Protein 6O65 (pdb70)

Foldseek 3Di:
DPDPQADPPDPFKGWQDDPLFPPDTDIFGFPAWPDWDDFPFWTWTWTQTPPQGIFIATNSATLDTPNFVLFVLQLLQCLQVLQDPLFAEEEEEACLLLQVLVNNVQDPSYQAYEYEHQTVVSNVVSVVRPVVRNVSCVPPRYDYHHRQVQVVLVPAAFQAGLEYRYSDDDLPTSCVCVLPLVVLQSRLRNHHAQRKYKYFQADCVRQLVSNLVSLVSLVVRAVADWAKFKTAGCRHPPRMTMIIIGGHHDPHTDSLQRPRFGVDRPHDDRNVSNVRRVDDPVNVVSNVD/DDDDDDDDQACPPHHQKGWQDDPLFPPGTDIFGFPAWDDFDDFPWWTWTWTQTPPQGIWIATNRATLDTNNQNLWCLQLLQCLQVLQDPLFAFEEEEACLLLSVLVNNVQRPSHQAYEYEHQTVVSNVVSCVRPPCHVVSCVPVRYDYHHRQVLVVLVVAAFQQGLEYGYSDDDCPTSCVCVLPLSVLLSVLRNHHQQHKYKYWQFDPVRQLVSNLVSLVSLVVRAVADWAKFKTAGCRHVVRMTIITMGGHHHDHTDSLQRNGFTVPDRPHDHRVVSNVRRVDDPVNVVSNPD/DDPQADPVDPQKGWQDDPLFPPDTDIFGFPAWPDFDQFPWWTWTWTQTPPQGIFIATNSATLDTPNQNLACLQQLQCLQVLFDPLFAEEEEEACLLLSVLQNNVLRPSYQAYHYEHQTVVSNVCSCVRPPPNVVSCVPVRYDYDHHQLQVVLQPADFQAGLEYRYSDDDLPISCVCCLDLSVVLSRLRNHHAQRKYKYWQADCVRQLVSNLVSLVSLVVRAVADWAKFKDADCRHPVRMIMIIIGGHHDPHTDSLQRPRDRDVDRPHDDRNVSNVRRVDDPVRCCRNVVPD/DDDPDDDDQACPPHHQKGWQDDPLFPPGTDIFRFPAWPDWDQFPWWTWTWTQTPPQGIFIATNRATLDTNRQNLWVLQLLQCLQVLQDPLFAEEEEEALLLQQNLVNNVQFPSYNAYEYEHQTVPSNVVSVPRPVPRNVNCVVPRYHYDHRQVQVVLQVADFQQGQEYRYSDDDCPTSCVCVLPLSNVLSVLRNHHQFHKYKYWQADCVRQLVSNLNSLVSNVVRAVADWAKFKDADCRHVVRMIMITMGTHHDDHTDSLQRPHFGVDRPHDDRVVSNVRRVDDPVNCVSNDD/DPPPQADPPDPQKGWQDDPLFPPDTDIFGFPAWPDWDQFPWWTWTWTQTPPQGIFIDTNSATLDTPNFNLFVLQLLQCLQVLQDPLFAFEEEEALLLLQVLVNNVLRPSYQAYEYEHQTVVSNVCSVVRPVVRNVSCPDPRYDYHHRQLQVVLQPAAFQAGLEYGYSDDDCPISCVCVLDLSVLLSVLRNHHAFRKYKYWQADCVRQLVSNLVSLVSLVVRAVADWAKFKTADCSHVVRMIMITMGGHHDPHTDSLQRPRFGPVDSPHDDRVVSNVRRVDDPVRVVRNVD/DDDPDDDDQPCPPHHQKGWQDDPLFPPGTDIFGFDAWPDWDDFVWWTWTWTQTPPQGIFIATNRATQDTNNFNLWVLQLLQCLQVLQDPLFAEEEEEALLLLQVLVNNVLFVSYQAYEYEHQTVVSNVVSVVPPVVRNVSCPDPRYHYDHRHVQVVLQPAQFQQGQEYGYSDDDLPTSCVCCLDLSVLLSVLRNHHQFRKYKYWQADPVRQLVSNLNSLVSLVVRAVADWAKFKTAQCRHPVRMIMIIMGGHHHPHTDSLQRPDDTVDRPHDDRVVSNVRRDDDPVNVVSSPD/DDDPQADPPDPFKGWQADPLFHPDTDIFGFPAWPDWDQFPWWTWTWTQTPPQGIWIDTNSATLDTNNFNLFVLQLLQCLQVLFDPLFAFEEEEACLLQSNLQNNVQDPSYQAYEYEHQTVVSNVCSCVRPPPRVVSCVPVRYDYHHRQVQVVLQPAAFQAGLEYRYSDDDCPISCVCVLPLVSLLSRLRNHHAFRKYKYFQADCVRQLVSNLVSLVSLVVRAVADWAKFKTAQCSHPVRMTMIIMGGHHDPHTDSLQRNRFGVDRDHDDRVSSNVRRDDPPSNVVSNVD/DDDPDDDDQACPPHHQKGWQDDPLFPPGTDIFRFPAWPDFDDFPWWTWTWTQTPPQGIFIATNRATLDTNNFNLWVLQLLQCLQVLQDPLFAEEEEEALLLLQVLVNNVQRVSYQAYEYEHQTVVSNVCSVVRPPQRNVSPPPPRYHYDHRQVQVVLQPAQFQAGLEYRYSDDDLPTSCVCCLDLSVLLSVLRNHHAQHKYKYWQADLVRQLVSNLRSLVSLVVRAVADWAKFKTAQCRHVVRMIMIIMGGHHDPHTDSLQGNRDGSDDRPHDDRVVSNVRRVDPPVNCVSNVD

Secondary structure (DSSP, 8-state):
--STTB-SSSTTEEE---TTSTTEEEEEEEEEEEEEEE-SS-EEEEEEESSS-EEEEETTEEEEETTTHHHHHHHHHHHHHTTSSS--EEEEEE-TTSHHHHHHHT-TT--EEEEEES-HHHHHHHHHH-HHHHGGGGSTTEEEEES-HHHHHHHSPTT-EEEEEEE---TTTTTGGGGSHHHHHHHHHHEEEEEEEEEE---TTT-HHHHHHHHHHHHHH--S-EEEEEEE-TTSGGGEEEEEEEE-SSS---TTS-SS-----SS--HHHHHHTT---HHHHHHHH-/---------SSSSSTTEEE---TTSTTEEEEEEEEEEEEEEE-SS-EEEEEEESSS-EEEEETTEEEEETTTHHHHHHHHHHHHHTTSSS--EEEEEE-TTSHHHHHHHT-TT--EEEEEES-HHHHHHHHHH-TTTTGGG-STTEEEEES-HHHHHHHSPTT-EEEEEEE---TTTTTGGGGSHHHHHHHHHHEEEEEEEEEE---TTT-HHHHHHHHHHHHHH--S-EEEEEEE-TTSGGGEEEEEEEE-SSS---TTS-S-----S-SS--HHHHHHTT---HHHHHHHH-/--TTB-SSSSSEEE---TTSTTEEEEEEEEEEEEEEE-SS-EEEEEEESSS-EEEEETTEEEEETTTHHHHHHHHHHHHHTTSSS--EEEEEE-TTSHHHHHHHT-TT--EEEEEES-HHHHHHHHHHSTTHHHHHTSTTEEEEES-HHHHHHTSPTT-EEEEEEEPPPTTTTTGGGGSHHHHHHHHHHEEEEEEEEEE---TTT-HHHHHHHHHHHHHH-SS-EEEEEEE-TTSGGGEEEEEEEE-SSS---TTS-SS------SS--HHHHHHTT---HHHHHHHTTT-/---S-----SSSSSTTEEEE--TTSTTEEEEEEEEEEEEEEE-SS-EEEEEEESSS-EEEEETTEEEEETTTHHHHHHHHHHHHHTTSSS--EEEEEE-TTSHHHHHHTT-TT--EEEEEES-HHHHHHHHHH-HHHHGGGGSTTEEEEES-HHHHHHHSPTT-EEEEEEE---TTTTTGGGGSHHHHHHHHHHEEEEEEEEEE---TTT-HHHHHHHHHHHHHH-SS-EEEEEEE-TTSGGGEEEEEEEE-SSS---SSS-SS-----SS--HHHHHHTT---HHHHHHH--/--STTB-SSSSSEEE---TTSTTEEEEEEEEEEEEEEE-SS-EEEEEEESSS-EEEEETTEEEEETTTHHHHHHHHHHHHHTTSSS--EEEEEE-TTSHHHHHHHT-TT--EEEEEES-HHHHHHHHHH-HHHHGGGG-TTEEEEES-HHHHHHHSPTT-EEEEEEE---TTTTTGGGGSHHHHHHHHHHEEEEEEEEEE---TTT-HHHHHHHHHHHHHH-SS-EEEEEEE-TTSTTSEEEEEEEE-SSS---TTS-SS------SS--HHHHHHTT---HHHHHHHT-/---S-----BSSSSTTEEEE--TTSTTEEEEEEEEEEEEEEE-SS-EEEEEEESSS-EEEEETTEEEEETTTHHHHHHHHHHHHHTTSSS--EEEEEE-TTSHHHHHHTT-TT--EEEEEES-HHHHHHHHHH-HHHHGGGG-TTEEEEES-HHHHHHHSPTT-EEEEEEE---TTTTTGGGGSHHHHHHHHHHEEEEEEEEEE---TTT-HHHHHHHHHHHHHH-SS-EEEEEEE-TTSGGGEEEEEEEE-SSS---TTS-SS-----SS--HHHHHHTT---HHHHHHH--/---TTB-SSSTTEEE---TTSTTEEEEEEEEEEEEEEE-SS-EEEEEEESSS-EEEEETTEEEEETTTHHHHHHHHHHHHHTTSSS--EEEEEE-TTSHHHHHHTT-TT--EEEEEES-HHHHHHHHHHSTTHHHHHT-TTEEEEES-HHHHHHTSPTT-EEEEEEE---TTTTTGGGGSHHHHHHHHHHEEEEEEEEEE---TTT-HHHHHHHHHHHHHH-SS-EEEEEEE-TTSGGGEEEEEEEE-SSS---TTS-SS-----SS--HHHHHHTT---HHHHHHHT-/---SPPPP-SSSSSTTEEEE--TTSTTEEEEEEEEEEEEEEE-SS-EEEEEEESSS-EEEEETTEEEEETTTHHHHHHHHHHHHHTTSSS--EEEEEE-TTSHHHHHHTT-TT--EEEEEES-HHHHHHHHHH-TTTGGGGG-TTEEEEES-HHHHHHHSPTT-EEEEEEE---TTTTTGGGGSHHHHHHHHHHEEEEEEEEEE---TTT-HHHHHHHHHHHHHH-SS-EEEEEEE-TTSGGGEEEEEEEE-SSS---TTS-SS------SS--HHHHHHTT---HHHHHHHH-

Solvent-accessible surface area: 85600 Å² total; per-residue (Å²): 118,138,9,117,32,11,7,108,62,70,107,8,13,0,3,1,85,18,115,31,4,78,8,19,4,11,0,0,67,8,86,139,37,55,55,100,20,162,19,142,111,11,59,1,18,0,0,31,1,37,42,3,22,21,0,2,1,13,62,20,12,2,33,4,0,56,91,2,17,14,0,8,2,3,0,0,0,0,0,0,0,0,1,0,83,87,0,90,54,0,0,0,3,14,3,4,15,0,0,0,0,45,1,0,27,82,9,103,38,4,113,70,0,5,0,1,12,33,3,119,46,5,5,62,3,0,100,112,27,4,32,55,3,4,82,3,26,126,30,134,62,28,59,61,45,79,21,60,4,34,51,49,0,138,128,11,65,130,32,34,8,21,0,0,0,3,15,11,28,14,27,101,32,42,4,119,86,14,13,91,90,105,9,2,90,18,0,13,105,0,6,57,85,0,0,0,0,0,5,10,0,6,2,2,24,29,11,39,116,69,0,86,89,6,6,52,30,0,83,93,25,3,125,38,21,17,32,4,0,29,9,8,2,1,0,24,18,8,2,5,13,0,0,0,0,0,1,17,122,52,81,132,8,63,1,84,122,25,106,33,96,82,96,102,30,130,0,7,26,56,98,10,0,32,10,5,14,22,8,0,6,56,0,60,127,45,11,108,112,172,149,99,180,180,108,109,81,46,46,39,41,3,15,86,37,25,3,6,0,98,17,116,25,5,76,14,4,0,25,1,4,99,26,120,132,68,51,53,126,16,124,24,135,108,11,59,0,9,0,0,39,2,38,43,2,22,49,0,2,0,15,65,30,14,3,31,16,1,59,90,1,46,11,0,17,9,1,0,0,0,0,0,0,0,0,2,1,85,108,0,82,51,0,0,0,2,13,3,3,23,0,5,1,1,47,0,0,18,64,8,95,35,2,58,7,0,10,0,2,14,30,2,115,49,5,2,65,4,0,77,134,38,16,102,60,13,39,100,3,22,121,34,116,53,21,18,56,23,71,22,56,6,31,52,10,5,151,35,12,46,122,29,32,10,25,0,0,0,2,15,11,24,16,26,103,34,44,5,118,77,14,16,80,70,90,5,3,91,22,0,20,142,3,5,54,87,1,0,0,0,0,4,11,0,7,1,2,24,31,12,41,122,64,0,85,93,6,8,57,28,0,88,96,39,4,127,36,29,19,28,6,0,26,11,7,3,5,6,28,16,0,0,5,11,0,0,0,0,0,1,17,129,41,89,151,11,79,2,92,124,29,109,32,113,86,49,53,113,31,119,0,7,24,67,99,9,0,39,11,4,19,22,7,0,13,55,0,70,122,53,9,102,118,202,5,114,34,32,19,128,66,65,119,21,21,0,3,0,89,18,106,30,3,79,8,18,4,12,0,0,71,9,119,138,50,53,51,98,21,164,21,98,102,7,60,0,13,0,0,42,1,46,43,2,20,49,0,3,0,13,60,18,15,3,37,16,0,59,90,1,35,10,0,20,14,3,0,0,0,0,0,0,0,0,2,1,82,82,0,91,42,0,0,0,3,12,3,3,27,0,1,2,0,42,7,0,23,87,10,100,40,3,108,75,0,7,0,1,12,34,2,83,51,5,3,56,3,1,83,128,45,12,82,86,5,44,124,7,19,129,30,132,57,24,73,47,5,27,16,51,4,33,25,35,2,94,30,14,70,125,31,38,8,22,0,0,0,3,18,12,25,16,32,101,37,37,3,114,86,16,12,73,28,103,5,2,76,16,0,10,119,0,6,56,84,0,0,0,0,0,5,11,0,7,2,2,23,32,12,36,117,73,0,69,79,5,8,17,27,0,49,71,19,3,106,36,24,17,30,5,0,26,12,6,3,1,1,28,20,7,4,5,13,1,0,0,0,0,1,17,98,51,83,135,11,64,1,76,126,24,108,36,94,28,168,90,102,22,130,0,6,24,56,107,10,0,37,12,5,15,23,7,0,10,54,0,60,139,41,8,73,33,104,103,170,143,83,190,184,97,113,86,54,48,40,42,0,20,84,42,15,5,7,1,75,21,113,26,4,78,16,4,0,23,1,4,96,28,119,128,63,49,52,119,19,125,21,142,112,13,65,0,11,0,0,44,1,36,42,2,22,48,0,1,2,13,66,32,18,3,29,11,0,65,87,1,34,7,0,17,9,4,0,0,0,0,0,0,0,0,4,2,86,103,1,95,66,0,0,0,2,13,4,4,24,0,0,1,0,51,2,0,26,85,12,104,36,4,105,56,0,8,0,2,12,26,2,120,50,5,3,61,5,0,84,126,35,0,82,108,4,5,112,8,11,135,32,129,55,24,69,57,57,73,22,59,5,32,59,40,0,143,130,12,73,138,31,30,10,22,0,0,0,2,16,14,27,19,27,103,34,37,4,110,80,16,19,66,65,91,5,2,89,17,0,24,115,0,6,56,90,1,0,0,0,0,5,10,0,6,2,2,26,30,6,40,103,42,0,95,93,6,9,60,32,0,81,109,36,3,131,36,27,22,25,5,0,30,10,8,3,7,5,24,16,0,0,5,10,1,0,1,0,0,1,15,129,40,91,147,10,78,0,63,111,36,123,39,102,90,95,91,38,124,0,8,25,56,97,10,0,34,11,5,10,23,6,0,8,50,0,73,128,56,11,87,148,135,155,5,114,38,10,16,129,74,68,85,4,15,0,7,1,85,16,116,35,3,77,10,18,4,12,0,0,66,7,125,129,43,50,55,93,24,158,18,143,110,9,64,1,16,0,0,37,2,47,47,3,21,44,0,2,1,14,62,20,13,3,34,6,0,59,86,1,21,12,0,9,5,1,0,0,0,0,0,0,0,0,2,1,85,94,0,92,66,0,0,0,2,13,5,3,15,0,0,0,0,46,1,0,25,82,11,104,34,4,112,59,0,5,0,1,12,32,3,119,52,4,3,60,5,0,106,128,39,1,84,102,4,10,82,2,28,135,31,133,59,25,71,60,44,79,21,61,5,31,54,51,2,140,131,15,69,124,30,30,10,20,0,0,0,3,17,12,24,15,33,103,34,40,4,110,74,17,23,62,41,91,5,4,82,18,0,19,135,1,6,57,88,0,0,0,2,0,8,10,0,8,3,2,23,32,16,37,106,77,0,53,62,8,6,47,24,1,82,16,35,4,100,36,24,17,28,6,0,27,11,6,2,1,1,27,22,5,3,5,12,1,0,0,0,0,0,19,118,53,80,132,10,66,1,69,120,25,107,34,86,45,184,94,100,24,122,0,10,24,56,103,9,0,38,11,5,14,21,10,0,8,54,0,66,124,45,7,105,105,168,135,84,190,180,100,110,82,54,46,39,44,2,22,87,36,17,5,7,1,83,17,109,19,4,76,19,4,0,25,2,5,88,24,120,129,63,50,52,120,21,124,18,142,113,10,61,0,12,0,0,38,2,43,45,2,22,47,0,1,1,15,62,31,19,2,29,13,0,69,86,1,24,10,0,15,11,0,0,0,0,0,0,0,2,2,5,2,81,109,8,71,39,0,0,0,2,13,5,3,20,0,1,2,1,68,2,0,24,56,17,102,30,5,50,3,0,4,0,2,13,31,2,114,52,4,4,63,5,0,104,127,32,1,82,111,3,4,63,3,27,134,31,117,49,19,16,59,24,77,23,54,4,31,53,13,0,138,35,4,36,130,32,37,8,23,0,0,0,2,16,14,26,19,24,103,34,39,4,117,81,15,18,75,74,93,6,2,83,21,0,20,111,0,7,51,90,0,0,0,0,0,4,11,0,6,2,2,26,31,12,37,120,65,0,84,89,5,8,56,29,0,93,95,32,3,140,33,30,16,31,6,0,26,11,6,2,8,6,26,16,0,1,4,11,0,0,0,0,0,1,19,133,34,91,146,12,81,1,69,117,34,93,65,119,83,78,99,34,111,0,10,28,61,91,8,0,35,12,5,15,23,7,0,6,52,0,69,105,58,8,88,134,245,79,13,112,30,11,16,128,68,53,112,8,20,0,3,1,91,16,116,34,4,78,10,18,4,12,0,0,62,8,114,133,40,48,55,98,22,167,13,109,108,12,75,1,16,0,0,29,2,46,34,3,14,27,0,2,0,13,65,19,11,3,34,16,0,43,72,1,39,10,0,17,18,4,0,0,0,0,0,0,0,0,1,1,83,87,0,88,63,0,0,0,2,12,4,3,28,0,2,1,0,56,6,0,24,88,5,102,36,3,113,61,0,6,0,1,13,32,3,76,46,5,6,64,4,0,81,131,41,8,54,89,4,46,116,9,20,122,31,131,61,27,66,40,3,23,7,40,5,30,21,30,4,94,27,17,68,120,30,29,9,22,0,0,0,3,15,12,27,14,30,111,34,38,4,117,84,14,21,81,88,101,5,4,85,19,0,13,132,2,6,54,87,0,0,0,2,0,6,11,1,7,2,2,25,33,15,36,115,78,0,74,91,7,7,52,37,1,81,93,27,3,126,37,24,17,30,6,0,26,10,7,3,1,1,26,18,7,3,6,12,1,0,0,0,0,1,15,123,50,82,127,10,64,1,72,120,24,109,34,96,86,87,95,34,111,0,7,31,54,107,8,0,37,11,5,15,24,8,0,8,53,0,77,124,42,6,98,108,170,150,87,191,184,107,115,77,53,45,40,39,1,14,84,38,25,4,5,0,75,15,113,25,5,80,18,4,0,26,1,5,92,27,118,125,64,47,52,123,20,122,22,144,111,9,62,0,10,0,0,37,2,38,43,2,23,53,0,2,1,15,61,30,14,3,32,9,1,60,84,1,23,12,0,11,4,4,0,0,0,0,0,0,0,0,4,1,87,90,1,101,69,0,0,0,2,12,4,3,20,0,0,2,0,30,4,0,25,71,15,100,36,3,109,64,0,6,0,2,13,29,2,118,52,4,2,61,4,0,103,128,36,5,84,78,5,9,73,3,28,154,38,131,53,23,65,58,55,76,20,55,4,32,54,38,5,150,129,18,69,121,30,37,8,21,0,0,0,3,17,11,26,15,27,103,36,39,4,89,77,15,15,74,58,88,6,2,83,21,0,20,135,2,7,52,89,0,0,0,0,0,5,11,0,8,1,2,29,30,9,38,56,56,0,90,89,4,8,58,27,0,90,99,40,5,134,36,28,15,28,6,0,25,10,6,3,7,7,30,16,0,0,5,11,1,0,0,0,0,1,17,130,34,89,145,13,77,2,78,116,30,142,34,102,104,117,47,108,30,127,0,9,28,61,108,8,0,37,10,5,14,24,5,0,11,51,0,70,120,51,10,96,112

Organism: Arabidopsis thaliana (NCBI:txid3702)

B-factor: mean 20.02, std 9.34, range [6.18, 68.38]

GO terms:
  GO:0004766 spermidine synthase activity (F, IDA)
  GO:0008295 spermidine biosynthetic process (P, IDA)
  GO:0005634 nucleus (C, HDA)
  GO:0005829 cytosol (C, HDA)
  GO:0005515 protein binding (F, IPI)

CATH classification: 2.30.140.10 (+1 more: 3.40.50.150)

Structure (mmCIF, N/CA/C/O backbone):
data_6O65
#
_entry.id   6O65
#
_cell.length_a   89.201
_cell.length_b   107.558
_cell.length_c   142.424
_cell.angle_alpha   90.00
_cell.angle_beta   95.30
_cell.angle_gamma   90.00
#
_symmetry.space_group_name_H-M   'P 1 21 1'
#
loop_
_entity.id
_entity.type
_entity.pdbx_description
1 polymer 'Spermidine synthase 1'
2 non-polymer "5'-[(S)-(3-AMINOPROPYL)(METHYL)-LAMBDA~4~-SULFANYL]-5'-DEOXYADENOSINE"
3 non-polymer 'CYCLOHEXYLAMMONIUM ION'
4 non-polymer 'SULFATE ION'
5 non-polymer DI(HYDROXYETHYL)ETHER
6 non-polymer 1,2-ETHANEDIOL
7 water water
#
loop_
_atom_site.group_PDB
_atom_site.id
_atom_site.type_symbol
_atom_site.label_atom_id
_atom_site.label_alt_id
_atom_site.label_comp_id
_atom_site.label_asym_id
_atom_site.label_entity_id
_atom_site.label_seq_id
_atom_site.pdbx_PDB_ins_code
_atom_site.Cartn_x
_atom_site.Cartn_y
_atom_site.Cartn_z
_atom_site.occupancy
_atom_site.B_iso_or_equiv
_atom_site.auth_seq_id
_atom_site.auth_comp_id
_atom_site.auth_asym_id
_atom_site.auth_atom_id
_atom_site.pdbx_PDB_model_num
ATOM 1 N N . LYS A 1 5 ? 17.629 16.641 -10.421 1.00 58.08 35 LYS A N 1
ATOM 2 C CA . LYS A 1 5 ? 16.204 16.898 -10.761 1.00 59.40 35 LYS A CA 1
ATOM 3 C C . LYS A 1 5 ? 16.086 17.506 -12.165 1.00 59.27 35 LYS A C 1
ATOM 4 O O . LYS A 1 5 ? 16.516 18.658 -12.340 1.00 60.16 35 LYS A O 1
ATOM 10 N N . GLU A 1 6 ? 15.562 16.740 -13.126 1.00 59.18 36 GLU A N 1
ATOM 11 C CA . GLU A 1 6 ? 15.341 17.248 -14.508 1.00 61.22 36 GLU A CA 1
ATOM 12 C C . GLU A 1 6 ? 13.868 17.050 -14.887 1.00 57.46 36 GLU A C 1
ATOM 13 O O . GLU A 1 6 ? 13.201 18.044 -15.218 1.00 58.90 36 GLU A O 1
ATOM 19 N N . PRO A 1 7 ? 13.327 15.813 -14.828 1.00 52.16 37 PRO A N 1
ATOM 20 C CA . PRO A 1 7 ? 11.918 15.548 -15.158 1.00 50.25 37 PRO A CA 1
ATOM 21 C C . PRO A 1 7 ? 10.907 16.297 -14.274 1.00 53.01 37 PRO A C 1
ATOM 22 O O . PRO A 1 7 ? 11.216 16.585 -13.136 1.00 52.74 37 PRO A O 1
ATOM 26 N N . ALA A 1 8 ? 9.708 16.550 -14.813 1.00 52.62 38 ALA A N 1
ATOM 27 C CA . ALA A 1 8 ? 8.635 17.304 -14.106 1.00 50.50 38 ALA A CA 1
ATOM 28 C C . ALA A 1 8 ? 8.103 16.576 -12.846 1.00 46.09 38 ALA A C 1
ATOM 29 O O . ALA A 1 8 ? 7.338 17.184 -12.097 1.00 43.51 38 ALA A O 1
ATOM 31 N N . CYS A 1 9 ? 8.405 15.294 -12.638 1.00 42.15 39 CYS A N 1
ATOM 32 C CA . CYS A 1 9 ? 7.929 14.504 -11.468 1.00 37.20 39 CYS A CA 1
ATOM 33 C C . CYS A 1 9 ? 9.000 14.511 -10.370 1.00 35.83 39 CYS A C 1
ATOM 34 O O . CYS A 1 9 ? 8.791 13.892 -9.303 1.00 35.63 39 CYS A O 1
ATOM 37 N N . PHE A 1 10 ? 10.116 15.187 -10.638 1.00 36.07 40 PHE A N 1
ATOM 38 C CA . PHE A 1 10 ? 11.272 15.368 -9.724 1.00 36.48 40 PHE A CA 1
ATOM 39 C C . PHE A 1 10 ? 11.075 16.622 -8.889 1.00 35.38 40 PHE A C 1
ATOM 40 O O . PHE A 1 10 ? 10.338 17.493 -9.300 1.00 36.09 40 PHE A O 1
ATOM 48 N N . SER A 1 11 ? 11.755 16.704 -7.752 1.00 35.61 41 SER A N 1
ATOM 49 C CA . SER A 1 11 ? 11.434 17.675 -6.672 1.00 33.99 41 SER A CA 1
ATOM 50 C C . SER A 1 11 ? 11.746 19.098 -7.127 1.00 35.28 41 SER A C 1
ATOM 51 O O . SER A 1 11 ? 12.833 19.306 -7.669 1.00 34.74 41 SER A O 1
ATOM 54 N N . THR A 1 12 ? 10.813 20.028 -6.891 1.00 39.23 42 THR A N 1
ATOM 55 C CA . THR A 1 12 ? 11.044 21.501 -6.958 1.00 38.92 42 THR A CA 1
ATOM 56 C C . THR A 1 12 ? 11.795 21.945 -5.703 1.00 38.40 42 THR A C 1
ATOM 57 O O . THR A 1 12 ? 12.263 23.076 -5.710 1.00 39.93 42 THR A O 1
ATOM 61 N N . VAL A 1 13 ? 11.926 21.105 -4.665 1.00 38.59 43 VAL A N 1
ATOM 62 C CA . VAL A 1 13 ? 12.514 21.561 -3.365 1.00 36.91 43 VAL A CA 1
ATOM 63 C C . VAL A 1 13 ? 14.010 21.215 -3.310 1.00 40.11 43 VAL A C 1
ATOM 64 O O . VAL A 1 13 ? 14.785 22.088 -2.884 1.00 42.42 43 VAL A O 1
ATOM 68 N N . ILE A 1 14 ? 14.417 19.981 -3.628 1.00 38.80 44 ILE A N 1
ATOM 69 C CA . ILE A 1 14 ? 15.855 19.576 -3.561 1.00 37.19 44 ILE A CA 1
ATOM 70 C C . ILE A 1 14 ? 16.210 18.711 -4.779 1.00 37.97 44 ILE A C 1
ATOM 71 O O . ILE A 1 14 ? 15.340 17.989 -5.272 1.00 35.65 44 ILE A O 1
ATOM 76 N N . PRO A 1 15 ? 17.475 18.771 -5.295 1.00 36.70 45 PRO A N 1
ATOM 77 C CA . PRO A 1 15 ? 17.962 17.890 -6.369 1.00 34.72 45 PRO A CA 1
ATOM 78 C C . PRO A 1 15 ? 17.854 16.395 -6.001 1.00 33.62 45 PRO A C 1
ATOM 79 O O . PRO A 1 15 ? 17.873 16.090 -4.819 1.00 31.51 45 PRO A O 1
ATOM 83 N N . GLY A 1 16 ? 17.683 15.541 -7.011 1.00 29.85 46 GLY A N 1
ATOM 84 C CA . GLY A 1 16 ? 17.875 14.086 -6.935 1.00 29.32 46 GLY A CA 1
ATOM 85 C C . GLY A 1 16 ? 16.772 13.365 -6.178 1.00 27.13 46 GLY A C 1
ATOM 86 O O . GLY A 1 16 ? 17.100 12.362 -5.588 1.00 27.20 46 GLY A O 1
ATOM 87 N N . TRP A 1 17 ? 15.526 13.837 -6.215 1.00 24.97 47 TRP A N 1
ATOM 88 C CA . TRP A 1 17 ? 14.360 13.100 -5.676 1.00 24.63 47 TRP A CA 1
ATOM 89 C C . TRP A 1 17 ? 13.283 12.975 -6.746 1.00 23.43 47 TRP A C 1
ATOM 90 O O . TRP A 1 17 ? 12.967 13.976 -7.419 1.00 24.00 47 TRP A O 1
ATOM 101 N N . PHE A 1 18 ? 12.819 11.744 -6.933 1.00 21.06 48 PHE A N 1
ATOM 102 C CA . PHE A 1 18 ? 11.619 11.397 -7.713 1.00 20.02 48 PHE A CA 1
ATOM 103 C C . PHE A 1 18 ? 10.475 11.123 -6.750 1.00 20.14 48 PHE A C 1
ATOM 104 O O . PHE A 1 18 ? 10.647 10.390 -5.757 1.00 20.42 48 PHE A O 1
ATOM 112 N N . SER A 1 19 ? 9.289 11.624 -7.045 1.00 19.58 49 SER A N 1
ATOM 113 C CA . SER A 1 19 ? 8.076 11.250 -6.279 1.00 19.46 49 SER A CA 1
ATOM 114 C C . SER A 1 19 ? 7.006 10.740 -7.230 1.00 19.12 49 SER A C 1
ATOM 115 O O . SER A 1 19 ? 6.732 11.448 -8.221 1.00 18.14 49 SER A O 1
ATOM 118 N N . GLU A 1 20 ? 6.444 9.563 -6.921 1.00 18.03 50 GLU A N 1
ATOM 119 C CA . GLU A 1 20 ? 5.350 8.938 -7.721 1.00 19.08 50 GLU A CA 1
ATOM 120 C C . GLU A 1 20 ? 4.014 9.599 -7.385 1.00 20.66 50 GLU A C 1
ATOM 121 O O . GLU A 1 20 ? 3.352 9.092 -6.522 1.00 19.99 50 GLU A O 1
ATOM 127 N N . MET A 1 21 ? 3.613 10.647 -8.108 1.00 23.16 51 MET A N 1
ATOM 128 C CA . MET A 1 21 ? 2.279 11.289 -7.925 1.00 25.96 51 MET A CA 1
ATOM 129 C C . MET A 1 21 ? 1.293 10.740 -8.968 1.00 26.40 51 MET A C 1
ATOM 130 O O . MET A 1 21 ? 1.736 10.383 -10.060 1.00 29.78 51 MET A O 1
ATOM 135 N N . SER A 1 22 ? 0.002 10.642 -8.629 1.00 25.59 52 SER A N 1
ATOM 136 C CA . SER A 1 22 ? -1.054 10.211 -9.573 1.00 24.55 52 SER A CA 1
ATOM 137 C C . SER A 1 22 ? -2.423 10.397 -8.923 1.00 25.67 52 SER A C 1
ATOM 138 O O . SER A 1 22 ? -2.551 10.202 -7.701 1.00 25.01 52 SER A O 1
ATOM 141 N N . PRO A 1 23 ? -3.470 10.825 -9.683 1.00 25.17 53 PRO A N 1
ATOM 142 C CA . PRO A 1 23 ? -4.825 10.851 -9.123 1.00 25.22 53 PRO A CA 1
ATOM 143 C C . PRO A 1 23 ? -5.349 9.454 -8.761 1.00 22.68 53 PRO A C 1
ATOM 144 O O . PRO A 1 23 ? -6.399 9.309 -8.152 1.00 23.68 53 PRO A O 1
ATOM 148 N N . MET A 1 24 ? -4.631 8.423 -9.167 1.00 20.57 54 MET A N 1
ATOM 149 C CA . MET A 1 24 ? -5.038 7.032 -8.905 1.00 21.40 54 MET A CA 1
ATOM 150 C C . MET A 1 24 ? -4.752 6.675 -7.442 1.00 19.00 54 MET A C 1
ATOM 151 O O . MET A 1 24 ? -5.214 5.637 -6.997 1.00 21.27 54 MET A O 1
ATOM 156 N N . TRP A 1 25 ? -3.860 7.441 -6.808 1.00 18.27 55 TRP A N 1
ATOM 157 C CA . TRP A 1 25 ? -3.535 7.326 -5.359 1.00 17.95 55 TRP A CA 1
ATOM 158 C C . TRP A 1 25 ? -3.359 8.742 -4.808 1.00 18.17 55 TRP A C 1
ATOM 159 O O . TRP A 1 25 ? -2.226 9.127 -4.501 1.00 18.63 55 TRP A O 1
ATOM 170 N N . PRO A 1 26 ? -4.444 9.528 -4.682 1.00 19.31 56 PRO A N 1
ATOM 171 C CA . PRO A 1 26 ? -4.332 10.889 -4.198 1.00 20.72 56 PRO A CA 1
ATOM 172 C C . PRO A 1 26 ? -3.725 10.996 -2.780 1.00 19.75 56 PRO A C 1
ATOM 173 O O . PRO A 1 26 ? -3.936 10.150 -1.929 1.00 17.88 56 PRO A O 1
ATOM 177 N N . GLY A 1 27 ? -3.044 12.114 -2.559 1.00 20.06 57 GLY A N 1
ATOM 178 C CA . GLY A 1 27 ? -2.527 12.505 -1.239 1.00 20.79 57 GLY A CA 1
ATOM 179 C C . GLY A 1 27 ? -1.363 11.644 -0.813 1.00 19.88 57 GLY A C 1
ATOM 180 O O . GLY A 1 27 ? -1.087 11.547 0.411 1.00 19.52 57 GLY A O 1
ATOM 181 N N . GLU A 1 28 ? -0.718 10.950 -1.743 1.00 20.05 58 GLU A N 1
ATOM 182 C CA . GLU A 1 28 ? 0.375 10.058 -1.303 1.00 19.22 58 GLU A CA 1
ATOM 183 C C . GLU A 1 28 ? 1.365 9.866 -2.428 1.00 18.47 58 GLU A C 1
ATOM 184 O O . GLU A 1 28 ? 1.005 9.877 -3.615 1.00 18.73 58 GLU A O 1
ATOM 190 N N . ALA A 1 29 ? 2.605 9.636 -2.057 1.00 18.13 59 ALA A N 1
ATOM 191 C CA . ALA A 1 29 ? 3.654 9.527 -3.069 1.00 17.03 59 ALA A CA 1
ATOM 192 C C . ALA A 1 29 ? 4.853 8.833 -2.457 1.00 16.06 59 ALA A C 1
ATOM 193 O O . ALA A 1 29 ? 5.275 9.276 -1.433 1.00 16.03 59 ALA A O 1
ATOM 195 N N . HIS A 1 30 ? 5.364 7.795 -3.112 1.00 15.52 60 HIS A N 1
ATOM 196 C CA . HIS A 1 30 ? 6.647 7.146 -2.755 1.00 15.35 60 HIS A CA 1
ATOM 197 C C . HIS A 1 30 ? 7.777 7.927 -3.431 1.00 15.09 60 HIS A C 1
ATOM 198 O O . HIS A 1 30 ? 7.769 8.089 -4.627 1.00 16.46 60 HIS A O 1
ATOM 205 N N . SER A 1 31 ? 8.709 8.422 -2.647 1.00 15.12 61 SER A N 1
ATOM 206 C CA . SER A 1 31 ? 9.818 9.300 -3.059 1.00 15.11 61 SER A CA 1
ATOM 207 C C . SER A 1 31 ? 11.051 8.437 -2.965 1.00 15.84 61 SER A C 1
ATOM 208 O O . SER A 1 31 ? 11.114 7.622 -2.034 1.00 15.32 61 SER A O 1
ATOM 211 N N . LEU A 1 32 ? 11.928 8.541 -3.949 1.00 16.70 62 LEU A N 1
ATOM 212 C CA . LEU A 1 32 ? 13.131 7.683 -4.097 1.00 16.42 62 LEU A CA 1
ATOM 213 C C . LEU A 1 32 ? 14.272 8.594 -4.495 1.00 17.55 62 LEU A C 1
ATOM 214 O O . LEU A 1 32 ? 14.044 9.427 -5.433 1.00 18.92 62 LEU A O 1
ATOM 219 N N . LYS A 1 33 ? 15.428 8.424 -3.859 1.00 18.57 63 LYS A N 1
ATOM 220 C CA . LYS A 1 33 ? 16.632 9.223 -4.178 1.00 21.89 63 LYS A CA 1
ATOM 221 C C . LYS A 1 33 ? 17.181 8.751 -5.528 1.00 20.63 63 LYS A C 1
ATOM 222 O O . LYS A 1 33 ? 17.378 7.543 -5.701 1.00 19.33 63 LYS A O 1
ATOM 228 N N . VAL A 1 34 ? 17.416 9.703 -6.446 1.00 23.65 64 VAL A N 1
ATOM 229 C CA . VAL A 1 34 ? 17.934 9.465 -7.834 1.00 25.61 64 VAL A CA 1
ATOM 230 C C . VAL A 1 34 ? 19.436 9.811 -7.941 1.00 25.70 64 VAL A C 1
ATOM 231 O O . VAL A 1 34 ? 19.761 11.001 -7.807 1.00 24.66 64 VAL A O 1
ATOM 235 N N . GLU A 1 35 ? 20.303 8.837 -8.206 1.00 26.44 65 GLU A N 1
ATOM 236 C CA . GLU A 1 35 ? 21.757 9.071 -8.441 1.00 29.17 65 GLU A CA 1
ATOM 237 C C . GLU A 1 35 ? 21.918 9.726 -9.815 1.00 29.85 65 GLU A C 1
ATOM 238 O O . GLU A 1 35 ? 22.764 10.615 -9.967 1.00 28.29 65 GLU A O 1
ATOM 244 N N . LYS A 1 36 ? 21.151 9.271 -10.803 1.00 30.36 66 LYS A N 1
ATOM 245 C CA . LYS A 1 36 ? 21.305 9.764 -12.201 1.00 33.19 66 LYS A CA 1
ATOM 246 C C . LYS A 1 36 ? 20.098 9.332 -13.038 1.00 31.06 66 LYS A C 1
ATOM 247 O O . LYS A 1 36 ? 19.630 8.159 -12.897 1.00 28.23 66 LYS A O 1
ATOM 253 N N . VAL A 1 37 ? 19.621 10.232 -13.897 1.00 29.00 67 VAL A N 1
ATOM 254 C CA . VAL A 1 37 ? 18.589 9.866 -14.913 1.00 27.73 67 VAL A CA 1
ATOM 255 C C . VAL A 1 37 ? 19.371 9.195 -16.034 1.00 27.65 67 VAL A C 1
ATOM 256 O O . VAL A 1 37 ? 20.385 9.789 -16.428 1.00 26.12 67 VAL A O 1
ATOM 260 N N . LEU A 1 38 ? 18.972 7.994 -16.467 1.00 25.94 68 LEU A N 1
ATOM 261 C CA . LEU A 1 38 ? 19.679 7.271 -17.568 1.00 27.06 68 LEU A CA 1
ATOM 262 C C . LEU A 1 38 ? 18.954 7.474 -18.909 1.00 26.36 68 LEU A C 1
ATOM 263 O O . LEU A 1 38 ? 19.588 7.263 -19.931 1.00 25.93 68 LEU A O 1
ATOM 268 N N . PHE A 1 39 ? 17.673 7.848 -18.918 1.00 25.95 69 PHE A N 1
ATOM 269 C CA . PHE A 1 39 ? 16.886 7.950 -20.169 1.00 25.94 69 PHE A CA 1
ATOM 270 C C . PHE A 1 39 ? 15.587 8.678 -19.899 1.00 27.05 69 PHE A C 1
ATOM 271 O O . PHE A 1 39 ? 14.889 8.344 -18.906 1.00 26.56 69 PHE A O 1
ATOM 279 N N . GLN A 1 40 ? 15.277 9.628 -20.786 1.00 27.88 70 GLN A N 1
ATOM 280 C CA . GLN A 1 40 ? 13.934 10.232 -20.906 1.00 29.35 70 GLN A CA 1
ATOM 281 C C . GLN A 1 40 ? 13.558 10.269 -22.375 1.00 28.93 70 GLN A C 1
ATOM 282 O O . GLN A 1 40 ? 14.336 10.759 -23.136 1.00 27.71 70 GLN A O 1
ATOM 288 N N . GLY A 1 41 ? 12.378 9.791 -22.715 1.00 28.00 71 GLY A N 1
ATOM 289 C CA . GLY A 1 41 ? 11.880 9.847 -24.087 1.00 30.60 71 GLY A CA 1
ATOM 290 C C . GLY A 1 41 ? 10.379 9.880 -24.083 1.00 32.43 71 GLY A C 1
ATOM 291 O O . GLY A 1 41 ? 9.774 9.323 -23.150 1.00 31.52 71 GLY A O 1
ATOM 292 N N . LYS A 1 42 ? 9.789 10.432 -25.142 1.00 34.20 72 LYS A N 1
ATOM 293 C CA . LYS A 1 42 ? 8.335 10.314 -25.379 1.00 35.04 72 LYS A CA 1
ATOM 294 C C . LYS A 1 42 ? 8.104 9.328 -26.519 1.00 34.64 72 LYS A C 1
ATOM 295 O O . LYS A 1 42 ? 8.278 9.715 -27.650 1.00 39.92 72 LYS A O 1
ATOM 301 N N . SER A 1 43 ? 7.662 8.113 -26.236 1.00 31.88 73 SER A N 1
ATOM 302 C CA . SER A 1 43 ? 7.211 7.152 -27.277 1.00 30.80 73 SER A CA 1
ATOM 303 C C . SER A 1 43 ? 5.917 7.654 -27.941 1.00 29.46 73 SER A C 1
ATOM 304 O O . SER A 1 43 ? 5.426 8.747 -27.609 1.00 30.47 73 SER A O 1
ATOM 307 N N . ASP A 1 44 ? 5.331 6.844 -28.806 1.00 29.04 74 ASP A N 1
ATOM 308 C CA . ASP A 1 44 ? 4.001 7.095 -29.401 1.00 29.49 74 ASP A CA 1
ATOM 309 C C . ASP A 1 44 ? 2.894 6.960 -28.364 1.00 29.87 74 ASP A C 1
ATOM 310 O O . ASP A 1 44 ? 1.774 7.485 -28.596 1.00 30.86 74 ASP A O 1
ATOM 315 N N . TYR A 1 45 ? 3.136 6.239 -27.266 1.00 26.98 75 TYR A N 1
ATOM 316 C CA . TYR A 1 45 ? 2.044 5.917 -26.314 1.00 26.46 75 TYR A CA 1
ATOM 317 C C . TYR A 1 45 ? 2.287 6.564 -24.949 1.00 25.54 75 TYR A C 1
ATOM 318 O O . TYR A 1 45 ? 1.259 6.763 -24.305 1.00 24.42 75 TYR A O 1
ATOM 327 N N . GLN A 1 46 ? 3.549 6.787 -24.517 1.00 25.88 76 GLN A N 1
ATOM 328 C CA . GLN A 1 46 ? 3.921 7.007 -23.077 1.00 24.68 76 GLN A CA 1
ATOM 329 C C . GLN A 1 46 ? 5.151 7.902 -22.894 1.00 24.79 76 GLN A C 1
ATOM 330 O O . GLN A 1 46 ? 6.090 7.835 -23.721 1.00 26.59 76 GLN A O 1
ATOM 336 N N . ASP A 1 47 ? 5.207 8.658 -21.787 1.00 25.39 77 ASP A N 1
ATOM 337 C CA . ASP A 1 47 ? 6.479 9.263 -21.320 1.00 25.52 77 ASP A CA 1
ATOM 338 C C . ASP A 1 47 ? 7.212 8.226 -20.488 1.00 24.84 77 ASP A C 1
ATOM 339 O O . ASP A 1 47 ? 6.607 7.746 -19.496 1.00 23.86 77 ASP A O 1
ATOM 344 N N . VAL A 1 48 ? 8.482 8.013 -20.846 1.00 24.80 78 VAL A N 1
ATOM 345 C CA . VAL A 1 48 ? 9.362 6.906 -20.399 1.00 24.45 78 VAL A CA 1
ATOM 346 C C . VAL A 1 48 ? 10.592 7.495 -19.720 1.00 25.14 78 VAL A C 1
ATOM 347 O O . VAL A 1 48 ? 11.279 8.279 -20.368 1.00 26.14 78 VAL A O 1
ATOM 351 N N . ILE A 1 49 ? 10.878 7.070 -18.489 1.00 23.67 79 ILE A N 1
ATOM 352 C CA . ILE A 1 49 ? 12.110 7.442 -17.754 1.00 23.18 79 ILE A CA 1
ATOM 353 C C . ILE A 1 49 ? 12.717 6.205 -17.126 1.00 21.85 79 ILE A C 1
ATOM 354 O O . ILE A 1 49 ? 11.946 5.414 -16.537 1.00 22.49 79 ILE A O 1
ATOM 359 N N . VAL A 1 50 ? 14.011 6.015 -17.339 1.00 20.96 80 VAL A N 1
ATOM 360 C CA . VAL A 1 50 ? 14.859 5.136 -16.505 1.00 20.71 80 VAL A CA 1
ATOM 361 C C . VAL A 1 50 ? 15.802 6.012 -15.675 1.00 21.26 80 VAL A C 1
ATOM 362 O O . VAL A 1 50 ? 16.367 6.911 -16.260 1.00 21.17 80 VAL A O 1
ATOM 366 N N . PHE A 1 51 ? 15.980 5.726 -14.385 1.00 21.89 81 PHE A N 1
ATOM 367 C CA . PHE A 1 51 ? 16.963 6.404 -13.514 1.00 21.17 81 PHE A CA 1
ATOM 368 C C . PHE A 1 51 ? 17.612 5.330 -12.671 1.00 23.13 81 PHE A C 1
ATOM 369 O O . PHE A 1 51 ? 16.995 4.254 -12.459 1.00 20.75 81 PHE A O 1
ATOM 377 N N . GLN A 1 52 ? 18.887 5.571 -12.384 1.00 23.32 82 GLN A N 1
ATOM 378 C CA . GLN A 1 52 ? 19.655 4.873 -11.339 1.00 24.85 82 GLN A CA 1
ATOM 379 C C . GLN A 1 52 ? 19.263 5.476 -9.992 1.00 24.67 82 GLN A C 1
ATOM 380 O O . GLN A 1 52 ? 19.473 6.699 -9.797 1.00 25.23 82 GLN A O 1
ATOM 386 N N . SER A 1 53 ? 18.696 4.674 -9.088 1.00 23.68 83 SER A N 1
ATOM 387 C CA . SER A 1 53 ? 18.241 5.188 -7.769 1.00 21.29 83 SER A CA 1
ATOM 388 C C . SER A 1 53 ? 19.360 4.892 -6.781 1.00 21.23 83 SER A C 1
ATOM 389 O O . SER A 1 53 ? 20.120 4.002 -7.068 1.00 21.08 83 SER A O 1
ATOM 392 N N . ALA A 1 54 ? 19.451 5.607 -5.664 1.00 21.42 84 ALA A N 1
ATOM 393 C CA . ALA A 1 54 ? 20.436 5.346 -4.593 1.00 20.66 84 ALA A CA 1
ATOM 394 C C . ALA A 1 54 ? 20.339 3.910 -4.090 1.00 19.32 84 ALA A C 1
ATOM 395 O O . ALA A 1 54 ? 21.404 3.242 -3.979 1.00 19.50 84 ALA A O 1
ATOM 397 N N . THR A 1 55 ? 19.129 3.442 -3.783 1.00 17.85 85 THR A N 1
ATOM 398 C CA . THR A 1 55 ? 18.935 2.273 -2.891 1.00 17.25 85 THR A CA 1
ATOM 399 C C . THR A 1 55 ? 18.013 1.190 -3.467 1.00 17.10 85 THR A C 1
ATOM 400 O O . THR A 1 55 ? 18.038 0.070 -2.880 1.00 15.85 85 THR A O 1
ATOM 404 N N . TYR A 1 56 ? 17.394 1.423 -4.630 1.00 17.41 86 TYR A N 1
ATOM 405 C CA . TYR A 1 56 ? 16.505 0.414 -5.274 1.00 17.39 86 TYR A CA 1
ATOM 406 C C . TYR A 1 56 ? 17.031 -0.037 -6.650 1.00 18.33 86 TYR A C 1
ATOM 407 O O . TYR A 1 56 ? 16.252 -0.654 -7.388 1.00 18.51 86 TYR A O 1
ATOM 416 N N . GLY A 1 57 ? 18.324 0.165 -6.930 1.00 18.18 87 GLY A N 1
ATOM 417 C CA . GLY A 1 57 ? 18.925 -0.058 -8.262 1.00 18.66 87 GLY A CA 1
ATOM 418 C C . GLY A 1 57 ? 18.209 0.753 -9.338 1.00 18.79 87 GLY A C 1
ATOM 419 O O . GLY A 1 57 ? 17.767 1.928 -9.075 1.00 18.74 87 GLY A O 1
ATOM 420 N N . LYS A 1 58 ? 18.123 0.206 -10.550 1.00 18.56 88 LYS A N 1
ATOM 421 C CA A LYS A 1 58 ? 17.549 0.966 -11.693 0.35 18.81 88 LYS A CA 1
ATOM 422 C CA B LYS A 1 58 ? 17.554 0.977 -11.692 0.65 18.63 88 LYS A CA 1
ATOM 423 C C . LYS A 1 58 ? 16.026 0.866 -11.625 1.00 18.09 88 LYS A C 1
ATOM 424 O O . LYS A 1 58 ? 15.530 -0.170 -11.069 1.00 19.08 88 LYS A O 1
ATOM 435 N N . VAL A 1 59 ? 15.345 1.897 -12.129 1.00 17.57 89 VAL A N 1
ATOM 436 C CA . VAL A 1 59 ? 13.869 2.140 -12.019 1.00 17.14 89 VAL A CA 1
ATOM 437 C C . VAL A 1 59 ? 13.295 2.496 -13.395 1.00 17.27 89 VAL A C 1
ATOM 438 O O . VAL A 1 59 ? 13.783 3.463 -14.038 1.00 17.49 89 VAL A O 1
ATOM 442 N N . LEU A 1 60 ? 12.208 1.831 -13.773 1.00 16.66 90 LEU A N 1
ATOM 443 C CA . LEU A 1 60 ? 11.470 2.153 -15.003 1.00 16.26 90 LEU A CA 1
ATOM 444 C C . LEU A 1 60 ? 10.216 2.926 -14.583 1.00 16.72 90 LEU A C 1
ATOM 445 O O . LEU A 1 60 ? 9.491 2.456 -13.644 1.00 16.68 90 LEU A O 1
ATOM 450 N N . VAL A 1 61 ? 9.976 4.080 -15.216 1.00 16.32 91 VAL A N 1
ATOM 451 C CA . VAL A 1 61 ? 8.778 4.908 -14.928 1.00 17.46 91 VAL A CA 1
ATOM 452 C C . VAL A 1 61 ? 8.031 5.126 -16.219 1.00 17.01 91 VAL A C 1
ATOM 453 O O . VAL A 1 61 ? 8.670 5.506 -17.250 1.00 19.22 91 VAL A O 1
ATOM 457 N N . LEU A 1 62 ? 6.717 4.938 -16.159 1.00 16.92 92 LEU A N 1
ATOM 458 C CA . LEU A 1 62 ? 5.835 5.166 -17.321 1.00 17.64 92 LEU A CA 1
ATOM 459 C C . LEU A 1 62 ? 4.778 6.149 -16.914 1.00 17.73 92 LEU A C 1
ATOM 460 O O . LEU A 1 62 ? 4.114 5.846 -15.984 1.00 17.05 92 LEU A O 1
ATOM 465 N N . ASP A 1 63 ? 4.653 7.256 -17.637 1.00 18.61 93 ASP A N 1
ATOM 466 C CA . ASP A 1 63 ? 3.676 8.325 -17.327 1.00 20.66 93 ASP A CA 1
ATOM 467 C C . ASP A 1 63 ? 3.677 8.636 -15.832 1.00 19.58 93 ASP A C 1
ATOM 468 O O . ASP A 1 63 ? 2.598 8.796 -15.253 1.00 21.08 93 ASP A O 1
ATOM 473 N N . GLY A 1 64 ? 4.850 8.829 -15.260 1.00 19.51 94 GLY A N 1
ATOM 474 C CA . GLY A 1 64 ? 5.027 9.206 -13.857 1.00 18.44 94 GLY A CA 1
ATOM 475 C C . GLY A 1 64 ? 4.904 8.028 -12.906 1.00 18.20 94 GLY A C 1
ATOM 476 O O . GLY A 1 64 ? 5.146 8.231 -11.690 1.00 17.53 94 GLY A O 1
ATOM 477 N N . VAL A 1 65 ? 4.583 6.827 -13.408 1.00 16.66 95 VAL A N 1
ATOM 478 C CA . VAL A 1 65 ? 4.328 5.639 -12.547 1.00 16.00 95 VAL A CA 1
ATOM 479 C C . VAL A 1 65 ? 5.517 4.644 -12.602 1.00 15.85 95 VAL A C 1
ATOM 480 O O . VAL A 1 65 ? 5.999 4.252 -13.688 1.00 17.21 95 VAL A O 1
ATOM 484 N N . ILE A 1 66 ? 5.920 4.194 -11.431 1.00 15.27 96 ILE A N 1
ATOM 485 C CA . ILE A 1 66 ? 7.019 3.237 -11.219 1.00 14.77 96 ILE A CA 1
ATOM 486 C C . ILE A 1 66 ? 6.466 1.932 -11.725 1.00 13.91 96 ILE A C 1
ATOM 487 O O . ILE A 1 66 ? 5.396 1.512 -11.192 1.00 15.14 96 ILE A O 1
ATOM 492 N N . GLN A 1 67 ? 7.137 1.332 -12.680 1.00 14.35 97 GLN A N 1
ATOM 493 C CA . GLN A 1 67 ? 6.750 0.015 -13.257 1.00 14.08 97 GLN A CA 1
ATOM 494 C C . GLN A 1 67 ? 7.638 -1.052 -12.644 1.00 14.77 97 GLN A C 1
ATOM 495 O O . GLN A 1 67 ? 7.269 -2.266 -12.548 1.00 15.74 97 GLN A O 1
ATOM 501 N N . LEU A 1 68 ? 8.857 -0.688 -12.310 1.00 14.48 98 LEU A N 1
ATOM 502 C CA . LEU A 1 68 ? 9.785 -1.726 -11.851 1.00 14.99 98 LEU A CA 1
ATOM 503 C C . LEU A 1 68 ? 10.925 -1.033 -11.157 1.00 14.37 98 LEU A C 1
ATOM 504 O O . LEU A 1 68 ? 11.317 0.026 -11.688 1.00 13.28 98 LEU A O 1
ATOM 509 N N . THR A 1 69 ? 11.414 -1.649 -10.077 1.00 13.86 99 THR A N 1
ATOM 510 C CA . THR A 1 69 ? 12.811 -1.466 -9.600 1.00 14.84 99 THR A CA 1
ATOM 511 C C . THR A 1 69 ? 13.529 -2.809 -9.488 1.00 15.21 99 THR A C 1
ATOM 512 O O . THR A 1 69 ? 12.889 -3.857 -9.173 1.00 14.71 99 THR A O 1
ATOM 516 N N . GLU A 1 70 ? 14.842 -2.773 -9.678 1.00 15.87 100 GLU A N 1
ATOM 517 C CA . GLU A 1 70 ? 15.679 -3.994 -9.643 1.00 16.15 100 GLU A CA 1
ATOM 518 C C . GLU A 1 70 ? 15.586 -4.665 -8.273 1.00 15.23 100 GLU A C 1
ATOM 519 O O . GLU A 1 70 ? 15.587 -5.899 -8.225 1.00 14.88 100 GLU A O 1
ATOM 525 N N . ARG A 1 71 ? 15.479 -3.860 -7.217 1.00 14.98 101 ARG A N 1
ATOM 526 C CA . ARG A 1 71 ? 15.578 -4.370 -5.847 1.00 14.77 101 ARG A CA 1
ATOM 527 C C . ARG A 1 71 ? 14.376 -5.232 -5.547 1.00 14.29 101 ARG A C 1
ATOM 528 O O . ARG A 1 71 ? 14.509 -6.164 -4.804 1.00 15.54 101 ARG A O 1
ATOM 536 N N . ASP A 1 72 ? 13.221 -4.885 -6.040 1.00 13.94 102 ASP A N 1
ATOM 537 C CA . ASP A 1 72 ? 11.997 -5.593 -5.615 1.00 14.59 102 ASP A CA 1
ATOM 538 C C . ASP A 1 72 ? 11.245 -6.244 -6.765 1.00 14.23 102 ASP A C 1
ATOM 539 O O . ASP A 1 72 ? 10.148 -6.727 -6.507 1.00 15.21 102 ASP A O 1
ATOM 544 N N . GLU A 1 73 ? 11.792 -6.372 -7.958 1.00 14.63 103 GLU A N 1
ATOM 545 C CA . GLU A 1 73 ? 10.897 -6.844 -9.035 1.00 14.86 103 GLU A CA 1
ATOM 546 C C . GLU A 1 73 ? 10.640 -8.343 -8.854 1.00 14.86 103 GLU A C 1
ATOM 547 O O . GLU A 1 73 ? 9.536 -8.813 -9.278 1.00 14.37 103 GLU A O 1
ATOM 553 N N . CYS A 1 74 ? 11.575 -9.124 -8.301 1.00 14.82 104 CYS A N 1
ATOM 554 C CA . CYS A 1 74 ? 11.285 -10.569 -8.040 1.00 15.54 104 CYS A CA 1
ATOM 555 C C . CYS A 1 74 ? 9.872 -10.747 -7.440 1.00 14.98 104 CYS A C 1
ATOM 556 O O . CYS A 1 74 ? 9.201 -11.727 -7.811 1.00 15.12 104 CYS A O 1
ATOM 559 N N . ALA A 1 75 ? 9.368 -9.852 -6.591 1.00 13.99 105 ALA A N 1
ATOM 560 C CA . ALA A 1 75 ? 8.044 -10.065 -5.948 1.00 13.67 105 ALA A CA 1
ATOM 561 C C . ALA A 1 75 ? 6.969 -10.116 -7.013 1.00 13.48 105 ALA A C 1
ATOM 562 O O . ALA A 1 75 ? 6.294 -11.113 -7.113 1.00 14.05 105 ALA A O 1
ATOM 564 N N . TYR A 1 76 ? 6.885 -9.106 -7.870 1.00 13.29 106 TYR A N 1
ATOM 565 C CA . TYR A 1 76 ? 5.807 -9.036 -8.871 1.00 12.99 106 TYR A CA 1
ATOM 566 C C . TYR A 1 76 ? 6.057 -10.121 -9.928 1.00 12.95 106 TYR A C 1
ATOM 567 O O . TYR A 1 76 ? 5.172 -10.869 -10.318 1.00 12.94 106 TYR A O 1
ATOM 576 N N . GLN A 1 77 ? 7.271 -10.212 -10.420 1.00 13.48 107 GLN A N 1
ATOM 577 C CA . GLN A 1 77 ? 7.488 -11.096 -11.574 1.00 13.74 107 GLN A CA 1
ATOM 578 C C . GLN A 1 77 ? 7.118 -12.511 -11.178 1.00 13.41 107 GLN A C 1
ATOM 579 O O . GLN A 1 77 ? 6.461 -13.200 -11.965 1.00 13.34 107 GLN A O 1
ATOM 585 N N . GLU A 1 78 ? 7.618 -12.959 -10.030 1.00 14.44 108 GLU A N 1
ATOM 586 C CA . GLU A 1 78 ? 7.462 -14.377 -9.618 1.00 14.11 108 GLU A CA 1
ATOM 587 C C . GLU A 1 78 ? 5.993 -14.694 -9.369 1.00 14.42 108 GLU A C 1
ATOM 588 O O . GLU A 1 78 ? 5.501 -15.730 -9.867 1.00 14.06 108 GLU A O 1
ATOM 594 N N . MET A 1 79 ? 5.308 -13.825 -8.625 1.00 14.14 109 MET A N 1
ATOM 595 C CA . MET A 1 79 ? 3.906 -14.062 -8.213 1.00 13.78 109 MET A CA 1
ATOM 596 C C . MET A 1 79 ? 2.993 -14.039 -9.432 1.00 13.32 109 MET A C 1
ATOM 597 O O . MET A 1 79 ? 2.165 -14.976 -9.534 1.00 14.20 109 MET A O 1
ATOM 602 N N . ILE A 1 80 ? 3.049 -12.983 -10.262 1.00 13.58 110 ILE A N 1
ATOM 603 C CA . ILE A 1 80 ? 2.152 -12.850 -11.444 1.00 13.03 110 ILE A CA 1
ATOM 604 C C . ILE A 1 80 ? 2.366 -14.057 -12.380 1.00 13.12 110 ILE A C 1
ATOM 605 O O . ILE A 1 80 ? 1.410 -14.451 -12.988 1.00 12.77 110 ILE A O 1
ATOM 610 N N . THR A 1 81 ? 3.581 -14.615 -12.466 1.00 13.32 111 THR A N 1
ATOM 611 C CA . THR A 1 81 ? 3.895 -15.770 -13.343 1.00 13.80 111 THR A CA 1
ATOM 612 C C . THR A 1 81 ? 3.486 -17.082 -12.670 1.00 13.73 111 THR A C 1
ATOM 613 O O . THR A 1 81 ? 2.839 -17.899 -13.332 1.00 14.40 111 THR A O 1
ATOM 617 N N . HIS A 1 82 ? 3.993 -17.371 -11.483 1.00 13.93 112 HIS A N 1
ATOM 618 C CA . HIS A 1 82 ? 3.857 -18.729 -10.899 1.00 13.54 112 HIS A CA 1
ATOM 619 C C . HIS A 1 82 ? 2.496 -18.905 -10.245 1.00 13.71 112 HIS A C 1
ATOM 620 O O . HIS A 1 82 ? 2.032 -20.042 -10.144 1.00 13.48 112 HIS A O 1
ATOM 627 N N . LEU A 1 83 ? 1.817 -17.835 -9.839 1.00 13.47 113 LEU A N 1
ATOM 628 C CA . LEU A 1 83 ? 0.437 -18.074 -9.394 1.00 14.13 113 LEU A CA 1
ATOM 629 C C . LEU A 1 83 ? -0.293 -18.848 -10.502 1.00 14.10 113 LEU A C 1
ATOM 630 O O . LEU A 1 83 ? -0.813 -19.927 -10.243 1.00 14.06 113 LEU A O 1
ATOM 635 N N . PRO A 1 84 ? -0.410 -18.352 -11.746 1.00 13.47 114 PRO A N 1
ATOM 636 C CA . PRO A 1 84 ? -1.213 -19.111 -12.714 1.00 13.46 114 PRO A CA 1
ATOM 637 C C . PRO A 1 84 ? -0.618 -20.435 -13.229 1.00 13.37 114 PRO A C 1
ATOM 638 O O . PRO A 1 84 ? -1.342 -21.396 -13.370 1.00 14.37 114 PRO A O 1
ATOM 642 N N . LEU A 1 85 ? 0.686 -20.489 -13.455 1.00 13.43 115 LEU A N 1
ATOM 643 C CA . LEU A 1 85 ? 1.324 -21.603 -14.173 1.00 13.93 115 LEU A CA 1
ATOM 644 C C . LEU A 1 85 ? 1.505 -22.773 -13.205 1.00 14.14 115 LEU A C 1
ATOM 645 O O . LEU A 1 85 ? 1.474 -23.905 -13.673 1.00 14.21 115 LEU A O 1
ATOM 650 N N . CYS A 1 86 ? 1.593 -22.515 -11.899 1.00 14.82 116 CYS A N 1
ATOM 651 C CA . CYS A 1 86 ?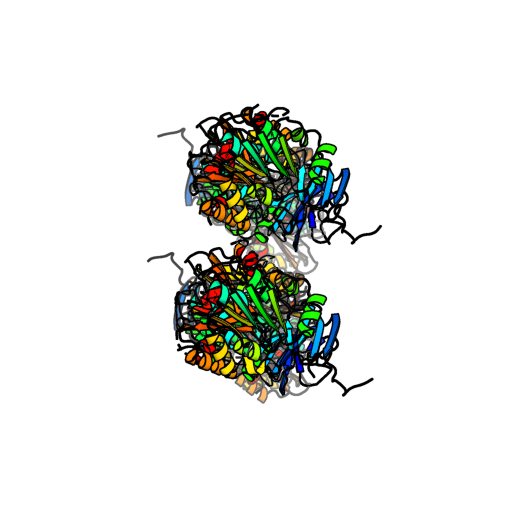 1.760 -23.609 -10.909 1.00 15.20 116 CYS A CA 1
ATOM 652 C C . CYS A 1 86 ? 0.370 -24.150 -10.569 1.00 15.13 116 CYS A C 1
ATOM 653 O O . CYS A 1 86 ? 0.285 -25.133 -9.839 1.00 16.07 116 CYS A O 1
ATOM 656 N N . SER A 1 87 ? -0.689 -23.489 -11.049 1.00 15.51 117 SER A N 1
ATOM 657 C CA . SER A 1 87 ? -2.104 -23.862 -10.755 1.00 15.77 117 SER A CA 1
ATOM 658 C C . SER A 1 87 ? -2.662 -24.837 -11.784 1.00 15.98 117 SER A C 1
ATOM 659 O O . SER A 1 87 ? -3.711 -25.441 -11.516 1.00 17.57 117 SER A O 1
ATOM 662 N N . ILE A 1 88 ? -1.988 -25.039 -12.907 1.00 17.11 118 ILE A N 1
ATOM 663 C CA . ILE A 1 88 ? -2.474 -25.969 -13.961 1.00 16.82 118 ILE A CA 1
ATOM 664 C C . ILE A 1 88 ? -1.380 -26.948 -14.368 1.00 17.89 118 ILE A C 1
ATOM 665 O O . ILE A 1 88 ? -0.175 -26.632 -14.423 1.00 18.24 118 ILE A O 1
ATOM 670 N N . PRO A 1 89 ? -1.782 -28.193 -14.685 1.00 17.40 119 PRO A N 1
ATOM 671 C CA . PRO A 1 89 ? -0.841 -29.197 -15.181 1.00 17.87 119 PRO A CA 1
ATOM 672 C C . PRO A 1 89 ? -0.259 -28.844 -16.560 1.00 16.89 119 PRO A C 1
ATOM 673 O O . PRO A 1 89 ? -1.016 -28.477 -17.489 1.00 15.50 119 PRO A O 1
ATOM 677 N N . ASN A 1 90 ? 1.042 -29.059 -16.693 1.00 16.08 120 ASN A N 1
ATOM 678 C CA . ASN A 1 90 ? 1.670 -29.194 -18.012 1.00 16.84 120 ASN A CA 1
ATOM 679 C C . ASN A 1 90 ? 1.355 -27.982 -18.901 1.00 16.64 120 ASN A C 1
ATOM 680 O O . ASN A 1 90 ? 1.021 -28.180 -20.062 1.00 14.69 120 ASN A O 1
ATOM 685 N N . PRO A 1 91 ? 1.528 -26.717 -18.463 1.00 15.63 121 PRO A N 1
ATOM 686 C CA . PRO A 1 91 ? 1.324 -25.599 -19.378 1.00 16.47 121 PRO A CA 1
ATOM 687 C C . PRO A 1 91 ? 2.319 -25.547 -20.547 1.00 16.51 121 PRO A C 1
ATOM 688 O O . PRO A 1 91 ? 3.504 -25.644 -20.339 1.00 15.34 121 PRO A O 1
ATOM 692 N N . LYS A 1 92 ? 1.796 -25.233 -21.744 1.00 17.91 122 LYS A N 1
ATOM 693 C CA . LYS A 1 92 ? 2.545 -25.429 -23.017 1.00 18.03 122 LYS A CA 1
ATOM 694 C C . LYS A 1 92 ? 2.595 -24.126 -23.790 1.00 17.89 122 LYS A C 1
ATOM 695 O O . LYS A 1 92 ? 3.646 -23.777 -24.298 1.00 18.40 122 LYS A O 1
ATOM 701 N N . LYS A 1 93 ? 1.441 -23.487 -23.909 1.00 18.03 123 LYS A N 1
ATOM 702 C CA . LYS A 1 93 ? 1.265 -22.267 -24.705 1.00 17.66 123 LYS A CA 1
ATOM 703 C C . LYS A 1 93 ? 0.691 -21.141 -23.851 1.00 16.38 123 LYS A C 1
ATOM 704 O O . LYS A 1 93 ? -0.460 -21.247 -23.370 1.00 16.45 123 LYS A O 1
ATOM 710 N N . VAL A 1 94 ? 1.445 -20.069 -23.726 1.00 15.75 124 VAL A N 1
ATOM 711 C CA . VAL A 1 94 ? 1.147 -18.946 -22.774 1.00 15.18 124 VAL A CA 1
ATOM 712 C C . VAL A 1 94 ? 1.252 -17.611 -23.512 1.00 14.53 124 VAL A C 1
ATOM 713 O O . VAL A 1 94 ? 2.035 -17.532 -24.467 1.00 13.47 124 VAL A O 1
ATOM 717 N N . LEU A 1 95 ? 0.396 -16.659 -23.115 1.00 13.47 125 LEU A N 1
ATOM 718 C CA . LEU A 1 95 ? 0.391 -15.308 -23.731 1.00 13.61 125 LEU A CA 1
ATOM 719 C C . LEU A 1 95 ? 0.629 -14.310 -22.619 1.00 13.58 125 LEU A C 1
ATOM 720 O O . LEU A 1 95 ? -0.054 -14.475 -21.597 1.00 14.64 125 LEU A O 1
ATOM 725 N N . VAL A 1 96 ? 1.567 -13.397 -22.826 1.00 13.67 126 VAL A N 1
ATOM 726 C CA . VAL A 1 96 ? 1.913 -12.240 -21.970 1.00 13.93 126 VAL A CA 1
ATOM 727 C C . VAL A 1 96 ? 1.466 -10.992 -22.711 1.00 14.36 126 VAL A C 1
ATOM 728 O O . VAL A 1 96 ? 1.913 -10.795 -23.907 1.00 15.07 126 VAL A O 1
ATOM 732 N N . ILE A 1 97 ? 0.502 -10.281 -22.128 1.00 14.04 127 ILE A N 1
ATOM 733 C CA . ILE A 1 97 ? 0.087 -8.923 -22.589 1.00 13.60 127 ILE A CA 1
ATOM 734 C C . ILE A 1 97 ? 0.813 -7.885 -21.753 1.00 13.48 127 ILE A C 1
ATOM 735 O O . ILE A 1 97 ? 0.777 -8.006 -20.524 1.00 12.97 127 ILE A O 1
ATOM 740 N N . GLY A 1 98 ? 1.383 -6.868 -22.405 1.00 13.65 128 GLY A N 1
ATOM 741 C CA . GLY A 1 98 ? 2.337 -5.905 -21.811 1.00 14.36 128 GLY A CA 1
ATOM 742 C C . GLY A 1 98 ? 3.639 -6.615 -21.495 1.00 14.48 128 GLY A C 1
ATOM 743 O O . GLY A 1 98 ? 4.085 -7.312 -22.347 1.00 14.69 128 GLY A O 1
ATOM 744 N N . GLY A 1 99 ? 4.197 -6.527 -20.286 1.00 14.72 129 GLY A N 1
ATOM 745 C CA . GLY A 1 99 ? 5.434 -7.302 -19.981 1.00 15.18 129 GLY A CA 1
ATOM 746 C C . GLY A 1 99 ? 6.680 -6.737 -20.647 1.00 15.10 129 GLY A C 1
ATOM 747 O O . GLY A 1 99 ? 7.680 -7.424 -20.675 1.00 15.80 129 GLY A O 1
ATOM 748 N N . GLY A 1 100 ? 6.673 -5.468 -21.054 1.00 15.99 130 GLY A N 1
ATOM 749 C CA . GLY A 1 100 ? 7.728 -4.818 -21.850 1.00 15.89 130 GLY A CA 1
ATOM 750 C C . GLY A 1 100 ? 9.129 -4.906 -21.247 1.00 16.78 130 GLY A C 1
ATOM 751 O O . GLY A 1 100 ? 10.085 -4.840 -21.985 1.00 16.91 130 GLY A O 1
ATOM 752 N N . ASP A 1 101 ? 9.261 -5.144 -19.947 1.00 17.71 131 ASP A N 1
ATOM 753 C CA . ASP A 1 101 ? 10.587 -5.296 -19.301 1.00 17.62 131 ASP A CA 1
ATOM 754 C C . ASP A 1 101 ? 11.150 -6.695 -19.588 1.00 17.54 131 ASP A C 1
ATOM 755 O O . ASP A 1 101 ? 12.356 -6.895 -19.393 1.00 17.94 131 ASP A O 1
ATOM 760 N N . GLY A 1 102 ? 10.286 -7.631 -19.996 1.00 16.53 132 GLY A N 1
ATOM 761 C CA . GLY A 1 102 ? 10.631 -9.041 -20.213 1.00 16.73 132 GLY A CA 1
ATOM 762 C C . GLY A 1 102 ? 10.761 -9.847 -18.914 1.00 15.64 132 GLY A C 1
ATOM 763 O O . GLY A 1 102 ? 11.160 -11.009 -19.013 1.00 14.75 132 GLY A O 1
ATOM 764 N N . GLY A 1 103 ? 10.451 -9.252 -17.762 1.00 15.42 133 GLY A N 1
ATOM 765 C CA . GLY A 1 103 ? 10.456 -10.008 -16.474 1.00 15.08 133 GLY A CA 1
ATOM 766 C C . GLY A 1 103 ? 9.545 -11.251 -16.486 1.00 14.57 133 GLY A C 1
ATOM 767 O O . GLY A 1 103 ? 10.003 -12.306 -15.994 1.00 15.36 133 GLY A O 1
ATOM 768 N N . VAL A 1 104 ? 8.287 -11.145 -16.923 1.00 13.89 134 VAL A N 1
ATOM 769 C CA . VAL A 1 104 ? 7.333 -12.292 -17.011 1.00 14.26 134 VAL A CA 1
ATOM 770 C C . VAL A 1 104 ? 7.944 -13.348 -17.968 1.00 15.35 134 VAL A C 1
ATOM 771 O O . VAL A 1 104 ? 7.968 -14.564 -17.598 1.00 15.18 134 VAL A O 1
ATOM 775 N N . LEU A 1 105 ? 8.506 -12.934 -19.105 1.00 15.15 135 LEU A N 1
ATOM 776 C CA . LEU A 1 105 ? 9.176 -13.901 -20.041 1.00 16.01 135 LEU A CA 1
ATOM 777 C C . LEU A 1 105 ? 10.153 -14.748 -19.212 1.00 15.68 135 LEU A C 1
ATOM 778 O O . LEU A 1 105 ? 10.173 -15.963 -19.382 1.00 15.80 135 LEU A O 1
ATOM 783 N N . ARG A 1 106 ? 10.955 -14.099 -18.355 1.00 15.69 136 ARG A N 1
ATOM 784 C CA . ARG A 1 106 ? 12.058 -14.748 -17.603 1.00 16.18 136 ARG A CA 1
ATOM 785 C C . ARG A 1 106 ? 11.413 -15.787 -16.674 1.00 15.87 136 ARG A C 1
ATOM 786 O O . ARG A 1 106 ? 11.910 -16.889 -16.630 1.00 15.47 136 ARG A O 1
ATOM 794 N N . GLU A 1 107 ? 10.258 -15.498 -16.081 1.00 14.84 137 GLU A N 1
ATOM 795 C CA . GLU A 1 107 ? 9.696 -16.436 -15.072 1.00 15.04 137 GLU A CA 1
ATOM 796 C C . GLU A 1 107 ? 9.014 -17.572 -15.815 1.00 14.70 137 GLU A C 1
ATOM 797 O O . GLU A 1 107 ? 9.132 -18.678 -15.393 1.00 14.67 137 GLU A O 1
ATOM 803 N N . VAL A 1 108 ? 8.360 -17.271 -16.935 1.00 14.95 138 VAL A N 1
ATOM 804 C CA . VAL A 1 108 ? 7.594 -18.272 -17.697 1.00 15.60 138 VAL A CA 1
ATOM 805 C C . VAL A 1 108 ? 8.612 -19.320 -18.155 1.00 16.54 138 VAL A C 1
ATOM 806 O O . VAL A 1 108 ? 8.365 -20.528 -17.937 1.00 18.24 138 VAL A O 1
ATOM 810 N N . ALA A 1 109 ? 9.760 -18.840 -18.618 1.00 16.89 139 ALA A N 1
ATOM 811 C CA . ALA A 1 109 ? 10.875 -19.674 -19.117 1.00 18.36 139 ALA A CA 1
ATOM 812 C C . ALA A 1 109 ? 11.226 -20.709 -18.072 1.00 18.74 139 ALA A C 1
ATOM 813 O O . ALA A 1 109 ? 11.715 -21.731 -18.477 1.00 20.26 139 ALA A O 1
ATOM 815 N N . ARG A 1 110 ? 11.078 -20.425 -16.778 1.00 19.33 140 ARG A N 1
ATOM 816 C CA . ARG A 1 110 ? 11.464 -21.402 -15.725 1.00 19.99 140 ARG A CA 1
ATOM 817 C C . ARG A 1 110 ? 10.700 -22.710 -15.915 1.00 18.57 140 ARG A C 1
ATOM 818 O O . ARG A 1 110 ? 11.171 -23.689 -15.391 1.00 18.64 140 ARG A O 1
ATOM 826 N N . HIS A 1 111 ? 9.496 -22.685 -16.485 1.00 17.99 141 HIS A N 1
ATOM 827 C CA . HIS A 1 111 ? 8.687 -23.911 -16.681 1.00 17.00 141 HIS A CA 1
ATOM 828 C C . HIS A 1 111 ? 9.170 -24.684 -17.920 1.00 17.31 141 HIS A C 1
ATOM 829 O O . HIS A 1 111 ? 8.980 -24.173 -19.076 1.00 16.50 141 HIS A O 1
ATOM 836 N N . ALA A 1 112 ? 9.701 -25.885 -17.698 1.00 16.81 142 ALA A N 1
ATOM 837 C CA . ALA A 1 112 ? 10.239 -26.759 -18.758 1.00 17.30 142 ALA A CA 1
ATOM 838 C C . ALA A 1 112 ? 9.107 -27.234 -19.679 1.00 17.50 142 ALA A C 1
ATOM 839 O O . ALA A 1 112 ? 9.415 -27.536 -20.782 1.00 17.70 142 ALA A O 1
ATOM 841 N N . SER A 1 113 ? 7.850 -27.283 -19.218 1.00 17.08 143 SER A N 1
ATOM 842 C CA . SER A 1 113 ? 6.687 -27.822 -19.978 1.00 17.23 143 SER A CA 1
ATOM 843 C C . SER A 1 113 ? 6.334 -26.832 -21.091 1.00 16.78 143 SER A C 1
ATOM 844 O O . SER A 1 113 ? 5.754 -27.239 -22.106 1.00 17.00 143 SER A O 1
ATOM 847 N N . ILE A 1 114 ? 6.646 -25.566 -20.891 1.00 15.82 144 ILE A N 1
ATOM 848 C CA . ILE A 1 114 ? 6.314 -24.487 -21.870 1.00 17.37 144 ILE A CA 1
ATOM 849 C C . ILE A 1 114 ? 7.002 -24.749 -23.214 1.00 17.81 144 ILE A C 1
ATOM 850 O O . ILE A 1 114 ? 8.234 -24.953 -23.230 1.00 17.73 144 ILE A O 1
ATOM 855 N N . GLU A 1 115 ? 6.233 -24.664 -24.307 1.00 19.14 145 GLU A N 1
ATOM 856 C CA . GLU A 1 115 ? 6.764 -24.767 -25.706 1.00 20.56 145 GLU A CA 1
ATOM 857 C C . GLU A 1 115 ? 6.679 -23.416 -26.424 1.00 20.03 145 GLU A C 1
ATOM 858 O O . GLU A 1 115 ? 7.406 -23.166 -27.408 1.00 19.74 145 GLU A O 1
ATOM 864 N N . GLN A 1 116 ? 5.713 -22.607 -26.051 1.00 19.11 146 GLN A N 1
ATOM 865 C CA . GLN A 1 116 ? 5.475 -21.362 -26.814 1.00 19.52 146 GLN A CA 1
ATOM 866 C C . GLN A 1 116 ? 5.124 -20.244 -25.824 1.00 18.63 146 GLN A C 1
ATOM 867 O O . GLN A 1 116 ? 4.190 -20.442 -25.008 1.00 20.25 146 GLN A O 1
ATOM 873 N N . ILE A 1 117 ? 5.896 -19.148 -25.866 1.00 17.04 147 ILE A N 1
ATOM 874 C CA . ILE A 1 117 ? 5.600 -17.892 -25.124 1.00 15.53 147 ILE A CA 1
ATOM 875 C C . ILE A 1 117 ? 5.351 -16.777 -26.146 1.00 15.29 147 ILE A C 1
ATOM 876 O O . ILE A 1 117 ? 6.337 -16.245 -26.748 1.00 15.29 147 ILE A O 1
ATOM 881 N N . ASP A 1 118 ? 4.075 -16.431 -26.332 1.00 14.47 148 ASP A N 1
ATOM 882 C CA . ASP A 1 118 ? 3.689 -15.281 -27.183 1.00 15.27 148 ASP A CA 1
ATOM 883 C C . ASP A 1 118 ? 3.694 -14.069 -26.263 1.00 15.23 148 ASP A C 1
ATOM 884 O O . ASP A 1 118 ? 3.302 -14.190 -25.086 1.00 14.38 148 ASP A O 1
ATOM 889 N N . MET A 1 119 ? 4.142 -12.932 -26.764 1.00 14.68 149 MET A N 1
ATOM 890 C CA . MET A 1 119 ? 4.054 -11.691 -25.984 1.00 14.71 149 MET A CA 1
ATOM 891 C C . MET A 1 119 ? 3.620 -10.536 -26.884 1.00 15.06 149 MET A C 1
ATOM 892 O O . MET A 1 119 ? 4.189 -10.384 -27.979 1.00 15.42 149 MET A O 1
ATOM 897 N N . CYS A 1 120 ? 2.633 -9.766 -26.429 1.00 14.85 150 CYS A N 1
ATOM 898 C CA . CYS A 1 120 ? 2.105 -8.562 -27.135 1.00 16.22 150 CYS A CA 1
ATOM 899 C C . CYS A 1 120 ? 2.253 -7.340 -26.218 1.00 15.91 150 CYS A C 1
ATOM 900 O O . CYS A 1 120 ? 1.402 -7.158 -25.358 1.00 16.88 150 CYS A O 1
ATOM 903 N N . GLU A 1 121 ? 3.227 -6.473 -26.533 1.00 16.02 151 GLU A N 1
ATOM 904 C CA . GLU A 1 121 ? 3.577 -5.201 -25.849 1.00 15.65 151 GLU A CA 1
ATOM 905 C C . GLU A 1 121 ? 3.329 -4.044 -26.848 1.00 16.73 151 GLU A C 1
ATOM 906 O O . GLU A 1 121 ? 3.867 -4.111 -27.988 1.00 17.53 151 GLU A O 1
ATOM 912 N N . ILE A 1 122 ? 2.548 -3.029 -26.454 1.00 16.73 152 ILE A N 1
ATOM 913 C CA . ILE A 1 122 ? 2.095 -1.925 -27.350 1.00 17.13 152 ILE A CA 1
ATOM 914 C C . ILE A 1 122 ? 3.196 -0.909 -27.658 1.00 17.94 152 ILE A C 1
ATOM 915 O O . ILE A 1 122 ? 3.052 -0.199 -28.645 1.00 19.46 152 ILE A O 1
ATOM 920 N N . ASP A 1 123 ? 4.269 -0.868 -26.896 1.00 18.26 153 ASP A N 1
ATOM 921 C CA . ASP A 1 123 ? 5.225 0.270 -26.892 1.00 19.05 153 ASP A CA 1
ATOM 922 C C . ASP A 1 123 ? 6.641 -0.249 -27.039 1.00 19.29 153 ASP A C 1
ATOM 923 O O . ASP A 1 123 ? 7.191 -0.749 -26.025 1.00 19.48 153 ASP A O 1
ATOM 928 N N . LYS A 1 124 ? 7.233 -0.090 -28.225 1.00 19.29 154 LYS A N 1
ATOM 929 C CA . LYS A 1 124 ? 8.596 -0.605 -28.497 1.00 18.76 154 LYS A CA 1
ATOM 930 C C . LYS A 1 124 ? 9.631 0.125 -27.649 1.00 17.84 154 LYS A C 1
ATOM 931 O O . LYS A 1 124 ? 10.661 -0.500 -27.323 1.00 17.46 154 LYS A O 1
ATOM 937 N N . MET A 1 125 ? 9.371 1.390 -27.316 1.00 19.37 155 MET A N 1
ATOM 938 C CA . MET A 1 125 ? 10.313 2.215 -26.519 1.00 19.75 155 MET A CA 1
ATOM 939 C C . MET A 1 125 ? 10.581 1.509 -25.195 1.00 19.02 155 MET A C 1
ATOM 940 O O . MET A 1 125 ? 11.744 1.508 -24.752 1.00 19.13 155 MET A O 1
ATOM 945 N N . VAL A 1 126 ? 9.526 0.929 -24.600 1.00 18.19 156 VAL A N 1
ATOM 946 C CA . VAL A 1 126 ? 9.671 0.185 -23.314 1.00 16.74 156 VAL A CA 1
ATOM 947 C C . VAL A 1 126 ? 10.582 -1.016 -23.541 1.00 16.82 156 VAL A C 1
ATOM 948 O O . VAL A 1 126 ? 11.529 -1.141 -22.766 1.00 18.13 156 VAL A O 1
ATOM 952 N N . VAL A 1 127 ? 10.364 -1.809 -24.598 1.00 17.76 157 VAL A N 1
ATOM 953 C CA . VAL A 1 127 ? 11.234 -2.974 -24.931 1.00 17.80 157 VAL A CA 1
ATOM 954 C C . VAL A 1 127 ? 12.678 -2.459 -25.074 1.00 19.32 157 VAL A C 1
ATOM 955 O O . VAL A 1 127 ? 13.550 -2.990 -24.426 1.00 18.98 157 VAL A O 1
ATOM 959 N N . ASP A 1 128 ? 12.923 -1.507 -25.984 1.00 21.00 158 ASP A N 1
ATOM 960 C CA . ASP A 1 128 ? 14.257 -0.876 -26.185 1.00 22.02 158 ASP A CA 1
ATOM 961 C C . ASP A 1 128 ? 14.987 -0.609 -24.840 1.00 21.81 158 ASP A C 1
ATOM 962 O O . ASP A 1 128 ? 16.005 -1.205 -24.560 1.00 21.57 158 ASP A O 1
ATOM 967 N N . VAL A 1 129 ? 14.465 0.272 -23.995 1.00 21.25 159 VAL A N 1
ATOM 968 C CA . VAL A 1 129 ? 15.185 0.710 -22.766 1.00 20.38 159 VAL A CA 1
ATOM 969 C C . VAL A 1 129 ? 15.286 -0.469 -21.782 1.00 20.96 159 VAL A C 1
ATOM 970 O O . VAL A 1 129 ? 16.251 -0.462 -20.981 1.00 20.70 159 VAL A O 1
ATOM 974 N N . SER A 1 130 ? 14.392 -1.474 -21.875 1.00 19.75 160 SER A N 1
ATOM 975 C CA . SER A 1 130 ? 14.387 -2.630 -20.946 1.00 18.80 160 SER A CA 1
ATOM 976 C C . SER A 1 130 ? 15.583 -3.506 -21.304 1.00 19.10 160 SER A C 1
ATOM 977 O O . SER A 1 130 ? 16.288 -3.906 -20.409 1.00 17.79 160 SER A O 1
ATOM 980 N N . LYS A 1 131 ? 15.835 -3.769 -22.594 1.00 19.71 161 LYS A N 1
ATOM 981 C CA . LYS A 1 131 ? 16.982 -4.623 -22.985 1.00 20.81 161 LYS A CA 1
ATOM 982 C C . LYS A 1 131 ? 18.282 -3.849 -22.747 1.00 22.15 161 LYS A C 1
ATOM 983 O O . LYS A 1 131 ? 19.286 -4.494 -22.471 1.00 21.16 161 LYS A O 1
ATOM 989 N N . GLN A 1 132 ? 18.264 -2.519 -22.888 1.00 23.50 162 GLN A N 1
ATOM 990 C CA . GLN A 1 132 ? 19.499 -1.713 -22.738 1.00 26.32 162 GLN A CA 1
ATOM 991 C C . GLN A 1 132 ? 19.872 -1.659 -21.249 1.00 25.31 162 GLN A C 1
ATOM 992 O O . GLN A 1 132 ? 21.066 -1.844 -20.933 1.00 25.98 162 GLN A O 1
ATOM 998 N N . PHE A 1 133 ? 18.921 -1.390 -20.359 1.00 23.46 163 PHE A N 1
ATOM 999 C CA . PHE A 1 133 ? 19.272 -0.924 -18.987 1.00 23.12 163 PHE A CA 1
ATOM 1000 C C . PHE A 1 133 ? 18.978 -1.984 -17.916 1.00 22.62 163 PHE A C 1
ATOM 1001 O O . PHE A 1 133 ? 19.437 -1.808 -16.779 1.00 23.29 163 PHE A O 1
ATOM 1009 N N . PHE A 1 134 ? 18.208 -3.025 -18.223 1.00 21.25 164 PHE A N 1
ATOM 1010 C CA . PHE A 1 134 ? 17.839 -4.062 -17.218 1.00 20.86 164 PHE A CA 1
ATOM 1011 C C . PHE A 1 134 ? 18.037 -5.439 -17.807 1.00 21.17 164 PHE A C 1
ATOM 1012 O O . PHE A 1 134 ? 17.072 -6.205 -17.922 1.00 20.63 164 PHE A O 1
ATOM 1020 N N . PRO A 1 135 ? 19.279 -5.796 -18.169 1.00 20.47 165 PRO A N 1
ATOM 1021 C CA . PRO A 1 135 ? 19.503 -7.095 -18.816 1.00 21.75 165 PRO A CA 1
ATOM 1022 C C . PRO A 1 135 ? 19.071 -8.320 -17.963 1.00 21.22 165 PRO A C 1
ATOM 1023 O O . PRO A 1 135 ? 18.676 -9.337 -18.581 1.00 21.81 165 PRO A O 1
ATOM 1027 N N . ASP A 1 136 ? 19.156 -8.243 -16.627 1.00 20.11 166 ASP A N 1
ATOM 1028 C CA . ASP A 1 136 ? 18.756 -9.367 -15.723 1.00 20.74 166 ASP A CA 1
ATOM 1029 C C . ASP A 1 136 ? 17.237 -9.591 -15.738 1.00 19.31 166 ASP A C 1
ATOM 1030 O O . ASP A 1 136 ? 16.828 -10.687 -15.336 1.00 19.19 166 ASP A O 1
ATOM 1035 N N . VAL A 1 137 ? 16.440 -8.589 -16.157 1.00 17.81 167 VAL A N 1
ATOM 1036 C CA . VAL A 1 137 ? 14.974 -8.734 -16.338 1.00 17.61 167 VAL A CA 1
ATOM 1037 C C . VAL A 1 137 ? 14.720 -9.107 -17.816 1.00 18.28 167 VAL A C 1
ATOM 1038 O O . VAL A 1 137 ? 13.998 -10.065 -18.050 1.00 18.22 167 VAL A O 1
ATOM 1042 N N . ALA A 1 138 ? 15.350 -8.380 -18.745 1.00 18.28 168 ALA A N 1
ATOM 1043 C CA . ALA A 1 138 ? 15.153 -8.450 -20.206 1.00 19.55 168 ALA A CA 1
ATOM 1044 C C . ALA A 1 138 ? 15.861 -9.684 -20.806 1.00 19.66 168 ALA A C 1
ATOM 1045 O O . ALA A 1 138 ? 15.752 -9.920 -22.039 1.00 20.63 168 ALA A O 1
ATOM 1047 N N . ILE A 1 139 ? 16.539 -10.463 -19.979 1.00 20.13 169 ILE A N 1
ATOM 1048 C CA . ILE A 1 139 ? 17.079 -11.795 -20.377 1.00 20.93 169 ILE A CA 1
ATOM 1049 C C . ILE A 1 139 ? 15.899 -12.656 -20.846 1.00 19.93 169 ILE A C 1
ATOM 1050 O O . ILE A 1 139 ? 16.084 -13.509 -21.727 1.00 18.71 169 ILE A O 1
ATOM 1055 N N . GLY A 1 140 ? 14.704 -12.368 -20.325 1.00 19.86 170 GLY A N 1
ATOM 1056 C CA . GLY A 1 140 ? 13.437 -12.988 -20.757 1.00 19.18 170 GLY A CA 1
ATOM 1057 C C . GLY A 1 140 ? 13.408 -13.170 -22.267 1.00 20.32 170 GLY A C 1
ATOM 1058 O O . GLY A 1 140 ? 12.927 -14.218 -22.742 1.00 20.41 170 GLY A O 1
ATOM 1059 N N . TYR A 1 141 ? 13.810 -12.152 -23.016 1.00 20.41 171 TYR A N 1
ATOM 1060 C CA . TYR A 1 141 ? 13.535 -12.064 -24.470 1.00 20.98 171 TYR A CA 1
ATOM 1061 C C . TYR A 1 141 ? 14.344 -13.120 -25.229 1.00 22.72 171 TYR A C 1
ATOM 1062 O O . TYR A 1 141 ? 14.047 -13.367 -26.448 1.00 22.01 171 TYR A O 1
ATOM 1071 N N . GLU A 1 142 ? 15.354 -13.674 -24.571 1.00 25.31 172 GLU A N 1
ATOM 1072 C CA . GLU A 1 142 ? 16.425 -14.448 -25.248 1.00 28.84 172 GLU A CA 1
ATOM 1073 C C . GLU A 1 142 ? 15.974 -15.906 -25.424 1.00 27.71 172 GLU A C 1
ATOM 1074 O O . GLU A 1 142 ? 16.583 -16.627 -26.260 1.00 29.04 172 GLU A O 1
ATOM 1080 N N . ASP A 1 143 ? 14.917 -16.319 -24.726 1.00 24.76 173 ASP A N 1
ATOM 1081 C CA . ASP A 1 143 ? 14.496 -17.743 -24.743 1.00 24.52 173 ASP A CA 1
ATOM 1082 C C . ASP A 1 143 ? 13.974 -18.061 -26.142 1.00 23.32 173 ASP A C 1
ATOM 1083 O O . ASP A 1 143 ? 13.066 -17.402 -26.643 1.00 23.03 173 ASP A O 1
ATOM 1088 N N . PRO A 1 144 ? 14.492 -19.106 -26.821 1.00 23.53 174 PRO A N 1
ATOM 1089 C CA . PRO A 1 144 ? 14.070 -19.383 -28.192 1.00 23.23 174 PRO A CA 1
ATOM 1090 C C . PRO A 1 144 ? 12.555 -19.616 -28.306 1.00 22.21 174 PRO A C 1
ATOM 1091 O O . PRO A 1 144 ? 12.101 -19.612 -29.385 1.00 21.99 174 PRO A O 1
ATOM 1095 N N . ARG A 1 145 ? 11.835 -19.869 -27.198 1.00 21.64 175 ARG A N 1
ATOM 1096 C CA . ARG A 1 145 ? 10.370 -20.153 -27.200 1.00 20.40 175 ARG A CA 1
ATOM 1097 C C . ARG A 1 145 ? 9.581 -18.855 -27.391 1.00 19.81 175 ARG A C 1
ATOM 1098 O O . ARG A 1 145 ? 8.379 -18.915 -27.684 1.00 19.70 175 ARG A O 1
ATOM 1106 N N . VAL A 1 146 ? 10.221 -17.710 -27.244 1.00 19.51 176 VAL A N 1
ATOM 1107 C CA . VAL A 1 146 ? 9.485 -16.423 -27.209 1.00 19.85 176 VAL A CA 1
ATOM 1108 C C . VAL A 1 146 ? 9.173 -15.945 -28.627 1.00 19.81 176 VAL A C 1
ATOM 1109 O O . VAL A 1 146 ? 10.085 -15.851 -29.424 1.00 21.09 176 VAL A O 1
ATOM 1113 N N . ASN A 1 147 ? 7.899 -15.634 -28.870 1.00 20.08 177 ASN A N 1
ATOM 1114 C CA A ASN A 1 147 ? 7.414 -14.798 -30.008 0.29 20.02 177 ASN A CA 1
ATOM 1115 C CA B ASN A 1 147 ? 7.438 -14.779 -30.005 0.71 20.08 177 ASN A CA 1
ATOM 1116 C C . ASN A 1 147 ? 7.030 -13.374 -29.505 1.00 19.86 177 ASN A C 1
ATOM 1117 O O . ASN A 1 147 ? 6.066 -13.241 -28.670 1.00 19.54 177 ASN A O 1
ATOM 1126 N N . LEU A 1 148 ? 7.753 -12.331 -29.974 1.00 18.83 178 LEU A N 1
ATOM 1127 C CA . LEU A 1 148 ? 7.486 -10.933 -29.543 1.00 18.73 178 LEU A CA 1
ATOM 1128 C C . LEU A 1 148 ? 6.781 -10.138 -30.661 1.00 19.07 178 LEU A C 1
ATOM 1129 O O . LEU A 1 148 ? 7.284 -9.986 -31.821 1.00 18.23 178 LEU A O 1
ATOM 1134 N N . VAL A 1 149 ? 5.612 -9.652 -30.280 1.00 18.36 179 VAL A N 1
ATOM 1135 C CA . VAL A 1 149 ? 4.708 -8.827 -31.087 1.00 18.84 179 VAL A CA 1
ATOM 1136 C C . VAL A 1 149 ? 4.679 -7.478 -30.416 1.00 19.34 179 VAL A C 1
ATOM 1137 O O . VAL A 1 149 ? 4.343 -7.458 -29.233 1.00 20.79 179 VAL A O 1
ATOM 1141 N N . ILE A 1 150 ? 4.944 -6.420 -31.161 1.00 19.70 180 ILE A N 1
ATOM 1142 C CA . ILE A 1 150 ? 4.609 -5.018 -30.798 1.00 19.29 180 ILE A CA 1
ATOM 1143 C C . ILE A 1 150 ? 3.177 -4.714 -31.283 1.00 19.99 180 ILE A C 1
ATOM 1144 O O . ILE A 1 150 ? 2.904 -4.667 -32.552 1.00 20.75 180 ILE A O 1
ATOM 1149 N N . GLY A 1 151 ? 2.236 -4.568 -30.358 1.00 19.88 181 GLY A N 1
ATOM 1150 C CA . GLY A 1 151 ? 0.861 -4.218 -30.721 1.00 20.96 181 GLY A CA 1
ATOM 1151 C C . GLY A 1 151 ? -0.050 -4.130 -29.530 1.00 21.50 181 GLY A C 1
ATOM 1152 O O . GLY A 1 151 ? 0.329 -4.494 -28.393 1.00 22.34 181 GLY A O 1
ATOM 1153 N N . ASP A 1 152 ? -1.244 -3.636 -29.784 1.00 20.82 182 ASP A N 1
ATOM 1154 C CA . ASP A 1 152 ? -2.258 -3.473 -28.717 1.00 19.50 182 ASP A CA 1
ATOM 1155 C C . ASP A 1 152 ? -2.738 -4.873 -28.379 1.00 18.34 182 ASP A C 1
ATOM 1156 O O . ASP A 1 152 ? -3.109 -5.579 -29.320 1.00 16.71 182 ASP A O 1
ATOM 1161 N N . GLY A 1 153 ? -2.661 -5.263 -27.103 1.00 15.95 183 GLY A N 1
ATOM 1162 C CA . GLY A 1 153 ? -3.132 -6.578 -26.669 1.00 16.22 183 GLY A CA 1
ATOM 1163 C C . GLY A 1 153 ? -4.626 -6.754 -26.950 1.00 16.88 183 GLY A C 1
ATOM 1164 O O . GLY A 1 153 ? -5.037 -7.898 -27.083 1.00 17.06 183 GLY A O 1
ATOM 1165 N N . VAL A 1 154 ? -5.417 -5.675 -27.046 1.00 17.92 184 VAL A N 1
ATOM 1166 C CA . VAL A 1 154 ? -6.894 -5.738 -27.350 1.00 18.43 184 VAL A CA 1
ATOM 1167 C C . VAL A 1 154 ? -7.066 -6.442 -28.702 1.00 18.62 184 VAL A C 1
ATOM 1168 O O . VAL A 1 154 ? -7.708 -7.500 -28.772 1.00 18.90 184 VAL A O 1
ATOM 1172 N N . ALA A 1 155 ? -6.466 -5.891 -29.746 1.00 18.76 185 ALA A N 1
ATOM 1173 C CA . ALA A 1 155 ? -6.553 -6.432 -31.119 1.00 19.32 185 ALA A CA 1
ATOM 1174 C C . ALA A 1 155 ? -5.946 -7.829 -31.130 1.00 17.44 185 ALA A C 1
ATOM 1175 O O . ALA A 1 155 ? -6.623 -8.723 -31.574 1.00 19.42 185 ALA A O 1
ATOM 1177 N N . PHE A 1 156 ? -4.714 -8.014 -30.655 1.00 16.52 186 PHE A N 1
ATOM 1178 C CA . PHE A 1 156 ? -4.071 -9.358 -30.599 1.00 15.48 186 PHE A CA 1
ATOM 1179 C C . PHE A 1 156 ? -5.037 -10.409 -30.041 1.00 15.55 186 PHE A C 1
ATOM 1180 O O . PHE A 1 156 ? -5.168 -11.465 -30.660 1.00 16.68 186 PHE A O 1
ATOM 1188 N N . LEU A 1 157 ? -5.725 -10.146 -28.938 1.00 16.09 187 LEU A N 1
ATOM 1189 C CA . LEU A 1 157 ? -6.623 -11.150 -28.319 1.00 16.50 187 LEU A CA 1
ATOM 1190 C C . LEU A 1 157 ? -7.807 -11.435 -29.242 1.00 17.09 187 LEU A C 1
ATOM 1191 O O . LEU A 1 157 ? -8.213 -12.600 -29.372 1.00 16.66 187 LEU A O 1
ATOM 1196 N N . LYS A 1 158 ? -8.357 -10.392 -29.845 1.00 18.30 188 LYS A N 1
ATOM 1197 C CA . LYS A 1 158 ? -9.463 -10.565 -30.815 1.00 18.00 188 LYS A CA 1
ATOM 1198 C C . LYS A 1 158 ? -9.096 -11.528 -31.949 1.00 18.02 188 LYS A C 1
ATOM 1199 O O . LYS A 1 158 ? -9.997 -12.125 -32.475 1.00 18.20 188 LYS A O 1
ATOM 1205 N N . ASN A 1 159 ? -7.840 -11.566 -32.372 1.00 17.00 189 ASN A N 1
ATOM 1206 C CA . ASN A 1 159 ? -7.361 -12.324 -33.556 1.00 17.21 189 ASN A CA 1
ATOM 1207 C C . ASN A 1 159 ? -6.810 -13.665 -33.112 1.00 16.77 189 ASN A C 1
ATOM 1208 O O . ASN A 1 159 ? -6.505 -14.486 -33.938 1.00 16.46 189 ASN A O 1
ATOM 1213 N N . ALA A 1 160 ? -6.755 -13.909 -31.819 1.00 17.82 190 ALA A N 1
ATOM 1214 C CA . ALA A 1 160 ? -6.285 -15.200 -31.296 1.00 17.33 190 ALA A CA 1
ATOM 1215 C C . ALA A 1 160 ? -7.339 -16.221 -31.619 1.00 16.94 190 ALA A C 1
ATOM 1216 O O . ALA A 1 160 ? -8.537 -15.920 -31.384 1.00 16.87 190 ALA A O 1
ATOM 1218 N N . ALA A 1 161 ? -6.885 -17.408 -31.993 1.00 18.35 191 ALA A N 1
ATOM 1219 C CA . ALA A 1 161 ? -7.734 -18.606 -32.191 1.00 19.48 191 ALA A CA 1
ATOM 1220 C C . ALA A 1 161 ? -8.454 -18.980 -30.896 1.00 20.16 191 ALA A C 1
ATOM 1221 O O . ALA A 1 161 ? -7.793 -19.066 -29.851 1.00 20.95 191 ALA A O 1
ATOM 1223 N N . GLU A 1 162 ? -9.739 -19.295 -30.994 1.00 20.41 192 GLU A N 1
ATOM 1224 C CA . GLU A 1 162 ? -10.551 -19.805 -29.860 1.00 22.07 192 GLU A CA 1
ATOM 1225 C C . GLU A 1 162 ? -9.884 -21.044 -29.256 1.00 21.00 192 GLU A C 1
ATOM 1226 O O . GLU A 1 162 ? -9.346 -21.882 -29.989 1.00 22.64 192 GLU A O 1
ATOM 1232 N N . GLY A 1 163 ? -9.805 -21.069 -27.943 1.00 20.21 193 GLY A N 1
ATOM 1233 C CA . GLY A 1 163 ? -9.390 -22.234 -27.142 1.00 19.12 193 GLY A CA 1
ATOM 1234 C C . GLY A 1 163 ? -7.924 -22.603 -27.313 1.00 18.17 193 GLY A C 1
ATOM 1235 O O . GLY A 1 163 ? -7.583 -23.721 -26.899 1.00 18.78 193 GLY A O 1
ATOM 1236 N N . SER A 1 164 ? -7.069 -21.671 -27.711 1.00 17.64 194 SER A N 1
ATOM 1237 C CA . SER A 1 164 ? -5.695 -21.960 -28.172 1.00 17.23 194 SER A CA 1
ATOM 1238 C C . SER A 1 164 ? -4.664 -21.841 -27.047 1.00 17.16 194 SER A C 1
ATOM 1239 O O . SER A 1 164 ? -3.547 -22.358 -27.270 1.00 16.13 194 SER A O 1
ATOM 1242 N N . TYR A 1 165 ? -4.959 -21.148 -25.938 1.00 15.47 195 TYR A N 1
ATOM 1243 C CA . TYR A 1 165 ? -3.956 -20.886 -24.863 1.00 15.05 195 TYR A CA 1
ATOM 1244 C C . TYR A 1 165 ? -4.301 -21.658 -23.583 1.00 15.29 195 TYR A C 1
ATOM 1245 O O . TYR A 1 165 ? -5.521 -21.768 -23.234 1.00 15.37 195 TYR A O 1
ATOM 1254 N N . ASP A 1 166 ? -3.248 -22.176 -22.919 1.00 15.00 196 ASP A N 1
ATOM 1255 C CA . ASP A 1 166 ? -3.269 -22.725 -21.531 1.00 14.65 196 ASP A CA 1
ATOM 1256 C C . ASP A 1 166 ? -3.306 -21.578 -20.520 1.00 14.53 196 ASP A C 1
ATOM 1257 O O . ASP A 1 166 ? -3.998 -21.725 -19.488 1.00 14.80 196 ASP A O 1
ATOM 1262 N N . ALA A 1 167 ? -2.628 -20.453 -20.762 1.00 14.19 197 ALA A N 1
ATOM 1263 C CA . ALA A 1 167 ? -2.683 -19.311 -19.814 1.00 14.10 197 ALA A CA 1
ATOM 1264 C C . ALA A 1 167 ? -2.466 -17.998 -20.518 1.00 13.60 197 ALA A C 1
ATOM 1265 O O . ALA A 1 167 ? -1.659 -17.961 -21.415 1.00 13.61 197 ALA A O 1
ATOM 1267 N N . VAL A 1 168 ? -3.064 -16.943 -19.972 1.00 13.78 198 VAL A N 1
ATOM 1268 C CA . VAL A 1 168 ? -2.810 -15.541 -20.369 1.00 13.01 198 VAL A CA 1
ATOM 1269 C C . VAL A 1 168 ? -2.388 -14.753 -19.136 1.00 13.49 198 VAL A C 1
ATOM 1270 O O . VAL A 1 168 ? -3.092 -14.818 -18.140 1.00 13.70 198 VAL A O 1
ATOM 1274 N N . ILE A 1 169 ? -1.278 -14.030 -19.211 1.00 13.10 199 ILE A N 1
ATOM 1275 C CA . ILE A 1 169 ? -0.818 -13.159 -18.093 1.00 13.16 199 ILE A CA 1
ATOM 1276 C C . ILE A 1 169 ? -0.855 -11.710 -18.573 1.00 13.07 199 ILE A C 1
ATOM 1277 O O . ILE A 1 169 ? -0.236 -11.408 -19.627 1.00 13.61 199 ILE A O 1
ATOM 1282 N N . VAL A 1 170 ? -1.643 -10.883 -17.902 1.00 12.96 200 VAL A N 1
ATOM 1283 C CA . VAL A 1 170 ? -1.862 -9.476 -18.328 1.00 13.83 200 VAL A CA 1
ATOM 1284 C C . VAL A 1 170 ? -1.005 -8.621 -17.415 1.00 14.10 200 VAL A C 1
ATOM 1285 O O . VAL A 1 170 ? -1.471 -8.314 -16.288 1.00 14.79 200 VAL A O 1
ATOM 1289 N N . ASP A 1 171 ? 0.255 -8.409 -17.811 1.00 13.74 201 ASP A N 1
ATOM 1290 C CA . ASP A 1 171 ? 1.243 -7.594 -17.076 1.00 13.94 201 ASP A CA 1
ATOM 1291 C C . ASP A 1 171 ? 1.189 -6.177 -17.633 1.00 14.49 201 ASP A C 1
ATOM 1292 O O . ASP A 1 171 ? 2.117 -5.782 -18.377 1.00 13.97 201 ASP A O 1
ATOM 1297 N N . SER A 1 172 ? 0.159 -5.441 -17.226 1.00 15.23 202 SER A N 1
ATOM 1298 C CA . SER A 1 172 ? -0.251 -4.127 -17.763 1.00 14.67 202 SER A CA 1
ATOM 1299 C C . SER A 1 172 ? 0.058 -3.052 -16.730 1.00 14.76 202 SER A C 1
ATOM 1300 O O . SER A 1 172 ? 0.116 -3.332 -15.497 1.00 13.45 202 SER A O 1
ATOM 1303 N N . SER A 1 173 ? 0.316 -1.876 -17.283 1.00 15.28 203 SER A N 1
ATOM 1304 C CA . SER A 1 173 ? 0.298 -0.579 -16.596 1.00 15.38 203 SER A CA 1
ATOM 1305 C C . SER A 1 173 ? -1.140 -0.301 -16.139 1.00 16.47 203 SER A C 1
ATOM 1306 O O . SER A 1 173 ? -2.041 -1.145 -16.352 1.00 17.40 203 SER A O 1
ATOM 1309 N N . ASP A 1 174 ? -1.312 0.851 -15.515 1.00 16.43 204 ASP A N 1
ATOM 1310 C CA . ASP A 1 174 ? -2.542 1.284 -14.850 1.00 16.39 204 ASP A CA 1
ATOM 1311 C C . ASP A 1 174 ? -3.593 1.624 -15.897 1.00 17.18 204 ASP A C 1
ATOM 1312 O O . ASP A 1 174 ? -3.230 1.830 -17.048 1.00 15.61 204 ASP A O 1
ATOM 1317 N N . PRO A 1 175 ? -4.885 1.769 -15.483 1.00 18.43 205 PRO A N 1
ATOM 1318 C CA . PRO A 1 175 ? -5.984 2.168 -16.376 1.00 19.46 205 PRO A CA 1
ATOM 1319 C C . PRO A 1 175 ? -5.884 3.559 -17.019 1.00 20.90 205 PRO A C 1
ATOM 1320 O O . PRO A 1 175 ? -6.507 3.846 -18.017 1.00 23.36 205 PRO A O 1
ATOM 1324 N N . ILE A 1 176 ? -5.032 4.389 -16.491 1.00 20.45 206 ILE A N 1
ATOM 1325 C CA . ILE A 1 176 ? -4.741 5.684 -17.136 1.00 22.20 206 ILE A CA 1
ATOM 1326 C C . ILE A 1 176 ? -3.563 5.477 -18.072 1.00 21.13 206 ILE A C 1
ATOM 1327 O O . ILE A 1 176 ? -2.492 5.069 -17.616 1.00 19.93 206 ILE A O 1
ATOM 1332 N N . GLY A 1 177 ? -3.799 5.695 -19.356 1.00 22.90 207 GLY A N 1
ATOM 1333 C CA . GLY A 1 177 ? -2.828 5.422 -20.428 1.00 22.30 207 GLY A CA 1
ATOM 1334 C C . GLY A 1 177 ? -3.307 4.274 -21.321 1.00 21.90 207 GLY A C 1
ATOM 1335 O O . GLY A 1 177 ? -4.481 3.923 -21.348 1.00 22.28 207 GLY A O 1
ATOM 1336 N N . PRO A 1 178 ? -2.404 3.670 -22.110 1.00 21.26 208 PRO A N 1
ATOM 1337 C CA . PRO A 1 178 ? -2.831 2.664 -23.071 1.00 20.52 208 PRO A CA 1
ATOM 1338 C C . PRO A 1 178 ? -3.423 1.357 -22.506 1.00 19.43 208 PRO A C 1
ATOM 1339 O O . PRO A 1 178 ? -4.012 0.622 -23.292 1.00 19.05 208 PRO A O 1
ATOM 1343 N N . ALA A 1 179 ? -3.205 1.001 -21.245 1.00 17.56 209 ALA A N 1
ATOM 1344 C CA . ALA A 1 179 ? -3.788 -0.238 -20.705 1.00 17.83 209 ALA A CA 1
ATOM 1345 C C . ALA A 1 179 ? -5.276 -0.084 -20.310 1.00 17.43 209 ALA A C 1
ATOM 1346 O O . ALA A 1 179 ? -5.862 -1.052 -19.840 1.00 17.06 209 ALA A O 1
ATOM 1348 N N . LYS A 1 180 ? -5.853 1.100 -20.463 1.00 19.10 210 LYS A N 1
ATOM 1349 C CA . LYS A 1 180 ? -7.252 1.430 -20.075 1.00 20.07 210 LYS A CA 1
ATOM 1350 C C . LYS A 1 180 ? -8.214 0.276 -20.334 1.00 19.59 210 LYS A C 1
ATOM 1351 O O . LYS A 1 180 ? -8.923 -0.106 -19.392 1.00 19.60 210 LYS A O 1
ATOM 1357 N N . GLU A 1 181 ? -8.287 -0.240 -21.560 1.00 19.85 211 GLU A N 1
ATOM 1358 C CA . GLU A 1 181 ? -9.366 -1.168 -21.976 1.00 20.25 211 GLU A CA 1
ATOM 1359 C C . GLU A 1 181 ? -8.980 -2.559 -21.468 1.00 19.20 211 GLU A C 1
ATOM 1360 O O . GLU A 1 181 ? -9.816 -3.517 -21.570 1.00 19.46 211 GLU A O 1
ATOM 1366 N N . LEU A 1 182 ? -7.760 -2.719 -20.962 1.00 17.94 212 LEU A N 1
ATOM 1367 C CA . LEU A 1 182 ? -7.355 -4.067 -20.475 1.00 17.47 212 LEU A CA 1
ATOM 1368 C C . LEU A 1 182 ? -8.069 -4.370 -19.171 1.00 18.67 212 LEU A C 1
ATOM 1369 O O . LEU A 1 182 ? -8.035 -5.509 -18.748 1.00 17.38 212 LEU A O 1
ATOM 1374 N N . PHE A 1 183 ? -8.653 -3.347 -18.552 1.00 19.48 213 PHE A N 1
ATOM 1375 C CA . PHE A 1 183 ? -9.381 -3.468 -17.278 1.00 19.72 213 PHE A CA 1
ATOM 1376 C C . PHE A 1 183 ? -10.859 -3.697 -17.540 1.00 20.40 213 PHE A C 1
ATOM 1377 O O . PHE A 1 183 ? -11.531 -3.898 -16.559 1.00 20.44 213 PHE A O 1
ATOM 1385 N N . GLU A 1 184 ? -11.342 -3.711 -18.786 1.00 22.30 214 GLU A N 1
ATOM 1386 C CA . GLU A 1 184 ? -12.817 -3.620 -19.069 1.00 23.26 214 GLU A CA 1
ATOM 1387 C C . GLU A 1 184 ? -13.364 -4.944 -19.632 1.00 22.28 214 GLU A C 1
ATOM 1388 O O . GLU A 1 184 ? -12.593 -5.768 -20.160 1.00 21.63 214 GLU A O 1
ATOM 1394 N N . LYS A 1 185 ? -14.675 -5.136 -19.551 1.00 22.82 215 LYS A N 1
ATOM 1395 C CA . LYS A 1 185 ? -15.325 -6.480 -19.665 1.00 23.31 215 LYS A CA 1
ATOM 1396 C C . LYS A 1 185 ? -15.032 -7.113 -21.034 1.00 22.70 215 LYS A C 1
ATOM 1397 O O . LYS A 1 185 ? -14.717 -8.315 -21.117 1.00 22.90 215 LYS A O 1
ATOM 1403 N N . PRO A 1 186 ? -15.079 -6.376 -22.170 1.00 22.04 216 PRO A N 1
ATOM 1404 C CA . PRO A 1 186 ? -14.932 -7.034 -23.470 1.00 20.91 216 PRO A CA 1
ATOM 1405 C C . PRO A 1 186 ? -13.535 -7.658 -23.595 1.00 19.17 216 PRO A C 1
ATOM 1406 O O . PRO A 1 186 ? -13.378 -8.740 -24.232 1.00 19.29 216 PRO A O 1
ATOM 1410 N N . PHE A 1 187 ? -12.513 -7.031 -23.020 1.00 17.46 217 PHE A N 1
ATOM 1411 C CA . PHE A 1 187 ? -11.126 -7.585 -23.071 1.00 16.60 217 PHE A CA 1
ATOM 1412 C C . PHE A 1 187 ? -11.084 -8.904 -22.295 1.00 17.41 217 PHE A C 1
ATOM 1413 O O . PHE A 1 187 ? -10.525 -9.925 -22.855 1.00 16.76 217 PHE A O 1
ATOM 1421 N N . PHE A 1 188 ? -11.689 -8.919 -21.091 1.00 16.44 218 PHE A N 1
ATOM 1422 C CA . PHE A 1 188 ? -11.826 -10.140 -20.256 1.00 17.58 218 PHE A CA 1
ATOM 1423 C C . PHE A 1 188 ? -12.576 -11.193 -21.065 1.00 16.74 218 PHE A C 1
ATOM 1424 O O . PHE A 1 188 ? -12.264 -12.340 -20.981 1.00 16.22 218 PHE A O 1
ATOM 1432 N N . GLN A 1 189 ? -13.537 -10.786 -21.858 1.00 18.52 219 GLN A N 1
ATOM 1433 C CA . GLN A 1 189 ? -14.337 -11.767 -22.615 1.00 18.16 219 GLN A CA 1
ATOM 1434 C C . GLN A 1 189 ? -13.524 -12.413 -23.741 1.00 17.58 219 GLN A C 1
ATOM 1435 O O . GLN A 1 189 ? -13.770 -13.635 -24.018 1.00 16.34 219 GLN A O 1
ATOM 1441 N N . SER A 1 190 ? -12.680 -11.644 -24.434 1.00 16.84 220 SER A N 1
ATOM 1442 C CA . SER A 1 190 ? -11.767 -12.154 -25.485 1.00 16.37 220 SER A CA 1
ATOM 1443 C C . SER A 1 190 ? -10.733 -13.083 -24.863 1.00 15.51 220 SER A C 1
ATOM 1444 O O . SER A 1 190 ? -10.271 -13.975 -25.597 1.00 14.80 220 SER A O 1
ATOM 1447 N N . VAL A 1 191 ? -10.325 -12.832 -23.603 1.00 14.84 221 VAL A N 1
ATOM 1448 C CA . VAL A 1 191 ? -9.315 -13.687 -22.889 1.00 15.25 221 VAL A CA 1
ATOM 1449 C C . VAL A 1 191 ? -9.936 -15.065 -22.713 1.00 15.34 221 VAL A C 1
ATOM 1450 O O . VAL A 1 191 ? -9.319 -16.063 -23.119 1.00 15.03 221 VAL A O 1
ATOM 1454 N N . ALA A 1 192 ? -11.151 -15.065 -22.162 1.00 17.21 222 ALA A N 1
ATOM 1455 C CA . ALA A 1 192 ? -12.004 -16.255 -21.953 1.00 17.29 222 ALA A CA 1
ATOM 1456 C C . ALA A 1 192 ? -12.064 -17.039 -23.270 1.00 16.66 222 ALA A C 1
ATOM 1457 O O . ALA A 1 192 ? -11.677 -18.205 -23.291 1.00 16.48 222 ALA A O 1
ATOM 1459 N N . ARG A 1 193 ? -12.461 -16.395 -24.377 1.00 17.92 223 ARG A N 1
ATOM 1460 C CA . ARG A 1 193 ? -12.628 -17.119 -25.661 1.00 18.74 223 ARG A CA 1
ATOM 1461 C C . ARG A 1 193 ? -11.282 -17.763 -26.040 1.00 18.11 223 ARG A C 1
ATOM 1462 O O . ARG A 1 193 ? -11.305 -18.947 -26.452 1.00 18.39 223 ARG A O 1
ATOM 1470 N N . ALA A 1 194 ? -10.154 -17.050 -25.890 1.00 17.41 224 ALA A N 1
ATOM 1471 C CA . ALA A 1 194 ? -8.808 -17.532 -26.323 1.00 16.78 224 ALA A CA 1
ATOM 1472 C C . ALA A 1 194 ? -8.237 -18.632 -25.411 1.00 16.55 224 ALA A C 1
ATOM 1473 O O . ALA A 1 194 ? -7.293 -19.341 -25.886 1.00 16.49 224 ALA A O 1
ATOM 1475 N N . LEU A 1 195 ? -8.787 -18.825 -24.195 1.00 16.85 225 LEU A N 1
ATOM 1476 C CA . LEU A 1 195 ? -8.323 -19.859 -23.238 1.00 16.36 225 LEU A CA 1
ATOM 1477 C C . LEU A 1 195 ? -8.951 -21.234 -23.562 1.00 17.08 225 LEU A C 1
ATOM 1478 O O . LEU A 1 195 ? -10.174 -21.282 -23.805 1.00 16.91 225 LEU A O 1
ATOM 1483 N N . ARG A 1 196 ? -8.190 -22.335 -23.436 1.00 16.35 226 ARG A N 1
ATOM 1484 C CA . ARG A 1 196 ? -8.808 -23.689 -23.466 1.00 17.06 226 ARG A CA 1
ATOM 1485 C C . ARG A 1 196 ? -9.799 -23.713 -22.313 1.00 17.65 226 ARG A C 1
ATOM 1486 O O . ARG A 1 196 ? -9.726 -22.873 -21.431 1.00 18.11 226 ARG A O 1
ATOM 1494 N N . PRO A 1 197 ? -10.810 -24.599 -22.329 1.00 17.68 227 PRO A N 1
ATOM 1495 C CA . PRO A 1 197 ? -11.521 -24.943 -21.101 1.00 17.87 227 PRO A CA 1
ATOM 1496 C C . PRO A 1 197 ? -10.533 -25.365 -19.995 1.00 16.86 227 PRO A C 1
ATOM 1497 O O . PRO A 1 197 ? -9.637 -26.181 -20.260 1.00 16.29 227 PRO A O 1
ATOM 1501 N N . GLY A 1 198 ? -10.757 -24.847 -18.793 1.00 16.25 228 GLY A N 1
ATOM 1502 C CA . GLY A 1 198 ? -9.845 -24.991 -17.640 1.00 16.63 228 GLY A CA 1
ATOM 1503 C C . GLY A 1 198 ? -8.540 -24.207 -17.786 1.00 15.72 228 GLY A C 1
ATOM 1504 O O . GLY A 1 198 ? -7.652 -24.287 -16.856 1.00 16.37 228 GLY A O 1
ATOM 1505 N N . GLY A 1 199 ? -8.435 -23.406 -18.831 1.00 15.30 229 GLY A N 1
ATOM 1506 C CA . GLY A 1 199 ? -7.265 -22.543 -19.031 1.00 15.43 229 GLY A CA 1
ATOM 1507 C C . GLY A 1 199 ? -7.372 -21.313 -18.158 1.00 15.18 229 GLY A C 1
ATOM 1508 O O . GLY A 1 199 ? -8.454 -21.022 -17.706 1.00 15.64 229 GLY A O 1
ATOM 1509 N N . VAL A 1 200 ? -6.260 -20.624 -17.870 1.00 15.16 230 VAL A N 1
ATOM 1510 C CA . VAL A 1 200 ? -6.279 -19.602 -16.788 1.00 14.85 230 VAL A CA 1
ATOM 1511 C C . VAL A 1 200 ? -5.808 -18.224 -17.271 1.00 14.16 230 VAL A C 1
ATOM 1512 O O . VAL A 1 200 ? -4.951 -18.151 -18.113 1.00 13.23 230 VAL A O 1
ATOM 1516 N N . VAL A 1 201 ? -6.307 -17.193 -16.577 1.00 14.54 231 VAL A N 1
ATOM 1517 C CA . VAL A 1 201 ? -5.896 -15.776 -16.701 1.00 13.90 231 VAL A CA 1
ATOM 1518 C C . VAL A 1 201 ? -5.365 -15.270 -15.363 1.00 13.49 231 VAL A C 1
ATOM 1519 O O . VAL A 1 201 ? -5.949 -15.554 -14.304 1.00 14.53 231 VAL A O 1
ATOM 1523 N N . CYS A 1 202 ? -4.308 -14.498 -15.430 1.00 13.22 232 CYS A N 1
ATOM 1524 C CA . CYS A 1 202 ? -3.720 -13.804 -14.262 1.00 12.92 232 CYS A CA 1
ATOM 1525 C C . CYS A 1 202 ? -3.506 -12.376 -14.673 1.00 12.93 232 CYS A C 1
ATOM 1526 O O . CYS A 1 202 ? -2.810 -12.198 -15.669 1.00 13.97 232 CYS A O 1
ATOM 1529 N N . THR A 1 203 ? -4.200 -11.432 -14.073 1.00 13.22 233 THR A N 1
ATOM 1530 C CA . THR A 1 203 ? -4.083 -10.006 -14.443 1.00 14.08 233 THR A CA 1
ATOM 1531 C C . THR A 1 203 ? -3.496 -9.201 -13.261 1.00 14.41 233 THR A C 1
ATOM 1532 O O . THR A 1 203 ? -3.631 -9.592 -12.015 1.00 14.95 233 THR A O 1
ATOM 1536 N N . GLN A 1 204 ? -2.875 -8.069 -13.623 1.00 14.02 234 GLN A N 1
ATOM 1537 C CA . GLN A 1 204 ? -2.486 -7.001 -12.688 1.00 13.68 234 GLN A CA 1
ATOM 1538 C C . GLN A 1 204 ? -3.803 -6.349 -12.262 1.00 14.52 234 GLN A C 1
ATOM 1539 O O . GLN A 1 204 ? -4.480 -5.734 -13.101 1.00 14.47 234 GLN A O 1
ATOM 1545 N N . ALA A 1 205 ? -4.125 -6.413 -10.981 1.00 13.93 235 ALA A N 1
ATOM 1546 C CA . ALA A 1 205 ? -5.478 -6.064 -10.526 1.00 13.99 235 ALA A CA 1
ATOM 1547 C C . ALA A 1 205 ? -5.384 -5.158 -9.281 1.00 13.97 235 ALA A C 1
ATOM 1548 O O . ALA A 1 205 ? -6.250 -5.323 -8.434 1.00 13.86 235 ALA A O 1
ATOM 1550 N N . GLU A 1 206 ? -4.400 -4.246 -9.277 1.00 13.79 236 GLU A N 1
ATOM 1551 C CA . GLU A 1 206 ? -4.267 -3.033 -8.406 1.00 14.26 236 GLU A CA 1
ATOM 1552 C C . GLU A 1 206 ? -4.148 -3.261 -6.886 1.00 14.39 236 GLU A C 1
ATOM 1553 O O . GLU A 1 206 ? -3.830 -4.383 -6.477 1.00 14.76 236 GLU A O 1
ATOM 1559 N N . SER A 1 207 ? -4.467 -2.211 -6.101 1.00 14.61 237 SER A N 1
ATOM 1560 C CA . SER A 1 207 ? -4.373 -2.205 -4.617 1.00 14.21 237 SER A CA 1
ATOM 1561 C C . SER A 1 207 ? -5.737 -2.338 -3.914 1.00 14.71 237 SER A C 1
ATOM 1562 O O . SER A 1 207 ? -6.661 -1.454 -4.136 1.00 14.58 237 SER A O 1
ATOM 1565 N N . LEU A 1 208 ? -5.865 -3.364 -3.072 1.00 14.55 238 LEU A N 1
ATOM 1566 C CA . LEU A 1 208 ? -7.051 -3.540 -2.216 1.00 15.59 238 LEU A CA 1
ATOM 1567 C C . LEU A 1 208 ? -7.148 -2.355 -1.254 1.00 16.19 238 LEU A C 1
ATOM 1568 O O . LEU A 1 208 ? -8.249 -2.199 -0.724 1.00 16.80 238 LEU A O 1
ATOM 1573 N N . TRP A 1 209 ? -6.034 -1.676 -0.915 1.00 16.87 239 TRP A N 1
ATOM 1574 C CA . TRP A 1 209 ? -6.056 -0.467 -0.025 1.00 16.34 239 TRP A CA 1
ATOM 1575 C C . TRP A 1 209 ? -6.602 0.773 -0.741 1.00 16.72 239 TRP A C 1
ATOM 1576 O O . TRP A 1 209 ? -7.081 1.690 -0.045 1.00 17.98 239 TRP A O 1
ATOM 1587 N N . LEU A 1 210 ? -6.372 0.882 -2.045 1.00 16.98 240 LEU A N 1
ATOM 1588 C CA . LEU A 1 210 ? -6.515 2.138 -2.814 1.00 17.15 240 LEU A CA 1
ATOM 1589 C C . LEU A 1 210 ? -7.627 2.061 -3.859 1.00 17.41 240 LEU A C 1
ATOM 1590 O O . LEU A 1 210 ? -7.989 3.153 -4.355 1.00 17.74 240 LEU A O 1
ATOM 1595 N N . HIS A 1 211 ? -8.077 0.880 -4.275 1.00 17.66 241 HIS A N 1
ATOM 1596 C CA . HIS A 1 211 ? -8.810 0.760 -5.571 1.00 18.48 241 HIS A CA 1
ATOM 1597 C C . HIS A 1 211 ? -9.976 -0.211 -5.429 1.00 20.14 241 HIS A C 1
ATOM 1598 O O . HIS A 1 211 ? -10.332 -0.866 -6.442 1.00 20.11 241 HIS A O 1
ATOM 1605 N N . MET A 1 212 ? -10.553 -0.331 -4.243 1.00 21.59 242 MET A N 1
ATOM 1606 C CA . MET A 1 212 ? -11.592 -1.377 -4.023 1.00 25.69 242 MET A CA 1
ATOM 1607 C C . MET A 1 212 ? -12.763 -1.261 -5.020 1.00 24.91 242 MET A C 1
ATOM 1608 O O . MET A 1 212 ? -13.367 -2.291 -5.291 1.00 23.79 242 MET A O 1
ATOM 1613 N N . ASP A 1 213 ? -13.120 -0.062 -5.467 1.00 25.50 243 ASP A N 1
ATOM 1614 C CA . ASP A 1 213 ? -14.311 0.119 -6.333 1.00 26.59 243 ASP A CA 1
ATOM 1615 C C . ASP A 1 213 ? -13.989 -0.569 -7.656 1.00 26.29 243 ASP A C 1
ATOM 1616 O O . ASP A 1 213 ? -14.772 -1.413 -8.116 1.00 23.77 243 ASP A O 1
ATOM 1621 N N . ILE A 1 214 ? -12.806 -0.243 -8.165 1.00 24.57 244 ILE A N 1
ATOM 1622 C CA . ILE A 1 214 ? -12.283 -0.785 -9.441 1.00 25.33 244 ILE A CA 1
ATOM 1623 C C . ILE A 1 214 ? -12.252 -2.311 -9.316 1.00 22.87 244 ILE A C 1
ATOM 1624 O O . ILE A 1 214 ? -12.845 -3.034 -10.171 1.00 21.46 244 ILE A O 1
ATOM 1629 N N . ILE A 1 215 ? -11.641 -2.802 -8.245 1.00 19.41 245 ILE A N 1
ATOM 1630 C CA . ILE A 1 215 ? -11.421 -4.260 -8.115 1.00 19.39 245 ILE A CA 1
ATOM 1631 C C . ILE A 1 215 ? -12.785 -4.970 -8.035 1.00 20.57 245 ILE A C 1
ATOM 1632 O O . ILE A 1 215 ? -12.938 -6.071 -8.609 1.00 21.27 245 ILE A O 1
ATOM 1637 N N . GLU A 1 216 ? -13.726 -4.408 -7.302 1.00 21.39 246 GLU A N 1
ATOM 1638 C CA . GLU A 1 216 ? -15.099 -4.958 -7.150 1.00 24.64 246 GLU A CA 1
ATOM 1639 C C . GLU A 1 216 ? -15.768 -5.116 -8.530 1.00 24.01 246 GLU A C 1
ATOM 1640 O O . GLU A 1 216 ? -16.408 -6.141 -8.765 1.00 24.16 246 GLU A O 1
ATOM 1646 N N . ASP A 1 217 ? -15.598 -4.175 -9.442 1.00 25.14 247 ASP A N 1
ATOM 1647 C CA . ASP A 1 217 ? -16.239 -4.300 -10.768 1.00 26.74 247 ASP A CA 1
ATOM 1648 C C . ASP A 1 217 ? -15.498 -5.360 -11.597 1.00 25.44 247 ASP A C 1
ATOM 1649 O O . ASP A 1 217 ? -16.190 -6.203 -12.246 1.00 24.15 247 ASP A O 1
ATOM 1654 N N . ILE A 1 218 ? -14.152 -5.344 -11.582 1.00 22.95 248 ILE A N 1
ATOM 1655 C CA . ILE A 1 218 ? -13.320 -6.375 -12.296 1.00 21.54 248 ILE A CA 1
ATOM 1656 C C . ILE A 1 218 ? -13.800 -7.778 -11.883 1.00 21.68 248 ILE A C 1
ATOM 1657 O O . ILE A 1 218 ? -13.924 -8.660 -12.771 1.00 22.14 248 ILE A O 1
ATOM 1662 N N . VAL A 1 219 ? -13.965 -8.006 -10.573 1.00 20.83 249 VAL A N 1
ATOM 1663 C CA . VAL A 1 219 ? -14.315 -9.349 -10.009 1.00 22.56 249 VAL A CA 1
ATOM 1664 C C . VAL A 1 219 ? -15.736 -9.741 -10.463 1.00 22.81 249 VAL A C 1
ATOM 1665 O O . VAL A 1 219 ? -15.907 -10.864 -10.853 1.00 22.58 249 VAL A O 1
ATOM 1669 N N . SER A 1 220 ? -16.715 -8.849 -10.318 1.00 25.32 250 SER A N 1
ATOM 1670 C CA . SER A 1 220 ? -18.126 -9.007 -10.805 1.00 25.83 250 SER A CA 1
ATOM 1671 C C . SER A 1 220 ? -18.116 -9.351 -12.296 1.00 24.90 250 SER A C 1
ATOM 1672 O O . SER A 1 220 ? -18.792 -10.317 -12.731 1.00 22.83 250 SER A O 1
ATOM 1675 N N . ASN A 1 221 ? -17.372 -8.558 -13.060 1.00 23.15 251 ASN A N 1
ATOM 1676 C CA . ASN A 1 221 ? -17.156 -8.822 -14.490 1.00 23.53 251 ASN A CA 1
ATOM 1677 C C . ASN A 1 221 ? -16.558 -10.220 -14.658 1.00 23.75 251 ASN A C 1
ATOM 1678 O O . ASN A 1 221 ? -17.173 -11.051 -15.376 1.00 23.14 251 ASN A O 1
ATOM 1683 N N . CYS A 1 222 ? -15.430 -10.524 -13.997 1.00 21.49 252 CYS A N 1
ATOM 1684 C CA . CYS A 1 222 ? -14.821 -11.866 -14.177 1.00 21.64 252 CYS A CA 1
ATOM 1685 C C . CYS A 1 222 ? -15.819 -12.951 -13.764 1.00 23.21 252 CYS A C 1
ATOM 1686 O O . CYS A 1 222 ? -15.769 -14.017 -14.391 1.00 23.48 252 CYS A O 1
ATOM 1689 N N . ARG A 1 223 ? -16.684 -12.713 -12.766 1.00 23.68 253 ARG A N 1
ATOM 1690 C CA . ARG A 1 223 ? -17.631 -13.774 -12.320 1.00 26.30 253 ARG A CA 1
ATOM 1691 C C . ARG A 1 223 ? -18.682 -13.970 -13.417 1.00 26.28 253 ARG A C 1
ATOM 1692 O O . ARG A 1 223 ? -19.169 -15.077 -13.541 1.00 26.72 253 ARG A O 1
ATOM 1700 N N . GLU A 1 224 ? -19.011 -12.935 -14.184 1.00 28.40 254 GLU A N 1
ATOM 1701 C CA . GLU A 1 224 ? -20.019 -13.089 -15.279 1.00 29.36 254 GLU A CA 1
ATOM 1702 C C . GLU A 1 224 ? -19.435 -13.946 -16.408 1.00 27.22 254 GLU A C 1
ATOM 1703 O O . GLU A 1 224 ? -20.209 -14.632 -17.089 1.00 26.32 254 GLU A O 1
ATOM 1709 N N . ILE A 1 225 ? -18.114 -13.867 -16.606 1.00 23.28 255 ILE A N 1
ATOM 1710 C CA . ILE A 1 225 ? -17.450 -14.376 -17.822 1.00 23.56 255 ILE A CA 1
ATOM 1711 C C . ILE A 1 225 ? -16.867 -15.759 -17.508 1.00 22.28 255 ILE A C 1
ATOM 1712 O O . ILE A 1 225 ? -17.043 -16.657 -18.311 1.00 21.83 255 ILE A O 1
ATOM 1717 N N . PHE A 1 226 ? -16.106 -15.902 -16.434 1.00 21.81 256 PHE A N 1
ATOM 1718 C CA . PHE A 1 226 ? -15.340 -17.157 -16.188 1.00 21.04 256 PHE A CA 1
ATOM 1719 C C . PHE A 1 226 ? -16.138 -18.047 -15.252 1.00 22.68 256 PHE A C 1
ATOM 1720 O O . PHE A 1 226 ? -16.336 -17.667 -14.090 1.00 21.63 256 PHE A O 1
ATOM 1728 N N . LYS A 1 227 ? -16.529 -19.230 -15.731 1.00 22.44 257 LYS A N 1
ATOM 1729 C CA . LYS A 1 227 ? -17.464 -20.068 -14.944 1.00 24.00 257 LYS A CA 1
ATOM 1730 C C . LYS A 1 227 ? -16.686 -21.160 -14.216 1.00 22.50 257 LYS A C 1
ATOM 1731 O O . LYS A 1 227 ? -17.330 -22.005 -13.557 1.00 20.53 257 LYS A O 1
ATOM 1737 N N . GLY A 1 228 ? -15.351 -21.132 -14.327 1.00 21.87 258 GLY A N 1
ATOM 1738 C CA . GLY A 1 228 ? -14.489 -21.978 -13.490 1.00 21.69 258 GLY A CA 1
ATOM 1739 C C . GLY A 1 228 ? -14.303 -21.330 -12.135 1.00 22.35 258 GLY A C 1
ATOM 1740 O O . GLY A 1 228 ? -15.291 -21.117 -11.424 1.00 24.27 258 GLY A O 1
ATOM 1741 N N . SER A 1 229 ? -13.061 -21.024 -11.788 1.00 20.93 259 SER A N 1
ATOM 1742 C CA . SER A 1 229 ? -12.657 -20.392 -10.527 1.00 19.91 259 SER A CA 1
ATOM 1743 C C . SER A 1 229 ? -12.463 -18.896 -10.787 1.00 19.19 259 SER A C 1
ATOM 1744 O O . SER A 1 229 ? -12.022 -18.538 -11.896 1.00 18.66 259 SER A O 1
ATOM 1747 N N . VAL A 1 230 ? -12.855 -18.043 -9.849 1.00 18.47 260 VAL A N 1
ATOM 1748 C CA . VAL A 1 230 ? -12.546 -16.592 -9.883 1.00 18.08 260 VAL A CA 1
ATOM 1749 C C . VAL A 1 230 ? -11.981 -16.240 -8.499 1.00 17.11 260 VAL A C 1
ATOM 1750 O O . VAL A 1 230 ? -12.771 -16.305 -7.531 1.00 17.13 260 VAL A O 1
ATOM 1754 N N . ASN A 1 231 ? -10.702 -15.881 -8.415 1.00 15.85 261 ASN A N 1
ATOM 1755 C CA . ASN A 1 231 ? -10.035 -15.646 -7.100 1.00 16.92 261 ASN A CA 1
ATOM 1756 C C . ASN A 1 231 ? -9.127 -14.410 -7.185 1.00 15.86 261 ASN A C 1
ATOM 1757 O O . ASN A 1 231 ? -8.710 -14.017 -8.308 1.00 15.76 261 ASN A O 1
ATOM 1762 N N . TYR A 1 232 ? -8.884 -13.756 -6.068 1.00 14.44 262 TYR A N 1
ATOM 1763 C CA . TYR A 1 232 ? -8.019 -12.550 -6.017 1.00 14.64 262 TYR A CA 1
ATOM 1764 C C . TYR A 1 232 ? -6.885 -12.889 -5.060 1.00 14.63 262 TYR A C 1
ATOM 1765 O O . TYR A 1 232 ? -7.185 -13.372 -3.906 1.00 14.41 262 TYR A O 1
ATOM 1774 N N . ALA A 1 233 ? -5.663 -12.591 -5.507 1.00 14.35 263 ALA A N 1
ATOM 1775 C CA . ALA A 1 233 ? -4.416 -12.783 -4.744 1.00 14.45 263 ALA A CA 1
ATOM 1776 C C . ALA A 1 233 ? -3.722 -11.442 -4.517 1.00 14.61 263 ALA A C 1
ATOM 1777 O O . ALA A 1 233 ? -3.822 -10.585 -5.390 1.00 14.67 263 ALA A O 1
ATOM 1779 N N . TRP A 1 234 ? -2.992 -11.282 -3.409 1.00 14.57 264 TRP A N 1
ATOM 1780 C CA . TRP A 1 234 ? -2.179 -10.056 -3.254 1.00 15.04 264 TRP A CA 1
ATOM 1781 C C . TRP A 1 234 ? -0.729 -10.390 -2.900 1.00 14.62 264 TRP A C 1
ATOM 1782 O O . TRP A 1 234 ? -0.481 -11.433 -2.303 1.00 15.30 264 TRP A O 1
ATOM 1793 N N . THR A 1 235 ? 0.136 -9.427 -3.130 1.00 14.58 265 THR A N 1
ATOM 1794 C CA . THR A 1 235 ? 1.579 -9.545 -2.806 1.00 14.92 265 THR A CA 1
ATOM 1795 C C . THR A 1 235 ? 2.134 -8.204 -2.353 1.00 14.26 265 THR A C 1
ATOM 1796 O O . THR A 1 235 ? 1.560 -7.150 -2.632 1.00 13.84 265 THR A O 1
ATOM 1800 N N . SER A 1 236 ? 3.291 -8.298 -1.734 1.00 14.10 266 SER A N 1
ATOM 1801 C CA . SER A 1 236 ? 4.064 -7.127 -1.279 1.00 14.04 266 SER A CA 1
ATOM 1802 C C . SER A 1 236 ? 4.981 -6.711 -2.403 1.00 13.97 266 SER A C 1
ATOM 1803 O O . SER A 1 236 ? 5.800 -7.500 -2.921 1.00 13.58 266 SER A O 1
ATOM 1806 N N . VAL A 1 237 ? 4.897 -5.435 -2.738 1.00 13.36 267 VAL A N 1
ATOM 1807 C CA . VAL A 1 237 ? 5.907 -4.860 -3.643 1.00 13.34 267 VAL A CA 1
ATOM 1808 C C . VAL A 1 237 ? 6.119 -3.488 -3.095 1.00 13.04 267 VAL A C 1
ATOM 1809 O O . VAL A 1 237 ? 5.302 -2.615 -3.386 1.00 13.30 267 VAL A O 1
ATOM 1813 N N . PRO A 1 238 ? 7.163 -3.307 -2.254 1.00 13.42 268 PRO A N 1
ATOM 1814 C CA . PRO A 1 238 ? 7.403 -2.012 -1.624 1.00 13.59 268 PRO A CA 1
ATOM 1815 C C . PRO A 1 238 ? 7.222 -0.809 -2.549 1.00 13.89 268 PRO A C 1
ATOM 1816 O O . PRO A 1 238 ? 6.833 0.168 -2.038 1.00 13.31 268 PRO A O 1
ATOM 1820 N N . THR A 1 239 ? 7.556 -0.912 -3.849 1.00 13.01 269 THR A N 1
ATOM 1821 C CA . THR A 1 239 ? 7.754 0.271 -4.754 1.00 13.55 269 THR A CA 1
ATOM 1822 C C . THR A 1 239 ? 6.557 0.366 -5.668 1.00 13.47 269 THR A C 1
ATOM 1823 O O . THR A 1 239 ? 6.538 1.206 -6.549 1.00 13.62 269 THR A O 1
ATOM 1827 N N . TYR A 1 240 ? 5.523 -0.374 -5.324 1.00 13.47 270 TYR A N 1
ATOM 1828 C CA . TYR A 1 240 ? 4.171 0.004 -5.797 1.00 13.85 270 TYR A CA 1
ATOM 1829 C C . TYR A 1 240 ? 3.377 0.730 -4.707 1.00 14.02 270 TYR A C 1
ATOM 1830 O O . TYR A 1 240 ? 3.335 0.383 -3.532 1.00 12.96 270 TYR A O 1
ATOM 1839 N N . PRO A 1 241 ? 2.514 1.671 -5.141 1.00 14.64 271 PRO A N 1
ATOM 1840 C CA . PRO A 1 241 ? 1.785 2.522 -4.204 1.00 14.43 271 PRO A CA 1
ATOM 1841 C C . PRO A 1 241 ? 0.932 1.663 -3.247 1.00 14.69 271 PRO A C 1
ATOM 1842 O O . PRO A 1 241 ? 0.355 0.654 -3.701 1.00 13.48 271 PRO A O 1
ATOM 1846 N N . SER A 1 242 ? 0.963 2.004 -1.961 1.00 14.05 272 SER A N 1
ATOM 1847 C CA . SER A 1 242 ? 0.334 1.241 -0.854 1.00 13.66 272 SER A CA 1
ATOM 1848 C C . SER A 1 242 ? 1.186 0.017 -0.463 1.00 14.11 272 SER A C 1
ATOM 1849 O O . SER A 1 242 ? 0.875 -0.550 0.590 1.00 14.36 272 SER A O 1
ATOM 1852 N N . GLY A 1 243 ? 2.287 -0.325 -1.164 1.00 14.57 273 GLY A N 1
ATOM 1853 C CA . GLY A 1 243 ? 3.156 -1.440 -0.767 1.00 14.00 273 GLY A CA 1
ATOM 1854 C C . GLY A 1 243 ? 2.633 -2.783 -1.227 1.00 14.57 273 GLY A C 1
ATOM 1855 O O . GLY A 1 243 ? 3.271 -3.847 -0.908 1.00 13.12 273 GLY A O 1
ATOM 1856 N N . VAL A 1 244 ? 1.482 -2.786 -1.899 1.00 14.66 274 VAL A N 1
ATOM 1857 C CA . VAL A 1 244 ? 0.898 -4.079 -2.324 1.00 14.91 274 VAL A CA 1
ATOM 1858 C C . VAL A 1 244 ? 0.335 -3.933 -3.708 1.00 14.81 274 VAL A C 1
ATOM 1859 O O . VAL A 1 244 ? 0.103 -2.775 -4.133 1.00 15.24 274 VAL A O 1
ATOM 1863 N N . ILE A 1 245 ? 0.230 -5.081 -4.347 1.00 13.75 275 ILE A N 1
ATOM 1864 C CA . ILE A 1 245 ? -0.425 -5.265 -5.668 1.00 14.67 275 ILE A CA 1
ATOM 1865 C C . ILE A 1 245 ? -1.292 -6.517 -5.589 1.00 14.18 275 ILE A C 1
ATOM 1866 O O . ILE A 1 245 ? -1.012 -7.442 -4.814 1.00 13.00 275 ILE A O 1
ATOM 1871 N N . GLY A 1 246 ? -2.343 -6.569 -6.390 1.00 14.31 276 GLY A N 1
ATOM 1872 C CA . GLY A 1 246 ? -3.152 -7.807 -6.448 1.00 14.93 276 GLY A CA 1
ATOM 1873 C C . GLY A 1 246 ? -3.312 -8.319 -7.850 1.00 14.25 276 GLY A C 1
ATOM 1874 O O . GLY A 1 246 ? -2.882 -7.623 -8.789 1.00 14.12 276 GLY A O 1
ATOM 1875 N N . PHE A 1 247 ? -3.846 -9.540 -7.964 1.00 14.35 277 PHE A N 1
ATOM 1876 C CA . PHE A 1 247 ? -4.022 -10.283 -9.222 1.00 14.17 277 PHE A CA 1
ATOM 1877 C C . PHE A 1 247 ? -5.371 -10.985 -9.277 1.00 13.98 277 PHE A C 1
ATOM 1878 O O . PHE A 1 247 ? -5.786 -11.641 -8.325 1.00 14.22 277 PHE A O 1
ATOM 1886 N N . MET A 1 248 ? -6.068 -10.858 -10.392 1.00 15.14 278 MET A N 1
ATOM 1887 C CA . MET A 1 248 ? -7.207 -11.742 -10.692 1.00 16.47 278 MET A CA 1
ATOM 1888 C C . MET A 1 248 ? -6.642 -13.080 -11.177 1.00 16.10 278 MET A C 1
ATOM 1889 O O . MET A 1 248 ? -5.812 -13.049 -12.070 1.00 15.18 278 MET A O 1
ATOM 1894 N N . LEU A 1 249 ? -7.090 -14.196 -10.595 1.00 16.01 279 LEU A N 1
ATOM 1895 C CA . LEU A 1 249 ? -6.831 -15.560 -11.158 1.00 16.67 279 LEU A CA 1
ATOM 1896 C C . LEU A 1 249 ? -8.179 -16.133 -11.579 1.00 17.86 279 LEU A C 1
ATOM 1897 O O . LEU A 1 249 ? -9.014 -16.386 -10.667 1.00 18.95 279 LEU A O 1
ATOM 1902 N N . CYS A 1 250 ? -8.361 -16.405 -12.874 1.00 16.36 280 CYS A N 1
ATOM 1903 C CA . CYS A 1 250 ? -9.664 -16.931 -13.401 1.00 16.41 280 CYS A CA 1
ATOM 1904 C C . CYS A 1 250 ? -9.395 -18.076 -14.354 1.00 17.29 280 CYS A C 1
ATOM 1905 O O . CYS A 1 250 ? -8.487 -17.961 -15.204 1.00 16.02 280 CYS A O 1
ATOM 1908 N N . SER A 1 251 ? -10.281 -19.065 -14.303 1.00 17.90 281 SER A N 1
ATOM 1909 C CA . SER A 1 251 ? -10.269 -20.247 -15.193 1.00 17.93 281 SER A CA 1
ATOM 1910 C C . SER A 1 251 ? -11.630 -20.354 -15.863 1.00 18.13 281 SER A C 1
ATOM 1911 O O . SER A 1 251 ? -12.652 -19.864 -15.325 1.00 19.44 281 SER A O 1
ATOM 1914 N N . THR A 1 252 ? -11.584 -20.831 -17.082 1.00 18.20 282 THR A N 1
ATOM 1915 C CA . THR A 1 252 ? -12.766 -21.144 -17.887 1.00 18.41 282 THR A CA 1
ATOM 1916 C C . THR A 1 252 ? -13.272 -22.488 -17.392 1.00 18.95 282 THR A C 1
ATOM 1917 O O . THR A 1 252 ? -12.449 -23.380 -17.028 1.00 16.87 282 THR A O 1
ATOM 1921 N N . GLU A 1 253 ? -14.588 -22.629 -17.474 1.00 19.46 283 GLU A N 1
ATOM 1922 C CA . GLU A 1 253 ? -15.302 -23.834 -17.019 1.00 20.45 283 GLU A CA 1
ATOM 1923 C C . GLU A 1 253 ? -14.717 -25.044 -17.763 1.00 19.98 283 GLU A C 1
ATOM 1924 O O . GLU A 1 253 ? -14.470 -24.971 -18.999 1.00 20.63 283 GLU A O 1
ATOM 1930 N N . GLY A 1 254 ? -14.473 -26.118 -17.042 1.00 20.69 284 GLY A N 1
ATOM 1931 C CA . GLY A 1 254 ? -13.965 -27.366 -17.612 1.00 21.33 284 GLY A CA 1
ATOM 1932 C C . GLY A 1 254 ? -13.206 -28.159 -16.569 1.00 20.70 284 GLY A C 1
ATOM 1933 O O . GLY A 1 254 ? -13.778 -28.399 -15.511 1.00 23.52 284 GLY A O 1
ATOM 1934 N N . PRO A 1 255 ? -11.951 -28.601 -16.826 1.00 19.96 285 PRO A N 1
ATOM 1935 C CA . PRO A 1 255 ? -11.140 -29.198 -15.771 1.00 20.76 285 PRO A CA 1
ATOM 1936 C C . PRO A 1 255 ? -11.102 -28.237 -14.573 1.00 21.07 285 PRO A C 1
ATOM 1937 O O . PRO A 1 255 ? -10.940 -27.004 -14.784 1.00 19.19 285 PRO A O 1
ATOM 1941 N N . ASP A 1 256 ? -11.223 -28.789 -13.353 1.00 20.45 286 ASP A N 1
ATOM 1942 C CA . ASP A 1 256 ? -11.332 -27.962 -12.120 1.00 20.62 286 ASP A CA 1
ATOM 1943 C C . ASP A 1 256 ? -9.956 -27.364 -11.888 1.00 20.38 286 ASP A C 1
ATOM 1944 O O . ASP A 1 256 ? -8.932 -28.084 -12.150 1.00 22.26 286 ASP A O 1
ATOM 1949 N N . VAL A 1 257 ? -9.919 -26.105 -11.457 1.00 19.01 287 VAL A N 1
ATOM 1950 C CA . VAL A 1 257 ? -8.646 -25.427 -11.124 1.00 18.70 287 VAL A CA 1
ATOM 1951 C C . VAL A 1 257 ? -8.789 -24.881 -9.706 1.00 18.68 287 VAL A C 1
ATOM 1952 O O . VAL A 1 257 ? -9.714 -24.066 -9.481 1.00 18.45 287 VAL A O 1
ATOM 1956 N N . ASP A 1 258 ? -7.895 -25.327 -8.818 1.00 19.20 288 ASP A N 1
ATOM 1957 C CA . ASP A 1 258 ? -7.791 -24.821 -7.413 1.00 19.15 288 ASP A CA 1
ATOM 1958 C C . ASP A 1 258 ? -6.582 -23.880 -7.316 1.00 18.23 288 ASP A C 1
ATOM 1959 O O . ASP A 1 258 ? -5.490 -24.375 -7.069 1.00 17.57 288 ASP A O 1
ATOM 1964 N N . PHE A 1 259 ? -6.780 -22.578 -7.504 1.00 17.67 289 PHE A N 1
ATOM 1965 C CA . PHE A 1 259 ? -5.675 -21.590 -7.482 1.00 17.97 289 PHE A CA 1
ATOM 1966 C C . PHE A 1 259 ? -5.015 -21.521 -6.090 1.00 18.87 289 PHE A C 1
ATOM 1967 O O . PHE A 1 259 ? -3.859 -21.146 -5.969 1.00 18.02 289 PHE A O 1
ATOM 1975 N N . LYS A 1 260 ? -5.721 -21.912 -5.040 1.00 20.12 290 LYS A N 1
ATOM 1976 C CA . LYS A 1 260 ? -5.211 -21.755 -3.653 1.00 21.26 290 LYS A CA 1
ATOM 1977 C C . LYS A 1 260 ? -4.309 -22.926 -3.258 1.00 22.47 290 LYS A C 1
ATOM 1978 O O . LYS A 1 260 ? -3.616 -22.859 -2.163 1.00 22.64 290 LYS A O 1
ATOM 1984 N N . HIS A 1 261 ? -4.393 -24.016 -4.006 1.00 20.60 291 HIS A N 1
ATOM 1985 C CA . HIS A 1 261 ? -3.594 -25.231 -3.760 1.00 21.37 291 HIS A CA 1
ATOM 1986 C C . HIS A 1 261 ? -2.959 -25.646 -5.072 1.00 22.35 291 HIS A C 1
ATOM 1987 O O . HIS A 1 261 ? -3.538 -26.428 -5.839 1.00 22.48 291 HIS A O 1
ATOM 1994 N N . PRO A 1 262 ? -1.745 -25.138 -5.365 1.00 21.61 292 PRO A N 1
ATOM 1995 C CA . PRO A 1 262 ? -1.114 -25.400 -6.657 1.00 21.33 292 PRO A CA 1
ATOM 1996 C C . PRO A 1 262 ? -0.667 -26.857 -6.837 1.00 21.78 292 PRO A C 1
ATOM 1997 O O . PRO A 1 262 ? 0.186 -27.270 -6.121 1.00 21.69 292 PRO A O 1
ATOM 2001 N N . LEU A 1 263 ? -1.121 -27.513 -7.907 1.00 20.79 293 LEU A N 1
ATOM 2002 C CA . LEU A 1 263 ? -0.770 -28.922 -8.173 1.00 21.29 293 LEU A CA 1
ATOM 2003 C C . LEU A 1 263 ? 0.413 -29.039 -9.139 1.00 20.48 293 LEU A C 1
ATOM 2004 O O . LEU A 1 263 ? 0.882 -30.180 -9.350 1.00 20.43 293 LEU A O 1
ATOM 2009 N N . ASN A 1 264 ? 0.931 -27.921 -9.628 1.00 18.89 294 ASN A N 1
ATOM 2010 C CA . ASN A 1 264 ? 2.054 -27.932 -10.585 1.00 19.92 294 ASN A CA 1
ATOM 2011 C C . ASN A 1 264 ? 3.228 -27.168 -9.989 1.00 19.19 294 ASN A C 1
ATOM 2012 O O . ASN A 1 264 ? 3.603 -26.141 -10.499 1.00 17.64 294 ASN A O 1
ATOM 2017 N N . PRO A 1 265 ? 3.865 -27.654 -8.907 1.00 20.29 295 PRO A N 1
ATOM 2018 C CA . PRO A 1 265 ? 4.884 -26.852 -8.231 1.00 21.35 295 PRO A CA 1
ATOM 2019 C C . PRO A 1 265 ? 6.117 -26.686 -9.135 1.00 22.98 295 PRO A C 1
ATOM 2020 O O . PRO A 1 265 ? 6.475 -27.609 -9.848 1.00 22.66 295 PRO A O 1
ATOM 2024 N N . ILE A 1 266 ? 6.751 -25.521 -9.082 1.00 23.93 296 ILE A N 1
ATOM 2025 C CA . ILE A 1 266 ? 7.956 -25.233 -9.898 1.00 27.37 296 ILE A CA 1
ATOM 2026 C C . ILE A 1 266 ? 9.197 -25.575 -9.078 1.00 29.06 296 ILE A C 1
ATOM 2027 O O . ILE A 1 266 ? 9.076 -25.448 -7.854 1.00 36.51 296 ILE A O 1
ATOM 2032 N N . GLY A 1 275 ? 18.741 -18.698 -11.496 1.00 34.87 305 GLY A N 1
ATOM 2033 C CA . GLY A 1 275 ? 19.053 -18.856 -10.057 1.00 35.51 305 GLY A CA 1
ATOM 2034 C C . GLY A 1 275 ? 17.863 -19.424 -9.290 1.00 33.89 305 GLY A C 1
ATOM 2035 O O . GLY A 1 275 ? 16.847 -19.751 -9.892 1.00 32.49 305 GLY A O 1
ATOM 2036 N N . PRO A 1 276 ? 17.902 -19.556 -7.943 1.00 31.77 306 PRO A N 1
ATOM 2037 C CA . PRO A 1 276 ? 16.704 -19.973 -7.220 1.00 30.08 306 PRO A CA 1
ATOM 2038 C C . PRO A 1 276 ? 15.668 -18.829 -7.230 1.00 26.80 306 PRO A C 1
ATOM 2039 O O . PRO A 1 276 ? 16.034 -17.706 -7.408 1.00 23.90 306 PRO A O 1
ATOM 2043 N N . LEU A 1 277 ? 14.385 -19.145 -7.055 1.00 24.36 307 LEU A N 1
ATOM 2044 C CA . LEU A 1 277 ? 13.332 -18.106 -6.910 1.00 21.38 307 LEU A CA 1
ATOM 2045 C C . LEU A 1 277 ? 13.676 -17.286 -5.677 1.00 20.63 307 LEU A C 1
ATOM 2046 O O . LEU A 1 277 ? 14.102 -17.893 -4.712 1.00 20.61 307 LEU A O 1
ATOM 2051 N N . LYS A 1 278 ? 13.453 -15.964 -5.682 1.00 20.00 308 LYS A N 1
ATOM 2052 C CA . LYS A 1 278 ? 13.815 -15.097 -4.530 1.00 19.77 308 LYS A CA 1
ATOM 2053 C C . LYS A 1 278 ? 12.618 -14.803 -3.644 1.00 18.08 308 LYS A C 1
ATOM 2054 O O . LYS A 1 278 ? 12.866 -14.397 -2.481 1.00 18.77 308 LYS A O 1
ATOM 2060 N N . PHE A 1 279 ? 11.389 -15.023 -4.127 1.00 16.80 309 PHE A N 1
ATOM 2061 C CA . PHE A 1 279 ? 10.143 -14.601 -3.429 1.00 15.19 309 PHE A CA 1
ATOM 2062 C C . PHE A 1 279 ? 9.158 -15.782 -3.352 1.00 15.17 309 PHE A C 1
ATOM 2063 O O . PHE A 1 279 ? 8.833 -16.228 -2.266 1.00 14.84 309 PHE A O 1
ATOM 2071 N N . TYR A 1 280 ? 8.658 -16.231 -4.504 1.00 14.79 310 TYR A N 1
ATOM 2072 C CA . TYR A 1 280 ? 7.646 -17.302 -4.643 1.00 15.33 310 TYR A CA 1
ATOM 2073 C C . TYR A 1 280 ? 8.121 -18.567 -3.946 1.00 15.70 310 TYR A C 1
ATOM 2074 O O . TYR A 1 280 ? 9.253 -18.944 -4.165 1.00 16.93 310 TYR A O 1
ATOM 2083 N N . ASN A 1 281 ? 7.193 -19.234 -3.269 1.00 16.55 311 ASN A N 1
ATOM 2084 C CA . ASN A 1 281 ? 7.260 -20.666 -2.882 1.00 17.01 311 ASN A CA 1
ATOM 2085 C C . ASN A 1 281 ? 5.808 -21.154 -2.796 1.00 17.92 311 ASN A C 1
ATOM 2086 O O . ASN A 1 281 ? 4.896 -20.306 -2.834 1.00 17.98 311 ASN A O 1
ATOM 2091 N N . ALA A 1 282 ? 5.630 -22.454 -2.582 1.00 18.03 312 ALA A N 1
ATOM 2092 C CA . ALA A 1 282 ? 4.330 -23.155 -2.582 1.00 18.05 312 ALA A CA 1
ATOM 2093 C C . ALA A 1 282 ? 3.459 -22.632 -1.437 1.00 17.28 312 ALA A C 1
ATOM 2094 O O . ALA A 1 282 ? 2.246 -22.585 -1.602 1.00 16.55 312 ALA A O 1
ATOM 2096 N N . GLU A 1 283 ? 4.049 -22.205 -0.319 1.00 17.97 313 GLU A N 1
ATOM 2097 C CA . GLU A 1 283 ? 3.257 -21.764 0.869 1.00 19.01 313 GLU A CA 1
ATOM 2098 C C . GLU A 1 283 ? 2.757 -20.332 0.684 1.00 17.41 313 GLU A C 1
ATOM 2099 O O . GLU A 1 283 ? 1.643 -20.021 1.078 1.00 15.33 313 GLU A O 1
ATOM 2105 N N . ILE A 1 284 ? 3.580 -19.464 0.132 1.00 16.35 314 ILE A N 1
ATOM 2106 C CA . ILE A 1 284 ? 3.129 -18.074 -0.003 1.00 15.65 314 ILE A CA 1
ATOM 2107 C C . ILE A 1 284 ? 2.161 -18.024 -1.175 1.00 15.75 314 ILE A C 1
ATOM 2108 O O . ILE A 1 284 ? 1.411 -17.095 -1.220 1.00 14.96 314 ILE A O 1
ATOM 2113 N N . HIS A 1 285 ? 2.167 -19.042 -2.045 1.00 15.98 315 HIS A N 1
ATOM 2114 C CA . HIS A 1 285 ? 1.173 -19.130 -3.148 1.00 16.28 315 HIS A CA 1
ATOM 2115 C C . HIS A 1 285 ? -0.225 -19.167 -2.522 1.00 16.57 315 HIS A C 1
ATOM 2116 O O . HIS A 1 285 ? -0.998 -18.293 -2.838 1.00 16.62 315 HIS A O 1
ATOM 2123 N N . SER A 1 286 ? -0.476 -20.103 -1.604 1.00 16.47 316 SER A N 1
ATOM 2124 C CA . SER A 1 286 ? -1.778 -20.248 -0.898 1.00 16.98 316 SER A CA 1
ATOM 2125 C C . SER A 1 286 ? -2.080 -19.049 0.021 1.00 16.19 316 SER A C 1
ATOM 2126 O O . SER A 1 286 ? -3.262 -18.616 0.041 1.00 15.89 316 SER A O 1
ATOM 2129 N N . ALA A 1 287 ? -1.061 -18.499 0.687 1.00 15.66 317 ALA A N 1
ATOM 2130 C CA . ALA A 1 287 ? -1.151 -17.344 1.628 1.00 15.59 317 ALA A CA 1
ATOM 2131 C C . ALA A 1 287 ? -1.620 -16.091 0.893 1.00 15.12 317 ALA A C 1
ATOM 2132 O O . ALA A 1 287 ? -2.318 -15.329 1.469 1.00 15.40 317 ALA A O 1
ATOM 2134 N N . ALA A 1 288 ? -1.335 -15.936 -0.390 1.00 15.09 318 ALA A N 1
ATOM 2135 C CA . ALA A 1 288 ? -1.668 -14.697 -1.140 1.00 15.24 318 ALA A CA 1
ATOM 2136 C C . ALA A 1 288 ? -3.191 -14.635 -1.412 1.00 15.81 318 ALA A C 1
ATOM 2137 O O . ALA A 1 288 ? -3.693 -13.566 -1.621 1.00 14.60 318 ALA A O 1
ATOM 2139 N N . PHE A 1 289 ? -3.929 -15.756 -1.225 1.00 18.14 319 PHE A N 1
ATOM 2140 C CA . PHE A 1 289 ? -5.405 -15.785 -1.373 1.00 17.56 319 PHE A CA 1
ATOM 2141 C C . PHE A 1 289 ? -6.137 -15.553 -0.051 1.00 18.23 319 PHE A C 1
ATOM 2142 O O . PHE A 1 289 ? -7.413 -15.553 -0.074 1.00 17.13 319 PHE A O 1
ATOM 2150 N N . CYS A 1 290 ? -5.360 -15.305 1.010 1.00 17.91 320 CYS A N 1
ATOM 2151 C CA . CYS A 1 290 ? -5.836 -15.050 2.373 1.00 18.87 320 CYS A CA 1
ATOM 2152 C C . CYS A 1 290 ? -5.859 -13.545 2.558 1.00 19.23 320 CYS A C 1
ATOM 2153 O O . CYS A 1 290 ? -4.874 -12.970 3.072 1.00 18.05 320 CYS A O 1
ATOM 2156 N N . LEU A 1 291 ? -6.928 -12.921 2.055 1.00 18.59 321 LEU A N 1
ATOM 2157 C CA . LEU A 1 291 ? -7.083 -11.446 2.125 1.00 19.13 321 LEU A CA 1
ATOM 2158 C C . LEU A 1 291 ? -7.508 -10.990 3.519 1.00 19.46 321 LEU A C 1
ATOM 2159 O O . LEU A 1 291 ? -8.093 -11.753 4.302 1.00 20.02 321 LEU A O 1
ATOM 2164 N N . PRO A 1 292 ? -7.306 -9.683 3.806 1.00 19.44 322 PRO A N 1
ATOM 2165 C CA . PRO A 1 292 ? -7.851 -9.038 5.002 1.00 20.90 322 PRO A CA 1
ATOM 2166 C C . PRO A 1 292 ? -9.389 -8.927 5.024 1.00 21.01 322 PRO A C 1
ATOM 2167 O O . PRO A 1 292 ? -10.012 -8.818 3.993 1.00 20.82 322 PRO A O 1
ATOM 2171 N N . SER A 1 293 ? -9.980 -9.004 6.217 1.00 21.56 323 SER A N 1
ATOM 2172 C CA . SER A 1 293 ? -11.448 -9.058 6.400 1.00 22.68 323 SER A CA 1
ATOM 2173 C C . SER A 1 293 ? -12.161 -8.035 5.495 1.00 23.65 323 SER A C 1
ATOM 2174 O O . SER A 1 293 ? -13.026 -8.500 4.770 1.00 22.10 323 SER A O 1
ATOM 2177 N N . PHE A 1 294 ? -11.732 -6.767 5.442 1.00 23.71 324 PHE A N 1
ATOM 2178 C CA . PHE A 1 294 ? -12.402 -5.671 4.679 1.00 24.34 324 PHE A CA 1
ATOM 2179 C C . PHE A 1 294 ? -12.470 -5.986 3.170 1.00 26.18 324 PHE A C 1
ATOM 2180 O O . PHE A 1 294 ? -13.450 -5.583 2.509 1.00 27.44 324 PHE A O 1
ATOM 2188 N N . ALA A 1 295 ? -11.408 -6.576 2.624 1.00 26.41 325 ALA A N 1
ATOM 2189 C CA . ALA A 1 295 ? -11.266 -6.967 1.203 1.00 27.08 325 ALA A CA 1
ATOM 2190 C C . ALA A 1 295 ? -12.037 -8.259 0.961 1.00 27.19 325 ALA A C 1
ATOM 2191 O O . ALA A 1 295 ? -12.929 -8.247 0.124 1.00 28.43 325 ALA A O 1
ATOM 2193 N N . LYS A 1 296 ? -11.666 -9.330 1.671 1.00 29.23 326 LYS A N 1
ATOM 2194 C CA . LYS A 1 296 ? -12.283 -10.680 1.580 1.00 31.97 326 LYS A CA 1
ATOM 2195 C C . LYS A 1 296 ? -13.815 -10.536 1.463 1.00 32.99 326 LYS A C 1
ATOM 2196 O O . LYS A 1 296 ? -14.398 -11.120 0.544 1.00 31.27 326 LYS A O 1
ATOM 2202 N N . LYS A 1 297 ? -14.442 -9.724 2.313 1.00 33.88 327 LYS A N 1
ATOM 2203 C CA . LYS A 1 297 ? -15.927 -9.573 2.315 1.00 36.46 327 LYS A CA 1
ATOM 2204 C C . LYS A 1 297 ? -16.378 -8.989 0.968 1.00 36.36 327 LYS A C 1
ATOM 2205 O O . LYS A 1 297 ? -17.380 -9.510 0.439 1.00 40.96 327 LYS A O 1
ATOM 2211 N N . VAL A 1 298 ? -15.668 -7.992 0.423 1.00 31.83 328 VAL A N 1
ATOM 2212 C CA . VAL A 1 298 ? -15.962 -7.423 -0.926 1.00 33.20 328 VAL A CA 1
ATOM 2213 C C . VAL A 1 298 ? -15.690 -8.492 -1.992 1.00 32.65 328 VAL A C 1
ATOM 2214 O O . VAL A 1 298 ? -16.649 -8.866 -2.708 1.00 34.13 328 VAL A O 1
ATOM 2218 N N . ILE A 1 299 ? -14.456 -8.986 -2.091 1.00 30.08 329 ILE A N 1
ATOM 2219 C CA . ILE A 1 299 ? -14.018 -9.895 -3.192 1.00 30.42 329 ILE A CA 1
ATOM 2220 C C . ILE A 1 299 ? -15.000 -11.038 -3.410 1.00 31.29 329 ILE A C 1
ATOM 2221 O O . ILE A 1 299 ? -15.233 -11.394 -4.607 1.00 37.26 329 ILE A O 1
ATOM 2226 N N . GLU A 1 300 ? -15.538 -11.624 -2.349 1.00 35.14 330 GLU A N 1
ATOM 2227 C CA . GLU A 1 300 ? -16.303 -12.886 -2.480 1.00 39.55 330 GLU A CA 1
ATOM 2228 C C . GLU A 1 300 ? -17.817 -12.647 -2.348 1.00 40.96 330 GLU A C 1
ATOM 2229 O O . GLU A 1 300 ? -18.538 -13.625 -2.480 1.00 41.53 330 GLU A O 1
ATOM 2235 N N . SER A 1 301 ? -18.294 -11.406 -2.210 1.00 42.54 331 SER A N 1
ATOM 2236 C CA . SER A 1 301 ? -19.737 -11.120 -1.968 1.00 44.94 331 SER A CA 1
ATOM 2237 C C . SER A 1 301 ? -20.570 -11.390 -3.237 1.00 43.74 331 SER A C 1
ATOM 2238 O O . SER A 1 301 ? -20.049 -11.716 -4.326 1.00 42.80 331 SER A O 1
ATOM 2241 N N . SER B 1 1 ? 12.585 33.481 24.639 1.00 34.83 31 SER B N 1
ATOM 2242 C CA . SER B 1 1 ? 13.539 32.374 24.507 1.00 35.37 31 SER B CA 1
ATOM 2243 C C . SER B 1 1 ? 13.785 32.043 23.031 1.00 37.39 31 SER B C 1
ATOM 2244 O O . SER B 1 1 ? 12.812 31.849 22.344 1.00 35.88 31 SER B O 1
ATOM 2247 N N . ASN B 1 2 ? 15.057 31.916 22.654 1.00 43.37 32 ASN B N 1
ATOM 2248 C CA . ASN B 1 2 ? 15.576 31.258 21.420 1.00 46.52 32 ASN B CA 1
ATOM 2249 C C . ASN B 1 2 ? 16.168 29.918 21.880 1.00 47.04 32 ASN B C 1
ATOM 2250 O O . ASN B 1 2 ? 16.481 29.814 23.086 1.00 48.83 32 ASN B O 1
ATOM 2255 N N . ALA B 1 3 ? 16.268 28.913 21.003 1.00 39.25 33 ALA B N 1
ATOM 2256 C CA . ALA B 1 3 ? 16.897 27.606 21.309 1.00 38.79 33 ALA B CA 1
ATOM 2257 C C . ALA B 1 3 ? 17.667 27.093 20.071 1.00 38.83 33 ALA B C 1
ATOM 2258 O O . ALA B 1 3 ? 17.816 27.861 19.117 1.00 39.40 33 ALA B O 1
ATOM 2260 N N . LYS B 1 4 ? 18.167 25.855 20.086 1.00 37.04 34 LYS B N 1
ATOM 2261 C CA . LYS B 1 4 ? 18.975 25.316 18.958 1.00 36.19 34 LYS B CA 1
ATOM 2262 C C . LYS B 1 4 ? 18.099 25.087 17.719 1.00 33.22 34 LYS B C 1
ATOM 2263 O O . LYS B 1 4 ? 17.092 24.400 17.810 1.00 28.10 34 LYS B O 1
ATOM 2269 N N . LYS B 1 5 ? 18.572 25.533 16.566 1.00 33.43 35 LYS B N 1
ATOM 2270 C CA . LYS B 1 5 ? 17.805 25.464 15.297 1.00 34.76 35 LYS B CA 1
ATOM 2271 C C . LYS B 1 5 ? 17.372 24.025 14.998 1.00 32.85 35 LYS B C 1
ATOM 2272 O O . LYS B 1 5 ? 18.225 23.134 15.025 1.00 31.71 35 LYS B O 1
ATOM 2278 N N . GLU B 1 6 ? 16.090 23.820 14.703 1.00 29.10 36 GLU B N 1
ATOM 2279 C CA . GLU B 1 6 ? 15.572 22.502 14.284 1.00 28.27 36 GLU B CA 1
ATOM 2280 C C . GLU B 1 6 ? 15.267 22.578 12.797 1.00 29.41 36 GLU B C 1
ATOM 2281 O O . GLU B 1 6 ? 14.609 23.514 12.350 1.00 27.65 36 GLU B O 1
ATOM 2287 N N . PRO B 1 7 ? 15.784 21.645 11.968 1.00 29.46 37 PRO B N 1
ATOM 2288 C CA . PRO B 1 7 ? 15.429 21.624 10.548 1.00 29.71 37 PRO B CA 1
ATOM 2289 C C . PRO B 1 7 ? 13.914 21.523 10.297 1.00 27.16 37 PRO B C 1
ATOM 2290 O O . PRO B 1 7 ? 13.234 20.954 11.099 1.00 26.89 37 PRO B O 1
ATOM 2294 N N . ALA B 1 8 ? 13.459 22.026 9.158 1.00 27.72 38 ALA B N 1
ATOM 2295 C CA . ALA B 1 8 ? 12.107 21.794 8.587 1.00 27.85 38 ALA B CA 1
ATOM 2296 C C . ALA B 1 8 ? 11.770 20.300 8.550 1.00 27.82 38 ALA B C 1
ATOM 2297 O O . ALA B 1 8 ? 12.652 19.475 8.221 1.00 30.90 38 ALA B O 1
ATOM 2299 N N . CYS B 1 9 ? 10.528 19.980 8.898 1.00 25.99 39 CYS B N 1
ATOM 2300 C CA . CYS B 1 9 ? 9.937 18.620 8.986 1.00 27.30 39 CYS B CA 1
ATOM 2301 C C . CYS B 1 9 ? 8.924 18.453 7.867 1.00 27.41 39 CYS B C 1
ATOM 2302 O O . CYS B 1 9 ? 8.776 17.340 7.357 1.00 24.53 39 CYS B O 1
ATOM 2305 N N . PHE B 1 10 ? 8.281 19.565 7.518 1.00 26.76 40 PHE B N 1
ATOM 2306 C CA . PHE B 1 10 ? 7.248 19.603 6.468 1.00 25.82 40 PHE B CA 1
ATOM 2307 C C . PHE B 1 10 ? 7.831 20.192 5.189 1.00 26.50 40 PHE B C 1
ATOM 2308 O O . PHE B 1 10 ? 8.731 21.045 5.229 1.00 26.18 40 PHE B O 1
ATOM 2316 N N . SER B 1 11 ? 7.316 19.715 4.057 1.00 24.80 41 SER B N 1
ATOM 2317 C CA . SER B 1 11 ? 7.626 20.233 2.703 1.00 25.50 41 SER B CA 1
ATOM 2318 C C . SER B 1 11 ? 9.119 20.134 2.335 1.00 25.38 41 SER B C 1
ATOM 2319 O O . SER B 1 11 ? 9.620 20.956 1.532 1.00 24.62 41 SER B O 1
ATOM 2322 N N . THR B 1 12 ? 9.789 19.092 2.813 1.00 24.45 42 THR B N 1
ATOM 2323 C CA . THR B 1 12 ? 11.230 18.885 2.590 1.00 24.83 42 THR B CA 1
ATOM 2324 C C . THR B 1 12 ? 11.469 18.388 1.155 1.00 25.31 42 THR B C 1
ATOM 2325 O O . THR B 1 12 ? 12.590 18.613 0.624 1.00 23.81 42 THR B O 1
ATOM 2329 N N . VAL B 1 13 ? 10.504 17.665 0.565 1.00 25.47 43 VAL B N 1
ATOM 2330 C CA . VAL B 1 13 ? 10.637 17.204 -0.850 1.00 25.24 43 VAL B CA 1
ATOM 2331 C C . VAL B 1 13 ? 9.498 17.743 -1.699 1.00 24.09 43 VAL B C 1
ATOM 2332 O O . VAL B 1 13 ? 9.781 17.987 -2.873 1.00 26.07 43 VAL B O 1
ATOM 2336 N N . ILE B 1 14 ? 8.256 17.770 -1.205 1.00 24.90 44 ILE B N 1
ATOM 2337 C CA . ILE B 1 14 ? 7.075 18.346 -1.941 1.00 26.45 44 ILE B CA 1
ATOM 2338 C C . ILE B 1 14 ? 6.365 19.395 -1.067 1.00 26.65 44 ILE B C 1
ATOM 2339 O O . ILE B 1 14 ? 6.017 19.076 0.079 1.00 26.18 44 ILE B O 1
ATOM 2344 N N . PRO B 1 15 ? 6.195 20.679 -1.540 1.00 25.59 45 PRO B N 1
ATOM 2345 C CA . PRO B 1 15 ? 5.562 21.719 -0.748 1.00 25.99 45 PRO B CA 1
ATOM 2346 C C . PRO B 1 15 ? 4.119 21.281 -0.445 1.00 25.24 45 PRO B C 1
ATOM 2347 O O . PRO B 1 15 ? 3.419 20.908 -1.393 1.00 26.54 45 PRO B O 1
ATOM 2351 N N . GLY B 1 16 ? 3.758 21.268 0.837 1.00 23.46 46 GLY B N 1
ATOM 2352 C CA . GLY B 1 16 ? 2.462 20.811 1.371 1.00 22.07 46 GLY B CA 1
ATOM 2353 C C . GLY B 1 16 ? 2.485 19.342 1.756 1.00 21.47 46 GLY B C 1
ATOM 2354 O O . GLY B 1 16 ? 1.429 18.819 2.076 1.00 22.31 46 GLY B O 1
ATOM 2355 N N . TRP B 1 17 ? 3.621 18.665 1.693 1.00 20.04 47 TRP B N 1
ATOM 2356 C CA . TRP B 1 17 ? 3.682 17.206 1.935 1.00 19.54 47 TRP B CA 1
ATOM 2357 C C . TRP B 1 17 ? 4.751 16.906 2.983 1.00 18.34 47 TRP B C 1
ATOM 2358 O O . TRP B 1 17 ? 5.827 17.559 2.990 1.00 17.89 47 TRP B O 1
ATOM 2369 N N . PHE B 1 18 ? 4.434 15.961 3.860 1.00 18.07 48 PHE B N 1
ATOM 2370 C CA . PHE B 1 18 ? 5.408 15.389 4.811 1.00 18.39 48 PHE B CA 1
ATOM 2371 C C . PHE B 1 18 ? 6.082 14.208 4.127 1.00 18.09 48 PHE B C 1
ATOM 2372 O O . PHE B 1 18 ? 5.363 13.258 3.689 1.00 17.01 48 PHE B O 1
ATOM 2380 N N . SER B 1 19 ? 7.414 14.210 4.120 1.00 17.91 49 SER B N 1
ATOM 2381 C CA . SER B 1 19 ? 8.228 13.056 3.666 1.00 17.56 49 SER B CA 1
ATOM 2382 C C . SER B 1 19 ? 8.933 12.408 4.842 1.00 17.43 49 SER B C 1
ATOM 2383 O O . SER B 1 19 ? 9.669 13.095 5.539 1.00 18.56 49 SER B O 1
ATOM 2386 N N . GLU B 1 20 ? 8.741 11.105 5.006 1.00 16.88 50 GLU B N 1
ATOM 2387 C CA . GLU B 1 20 ? 9.304 10.375 6.171 1.00 15.93 50 GLU B CA 1
ATOM 2388 C C . GLU B 1 20 ? 10.743 9.915 5.869 1.00 17.86 50 GLU B C 1
ATOM 2389 O O . GLU B 1 20 ? 10.942 8.908 5.069 1.00 18.90 50 GLU B O 1
ATOM 2395 N N . MET B 1 21 ? 11.745 10.577 6.458 1.00 21.39 51 MET B N 1
ATOM 2396 C CA . MET B 1 21 ? 13.199 10.259 6.287 1.00 23.16 51 MET B CA 1
ATOM 2397 C C . MET B 1 21 ? 13.776 9.573 7.516 1.00 23.33 51 MET B C 1
ATOM 2398 O O . MET B 1 21 ? 13.316 9.857 8.642 1.00 24.31 51 MET B O 1
ATOM 2403 N N . SER B 1 22 ? 14.791 8.718 7.321 1.00 21.96 52 SER B N 1
ATOM 2404 C CA . SER B 1 22 ? 15.521 7.998 8.404 1.00 20.46 52 SER B CA 1
ATOM 2405 C C . SER B 1 22 ? 16.685 7.276 7.780 1.00 22.20 52 SER B C 1
ATOM 2406 O O . SER B 1 22 ? 16.555 6.786 6.662 1.00 21.41 52 SER B O 1
ATOM 2409 N N . PRO B 1 23 ? 17.865 7.155 8.432 1.00 24.39 53 PRO B N 1
ATOM 2410 C CA . PRO B 1 23 ? 18.868 6.205 7.945 1.00 22.40 53 PRO B CA 1
ATOM 2411 C C . PRO B 1 23 ? 18.432 4.720 8.086 1.00 23.84 53 PRO B C 1
ATOM 2412 O O . PRO B 1 23 ? 19.174 3.833 7.628 1.00 23.05 53 PRO B O 1
ATOM 2416 N N . MET B 1 24 ? 17.258 4.434 8.681 1.00 21.45 54 MET B N 1
ATOM 2417 C CA . MET B 1 24 ? 16.692 3.049 8.715 1.00 22.65 54 MET B CA 1
ATOM 2418 C C . MET B 1 24 ? 16.016 2.682 7.380 1.00 21.24 54 MET B C 1
ATOM 2419 O O . MET B 1 24 ? 15.681 1.497 7.205 1.00 20.73 54 MET B O 1
ATOM 2424 N N . TRP B 1 25 ? 15.853 3.639 6.456 1.00 18.63 55 TRP B N 1
ATOM 2425 C CA . TRP B 1 25 ? 15.322 3.389 5.077 1.00 17.81 55 TRP B CA 1
ATOM 2426 C C . TRP B 1 25 ? 15.949 4.418 4.139 1.00 17.81 55 TRP B C 1
ATOM 2427 O O . TRP B 1 25 ? 15.278 5.356 3.710 1.00 16.05 55 TRP B O 1
ATOM 2438 N N . PRO B 1 26 ? 17.283 4.311 3.917 1.00 17.49 56 PRO B N 1
ATOM 2439 C CA . PRO B 1 26 ? 18.016 5.310 3.139 1.00 18.91 56 PRO B CA 1
ATOM 2440 C C . PRO B 1 26 ? 17.512 5.374 1.695 1.00 18.98 56 PRO B C 1
ATOM 2441 O O . PRO B 1 26 ? 17.064 4.335 1.166 1.00 19.65 56 PRO B O 1
ATOM 2445 N N . GLY B 1 27 ? 17.582 6.571 1.107 1.00 19.22 57 GLY B N 1
ATOM 2446 C CA . GLY B 1 27 ? 17.297 6.808 -0.320 1.00 18.62 57 GLY B CA 1
ATOM 2447 C C . GLY B 1 27 ? 15.805 6.637 -0.644 1.00 17.81 57 GLY B C 1
ATOM 2448 O O . GLY B 1 27 ? 15.460 6.452 -1.831 1.00 17.07 57 GLY B O 1
ATOM 2449 N N . GLU B 1 28 ? 14.918 6.731 0.345 1.00 15.94 58 GLU B N 1
ATOM 2450 C CA . GLU B 1 28 ? 13.466 6.681 0.073 1.00 16.03 58 GLU B CA 1
ATOM 2451 C C . GLU B 1 28 ? 12.687 7.384 1.162 1.00 15.64 58 GLU B C 1
ATOM 2452 O O . GLU B 1 28 ? 13.169 7.557 2.273 1.00 16.97 58 GLU B O 1
ATOM 2458 N N . ALA B 1 29 ? 11.456 7.730 0.837 1.00 15.55 59 ALA B N 1
ATOM 2459 C CA . ALA B 1 29 ? 10.539 8.344 1.806 1.00 16.13 59 ALA B CA 1
ATOM 2460 C C . ALA B 1 29 ? 9.126 8.103 1.329 1.00 15.86 59 ALA B C 1
ATOM 2461 O O . ALA B 1 29 ? 8.883 8.299 0.137 1.00 16.31 59 ALA B O 1
ATOM 2463 N N . HIS B 1 30 ? 8.260 7.709 2.252 1.00 15.04 60 HIS B N 1
ATOM 2464 C CA . HIS B 1 30 ? 6.795 7.832 2.059 1.00 15.44 60 HIS B CA 1
ATOM 2465 C C . HIS B 1 30 ? 6.373 9.292 2.301 1.00 15.22 60 HIS B C 1
ATOM 2466 O O . HIS B 1 30 ? 6.817 9.927 3.255 1.00 15.91 60 HIS B O 1
ATOM 2473 N N . SER B 1 31 ? 5.572 9.822 1.398 1.00 15.47 61 SER B N 1
ATOM 2474 C CA . SER B 1 31 ? 5.218 11.241 1.396 1.00 15.18 61 SER B CA 1
ATOM 2475 C C . SER B 1 31 ? 3.710 11.243 1.538 1.00 15.48 61 SER B C 1
ATOM 2476 O O . SER B 1 31 ? 3.028 10.456 0.862 1.00 15.04 61 SER B O 1
ATOM 2479 N N . LEU B 1 32 ? 3.192 12.117 2.377 1.00 15.21 62 LEU B N 1
ATOM 2480 C CA . LEU B 1 32 ? 1.722 12.229 2.496 1.00 16.09 62 LEU B CA 1
ATOM 2481 C C . LEU B 1 32 ? 1.388 13.694 2.417 1.00 16.03 62 LEU B C 1
ATOM 2482 O O . LEU B 1 32 ? 2.116 14.464 3.075 1.00 15.94 62 LEU B O 1
ATOM 2487 N N . LYS B 1 33 ? 0.354 14.045 1.662 1.00 16.79 63 LYS B N 1
ATOM 2488 C CA . LYS B 1 33 ? -0.121 15.447 1.520 1.00 18.47 63 LYS B CA 1
ATOM 2489 C C . LYS B 1 33 ? -0.624 15.871 2.886 1.00 18.13 63 LYS B C 1
ATOM 2490 O O . LYS B 1 33 ? -1.374 15.044 3.502 1.00 18.11 63 LYS B O 1
ATOM 2496 N N . VAL B 1 34 ? -0.264 17.073 3.341 1.00 19.21 64 VAL B N 1
ATOM 2497 C CA . VAL B 1 34 ? -0.649 17.648 4.676 1.00 19.54 64 VAL B CA 1
ATOM 2498 C C . VAL B 1 34 ? -1.774 18.658 4.511 1.00 20.29 64 VAL B C 1
ATOM 2499 O O . VAL B 1 34 ? -1.574 19.577 3.746 1.00 21.79 64 VAL B O 1
ATOM 2503 N N . GLU B 1 35 ? -2.916 18.486 5.178 1.00 22.37 65 GLU B N 1
ATOM 2504 C CA . GLU B 1 35 ? -3.962 19.550 5.228 1.00 23.83 65 GLU B CA 1
ATOM 2505 C C . GLU B 1 35 ? -3.596 20.509 6.364 1.00 23.48 65 GLU B C 1
ATOM 2506 O O . GLU B 1 35 ? -3.576 21.731 6.111 1.00 22.93 65 GLU B O 1
ATOM 2512 N N . LYS B 1 36 ? -3.287 19.990 7.560 1.00 21.77 66 LYS B N 1
ATOM 2513 C CA . LYS B 1 36 ? -3.178 20.821 8.779 1.00 22.56 66 LYS B CA 1
ATOM 2514 C C . LYS B 1 36 ? -2.232 20.131 9.746 1.00 22.39 66 LYS B C 1
ATOM 2515 O O . LYS B 1 36 ? -2.433 18.925 9.971 1.00 21.64 66 LYS B O 1
ATOM 2521 N N . VAL B 1 37 ? -1.260 20.870 10.275 1.00 22.01 67 VAL B N 1
ATOM 2522 C CA . VAL B 1 37 ? -0.418 20.383 11.402 1.00 21.79 67 VAL B CA 1
ATOM 2523 C C . VAL B 1 37 ? -1.100 20.742 12.724 1.00 21.93 67 VAL B C 1
ATOM 2524 O O . VAL B 1 37 ? -1.291 21.952 13.010 1.00 23.27 67 VAL B O 1
ATOM 2528 N N . LEU B 1 38 ? -1.514 19.707 13.442 1.00 21.30 68 LEU B N 1
ATOM 2529 C CA . LEU B 1 38 ? -2.379 19.787 14.646 1.00 22.35 68 LEU B CA 1
ATOM 2530 C C . LEU B 1 38 ? -1.551 19.963 15.927 1.00 23.39 68 LEU B C 1
ATOM 2531 O O . LEU B 1 38 ? -2.000 20.645 16.892 1.00 22.67 68 LEU B O 1
ATOM 2536 N N . PHE B 1 39 ? -0.346 19.400 15.942 1.00 23.42 69 PHE B N 1
ATOM 2537 C CA . PHE B 1 39 ? 0.493 19.406 17.152 1.00 23.53 69 PHE B CA 1
ATOM 2538 C C . PHE B 1 39 ? 1.949 19.245 16.743 1.00 22.21 69 PHE B C 1
ATOM 2539 O O . PHE B 1 39 ? 2.274 18.357 15.877 1.00 21.68 69 PHE B O 1
ATOM 2547 N N . GLN B 1 40 ? 2.797 20.033 17.397 1.00 21.58 70 GLN B N 1
ATOM 2548 C CA . GLN B 1 40 ? 4.273 19.887 17.375 1.00 21.06 70 GLN B CA 1
ATOM 2549 C C . GLN B 1 40 ? 4.745 20.159 18.796 1.00 22.37 70 GLN B C 1
ATOM 2550 O O . GLN B 1 40 ? 4.385 21.224 19.359 1.00 22.22 70 GLN B O 1
ATOM 2556 N N . GLY B 1 41 ? 5.536 19.238 19.332 1.00 22.36 71 GLY B N 1
ATOM 2557 C CA . GLY B 1 41 ? 5.894 19.190 20.764 1.00 22.96 71 GLY B CA 1
ATOM 2558 C C . GLY B 1 41 ? 7.173 18.423 20.967 1.00 23.18 71 GLY B C 1
ATOM 2559 O O . GLY B 1 41 ? 7.521 17.529 20.127 1.00 23.38 71 GLY B O 1
ATOM 2560 N N . LYS B 1 42 ? 7.918 18.807 21.991 1.00 25.62 72 LYS B N 1
ATOM 2561 C CA . LYS B 1 42 ? 9.136 18.072 22.382 1.00 24.43 72 LYS B CA 1
ATOM 2562 C C . LYS B 1 42 ? 8.931 17.662 23.831 1.00 25.85 72 LYS B C 1
ATOM 2563 O O . LYS B 1 42 ? 8.608 18.530 24.631 1.00 24.33 72 LYS B O 1
ATOM 2569 N N . SER B 1 43 ? 8.954 16.355 24.073 1.00 25.88 73 SER B N 1
ATOM 2570 C CA . SER B 1 43 ? 8.806 15.728 25.405 1.00 25.08 73 SER B CA 1
ATOM 2571 C C . SER B 1 43 ? 10.211 15.528 25.945 1.00 26.10 73 SER B C 1
ATOM 2572 O O . SER B 1 43 ? 11.162 16.073 25.321 1.00 24.90 73 SER B O 1
ATOM 2575 N N . ASP B 1 44 ? 10.329 14.720 27.002 1.00 26.26 74 ASP B N 1
ATOM 2576 C CA . ASP B 1 44 ? 11.638 14.350 27.587 1.00 28.02 74 ASP B CA 1
ATOM 2577 C C . ASP B 1 44 ? 12.248 13.187 26.802 1.00 27.95 74 ASP B C 1
ATOM 2578 O O . ASP B 1 44 ? 13.336 12.760 27.185 1.00 29.78 74 ASP B O 1
ATOM 2583 N N . TYR B 1 45 ? 11.588 12.662 25.769 1.00 24.19 75 TYR B N 1
ATOM 2584 C CA . TYR B 1 45 ? 12.155 11.519 24.994 1.00 23.88 75 TYR B CA 1
ATOM 2585 C C . TYR B 1 45 ? 12.177 11.788 23.511 1.00 21.12 75 TYR B C 1
ATOM 2586 O O . TYR B 1 45 ? 13.138 11.343 22.908 1.00 19.62 75 TYR B O 1
ATOM 2595 N N . GLN B 1 46 ? 11.169 12.478 22.975 1.00 20.08 76 GLN B N 1
ATOM 2596 C CA . GLN B 1 46 ? 10.915 12.454 21.530 1.00 20.07 76 GLN B CA 1
ATOM 2597 C C . GLN B 1 46 ? 10.348 13.770 21.011 1.00 20.26 76 GLN B C 1
ATOM 2598 O O . GLN B 1 46 ? 9.678 14.476 21.773 1.00 19.23 76 GLN B O 1
ATOM 2604 N N . ASP B 1 47 ? 10.570 14.059 19.718 1.00 19.57 77 ASP B N 1
ATOM 2605 C CA . ASP B 1 47 ? 9.753 15.056 18.971 1.00 20.11 77 ASP B CA 1
ATOM 2606 C C . ASP B 1 47 ? 8.411 14.436 18.598 1.00 19.52 77 ASP B C 1
ATOM 2607 O O . ASP B 1 47 ? 8.381 13.369 17.983 1.00 20.15 77 ASP B O 1
ATOM 2612 N N . VAL B 1 48 ? 7.324 15.116 18.872 1.00 19.90 78 VAL B N 1
ATOM 2613 C CA . VAL B 1 48 ? 5.947 14.551 18.702 1.00 19.80 78 VAL B CA 1
ATOM 2614 C C . VAL B 1 48 ? 5.160 15.463 17.760 1.00 20.12 78 VAL B C 1
ATOM 2615 O O . VAL B 1 48 ? 5.004 16.634 18.133 1.00 21.62 78 VAL B O 1
ATOM 2619 N N . ILE B 1 49 ? 4.768 14.945 16.588 1.00 19.26 79 ILE B N 1
ATOM 2620 C CA . ILE B 1 49 ? 3.894 15.604 15.579 1.00 19.54 79 ILE B CA 1
ATOM 2621 C C . ILE B 1 49 ? 2.591 14.824 15.373 1.00 19.64 79 ILE B C 1
ATOM 2622 O O . ILE B 1 49 ? 2.599 13.562 15.341 1.00 18.32 79 ILE B O 1
ATOM 2627 N N . VAL B 1 50 ? 1.492 15.582 15.293 1.00 19.02 80 VAL B N 1
ATOM 2628 C CA . VAL B 1 50 ? 0.168 15.092 14.824 1.00 19.43 80 VAL B CA 1
ATOM 2629 C C . VAL B 1 50 ? -0.226 15.977 13.659 1.00 20.57 80 VAL B C 1
ATOM 2630 O O . VAL B 1 50 ? -0.131 17.204 13.796 1.00 20.20 80 VAL B O 1
ATOM 2634 N N . PHE B 1 51 ? -0.672 15.390 12.550 1.00 20.01 81 PHE B N 1
ATOM 2635 C CA . PHE B 1 51 ? -1.147 16.226 11.433 1.00 20.27 81 PHE B CA 1
ATOM 2636 C C . PHE B 1 51 ? -2.342 15.555 10.767 1.00 20.57 81 PHE B C 1
ATOM 2637 O O . PHE B 1 51 ? -2.534 14.312 10.865 1.00 20.35 81 PHE B O 1
ATOM 2645 N N . GLN B 1 52 ? -3.179 16.400 10.188 1.00 18.31 82 GLN B N 1
ATOM 2646 C CA . GLN B 1 52 ? -4.322 15.908 9.387 1.00 18.21 82 GLN B CA 1
ATOM 2647 C C . GLN B 1 52 ? -3.796 15.732 7.963 1.00 18.57 82 GLN B C 1
ATOM 2648 O O . GLN B 1 52 ? -3.489 16.747 7.307 1.00 18.06 82 GLN B O 1
ATOM 2654 N N . SER B 1 53 ? -3.655 14.480 7.514 1.00 18.47 83 SER B N 1
ATOM 2655 C CA . SER B 1 53 ? -3.377 14.142 6.083 1.00 17.98 83 SER B CA 1
ATOM 2656 C C . SER B 1 53 ? -4.610 14.409 5.216 1.00 18.43 83 SER B C 1
ATOM 2657 O O . SER B 1 53 ? -5.699 14.310 5.738 1.00 19.17 83 SER B O 1
ATOM 2660 N N . ALA B 1 54 ? -4.410 14.673 3.924 1.00 19.12 84 ALA B N 1
ATOM 2661 C CA . ALA B 1 54 ? -5.485 14.851 2.896 1.00 19.71 84 ALA B CA 1
ATOM 2662 C C . ALA B 1 54 ? -6.288 13.549 2.698 1.00 21.08 84 ALA B C 1
ATOM 2663 O O . ALA B 1 54 ? -7.511 13.624 2.501 1.00 22.65 84 ALA B O 1
ATOM 2665 N N . THR B 1 55 ? -5.639 12.385 2.709 1.00 19.63 85 THR B N 1
ATOM 2666 C CA . THR B 1 55 ? -6.318 11.119 2.339 1.00 20.24 85 THR B CA 1
ATOM 2667 C C . THR B 1 55 ? -6.113 9.963 3.337 1.00 20.03 85 THR B C 1
ATOM 2668 O O . THR B 1 55 ? -6.657 8.873 3.030 1.00 20.89 85 THR B O 1
ATOM 2672 N N . TYR B 1 56 ? -5.261 10.108 4.370 1.00 19.87 86 TYR B N 1
ATOM 2673 C CA . TYR B 1 56 ? -4.952 9.053 5.377 1.00 17.84 86 TYR B CA 1
ATOM 2674 C C . TYR B 1 56 ? -5.448 9.438 6.777 1.00 18.05 86 TYR B C 1
ATOM 2675 O O . TYR B 1 56 ? -5.153 8.694 7.703 1.00 16.99 86 TYR B O 1
ATOM 2684 N N . GLY B 1 57 ? -6.351 10.424 6.889 1.00 17.96 87 GLY B N 1
ATOM 2685 C CA . GLY B 1 57 ? -6.832 10.967 8.182 1.00 17.82 87 GLY B CA 1
ATOM 2686 C C . GLY B 1 57 ? -5.665 11.418 9.044 1.00 18.79 87 GLY B C 1
ATOM 2687 O O . GLY B 1 57 ? -4.606 11.775 8.477 1.00 16.90 87 GLY B O 1
ATOM 2688 N N . LYS B 1 58 ? -5.803 11.373 10.375 1.00 19.79 88 LYS B N 1
ATOM 2689 C CA . LYS B 1 58 ? -4.748 11.921 11.269 1.00 19.71 88 LYS B CA 1
ATOM 2690 C C . LYS B 1 58 ? -3.591 10.929 11.297 1.00 19.12 88 LYS B C 1
ATOM 2691 O O . LYS B 1 58 ? -3.801 9.678 11.113 1.00 18.84 88 LYS B O 1
ATOM 2697 N N . VAL B 1 59 ? -2.409 11.482 11.554 1.00 18.85 89 VAL B N 1
ATOM 2698 C CA . VAL B 1 59 ? -1.127 10.754 11.486 1.00 17.18 89 VAL B CA 1
ATOM 2699 C C . VAL B 1 59 ? -0.322 11.193 12.693 1.00 17.67 89 VAL B C 1
ATOM 2700 O O . VAL B 1 59 ? -0.213 12.447 12.890 1.00 17.74 89 VAL B O 1
ATOM 2704 N N . LEU B 1 60 ? 0.181 10.230 13.462 1.00 16.22 90 LEU B N 1
ATOM 2705 C CA . LEU B 1 60 ? 1.122 10.517 14.573 1.00 16.14 90 LEU B CA 1
ATOM 2706 C C . LEU B 1 60 ? 2.547 10.296 14.101 1.00 15.79 90 LEU B C 1
ATOM 2707 O O . LEU B 1 60 ? 2.844 9.209 13.490 1.00 15.51 90 LEU B O 1
ATOM 2712 N N . VAL B 1 61 ? 3.440 11.216 14.446 1.00 15.73 91 VAL B N 1
ATOM 2713 C CA . VAL B 1 61 ? 4.857 11.103 14.018 1.00 15.64 91 VAL B CA 1
ATOM 2714 C C . VAL B 1 61 ? 5.733 11.269 15.255 1.00 15.87 91 VAL B C 1
ATOM 2715 O O . VAL B 1 61 ? 5.472 12.160 15.999 1.00 15.65 91 VAL B O 1
ATOM 2719 N N . LEU B 1 62 ? 6.720 10.422 15.435 1.00 15.29 92 LEU B N 1
ATOM 2720 C CA . LEU B 1 62 ? 7.695 10.487 16.540 1.00 15.54 92 LEU B CA 1
ATOM 2721 C C . LEU B 1 62 ? 9.103 10.478 15.949 1.00 16.30 92 LEU B C 1
ATOM 2722 O O . LEU B 1 62 ? 9.438 9.525 15.164 1.00 17.59 92 LEU B O 1
ATOM 2727 N N . ASP B 1 63 ? 9.870 11.536 16.212 1.00 17.42 93 ASP B N 1
ATOM 2728 C CA . ASP B 1 63 ? 11.290 11.679 15.811 1.00 17.22 93 ASP B CA 1
ATOM 2729 C C . ASP B 1 63 ? 11.298 11.568 14.275 1.00 17.58 93 ASP B C 1
ATOM 2730 O O . ASP B 1 63 ? 12.207 10.990 13.755 1.00 18.66 93 ASP B O 1
ATOM 2735 N N . GLY B 1 64 ? 10.316 12.146 13.580 1.00 17.12 94 GLY B N 1
ATOM 2736 C CA . GLY B 1 64 ? 10.253 12.168 12.100 1.00 17.15 94 GLY B CA 1
ATOM 2737 C C . GLY B 1 64 ? 9.686 10.908 11.433 1.00 16.36 94 GLY B C 1
ATOM 2738 O O . GLY B 1 64 ? 9.520 10.951 10.201 1.00 15.56 94 GLY B O 1
ATOM 2739 N N . VAL B 1 65 ? 9.249 9.908 12.192 1.00 15.46 95 VAL B N 1
ATOM 2740 C CA . VAL B 1 65 ? 8.829 8.566 11.687 1.00 14.96 95 VAL B CA 1
ATOM 2741 C C . VAL B 1 65 ? 7.340 8.356 11.905 1.00 14.50 95 VAL B C 1
ATOM 2742 O O . VAL B 1 65 ? 6.895 8.422 13.063 1.00 15.38 95 VAL B O 1
ATOM 2746 N N . ILE B 1 66 ? 6.633 7.853 10.924 1.00 14.24 96 ILE B N 1
ATOM 2747 C CA . ILE B 1 66 ? 5.172 7.680 11.097 1.00 14.45 96 ILE B CA 1
ATOM 2748 C C . ILE B 1 66 ? 4.903 6.523 12.069 1.00 14.47 96 ILE B C 1
ATOM 2749 O O . ILE B 1 66 ? 5.471 5.449 11.926 1.00 14.48 96 ILE B O 1
ATOM 2754 N N . GLN B 1 67 ? 4.008 6.715 13.009 1.00 14.18 97 GLN B N 1
ATOM 2755 C CA . GLN B 1 67 ? 3.697 5.703 14.045 1.00 14.32 97 GLN B CA 1
ATOM 2756 C C . GLN B 1 67 ? 2.297 5.124 13.750 1.00 14.48 97 GLN B C 1
ATOM 2757 O O . GLN B 1 67 ? 2.037 4.006 14.169 1.00 15.31 97 GLN B O 1
ATOM 2763 N N . LEU B 1 68 ? 1.442 5.844 13.027 1.00 15.69 98 LEU B N 1
ATOM 2764 C CA . LEU B 1 68 ? -0.038 5.573 12.891 1.00 15.90 98 LEU B CA 1
ATOM 2765 C C . LEU B 1 68 ? -0.677 6.539 11.893 1.00 16.03 98 LEU B C 1
ATOM 2766 O O . LEU B 1 68 ? -0.398 7.755 12.015 1.00 16.81 98 LEU B O 1
ATOM 2771 N N . THR B 1 69 ? -1.519 6.059 10.979 1.00 14.93 99 THR B N 1
ATOM 2772 C CA . THR B 1 69 ? -2.539 6.883 10.270 1.00 15.67 99 THR B CA 1
ATOM 2773 C C . THR B 1 69 ? -3.881 6.277 10.583 1.00 15.78 99 THR B C 1
ATOM 2774 O O . THR B 1 69 ? -3.945 5.053 10.807 1.00 15.42 99 THR B O 1
ATOM 2778 N N . GLU B 1 70 ? -4.924 7.085 10.638 1.00 16.84 100 GLU B N 1
ATOM 2779 C CA . GLU B 1 70 ? -6.290 6.556 10.882 1.00 18.08 100 GLU B CA 1
ATOM 2780 C C . GLU B 1 70 ? -6.677 5.531 9.848 1.00 17.88 100 GLU B C 1
ATOM 2781 O O . GLU B 1 70 ? -7.432 4.644 10.203 1.00 19.04 100 GLU B O 1
ATOM 2787 N N . ARG B 1 71 ? -6.298 5.751 8.589 1.00 17.79 101 ARG B N 1
ATOM 2788 C CA . ARG B 1 71 ? -6.754 4.925 7.432 1.00 17.36 101 ARG B CA 1
ATOM 2789 C C . ARG B 1 71 ? -6.302 3.458 7.460 1.00 17.95 101 ARG B C 1
ATOM 2790 O O . ARG B 1 71 ? -7.133 2.600 7.144 1.00 18.13 101 ARG B O 1
ATOM 2798 N N . ASP B 1 72 ? -5.049 3.188 7.837 1.00 17.35 102 ASP B N 1
ATOM 2799 C CA . ASP B 1 72 ? -4.465 1.813 7.785 1.00 17.28 102 ASP B CA 1
ATOM 2800 C C . ASP B 1 72 ? -4.106 1.211 9.171 1.00 17.41 102 ASP B C 1
ATOM 2801 O O . ASP B 1 72 ? -3.515 0.094 9.206 1.00 15.82 102 ASP B O 1
ATOM 2806 N N . GLU B 1 73 ? -4.462 1.861 10.293 1.00 19.15 103 GLU B N 1
ATOM 2807 C CA . GLU B 1 73 ? -4.017 1.467 11.660 1.00 19.98 103 GLU B CA 1
ATOM 2808 C C . GLU B 1 73 ? -4.544 0.074 12.006 1.00 20.08 103 GLU B C 1
ATOM 2809 O O . GLU B 1 73 ? -3.988 -0.530 12.923 1.00 21.17 103 GLU B O 1
ATOM 2815 N N . CYS B 1 74 ? -5.608 -0.388 11.339 1.00 18.85 104 CYS B N 1
ATOM 2816 C CA . CYS B 1 74 ? -6.321 -1.645 11.692 1.00 18.90 104 CYS B CA 1
ATOM 2817 C C . CYS B 1 74 ? -5.389 -2.823 11.439 1.00 18.15 104 CYS B C 1
ATOM 2818 O O . CYS B 1 74 ? -5.521 -3.802 12.174 1.00 17.35 104 CYS B O 1
ATOM 2821 N N . ALA B 1 75 ? -4.481 -2.710 10.469 1.00 16.70 105 ALA B N 1
ATOM 2822 C CA . ALA B 1 75 ? -3.603 -3.846 10.051 1.00 16.72 105 ALA B CA 1
ATOM 2823 C C . ALA B 1 75 ? -2.666 -4.174 11.201 1.00 16.06 105 ALA B C 1
ATOM 2824 O O . ALA B 1 75 ? -2.686 -5.304 11.672 1.00 17.92 105 ALA B O 1
ATOM 2826 N N . TYR B 1 76 ? -1.959 -3.214 11.728 1.00 15.17 106 TYR B N 1
ATOM 2827 C CA . TYR B 1 76 ? -0.921 -3.511 12.740 1.00 15.69 106 TYR B CA 1
ATOM 2828 C C . TYR B 1 76 ? -1.517 -3.873 14.094 1.00 16.79 106 TYR B C 1
ATOM 2829 O O . TYR B 1 76 ? -1.097 -4.872 14.715 1.00 16.65 106 TYR B O 1
ATOM 2838 N N . GLN B 1 77 ? -2.502 -3.100 14.529 1.00 18.01 107 GLN B N 1
ATOM 2839 C CA . GLN B 1 77 ? -3.078 -3.238 15.888 1.00 19.41 107 GLN B CA 1
ATOM 2840 C C . GLN B 1 77 ? -3.835 -4.581 16.001 1.00 19.79 107 GLN B C 1
ATOM 2841 O O . GLN B 1 77 ? -3.784 -5.179 17.066 1.00 18.81 107 GLN B O 1
ATOM 2847 N N . GLU B 1 78 ? -4.547 -4.996 14.951 1.00 19.24 108 GLU B N 1
ATOM 2848 C CA . GLU B 1 78 ? -5.286 -6.296 14.942 1.00 20.28 108 GLU B CA 1
ATOM 2849 C C . GLU B 1 78 ? -4.284 -7.459 14.903 1.00 20.23 108 GLU B C 1
ATOM 2850 O O . GLU B 1 78 ? -4.449 -8.422 15.738 1.00 19.15 108 GLU B O 1
ATOM 2856 N N . MET B 1 79 ? -3.243 -7.355 14.042 1.00 19.47 109 MET B N 1
ATOM 2857 C CA . MET B 1 79 ? -2.299 -8.494 13.828 1.00 18.90 109 MET B CA 1
ATOM 2858 C C . MET B 1 79 ? -1.440 -8.627 15.103 1.00 18.35 109 MET B C 1
ATOM 2859 O O . MET B 1 79 ? -1.328 -9.748 15.657 1.00 16.13 109 MET B O 1
ATOM 2864 N N . ILE B 1 80 ? -0.866 -7.525 15.593 1.00 19.88 110 ILE B N 1
ATOM 2865 C CA . ILE B 1 80 ? 0.178 -7.623 16.662 1.00 19.09 110 ILE B CA 1
ATOM 2866 C C . ILE B 1 80 ? -0.481 -8.082 17.951 1.00 20.30 110 ILE B C 1
ATOM 2867 O O . ILE B 1 80 ? 0.240 -8.653 18.745 1.00 19.69 110 ILE B O 1
ATOM 2872 N N . THR B 1 81 ? -1.808 -7.909 18.054 1.00 20.85 111 THR B N 1
ATOM 2873 C CA . THR B 1 81 ? -2.644 -8.314 19.202 1.00 21.98 111 THR B CA 1
ATOM 2874 C C . THR B 1 81 ? -3.214 -9.730 19.036 1.00 21.93 111 THR B C 1
ATOM 2875 O O . THR B 1 81 ? -3.004 -10.530 19.959 1.00 23.59 111 THR B O 1
ATOM 2879 N N . HIS B 1 82 ? -3.857 -10.064 17.923 1.00 19.85 112 HIS B N 1
ATOM 2880 C CA . HIS B 1 82 ? -4.567 -11.361 17.771 1.00 20.07 112 HIS B CA 1
ATOM 2881 C C . HIS B 1 82 ? -3.624 -12.478 17.309 1.00 20.49 112 HIS B C 1
ATOM 2882 O O . HIS B 1 82 ? -3.892 -13.628 17.628 1.00 21.36 112 HIS B O 1
ATOM 2889 N N . LEU B 1 83 ? -2.496 -12.186 16.659 1.00 20.98 113 LEU B N 1
ATOM 2890 C CA . LEU B 1 83 ? -1.512 -13.277 16.362 1.00 22.23 113 LEU B CA 1
ATOM 2891 C C . LEU B 1 83 ? -1.095 -13.956 17.681 1.00 22.05 113 LEU B C 1
ATOM 2892 O O . LEU B 1 83 ? -1.081 -15.182 17.786 1.00 23.21 113 LEU B O 1
ATOM 2897 N N . PRO B 1 84 ? -0.692 -13.209 18.735 1.00 22.79 114 PRO B N 1
ATOM 2898 C CA . PRO B 1 84 ? -0.328 -13.845 20.017 1.00 21.92 114 PRO B CA 1
ATOM 2899 C C . PRO B 1 84 ? -1.524 -14.313 20.870 1.00 22.97 114 PRO B C 1
ATOM 2900 O O . PRO B 1 84 ? -1.548 -15.474 21.297 1.00 22.48 114 PRO B O 1
ATOM 2904 N N . LEU B 1 85 ? -2.510 -13.434 21.063 1.00 23.00 115 LEU B N 1
ATOM 2905 C CA . LEU B 1 85 ? -3.671 -13.709 21.949 1.00 24.41 115 LEU B CA 1
ATOM 2906 C C . LEU B 1 85 ? -4.542 -14.831 21.373 1.00 25.25 115 LEU B C 1
ATOM 2907 O O . LEU B 1 85 ? -5.106 -15.578 22.160 1.00 27.22 115 LEU B O 1
ATOM 2912 N N . CYS B 1 86 ? -4.614 -15.019 20.065 1.00 26.32 116 CYS B N 1
ATOM 2913 C CA . CYS B 1 86 ? -5.448 -16.108 19.513 1.00 26.02 116 CYS B CA 1
ATOM 2914 C C . CYS B 1 86 ? -4.654 -17.426 19.445 1.00 28.26 116 CYS B C 1
ATOM 2915 O O . CYS B 1 86 ? -5.254 -18.424 18.981 1.00 30.54 116 CYS B O 1
ATOM 2918 N N . SER B 1 87 ? -3.393 -17.459 19.931 1.00 27.96 117 SER B N 1
ATOM 2919 C CA . SER B 1 87 ? -2.481 -18.645 19.907 1.00 29.56 117 SER B CA 1
ATOM 2920 C C . SER B 1 87 ? -2.421 -19.342 21.278 1.00 30.64 117 SER B C 1
ATOM 2921 O O . SER B 1 87 ? -1.801 -20.420 21.351 1.00 32.46 117 SER B O 1
ATOM 2924 N N . ILE B 1 88 ? -2.989 -18.740 22.331 1.00 31.29 118 ILE B N 1
ATOM 2925 C CA . ILE B 1 88 ? -2.956 -19.272 23.723 1.00 30.71 118 ILE B CA 1
ATOM 2926 C C . ILE B 1 88 ? -4.373 -19.274 24.295 1.00 33.78 118 ILE B C 1
ATOM 2927 O O . ILE B 1 88 ? -5.173 -18.357 24.068 1.00 31.59 118 ILE B O 1
ATOM 2932 N N . PRO B 1 89 ? -4.732 -20.323 25.065 1.00 37.40 119 PRO B N 1
ATOM 2933 C CA . PRO B 1 89 ? -6.088 -20.440 25.602 1.00 39.57 119 PRO B CA 1
ATOM 2934 C C . PRO B 1 89 ? -6.383 -19.401 26.699 1.00 39.52 119 PRO B C 1
ATOM 2935 O O . PRO B 1 89 ? -5.532 -19.159 27.526 1.00 41.52 119 PRO B O 1
ATOM 2939 N N . ASN B 1 90 ? -7.586 -18.820 26.678 1.00 41.44 120 ASN B N 1
ATOM 2940 C CA . ASN B 1 90 ? -8.124 -17.950 27.764 1.00 42.29 120 ASN B CA 1
ATOM 2941 C C . ASN B 1 90 ? -6.977 -17.179 28.400 1.00 39.37 120 ASN B C 1
ATOM 2942 O O . ASN B 1 90 ? -6.580 -17.430 29.528 1.00 39.72 120 ASN B O 1
ATOM 2947 N N . PRO B 1 91 ? -6.404 -16.200 27.691 1.00 36.47 121 PRO B N 1
ATOM 2948 C CA . PRO B 1 91 ? -5.464 -15.283 28.320 1.00 36.13 121 PRO B CA 1
ATOM 2949 C C . PRO B 1 91 ? -6.162 -14.422 29.383 1.00 34.73 121 PRO B C 1
ATOM 2950 O O . PRO B 1 91 ? -7.216 -13.938 29.152 1.00 34.50 121 PRO B O 1
ATOM 2954 N N . LYS B 1 92 ? -5.549 -14.256 30.545 1.00 39.29 122 LYS B N 1
ATOM 2955 C CA . LYS B 1 92 ? -6.090 -13.383 31.622 1.00 39.83 122 LYS B CA 1
ATOM 2956 C C . LYS B 1 92 ? -5.179 -12.164 31.823 1.00 37.34 122 LYS B C 1
ATOM 2957 O O . LYS B 1 92 ? -5.686 -11.061 32.113 1.00 38.63 122 LYS B O 1
ATOM 2963 N N . LYS B 1 93 ? -3.862 -12.366 31.793 1.00 34.34 123 LYS B N 1
ATOM 2964 C CA . LYS B 1 93 ? -2.916 -11.286 32.179 1.00 34.30 123 LYS B CA 1
ATOM 2965 C C . LYS B 1 93 ? -1.994 -10.958 31.003 1.00 30.68 123 LYS B C 1
ATOM 2966 O O . LYS B 1 93 ? -1.191 -11.859 30.619 1.00 30.57 123 LYS B O 1
ATOM 2972 N N . VAL B 1 94 ? -2.076 -9.706 30.530 1.00 27.51 124 VAL B N 1
ATOM 2973 C CA . VAL B 1 94 ? -1.342 -9.172 29.334 1.00 26.61 124 VAL B CA 1
ATOM 2974 C C . VAL B 1 94 ? -0.632 -7.847 29.629 1.00 24.70 124 VAL B C 1
ATOM 2975 O O . VAL B 1 94 ? -1.239 -6.897 30.208 1.00 23.45 124 VAL B O 1
ATOM 2979 N N . LEU B 1 95 ? 0.618 -7.782 29.184 1.00 22.82 125 LEU B N 1
ATOM 2980 C CA . LEU B 1 95 ? 1.471 -6.581 29.275 1.00 20.24 125 LEU B CA 1
ATOM 2981 C C . LEU B 1 95 ? 1.650 -6.039 27.861 1.00 20.27 125 LEU B C 1
ATOM 2982 O O . LEU B 1 95 ? 1.922 -6.857 26.958 1.00 20.45 125 LEU B O 1
ATOM 2987 N N . VAL B 1 96 ? 1.465 -4.729 27.710 1.00 18.93 126 VAL B N 1
ATOM 2988 C CA . VAL B 1 96 ? 1.749 -3.925 26.500 1.00 17.58 126 VAL B CA 1
ATOM 2989 C C . VAL B 1 96 ? 2.900 -3.009 26.816 1.00 17.02 126 VAL B C 1
ATOM 2990 O O . VAL B 1 96 ? 2.771 -2.228 27.764 1.00 17.07 126 VAL B O 1
ATOM 2994 N N . ILE B 1 97 ? 3.916 -3.021 25.949 1.00 16.49 127 ILE B N 1
ATOM 2995 C CA . ILE B 1 97 ? 5.063 -2.105 26.124 1.00 16.54 127 ILE B CA 1
ATOM 2996 C C . ILE B 1 97 ? 4.973 -1.086 25.012 1.00 16.31 127 ILE B C 1
ATOM 2997 O O . ILE B 1 97 ? 4.771 -1.485 23.843 1.00 17.96 127 ILE B O 1
ATOM 3002 N N . GLY B 1 98 ? 5.057 0.183 25.362 1.00 17.01 128 GLY B N 1
ATOM 3003 C CA . GLY B 1 98 ? 4.840 1.297 24.427 1.00 17.61 128 GLY B CA 1
ATOM 3004 C C . GLY B 1 98 ? 3.358 1.458 24.162 1.00 19.03 128 GLY B C 1
ATOM 3005 O O . GLY B 1 98 ? 2.625 1.720 25.152 1.00 20.59 128 GLY B O 1
ATOM 3006 N N . GLY B 1 99 ? 2.921 1.373 22.905 1.00 19.21 129 GLY B N 1
ATOM 3007 C CA . GLY B 1 99 ? 1.489 1.440 22.515 1.00 19.30 129 GLY B CA 1
ATOM 3008 C C . GLY B 1 99 ? 0.746 2.707 22.963 1.00 19.90 129 GLY B C 1
ATOM 3009 O O . GLY B 1 99 ? -0.486 2.629 23.261 1.00 20.17 129 GLY B O 1
ATOM 3010 N N . GLY B 1 100 ? 1.398 3.873 22.969 1.00 20.53 130 GLY B N 1
ATOM 3011 C CA . GLY B 1 100 ? 0.816 5.092 23.580 1.00 20.87 130 GLY B CA 1
ATOM 3012 C C . GLY B 1 100 ? -0.348 5.672 22.787 1.00 21.30 130 GLY B C 1
ATOM 3013 O O . GLY B 1 100 ? -1.063 6.541 23.316 1.00 21.86 130 GLY B O 1
ATOM 3014 N N . ASP B 1 101 ? -0.479 5.323 21.515 1.00 20.96 131 ASP B N 1
ATOM 3015 C CA . ASP B 1 101 ? -1.700 5.645 20.708 1.00 22.93 131 ASP B CA 1
ATOM 3016 C C . ASP B 1 101 ? -2.961 4.928 21.246 1.00 22.80 131 ASP B C 1
ATOM 3017 O O . ASP B 1 101 ? -4.057 5.354 20.932 1.00 25.62 131 ASP B O 1
ATOM 3022 N N . GLY B 1 102 ? -2.833 3.819 21.970 1.00 23.47 132 GLY B N 1
ATOM 3023 C CA . GLY B 1 102 ? -3.969 3.104 22.591 1.00 23.18 132 GLY B CA 1
ATOM 3024 C C . GLY B 1 102 ? -4.665 2.125 21.657 1.00 22.34 132 GLY B C 1
ATOM 3025 O O . GLY B 1 102 ? -5.609 1.439 22.090 1.00 22.25 132 GLY B O 1
ATOM 3026 N N . GLY B 1 103 ? -4.209 2.014 20.407 1.00 22.39 133 GLY B N 1
ATOM 3027 C CA . GLY B 1 103 ? -4.756 1.034 19.456 1.00 22.10 133 GLY B CA 1
ATOM 3028 C C . GLY B 1 103 ? -4.654 -0.381 19.999 1.00 20.60 133 GLY B C 1
ATOM 3029 O O . GLY B 1 103 ? -5.687 -1.116 19.927 1.00 20.26 133 GLY B O 1
ATOM 3030 N N . VAL B 1 104 ? -3.465 -0.786 20.452 1.00 20.24 134 VAL B N 1
ATOM 3031 C CA . VAL B 1 104 ? -3.234 -2.168 20.958 1.00 21.04 134 VAL B CA 1
ATOM 3032 C C . VAL B 1 104 ? -4.203 -2.423 22.114 1.00 23.16 134 VAL B C 1
ATOM 3033 O O . VAL B 1 104 ? -4.878 -3.501 22.139 1.00 21.75 134 VAL B O 1
ATOM 3037 N N . LEU B 1 105 ? -4.251 -1.472 23.040 1.00 22.56 135 LEU B N 1
ATOM 3038 C CA . LEU B 1 105 ? -5.172 -1.511 24.178 1.00 24.20 135 LEU B CA 1
ATOM 3039 C C . LEU B 1 105 ? -6.529 -1.935 23.659 1.00 24.25 135 LEU B C 1
ATOM 3040 O O . LEU B 1 105 ? -7.096 -2.863 24.247 1.00 25.93 135 LEU B O 1
ATOM 3045 N N . ARG B 1 106 ? -7.043 -1.241 22.641 1.00 25.28 136 ARG B N 1
ATOM 3046 C CA . ARG B 1 106 ? -8.369 -1.499 22.048 1.00 25.58 136 ARG B CA 1
ATOM 3047 C C . ARG B 1 106 ? -8.510 -2.935 21.581 1.00 27.06 136 ARG B C 1
ATOM 3048 O O . ARG B 1 106 ? -9.624 -3.472 21.736 1.00 25.95 136 ARG B O 1
ATOM 3056 N N . GLU B 1 107 ? -7.527 -3.448 20.821 1.00 26.15 137 GLU B N 1
ATOM 3057 C CA . GLU B 1 107 ? -7.629 -4.814 20.250 1.00 26.24 137 GLU B CA 1
ATOM 3058 C C . GLU B 1 107 ? -7.452 -5.823 21.406 1.00 26.36 137 GLU B C 1
ATOM 3059 O O . GLU B 1 107 ? -8.091 -6.908 21.337 1.00 27.09 137 GLU B O 1
ATOM 3065 N N . VAL B 1 108 ? -6.703 -5.474 22.472 1.00 25.17 138 VAL B N 1
ATOM 3066 C CA . VAL B 1 108 ? -6.517 -6.398 23.623 1.00 24.67 138 VAL B CA 1
ATOM 3067 C C . VAL B 1 108 ? -7.856 -6.519 24.360 1.00 25.95 138 VAL B C 1
ATOM 3068 O O . VAL B 1 108 ? -8.220 -7.653 24.752 1.00 25.93 138 VAL B O 1
ATOM 3072 N N . ALA B 1 109 ? -8.584 -5.408 24.496 1.00 26.82 139 ALA B N 1
ATOM 3073 C CA . ALA B 1 109 ? -9.911 -5.368 25.149 1.00 28.49 139 ALA B CA 1
ATOM 3074 C C . ALA B 1 109 ? -10.925 -6.321 24.474 1.00 29.46 139 ALA B C 1
ATOM 3075 O O . ALA B 1 109 ? -11.813 -6.792 25.170 1.00 31.37 139 ALA B O 1
ATOM 3077 N N . ARG B 1 110 ? -10.848 -6.594 23.168 1.00 30.78 140 ARG B N 1
ATOM 3078 C CA . ARG B 1 110 ? -11.837 -7.488 22.479 1.00 32.01 140 ARG B CA 1
ATOM 3079 C C . ARG B 1 110 ? -11.858 -8.883 23.107 1.00 33.58 140 ARG B C 1
ATOM 3080 O O . ARG B 1 110 ? -12.822 -9.636 22.850 1.00 32.34 140 ARG B O 1
ATOM 3088 N N . HIS B 1 111 ? -10.799 -9.238 23.839 1.00 33.51 141 HIS B N 1
ATOM 3089 C CA . HIS B 1 111 ? -10.647 -10.571 24.462 1.00 33.80 141 HIS B CA 1
ATOM 3090 C C . HIS B 1 111 ? -11.380 -10.586 25.816 1.00 35.47 141 HIS B C 1
ATOM 3091 O O . HIS B 1 111 ? -10.873 -9.994 26.772 1.00 36.68 141 HIS B O 1
ATOM 3098 N N . ALA B 1 112 ? -12.539 -11.255 25.882 1.00 36.16 142 ALA B N 1
ATOM 3099 C CA . ALA B 1 112 ? -13.300 -11.501 27.130 1.00 36.33 142 ALA B CA 1
ATOM 3100 C C . ALA B 1 112 ? -12.379 -12.034 28.242 1.00 36.84 142 ALA B C 1
ATOM 3101 O O . ALA B 1 112 ? -12.282 -11.377 29.275 1.00 36.11 142 ALA B O 1
ATOM 3103 N N . SER B 1 113 ? -11.739 -13.186 28.047 1.00 37.43 143 SER B N 1
ATOM 3104 C CA . SER B 1 113 ? -10.882 -13.858 29.069 1.00 40.93 143 SER B CA 1
ATOM 3105 C C . SER B 1 113 ? -9.983 -12.836 29.785 1.00 41.03 143 SER B C 1
ATOM 3106 O O . SER B 1 113 ? -9.718 -12.982 31.009 1.00 41.96 143 SER B O 1
ATOM 3109 N N . ILE B 1 114 ? -9.481 -11.838 29.070 1.00 41.29 144 ILE B N 1
ATOM 3110 C CA . ILE B 1 114 ? -8.473 -10.907 29.653 1.00 41.73 144 ILE B CA 1
ATOM 3111 C C . ILE B 1 114 ? -9.067 -10.266 30.895 1.00 40.63 144 ILE B C 1
ATOM 3112 O O . ILE B 1 114 ? -10.136 -9.691 30.737 1.00 39.49 144 ILE B O 1
ATOM 3117 N N . GLU B 1 115 ? -8.344 -10.290 32.026 1.00 39.79 145 GLU B N 1
ATOM 3118 C CA . GLU B 1 115 ? -8.757 -9.681 33.323 1.00 40.37 145 GLU B CA 1
ATOM 3119 C C . GLU B 1 115 ? -7.904 -8.437 33.603 1.00 39.20 145 GLU B C 1
ATOM 3120 O O . GLU B 1 115 ? -8.481 -7.470 34.132 1.00 36.86 145 GLU B O 1
ATOM 3126 N N . GLN B 1 116 ? -6.591 -8.447 33.311 1.00 35.48 146 GLN B N 1
ATOM 3127 C CA . GLN B 1 116 ? -5.797 -7.198 33.473 1.00 35.75 146 GLN B CA 1
ATOM 3128 C C . GLN B 1 116 ? -4.997 -6.900 32.211 1.00 33.09 146 GLN B C 1
ATOM 3129 O O . GLN B 1 116 ? -4.413 -7.826 31.620 1.00 35.09 146 GLN B O 1
ATOM 3135 N N . ILE B 1 117 ? -4.989 -5.624 31.833 1.00 30.19 147 ILE B N 1
ATOM 3136 C CA . ILE B 1 117 ? -4.096 -5.130 30.756 1.00 27.62 147 ILE B CA 1
ATOM 3137 C C . ILE B 1 117 ? -3.155 -4.102 31.347 1.00 26.30 147 ILE B C 1
ATOM 3138 O O . ILE B 1 117 ? -3.586 -2.961 31.575 1.00 30.56 147 ILE B O 1
ATOM 3143 N N . ASP B 1 118 ? -1.962 -4.553 31.705 1.00 24.00 148 ASP B N 1
ATOM 3144 C CA . ASP B 1 118 ? -0.830 -3.675 32.091 1.00 22.75 148 ASP B CA 1
ATOM 3145 C C . ASP B 1 118 ? -0.258 -3.011 30.837 1.00 20.74 148 ASP B C 1
ATOM 3146 O O . ASP B 1 118 ? -0.093 -3.703 29.850 1.00 18.68 148 ASP B O 1
ATOM 3151 N N . MET B 1 119 ? 0.109 -1.733 30.949 1.00 21.37 149 MET B N 1
ATOM 3152 C CA . MET B 1 119 ? 0.760 -0.968 29.861 1.00 22.07 149 MET B CA 1
ATOM 3153 C C . MET B 1 119 ? 1.880 -0.080 30.395 1.00 21.66 149 MET B C 1
ATOM 3154 O O . MET B 1 119 ? 1.678 0.626 31.421 1.00 21.88 149 MET B O 1
ATOM 3159 N N . CYS B 1 120 ? 3.029 -0.110 29.728 1.00 20.21 150 CYS B N 1
ATOM 3160 C CA . CYS B 1 120 ? 4.171 0.743 30.112 1.00 21.27 150 CYS B CA 1
ATOM 3161 C C . CYS B 1 120 ? 4.645 1.504 28.894 1.00 19.53 150 CYS B C 1
ATOM 3162 O O . CYS B 1 120 ? 5.247 0.872 27.989 1.00 17.55 150 CYS B O 1
ATOM 3165 N N . GLU B 1 121 ? 4.290 2.786 28.871 1.00 18.90 151 GLU B N 1
ATOM 3166 C CA . GLU B 1 121 ? 4.656 3.790 27.840 1.00 18.92 151 GLU B CA 1
ATOM 3167 C C . GLU B 1 121 ? 5.575 4.824 28.483 1.00 19.21 151 GLU B C 1
ATOM 3168 O O . GLU B 1 121 ? 5.215 5.396 29.552 1.00 19.23 151 GLU B O 1
ATOM 3174 N N . ILE B 1 122 ? 6.733 5.017 27.867 1.00 19.24 152 ILE B N 1
ATOM 3175 C CA . ILE B 1 122 ? 7.802 5.877 28.421 1.00 20.63 152 ILE B CA 1
ATOM 3176 C C . ILE B 1 122 ? 7.438 7.345 28.219 1.00 20.59 152 ILE B C 1
ATOM 3177 O O . ILE B 1 122 ? 8.000 8.180 28.960 1.00 20.18 152 ILE B O 1
ATOM 3182 N N . ASP B 1 123 ? 6.547 7.656 27.279 1.00 20.21 153 ASP B N 1
ATOM 3183 C CA . ASP B 1 123 ? 6.380 9.055 26.811 1.00 21.72 153 ASP B CA 1
ATOM 3184 C C . ASP B 1 123 ? 4.943 9.518 27.095 1.00 22.23 153 ASP B C 1
ATOM 3185 O O . ASP B 1 123 ? 3.974 9.174 26.359 1.00 20.13 153 ASP B O 1
ATOM 3190 N N . LYS B 1 124 ? 4.797 10.299 28.175 1.00 24.78 154 LYS B N 1
ATOM 3191 C CA . LYS B 1 124 ? 3.456 10.773 28.575 1.00 25.28 154 LYS B CA 1
ATOM 3192 C C . LYS B 1 124 ? 2.905 11.638 27.428 1.00 23.82 154 LYS B C 1
ATOM 3193 O O . LYS B 1 124 ? 1.687 11.658 27.235 1.00 24.21 154 LYS B O 1
ATOM 3199 N N . MET B 1 125 ? 3.740 12.318 26.647 1.00 22.25 155 MET B N 1
ATOM 3200 C CA . MET B 1 125 ? 3.181 13.282 25.653 1.00 21.22 155 MET B CA 1
ATOM 3201 C C . MET B 1 125 ? 2.385 12.516 24.590 1.00 20.10 155 MET B C 1
ATOM 3202 O O . MET B 1 125 ? 1.305 12.932 24.229 1.00 20.24 155 MET B O 1
ATOM 3207 N N . VAL B 1 126 ? 2.878 11.365 24.151 1.00 22.27 156 VAL B N 1
ATOM 3208 C CA . VAL B 1 126 ? 2.203 10.524 23.128 1.00 20.19 156 VAL B CA 1
ATOM 3209 C C . VAL B 1 126 ? 0.846 10.082 23.687 1.00 20.21 156 VAL B C 1
ATOM 3210 O O . VAL B 1 126 ? -0.100 10.042 22.940 1.00 20.99 156 VAL B O 1
ATOM 3214 N N . VAL B 1 127 ? 0.749 9.704 24.957 1.00 20.17 157 VAL B N 1
ATOM 3215 C CA . VAL B 1 127 ? -0.576 9.368 25.531 1.00 22.41 157 VAL B CA 1
ATOM 3216 C C . VAL B 1 127 ? -1.490 10.575 25.338 1.00 22.02 157 VAL B C 1
ATOM 3217 O O . VAL B 1 127 ? -2.600 10.373 24.942 1.00 21.59 157 VAL B O 1
ATOM 3221 N N . ASP B 1 128 ? -0.975 11.759 25.660 1.00 23.75 158 ASP B N 1
ATOM 3222 C CA . ASP B 1 128 ? -1.790 12.992 25.845 1.00 24.47 158 ASP B CA 1
ATOM 3223 C C . ASP B 1 128 ? -2.324 13.395 24.478 1.00 24.00 158 ASP B C 1
ATOM 3224 O O . ASP B 1 128 ? -3.547 13.503 24.289 1.00 25.31 158 ASP B O 1
ATOM 3229 N N . VAL B 1 129 ? -1.432 13.514 23.526 1.00 21.23 159 VAL B N 1
ATOM 3230 C CA . VAL B 1 129 ? -1.825 13.799 22.116 1.00 21.88 159 VAL B CA 1
ATOM 3231 C C . VAL B 1 129 ? -2.689 12.679 21.509 1.00 20.19 159 VAL B C 1
ATOM 3232 O O . VAL B 1 129 ? -3.544 12.987 20.677 1.00 18.84 159 VAL B O 1
ATOM 3236 N N . SER B 1 130 ? -2.502 11.408 21.856 1.00 20.09 160 SER B N 1
ATOM 3237 C CA . SER B 1 130 ? -3.361 10.363 21.238 1.00 19.07 160 SER B CA 1
ATOM 3238 C C . SER B 1 130 ? -4.794 10.512 21.750 1.00 20.22 160 SER B C 1
ATOM 3239 O O . SER B 1 130 ? -5.745 10.328 20.957 1.00 18.00 160 SER B O 1
ATOM 3242 N N . LYS B 1 131 ? -4.946 10.789 23.061 1.00 22.21 161 LYS B N 1
ATOM 3243 C CA . LYS B 1 131 ? -6.272 10.981 23.685 1.00 23.92 161 LYS B CA 1
ATOM 3244 C C . LYS B 1 131 ? -6.929 12.237 23.092 1.00 25.25 161 LYS B C 1
ATOM 3245 O O . LYS B 1 131 ? -8.132 12.199 22.783 1.00 25.16 161 LYS B O 1
ATOM 3251 N N . GLN B 1 132 ? -6.159 13.307 22.900 1.00 26.22 162 GLN B N 1
ATOM 3252 C CA . GLN B 1 132 ? -6.669 14.611 22.405 1.00 27.62 162 GLN B CA 1
ATOM 3253 C C . GLN B 1 132 ? -7.236 14.464 20.981 1.00 30.28 162 GLN B C 1
ATOM 3254 O O . GLN B 1 132 ? -8.419 14.870 20.719 1.00 29.83 162 GLN B O 1
ATOM 3260 N N . PHE B 1 133 ? -6.439 13.921 20.065 1.00 29.44 163 PHE B N 1
ATOM 3261 C CA . PHE B 1 133 ? -6.660 14.147 18.622 1.00 30.27 163 PHE B CA 1
ATOM 3262 C C . PHE B 1 133 ? -7.311 12.948 17.956 1.00 32.44 163 PHE B C 1
ATOM 3263 O O . PHE B 1 133 ? -7.914 13.161 16.890 1.00 31.64 163 PHE B O 1
ATOM 3271 N N . PHE B 1 134 ? -7.206 11.753 18.532 1.00 31.75 164 PHE B N 1
ATOM 3272 C CA . PHE B 1 134 ? -7.648 10.507 17.845 1.00 32.66 164 PHE B CA 1
ATOM 3273 C C . PHE B 1 134 ? -8.951 10.000 18.477 1.00 35.12 164 PHE B C 1
ATOM 3274 O O . PHE B 1 134 ? -9.073 9.907 19.691 1.00 35.82 164 PHE B O 1
ATOM 3282 N N . PRO B 1 135 ? -9.959 9.603 17.663 1.00 36.85 165 PRO B N 1
ATOM 3283 C CA . PRO B 1 135 ? -11.289 9.225 18.186 1.00 39.02 165 PRO B CA 1
ATOM 3284 C C . PRO B 1 135 ? -11.539 8.018 19.113 1.00 40.64 165 PRO B C 1
ATOM 3285 O O . PRO B 1 135 ? -12.113 8.237 20.151 1.00 46.54 165 PRO B O 1
ATOM 3289 N N . ASP B 1 136 ? -11.050 6.815 18.806 1.00 41.86 166 ASP B N 1
ATOM 3290 C CA . ASP B 1 136 ? -11.348 5.667 19.722 1.00 46.04 166 ASP B CA 1
ATOM 3291 C C . ASP B 1 136 ? -10.522 5.708 21.033 1.00 47.52 166 ASP B C 1
ATOM 3292 O O . ASP B 1 136 ? -10.804 4.900 21.937 1.00 46.61 166 ASP B O 1
ATOM 3297 N N . VAL B 1 137 ? -9.514 6.578 21.137 1.00 46.71 167 VAL B N 1
ATOM 3298 C CA . VAL B 1 137 ? -8.305 6.348 21.986 1.00 42.97 167 VAL B CA 1
ATOM 3299 C C . VAL B 1 137 ? -8.674 6.495 23.462 1.00 43.89 167 VAL B C 1
ATOM 3300 O O . VAL B 1 137 ? -8.304 5.604 24.258 1.00 42.48 167 VAL B O 1
ATOM 3304 N N . ALA B 1 138 ? -9.308 7.618 23.819 1.00 41.84 168 ALA B N 1
ATOM 3305 C CA . ALA B 1 138 ? -9.491 8.021 25.235 1.00 41.30 168 ALA B CA 1
ATOM 3306 C C . ALA B 1 138 ? -10.456 7.030 25.879 1.00 42.15 168 ALA B C 1
ATOM 3307 O O . ALA B 1 138 ? -10.241 6.661 27.069 1.00 42.74 168 ALA B O 1
ATOM 3309 N N . ILE B 1 139 ? -11.436 6.597 25.086 1.00 39.99 169 ILE B N 1
ATOM 3310 C CA . ILE B 1 139 ? -12.415 5.527 25.421 1.00 41.87 169 ILE B CA 1
ATOM 3311 C C . ILE B 1 139 ? -11.661 4.213 25.712 1.00 42.62 169 ILE B C 1
ATOM 3312 O O . ILE B 1 139 ? -11.927 3.599 26.780 1.00 43.12 169 ILE B O 1
ATOM 3317 N N . GLY B 1 140 ? -10.746 3.801 24.811 1.00 38.36 170 GLY B N 1
ATOM 3318 C CA . GLY B 1 140 ? -9.975 2.550 24.937 1.00 36.42 170 GLY B CA 1
ATOM 3319 C C . GLY B 1 140 ? -8.743 2.766 25.797 1.00 36.97 170 GLY B C 1
ATOM 3320 O O . GLY B 1 140 ? -7.758 2.027 25.641 1.00 37.31 170 GLY B O 1
ATOM 3321 N N . TYR B 1 141 ? -8.780 3.823 26.606 1.00 35.21 171 TYR B N 1
ATOM 3322 C CA . TYR B 1 141 ? -7.985 3.964 27.849 1.00 35.01 171 TYR B CA 1
ATOM 3323 C C . TYR B 1 141 ? -8.893 3.758 29.072 1.00 36.72 171 TYR B C 1
ATOM 3324 O O . TYR B 1 141 ? -8.312 3.434 30.127 1.00 33.68 171 TYR B O 1
ATOM 3333 N N . GLU B 1 142 ? -10.234 3.846 28.891 1.00 40.42 172 GLU B N 1
ATOM 3334 C CA . GLU B 1 142 ? -11.298 3.815 29.952 1.00 42.29 172 GLU B CA 1
ATOM 3335 C C . GLU B 1 142 ? -11.730 2.371 30.265 1.00 38.94 172 GLU B C 1
ATOM 3336 O O . GLU B 1 142 ? -12.392 2.175 31.311 1.00 37.06 172 GLU B O 1
ATOM 3342 N N . ASP B 1 143 ? -11.387 1.376 29.441 1.00 38.15 173 ASP B N 1
ATOM 3343 C CA . ASP B 1 143 ? -11.722 -0.042 29.758 1.00 36.97 173 ASP B CA 1
ATOM 3344 C C . ASP B 1 143 ? -11.188 -0.325 31.154 1.00 37.50 173 ASP B C 1
ATOM 3345 O O . ASP B 1 143 ? -9.989 -0.190 31.398 1.00 38.53 173 ASP B O 1
ATOM 3350 N N . PRO B 1 144 ? -12.040 -0.704 32.132 1.00 39.28 174 PRO B N 1
ATOM 3351 C CA . PRO B 1 144 ? -11.581 -0.741 33.521 1.00 37.93 174 PRO B CA 1
ATOM 3352 C C . PRO B 1 144 ? -10.337 -1.627 33.711 1.00 33.62 174 PRO B C 1
ATOM 3353 O O . PRO B 1 144 ? -9.726 -1.511 34.747 1.00 32.78 174 PRO B O 1
ATOM 3357 N N . ARG B 1 145 ? -10.013 -2.511 32.759 1.00 31.09 175 ARG B N 1
ATOM 3358 C CA . ARG B 1 145 ? -8.917 -3.519 32.894 1.00 31.71 175 ARG B CA 1
ATOM 3359 C C . ARG B 1 145 ? -7.542 -2.870 32.612 1.00 29.31 175 ARG B C 1
ATOM 3360 O O . ARG B 1 145 ? -6.500 -3.548 32.735 1.00 29.05 175 ARG B O 1
ATOM 3368 N N . VAL B 1 146 ? -7.520 -1.616 32.186 1.00 28.63 176 VAL B N 1
ATOM 3369 C CA . VAL B 1 146 ? -6.269 -0.983 31.685 1.00 27.68 176 VAL B CA 1
ATOM 3370 C C . VAL B 1 146 ? -5.558 -0.378 32.897 1.00 27.09 176 VAL B C 1
ATOM 3371 O O . VAL B 1 146 ? -6.189 0.448 33.559 1.00 25.40 176 VAL B O 1
ATOM 3375 N N . ASN B 1 147 ? -4.324 -0.811 33.176 1.00 25.81 177 ASN B N 1
ATOM 3376 C CA . ASN B 1 147 ? -3.439 -0.199 34.207 1.00 27.29 177 ASN B CA 1
ATOM 3377 C C . ASN B 1 147 ? -2.238 0.494 33.556 1.00 25.18 177 ASN B C 1
ATOM 3378 O O . ASN B 1 147 ? -1.256 -0.177 33.325 1.00 26.14 177 ASN B O 1
ATOM 3383 N N . LEU B 1 148 ? -2.279 1.798 33.335 1.00 24.90 178 LEU B N 1
ATOM 3384 C CA . LEU B 1 148 ? -1.258 2.466 32.505 1.00 24.54 178 LEU B CA 1
ATOM 3385 C C . LEU B 1 148 ? -0.161 2.940 33.438 1.00 25.02 178 LEU B C 1
ATOM 3386 O O . LEU B 1 148 ? -0.492 3.569 34.424 1.00 24.12 178 LEU B O 1
ATOM 3391 N N . VAL B 1 149 ? 1.094 2.646 33.104 1.00 24.62 179 VAL B N 1
ATOM 3392 C CA . VAL B 1 149 ? 2.284 3.167 33.828 1.00 23.65 179 VAL B CA 1
ATOM 3393 C C . VAL B 1 149 ? 3.073 4.027 32.849 1.00 22.61 179 VAL B C 1
ATOM 3394 O O . VAL B 1 149 ? 3.315 3.575 31.699 1.00 20.55 179 VAL B O 1
ATOM 3398 N N . ILE B 1 150 ? 3.517 5.193 33.281 1.00 20.84 180 ILE B N 1
ATOM 3399 C CA . ILE B 1 150 ? 4.553 5.919 32.508 1.00 21.41 180 ILE B CA 1
ATOM 3400 C C . ILE B 1 150 ? 5.904 5.421 33.004 1.00 21.77 180 ILE B C 1
ATOM 3401 O O . ILE B 1 150 ? 6.176 5.537 34.212 1.00 23.35 180 ILE B O 1
ATOM 3406 N N . GLY B 1 151 ? 6.628 4.718 32.149 1.00 21.63 181 GLY B N 1
ATOM 3407 C CA . GLY B 1 151 ? 8.019 4.370 32.407 1.00 21.25 181 GLY B CA 1
ATOM 3408 C C . GLY B 1 151 ? 8.659 3.615 31.260 1.00 22.62 181 GLY B C 1
ATOM 3409 O O . GLY B 1 151 ? 7.965 3.203 30.249 1.00 21.11 181 GLY B O 1
ATOM 3410 N N . ASP B 1 152 ? 9.960 3.459 31.400 1.00 20.89 182 ASP B N 1
ATOM 3411 C CA . ASP B 1 152 ? 10.736 2.737 30.389 1.00 21.28 182 ASP B CA 1
ATOM 3412 C C . ASP B 1 152 ? 10.363 1.263 30.550 1.00 20.17 182 ASP B C 1
ATOM 3413 O O . ASP B 1 152 ? 10.554 0.709 31.659 1.00 19.88 182 ASP B O 1
ATOM 3418 N N . GLY B 1 153 ? 9.942 0.605 29.463 1.00 19.13 183 GLY B N 1
ATOM 3419 C CA . GLY B 1 153 ? 9.556 -0.801 29.548 1.00 18.13 183 GLY B CA 1
ATOM 3420 C C . GLY B 1 153 ? 10.716 -1.710 29.991 1.00 18.14 183 GLY B C 1
ATOM 3421 O O . GLY B 1 153 ? 10.445 -2.832 30.484 1.00 18.24 183 GLY B O 1
ATOM 3422 N N . VAL B 1 154 ? 11.977 -1.324 29.789 1.00 18.18 184 VAL B N 1
ATOM 3423 C CA . VAL B 1 154 ? 13.148 -2.121 30.283 1.00 19.08 184 VAL B CA 1
ATOM 3424 C C . VAL B 1 154 ? 13.050 -2.207 31.818 1.00 19.22 184 VAL B C 1
ATOM 3425 O O . VAL B 1 154 ? 13.100 -3.310 32.338 1.00 18.86 184 VAL B O 1
ATOM 3429 N N . ALA B 1 155 ? 12.844 -1.063 32.489 1.00 19.74 185 ALA B N 1
ATOM 3430 C CA . ALA B 1 155 ? 12.644 -1.003 33.955 1.00 21.18 185 ALA B CA 1
ATOM 3431 C C . ALA B 1 155 ? 11.421 -1.830 34.343 1.00 21.12 185 ALA B C 1
ATOM 3432 O O . ALA B 1 155 ? 11.511 -2.586 35.301 1.00 23.02 185 ALA B O 1
ATOM 3434 N N . PHE B 1 156 ? 10.279 -1.641 33.689 1.00 21.16 186 PHE B N 1
ATOM 3435 C CA . PHE B 1 156 ? 9.033 -2.328 34.100 1.00 21.01 186 PHE B CA 1
ATOM 3436 C C . PHE B 1 156 ? 9.277 -3.840 34.065 1.00 22.05 186 PHE B C 1
ATOM 3437 O O . PHE B 1 156 ? 8.864 -4.576 35.008 1.00 22.69 186 PHE B O 1
ATOM 3445 N N . LEU B 1 157 ? 9.888 -4.345 32.988 1.00 21.32 187 LEU B N 1
ATOM 3446 C CA . LEU B 1 157 ? 10.102 -5.807 32.912 1.00 21.55 187 LEU B CA 1
ATOM 3447 C C . LEU B 1 157 ? 11.023 -6.259 34.043 1.00 21.05 187 LEU B C 1
ATOM 3448 O O . LEU B 1 157 ? 10.756 -7.283 34.579 1.00 20.89 187 LEU B O 1
ATOM 3453 N N . LYS B 1 158 ? 12.032 -5.500 34.445 1.00 23.51 188 LYS B N 1
ATOM 3454 C CA . LYS B 1 158 ? 12.896 -5.914 35.590 1.00 25.95 188 LYS B CA 1
ATOM 3455 C C . LYS B 1 158 ? 12.087 -5.955 36.901 1.00 27.08 188 LYS B C 1
ATOM 3456 O O . LYS B 1 158 ? 12.527 -6.716 37.814 1.00 25.05 188 LYS B O 1
ATOM 3462 N N . ASN B 1 159 ? 10.970 -5.198 36.992 1.00 25.28 189 ASN B N 1
ATOM 3463 C CA . ASN B 1 159 ? 10.110 -5.098 38.204 1.00 24.61 189 ASN B CA 1
ATOM 3464 C C . ASN B 1 159 ? 9.093 -6.245 38.277 1.00 25.57 189 ASN B C 1
ATOM 3465 O O . ASN B 1 159 ? 8.615 -6.550 39.429 1.00 25.81 189 ASN B O 1
ATOM 3470 N N . ALA B 1 160 ? 8.803 -6.906 37.156 1.00 23.48 190 ALA B N 1
ATOM 3471 C CA . ALA B 1 160 ? 7.701 -7.884 37.035 1.00 24.16 190 ALA B CA 1
ATOM 3472 C C . ALA B 1 160 ? 8.029 -9.180 37.806 1.00 25.17 190 ALA B C 1
ATOM 3473 O O . ALA B 1 160 ? 9.224 -9.544 37.899 1.00 24.09 190 ALA B O 1
ATOM 3475 N N . ALA B 1 161 ? 7.004 -9.824 38.374 1.00 27.74 191 ALA B N 1
ATOM 3476 C CA . ALA B 1 161 ? 7.093 -11.137 39.073 1.00 29.61 191 ALA B CA 1
ATOM 3477 C C . ALA B 1 161 ? 7.428 -12.228 38.040 1.00 30.82 191 ALA B C 1
ATOM 3478 O O . ALA B 1 161 ? 6.873 -12.196 36.934 1.00 32.62 191 ALA B O 1
ATOM 3480 N N . GLU B 1 162 ? 8.320 -13.150 38.374 1.00 31.08 192 GLU B N 1
ATOM 3481 C CA . GLU B 1 162 ? 8.672 -14.278 37.475 1.00 31.98 192 GLU B CA 1
ATOM 3482 C C . GLU B 1 162 ? 7.389 -15.023 37.118 1.00 31.44 192 GLU B C 1
ATOM 3483 O O . GLU B 1 162 ? 6.593 -15.273 38.012 1.00 29.59 192 GLU B O 1
ATOM 3489 N N . GLY B 1 163 ? 7.191 -15.328 35.841 1.00 27.89 193 GLY B N 1
ATOM 3490 C CA . GLY B 1 163 ? 6.099 -16.202 35.375 1.00 27.82 193 GLY B CA 1
ATOM 3491 C C . GLY B 1 163 ? 4.715 -15.593 35.572 1.00 27.28 193 GLY B C 1
ATOM 3492 O O . GLY B 1 163 ? 3.732 -16.362 35.596 1.00 27.60 193 GLY B O 1
ATOM 3493 N N . SER B 1 164 ? 4.604 -14.263 35.608 1.00 27.65 194 SER B N 1
ATOM 3494 C CA . SER B 1 164 ? 3.363 -13.540 35.992 1.00 25.75 194 SER B CA 1
ATOM 3495 C C . SER B 1 164 ? 2.498 -13.133 34.789 1.00 26.38 194 SER B C 1
ATOM 3496 O O . SER B 1 164 ? 1.311 -12.733 35.031 1.00 24.50 194 SER B O 1
ATOM 3499 N N . TYR B 1 165 ? 3.009 -13.181 33.552 1.00 24.21 195 TYR B N 1
ATOM 3500 C CA . TYR B 1 165 ? 2.207 -12.784 32.356 1.00 23.56 195 TYR B CA 1
ATOM 3501 C C . TYR B 1 165 ? 1.951 -13.992 31.451 1.00 23.07 195 TYR B C 1
ATOM 3502 O O . TYR B 1 165 ? 2.800 -14.880 31.267 1.00 22.67 195 TYR B O 1
ATOM 3511 N N . ASP B 1 166 ? 0.743 -14.046 30.921 1.00 23.80 196 ASP B N 1
ATOM 3512 C CA . ASP B 1 166 ? 0.361 -14.976 29.838 1.00 24.95 196 ASP B CA 1
ATOM 3513 C C . ASP B 1 166 ? 0.907 -14.450 28.497 1.00 23.61 196 ASP B C 1
ATOM 3514 O O . ASP B 1 166 ? 1.237 -15.262 27.620 1.00 24.37 196 ASP B O 1
ATOM 3519 N N . ALA B 1 167 ? 1.023 -13.135 28.338 1.00 22.87 197 ALA B N 1
ATOM 3520 C CA . ALA B 1 167 ? 1.414 -12.543 27.028 1.00 20.68 197 ALA B CA 1
ATOM 3521 C C . ALA B 1 167 ? 1.966 -11.127 27.229 1.00 20.00 197 ALA B C 1
ATOM 3522 O O . ALA B 1 167 ? 1.460 -10.360 28.130 1.00 18.65 197 ALA B O 1
ATOM 3524 N N . VAL B 1 168 ? 3.021 -10.817 26.472 1.00 18.19 198 VAL B N 1
ATOM 3525 C CA . VAL B 1 168 ? 3.615 -9.459 26.422 1.00 16.88 198 VAL B CA 1
ATOM 3526 C C . VAL B 1 168 ? 3.675 -9.098 24.955 1.00 16.48 198 VAL B C 1
ATOM 3527 O O . VAL B 1 168 ? 4.038 -9.970 24.155 1.00 15.50 198 VAL B O 1
ATOM 3531 N N . ILE B 1 169 ? 3.210 -7.898 24.670 1.00 16.57 199 ILE B N 1
ATOM 3532 C CA . ILE B 1 169 ? 3.196 -7.282 23.316 1.00 16.41 199 ILE B CA 1
ATOM 3533 C C . ILE B 1 169 ? 4.078 -6.034 23.373 1.00 15.93 199 ILE B C 1
ATOM 3534 O O . ILE B 1 169 ? 3.771 -5.064 24.146 1.00 15.55 199 ILE B O 1
ATOM 3539 N N . VAL B 1 170 ? 5.124 -6.027 22.549 1.00 16.10 200 VAL B N 1
ATOM 3540 C CA . VAL B 1 170 ? 6.079 -4.899 22.484 1.00 15.33 200 VAL B CA 1
ATOM 3541 C C . VAL B 1 170 ? 5.694 -4.116 21.259 1.00 15.87 200 VAL B C 1
ATOM 3542 O O . VAL B 1 170 ? 6.084 -4.530 20.158 1.00 14.78 200 VAL B O 1
ATOM 3546 N N . ASP B 1 171 ? 4.845 -3.105 21.467 1.00 15.98 201 ASP B N 1
ATOM 3547 C CA . ASP B 1 171 ? 4.385 -2.178 20.398 1.00 16.65 201 ASP B CA 1
ATOM 3548 C C . ASP B 1 171 ? 5.320 -0.967 20.429 1.00 15.95 201 ASP B C 1
ATOM 3549 O O . ASP B 1 171 ? 4.963 0.063 21.067 1.00 15.28 201 ASP B O 1
ATOM 3554 N N . SER B 1 172 ? 6.555 -1.157 20.013 1.00 15.62 202 SER B N 1
ATOM 3555 C CA . SER B 1 172 ? 7.600 -0.120 20.187 1.00 16.17 202 SER B CA 1
ATOM 3556 C C . SER B 1 172 ? 7.805 0.685 18.897 1.00 15.31 202 SER B C 1
ATOM 3557 O O . SER B 1 172 ? 7.460 0.178 17.800 1.00 14.96 202 SER B O 1
ATOM 3560 N N . SER B 1 173 ? 8.372 1.899 19.074 1.00 15.16 203 SER B N 1
ATOM 3561 C CA . SER B 1 173 ? 9.017 2.716 18.030 1.00 15.27 203 SER B CA 1
ATOM 3562 C C . SER B 1 173 ? 10.335 2.058 17.620 1.00 15.62 203 SER B C 1
ATOM 3563 O O . SER B 1 173 ? 10.640 0.875 18.104 1.00 14.29 203 SER B O 1
ATOM 3566 N N . ASP B 1 174 ? 11.009 2.680 16.639 1.00 14.84 204 ASP B N 1
ATOM 3567 C CA . ASP B 1 174 ? 12.165 2.028 15.970 1.00 16.02 204 ASP B CA 1
ATOM 3568 C C . ASP B 1 174 ? 13.368 1.935 16.921 1.00 15.05 204 ASP B C 1
ATOM 3569 O O . ASP B 1 174 ? 13.387 2.590 17.922 1.00 14.86 204 ASP B O 1
ATOM 3574 N N . PRO B 1 175 ? 14.419 1.117 16.644 1.00 15.87 205 PRO B N 1
ATOM 3575 C CA . PRO B 1 175 ? 15.616 1.070 17.512 1.00 16.99 205 PRO B CA 1
ATOM 3576 C C . PRO B 1 175 ? 16.316 2.417 17.710 1.00 16.92 205 PRO B C 1
ATOM 3577 O O . PRO B 1 175 ? 16.967 2.552 18.710 1.00 17.04 205 PRO B O 1
ATOM 3581 N N . ILE B 1 176 ? 16.151 3.376 16.783 1.00 17.87 206 ILE B N 1
ATOM 3582 C CA . ILE B 1 176 ? 16.741 4.741 16.934 1.00 18.44 206 ILE B CA 1
ATOM 3583 C C . ILE B 1 176 ? 15.764 5.528 17.796 1.00 18.53 206 ILE B C 1
ATOM 3584 O O . ILE B 1 176 ? 14.584 5.664 17.386 1.00 17.97 206 ILE B O 1
ATOM 3589 N N . GLY B 1 177 ? 16.237 6.004 18.957 1.00 19.03 207 GLY B N 1
ATOM 3590 C CA . GLY B 1 177 ? 15.405 6.644 19.988 1.00 19.01 207 GLY B CA 1
ATOM 3591 C C . GLY B 1 177 ? 15.218 5.793 21.249 1.00 18.85 207 GLY B C 1
ATOM 3592 O O . GLY B 1 177 ? 16.014 4.902 21.556 1.00 19.64 207 GLY B O 1
ATOM 3593 N N . PRO B 1 178 ? 14.201 6.123 22.090 1.00 19.53 208 PRO B N 1
ATOM 3594 C CA . PRO B 1 178 ? 14.003 5.448 23.380 1.00 18.54 208 PRO B CA 1
ATOM 3595 C C . PRO B 1 178 ? 13.746 3.929 23.317 1.00 17.77 208 PRO B C 1
ATOM 3596 O O . PRO B 1 178 ? 13.909 3.268 24.342 1.00 17.05 208 PRO B O 1
ATOM 3600 N N . ALA B 1 179 ? 13.422 3.360 22.137 1.00 16.32 209 ALA B N 1
ATOM 3601 C CA . ALA B 1 179 ? 13.035 1.941 22.031 1.00 16.66 209 ALA B CA 1
ATOM 3602 C C . ALA B 1 179 ? 14.267 1.046 21.812 1.00 16.32 209 ALA B C 1
ATOM 3603 O O . ALA B 1 179 ? 14.100 -0.221 21.726 1.00 17.57 209 ALA B O 1
ATOM 3605 N N . LYS B 1 180 ? 15.439 1.653 21.700 1.00 16.49 210 LYS B N 1
ATOM 3606 C CA . LYS B 1 180 ? 16.705 0.967 21.329 1.00 18.40 210 LYS B CA 1
ATOM 3607 C C . LYS B 1 180 ? 16.791 -0.383 22.066 1.00 18.35 210 LYS B C 1
ATOM 3608 O O . LYS B 1 180 ? 16.893 -1.430 21.427 1.00 18.30 210 LYS B O 1
ATOM 3614 N N . GLU B 1 181 ? 16.773 -0.366 23.393 1.00 19.68 211 GLU B N 1
ATOM 3615 C CA . GLU B 1 181 ? 17.083 -1.607 24.148 1.00 19.70 211 GLU B CA 1
ATOM 3616 C C . GLU B 1 181 ? 15.904 -2.582 24.092 1.00 18.74 211 GLU B C 1
ATOM 3617 O O . GLU B 1 181 ? 16.068 -3.680 24.607 1.00 20.93 211 GLU B O 1
ATOM 3623 N N . LEU B 1 182 ? 14.753 -2.258 23.517 1.00 17.63 212 LEU B N 1
ATOM 3624 C CA . LEU B 1 182 ? 13.642 -3.254 23.440 1.00 16.84 212 LEU B CA 1
ATOM 3625 C C . LEU B 1 182 ? 13.950 -4.289 22.352 1.00 17.60 212 LEU B C 1
ATOM 3626 O O . LEU B 1 182 ? 13.245 -5.337 22.233 1.00 18.10 212 LEU B O 1
ATOM 3631 N N . PHE B 1 183 ? 14.962 -3.987 21.564 1.00 17.89 213 PHE B N 1
ATOM 3632 C CA . PHE B 1 183 ? 15.423 -4.835 20.445 1.00 19.04 213 PHE B CA 1
ATOM 3633 C C . PHE B 1 183 ? 16.561 -5.743 20.923 1.00 20.56 213 PHE B C 1
ATOM 3634 O O . PHE B 1 183 ? 16.983 -6.588 20.132 1.00 20.82 213 PHE B O 1
ATOM 3642 N N . GLU B 1 184 ? 17.035 -5.595 22.161 1.00 22.81 214 GLU B N 1
ATOM 3643 C CA . GLU B 1 184 ? 18.371 -6.130 22.550 1.00 25.20 214 GLU B CA 1
ATOM 3644 C C . GLU B 1 184 ? 18.185 -7.312 23.506 1.00 25.04 214 GLU B C 1
ATOM 3645 O O . GLU B 1 184 ? 17.153 -7.377 24.124 1.00 22.23 214 GLU B O 1
ATOM 3651 N N . LYS B 1 185 ? 19.177 -8.216 23.556 1.00 25.78 215 LYS B N 1
ATOM 3652 C CA . LYS B 1 185 ? 19.124 -9.531 24.239 1.00 25.05 215 LYS B CA 1
ATOM 3653 C C . LYS B 1 185 ? 18.624 -9.386 25.676 1.00 25.30 215 LYS B C 1
ATOM 3654 O O . LYS B 1 185 ? 17.767 -10.149 26.089 1.00 25.20 215 LYS B O 1
ATOM 3660 N N . PRO B 1 186 ? 19.174 -8.487 26.518 1.00 25.66 216 PRO B N 1
ATOM 3661 C CA . PRO B 1 186 ? 18.746 -8.399 27.913 1.00 25.45 216 PRO B CA 1
ATOM 3662 C C . PRO B 1 186 ? 17.237 -8.171 28.084 1.00 23.58 216 PRO B C 1
ATOM 3663 O O . PRO B 1 186 ? 16.584 -8.848 28.825 1.00 22.16 216 PRO B O 1
ATOM 3667 N N . PHE B 1 187 ? 16.656 -7.252 27.341 1.00 23.30 217 PHE B N 1
ATOM 3668 C CA . PHE B 1 187 ? 15.188 -7.063 27.441 1.00 22.45 217 PHE B CA 1
ATOM 3669 C C . PHE B 1 187 ? 14.458 -8.340 27.060 1.00 23.40 217 PHE B C 1
ATOM 3670 O O . PHE B 1 187 ? 13.466 -8.690 27.745 1.00 23.55 217 PHE B O 1
ATOM 3678 N N . PHE B 1 188 ? 14.896 -9.018 25.991 1.00 23.46 218 PHE B N 1
ATOM 3679 C CA . PHE B 1 188 ? 14.276 -10.309 25.591 1.00 23.92 218 PHE B CA 1
ATOM 3680 C C . PHE B 1 188 ? 14.372 -11.311 26.755 1.00 23.25 218 PHE B C 1
ATOM 3681 O O . PHE B 1 188 ? 13.300 -11.868 27.096 1.00 22.50 218 PHE B O 1
ATOM 3689 N N . GLN B 1 189 ? 15.554 -11.490 27.348 1.00 23.56 219 GLN B N 1
ATOM 3690 C CA . GLN B 1 189 ? 15.764 -12.411 28.524 1.00 25.57 219 GLN B CA 1
ATOM 3691 C C . GLN B 1 189 ? 14.748 -12.063 29.622 1.00 24.16 219 GLN B C 1
ATOM 3692 O O . GLN B 1 189 ? 14.189 -12.974 30.222 1.00 23.73 219 GLN B O 1
ATOM 3698 N N . SER B 1 190 ? 14.548 -10.769 29.894 1.00 23.77 220 SER B N 1
ATOM 3699 C CA . SER B 1 190 ? 13.673 -10.290 30.991 1.00 23.33 220 SER B CA 1
ATOM 3700 C C . SER B 1 190 ? 12.199 -10.525 30.609 1.00 22.06 220 SER B C 1
ATOM 3701 O O . SER B 1 190 ? 11.376 -10.664 31.519 1.00 20.85 220 SER B O 1
ATOM 3704 N N . VAL B 1 191 ? 11.840 -10.523 29.312 1.00 23.31 221 VAL B N 1
ATOM 3705 C CA . VAL B 1 191 ? 10.443 -10.841 28.904 1.00 22.28 221 VAL B CA 1
ATOM 3706 C C . VAL B 1 191 ? 10.200 -12.331 29.189 1.00 22.08 221 VAL B C 1
ATOM 3707 O O . VAL B 1 191 ? 9.104 -12.721 29.671 1.00 21.07 221 VAL B O 1
ATOM 3711 N N . ALA B 1 192 ? 11.186 -13.166 28.898 1.00 23.01 222 ALA B N 1
ATOM 3712 C CA . ALA B 1 192 ? 11.038 -14.638 29.000 1.00 24.24 222 ALA B CA 1
ATOM 3713 C C . ALA B 1 192 ? 10.839 -15.001 30.477 1.00 25.69 222 ALA B C 1
ATOM 3714 O O . ALA B 1 192 ? 9.925 -15.780 30.800 1.00 26.78 222 ALA B O 1
ATOM 3716 N N . ARG B 1 193 ? 11.598 -14.336 31.348 1.00 27.39 223 ARG B N 1
ATOM 3717 C CA . ARG B 1 193 ? 11.460 -14.423 32.819 1.00 28.50 223 ARG B CA 1
ATOM 3718 C C . ARG B 1 193 ? 10.059 -13.977 33.265 1.00 26.65 223 ARG B C 1
ATOM 3719 O O . ARG B 1 193 ? 9.476 -14.692 34.089 1.00 26.68 223 ARG B O 1
ATOM 3727 N N . ALA B 1 194 ? 9.510 -12.862 32.773 1.00 25.25 224 ALA B N 1
ATOM 3728 C CA . ALA B 1 194 ? 8.180 -12.330 33.227 1.00 24.07 224 ALA B CA 1
ATOM 3729 C C . ALA B 1 194 ? 7.026 -13.212 32.733 1.00 24.38 224 ALA B C 1
ATOM 3730 O O . ALA B 1 194 ? 5.895 -13.160 33.305 1.00 24.57 224 ALA B O 1
ATOM 3732 N N . LEU B 1 195 ? 7.260 -13.963 31.661 1.00 25.49 225 LEU B N 1
ATOM 3733 C CA . LEU B 1 195 ? 6.213 -14.831 31.079 1.00 25.05 225 LEU B CA 1
ATOM 3734 C C . LEU B 1 195 ? 6.057 -16.111 31.898 1.00 25.17 225 LEU B C 1
ATOM 3735 O O . LEU B 1 195 ? 7.078 -16.667 32.344 1.00 24.82 225 LEU B O 1
ATOM 3740 N N . ARG B 1 196 ? 4.840 -16.636 31.989 1.00 26.30 226 ARG B N 1
ATOM 3741 C CA . ARG B 1 196 ? 4.653 -18.047 32.435 1.00 28.12 226 ARG B CA 1
ATOM 3742 C C . ARG B 1 196 ? 5.314 -19.034 31.471 1.00 28.86 226 ARG B C 1
ATOM 3743 O O . ARG B 1 196 ? 5.713 -18.706 30.341 1.00 23.51 226 ARG B O 1
ATOM 3751 N N . PRO B 1 197 ? 5.468 -20.298 31.923 1.00 30.37 227 PRO B N 1
ATOM 3752 C CA . PRO B 1 197 ? 5.706 -21.427 31.031 1.00 30.40 227 PRO B CA 1
ATOM 3753 C C . PRO B 1 197 ? 4.592 -21.565 29.991 1.00 31.34 227 PRO B C 1
ATOM 3754 O O . PRO B 1 197 ? 3.421 -21.618 30.370 1.00 32.95 227 PRO B O 1
ATOM 3758 N N . GLY B 1 198 ? 4.991 -21.541 28.721 1.00 29.15 228 GLY B N 1
ATOM 3759 C CA . GLY B 1 198 ? 4.078 -21.574 27.565 1.00 28.54 228 GLY B CA 1
ATOM 3760 C C . GLY B 1 198 ? 3.570 -20.186 27.225 1.00 28.33 228 GLY B C 1
ATOM 3761 O O . GLY B 1 198 ? 2.775 -20.093 26.294 1.00 27.55 228 GLY B O 1
ATOM 3762 N N . GLY B 1 199 ? 4.058 -19.154 27.934 1.00 26.53 229 GLY B N 1
ATOM 3763 C CA . GLY B 1 199 ? 3.648 -17.752 27.754 1.00 25.89 229 GLY B CA 1
ATOM 3764 C C . GLY B 1 199 ? 4.187 -17.195 26.450 1.00 23.99 229 GLY B C 1
ATOM 3765 O O . GLY B 1 199 ? 5.132 -17.756 25.924 1.00 24.49 229 GLY B O 1
ATOM 3766 N N . VAL B 1 200 ? 3.615 -16.107 25.948 1.00 24.10 230 VAL B N 1
ATOM 3767 C CA . VAL B 1 200 ? 3.910 -15.636 24.564 1.00 23.49 230 VAL B CA 1
ATOM 3768 C C . VAL B 1 200 ? 4.338 -14.163 24.559 1.00 22.18 230 VAL B C 1
ATOM 3769 O O . VAL B 1 200 ? 3.735 -13.328 25.321 1.00 21.11 230 VAL B O 1
ATOM 3773 N N . VAL B 1 201 ? 5.336 -13.861 23.709 1.00 20.58 231 VAL B N 1
ATOM 3774 C CA . VAL B 1 201 ? 5.766 -12.477 23.382 1.00 19.16 231 VAL B CA 1
ATOM 3775 C C . VAL B 1 201 ? 5.516 -12.289 21.892 1.00 19.41 231 VAL B C 1
ATOM 3776 O O . VAL B 1 201 ? 5.693 -13.274 21.099 1.00 17.94 231 VAL B O 1
ATOM 3780 N N . CYS B 1 202 ? 4.963 -11.128 21.564 1.00 19.48 232 CYS B N 1
ATOM 3781 C CA . CYS B 1 202 ? 4.860 -10.608 20.184 1.00 17.08 232 CYS B CA 1
ATOM 3782 C C . CYS B 1 202 ? 5.499 -9.223 20.140 1.00 16.32 232 CYS B C 1
ATOM 3783 O O . CYS B 1 202 ? 5.132 -8.373 20.980 1.00 16.27 232 CYS B O 1
ATOM 3786 N N . THR B 1 203 ? 6.490 -9.027 19.251 1.00 16.81 233 THR B N 1
ATOM 3787 C CA . THR B 1 203 ? 7.300 -7.791 19.148 1.00 16.40 233 THR B CA 1
ATOM 3788 C C . THR B 1 203 ? 7.169 -7.207 17.747 1.00 16.51 233 THR B C 1
ATOM 3789 O O . THR B 1 203 ? 7.042 -7.977 16.800 1.00 16.80 233 THR B O 1
ATOM 3793 N N . GLN B 1 204 ? 7.236 -5.870 17.666 1.00 15.09 234 GLN B N 1
ATOM 3794 C CA . GLN B 1 204 ? 7.363 -5.101 16.415 1.00 14.60 234 GLN B CA 1
ATOM 3795 C C . GLN B 1 204 ? 8.784 -5.396 15.949 1.00 15.10 234 GLN B C 1
ATOM 3796 O O . GLN B 1 204 ? 9.702 -5.111 16.744 1.00 14.74 234 GLN B O 1
ATOM 3802 N N . ALA B 1 205 ? 8.958 -6.026 14.777 1.00 14.41 235 ALA B N 1
ATOM 3803 C CA . ALA B 1 205 ? 10.288 -6.551 14.361 1.00 15.25 235 ALA B CA 1
ATOM 3804 C C . ALA B 1 205 ? 10.526 -6.229 12.886 1.00 14.68 235 ALA B C 1
ATOM 3805 O O . ALA B 1 205 ? 11.071 -7.064 12.194 1.00 15.27 235 ALA B O 1
ATOM 3807 N N . GLU B 1 206 ? 10.172 -4.991 12.542 1.00 14.44 236 GLU B N 1
ATOM 3808 C CA . GL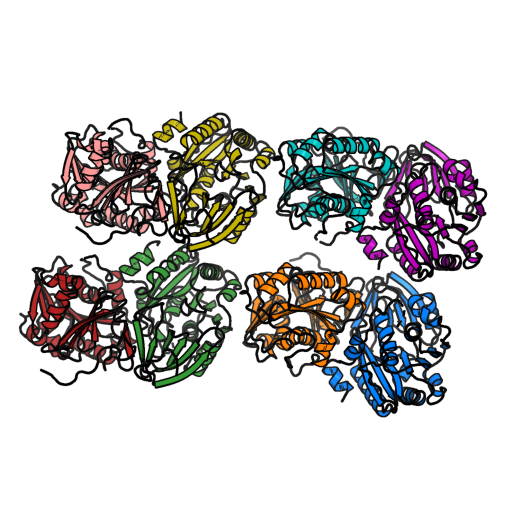U B 1 206 ? 10.595 -4.266 11.320 1.00 14.57 236 GLU B CA 1
ATOM 3809 C C . GLU B 1 206 ? 10.187 -4.901 9.987 1.00 14.49 236 GLU B C 1
ATOM 3810 O O . GLU B 1 206 ? 9.234 -5.698 9.945 1.00 13.82 236 GLU B O 1
ATOM 3816 N N . SER B 1 207 ? 10.986 -4.588 8.963 1.00 13.51 237 SER B N 1
ATOM 3817 C CA . SER B 1 207 ? 10.695 -4.964 7.570 1.00 13.43 237 SER B CA 1
ATOM 3818 C C . SER B 1 207 ? 11.722 -5.941 7.002 1.00 13.83 237 SER B C 1
ATOM 3819 O O . SER B 1 207 ? 12.897 -5.597 6.943 1.00 13.96 237 SER B O 1
ATOM 3822 N N . LEU B 1 208 ? 11.231 -7.073 6.509 1.00 14.13 238 LEU B N 1
ATOM 3823 C CA . LEU B 1 208 ? 12.015 -8.088 5.814 1.00 15.61 238 LEU B CA 1
ATOM 3824 C C . LEU B 1 208 ? 12.697 -7.509 4.581 1.00 16.39 238 LEU B C 1
ATOM 3825 O O . LEU B 1 208 ? 13.705 -8.105 4.127 1.00 16.87 238 LEU B O 1
ATOM 3830 N N . TRP B 1 209 ? 12.128 -6.468 3.964 1.00 16.11 239 TRP B N 1
ATOM 3831 C CA . TRP B 1 209 ? 12.740 -5.863 2.761 1.00 15.92 239 TRP B CA 1
ATOM 3832 C C . TRP B 1 209 ? 13.905 -4.962 3.152 1.00 16.14 239 TRP B C 1
ATOM 3833 O O . TRP B 1 209 ? 14.747 -4.744 2.278 1.00 16.10 239 TRP B O 1
ATOM 3844 N N . LEU B 1 210 ? 13.872 -4.362 4.333 1.00 15.91 240 LEU B N 1
ATOM 3845 C CA . LEU B 1 210 ? 14.770 -3.238 4.726 1.00 16.80 240 LEU B CA 1
ATOM 3846 C C . LEU B 1 210 ? 15.805 -3.635 5.776 1.00 17.47 240 LEU B C 1
ATOM 3847 O O . LEU B 1 210 ? 16.836 -2.898 5.853 1.00 17.36 240 LEU B O 1
ATOM 3852 N N . HIS B 1 211 ? 15.468 -4.610 6.632 1.00 17.79 241 HIS B N 1
ATOM 3853 C CA . HIS B 1 211 ? 16.092 -4.767 7.972 1.00 18.67 241 HIS B CA 1
ATOM 3854 C C . HIS B 1 211 ? 16.587 -6.183 8.208 1.00 19.39 241 HIS B C 1
ATOM 3855 O O . HIS B 1 211 ? 16.607 -6.574 9.333 1.00 17.84 241 HIS B O 1
ATOM 3862 N N . MET B 1 212 ? 16.971 -6.917 7.170 1.00 22.51 242 MET B N 1
ATOM 3863 C CA . MET B 1 212 ? 17.254 -8.371 7.313 1.00 25.04 242 MET B CA 1
ATOM 3864 C C . MET B 1 212 ? 18.435 -8.570 8.288 1.00 26.95 242 MET B C 1
ATOM 3865 O O . MET B 1 212 ? 18.353 -9.461 9.120 1.00 26.41 242 MET B O 1
ATOM 3870 N N . ASP B 1 213 ? 19.471 -7.733 8.262 1.00 28.37 243 ASP B N 1
ATOM 3871 C CA . ASP B 1 213 ? 20.593 -7.875 9.235 1.00 30.34 243 ASP B CA 1
ATOM 3872 C C . ASP B 1 213 ? 20.002 -7.834 10.647 1.00 28.27 243 ASP B C 1
ATOM 3873 O O . ASP B 1 213 ? 20.277 -8.741 11.474 1.00 28.49 243 ASP B O 1
ATOM 3878 N N . ILE B 1 214 ? 19.181 -6.826 10.900 1.00 24.47 244 ILE B N 1
ATOM 3879 C CA . ILE B 1 214 ? 18.613 -6.570 12.247 1.00 24.28 244 ILE B CA 1
ATOM 3880 C C . ILE B 1 214 ? 17.746 -7.756 12.634 1.00 23.26 244 ILE B C 1
ATOM 3881 O O . ILE B 1 214 ? 17.840 -8.231 13.798 1.00 23.98 244 ILE B O 1
ATOM 3886 N N . ILE B 1 215 ? 16.928 -8.212 11.689 1.00 22.68 245 ILE B N 1
ATOM 3887 C CA . ILE B 1 215 ? 15.893 -9.242 11.981 1.00 24.29 245 ILE B CA 1
ATOM 3888 C C . ILE B 1 215 ? 16.600 -10.557 12.306 1.00 24.96 245 ILE B C 1
ATOM 3889 O O . ILE B 1 215 ? 16.235 -11.194 13.288 1.00 23.69 245 ILE B O 1
ATOM 3894 N N . GLU B 1 216 ? 17.613 -10.937 11.526 1.00 27.30 246 GLU B N 1
ATOM 3895 C CA . GLU B 1 216 ? 18.405 -12.170 11.792 1.00 28.51 246 GLU B CA 1
ATOM 3896 C C . GLU B 1 216 ? 18.999 -12.117 13.215 1.00 29.28 246 GLU B C 1
ATOM 3897 O O . GLU B 1 216 ? 19.009 -13.172 13.865 1.00 26.44 246 GLU B O 1
ATOM 3903 N N . ASP B 1 217 ? 19.428 -10.942 13.694 1.00 28.90 247 ASP B N 1
ATOM 3904 C CA . ASP B 1 217 ? 19.973 -10.779 15.076 1.00 30.88 247 ASP B CA 1
ATOM 3905 C C . ASP B 1 217 ? 18.894 -10.988 16.139 1.00 29.71 247 ASP B C 1
ATOM 3906 O O . ASP B 1 217 ? 19.194 -11.721 17.100 1.00 28.81 247 ASP B O 1
ATOM 3911 N N . ILE B 1 218 ? 17.703 -10.411 15.969 1.00 25.53 248 ILE B N 1
ATOM 3912 C CA . ILE B 1 218 ? 16.562 -10.640 16.915 1.00 24.05 248 ILE B CA 1
ATOM 3913 C C . ILE B 1 218 ? 16.208 -12.129 16.918 1.00 24.30 248 ILE B C 1
ATOM 3914 O O . ILE B 1 218 ? 16.094 -12.730 17.993 1.00 25.27 248 ILE B O 1
ATOM 3919 N N . VAL B 1 219 ? 16.065 -12.731 15.750 1.00 24.38 249 VAL B N 1
ATOM 3920 C CA . VAL B 1 219 ? 15.607 -14.144 15.648 1.00 24.65 249 VAL B CA 1
ATOM 3921 C C . VAL B 1 219 ? 16.619 -15.048 16.358 1.00 25.12 249 VAL B C 1
ATOM 3922 O O . VAL B 1 219 ? 16.203 -15.914 17.100 1.00 24.49 249 VAL B O 1
ATOM 3926 N N . SER B 1 220 ? 17.902 -14.842 16.106 1.00 26.52 250 SER B N 1
ATOM 3927 C CA . SER B 1 220 ? 18.991 -15.683 16.660 1.00 29.76 250 SER B CA 1
ATOM 3928 C C . SER B 1 220 ? 18.948 -15.550 18.193 1.00 29.01 250 SER B C 1
ATOM 3929 O O . SER B 1 220 ? 18.897 -16.564 18.866 1.00 29.99 250 SER B O 1
ATOM 3932 N N . ASN B 1 221 ? 18.856 -14.331 18.711 1.00 28.30 251 ASN B N 1
ATOM 3933 C CA . ASN B 1 221 ? 18.721 -14.056 20.159 1.00 26.88 251 ASN B CA 1
ATOM 3934 C C . ASN B 1 221 ? 17.472 -14.742 20.722 1.00 28.83 251 ASN B C 1
ATOM 3935 O O . ASN B 1 221 ? 17.575 -15.445 21.772 1.00 24.47 251 ASN B O 1
ATOM 3940 N N . CYS B 1 222 ? 16.326 -14.617 20.045 1.00 27.17 252 CYS B N 1
ATOM 3941 C CA . CYS B 1 222 ? 15.092 -15.238 20.564 1.00 27.52 252 CYS B CA 1
ATOM 3942 C C . CYS B 1 222 ? 15.299 -16.747 20.639 1.00 27.52 252 CYS B C 1
ATOM 3943 O O . CYS B 1 222 ? 14.856 -17.334 21.610 1.00 31.50 252 CYS B O 1
ATOM 3946 N N . ARG B 1 223 ? 15.995 -17.347 19.686 1.00 29.89 253 ARG B N 1
ATOM 3947 C CA . ARG B 1 223 ? 16.133 -18.838 19.658 1.00 32.26 253 ARG B CA 1
ATOM 3948 C C . ARG B 1 223 ? 16.972 -19.280 20.869 1.00 30.05 253 ARG B C 1
ATOM 3949 O O . ARG B 1 223 ? 16.606 -20.249 21.489 1.00 31.01 253 ARG B O 1
ATOM 3957 N N . GLU B 1 224 ? 18.030 -18.549 21.190 1.00 32.73 254 GLU B N 1
ATOM 3958 C CA . GLU B 1 224 ? 18.852 -18.740 22.418 1.00 33.45 254 GLU B CA 1
ATOM 3959 C C . GLU B 1 224 ? 17.993 -18.647 23.681 1.00 32.19 254 GLU B C 1
ATOM 3960 O O . GLU B 1 224 ? 18.198 -19.436 24.577 1.00 30.34 254 GLU B O 1
ATOM 3966 N N . ILE B 1 225 ? 17.063 -17.707 23.735 1.00 29.81 255 ILE B N 1
ATOM 3967 C CA . ILE B 1 225 ? 16.261 -17.449 24.956 1.00 29.29 255 ILE B CA 1
ATOM 3968 C C . ILE B 1 225 ? 15.062 -18.385 25.038 1.00 29.49 255 ILE B C 1
ATOM 3969 O O . ILE B 1 225 ? 14.919 -19.032 26.079 1.00 32.51 255 ILE B O 1
ATOM 3974 N N . PHE B 1 226 ? 14.197 -18.405 24.030 1.00 29.28 256 PHE B N 1
ATOM 3975 C CA . PHE B 1 226 ? 12.812 -18.928 24.157 1.00 28.73 256 PHE B CA 1
ATOM 3976 C C . PHE B 1 226 ? 12.849 -20.318 23.563 1.00 29.26 256 PHE B C 1
ATOM 3977 O O . PHE B 1 226 ? 13.249 -20.395 22.428 1.00 27.34 256 PHE B O 1
ATOM 3985 N N . LYS B 1 227 ? 12.601 -21.355 24.367 1.00 31.20 257 LYS B N 1
ATOM 3986 C CA . LYS B 1 227 ? 12.820 -22.745 23.910 1.00 32.28 257 LYS B CA 1
ATOM 3987 C C . LYS B 1 227 ? 11.490 -23.328 23.450 1.00 33.80 257 LYS B C 1
ATOM 3988 O O . LYS B 1 227 ? 11.483 -24.499 23.055 1.00 36.33 257 LYS B O 1
ATOM 3994 N N . GLY B 1 228 ? 10.417 -22.533 23.493 1.00 32.94 258 GLY B N 1
ATOM 3995 C CA . GLY B 1 228 ? 9.113 -22.905 22.935 1.00 33.00 258 GLY B CA 1
ATOM 3996 C C . GLY B 1 228 ? 9.139 -22.769 21.427 1.00 34.58 258 GLY B C 1
ATOM 3997 O O . GLY B 1 228 ? 10.123 -23.184 20.805 1.00 41.10 258 GLY B O 1
ATOM 3998 N N . SER B 1 229 ? 8.108 -22.174 20.859 1.00 31.99 259 SER B N 1
ATOM 3999 C CA . SER B 1 229 ? 8.065 -21.746 19.448 1.00 30.36 259 SER B CA 1
ATOM 4000 C C . SER B 1 229 ? 8.805 -20.415 19.285 1.00 27.82 259 SER B C 1
ATOM 4001 O O . SER B 1 229 ? 8.691 -19.514 20.133 1.00 26.15 259 SER B O 1
ATOM 4004 N N . VAL B 1 230 ? 9.466 -20.256 18.158 1.00 26.09 260 VAL B N 1
ATOM 4005 C CA . VAL B 1 230 ? 9.935 -18.933 17.694 1.00 24.25 260 VAL B CA 1
ATOM 4006 C C . VAL B 1 230 ? 9.530 -18.837 16.217 1.00 22.97 260 VAL B C 1
ATOM 4007 O O . VAL B 1 230 ? 9.916 -19.761 15.431 1.00 21.01 260 VAL B O 1
ATOM 4011 N N . ASN B 1 231 ? 8.734 -17.826 15.859 1.00 21.79 261 ASN B N 1
ATOM 4012 C CA . ASN B 1 231 ? 8.130 -17.704 14.508 1.00 22.02 261 ASN B CA 1
ATOM 4013 C C . ASN B 1 231 ? 8.114 -16.213 14.107 1.00 21.00 261 ASN B C 1
ATOM 4014 O O . ASN B 1 231 ? 7.930 -15.333 14.929 1.00 21.22 261 ASN B O 1
ATOM 4019 N N . TYR B 1 232 ? 8.339 -15.903 12.851 1.00 19.35 262 TYR B N 1
ATOM 4020 C CA . TYR B 1 232 ? 8.266 -14.509 12.386 1.00 17.49 262 TYR B CA 1
ATOM 4021 C C . TYR B 1 232 ? 7.044 -14.411 11.485 1.00 17.24 262 TYR B C 1
ATOM 4022 O O . TYR B 1 232 ? 6.882 -15.322 10.658 1.00 17.70 262 TYR B O 1
ATOM 4031 N N . ALA B 1 233 ? 6.215 -13.394 11.664 1.00 15.93 263 ALA B N 1
ATOM 4032 C CA . ALA B 1 233 ? 5.027 -13.160 10.806 1.00 15.88 263 ALA B CA 1
ATOM 4033 C C . ALA B 1 233 ? 5.134 -11.755 10.197 1.00 16.01 263 ALA B C 1
ATOM 4034 O O . ALA B 1 233 ? 5.769 -10.893 10.786 1.00 16.67 263 ALA B O 1
ATOM 4036 N N . TRP B 1 234 ? 4.444 -11.503 9.096 1.00 15.81 264 TRP B N 1
ATOM 4037 C CA . TRP B 1 234 ? 4.430 -10.147 8.490 1.00 15.37 264 TRP B CA 1
ATOM 4038 C C . TRP B 1 234 ? 3.015 -9.773 8.040 1.00 15.23 264 TRP B C 1
ATOM 4039 O O . TRP B 1 234 ? 2.193 -10.636 7.781 1.00 14.93 264 TRP B O 1
ATOM 4050 N N . THR B 1 235 ? 2.768 -8.481 7.931 1.00 15.72 265 THR B N 1
ATOM 4051 C CA . THR B 1 235 ? 1.492 -7.968 7.418 1.00 16.11 265 THR B CA 1
ATOM 4052 C C . THR B 1 235 ? 1.765 -6.714 6.598 1.00 15.96 265 THR B C 1
ATOM 4053 O O . THR B 1 235 ? 2.914 -6.171 6.678 1.00 15.41 265 THR B O 1
ATOM 4057 N N . SER B 1 236 ? 0.727 -6.330 5.871 1.00 14.81 266 SER B N 1
ATOM 4058 C CA . SER B 1 236 ? 0.637 -5.119 5.020 1.00 14.88 266 SER B CA 1
ATOM 4059 C C . SER B 1 236 ? 0.310 -3.918 5.904 1.00 14.60 266 SER B C 1
ATOM 4060 O O . SER B 1 236 ? -0.700 -3.977 6.551 1.00 14.89 266 SER B O 1
ATOM 4063 N N . VAL B 1 237 ? 1.115 -2.848 5.854 1.00 14.33 267 VAL B N 1
ATOM 4064 C CA . VAL B 1 237 ? 0.796 -1.520 6.457 1.00 14.39 267 VAL B CA 1
ATOM 4065 C C . VAL B 1 237 ? 1.291 -0.471 5.493 1.00 13.93 267 VAL B C 1
ATOM 4066 O O . VAL B 1 237 ? 2.493 -0.238 5.468 1.00 14.19 267 VAL B O 1
ATOM 4070 N N . PRO B 1 238 ? 0.409 0.139 4.654 1.00 13.84 268 PRO B N 1
ATOM 4071 C CA . PRO B 1 238 ? 0.857 1.032 3.587 1.00 13.77 268 PRO B CA 1
ATOM 4072 C C . PRO B 1 238 ? 1.836 2.117 4.049 1.00 14.93 268 PRO B C 1
ATOM 4073 O O . PRO B 1 238 ? 2.799 2.393 3.367 1.00 14.34 268 PRO B O 1
ATOM 4077 N N . THR B 1 239 ? 1.550 2.741 5.190 1.00 14.45 269 THR B N 1
ATOM 4078 C CA . THR B 1 239 ? 2.288 3.949 5.643 1.00 14.90 269 THR B CA 1
ATOM 4079 C C . THR B 1 239 ? 3.487 3.559 6.525 1.00 15.62 269 THR B C 1
ATOM 4080 O O . THR B 1 239 ? 4.008 4.433 7.191 1.00 16.49 269 THR B O 1
ATOM 4084 N N . TYR B 1 240 ? 3.879 2.284 6.522 1.00 14.58 270 TYR B N 1
ATOM 4085 C CA . TYR B 1 240 ? 5.110 1.880 7.250 1.00 14.91 270 TYR B CA 1
ATOM 4086 C C . TYR B 1 240 ? 6.172 1.633 6.180 1.00 14.61 270 TYR B C 1
ATOM 4087 O O . TYR B 1 240 ? 5.817 1.186 5.083 1.00 14.92 270 TYR B O 1
ATOM 4096 N N . PRO B 1 241 ? 7.458 1.926 6.449 1.00 14.75 271 PRO B N 1
ATOM 4097 C CA . PRO B 1 241 ? 8.499 1.827 5.431 1.00 14.45 271 PRO B CA 1
ATOM 4098 C C . PRO B 1 241 ? 8.583 0.464 4.721 1.00 14.83 271 PRO B C 1
ATOM 4099 O O . PRO B 1 241 ? 8.525 -0.581 5.355 1.00 14.39 271 PRO B O 1
ATOM 4103 N N . SER B 1 242 ? 8.492 0.522 3.391 1.00 14.09 272 SER B N 1
ATOM 4104 C CA . SER B 1 242 ? 8.409 -0.634 2.451 1.00 13.75 272 SER B CA 1
ATOM 4105 C C . SER B 1 242 ? 6.964 -1.183 2.425 1.00 13.52 272 SER B C 1
ATOM 4106 O O . SER B 1 242 ? 6.650 -2.044 1.642 1.00 13.47 272 SER B O 1
ATOM 4109 N N . GLY B 1 243 ? 6.078 -0.710 3.288 1.00 14.29 273 GLY B N 1
ATOM 4110 C CA . GLY B 1 243 ? 4.661 -1.140 3.246 1.00 14.20 273 GLY B CA 1
ATOM 4111 C C . GLY B 1 243 ? 4.447 -2.517 3.834 1.00 14.14 273 GLY B C 1
ATOM 4112 O O . GLY B 1 243 ? 3.282 -3.026 3.823 1.00 13.61 273 GLY B O 1
ATOM 4113 N N . VAL B 1 244 ? 5.472 -3.093 4.465 1.00 13.98 274 VAL B N 1
ATOM 4114 C CA . VAL B 1 244 ? 5.209 -4.239 5.393 1.00 14.53 274 VAL B CA 1
ATOM 4115 C C . VAL B 1 244 ? 5.813 -4.024 6.767 1.00 15.11 274 VAL B C 1
ATOM 4116 O O . VAL B 1 244 ? 6.713 -3.158 6.906 1.00 16.24 274 VAL B O 1
ATOM 4120 N N . ILE B 1 245 ? 5.343 -4.804 7.744 1.00 14.54 275 ILE B N 1
ATOM 4121 C CA . ILE B 1 245 ? 6.029 -4.857 9.055 1.00 14.57 275 ILE B CA 1
ATOM 4122 C C . ILE B 1 245 ? 5.874 -6.267 9.566 1.00 14.97 275 ILE B C 1
ATOM 4123 O O . ILE B 1 245 ? 4.923 -6.972 9.071 1.00 15.32 275 ILE B O 1
ATOM 4128 N N . GLY B 1 246 ? 6.778 -6.657 10.474 1.00 14.45 276 GLY B N 1
ATOM 4129 C CA . GLY B 1 246 ? 6.813 -7.988 11.068 1.00 14.79 276 GLY B CA 1
ATOM 4130 C C . GLY B 1 246 ? 6.767 -7.998 12.588 1.00 14.36 276 GLY B C 1
ATOM 4131 O O . GLY B 1 246 ? 6.845 -6.947 13.299 1.00 14.72 276 GLY B O 1
ATOM 4132 N N . PHE B 1 247 ? 6.668 -9.207 13.068 1.00 14.45 277 PHE B N 1
ATOM 4133 C CA . PHE B 1 247 ? 6.430 -9.557 14.478 1.00 15.07 277 PHE B CA 1
ATOM 4134 C C . PHE B 1 247 ? 7.212 -10.828 14.816 1.00 16.02 277 PHE B C 1
ATOM 4135 O O . PHE B 1 247 ? 7.033 -11.852 14.077 1.00 14.90 277 PHE B O 1
ATOM 4143 N N . MET B 1 248 ? 8.037 -10.780 15.873 1.00 17.98 278 MET B N 1
ATOM 4144 C CA . MET B 1 248 ? 8.611 -12.002 16.463 1.00 19.16 278 MET B CA 1
ATOM 4145 C C . MET B 1 248 ? 7.508 -12.593 17.308 1.00 18.68 278 MET B C 1
ATOM 4146 O O . MET B 1 248 ? 7.023 -11.855 18.157 1.00 19.78 278 MET B O 1
ATOM 4151 N N . LEU B 1 249 ? 7.138 -13.847 17.090 1.00 20.41 279 LEU B N 1
ATOM 4152 C CA . LEU B 1 249 ? 6.319 -14.569 18.094 1.00 21.07 279 LEU B CA 1
ATOM 4153 C C . LEU B 1 249 ? 7.236 -15.589 18.757 1.00 22.13 279 LEU B C 1
ATOM 4154 O O . LEU B 1 249 ? 7.807 -16.438 18.000 1.00 21.38 279 LEU B O 1
ATOM 4159 N N . CYS B 1 250 ? 7.285 -15.572 20.094 1.00 21.67 280 CYS B N 1
ATOM 4160 C CA . CYS B 1 250 ? 8.030 -16.591 20.864 1.00 22.26 280 CYS B CA 1
ATOM 4161 C C . CYS B 1 250 ? 7.231 -17.051 22.080 1.00 22.62 280 CYS B C 1
ATOM 4162 O O . CYS B 1 250 ? 6.565 -16.250 22.719 1.00 22.75 280 CYS B O 1
ATOM 4165 N N . SER B 1 251 ? 7.309 -18.345 22.353 1.00 23.03 281 SER B N 1
ATOM 4166 C CA . SER B 1 251 ? 6.752 -18.958 23.569 1.00 23.39 281 SER B CA 1
ATOM 4167 C C . SER B 1 251 ? 7.921 -19.554 24.347 1.00 24.68 281 SER B C 1
ATOM 4168 O O . SER B 1 251 ? 8.951 -19.936 23.758 1.00 22.98 281 SER B O 1
ATOM 4171 N N . THR B 1 252 ? 7.767 -19.538 25.659 1.00 26.58 282 THR B N 1
ATOM 4172 C CA . THR B 1 252 ? 8.750 -20.116 26.607 1.00 27.69 282 THR B CA 1
ATOM 4173 C C . THR B 1 252 ? 8.489 -21.604 26.780 1.00 29.96 282 THR B C 1
ATOM 4174 O O . THR B 1 252 ? 7.432 -22.096 26.358 1.00 28.79 282 THR B O 1
ATOM 4178 N N . GLU B 1 253 ? 9.461 -22.276 27.374 1.00 31.97 283 GLU B N 1
ATOM 4179 C CA . GLU B 1 253 ? 9.329 -23.685 27.786 1.00 33.52 283 GLU B CA 1
ATOM 4180 C C . GLU B 1 253 ? 8.003 -23.807 28.546 1.00 32.66 283 GLU B C 1
ATOM 4181 O O . GLU B 1 253 ? 7.736 -22.950 29.402 1.00 32.22 283 GLU B O 1
ATOM 4187 N N . GLY B 1 254 ? 7.179 -24.782 28.176 1.00 32.25 284 GLY B N 1
ATOM 4188 C CA . GLY B 1 254 ? 5.835 -24.987 28.747 1.00 34.33 284 GLY B CA 1
ATOM 4189 C C . GLY B 1 254 ? 4.891 -25.704 27.782 1.00 33.45 284 GLY B C 1
ATOM 4190 O O . GLY B 1 254 ? 5.315 -26.446 26.904 1.00 33.16 284 GLY B O 1
ATOM 4191 N N . PRO B 1 255 ? 3.567 -25.554 27.979 1.00 35.88 285 PRO B N 1
ATOM 4192 C CA . PRO B 1 255 ? 2.584 -26.146 27.075 1.00 34.59 285 PRO B CA 1
ATOM 4193 C C . PRO B 1 255 ? 2.898 -25.657 25.658 1.00 37.84 285 PRO B C 1
ATOM 4194 O O . PRO B 1 255 ? 3.164 -24.462 25.522 1.00 36.87 285 PRO B O 1
ATOM 4198 N N . ASP B 1 256 ? 2.907 -26.555 24.671 1.00 37.85 286 ASP B N 1
ATOM 4199 C CA . ASP B 1 256 ? 3.290 -26.195 23.281 1.00 38.00 286 ASP B CA 1
ATOM 4200 C C . ASP B 1 256 ? 2.398 -25.036 22.827 1.00 35.33 286 ASP B C 1
ATOM 4201 O O . ASP B 1 256 ? 1.234 -24.992 23.280 1.00 33.19 286 ASP B O 1
ATOM 4206 N N . VAL B 1 257 ? 2.931 -24.134 21.978 1.00 34.45 287 VAL B N 1
ATOM 4207 C CA . VAL B 1 257 ? 2.179 -22.998 21.359 1.00 33.63 287 VAL B CA 1
ATOM 4208 C C . VAL B 1 257 ? 2.397 -23.044 19.856 1.00 33.13 287 VAL B C 1
ATOM 4209 O O . VAL B 1 257 ? 3.527 -22.826 19.452 1.00 32.52 287 VAL B O 1
ATOM 4213 N N . ASP B 1 258 ? 1.312 -23.216 19.091 1.00 35.47 288 ASP B N 1
ATOM 4214 C CA . ASP B 1 258 ? 1.291 -23.335 17.609 1.00 33.53 288 ASP B CA 1
ATOM 4215 C C . ASP B 1 258 ? 0.766 -22.002 17.060 1.00 31.55 288 ASP B C 1
ATOM 4216 O O . ASP B 1 258 ? -0.448 -21.868 16.799 1.00 31.94 288 ASP B O 1
ATOM 4221 N N . PHE B 1 259 ? 1.669 -21.054 16.871 1.00 28.09 289 PHE B N 1
ATOM 4222 C CA . PHE B 1 259 ? 1.343 -19.694 16.379 1.00 28.89 289 PHE B CA 1
ATOM 4223 C C . PHE B 1 259 ? 0.754 -19.722 14.964 1.00 28.05 289 PHE B C 1
ATOM 4224 O O . PHE B 1 259 ? 0.136 -18.744 14.582 1.00 27.01 289 PHE B O 1
ATOM 4232 N N . LYS B 1 260 ? 0.994 -20.784 14.206 1.00 31.34 290 LYS B N 1
ATOM 4233 C CA . LYS B 1 260 ? 0.554 -20.881 12.786 1.00 33.69 290 LYS B CA 1
ATOM 4234 C C . LYS B 1 260 ? -0.910 -21.343 12.706 1.00 35.65 290 LYS B C 1
ATOM 4235 O O . LYS B 1 260 ? -1.616 -20.914 11.745 1.00 34.98 290 LYS B O 1
ATOM 4241 N N . HIS B 1 261 ? -1.362 -22.159 13.667 1.00 36.47 291 HIS B N 1
ATOM 4242 C CA . HIS B 1 261 ? -2.747 -22.702 13.753 1.00 39.88 291 HIS B CA 1
ATOM 4243 C C . HIS B 1 261 ? -3.376 -22.276 15.080 1.00 39.85 291 HIS B C 1
ATOM 4244 O O . HIS B 1 261 ? -3.360 -23.011 16.069 1.00 41.78 291 HIS B O 1
ATOM 4251 N N . PRO B 1 262 ? -3.990 -21.081 15.129 1.00 38.86 292 PRO B N 1
ATOM 4252 C CA . PRO B 1 262 ? -4.414 -20.478 16.391 1.00 39.06 292 PRO B CA 1
ATOM 4253 C C . PRO B 1 262 ? -5.632 -21.189 16.978 1.00 41.04 292 PRO B C 1
ATOM 4254 O O . PRO B 1 262 ? -6.629 -21.273 16.308 1.00 36.33 292 PRO B O 1
ATOM 4258 N N . LEU B 1 263 ? -5.523 -21.696 18.205 1.00 45.43 293 LEU B N 1
ATOM 4259 C CA . LEU B 1 263 ? -6.640 -22.480 18.801 1.00 48.82 293 LEU B CA 1
ATOM 4260 C C . LEU B 1 263 ? -7.785 -21.551 19.224 1.00 49.62 293 LEU B C 1
ATOM 4261 O O . LEU B 1 263 ? -8.916 -22.041 19.272 1.00 50.22 293 LEU B O 1
ATOM 4266 N N . ASN B 1 264 ? -7.506 -20.264 19.452 1.00 51.65 294 ASN B N 1
ATOM 4267 C CA . ASN B 1 264 ? -8.471 -19.244 19.958 1.00 52.80 294 ASN B CA 1
ATOM 4268 C C . ASN B 1 264 ? -8.984 -18.416 18.784 1.00 55.86 294 ASN B C 1
ATOM 4269 O O . ASN B 1 264 ? -8.272 -17.547 18.295 1.00 61.23 294 ASN B O 1
ATOM 4274 N N . PRO B 1 265 ? -10.235 -18.606 18.318 1.00 53.83 295 PRO B N 1
ATOM 4275 C CA . PRO B 1 265 ? -10.865 -17.649 17.401 1.00 55.75 295 PRO B CA 1
ATOM 4276 C C . PRO B 1 265 ? -11.133 -16.317 18.120 1.00 53.98 295 PRO B C 1
ATOM 4277 O O . PRO B 1 265 ? -10.802 -16.227 19.265 1.00 61.48 295 PRO B O 1
ATOM 4281 N N . ILE B 1 266 ? -11.699 -15.322 17.428 1.00 53.35 296 ILE B N 1
ATOM 4282 C CA . ILE B 1 266 ? -12.092 -14.013 18.032 1.00 52.35 296 ILE B CA 1
ATOM 4283 C C . ILE B 1 266 ? -13.291 -13.468 17.246 1.00 53.51 296 ILE B C 1
ATOM 4284 O O . ILE B 1 266 ? -14.113 -14.318 16.835 1.00 53.88 296 ILE B O 1
ATOM 4289 N N . ASN B 1 274 ? -14.117 -1.239 18.548 1.00 47.87 304 ASN B N 1
ATOM 4290 C CA . ASN B 1 274 ? -13.973 -0.558 17.228 1.00 46.85 304 ASN B CA 1
ATOM 4291 C C . ASN B 1 274 ? -14.740 -1.382 16.187 1.00 48.02 304 ASN B C 1
ATOM 4292 O O . ASN B 1 274 ? -14.186 -1.687 15.102 1.00 42.87 304 ASN B O 1
ATOM 4297 N N . GLY B 1 275 ? -15.990 -1.718 16.524 1.00 48.24 305 GLY B N 1
ATOM 4298 C CA . GLY B 1 275 ? -16.861 -2.558 15.678 1.00 48.42 305 GLY B CA 1
ATOM 4299 C C . GLY B 1 275 ? -16.163 -3.853 15.265 1.00 47.44 305 GLY B C 1
ATOM 4300 O O . GLY B 1 275 ? -15.164 -4.252 15.874 1.00 45.38 305 GLY B O 1
ATOM 4301 N N . PRO B 1 276 ? -16.661 -4.602 14.261 1.00 45.95 306 PRO B N 1
ATOM 4302 C CA . PRO B 1 276 ? -15.918 -5.779 13.817 1.00 44.02 306 PRO B CA 1
ATOM 4303 C C . PRO B 1 276 ? -14.454 -5.497 13.403 1.00 40.06 306 PRO B C 1
ATOM 4304 O O . PRO B 1 276 ? -14.011 -4.345 13.158 1.00 34.94 306 PRO B O 1
ATOM 4308 N N . LEU B 1 277 ? -13.681 -6.576 13.409 1.00 34.73 307 LEU B N 1
ATOM 4309 C CA . LEU B 1 277 ? -12.277 -6.538 12.971 1.00 32.85 307 LEU B CA 1
ATOM 4310 C C . LEU B 1 277 ? -12.275 -6.140 11.495 1.00 31.82 307 LEU B C 1
ATOM 4311 O O . LEU B 1 277 ? -13.137 -6.567 10.785 1.00 29.55 307 LEU B O 1
ATOM 4316 N N . LYS B 1 278 ? -11.322 -5.337 11.073 1.00 30.36 308 LYS B N 1
ATOM 4317 C CA . LYS B 1 278 ? -11.321 -4.829 9.700 1.00 29.44 308 LYS B CA 1
ATOM 4318 C C . LYS B 1 278 ? -10.350 -5.675 8.908 1.00 27.14 308 LYS B C 1
ATOM 4319 O O . LYS B 1 278 ? -10.463 -5.726 7.681 1.00 26.81 308 LYS B O 1
ATOM 4325 N N . PHE B 1 279 ? -9.432 -6.346 9.587 1.00 23.59 309 PHE B N 1
ATOM 4326 C CA . PHE B 1 279 ? -8.230 -6.879 8.903 1.00 22.17 309 PHE B CA 1
ATOM 4327 C C . PHE B 1 279 ? -8.041 -8.331 9.336 1.00 22.29 309 PHE B C 1
ATOM 4328 O O . PHE B 1 279 ? -8.189 -9.250 8.485 1.00 23.28 309 PHE B O 1
ATOM 4336 N N . TYR B 1 280 ? -7.825 -8.580 10.626 1.00 20.55 310 TYR B N 1
ATOM 4337 C CA . TYR B 1 280 ? -7.459 -9.927 11.117 1.00 20.52 310 TYR B CA 1
ATOM 4338 C C . TYR B 1 280 ? -8.601 -10.908 10.841 1.00 20.86 310 TYR B C 1
ATOM 4339 O O . TYR B 1 280 ? -9.790 -10.524 10.934 1.00 21.95 310 TYR B O 1
ATOM 4348 N N . ASN B 1 281 ? -8.220 -12.138 10.538 1.00 20.37 311 ASN B N 1
ATOM 4349 C CA . ASN B 1 281 ? -9.135 -13.299 10.385 1.00 21.90 311 ASN B CA 1
ATOM 4350 C C . ASN B 1 281 ? -8.271 -14.565 10.490 1.00 22.13 311 ASN B C 1
ATOM 4351 O O . ASN B 1 281 ? -7.024 -14.478 10.397 1.00 21.27 311 ASN B O 1
ATOM 4356 N N . ALA B 1 282 ? -8.892 -15.699 10.797 1.00 24.01 312 ALA B N 1
ATOM 4357 C CA . ALA B 1 282 ? -8.191 -16.980 11.095 1.00 24.31 312 ALA B CA 1
ATOM 4358 C C . ALA B 1 282 ? -7.262 -17.350 9.927 1.00 25.12 312 ALA B C 1
ATOM 4359 O O . ALA B 1 282 ? -6.197 -17.909 10.185 1.00 23.55 312 ALA B O 1
ATOM 4361 N N . GLU B 1 283 ? -7.635 -16.983 8.689 1.00 25.51 313 GLU B N 1
ATOM 4362 C CA . GLU B 1 283 ? -6.942 -17.451 7.458 1.00 25.66 313 GLU B CA 1
ATOM 4363 C C . GLU B 1 283 ? -5.675 -16.633 7.320 1.00 22.97 313 GLU B C 1
ATOM 4364 O O . GLU B 1 283 ? -4.607 -17.199 7.204 1.00 23.67 313 GLU B O 1
ATOM 4370 N N . ILE B 1 284 ? -5.788 -15.356 7.545 1.00 20.90 314 ILE B N 1
ATOM 4371 C CA . ILE B 1 284 ? -4.634 -14.449 7.365 1.00 21.72 314 ILE B CA 1
ATOM 4372 C C . ILE B 1 284 ? -3.713 -14.517 8.585 1.00 21.54 314 ILE B C 1
ATOM 4373 O O . ILE B 1 284 ? -2.582 -14.098 8.476 1.00 21.70 314 ILE B O 1
ATOM 4378 N N . HIS B 1 285 ? -4.213 -15.007 9.721 1.00 23.33 315 HIS B N 1
ATOM 4379 C CA . HIS B 1 285 ? -3.384 -15.403 10.884 1.00 21.99 315 HIS B CA 1
ATOM 4380 C C . HIS B 1 285 ? -2.307 -16.342 10.381 1.00 22.09 315 HIS B C 1
ATOM 4381 O O . HIS B 1 285 ? -1.096 -16.011 10.532 1.00 21.17 315 HIS B O 1
ATOM 4388 N N . SER B 1 286 ? -2.752 -17.473 9.811 1.00 22.25 316 SER B N 1
ATOM 4389 C CA . SER B 1 286 ? -1.881 -18.506 9.205 1.00 21.64 316 SER B CA 1
ATOM 4390 C C . SER B 1 286 ? -1.021 -17.929 8.082 1.00 21.17 316 SER B C 1
ATOM 4391 O O . SER B 1 286 ? 0.185 -18.187 8.121 1.00 23.02 316 SER B O 1
ATOM 4394 N N . ALA B 1 287 ? -1.593 -17.192 7.124 1.00 19.98 317 ALA B N 1
ATOM 4395 C CA . ALA B 1 287 ? -0.867 -16.621 5.961 1.00 18.75 317 ALA B CA 1
ATOM 4396 C C . ALA B 1 287 ? 0.284 -15.666 6.363 1.00 18.89 317 ALA B C 1
ATOM 4397 O O . ALA B 1 287 ? 1.287 -15.513 5.590 1.00 17.13 317 ALA B O 1
ATOM 4399 N N . ALA B 1 288 ? 0.186 -15.012 7.517 1.00 18.29 318 ALA B N 1
ATOM 4400 C CA . ALA B 1 288 ? 1.198 -14.026 7.968 1.00 19.55 318 ALA B CA 1
ATOM 4401 C C . ALA B 1 288 ? 2.553 -14.715 8.226 1.00 19.00 318 ALA B C 1
ATOM 4402 O O . ALA B 1 288 ? 3.595 -14.023 8.148 1.00 19.30 318 ALA B O 1
ATOM 4404 N N . PHE B 1 289 ? 2.571 -16.043 8.462 1.00 18.74 319 PHE B N 1
ATOM 4405 C CA . PHE B 1 289 ? 3.830 -16.809 8.729 1.00 19.67 319 PHE B CA 1
ATOM 4406 C C . PHE B 1 289 ? 4.484 -17.372 7.462 1.00 19.77 319 PHE B C 1
ATOM 4407 O O . PHE B 1 289 ? 5.634 -17.867 7.542 1.00 20.20 319 PHE B O 1
ATOM 4415 N N . CYS B 1 290 ? 3.839 -17.224 6.305 1.00 20.90 320 CYS B N 1
ATOM 4416 C CA . CYS B 1 290 ? 4.351 -17.710 4.994 1.00 20.29 320 CYS B CA 1
ATOM 4417 C C . CYS B 1 290 ? 5.191 -16.636 4.294 1.00 19.52 320 CYS B C 1
ATOM 4418 O O . CYS B 1 290 ? 4.626 -15.709 3.611 1.00 20.58 320 CYS B O 1
ATOM 4421 N N . LEU B 1 291 ? 6.503 -16.701 4.481 1.00 18.54 321 LEU B N 1
ATOM 4422 C CA . LEU B 1 291 ? 7.451 -15.629 4.099 1.00 17.63 321 LEU B CA 1
ATOM 4423 C C . LEU B 1 291 ? 7.932 -15.824 2.672 1.00 17.53 321 LEU B C 1
ATOM 4424 O O . LEU B 1 291 ? 7.921 -16.910 2.103 1.00 18.77 321 LEU B O 1
ATOM 4429 N N . PRO B 1 292 ? 8.419 -14.755 2.056 1.00 16.67 322 PRO B N 1
ATOM 4430 C CA . PRO B 1 292 ? 9.041 -14.893 0.752 1.00 17.28 322 PRO B CA 1
ATOM 4431 C C . PRO B 1 292 ? 10.298 -15.751 0.945 1.00 17.57 322 PRO B C 1
ATOM 4432 O O . PRO B 1 292 ? 10.841 -15.757 2.056 1.00 15.95 322 PRO B O 1
ATOM 4436 N N . SER B 1 293 ? 10.673 -16.496 -0.097 1.00 18.67 323 SER B N 1
ATOM 4437 C CA . SER B 1 293 ? 11.848 -17.416 -0.097 1.00 19.23 323 SER B CA 1
ATOM 4438 C C . SER B 1 293 ? 13.116 -16.748 0.457 1.00 19.70 323 SER B C 1
ATOM 4439 O O . SER B 1 293 ? 13.748 -17.381 1.318 1.00 19.61 323 SER B O 1
ATOM 4442 N N . PHE B 1 294 ? 13.460 -15.507 0.086 1.00 19.61 324 PHE B N 1
ATOM 4443 C CA . PHE B 1 294 ? 14.725 -14.851 0.554 1.00 20.87 324 PHE B CA 1
ATOM 4444 C C . PHE B 1 294 ? 14.656 -14.661 2.081 1.00 22.23 324 PHE B C 1
ATOM 4445 O O . PHE B 1 294 ? 15.699 -14.812 2.758 1.00 24.17 324 PHE B O 1
ATOM 4453 N N . ALA B 1 295 ? 13.472 -14.447 2.638 1.00 20.75 325 ALA B N 1
ATOM 4454 C CA . ALA B 1 295 ? 13.339 -14.248 4.098 1.00 22.28 325 ALA B CA 1
ATOM 4455 C C . ALA B 1 295 ? 13.359 -15.603 4.833 1.00 24.99 325 ALA B C 1
ATOM 4456 O O . ALA B 1 295 ? 14.104 -15.732 5.839 1.00 22.86 325 ALA B O 1
ATOM 4458 N N . LYS B 1 296 ? 12.589 -16.584 4.344 1.00 26.16 326 LYS B N 1
ATOM 4459 C CA . LYS B 1 296 ? 12.387 -17.922 4.966 1.00 29.10 326 LYS B CA 1
ATOM 4460 C C . LYS B 1 296 ? 13.747 -18.586 5.200 1.00 31.16 326 LYS B C 1
ATOM 4461 O O . LYS B 1 296 ? 13.962 -19.105 6.293 1.00 31.91 326 LYS B O 1
ATOM 4467 N N . LYS B 1 297 ? 14.654 -18.529 4.235 1.00 33.40 327 LYS B N 1
ATOM 4468 C CA . LYS B 1 297 ? 16.004 -19.140 4.375 1.00 39.99 327 LYS B CA 1
ATOM 4469 C C . LYS B 1 297 ? 16.698 -18.581 5.628 1.00 40.28 327 LYS B C 1
ATOM 4470 O O . LYS B 1 297 ? 17.014 -19.347 6.541 1.00 42.65 327 LYS B O 1
ATOM 4476 N N . VAL B 1 298 ? 16.891 -17.271 5.673 1.00 40.56 328 VAL B N 1
ATOM 4477 C CA . VAL B 1 298 ? 17.631 -16.578 6.763 1.00 39.94 328 VAL B CA 1
ATOM 4478 C C . VAL B 1 298 ? 16.958 -16.865 8.115 1.00 41.69 328 VAL B C 1
ATOM 4479 O O . VAL B 1 298 ? 17.701 -17.093 9.092 1.00 47.31 328 VAL B O 1
ATOM 4483 N N . ILE B 1 299 ? 15.625 -16.891 8.179 1.00 38.61 329 ILE B N 1
ATOM 4484 C CA . ILE B 1 299 ? 14.858 -16.884 9.465 1.00 40.18 329 ILE B CA 1
ATOM 4485 C C . ILE B 1 299 ? 14.731 -18.288 10.078 1.00 40.42 329 ILE B C 1
ATOM 4486 O O . ILE B 1 299 ? 14.580 -18.362 11.302 1.00 36.40 329 ILE B O 1
ATOM 4491 N N . GLU B 1 300 ? 14.777 -19.377 9.317 1.00 43.96 330 GLU B N 1
ATOM 4492 C CA . GLU B 1 300 ? 14.638 -20.712 9.961 1.00 48.08 330 GLU B CA 1
ATOM 4493 C C . GLU B 1 300 ? 15.926 -21.517 9.800 1.00 51.31 330 GLU B C 1
ATOM 4494 O O . GLU B 1 300 ? 15.881 -22.714 10.135 1.00 54.74 330 GLU B O 1
ATOM 4500 N N . SER B 1 301 ? 17.039 -20.887 9.398 1.00 51.70 331 SER B N 1
ATOM 4501 C CA . SER B 1 301 ? 18.339 -21.586 9.164 1.00 52.72 331 SER B CA 1
ATOM 4502 C C . SER B 1 301 ? 19.084 -21.841 10.484 1.00 52.29 331 SER B C 1
ATOM 4503 O O . SER B 1 301 ? 18.704 -21.332 11.544 1.00 56.48 331 SER B O 1
ATOM 4506 N N . GLU C 1 6 ? -20.937 -28.442 53.538 1.00 62.98 36 GLU C N 1
ATOM 4507 C CA . GLU C 1 6 ? -19.961 -28.722 52.431 1.00 62.08 36 GLU C CA 1
ATOM 4508 C C . GLU C 1 6 ? -18.562 -28.225 52.824 1.00 58.38 36 GLU C C 1
ATOM 4509 O O . GLU C 1 6 ? -17.642 -29.038 52.903 1.00 60.43 36 GLU C O 1
ATOM 4515 N N . PRO C 1 7 ? -18.322 -26.916 53.115 1.00 56.46 37 PRO C N 1
ATOM 4516 C CA . PRO C 1 7 ? -16.953 -26.384 53.201 1.00 51.36 37 PRO C CA 1
ATOM 4517 C C . PRO C 1 7 ? -16.076 -27.066 54.265 1.00 49.10 37 PRO C C 1
ATOM 4518 O O . PRO C 1 7 ? -16.575 -27.314 55.353 1.00 44.05 37 PRO C O 1
ATOM 4522 N N . ALA C 1 8 ? -14.796 -27.309 53.949 1.00 46.15 38 ALA C N 1
ATOM 4523 C CA . ALA C 1 8 ? -13.905 -28.218 54.710 1.00 46.07 38 ALA C CA 1
ATOM 4524 C C . ALA C 1 8 ? -13.527 -27.651 56.089 1.00 46.02 38 ALA C C 1
ATOM 4525 O O . ALA C 1 8 ? -12.993 -28.439 56.894 1.00 52.28 38 ALA C O 1
ATOM 4527 N N . CYS C 1 9 ? -13.757 -26.360 56.359 1.00 41.64 39 CYS C N 1
ATOM 4528 C CA . CYS C 1 9 ? -13.457 -25.687 57.665 1.00 39.29 39 CYS C CA 1
ATOM 4529 C C . CYS C 1 9 ? -14.640 -25.781 58.649 1.00 38.55 39 CYS C C 1
ATOM 4530 O O . CYS C 1 9 ? -14.467 -25.436 59.861 1.00 37.33 39 CYS C O 1
ATOM 4533 N N . PHE C 1 10 ? -15.809 -26.222 58.181 1.00 36.22 40 PHE C N 1
ATOM 4534 C CA . PHE C 1 10 ? -17.042 -26.355 59.011 1.00 34.36 40 PHE C CA 1
ATOM 4535 C C . PHE C 1 10 ? -16.915 -27.572 59.935 1.00 33.16 40 PHE C C 1
ATOM 4536 O O . PHE C 1 10 ? -16.059 -28.407 59.712 1.00 33.75 40 PHE C O 1
ATOM 4544 N N . SER C 1 11 ? -17.716 -27.613 60.993 1.00 34.24 41 SER C N 1
ATOM 4545 C CA . SER C 1 11 ? -17.656 -28.606 62.100 1.00 36.60 41 SER C CA 1
ATOM 4546 C C . SER C 1 11 ? -18.127 -29.996 61.638 1.00 38.07 41 SER C C 1
ATOM 4547 O O . SER C 1 11 ? -19.203 -30.076 61.029 1.00 41.40 41 SER C O 1
ATOM 4550 N N . THR C 1 12 ? -17.392 -31.055 61.970 1.00 37.88 42 THR C N 1
ATOM 4551 C CA . THR C 1 12 ? -17.814 -32.464 61.720 1.00 40.67 42 THR C CA 1
ATOM 4552 C C . THR C 1 12 ? -18.733 -32.994 62.835 1.00 41.66 42 THR C C 1
ATOM 4553 O O . THR C 1 12 ? -19.271 -34.088 62.679 1.00 42.47 42 THR C O 1
ATOM 4557 N N . VAL C 1 13 ? -18.891 -32.249 63.930 1.00 43.94 43 VAL C N 1
ATOM 4558 C CA . VAL C 1 13 ? -19.653 -32.685 65.138 1.00 43.67 43 VAL C CA 1
ATOM 4559 C C . VAL C 1 13 ? -21.104 -32.197 65.006 1.00 45.41 43 VAL C C 1
ATOM 4560 O O . VAL C 1 13 ? -22.031 -33.002 65.261 1.00 47.14 43 VAL C O 1
ATOM 4564 N N . ILE C 1 14 ? -21.316 -30.941 64.613 1.00 44.35 44 ILE C N 1
ATOM 4565 C CA . ILE C 1 14 ? -22.682 -30.438 64.308 1.00 45.44 44 ILE C CA 1
ATOM 4566 C C . ILE C 1 14 ? -22.593 -29.653 63.014 1.00 46.04 44 ILE C C 1
ATOM 4567 O O . ILE C 1 14 ? -21.503 -29.214 62.654 1.00 47.55 44 ILE C O 1
ATOM 4572 N N . PRO C 1 15 ? -23.696 -29.582 62.233 1.00 46.80 45 PRO C N 1
ATOM 4573 C CA . PRO C 1 15 ? -23.756 -28.732 61.043 1.00 44.52 45 PRO C CA 1
ATOM 4574 C C . PRO C 1 15 ? -23.904 -27.231 61.344 1.00 40.72 45 PRO C C 1
ATOM 4575 O O . PRO C 1 15 ? -24.262 -26.880 62.446 1.00 39.22 45 PRO C O 1
ATOM 4579 N N . GLY C 1 16 ? -23.622 -26.390 60.338 1.00 39.27 46 GLY C N 1
ATOM 4580 C CA . GLY C 1 16 ? -23.894 -24.940 60.324 1.00 34.74 46 GLY C CA 1
ATOM 4581 C C . GLY C 1 16 ? -23.003 -24.183 61.298 1.00 32.79 46 GLY C C 1
ATOM 4582 O O . GLY C 1 16 ? -23.381 -23.082 61.706 1.00 32.54 46 GLY C O 1
ATOM 4583 N N . TRP C 1 17 ? -21.845 -24.728 61.658 1.00 30.53 47 TRP C N 1
ATOM 4584 C CA . TRP C 1 17 ? -20.850 -24.004 62.495 1.00 30.76 47 TRP C CA 1
ATOM 4585 C C . TRP C 1 17 ? -19.545 -23.853 61.702 1.00 29.15 47 TRP C C 1
ATOM 4586 O O . TRP C 1 17 ? -18.971 -24.878 61.288 1.00 28.04 47 TRP C O 1
ATOM 4597 N N . PHE C 1 18 ? -19.093 -22.610 61.510 1.00 26.81 48 PHE C N 1
ATOM 4598 C CA . PHE C 1 18 ? -17.757 -22.300 60.951 1.00 24.20 48 PHE C CA 1
ATOM 4599 C C . PHE C 1 18 ? -16.760 -22.031 62.082 1.00 24.06 48 PHE C C 1
ATOM 4600 O O . PHE C 1 18 ? -17.094 -21.273 62.988 1.00 22.88 48 PHE C O 1
ATOM 4608 N N . SER C 1 19 ? -15.550 -22.560 61.982 1.00 23.64 49 SER C N 1
ATOM 4609 C CA . SER C 1 19 ? -14.462 -22.397 62.982 1.00 23.96 49 SER C CA 1
ATOM 4610 C C . SER C 1 19 ? -13.196 -21.926 62.279 1.00 24.36 49 SER C C 1
ATOM 4611 O O . SER C 1 19 ? -12.830 -22.527 61.249 1.00 27.07 49 SER C O 1
ATOM 4614 N N . GLU C 1 20 ? -12.522 -20.913 62.818 1.00 23.17 50 GLU C N 1
ATOM 4615 C CA . GLU C 1 20 ? -11.386 -20.277 62.101 1.00 23.37 50 GLU C CA 1
ATOM 4616 C C . GLU C 1 20 ? -10.085 -20.887 62.616 1.00 24.52 50 GLU C C 1
ATOM 4617 O O . GLU C 1 20 ? -9.502 -20.374 63.578 1.00 26.63 50 GLU C O 1
ATOM 4623 N N . MET C 1 21 ? -9.622 -21.935 61.963 1.00 27.11 51 MET C N 1
ATOM 4624 C CA . MET C 1 21 ? -8.406 -22.693 62.345 1.00 29.81 51 MET C CA 1
ATOM 4625 C C . MET C 1 21 ? -7.228 -22.213 61.490 1.00 30.33 51 MET C C 1
ATOM 4626 O O . MET C 1 21 ? -7.420 -21.913 60.289 1.00 29.52 51 MET C O 1
ATOM 4631 N N . SER C 1 22 ? -6.038 -22.136 62.080 1.00 28.73 52 SER C N 1
ATOM 4632 C CA . SER C 1 22 ? -4.824 -21.660 61.377 1.00 28.55 52 SER C CA 1
ATOM 4633 C C . SER C 1 22 ? -3.618 -21.946 62.239 1.00 28.27 52 SER C C 1
ATOM 4634 O O . SER C 1 22 ? -3.685 -21.796 63.448 1.00 25.93 52 SER C O 1
ATOM 4637 N N . PRO C 1 23 ? -2.477 -22.323 61.646 1.00 29.21 53 PRO C N 1
ATOM 4638 C CA . PRO C 1 23 ? -1.235 -22.414 62.411 1.00 28.63 53 PRO C CA 1
ATOM 4639 C C . PRO C 1 23 ? -0.728 -21.048 62.903 1.00 24.83 53 PRO C C 1
ATOM 4640 O O . PRO C 1 23 ? 0.132 -21.021 63.758 1.00 22.24 53 PRO C O 1
ATOM 4644 N N . MET C 1 24 ? -1.284 -19.944 62.395 1.00 23.44 54 MET C N 1
ATOM 4645 C CA . MET C 1 24 ? -0.850 -18.583 62.829 1.00 22.72 54 MET C CA 1
ATOM 4646 C C . MET C 1 24 ? -1.469 -18.251 64.187 1.00 21.23 54 MET C C 1
ATOM 4647 O O . MET C 1 24 ? -0.962 -17.352 64.847 1.00 19.36 54 MET C O 1
ATOM 4652 N N . TRP C 1 25 ? -2.507 -18.998 64.626 1.00 21.63 55 TRP C N 1
ATOM 4653 C CA . TRP C 1 25 ? -3.044 -18.929 66.027 1.00 19.91 55 TRP C CA 1
ATOM 4654 C C . TRP C 1 25 ? -3.329 -20.341 66.547 1.00 20.19 55 TRP C C 1
ATOM 4655 O O . TRP C 1 25 ? -4.478 -20.774 66.661 1.00 18.80 55 TRP C O 1
ATOM 4666 N N . PRO C 1 26 ? -2.273 -21.113 66.870 1.00 21.50 56 PRO C N 1
ATOM 4667 C CA . PRO C 1 26 ? -2.462 -22.523 67.261 1.00 21.98 56 PRO C CA 1
ATOM 4668 C C . PRO C 1 26 ? -3.311 -22.668 68.541 1.00 21.08 56 PRO C C 1
ATOM 4669 O O . PRO C 1 26 ? -3.237 -21.823 69.431 1.00 22.33 56 PRO C O 1
ATOM 4673 N N . GLY C 1 27 ? -4.187 -23.670 68.562 1.00 20.33 57 GLY C N 1
ATOM 4674 C CA . GLY C 1 27 ? -4.958 -24.079 69.747 1.00 22.00 57 GLY C CA 1
ATOM 4675 C C . GLY C 1 27 ? -6.061 -23.117 70.145 1.00 20.69 57 GLY C C 1
ATOM 4676 O O . GLY C 1 27 ? -6.514 -23.198 71.279 1.00 20.07 57 GLY C O 1
ATOM 4677 N N . GLU C 1 28 ? -6.557 -22.318 69.203 1.00 21.01 58 GLU C N 1
ATOM 4678 C CA . GLU C 1 28 ? -7.688 -21.406 69.445 1.00 20.73 58 GLU C CA 1
ATOM 4679 C C . GLU C 1 28 ? -8.443 -21.248 68.146 1.00 20.26 58 GLU C C 1
ATOM 4680 O O . GLU C 1 28 ? -7.807 -21.455 67.103 1.00 21.51 58 GLU C O 1
ATOM 4686 N N . ALA C 1 29 ? -9.750 -20.952 68.232 1.00 18.95 59 ALA C N 1
ATOM 4687 C CA . ALA C 1 29 ? -10.618 -20.755 67.046 1.00 18.14 59 ALA C CA 1
ATOM 4688 C C . ALA C 1 29 ? -11.920 -20.065 67.452 1.00 18.07 59 ALA C C 1
ATOM 4689 O O . ALA C 1 29 ? -12.582 -20.464 68.435 1.00 18.50 59 ALA C O 1
ATOM 4691 N N . HIS C 1 30 ? -12.207 -18.966 66.779 1.00 17.58 60 HIS C N 1
ATOM 4692 C CA . HIS C 1 30 ? -13.513 -18.297 66.858 1.00 18.02 60 HIS C CA 1
ATOM 4693 C C . HIS C 1 30 ? -14.477 -19.090 65.981 1.00 17.77 60 HIS C C 1
ATOM 4694 O O . HIS C 1 30 ? -14.177 -19.305 64.819 1.00 18.67 60 HIS C O 1
ATOM 4701 N N . SER C 1 31 ? -15.560 -19.570 66.573 1.00 19.91 61 SER C N 1
ATOM 4702 C CA . SER C 1 31 ? -16.632 -20.341 65.887 1.00 20.53 61 SER C CA 1
ATOM 4703 C C . SER C 1 31 ? -17.835 -19.434 65.715 1.00 20.77 61 SER C C 1
ATOM 4704 O O . SER C 1 31 ? -18.119 -18.649 66.656 1.00 21.42 61 SER C O 1
ATOM 4707 N N . LEU C 1 32 ? -18.503 -19.521 64.575 1.00 22.31 62 LEU C N 1
ATOM 4708 C CA . LEU C 1 32 ? -19.664 -18.674 64.217 1.00 23.62 62 LEU C CA 1
ATOM 4709 C C . LEU C 1 32 ? -20.711 -19.572 63.581 1.00 25.30 62 LEU C C 1
ATOM 4710 O O . LEU C 1 32 ? -20.327 -20.360 62.648 1.00 25.82 62 LEU C O 1
ATOM 4715 N N . LYS C 1 33 ? -21.944 -19.412 64.052 1.00 24.93 63 LYS C N 1
ATOM 4716 C CA . LYS C 1 33 ? -23.137 -20.133 63.580 1.00 28.22 63 LYS C CA 1
ATOM 4717 C C . LYS C 1 33 ? -23.407 -19.644 62.159 1.00 27.30 63 LYS C C 1
ATOM 4718 O O . LYS C 1 33 ? -23.326 -18.391 61.938 1.00 24.36 63 LYS C O 1
ATOM 4724 N N . VAL C 1 34 ? -23.656 -20.610 61.265 1.00 28.07 64 VAL C N 1
ATOM 4725 C CA . VAL C 1 34 ? -23.823 -20.418 59.796 1.00 30.94 64 VAL C CA 1
ATOM 4726 C C . VAL C 1 34 ? -25.289 -20.691 59.438 1.00 31.60 64 VAL C C 1
ATOM 4727 O O . VAL C 1 34 ? -25.733 -21.830 59.537 1.00 31.26 64 VAL C O 1
ATOM 4731 N N . GLU C 1 35 ? -26.004 -19.625 59.113 1.00 33.56 65 GLU C N 1
ATOM 4732 C CA . GLU C 1 35 ? -27.380 -19.616 58.581 1.00 36.36 65 GLU C CA 1
ATOM 4733 C C . GLU C 1 35 ? -27.350 -20.248 57.179 1.00 38.00 65 GLU C C 1
ATOM 4734 O O . GLU C 1 35 ? -28.093 -21.212 56.970 1.00 40.49 65 GLU C O 1
ATOM 4740 N N . LYS C 1 36 ? -26.493 -19.772 56.268 1.00 37.89 66 LYS C N 1
ATOM 4741 C CA . LYS C 1 36 ? -26.465 -20.247 54.846 1.00 39.87 66 LYS C CA 1
ATOM 4742 C C . LYS C 1 36 ? -25.129 -19.892 54.165 1.00 37.50 66 LYS C C 1
ATOM 4743 O O . LYS C 1 36 ? -24.728 -18.721 54.244 1.00 36.94 66 LYS C O 1
ATOM 4749 N N . VAL C 1 37 ? -24.455 -20.863 53.537 1.00 35.71 67 VAL C N 1
ATOM 4750 C CA . VAL C 1 37 ? -23.238 -20.609 52.697 1.00 34.14 67 VAL C CA 1
ATOM 4751 C C . VAL C 1 37 ? -23.696 -19.905 51.417 1.00 32.71 67 VAL C C 1
ATOM 4752 O O . VAL C 1 37 ? -24.536 -20.461 50.698 1.00 33.43 67 VAL C O 1
ATOM 4756 N N . LEU C 1 38 ? -23.168 -18.722 51.138 1.00 29.85 68 LEU C N 1
ATOM 4757 C CA . LEU C 1 38 ? -23.645 -17.896 50.005 1.00 30.58 68 LEU C CA 1
ATOM 4758 C C . LEU C 1 38 ? -22.768 -18.159 48.792 1.00 29.33 68 LEU C C 1
ATOM 4759 O O . LEU C 1 38 ? -23.272 -18.023 47.682 1.00 30.64 68 LEU C O 1
ATOM 4764 N N . PHE C 1 39 ? -21.486 -18.445 48.993 1.00 27.99 69 PHE C N 1
ATOM 4765 C CA . PHE C 1 39 ? -20.530 -18.574 47.874 1.00 28.67 69 PHE C CA 1
ATOM 4766 C C . PHE C 1 39 ? -19.386 -19.446 48.329 1.00 30.34 69 PHE C C 1
ATOM 4767 O O . PHE C 1 39 ? -18.936 -19.351 49.478 1.00 27.14 69 PHE C O 1
ATOM 4775 N N . GLN C 1 40 ? -18.942 -20.269 47.397 1.00 30.22 70 GLN C N 1
ATOM 4776 C CA . GLN C 1 40 ? -17.708 -21.061 47.528 1.00 31.91 70 GLN C CA 1
ATOM 4777 C C . GLN C 1 40 ? -17.034 -21.013 46.153 1.00 32.03 70 GLN C C 1
ATOM 4778 O O . GLN C 1 40 ? -17.729 -21.305 45.135 1.00 29.63 70 GLN C O 1
ATOM 4784 N N . GLY C 1 41 ? -15.785 -20.575 46.100 1.00 29.17 71 GLY C N 1
ATOM 4785 C CA . GLY C 1 41 ? -14.983 -20.631 44.877 1.00 29.58 71 GLY C CA 1
ATOM 4786 C C . GLY C 1 41 ? -13.514 -20.819 45.201 1.00 31.05 71 GLY C C 1
ATOM 4787 O O . GLY C 1 41 ? -13.112 -20.517 46.326 1.00 29.91 71 GLY C O 1
ATOM 4788 N N . LYS C 1 42 ? -12.735 -21.267 44.222 1.00 30.47 72 LYS C N 1
ATOM 4789 C CA . LYS C 1 42 ? -11.255 -21.279 44.281 1.00 31.92 72 LYS C CA 1
ATOM 4790 C C . LYS C 1 42 ? -10.745 -20.293 43.237 1.00 31.41 72 LYS C C 1
ATOM 4791 O O . LYS C 1 42 ? -11.108 -20.449 42.042 1.00 32.30 72 LYS C O 1
ATOM 4797 N N . SER C 1 43 ? -10.033 -19.243 43.648 1.00 30.68 73 SER C N 1
ATOM 4798 C CA . SER C 1 43 ? -9.483 -18.239 42.696 1.00 28.73 73 SER C CA 1
ATOM 4799 C C . SER C 1 43 ? -8.141 -18.770 42.223 1.00 28.59 73 SER C C 1
ATOM 4800 O O . SER C 1 43 ? -7.759 -19.882 42.638 1.00 28.58 73 SER C O 1
ATOM 4803 N N . ASP C 1 44 ? -7.436 -17.957 41.456 1.00 28.62 74 ASP C N 1
ATOM 4804 C CA . ASP C 1 44 ? -6.026 -18.205 41.085 1.00 30.83 74 ASP C CA 1
ATOM 4805 C C . ASP C 1 44 ? -5.139 -18.109 42.321 1.00 31.23 74 ASP C C 1
ATOM 4806 O O . ASP C 1 44 ? -3.973 -18.542 42.228 1.00 33.21 74 ASP C O 1
ATOM 4811 N N . TYR C 1 45 ? -5.654 -17.570 43.432 1.00 28.43 75 TYR C N 1
ATOM 4812 C CA . TYR C 1 45 ? -4.838 -17.261 44.638 1.00 26.54 75 TYR C CA 1
ATOM 4813 C C . TYR C 1 45 ? -5.404 -17.848 45.925 1.00 25.86 75 TYR C C 1
ATOM 4814 O O . TYR C 1 45 ? -4.581 -18.236 46.772 1.00 24.48 75 TYR C O 1
ATOM 4823 N N . GLN C 1 46 ? -6.736 -17.857 46.091 1.00 25.43 76 GLN C N 1
ATOM 4824 C CA . GLN C 1 46 ? -7.345 -18.140 47.413 1.00 27.32 76 GLN C CA 1
ATOM 4825 C C . GLN C 1 46 ? -8.595 -19.005 47.294 1.00 28.57 76 GLN C C 1
ATOM 4826 O O . GLN C 1 46 ? -9.355 -18.852 46.318 1.00 32.20 76 GLN C O 1
ATOM 4832 N N . ASP C 1 47 ? -8.816 -19.822 48.318 1.00 29.14 77 ASP C N 1
ATOM 4833 C CA . ASP C 1 47 ? -10.142 -20.413 48.620 1.00 30.40 77 ASP C CA 1
ATOM 4834 C C . ASP C 1 47 ? -11.064 -19.322 49.198 1.00 29.28 77 ASP C C 1
ATOM 4835 O O . ASP C 1 47 ? -10.699 -18.759 50.247 1.00 30.89 77 ASP C O 1
ATOM 4840 N N . VAL C 1 48 ? -12.202 -19.018 48.543 1.00 28.12 78 VAL C N 1
ATOM 4841 C CA . VAL C 1 48 ? -13.088 -17.871 48.901 1.00 27.69 78 VAL C CA 1
ATOM 4842 C C . VAL C 1 48 ? -14.442 -18.390 49.371 1.00 28.35 78 VAL C C 1
ATOM 4843 O O . VAL C 1 48 ? -15.070 -19.203 48.645 1.00 30.43 78 VAL C O 1
ATOM 4847 N N . ILE C 1 49 ? -14.873 -17.944 50.547 1.00 26.95 79 ILE C N 1
ATOM 4848 C CA . ILE C 1 49 ? -16.184 -18.314 51.139 1.00 26.73 79 ILE C CA 1
ATOM 4849 C C . ILE C 1 49 ? -16.882 -17.026 51.609 1.00 25.77 79 ILE C C 1
ATOM 4850 O O . ILE C 1 49 ? -16.253 -16.165 52.257 1.00 23.68 79 ILE C O 1
ATOM 4855 N N . VAL C 1 50 ? -18.158 -16.921 51.308 1.00 23.35 80 VAL C N 1
ATOM 4856 C CA . VAL C 1 50 ? -19.068 -15.908 51.889 1.00 23.51 80 VAL C CA 1
ATOM 4857 C C . VAL C 1 50 ? -20.225 -16.697 52.481 1.00 25.09 80 VAL C C 1
ATOM 4858 O O . VAL C 1 50 ? -20.792 -17.569 51.756 1.00 25.45 80 VAL C O 1
ATOM 4862 N N . PHE C 1 51 ? -20.516 -16.471 53.752 1.00 24.97 81 PHE C N 1
ATOM 4863 C CA . PHE C 1 51 ? -21.712 -17.055 54.406 1.00 26.72 81 PHE C CA 1
ATOM 4864 C C . PHE C 1 51 ? -22.464 -15.912 55.065 1.00 27.61 81 PHE C C 1
ATOM 4865 O O . PHE C 1 51 ? -21.839 -14.875 55.482 1.00 24.85 81 PHE C O 1
ATOM 4873 N N . GLN C 1 52 ? -23.775 -16.095 55.121 1.00 27.61 82 GLN C N 1
ATOM 4874 C CA . GLN C 1 52 ? -24.665 -15.368 56.052 1.00 27.43 82 GLN C CA 1
ATOM 4875 C C . GLN C 1 52 ? -24.488 -16.007 57.436 1.00 26.79 82 GLN C C 1
ATOM 4876 O O . GLN C 1 52 ? -24.853 -17.193 57.597 1.00 27.15 82 GLN C O 1
ATOM 4882 N N . SER C 1 53 ? -23.932 -15.281 58.412 1.00 25.12 83 SER C N 1
ATOM 4883 C CA . SER C 1 53 ? -23.843 -15.774 59.814 1.00 24.79 83 SER C CA 1
ATOM 4884 C C . SER C 1 53 ? -25.189 -15.548 60.487 1.00 24.22 83 SER C C 1
ATOM 4885 O O . SER C 1 53 ? -25.973 -14.789 59.918 1.00 25.28 83 SER C O 1
ATOM 4888 N N . ALA C 1 54 ? -25.425 -16.180 61.641 1.00 24.09 84 ALA C N 1
ATOM 4889 C CA . ALA C 1 54 ? -26.682 -16.018 62.401 1.00 24.55 84 ALA C CA 1
ATOM 4890 C C . ALA C 1 54 ? -26.664 -14.651 63.072 1.00 24.74 84 ALA C C 1
ATOM 4891 O O . ALA C 1 54 ? -27.716 -14.015 63.100 1.00 24.64 84 ALA C O 1
ATOM 4893 N N . THR C 1 55 ? -25.520 -14.201 63.585 1.00 24.03 85 THR C N 1
ATOM 4894 C CA . THR C 1 55 ? -25.514 -13.042 64.521 1.00 23.22 85 THR C CA 1
ATOM 4895 C C . THR C 1 55 ? -24.441 -12.017 64.144 1.00 22.18 85 THR C C 1
ATOM 4896 O O . THR C 1 55 ? -24.413 -10.963 64.825 1.00 21.87 85 THR C O 1
ATOM 4900 N N . TYR C 1 56 ? -23.614 -12.289 63.118 1.00 20.99 86 TYR C N 1
ATOM 4901 C CA . TYR C 1 56 ? -22.536 -11.382 62.666 1.00 20.34 86 TYR C CA 1
ATOM 4902 C C . TYR C 1 56 ? -22.767 -10.921 61.215 1.00 21.10 86 TYR C C 1
ATOM 4903 O O . TYR C 1 56 ? -21.926 -10.158 60.699 1.00 18.93 86 TYR C O 1
ATOM 4912 N N . GLY C 1 57 ? -23.927 -11.304 60.623 1.00 20.95 87 GLY C N 1
ATOM 4913 C CA . GLY C 1 57 ? -24.333 -10.982 59.251 1.00 21.36 87 GLY C CA 1
ATOM 4914 C C . GLY C 1 57 ? -23.411 -11.659 58.256 1.00 22.27 87 GLY C C 1
ATOM 4915 O O . GLY C 1 57 ? -22.874 -12.699 58.588 1.00 22.79 87 GLY C O 1
ATOM 4916 N N . LYS C 1 58 ? -23.131 -11.051 57.106 1.00 23.59 88 LYS C N 1
ATOM 4917 C CA . LYS C 1 58 ? -22.350 -11.749 56.047 1.00 23.65 88 LYS C CA 1
ATOM 4918 C C . LYS C 1 58 ? -20.870 -11.640 56.418 1.00 22.60 88 LYS C C 1
ATOM 4919 O O . LYS C 1 58 ? -20.445 -10.625 57.057 1.00 19.88 88 LYS C O 1
ATOM 4925 N N . VAL C 1 59 ? -20.179 -12.740 56.117 1.00 21.80 89 VAL C N 1
ATOM 4926 C CA . VAL C 1 59 ? -18.766 -13.033 56.464 1.00 20.80 89 VAL C CA 1
ATOM 4927 C C . VAL C 1 59 ? -18.060 -13.370 55.168 1.00 21.82 89 VAL C C 1
ATOM 4928 O O . VAL C 1 59 ? -18.595 -14.261 54.456 1.00 22.34 89 VAL C O 1
ATOM 4932 N N . LEU C 1 60 ? -16.914 -12.739 54.920 1.00 20.01 90 LEU C N 1
ATOM 4933 C CA . LEU C 1 60 ? -15.960 -13.150 53.881 1.00 21.17 90 LEU C CA 1
ATOM 4934 C C . LEU C 1 60 ? -14.833 -13.961 54.519 1.00 21.19 90 LEU C C 1
ATOM 4935 O O . LEU C 1 60 ? -14.213 -13.482 55.495 1.00 19.32 90 LEU C O 1
ATOM 4940 N N . VAL C 1 61 ? -14.502 -15.097 53.939 1.00 20.57 91 VAL C N 1
ATOM 4941 C CA . VAL C 1 61 ? -13.398 -15.965 54.450 1.00 21.59 91 VAL C CA 1
ATOM 4942 C C . VAL C 1 61 ? -12.437 -16.206 53.299 1.00 21.33 91 VAL C C 1
ATOM 4943 O O . VAL C 1 61 ? -12.924 -16.586 52.216 1.00 23.31 91 VAL C O 1
ATOM 4947 N N . LEU C 1 62 ? -11.148 -15.997 53.512 1.00 20.27 92 LEU C N 1
ATOM 4948 C CA . LEU C 1 62 ? -10.094 -16.367 52.514 1.00 19.89 92 LEU C CA 1
ATOM 4949 C C . LEU C 1 62 ? -9.133 -17.342 53.173 1.00 20.47 92 LEU C C 1
ATOM 4950 O O . LEU C 1 62 ? -8.665 -17.025 54.297 1.00 17.66 92 LEU C O 1
ATOM 4955 N N . ASP C 1 63 ? -8.931 -18.496 52.526 1.00 21.40 93 ASP C N 1
ATOM 4956 C CA . ASP C 1 63 ? -8.082 -19.649 52.946 1.00 22.17 93 ASP C CA 1
ATOM 4957 C C . ASP C 1 63 ? -8.388 -19.996 54.409 1.00 22.84 93 ASP C C 1
ATOM 4958 O O . ASP C 1 63 ? -7.427 -20.239 55.162 1.00 22.12 93 ASP C O 1
ATOM 4963 N N . GLY C 1 64 ? -9.673 -20.000 54.789 1.00 20.78 94 GLY C N 1
ATOM 4964 C CA . GLY C 1 64 ? -10.116 -20.472 56.120 1.00 21.17 94 GLY C CA 1
ATOM 4965 C C . GLY C 1 64 ? -10.114 -19.379 57.180 1.00 19.81 94 GLY C C 1
ATOM 4966 O O . GLY C 1 64 ? -10.644 -19.679 58.309 1.00 18.75 94 GLY C O 1
ATOM 4967 N N . VAL C 1 65 ? -9.624 -18.166 56.806 1.00 17.47 95 VAL C N 1
ATOM 4968 C CA . VAL C 1 65 ? -9.387 -16.984 57.702 1.00 17.27 95 VAL C CA 1
ATOM 4969 C C . VAL C 1 65 ? -10.508 -15.961 57.542 1.00 17.21 95 VAL C C 1
ATOM 4970 O O . VAL C 1 65 ? -10.790 -15.566 56.417 1.00 18.60 95 VAL C O 1
ATOM 4974 N N . ILE C 1 66 ? -11.116 -15.517 58.635 1.00 17.44 96 ILE C N 1
ATOM 4975 C CA . ILE C 1 66 ? -12.134 -14.416 58.622 1.00 17.65 96 ILE C CA 1
ATOM 4976 C C . ILE C 1 66 ? -11.426 -13.110 58.181 1.00 16.71 96 ILE C C 1
ATOM 4977 O O . ILE C 1 66 ? -10.466 -12.698 58.842 1.00 17.06 96 ILE C O 1
ATOM 4982 N N . GLN C 1 67 ? -11.926 -12.457 57.131 1.00 16.77 97 GLN C N 1
ATOM 4983 C CA . GLN C 1 67 ? -11.490 -11.138 56.587 1.00 15.52 97 GLN C CA 1
ATOM 4984 C C . GLN C 1 67 ? -12.412 -10.013 57.087 1.00 15.69 97 GLN C C 1
ATOM 4985 O O . GLN C 1 67 ? -11.932 -8.935 57.421 1.00 15.07 97 GLN C O 1
ATOM 4991 N N . LEU C 1 68 ? -13.701 -10.308 57.224 1.00 16.41 98 LEU C N 1
ATOM 4992 C CA . LEU C 1 68 ? -14.725 -9.297 57.443 1.00 18.43 98 LEU C CA 1
ATOM 4993 C C . LEU C 1 68 ? -16.038 -9.954 57.848 1.00 19.34 98 LEU C C 1
ATOM 4994 O O . LEU C 1 68 ? -16.386 -11.031 57.300 1.00 19.03 98 LEU C O 1
ATOM 4999 N N . THR C 1 69 ? -16.682 -9.347 58.846 1.00 20.38 99 THR C N 1
ATOM 5000 C CA . THR C 1 69 ? -18.120 -9.576 59.187 1.00 20.35 99 THR C CA 1
ATOM 5001 C C . THR C 1 69 ? -18.792 -8.232 59.140 1.00 19.39 99 THR C C 1
ATOM 5002 O O . THR C 1 69 ? -18.132 -7.243 59.459 1.00 18.96 99 THR C O 1
ATOM 5006 N N . GLU C 1 70 ? -20.066 -8.229 58.792 1.00 20.09 100 GLU C N 1
ATOM 5007 C CA . GLU C 1 70 ? -20.850 -6.992 58.675 1.00 20.33 100 GLU C CA 1
ATOM 5008 C C . GLU C 1 70 ? -20.963 -6.344 60.044 1.00 19.04 100 GLU C C 1
ATOM 5009 O O . GLU C 1 70 ? -20.964 -5.093 60.116 1.00 17.39 100 GLU C O 1
ATOM 5015 N N . ARG C 1 71 ? -21.019 -7.157 61.085 1.00 18.31 101 ARG C N 1
ATOM 5016 C CA . ARG C 1 71 ? -21.323 -6.614 62.428 1.00 18.61 101 ARG C CA 1
ATOM 5017 C C . ARG C 1 71 ? -20.170 -5.741 62.931 1.00 17.65 101 ARG C C 1
ATOM 5018 O O . ARG C 1 71 ? -20.417 -4.683 63.514 1.00 19.83 101 ARG C O 1
ATOM 5026 N N . ASP C 1 72 ? -18.929 -6.135 62.752 1.00 16.48 102 ASP C N 1
ATOM 5027 C CA . ASP C 1 72 ? -17.816 -5.438 63.415 1.00 16.42 102 ASP C CA 1
ATOM 5028 C C . ASP C 1 72 ? -16.826 -4.896 62.376 1.00 16.85 102 ASP C C 1
ATOM 5029 O O . ASP C 1 72 ? -15.765 -4.518 62.792 1.00 16.50 102 ASP C O 1
ATOM 5034 N N . GLU C 1 73 ? -17.191 -4.837 61.084 1.00 17.27 103 GLU C N 1
ATOM 5035 C CA . GLU C 1 73 ? -16.301 -4.295 60.020 1.00 18.36 103 GLU C CA 1
ATOM 5036 C C . GLU C 1 73 ? -15.889 -2.850 60.327 1.00 17.79 103 GLU C C 1
ATOM 5037 O O . GLU C 1 73 ? -14.809 -2.465 59.933 1.00 16.09 103 GLU C O 1
ATOM 5043 N N . CYS C 1 74 ? -16.746 -2.071 60.988 1.00 17.87 104 CYS C N 1
ATOM 5044 C CA . CYS C 1 74 ? -16.495 -0.624 61.242 1.00 18.13 104 CYS C CA 1
ATOM 5045 C C . CYS C 1 74 ? -15.137 -0.370 61.947 1.00 17.45 104 CYS C C 1
ATOM 5046 O O . CYS C 1 74 ? -14.563 0.706 61.708 1.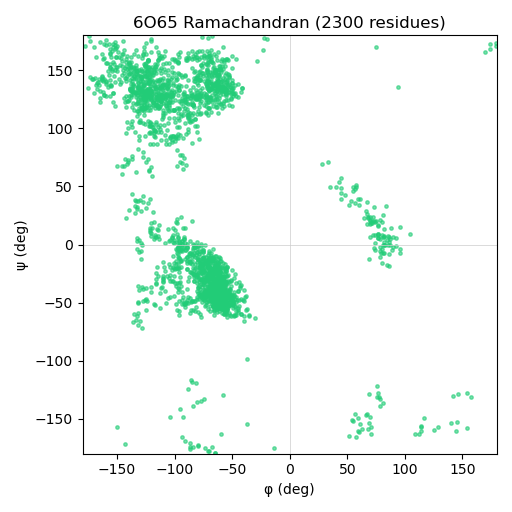00 15.13 104 CYS C O 1
ATOM 5049 N N . ALA C 1 75 ? -14.663 -1.254 62.844 1.00 15.14 105 ALA C N 1
ATOM 5050 C CA . ALA C 1 75 ? -13.504 -0.898 63.692 1.00 15.01 105 ALA C CA 1
ATOM 5051 C C . ALA C 1 75 ? -12.237 -0.917 62.821 1.00 14.73 105 ALA C C 1
ATOM 5052 O O . ALA C 1 75 ? -11.496 0.063 62.839 1.00 15.41 105 ALA C O 1
ATOM 5054 N N . TYR C 1 76 ? -12.007 -1.975 62.056 1.00 14.39 106 TYR C N 1
ATOM 5055 C CA . TYR C 1 76 ? -10.799 -2.165 61.232 1.00 14.51 106 TYR C CA 1
ATOM 5056 C C . TYR C 1 76 ? -10.796 -1.155 60.079 1.00 14.47 106 TYR C C 1
ATOM 5057 O O . TYR C 1 76 ? -9.773 -0.477 59.903 1.00 13.63 106 TYR C O 1
ATOM 5066 N N . GLN C 1 77 ? -11.911 -1.012 59.358 1.00 14.42 107 GLN C N 1
ATOM 5067 C CA A GLN C 1 77 ? -11.963 -0.077 58.196 0.61 14.59 107 GLN C CA 1
ATOM 5068 C CA B GLN C 1 77 ? -11.990 -0.078 58.198 0.39 14.45 107 GLN C CA 1
ATOM 5069 C C . GLN C 1 77 ? -11.760 1.373 58.641 1.00 13.94 107 GLN C C 1
ATOM 5070 O O . GLN C 1 77 ? -10.992 2.117 57.906 1.00 14.37 107 GLN C O 1
ATOM 5081 N N . GLU C 1 78 ? -12.402 1.816 59.724 1.00 14.82 108 GLU C N 1
ATOM 5082 C CA . GLU C 1 78 ? -12.263 3.235 60.186 1.00 14.50 108 GLU C CA 1
ATOM 5083 C C . GLU C 1 78 ? -10.873 3.471 60.843 1.00 14.45 108 GLU C C 1
ATOM 5084 O O . GLU C 1 78 ? -10.247 4.517 60.645 1.00 13.64 108 GLU C O 1
ATOM 5090 N N . MET C 1 79 ? -10.336 2.501 61.570 1.00 14.92 109 MET C N 1
ATOM 5091 C CA . MET C 1 79 ? -9.037 2.722 62.281 1.00 14.57 109 MET C CA 1
ATOM 5092 C C . MET C 1 79 ? -7.878 2.672 61.272 1.00 13.75 109 MET C C 1
ATOM 5093 O O . MET C 1 79 ? -6.963 3.590 61.299 1.00 13.17 109 MET C O 1
ATOM 5098 N N . ILE C 1 80 ? -7.854 1.676 60.398 1.00 13.26 110 ILE C N 1
ATOM 5099 C CA . ILE C 1 80 ? -6.703 1.573 59.450 1.00 13.14 110 ILE C CA 1
ATOM 5100 C C . ILE C 1 80 ? -6.717 2.775 58.485 1.00 13.41 110 ILE C C 1
ATOM 5101 O O . ILE C 1 80 ? -5.629 3.141 57.976 1.00 13.24 110 ILE C O 1
ATOM 5106 N N . THR C 1 81 ? -7.864 3.427 58.230 1.00 13.62 111 THR C N 1
ATOM 5107 C CA . THR C 1 81 ? -7.926 4.557 57.259 1.00 13.56 111 THR C CA 1
ATOM 5108 C C . THR C 1 81 ? -7.621 5.862 57.980 1.00 13.91 111 THR C C 1
ATOM 5109 O O . THR C 1 81 ? -6.795 6.708 57.498 1.00 13.22 111 THR C O 1
ATOM 5113 N N . HIS C 1 82 ? -8.308 6.087 59.089 1.00 13.32 112 HIS C N 1
ATOM 5114 C CA . HIS C 1 82 ? -8.301 7.412 59.738 1.00 14.06 112 HIS C CA 1
ATOM 5115 C C . HIS C 1 82 ? -7.050 7.558 60.573 1.00 13.83 112 HIS C C 1
ATOM 5116 O O . HIS C 1 82 ? -6.558 8.699 60.653 1.00 15.05 112 HIS C O 1
ATOM 5123 N N . LEU C 1 83 ? -6.465 6.471 61.097 1.00 14.51 113 LEU C N 1
ATOM 5124 C CA . LEU C 1 83 ? -5.155 6.601 61.804 1.00 14.71 113 LEU C CA 1
ATOM 5125 C C . LEU C 1 83 ? -4.129 7.295 60.929 1.00 14.96 113 LEU C C 1
ATOM 5126 O O . LEU C 1 83 ? -3.372 8.147 61.428 1.00 16.97 113 LEU C O 1
ATOM 5131 N N . PRO C 1 84 ? -3.902 6.843 59.676 1.00 14.62 114 PRO C N 1
ATOM 5132 C CA . PRO C 1 84 ? -2.952 7.518 58.782 1.00 14.73 114 PRO C CA 1
ATOM 5133 C C . PRO C 1 84 ? -3.400 8.857 58.172 1.00 15.07 114 PRO C C 1
ATOM 5134 O O . PRO C 1 84 ? -2.690 9.817 58.279 1.00 15.86 114 PRO C O 1
ATOM 5138 N N . LEU C 1 85 ? -4.619 8.897 57.633 1.00 14.88 115 LEU C N 1
ATOM 5139 C CA . LEU C 1 85 ? -5.109 10.089 56.909 1.00 15.52 115 LEU C CA 1
ATOM 5140 C C . LEU C 1 85 ? -5.358 11.260 57.851 1.00 15.20 115 LEU C C 1
ATOM 5141 O O . LEU C 1 85 ? -5.003 12.384 57.405 1.00 14.83 115 LEU C O 1
ATOM 5146 N N . CYS C 1 86 ? -5.833 11.029 59.079 1.00 14.79 116 CYS C N 1
ATOM 5147 C CA . CYS C 1 86 ? -6.064 12.134 60.067 1.00 14.84 116 CYS C CA 1
ATOM 5148 C C . CYS C 1 86 ? -4.746 12.637 60.672 1.00 14.70 116 CYS C C 1
ATOM 5149 O O . CYS C 1 86 ? -4.728 13.637 61.467 1.00 15.58 116 CYS C O 1
ATOM 5152 N N . SER C 1 87 ? -3.637 11.990 60.369 1.00 14.49 117 SER C N 1
ATOM 5153 C CA . SER C 1 87 ? -2.320 12.328 60.961 1.00 14.51 117 SER C CA 1
ATOM 5154 C C . SER C 1 87 ? -1.458 13.216 60.065 1.00 15.34 117 SER C C 1
ATOM 5155 O O . SER C 1 87 ? -0.396 13.671 60.537 1.00 15.02 117 SER C O 1
ATOM 5158 N N . ILE C 1 88 ? -1.891 13.469 58.834 1.00 16.34 118 ILE C N 1
ATOM 5159 C CA . ILE C 1 88 ? -1.200 14.362 57.867 1.00 16.93 118 ILE C CA 1
ATOM 5160 C C . ILE C 1 88 ? -2.202 15.305 57.250 1.00 17.81 118 ILE C C 1
ATOM 5161 O O . ILE C 1 88 ? -3.334 14.926 56.929 1.00 18.12 118 ILE C O 1
ATOM 5166 N N . PRO C 1 89 ? -1.729 16.513 56.896 1.00 18.87 119 PRO C N 1
ATOM 5167 C CA . PRO C 1 89 ? -2.617 17.530 56.349 1.00 19.00 119 PRO C CA 1
ATOM 5168 C C . PRO C 1 89 ? -2.866 17.271 54.854 1.00 19.25 119 PRO C C 1
ATOM 5169 O O . PRO C 1 89 ? -1.911 16.901 54.120 1.00 18.49 119 PRO C O 1
ATOM 5173 N N . ASN C 1 90 ? -4.135 17.467 54.481 1.00 18.81 120 ASN C N 1
ATOM 5174 C CA . ASN C 1 90 ? -4.641 17.668 53.107 1.00 18.83 120 ASN C CA 1
ATOM 5175 C C . ASN C 1 90 ? -4.228 16.473 52.269 1.00 17.51 120 ASN C C 1
ATOM 5176 O O . ASN C 1 90 ? -3.636 16.638 51.195 1.00 16.51 120 ASN C O 1
ATOM 5181 N N . PRO C 1 91 ? -4.498 15.230 52.722 1.00 16.99 121 PRO C N 1
ATOM 5182 C CA . PRO C 1 91 ? -4.151 14.088 51.885 1.00 16.70 121 PRO C CA 1
ATOM 5183 C C . PRO C 1 91 ? -4.863 14.242 50.530 1.00 16.32 121 PRO C C 1
ATOM 5184 O O . PRO C 1 91 ? -6.044 14.491 50.505 1.00 17.23 121 PRO C O 1
ATOM 5188 N N . LYS C 1 92 ? -4.152 14.019 49.435 1.00 17.77 122 LYS C N 1
ATOM 5189 C CA . LYS C 1 92 ? -4.769 14.047 48.098 1.00 18.80 122 LYS C CA 1
ATOM 5190 C C . LYS C 1 92 ? -4.661 12.701 47.400 1.00 17.82 122 LYS C C 1
ATOM 5191 O O . LYS C 1 92 ? -5.655 12.332 46.789 1.00 19.28 122 LYS C O 1
ATOM 5197 N N . LYS C 1 93 ? -3.472 12.100 47.318 1.00 16.48 123 LYS C N 1
ATOM 5198 C CA . LYS C 1 93 ? -3.277 10.844 46.541 1.00 16.73 123 LYS C CA 1
ATOM 5199 C C . LYS C 1 93 ? -2.885 9.682 47.457 1.00 16.16 123 LYS C C 1
ATOM 5200 O O . LYS C 1 93 ? -1.786 9.722 48.108 1.00 15.82 123 LYS C O 1
ATOM 5206 N N . VAL C 1 94 ? -3.743 8.652 47.456 1.00 16.48 124 VAL C N 1
ATOM 5207 C CA . VAL C 1 94 ? -3.662 7.498 48.408 1.00 16.78 124 VAL C CA 1
ATOM 5208 C C . VAL C 1 94 ? -3.725 6.194 47.627 1.00 15.50 124 VAL C C 1
ATOM 5209 O O . VAL C 1 94 ? -4.462 6.134 46.690 1.00 15.92 124 VAL C O 1
ATOM 5213 N N . LEU C 1 95 ? -3.001 5.182 48.084 1.00 14.84 125 LEU C N 1
ATOM 5214 C CA . LEU C 1 95 ? -2.891 3.857 47.442 1.00 15.91 125 LEU C CA 1
ATOM 5215 C C . LEU C 1 95 ? -3.256 2.855 48.541 1.00 15.12 125 LEU C C 1
ATOM 5216 O O . LEU C 1 95 ? -2.787 3.023 49.658 1.00 14.45 125 LEU C O 1
ATOM 5221 N N . VAL C 1 96 ? -4.235 2.028 48.210 1.00 14.65 126 VAL C N 1
ATOM 5222 C CA . VAL C 1 96 ? -4.755 0.887 48.992 1.00 14.44 126 VAL C CA 1
ATOM 5223 C C . VAL C 1 96 ? -4.231 -0.406 48.338 1.00 15.01 126 VAL C C 1
ATOM 5224 O O . VAL C 1 96 ? -4.653 -0.720 47.151 1.00 14.98 126 VAL C O 1
ATOM 5228 N N . ILE C 1 97 ? -3.393 -1.142 49.075 1.00 14.41 127 ILE C N 1
ATOM 5229 C CA . ILE C 1 97 ? -2.976 -2.499 48.725 1.00 14.61 127 ILE C CA 1
ATOM 5230 C C . ILE C 1 97 ? -3.871 -3.527 49.423 1.00 15.15 127 ILE C C 1
ATOM 5231 O O . ILE C 1 97 ? -3.895 -3.529 50.668 1.00 14.79 127 ILE C O 1
ATOM 5236 N N . GLY C 1 98 ? -4.484 -4.382 48.605 1.00 14.88 128 GLY C N 1
ATOM 5237 C CA . GLY C 1 98 ? -5.596 -5.269 48.953 1.00 15.34 128 GLY C CA 1
ATOM 5238 C C . GLY C 1 98 ? -6.865 -4.447 49.017 1.00 16.00 128 GLY C C 1
ATOM 5239 O O . GLY C 1 98 ? -7.139 -3.780 48.061 1.00 17.03 128 GLY C O 1
ATOM 5240 N N . GLY C 1 99 ? -7.605 -4.541 50.109 1.00 16.72 129 GLY C N 1
ATOM 5241 C CA . GLY C 1 99 ? -8.904 -3.856 50.252 1.00 17.24 129 GLY C CA 1
ATOM 5242 C C . GLY C 1 99 ? -9.984 -4.404 49.350 1.00 16.94 129 GLY C C 1
ATOM 5243 O O . GLY C 1 99 ? -10.862 -3.634 49.098 1.00 16.93 129 GLY C O 1
ATOM 5244 N N . GLY C 1 100 ? -9.916 -5.662 48.864 1.00 17.57 130 GLY C N 1
ATOM 5245 C CA . GLY C 1 100 ? -10.898 -6.166 47.869 1.00 18.41 130 GLY C CA 1
ATOM 5246 C C . GLY C 1 100 ? -12.363 -6.040 48.328 1.00 19.21 130 GLY C C 1
ATOM 5247 O O . GLY C 1 100 ? -13.274 -6.067 47.466 1.00 19.54 130 GLY C O 1
ATOM 5248 N N . ASP C 1 101 ? -12.615 -5.958 49.641 1.00 19.16 131 ASP C N 1
ATOM 5249 C CA . ASP C 1 101 ? -13.977 -5.961 50.246 1.00 20.44 131 ASP C CA 1
ATOM 5250 C C . ASP C 1 101 ? -14.644 -4.602 50.030 1.00 20.14 131 ASP C C 1
ATOM 5251 O O . ASP C 1 101 ? -15.892 -4.529 50.088 1.00 23.90 131 ASP C O 1
ATOM 5256 N N . GLY C 1 102 ? -13.851 -3.566 49.799 1.00 19.55 132 GLY C N 1
ATOM 5257 C CA . GLY C 1 102 ? -14.332 -2.236 49.415 1.00 20.49 132 GLY C CA 1
ATOM 5258 C C . GLY C 1 102 ? -14.463 -1.334 50.614 1.00 20.37 132 GLY C C 1
ATOM 5259 O O . GLY C 1 102 ? -14.753 -0.175 50.416 1.00 21.19 132 GLY C O 1
ATOM 5260 N N . GLY C 1 103 ? -14.282 -1.883 51.825 1.00 19.43 133 GLY C N 1
ATOM 5261 C CA . GLY C 1 103 ? -14.406 -1.176 53.112 1.00 18.00 133 GLY C CA 1
ATOM 5262 C C . GLY C 1 103 ? -13.501 0.029 53.226 1.00 15.81 133 GLY C C 1
ATOM 5263 O O . GLY C 1 103 ? -14.008 1.152 53.467 1.00 15.20 133 GLY C O 1
ATOM 5264 N N . VAL C 1 104 ? -12.206 -0.161 53.115 1.00 15.18 134 VAL C N 1
ATOM 5265 C CA . VAL C 1 104 ? -11.241 0.973 53.218 1.00 15.43 134 VAL C CA 1
ATOM 5266 C C . VAL C 1 104 ? -11.595 2.045 52.156 1.00 16.62 134 VAL C C 1
ATOM 5267 O O . VAL C 1 104 ? -11.573 3.247 52.464 1.00 16.67 134 VAL C O 1
ATOM 5271 N N . LEU C 1 105 ? -11.899 1.681 50.925 1.00 17.86 135 LEU C N 1
ATOM 5272 C CA . LEU C 1 105 ? -12.303 2.684 49.878 1.00 18.93 135 LEU C CA 1
ATOM 5273 C C . LEU C 1 105 ? -13.319 3.691 50.444 1.00 20.33 135 LEU C C 1
ATOM 5274 O O . LEU C 1 105 ? -13.152 4.933 50.201 1.00 20.12 135 LEU C O 1
ATOM 5279 N N . ARG C 1 106 ? -14.415 3.166 51.000 1.00 19.75 136 ARG C N 1
ATOM 5280 C CA . ARG C 1 106 ? -15.537 3.965 51.568 1.00 19.73 136 ARG C CA 1
ATOM 5281 C C . ARG C 1 106 ? -15.028 4.882 52.683 1.00 19.67 136 ARG C C 1
ATOM 5282 O O . ARG C 1 106 ? -15.394 6.039 52.699 1.00 22.98 136 ARG C O 1
ATOM 5290 N N . GLU C 1 107 ? -14.135 4.411 53.547 1.00 17.75 137 GLU C N 1
ATOM 5291 C CA . GLU C 1 107 ? -13.557 5.292 54.596 1.00 17.61 137 GLU C CA 1
ATOM 5292 C C . GLU C 1 107 ? -12.618 6.324 53.977 1.00 17.05 137 GLU C C 1
ATOM 5293 O O . GLU C 1 107 ? -12.656 7.480 54.411 1.00 16.78 137 GLU C O 1
ATOM 5299 N N . VAL C 1 108 ? -11.805 5.944 53.004 1.00 17.07 138 VAL C N 1
ATOM 5300 C CA . VAL C 1 108 ? -10.862 6.929 52.406 1.00 17.37 138 VAL C CA 1
ATOM 5301 C C . VAL C 1 108 ? -11.705 8.035 51.757 1.00 18.20 138 VAL C C 1
ATOM 5302 O O . VAL C 1 108 ? -11.326 9.182 51.862 1.00 17.32 138 VAL C O 1
ATOM 5306 N N . ALA C 1 109 ? -12.792 7.653 51.067 1.00 18.26 139 ALA C N 1
ATOM 5307 C CA . ALA C 1 109 ? -13.730 8.595 50.407 1.00 19.10 139 ALA C CA 1
ATOM 5308 C C . ALA C 1 109 ? -14.258 9.649 51.380 1.00 19.35 139 ALA C C 1
ATOM 5309 O O . ALA C 1 109 ? -14.634 10.735 50.903 1.00 20.39 139 ALA C O 1
ATOM 5311 N N . ARG C 1 110 ? -14.327 9.398 52.674 1.00 19.15 140 ARG C N 1
ATOM 5312 C CA . ARG C 1 110 ? -14.978 10.402 53.567 1.00 20.44 140 ARG C CA 1
ATOM 5313 C C . ARG C 1 110 ? -14.067 11.630 53.662 1.00 18.76 140 ARG C C 1
ATOM 5314 O O . ARG C 1 110 ? -14.542 12.661 54.153 1.00 17.60 140 ARG C O 1
ATOM 5322 N N . HIS C 1 111 ? -12.790 11.488 53.294 1.00 17.50 141 HIS C N 1
ATOM 5323 C CA . HIS C 1 111 ? -11.817 12.615 53.237 1.00 17.90 141 HIS C CA 1
ATOM 5324 C C . HIS C 1 111 ? -12.036 13.389 51.926 1.00 18.71 141 HIS C C 1
ATOM 5325 O O . HIS C 1 111 ? -11.558 12.936 50.872 1.00 18.06 141 HIS C O 1
ATOM 5332 N N . ALA C 1 112 ? -12.705 14.527 52.032 1.00 20.23 142 ALA C N 1
ATOM 5333 C CA . ALA C 1 112 ? -12.989 15.464 50.922 1.00 20.23 142 ALA C CA 1
ATOM 5334 C C . ALA C 1 112 ? -11.681 15.956 50.294 1.00 20.02 142 ALA C C 1
ATOM 5335 O O . ALA C 1 112 ? -11.672 16.095 49.069 1.00 19.79 142 ALA C O 1
ATOM 5337 N N . SER C 1 113 ? -10.598 16.110 51.037 1.00 19.24 143 SER C N 1
ATOM 5338 C CA . SER C 1 113 ? -9.316 16.580 50.455 1.00 20.72 143 SER C CA 1
ATOM 5339 C C . SER C 1 113 ? -8.779 15.565 49.400 1.00 21.02 143 SER C C 1
ATOM 5340 O O . SER C 1 113 ? -7.964 15.970 48.529 1.00 21.17 143 SER C O 1
ATOM 5343 N N . ILE C 1 114 ? -9.175 14.290 49.482 1.00 20.17 144 ILE C N 1
ATOM 5344 C CA . ILE C 1 114 ? -8.634 13.184 48.633 1.00 20.81 144 ILE C CA 1
ATOM 5345 C C . ILE C 1 114 ? -9.106 13.413 47.188 1.00 20.69 144 ILE C C 1
ATOM 5346 O O . ILE C 1 114 ? -10.266 13.730 47.017 1.00 22.44 144 ILE C O 1
ATOM 5351 N N . GLU C 1 115 ? -8.213 13.276 46.216 1.00 21.72 145 GLU C N 1
ATOM 5352 C CA . GLU C 1 115 ? -8.517 13.477 44.772 1.00 22.47 145 GLU C CA 1
ATOM 5353 C C . GLU C 1 115 ? -8.338 12.182 43.964 1.00 21.84 145 GLU C C 1
ATOM 5354 O O . GLU C 1 115 ? -8.976 12.061 42.902 1.00 19.86 145 GLU C O 1
ATOM 5360 N N . GLN C 1 116 ? -7.512 11.252 44.448 1.00 20.03 146 GLN C N 1
ATOM 5361 C CA . GLN C 1 116 ? -7.116 10.011 43.715 1.00 20.62 146 GLN C CA 1
ATOM 5362 C C . GLN C 1 116 ? -7.021 8.846 44.734 1.00 18.27 146 GLN C C 1
ATOM 5363 O O . GLN C 1 116 ? -6.207 8.925 45.696 1.00 17.22 146 GLN C O 1
ATOM 5369 N N . ILE C 1 117 ? -7.829 7.810 44.589 1.00 17.54 147 ILE C N 1
ATOM 5370 C CA . ILE C 1 117 ? -7.756 6.603 45.481 1.00 17.51 147 ILE C CA 1
ATOM 5371 C C . ILE C 1 117 ? -7.338 5.424 44.621 1.00 16.95 147 ILE C C 1
ATOM 5372 O O . ILE C 1 117 ? -8.205 4.820 44.012 1.00 19.37 147 ILE C O 1
ATOM 5377 N N . ASP C 1 118 ? -6.040 5.240 44.456 1.00 17.27 148 ASP C N 1
ATOM 5378 C CA . ASP C 1 118 ? -5.442 4.096 43.727 1.00 17.33 148 ASP C CA 1
ATOM 5379 C C . ASP C 1 118 ? -5.678 2.871 44.585 1.00 17.99 148 ASP C C 1
ATOM 5380 O O . ASP C 1 118 ? -5.650 3.016 45.845 1.00 17.59 148 ASP C O 1
ATOM 5385 N N . MET C 1 119 ? -6.090 1.772 43.982 1.00 17.72 149 MET C N 1
ATOM 5386 C CA . MET C 1 119 ? -6.233 0.507 44.730 1.00 18.31 149 MET C CA 1
ATOM 5387 C C . MET C 1 119 ? -5.659 -0.666 43.916 1.00 18.84 149 MET C C 1
ATOM 5388 O O . MET C 1 119 ? -5.909 -0.753 42.678 1.00 21.98 149 MET C O 1
ATOM 5393 N N . CYS C 1 120 ? -4.824 -1.473 44.548 1.00 16.58 150 CYS C N 1
ATOM 5394 C CA . CYS C 1 120 ? -4.192 -2.661 43.955 1.00 16.95 150 CYS C CA 1
ATOM 5395 C C . CYS C 1 120 ? -4.555 -3.903 44.765 1.00 17.29 150 CYS C C 1
ATOM 5396 O O . CYS C 1 120 ? -3.979 -4.110 45.869 1.00 16.27 150 CYS C O 1
ATOM 5399 N N . GLU C 1 121 ? -5.478 -4.694 44.196 1.00 17.26 151 GLU C N 1
ATOM 5400 C CA . GLU C 1 121 ? -6.041 -5.919 44.828 1.00 18.84 151 GLU C CA 1
ATOM 5401 C C . GLU C 1 121 ? -5.736 -7.097 43.910 1.00 19.61 151 GLU C C 1
ATOM 5402 O O . GLU C 1 121 ? -6.160 -7.044 42.777 1.00 21.07 151 GLU C O 1
ATOM 5408 N N . ILE C 1 122 ? -5.102 -8.140 44.425 1.00 19.03 152 ILE C N 1
ATOM 5409 C CA . ILE C 1 122 ? -4.571 -9.248 43.585 1.00 19.85 152 ILE C CA 1
ATOM 5410 C C . ILE C 1 122 ? -5.697 -10.183 43.148 1.00 19.49 152 ILE C C 1
ATOM 5411 O O . ILE C 1 122 ? -5.538 -10.787 42.077 1.00 18.98 152 ILE C O 1
ATOM 5416 N N . ASP C 1 123 ? -6.813 -10.267 43.876 1.00 19.43 153 ASP C N 1
ATOM 5417 C CA . ASP C 1 123 ? -7.789 -11.380 43.658 1.00 21.28 153 ASP C CA 1
ATOM 5418 C C . ASP C 1 123 ? -9.108 -10.788 43.160 1.00 21.59 153 ASP C C 1
ATOM 5419 O O . ASP C 1 123 ? -9.824 -10.164 43.960 1.00 20.17 153 ASP C O 1
ATOM 5424 N N . LYS C 1 124 ? -9.413 -10.934 41.871 1.00 21.57 154 LYS C N 1
ATOM 5425 C CA . LYS C 1 124 ? -10.626 -10.287 41.300 1.00 22.84 154 LYS C CA 1
ATOM 5426 C C . LYS C 1 124 ? -11.858 -10.999 41.868 1.00 21.91 154 LYS C C 1
ATOM 5427 O O . LYS C 1 124 ? -12.935 -10.382 41.914 1.00 21.78 154 LYS C O 1
ATOM 5433 N N . MET C 1 125 ? -11.718 -12.259 42.289 1.00 22.55 155 MET C N 1
ATOM 5434 C CA . MET C 1 125 ? -12.844 -13.001 42.906 1.00 22.67 155 MET C CA 1
ATOM 5435 C C . MET C 1 125 ? -13.278 -12.284 44.198 1.00 21.81 155 MET C C 1
ATOM 5436 O O . MET C 1 125 ? -14.474 -12.063 44.369 1.00 22.42 155 MET C O 1
ATOM 5441 N N . VAL C 1 126 ? -12.346 -11.816 45.029 1.00 22.34 156 VAL C N 1
ATOM 5442 C CA . VAL C 1 126 ? -12.684 -11.077 46.288 1.00 21.51 156 VAL C CA 1
ATOM 5443 C C . VAL C 1 126 ? -13.516 -9.823 45.993 1.00 20.71 156 VAL C C 1
ATOM 5444 O O . VAL C 1 126 ? -14.507 -9.602 46.669 1.00 21.13 156 VAL C O 1
ATOM 5448 N N . VAL C 1 127 ? -13.112 -9.016 45.018 1.00 20.66 157 VAL C N 1
ATOM 5449 C CA . VAL C 1 127 ? -13.872 -7.825 44.549 1.00 20.45 157 VAL C CA 1
ATOM 5450 C C . VAL C 1 127 ? -15.268 -8.243 44.098 1.00 20.56 157 VAL C C 1
ATOM 5451 O O . VAL C 1 127 ? -16.237 -7.573 44.481 1.00 19.91 157 VAL C O 1
ATOM 5455 N N . ASP C 1 128 ? -15.340 -9.267 43.239 1.00 22.03 158 ASP C N 1
ATOM 5456 C CA . ASP C 1 128 ? -16.609 -9.681 42.603 1.00 22.74 158 ASP C CA 1
ATOM 5457 C C . ASP C 1 128 ? -17.581 -10.143 43.694 1.00 22.42 158 ASP C C 1
ATOM 5458 O O . ASP C 1 128 ? -18.719 -9.666 43.688 1.00 22.70 158 ASP C O 1
ATOM 5463 N N . VAL C 1 129 ? -17.153 -11.004 44.616 1.00 22.34 159 VAL C N 1
ATOM 5464 C CA . VAL C 1 129 ? -18.067 -11.530 45.676 1.00 24.17 159 VAL C CA 1
ATOM 5465 C C . VAL C 1 129 ? -18.390 -10.389 46.642 1.00 23.09 159 VAL C C 1
ATOM 5466 O O . VAL C 1 129 ? -19.522 -10.342 47.112 1.00 24.16 159 VAL C O 1
ATOM 5470 N N . SER C 1 130 ? -17.453 -9.491 46.936 1.00 23.66 160 SER C N 1
ATOM 5471 C CA . SER C 1 130 ? -17.758 -8.334 47.828 1.00 23.77 160 SER C CA 1
ATOM 5472 C C . SER C 1 130 ? -18.830 -7.479 47.135 1.00 25.07 160 SER C C 1
ATOM 5473 O O . SER C 1 130 ? -19.815 -7.077 47.824 1.00 23.08 160 SER C O 1
ATOM 5476 N N . LYS C 1 131 ? -18.646 -7.215 45.824 1.00 25.93 161 LYS C N 1
ATOM 5477 C CA . LYS C 1 131 ? -19.592 -6.368 45.045 1.00 27.95 161 LYS C CA 1
ATOM 5478 C C . LYS C 1 131 ? -20.984 -6.992 45.043 1.00 28.77 161 LYS C C 1
ATOM 5479 O O . LYS C 1 131 ? -21.960 -6.222 44.983 1.00 29.61 161 LYS C O 1
ATOM 5485 N N . GLN C 1 132 ? -21.043 -8.322 45.083 1.00 29.03 162 GLN C N 1
ATOM 5486 C CA . GLN C 1 132 ? -22.269 -9.111 44.805 1.00 31.31 162 GLN C CA 1
ATOM 5487 C C . GLN C 1 132 ? -23.072 -9.208 46.104 1.00 31.24 162 GLN C C 1
ATOM 5488 O O . GLN C 1 132 ? -24.277 -8.939 46.064 1.00 31.21 162 GLN C O 1
ATOM 5494 N N . PHE C 1 133 ? -22.418 -9.597 47.201 1.00 29.84 163 PHE C N 1
ATOM 5495 C CA . PHE C 1 133 ? -23.116 -10.081 48.426 1.00 32.64 163 PHE C CA 1
ATOM 5496 C C . PHE C 1 133 ? -23.282 -8.933 49.432 1.00 31.22 163 PHE C C 1
ATOM 5497 O O . PHE C 1 133 ? -24.415 -8.785 49.957 1.00 33.91 163 PHE C O 1
ATOM 5505 N N . PHE C 1 134 ? -22.285 -8.064 49.564 1.00 29.58 164 PHE C N 1
ATOM 5506 C CA . PHE C 1 134 ? -22.189 -7.061 50.656 1.00 29.88 164 PHE C CA 1
ATOM 5507 C C . PHE C 1 134 ? -22.767 -5.723 50.218 1.00 35.29 164 PHE C C 1
ATOM 5508 O O . PHE C 1 134 ? -22.128 -4.960 49.495 1.00 31.40 164 PHE C O 1
ATOM 5516 N N . PRO C 1 135 ? -23.926 -5.316 50.778 1.00 39.41 165 PRO C N 1
ATOM 5517 C CA . PRO C 1 135 ? -24.458 -3.981 50.478 1.00 40.84 165 PRO C CA 1
ATOM 5518 C C . PRO C 1 135 ? -23.419 -2.864 50.718 1.00 38.56 165 PRO C C 1
ATOM 5519 O O . PRO C 1 135 ? -22.637 -2.951 51.611 1.00 37.30 165 PRO C O 1
ATOM 5523 N N . ASP C 1 136 ? -23.459 -1.816 49.906 1.00 39.72 166 ASP C N 1
ATOM 5524 C CA . ASP C 1 136 ? -22.575 -0.620 49.990 1.00 40.67 166 ASP C CA 1
ATOM 5525 C C . ASP C 1 136 ? -21.262 -0.831 49.229 1.00 39.49 166 ASP C C 1
ATOM 5526 O O . ASP C 1 136 ? -20.540 0.175 48.984 1.00 40.77 166 ASP C O 1
ATOM 5531 N N . VAL C 1 137 ? -20.886 -2.069 48.927 1.00 37.81 167 VAL C N 1
ATOM 5532 C CA . VAL C 1 137 ? -19.534 -2.277 48.337 1.00 36.68 167 VAL C CA 1
ATOM 5533 C C . VAL C 1 137 ? -19.508 -1.661 46.931 1.00 35.95 167 VAL C C 1
ATOM 5534 O O . VAL C 1 137 ? -18.518 -0.921 46.616 1.00 30.67 167 VAL C O 1
ATOM 5538 N N . ALA C 1 138 ? -20.541 -1.951 46.113 1.00 36.69 168 ALA C N 1
ATOM 5539 C CA . ALA C 1 138 ? -20.652 -1.522 44.690 1.00 36.09 168 ALA C CA 1
ATOM 5540 C C . ALA C 1 138 ? -20.613 0.016 44.617 1.00 36.47 168 ALA C C 1
ATOM 5541 O O . ALA C 1 138 ? -19.894 0.579 43.722 1.00 33.41 168 ALA C O 1
ATOM 5543 N N . ILE C 1 139 ? -21.311 0.665 45.568 1.00 41.23 169 ILE C N 1
ATOM 5544 C CA . ILE C 1 139 ? -21.395 2.153 45.729 1.00 41.55 169 ILE C CA 1
ATOM 5545 C C . ILE C 1 139 ? -20.000 2.741 46.060 1.00 42.02 169 ILE C C 1
ATOM 5546 O O . ILE C 1 139 ? -19.592 3.674 45.345 1.00 46.21 169 ILE C O 1
ATOM 5551 N N . GLY C 1 140 ? -19.266 2.187 47.039 1.00 36.81 170 GLY C N 1
ATOM 5552 C CA . GLY C 1 140 ? -17.930 2.656 47.459 1.00 37.00 170 GLY C CA 1
ATOM 5553 C C . GLY C 1 140 ? -16.897 2.543 46.351 1.00 36.05 170 GLY C C 1
ATOM 5554 O O . GLY C 1 140 ? -16.047 3.409 46.248 1.00 37.05 170 GLY C O 1
ATOM 5555 N N . TYR C 1 141 ? -16.979 1.518 45.517 1.00 33.17 171 TYR C N 1
ATOM 5556 C CA . TYR C 1 141 ? -16.105 1.369 44.327 1.00 31.92 171 TYR C CA 1
ATOM 5557 C C . TYR C 1 141 ? -16.467 2.393 43.243 1.00 33.80 171 TYR C C 1
ATOM 5558 O O . TYR C 1 141 ? -15.598 2.716 42.412 1.00 36.19 171 TYR C O 1
ATOM 5567 N N . GLU C 1 142 ? -17.712 2.866 43.207 1.00 34.41 172 GLU C N 1
ATOM 5568 C CA . GLU C 1 142 ? -18.157 3.804 42.144 1.00 37.02 172 GLU C CA 1
ATOM 5569 C C . GLU C 1 142 ? -17.690 5.232 42.427 1.00 34.85 172 GLU C C 1
ATOM 5570 O O . GLU C 1 142 ? -17.808 6.032 41.477 1.00 36.85 172 GLU C O 1
ATOM 5576 N N . ASP C 1 143 ? -17.190 5.564 43.634 1.00 30.87 173 ASP C N 1
ATOM 5577 C CA . ASP C 1 143 ? -16.742 6.968 43.910 1.00 30.06 173 ASP C CA 1
ATOM 5578 C C . ASP C 1 143 ? -15.821 7.348 42.760 1.00 27.08 173 ASP C C 1
ATOM 5579 O O . ASP C 1 143 ? -14.940 6.564 42.430 1.00 26.94 173 ASP C O 1
ATOM 5584 N N . PRO C 1 144 ? -15.995 8.511 42.081 1.00 28.28 174 PRO C N 1
ATOM 5585 C CA . PRO C 1 144 ? -15.265 8.752 40.837 1.00 27.42 174 PRO C CA 1
ATOM 5586 C C . PRO C 1 144 ? -13.751 8.842 41.066 1.00 25.25 174 PRO C C 1
ATOM 5587 O O . PRO C 1 144 ? -12.993 8.717 40.132 1.00 25.00 174 PRO C O 1
ATOM 5591 N N . ARG C 1 145 ? -13.312 9.020 42.292 1.00 22.23 175 ARG C N 1
ATOM 5592 C CA . ARG C 1 145 ? -11.861 9.169 42.542 1.00 23.07 175 ARG C CA 1
ATOM 5593 C C . ARG C 1 145 ? -11.201 7.805 42.619 1.00 21.41 175 ARG C C 1
ATOM 5594 O O . ARG C 1 145 ? -9.985 7.816 42.648 1.00 21.11 175 ARG C O 1
ATOM 5602 N N . VAL C 1 146 ? -11.959 6.709 42.606 1.00 21.11 176 VAL C N 1
ATOM 5603 C CA . VAL C 1 146 ? -11.381 5.341 42.784 1.00 20.56 176 VAL C CA 1
ATOM 5604 C C . VAL C 1 146 ? -10.805 4.829 41.460 1.00 21.49 176 VAL C C 1
ATOM 5605 O O . VAL C 1 146 ? -11.483 4.792 40.447 1.00 20.25 176 VAL C O 1
ATOM 5609 N N . ASN C 1 147 ? -9.559 4.394 41.500 1.00 21.50 177 ASN C N 1
ATOM 5610 C CA . ASN C 1 147 ? -8.864 3.772 40.356 1.00 21.81 177 ASN C CA 1
ATOM 5611 C C . ASN C 1 147 ? -8.534 2.342 40.776 1.00 21.49 177 ASN C C 1
ATOM 5612 O O . ASN C 1 147 ? -7.458 2.167 41.471 1.00 18.73 177 ASN C O 1
ATOM 5617 N N . LEU C 1 148 ? -9.418 1.377 40.474 1.00 20.75 178 LEU C N 1
ATOM 5618 C CA . LEU C 1 148 ? -9.204 -0.036 40.853 1.00 20.20 178 LEU C CA 1
ATOM 5619 C C . LEU C 1 148 ? -8.180 -0.661 39.924 1.00 20.60 178 LEU C C 1
ATOM 5620 O O . LEU C 1 148 ? -8.277 -0.492 38.658 1.00 21.35 178 LEU C O 1
ATOM 5625 N N . VAL C 1 149 ? -7.154 -1.279 40.471 1.00 19.01 179 VAL C N 1
ATOM 5626 C CA . VAL C 1 149 ? -6.264 -2.136 39.641 1.00 18.31 179 VAL C CA 1
ATOM 5627 C C . VAL C 1 149 ? -6.305 -3.527 40.246 1.00 18.80 179 VAL C C 1
ATOM 5628 O O . VAL C 1 149 ? -6.327 -3.602 41.472 1.00 18.44 179 VAL C O 1
ATOM 5632 N N . ILE C 1 150 ? -6.326 -4.553 39.419 1.00 18.05 180 ILE C N 1
ATOM 5633 C CA . ILE C 1 150 ? -6.192 -5.965 39.834 1.00 18.61 180 ILE C CA 1
ATOM 5634 C C . ILE C 1 150 ? -4.747 -6.334 39.549 1.00 19.46 180 ILE C C 1
ATOM 5635 O O . ILE C 1 150 ? -4.331 -6.344 38.374 1.00 20.49 180 ILE C O 1
ATOM 5640 N N . GLY C 1 151 ? -3.992 -6.634 40.579 1.00 19.45 181 GLY C N 1
ATOM 5641 C CA . GLY C 1 151 ? -2.552 -6.885 40.439 1.00 20.05 181 GLY C CA 1
ATOM 5642 C C . GLY C 1 151 ? -1.922 -7.185 41.785 1.00 19.44 181 GLY C C 1
ATOM 5643 O O . GLY C 1 151 ? -2.599 -6.966 42.811 1.00 19.12 181 GLY C O 1
ATOM 5644 N N . ASP C 1 152 ? -0.650 -7.568 41.790 1.00 20.62 182 ASP C N 1
ATOM 5645 C CA . ASP C 1 152 ? 0.135 -7.831 43.035 1.00 21.07 182 ASP C CA 1
ATOM 5646 C C . ASP C 1 152 ? 0.699 -6.497 43.478 1.00 21.27 182 ASP C C 1
ATOM 5647 O O . ASP C 1 152 ? 1.351 -5.807 42.641 1.00 20.44 182 ASP C O 1
ATOM 5652 N N . GLY C 1 153 ? 0.349 -6.086 44.702 1.00 21.56 183 GLY C N 1
ATOM 5653 C CA . GLY C 1 153 ? 0.841 -4.812 45.228 1.00 20.77 183 GLY C CA 1
ATOM 5654 C C . GLY C 1 153 ? 2.356 -4.737 45.165 1.00 19.92 183 GLY C C 1
ATOM 5655 O O . GLY C 1 153 ? 2.863 -3.646 45.118 1.00 20.54 183 GLY C O 1
ATOM 5656 N N . VAL C 1 154 ? 3.082 -5.847 45.209 1.00 20.30 184 VAL C N 1
ATOM 5657 C CA . VAL C 1 154 ? 4.587 -5.789 45.235 1.00 21.28 184 VAL C CA 1
ATOM 5658 C C . VAL C 1 154 ? 5.089 -5.148 43.938 1.00 22.09 184 VAL C C 1
ATOM 5659 O O . VAL C 1 154 ? 5.864 -4.183 43.954 1.00 21.36 184 VAL C O 1
ATOM 5663 N N . ALA C 1 155 ? 4.675 -5.742 42.822 1.00 22.54 185 ALA C N 1
ATOM 5664 C CA . ALA C 1 155 ? 5.045 -5.289 41.470 1.00 21.96 185 ALA C CA 1
ATOM 5665 C C . ALA C 1 155 ? 4.498 -3.863 41.315 1.00 20.88 185 ALA C C 1
ATOM 5666 O O . ALA C 1 155 ? 5.213 -3.024 40.816 1.00 20.69 185 ALA C O 1
ATOM 5668 N N . PHE C 1 156 ? 3.288 -3.603 41.819 1.00 20.90 186 PHE C N 1
ATOM 5669 C CA . PHE C 1 156 ? 2.594 -2.308 41.627 1.00 20.05 186 PHE C CA 1
ATOM 5670 C C . PHE C 1 156 ? 3.440 -1.191 42.261 1.00 19.32 186 PHE C C 1
ATOM 5671 O O . PHE C 1 156 ? 3.688 -0.112 41.697 1.00 18.46 186 PHE C O 1
ATOM 5679 N N . LEU C 1 157 ? 3.875 -1.430 43.462 1.00 18.05 187 LEU C N 1
ATOM 5680 C CA . LEU C 1 157 ? 4.705 -0.446 44.187 1.00 18.22 187 LEU C CA 1
ATOM 5681 C C . LEU C 1 157 ? 6.059 -0.274 43.479 1.00 17.93 187 LEU C C 1
ATOM 5682 O O . LEU C 1 157 ? 6.638 0.862 43.532 1.00 17.71 187 LEU C O 1
ATOM 5687 N N . LYS C 1 158 ? 6.605 -1.329 42.863 1.00 18.42 188 LYS C N 1
ATOM 5688 C CA . LYS C 1 158 ? 7.994 -1.222 42.363 1.00 19.44 188 LYS C CA 1
ATOM 5689 C C . LYS C 1 158 ? 7.915 -0.224 41.219 1.00 19.26 188 LYS C C 1
ATOM 5690 O O . LYS C 1 158 ? 8.904 0.476 41.006 1.00 18.28 188 LYS C O 1
ATOM 5696 N N . ASN C 1 159 ? 6.732 -0.171 40.570 1.00 18.69 189 ASN C N 1
ATOM 5697 C CA . ASN C 1 159 ? 6.453 0.591 39.318 1.00 19.34 189 ASN C CA 1
ATOM 5698 C C . ASN C 1 159 ? 5.826 1.942 39.624 1.00 19.56 189 ASN C C 1
ATOM 5699 O O . ASN C 1 159 ? 5.655 2.708 38.679 1.00 20.67 189 ASN C O 1
ATOM 5704 N N . ALA C 1 160 ? 5.554 2.237 40.896 1.00 19.61 190 ALA C N 1
ATOM 5705 C CA . ALA C 1 160 ? 5.093 3.569 41.351 1.00 18.42 190 ALA C CA 1
ATOM 5706 C C . ALA C 1 160 ? 6.221 4.604 41.207 1.00 18.34 190 ALA C C 1
ATOM 5707 O O . ALA C 1 160 ? 7.404 4.290 41.478 1.00 17.75 190 ALA C O 1
ATOM 5709 N N . ALA C 1 161 ? 5.879 5.814 40.785 1.00 19.46 191 ALA C N 1
ATOM 5710 C CA . ALA C 1 161 ? 6.828 6.954 40.695 1.00 21.33 191 ALA C CA 1
ATOM 5711 C C . ALA C 1 161 ? 7.292 7.380 42.091 1.00 22.83 191 ALA C C 1
ATOM 5712 O O . ALA C 1 161 ? 6.473 7.444 43.000 1.00 22.90 191 ALA C O 1
ATOM 5714 N N . GLU C 1 162 ? 8.572 7.652 42.251 1.00 23.31 192 GLU C N 1
ATOM 5715 C CA . GLU C 1 162 ? 9.148 7.964 43.582 1.00 26.22 192 GLU C CA 1
ATOM 5716 C C . GLU C 1 162 ? 8.500 9.250 44.118 1.00 23.92 192 GLU C C 1
ATOM 5717 O O . GLU C 1 162 ? 8.388 10.189 43.325 1.00 23.33 192 GLU C O 1
ATOM 5723 N N . GLY C 1 163 ? 8.030 9.285 45.367 1.00 20.88 193 GLY C N 1
ATOM 5724 C CA . GLY C 1 163 ? 7.502 10.506 46.007 1.00 19.54 193 GLY C CA 1
ATOM 5725 C C . GLY C 1 163 ? 6.081 10.864 45.576 1.00 18.97 193 GLY C C 1
ATOM 5726 O O . GLY C 1 163 ? 5.685 11.986 45.751 1.00 20.05 193 GLY C O 1
ATOM 5727 N N . SER C 1 164 ? 5.288 9.949 45.063 1.00 18.48 194 SER C N 1
ATOM 5728 C CA . SER C 1 164 ? 4.033 10.301 44.370 1.00 18.75 194 SER C CA 1
ATOM 5729 C C . SER C 1 164 ? 2.805 10.160 45.274 1.00 17.94 194 SER C C 1
ATOM 5730 O O . SER C 1 164 ? 1.746 10.667 44.848 1.00 19.45 194 SER C O 1
ATOM 5733 N N . TYR C 1 165 ? 2.889 9.504 46.437 1.00 17.12 195 TYR C N 1
ATOM 5734 C CA . TYR C 1 165 ? 1.705 9.320 47.309 1.00 16.35 195 TYR C CA 1
ATOM 5735 C C . TYR C 1 165 ? 1.806 10.103 48.615 1.00 16.21 195 TYR C C 1
ATOM 5736 O O . TYR C 1 165 ? 2.907 10.191 49.187 1.00 16.53 195 TYR C O 1
ATOM 5745 N N . ASP C 1 166 ? 0.653 10.548 49.112 1.00 14.78 196 ASP C N 1
ATOM 5746 C CA . ASP C 1 166 ? 0.512 11.102 50.481 1.00 16.07 196 ASP C CA 1
ATOM 5747 C C . ASP C 1 166 ? 0.502 9.966 51.477 1.00 14.96 196 ASP C C 1
ATOM 5748 O O . ASP C 1 166 ? 1.055 10.097 52.623 1.00 16.31 196 ASP C O 1
ATOM 5753 N N . ALA C 1 167 ? -0.066 8.849 51.055 1.00 14.66 197 ALA C N 1
ATOM 5754 C CA . ALA C 1 167 ? -0.304 7.755 52.014 1.00 14.35 197 ALA C CA 1
ATOM 5755 C C . ALA C 1 167 ? -0.382 6.442 51.268 1.00 14.55 197 ALA C C 1
ATOM 5756 O O . ALA C 1 167 ? -0.824 6.481 50.094 1.00 14.67 197 ALA C O 1
ATOM 5758 N N . VAL C 1 168 ? -0.017 5.362 51.957 1.00 13.76 198 VAL C N 1
ATOM 5759 C CA . VAL C 1 168 ? -0.192 3.956 51.489 1.00 14.40 198 VAL C CA 1
ATOM 5760 C C . VAL C 1 168 ? -0.854 3.159 52.607 1.00 14.20 198 VAL C C 1
ATOM 5761 O O . VAL C 1 168 ? -0.298 3.178 53.701 1.00 13.92 198 VAL C O 1
ATOM 5765 N N . ILE C 1 169 ? -2.022 2.558 52.339 1.00 14.54 199 ILE C N 1
ATOM 5766 C CA . ILE C 1 169 ? -2.714 1.673 53.340 1.00 14.34 199 ILE C CA 1
ATOM 5767 C C . ILE C 1 169 ? -2.581 0.234 52.886 1.00 14.67 199 ILE C C 1
ATOM 5768 O O . ILE C 1 169 ? -3.112 -0.147 51.793 1.00 14.65 199 ILE C O 1
ATOM 5773 N N . VAL C 1 170 ? -1.949 -0.561 53.708 1.00 13.55 200 VAL C N 1
ATOM 5774 C CA . VAL C 1 170 ? -1.772 -1.975 53.333 1.00 13.73 200 VAL C CA 1
ATOM 5775 C C . VAL C 1 170 ? -2.801 -2.804 54.095 1.00 13.96 200 VAL C C 1
ATOM 5776 O O . VAL C 1 170 ? -2.548 -3.242 55.241 1.00 13.42 200 VAL C O 1
ATOM 5780 N N . ASP C 1 171 ? -3.930 -3.007 53.416 1.00 13.94 201 ASP C N 1
ATOM 5781 C CA . ASP C 1 171 ? -5.095 -3.798 53.859 1.00 14.29 201 ASP C CA 1
ATOM 5782 C C . ASP C 1 171 ? -4.991 -5.248 53.375 1.00 14.89 201 ASP C C 1
ATOM 5783 O O . ASP C 1 171 ? -5.873 -5.687 52.667 1.00 14.81 201 ASP C O 1
ATOM 5788 N N . SER C 1 172 ? -4.007 -6.002 53.851 1.00 14.88 202 SER C N 1
ATOM 5789 C CA . SER C 1 172 ? -3.724 -7.359 53.375 1.00 15.49 202 SER C CA 1
ATOM 5790 C C . SER C 1 172 ? -4.307 -8.403 54.309 1.00 15.25 202 SER C C 1
ATOM 5791 O O . SER C 1 172 ? -4.448 -8.161 55.442 1.00 15.50 202 SER C O 1
ATOM 5794 N N . SER C 1 173 ? -4.495 -9.576 53.758 1.00 16.24 203 SER C N 1
ATOM 5795 C CA . SER C 1 173 ? -4.459 -10.908 54.387 1.00 17.02 203 SER C CA 1
ATOM 5796 C C . SER C 1 173 ? -3.119 -11.196 55.076 1.00 17.60 203 SER C C 1
ATOM 5797 O O . SER C 1 173 ? -2.162 -10.367 55.050 1.00 16.78 203 SER C O 1
ATOM 5800 N N . ASP C 1 174 ? -3.150 -12.298 55.822 1.00 18.23 204 ASP C N 1
ATOM 5801 C CA . ASP C 1 174 ? -2.079 -12.803 56.703 1.00 18.56 204 ASP C CA 1
ATOM 5802 C C . ASP C 1 174 ? -0.912 -13.283 55.857 1.00 19.52 204 ASP C C 1
ATOM 5803 O O . ASP C 1 174 ? -1.006 -13.424 54.635 1.00 18.45 204 ASP C O 1
ATOM 5808 N N . PRO C 1 175 ? 0.268 -13.445 56.486 1.00 20.61 205 PRO C N 1
ATOM 5809 C CA . PRO C 1 175 ? 1.475 -13.792 55.750 1.00 20.35 205 PRO C CA 1
ATOM 5810 C C . PRO C 1 175 ? 1.379 -15.152 55.052 1.00 22.03 205 PRO C C 1
ATOM 5811 O O . PRO C 1 175 ? 2.116 -15.377 54.144 1.00 22.14 205 PRO C O 1
ATOM 5815 N N . ILE C 1 176 ? 0.430 -15.994 55.438 1.00 22.36 206 ILE C N 1
ATOM 5816 C CA . ILE C 1 176 ? 0.230 -17.302 54.771 1.00 23.87 206 ILE C CA 1
ATOM 5817 C C . ILE C 1 176 ? -0.752 -17.045 53.634 1.00 23.81 206 ILE C C 1
ATOM 5818 O O . ILE C 1 176 ? -1.931 -16.689 53.935 1.00 24.47 206 ILE C O 1
ATOM 5823 N N . GLY C 1 177 ? -0.223 -17.153 52.411 1.00 23.30 207 GLY C N 1
ATOM 5824 C CA . GLY C 1 177 ? -0.909 -16.997 51.120 1.00 23.44 207 GLY C CA 1
ATOM 5825 C C . GLY C 1 177 ? -0.348 -15.803 50.347 1.00 22.80 207 GLY C C 1
ATOM 5826 O O . GLY C 1 177 ? 0.829 -15.475 50.502 1.00 23.72 207 GLY C O 1
ATOM 5827 N N . PRO C 1 178 ? -1.167 -15.109 49.513 1.00 22.35 208 PRO C N 1
ATOM 5828 C CA . PRO C 1 178 ? -0.645 -14.088 48.612 1.00 21.88 208 PRO C CA 1
ATOM 5829 C C . PRO C 1 178 ? 0.071 -12.897 49.258 1.00 21.83 208 PRO C C 1
ATOM 5830 O O . PRO C 1 178 ? 0.755 -12.268 48.570 1.00 20.30 208 PRO C O 1
ATOM 5834 N N . ALA C 1 179 ? -0.223 -12.593 50.533 1.00 21.17 209 ALA C N 1
ATOM 5835 C CA . ALA C 1 179 ? 0.166 -11.356 51.245 1.00 19.18 209 ALA C CA 1
ATOM 5836 C C . ALA C 1 179 ? 1.561 -11.551 51.840 1.00 20.48 209 ALA C C 1
ATOM 5837 O O . ALA C 1 179 ? 2.164 -10.553 52.368 1.00 19.00 209 ALA C O 1
ATOM 5839 N N . LYS C 1 180 ? 2.076 -12.784 51.756 1.00 21.32 210 LYS C N 1
ATOM 5840 C CA . LYS C 1 180 ? 3.395 -13.144 52.309 1.00 21.94 210 LYS C CA 1
ATOM 5841 C C . LYS C 1 180 ? 4.404 -11.998 52.177 1.00 21.50 210 LYS C C 1
ATOM 5842 O O . LYS C 1 180 ? 4.909 -11.514 53.233 1.00 20.67 210 LYS C O 1
ATOM 5848 N N . GLU C 1 181 ? 4.724 -11.557 50.956 1.00 20.51 211 GLU C N 1
ATOM 5849 C CA A GLU C 1 181 ? 5.864 -10.609 50.798 0.51 20.64 211 GLU C CA 1
ATOM 5850 C CA B GLU C 1 181 ? 5.818 -10.579 50.684 0.49 20.24 211 GLU C CA 1
ATOM 5851 C C . GLU C 1 181 ? 5.430 -9.183 51.216 1.00 19.23 211 GLU C C 1
ATOM 5852 O O . GLU C 1 181 ? 6.292 -8.308 51.280 1.00 19.57 211 GLU C O 1
ATOM 5863 N N . LEU C 1 182 ? 4.168 -8.934 51.583 1.00 17.78 212 LEU C N 1
ATOM 5864 C CA . LEU C 1 182 ? 3.772 -7.562 52.012 1.00 17.34 212 LEU C CA 1
ATOM 5865 C C . LEU C 1 182 ? 4.295 -7.278 53.430 1.00 18.16 212 LEU C C 1
ATOM 5866 O O . LEU C 1 182 ? 4.229 -6.150 53.885 1.00 19.13 212 LEU C O 1
ATOM 5871 N N . PHE C 1 183 ? 4.738 -8.298 54.137 1.00 17.50 213 PHE C N 1
ATOM 5872 C CA . PHE C 1 183 ? 5.237 -8.209 55.517 1.00 18.33 213 PHE C CA 1
ATOM 5873 C C . PHE C 1 183 ? 6.758 -8.089 55.490 1.00 20.17 213 PHE C C 1
ATOM 5874 O O . PHE C 1 183 ? 7.366 -8.039 56.566 1.00 18.84 213 PHE C O 1
ATOM 5882 N N . GLU C 1 184 ? 7.382 -8.021 54.309 1.00 21.75 214 GLU C N 1
ATOM 5883 C CA . GLU C 1 184 ? 8.864 -8.235 54.257 1.00 24.41 214 GLU C CA 1
ATOM 5884 C C . GLU C 1 184 ? 9.562 -6.926 53.893 1.00 23.49 214 GLU C C 1
ATOM 5885 O O . GLU C 1 184 ? 8.917 -5.999 53.345 1.00 22.19 214 GLU C O 1
ATOM 5891 N N . LYS C 1 185 ? 10.849 -6.865 54.157 1.00 23.62 215 LYS C N 1
ATOM 5892 C CA . LYS C 1 185 ? 11.637 -5.607 54.102 1.00 25.93 215 LYS C CA 1
ATOM 5893 C C . LYS C 1 185 ? 11.592 -4.979 52.696 1.00 24.33 215 LYS C C 1
ATOM 5894 O O . LYS C 1 185 ? 11.299 -3.783 52.560 1.00 22.82 215 LYS C O 1
ATOM 5900 N N . PRO C 1 186 ? 11.861 -5.702 51.584 1.00 24.59 216 PRO C N 1
ATOM 5901 C CA . PRO C 1 186 ? 11.783 -5.086 50.257 1.00 22.96 216 PRO C CA 1
ATOM 5902 C C . PRO C 1 186 ? 10.468 -4.330 50.018 1.00 21.67 216 PRO C C 1
ATOM 5903 O O . PRO C 1 186 ? 10.516 -3.234 49.522 1.00 20.03 216 PRO C O 1
ATOM 5907 N N . PHE C 1 187 ? 9.317 -4.968 50.252 1.00 20.15 217 PHE C N 1
ATOM 5908 C CA . PHE C 1 187 ? 8.001 -4.306 50.084 1.00 18.90 217 PHE C CA 1
ATOM 5909 C C . PHE C 1 187 ? 7.999 -2.957 50.821 1.00 18.36 217 PHE C C 1
ATOM 5910 O O . PHE C 1 187 ? 7.723 -1.893 50.189 1.00 18.47 217 PHE C O 1
ATOM 5918 N N . PHE C 1 188 ? 8.380 -2.946 52.095 1.00 19.17 218 PHE C N 1
ATOM 5919 C CA . PHE C 1 188 ? 8.459 -1.731 52.948 1.00 19.36 218 PHE C CA 1
ATOM 5920 C C . PHE C 1 188 ? 9.430 -0.707 52.358 1.00 18.96 218 PHE C C 1
ATOM 5921 O O . PHE C 1 188 ? 9.067 0.468 52.339 1.00 18.56 218 PHE C O 1
ATOM 5929 N N . GLN C 1 189 ? 10.600 -1.112 51.859 1.00 18.86 219 GLN C N 1
ATOM 5930 C CA . GLN C 1 189 ? 11.521 -0.135 51.234 1.00 19.77 219 GLN C CA 1
ATOM 5931 C C . GLN C 1 189 ? 10.793 0.557 50.076 1.00 18.90 219 GLN C C 1
ATOM 5932 O O . GLN C 1 189 ? 10.940 1.778 49.897 1.00 18.52 219 GLN C O 1
ATOM 5938 N N . SER C 1 190 ? 10.059 -0.219 49.266 1.00 19.35 220 SER C N 1
ATOM 5939 C CA . SER C 1 190 ? 9.379 0.307 48.048 1.00 18.53 220 SER C CA 1
ATOM 5940 C C . SER C 1 190 ? 8.235 1.244 48.451 1.00 17.69 220 SER C C 1
ATOM 5941 O O . SER C 1 190 ? 7.937 2.162 47.695 1.00 18.32 220 SER C O 1
ATOM 5944 N N . VAL C 1 191 ? 7.631 1.054 49.620 1.00 17.22 221 VAL C N 1
ATOM 5945 C CA . VAL C 1 191 ? 6.537 1.959 50.098 1.00 17.17 221 VAL C CA 1
ATOM 5946 C C . VAL C 1 191 ? 7.131 3.303 50.517 1.00 17.44 221 VAL C C 1
ATOM 5947 O O . VAL C 1 191 ? 6.612 4.324 50.101 1.00 18.23 221 VAL C O 1
ATOM 5951 N N . ALA C 1 192 ? 8.237 3.261 51.240 1.00 19.09 222 ALA C N 1
ATOM 5952 C CA . ALA C 1 192 ? 9.085 4.403 51.620 1.00 18.36 222 ALA C CA 1
ATOM 5953 C C . ALA C 1 192 ? 9.427 5.223 50.366 1.00 19.37 222 ALA C C 1
ATOM 5954 O O . ALA C 1 192 ? 9.277 6.453 50.408 1.00 18.35 222 ALA C O 1
ATOM 5956 N N . ARG C 1 193 ? 9.922 4.569 49.311 1.00 20.18 223 ARG C N 1
ATOM 5957 C CA . ARG C 1 193 ? 10.383 5.242 48.081 1.00 20.92 223 ARG C CA 1
ATOM 5958 C C . ARG C 1 193 ? 9.211 5.934 47.399 1.00 18.91 223 ARG C C 1
ATOM 5959 O O . ARG C 1 193 ? 9.367 7.032 46.878 1.00 17.14 223 ARG C O 1
ATOM 5967 N N . ALA C 1 194 ? 8.052 5.268 47.397 1.00 18.71 224 ALA C N 1
ATOM 5968 C CA . ALA C 1 194 ? 6.856 5.735 46.670 1.00 17.73 224 ALA C CA 1
ATOM 5969 C C . ALA C 1 194 ? 6.161 6.842 47.434 1.00 17.18 224 ALA C C 1
ATOM 5970 O O . ALA C 1 194 ? 5.273 7.496 46.847 1.00 17.09 224 ALA C O 1
ATOM 5972 N N . LEU C 1 195 ? 6.475 7.015 48.723 1.00 17.04 225 LEU C N 1
ATOM 5973 C CA . LEU C 1 195 ? 5.902 8.100 49.561 1.00 16.37 225 LEU C CA 1
ATOM 5974 C C . LEU C 1 195 ? 6.696 9.391 49.347 1.00 16.40 225 LEU C C 1
ATOM 5975 O O . LEU C 1 195 ? 7.941 9.337 49.329 1.00 17.15 225 LEU C O 1
ATOM 5980 N N . ARG C 1 196 ? 6.001 10.517 49.350 1.00 17.78 226 ARG C N 1
ATOM 5981 C CA . ARG C 1 196 ? 6.593 11.884 49.432 1.00 18.24 226 ARG C CA 1
ATOM 5982 C C . ARG C 1 196 ? 7.290 11.939 50.775 1.00 17.56 226 ARG C C 1
ATOM 5983 O O . ARG C 1 196 ? 6.948 11.163 51.640 1.00 19.72 226 ARG C O 1
ATOM 5991 N N . PRO C 1 197 ? 8.263 12.825 51.024 1.00 18.03 227 PRO C N 1
ATOM 5992 C CA . PRO C 1 197 ? 8.729 13.054 52.395 1.00 17.89 227 PRO C CA 1
ATOM 5993 C C . PRO C 1 197 ? 7.608 13.597 53.288 1.00 17.70 227 PRO C C 1
ATOM 5994 O O . PRO C 1 197 ? 6.912 14.527 52.855 1.00 15.98 227 PRO C O 1
ATOM 5998 N N . GLY C 1 198 ? 7.500 13.020 54.504 1.00 16.70 228 GLY C N 1
ATOM 5999 C CA . GLY C 1 198 ? 6.368 13.229 55.434 1.00 16.38 228 GLY C CA 1
ATOM 6000 C C . GLY C 1 198 ? 5.164 12.364 55.078 1.00 15.79 228 GLY C C 1
ATOM 6001 O O . GLY C 1 198 ? 4.284 12.218 55.936 1.00 16.29 228 GLY C O 1
ATOM 6002 N N . GLY C 1 199 ? 5.180 11.658 53.942 1.00 15.72 229 GLY C N 1
ATOM 6003 C CA . GLY C 1 199 ? 4.157 10.645 53.603 1.00 15.80 229 GLY C CA 1
ATOM 6004 C C . GLY C 1 199 ? 4.084 9.520 54.649 1.00 15.38 229 GLY C C 1
ATOM 6005 O O . GLY C 1 199 ? 5.066 9.250 55.415 1.00 15.27 229 GLY C O 1
ATOM 6006 N N . VAL C 1 200 ? 2.911 8.883 54.761 1.00 15.49 230 VAL C N 1
ATOM 6007 C CA . VAL C 1 200 ? 2.657 7.857 55.805 1.00 15.31 230 VAL C CA 1
ATOM 6008 C C . VAL C 1 200 ? 2.255 6.523 55.173 1.00 15.71 230 VAL C C 1
ATOM 6009 O O . VAL C 1 200 ? 1.724 6.518 54.050 1.00 15.51 230 VAL C O 1
ATOM 6013 N N . VAL C 1 201 ? 2.572 5.436 55.872 1.00 14.51 231 VAL C N 1
ATOM 6014 C CA . VAL C 1 201 ? 2.034 4.083 55.571 1.00 14.31 231 VAL C CA 1
ATOM 6015 C C . VAL C 1 201 ? 1.333 3.613 56.829 1.00 14.14 231 VAL C C 1
ATOM 6016 O O . VAL C 1 201 ? 1.814 3.924 57.957 1.00 12.96 231 VAL C O 1
ATOM 6020 N N . CYS C 1 202 ? 0.218 2.936 56.621 1.00 13.88 232 CYS C N 1
ATOM 6021 C CA . CYS C 1 202 ? -0.521 2.175 57.646 1.00 13.56 232 CYS C CA 1
ATOM 6022 C C . CYS C 1 202 ? -0.684 0.771 57.084 1.00 14.02 232 CYS C C 1
ATOM 6023 O O . CYS C 1 202 ? -1.135 0.663 55.886 1.00 13.71 232 CYS C O 1
ATOM 6026 N N . THR C 1 203 ? -0.290 -0.229 57.883 1.00 14.25 233 THR C N 1
ATOM 6027 C CA . THR C 1 203 ? -0.252 -1.656 57.481 1.00 14.43 233 THR C CA 1
ATOM 6028 C C . THR C 1 203 ? -0.964 -2.481 58.530 1.00 14.17 233 THR C C 1
ATOM 6029 O O . THR C 1 203 ? -0.891 -2.104 59.751 1.00 14.70 233 THR C O 1
ATOM 6033 N N . GLN C 1 204 ? -1.665 -3.495 58.063 1.00 13.32 234 GLN C N 1
ATOM 6034 C CA . GLN C 1 204 ? -2.266 -4.549 58.905 1.00 13.66 234 GLN C CA 1
ATOM 6035 C C . GLN C 1 204 ? -1.091 -5.262 59.573 1.00 13.65 234 GLN C C 1
ATOM 6036 O O . GLN C 1 204 ? -0.314 -5.837 58.823 1.00 13.24 234 GLN C O 1
ATOM 6042 N N . ALA C 1 205 ? -0.978 -5.259 60.908 1.00 14.49 235 ALA C N 1
ATOM 6043 C CA . ALA C 1 205 ? 0.241 -5.705 61.636 1.00 14.52 235 ALA C CA 1
ATOM 6044 C C . ALA C 1 205 ? -0.071 -6.625 62.835 1.00 14.50 235 ALA C C 1
ATOM 6045 O O . ALA C 1 205 ? 0.691 -6.603 63.844 1.00 14.97 235 ALA C O 1
ATOM 6047 N N . GLU C 1 206 ? -1.118 -7.419 62.695 1.00 14.22 236 GLU C N 1
ATOM 6048 C CA . GLU C 1 206 ? -1.367 -8.700 63.381 1.00 15.00 236 GLU C CA 1
ATOM 6049 C C . GLU C 1 206 ? -1.668 -8.397 64.866 1.00 15.47 236 GLU C C 1
ATOM 6050 O O . GLU C 1 206 ? -2.190 -7.273 65.188 1.00 14.70 236 GLU C O 1
ATOM 6056 N N . SER C 1 207 ? -1.586 -9.404 65.732 1.00 15.60 237 SER C N 1
ATOM 6057 C CA . SER C 1 207 ? -2.066 -9.255 67.123 1.00 15.06 237 SER C CA 1
ATOM 6058 C C . SER C 1 207 ? -0.889 -9.253 68.090 1.00 15.36 237 SER C C 1
ATOM 6059 O O . SER C 1 207 ? -0.049 -10.196 68.089 1.00 15.96 237 SER C O 1
ATOM 6062 N N . LEU C 1 208 ? -0.823 -8.234 68.922 1.00 15.28 238 LEU C N 1
ATOM 6063 C CA . LEU C 1 208 ? 0.180 -8.209 70.026 1.00 16.08 238 LEU C CA 1
ATOM 6064 C C . LEU C 1 208 ? 0.082 -9.444 70.935 1.00 16.51 238 LEU C C 1
ATOM 6065 O O . LEU C 1 208 ? 1.091 -9.736 71.580 1.00 17.29 238 LEU C O 1
ATOM 6070 N N . TRP C 1 209 ? -1.028 -10.176 70.966 1.00 15.41 239 TRP C N 1
ATOM 6071 C CA . TRP C 1 209 ? -1.127 -11.322 71.891 1.00 16.02 239 TRP C CA 1
ATOM 6072 C C . TRP C 1 209 ? -0.485 -12.594 71.345 1.00 17.06 239 TRP C C 1
ATOM 6073 O O . TRP C 1 209 ? -0.142 -13.485 72.156 1.00 17.78 239 TRP C O 1
ATOM 6084 N N . LEU C 1 210 ? -0.471 -12.701 70.031 1.00 17.84 240 LEU C N 1
ATOM 6085 C CA . LEU C 1 210 ? -0.243 -13.916 69.210 1.00 18.50 240 LEU C CA 1
ATOM 6086 C C . LEU C 1 210 ? 1.073 -13.848 68.449 1.00 18.78 240 LEU C C 1
ATOM 6087 O O . LEU C 1 210 ? 1.658 -14.933 68.210 1.00 20.20 240 LEU C O 1
ATOM 6092 N N . HIS C 1 211 ? 1.467 -12.681 67.956 1.00 18.40 241 HIS C N 1
ATOM 6093 C CA . HIS C 1 211 ? 2.478 -12.541 66.887 1.00 18.52 241 HIS C CA 1
ATOM 6094 C C . HIS C 1 211 ? 3.603 -11.573 67.275 1.00 20.31 241 HIS C C 1
ATOM 6095 O O . HIS C 1 211 ? 4.114 -10.874 66.384 1.00 18.61 241 HIS C O 1
ATOM 6102 N N . MET C 1 212 ? 4.039 -11.538 68.532 1.00 21.39 242 MET C N 1
ATOM 6103 C CA . MET C 1 212 ? 4.957 -10.452 68.993 1.00 24.07 242 MET C CA 1
ATOM 6104 C C . MET C 1 212 ? 6.308 -10.564 68.273 1.00 24.73 242 MET C C 1
ATOM 6105 O O . MET C 1 212 ? 6.908 -9.526 67.938 1.00 24.11 242 MET C O 1
ATOM 6110 N N . ASP C 1 213 ? 6.782 -11.784 68.054 1.00 25.39 243 ASP C N 1
ATOM 6111 C CA . ASP C 1 213 ? 8.038 -12.038 67.311 1.00 26.40 243 ASP C CA 1
ATOM 6112 C C . ASP C 1 213 ? 7.926 -11.441 65.899 1.00 25.32 243 ASP C C 1
ATOM 6113 O O . ASP C 1 213 ? 8.870 -10.768 65.472 1.00 22.35 243 ASP C O 1
ATOM 6118 N N . ILE C 1 214 ? 6.827 -11.703 65.186 1.00 23.58 244 ILE C N 1
ATOM 6119 C CA . ILE C 1 214 ? 6.639 -11.109 63.833 1.00 24.27 244 ILE C CA 1
ATOM 6120 C C . ILE C 1 214 ? 6.638 -9.578 63.959 1.00 22.83 244 ILE C C 1
ATOM 6121 O O . ILE C 1 214 ? 7.413 -8.893 63.232 1.00 22.45 244 ILE C O 1
ATOM 6126 N N . ILE C 1 215 ? 5.786 -9.039 64.831 1.00 20.33 245 ILE C N 1
ATOM 6127 C CA . ILE C 1 215 ? 5.648 -7.567 64.984 1.00 19.05 245 ILE C CA 1
ATOM 6128 C C . ILE C 1 215 ? 7.015 -6.963 65.304 1.00 20.59 245 ILE C C 1
ATOM 6129 O O . ILE C 1 215 ? 7.361 -5.905 64.748 1.00 19.28 245 ILE C O 1
ATOM 6134 N N . GLU C 1 216 ? 7.782 -7.572 66.209 1.00 21.28 246 GLU C N 1
ATOM 6135 C CA . GLU C 1 216 ? 9.092 -6.972 66.571 1.00 24.05 246 GLU C CA 1
ATOM 6136 C C . GLU C 1 216 ? 9.942 -6.800 65.291 1.00 22.40 246 GLU C C 1
ATOM 6137 O O . GLU C 1 216 ? 10.524 -5.732 65.089 1.00 22.98 246 GLU C O 1
ATOM 6143 N N . ASP C 1 217 ? 10.041 -7.823 64.445 1.00 23.78 247 ASP C N 1
ATOM 6144 C CA A ASP C 1 217 ? 10.871 -7.813 63.209 0.50 24.43 247 ASP C CA 1
ATOM 6145 C CA B ASP C 1 217 ? 10.907 -7.758 63.240 0.50 24.33 247 ASP C CA 1
ATOM 6146 C C . ASP C 1 217 ? 10.332 -6.741 62.237 1.00 23.73 247 ASP C C 1
ATOM 6147 O O . ASP C 1 217 ? 11.154 -6.008 61.634 1.00 23.52 247 ASP C O 1
ATOM 6156 N N . ILE C 1 218 ? 8.994 -6.660 62.088 1.00 21.61 248 ILE C N 1
ATOM 6157 C CA . ILE C 1 218 ? 8.334 -5.645 61.216 1.00 20.24 248 ILE C CA 1
ATOM 6158 C C . ILE C 1 218 ? 8.782 -4.267 61.711 1.00 21.32 248 ILE C C 1
ATOM 6159 O O . ILE C 1 218 ? 9.540 -3.558 60.972 1.00 19.52 248 ILE C O 1
ATOM 6164 N N . VAL C 1 219 ? 8.482 -3.979 62.982 1.00 20.78 249 VAL C N 1
ATOM 6165 C CA . VAL C 1 219 ? 8.857 -2.691 63.642 1.00 21.82 249 VAL C CA 1
ATOM 6166 C C . VAL C 1 219 ? 10.355 -2.427 63.378 1.00 22.25 249 VAL C C 1
ATOM 6167 O O . VAL C 1 219 ? 10.733 -1.307 62.969 1.00 20.99 249 VAL C O 1
ATOM 6171 N N . SER C 1 220 ? 11.187 -3.410 63.654 1.00 22.70 250 SER C N 1
ATOM 6172 C CA . SER C 1 220 ? 12.668 -3.296 63.540 1.00 25.95 250 SER C CA 1
ATOM 6173 C C . SER C 1 220 ? 13.046 -2.896 62.110 1.00 26.34 250 SER C C 1
ATOM 6174 O O . SER C 1 220 ? 13.878 -1.945 61.965 1.00 27.57 250 SER C O 1
ATOM 6177 N N . ASN C 1 221 ? 12.457 -3.583 61.119 1.00 23.76 251 ASN C N 1
ATOM 6178 C CA . ASN C 1 221 ? 12.640 -3.294 59.678 1.00 23.42 251 ASN C CA 1
ATOM 6179 C C . ASN C 1 221 ? 12.195 -1.841 59.415 1.00 23.13 251 ASN C C 1
ATOM 6180 O O . ASN C 1 221 ? 12.957 -1.075 58.821 1.00 21.96 251 ASN C O 1
ATOM 6185 N N . CYS C 1 222 ? 10.973 -1.488 59.815 1.00 20.42 252 CYS C N 1
ATOM 6186 C CA . CYS C 1 222 ? 10.434 -0.133 59.684 1.00 19.74 252 CYS C CA 1
ATOM 6187 C C . CYS C 1 222 ? 11.383 0.909 60.308 1.00 19.30 252 CYS C C 1
ATOM 6188 O O . CYS C 1 222 ? 11.536 2.015 59.740 1.00 18.22 252 CYS C O 1
ATOM 6191 N N . ARG C 1 223 ? 12.036 0.629 61.430 1.00 20.46 253 ARG C N 1
ATOM 6192 C CA . ARG C 1 223 ? 12.912 1.688 62.014 1.00 22.74 253 ARG C CA 1
ATOM 6193 C C . ARG C 1 223 ? 14.132 1.886 61.081 1.00 23.60 253 ARG C C 1
ATOM 6194 O O . ARG C 1 223 ? 14.635 3.022 60.990 1.00 24.44 253 ARG C O 1
ATOM 6202 N N . GLU C 1 224 ? 14.629 0.811 60.482 1.00 24.50 254 GLU C N 1
ATOM 6203 C CA . GLU C 1 224 ? 15.717 0.846 59.459 1.00 27.99 254 GLU C CA 1
ATOM 6204 C C . GLU C 1 224 ? 15.257 1.700 58.253 1.00 26.82 254 GLU C C 1
ATOM 6205 O O . GLU C 1 224 ? 16.053 2.504 57.774 1.00 28.94 254 GLU C O 1
ATOM 6211 N N . ILE C 1 225 ? 13.999 1.603 57.818 1.00 24.93 255 ILE C N 1
ATOM 6212 C CA . ILE C 1 225 ? 13.546 2.141 56.492 1.00 23.82 255 ILE C CA 1
ATOM 6213 C C . ILE C 1 225 ? 12.985 3.567 56.618 1.00 23.65 255 ILE C C 1
ATOM 6214 O O . ILE C 1 225 ? 13.449 4.475 55.889 1.00 22.92 255 ILE C O 1
ATOM 6219 N N . PHE C 1 226 ? 12.066 3.786 57.535 1.00 21.29 256 PHE C N 1
ATOM 6220 C CA . PHE C 1 226 ? 11.362 5.072 57.662 1.00 21.34 256 PHE C CA 1
ATOM 6221 C C . PHE C 1 226 ? 12.095 5.855 58.726 1.00 23.34 256 PHE C C 1
ATOM 6222 O O . PHE C 1 226 ? 12.120 5.342 59.880 1.00 23.83 256 PHE C O 1
ATOM 6230 N N . LYS C 1 227 ? 12.680 7.006 58.349 1.00 23.01 257 LYS C N 1
ATOM 6231 C CA . LYS C 1 227 ? 13.530 7.805 59.261 1.00 25.13 257 LYS C CA 1
ATOM 6232 C C . LYS C 1 227 ? 12.685 8.889 59.929 1.00 22.70 257 LYS C C 1
ATOM 6233 O O . LYS C 1 227 ? 13.201 9.570 60.775 1.00 23.61 257 LYS C O 1
ATOM 6239 N N . GLY C 1 228 ? 11.412 9.010 59.574 1.00 22.77 258 GLY C N 1
ATOM 6240 C CA . GLY C 1 228 ? 10.489 9.950 60.222 1.00 21.53 258 GLY C CA 1
ATOM 6241 C C . GLY C 1 228 ? 9.952 9.240 61.434 1.00 21.39 258 GLY C C 1
ATOM 6242 O O . GLY C 1 228 ? 10.753 8.776 62.275 1.00 23.65 258 GLY C O 1
ATOM 6243 N N . SER C 1 229 ? 8.660 9.028 61.497 1.00 20.04 259 SER C N 1
ATOM 6244 C CA . SER C 1 229 ? 8.019 8.468 62.697 1.00 19.31 259 SER C CA 1
ATOM 6245 C C . SER C 1 229 ? 7.795 6.990 62.520 1.00 18.96 259 SER C C 1
ATOM 6246 O O . SER C 1 229 ? 7.292 6.683 61.453 1.00 18.68 259 SER C O 1
ATOM 6249 N N . VAL C 1 230 ? 7.922 6.173 63.588 1.00 18.79 260 VAL C N 1
ATOM 6250 C CA . VAL C 1 230 ? 7.522 4.728 63.562 1.00 18.52 260 VAL C CA 1
ATOM 6251 C C . VAL C 1 230 ? 6.712 4.444 64.806 1.00 19.00 260 VAL C C 1
ATOM 6252 O O . VAL C 1 230 ? 7.291 4.539 65.921 1.00 17.21 260 VAL C O 1
ATOM 6256 N N . ASN C 1 231 ? 5.472 3.986 64.629 1.00 18.62 261 ASN C N 1
ATOM 6257 C CA . ASN C 1 231 ? 4.595 3.764 65.797 1.00 17.48 261 ASN C CA 1
ATOM 6258 C C . ASN C 1 231 ? 3.690 2.560 65.568 1.00 16.55 261 ASN C C 1
ATOM 6259 O O . ASN C 1 231 ? 3.360 2.266 64.360 1.00 18.32 261 ASN C O 1
ATOM 6264 N N . TYR C 1 232 ? 3.252 1.904 66.631 1.00 14.93 262 TYR C N 1
ATOM 6265 C CA . TYR C 1 232 ? 2.285 0.802 66.484 1.00 14.56 262 TYR C CA 1
ATOM 6266 C C . TYR C 1 232 ? 1.004 1.169 67.214 1.00 14.38 262 TYR C C 1
ATOM 6267 O O . TYR C 1 232 ? 1.027 1.624 68.418 1.00 14.68 262 TYR C O 1
ATOM 6276 N N . ALA C 1 233 ? -0.110 0.984 66.534 1.00 14.37 263 ALA C N 1
ATOM 6277 C CA . ALA C 1 233 ? -1.451 1.187 67.140 1.00 14.52 263 ALA C CA 1
ATOM 6278 C C . ALA C 1 233 ? -2.218 -0.160 67.150 1.00 14.25 263 ALA C C 1
ATOM 6279 O O . ALA C 1 233 ? -1.857 -1.096 66.381 1.00 13.98 263 ALA C O 1
ATOM 6281 N N . TRP C 1 234 ? -3.182 -0.304 68.058 1.00 14.08 264 TRP C N 1
ATOM 6282 C CA . TRP C 1 234 ? -4.088 -1.493 68.097 1.00 14.75 264 TRP C CA 1
ATOM 6283 C C . TRP C 1 234 ? -5.551 -1.112 68.266 1.00 14.51 264 TRP C C 1
ATOM 6284 O O . TRP C 1 234 ? -5.862 0.007 68.740 1.00 14.72 264 TRP C O 1
ATOM 6295 N N . THR C 1 235 ? -6.415 -2.090 68.040 1.00 13.82 265 THR C N 1
ATOM 6296 C CA . THR C 1 235 ? -7.853 -1.864 68.232 1.00 13.91 265 THR C CA 1
ATOM 6297 C C . THR C 1 235 ? -8.524 -3.227 68.356 1.00 14.31 265 THR C C 1
ATOM 6298 O O . THR C 1 235 ? -7.887 -4.294 67.996 1.00 13.66 265 THR C O 1
ATOM 6302 N N . SER C 1 236 ? -9.799 -3.097 68.690 1.00 14.50 266 SER C N 1
ATOM 6303 C CA . SER C 1 236 ? -10.783 -4.160 68.936 1.00 14.83 266 SER C CA 1
ATOM 6304 C C . SER C 1 236 ? -11.332 -4.579 67.599 1.00 14.37 266 SER C C 1
ATOM 6305 O O . SER C 1 236 ? -11.898 -3.734 66.906 1.00 15.35 266 SER C O 1
ATOM 6308 N N . VAL C 1 237 ? -11.176 -5.854 67.271 1.00 14.39 267 VAL C N 1
ATOM 6309 C CA . VAL C 1 237 ? -12.037 -6.489 66.235 1.00 14.89 267 VAL C CA 1
ATOM 6310 C C . VAL C 1 237 ? -12.420 -7.867 66.774 1.00 14.34 267 VAL C C 1
ATOM 6311 O O . VAL C 1 237 ? -11.586 -8.747 66.807 1.00 15.93 267 VAL C O 1
ATOM 6315 N N . PRO C 1 238 ? -13.652 -8.052 67.314 1.00 14.40 268 PRO C N 1
ATOM 6316 C CA . PRO C 1 238 ? -14.118 -9.327 67.876 1.00 14.78 268 PRO C CA 1
ATOM 6317 C C . PRO C 1 238 ? -13.962 -10.562 66.993 1.00 14.62 268 PRO C C 1
ATOM 6318 O O . PRO C 1 238 ? -13.701 -11.595 67.540 1.00 14.45 268 PRO C O 1
ATOM 6322 N N . THR C 1 239 ? -14.038 -10.396 65.664 1.00 14.55 269 THR C N 1
ATOM 6323 C CA . THR C 1 239 ? -13.964 -11.531 64.710 1.00 14.08 269 THR C CA 1
ATOM 6324 C C . THR C 1 239 ? -12.572 -11.682 64.100 1.00 14.32 269 THR C C 1
ATOM 6325 O O . THR C 1 239 ? -12.450 -12.519 63.204 1.00 14.26 269 THR C O 1
ATOM 6329 N N . TYR C 1 240 ? -11.540 -11.011 64.617 1.00 14.25 270 TYR C N 1
ATOM 6330 C CA . TYR C 1 240 ? -10.102 -11.319 64.363 1.00 14.23 270 TYR C CA 1
ATOM 6331 C C . TYR C 1 240 ? -9.512 -12.062 65.548 1.00 14.42 270 TYR C C 1
ATOM 6332 O O . TYR C 1 240 ? -9.918 -11.858 66.686 1.00 13.99 270 TYR C O 1
ATOM 6341 N N . PRO C 1 241 ? -8.581 -13.027 65.334 1.00 14.86 271 PRO C N 1
ATOM 6342 C CA . PRO C 1 241 ? -8.146 -13.882 66.418 1.00 15.25 271 PRO C CA 1
ATOM 6343 C C . PRO C 1 241 ? -7.427 -13.102 67.534 1.00 14.98 271 PRO C C 1
ATOM 6344 O O . PRO C 1 241 ? -6.661 -12.232 67.233 1.00 14.27 271 PRO C O 1
ATOM 6348 N N . SER C 1 242 ? -7.752 -13.431 68.784 1.00 14.56 272 SER C N 1
ATOM 6349 C CA . SER C 1 242 ? -7.300 -12.738 70.032 1.00 14.70 272 SER C CA 1
ATOM 6350 C C . SER C 1 242 ? -8.156 -11.503 70.298 1.00 14.65 272 SER C C 1
ATOM 6351 O O . SER C 1 242 ? -7.996 -10.915 71.374 1.00 14.98 272 SER C O 1
ATOM 6354 N N . GLY C 1 243 ? -9.032 -11.126 69.363 1.00 14.46 273 GLY C N 1
ATOM 6355 C CA . GLY C 1 243 ? -9.992 -10.013 69.493 1.00 14.40 273 GLY C CA 1
ATOM 6356 C C . GLY C 1 243 ? -9.354 -8.667 69.242 1.00 14.65 273 GLY C C 1
ATOM 6357 O O . GLY C 1 243 ? -9.972 -7.618 69.542 1.00 15.06 273 GLY C O 1
ATOM 6358 N N . VAL C 1 244 ? -8.107 -8.652 68.785 1.00 15.12 274 VAL C N 1
ATOM 6359 C CA . VAL C 1 244 ? -7.404 -7.367 68.528 1.00 15.14 274 VAL C CA 1
ATOM 6360 C C . VAL C 1 244 ? -6.636 -7.481 67.237 1.00 15.14 274 VAL C C 1
ATOM 6361 O O . VAL C 1 244 ? -6.276 -8.597 66.818 1.00 14.43 274 VAL C O 1
ATOM 6365 N N . ILE C 1 245 ? -6.462 -6.310 66.614 1.00 15.42 275 ILE C N 1
ATOM 6366 C CA . ILE C 1 245 ? -5.590 -6.136 65.431 1.00 15.16 275 ILE C CA 1
ATOM 6367 C C . ILE C 1 245 ? -4.795 -4.849 65.598 1.00 14.68 275 ILE C C 1
ATOM 6368 O O . ILE C 1 245 ? -5.317 -3.856 66.144 1.00 13.96 275 ILE C O 1
ATOM 6373 N N . GLY C 1 246 ? -3.539 -4.894 65.138 1.00 14.60 276 GLY C N 1
ATOM 6374 C CA . GLY C 1 246 ? -2.602 -3.779 65.227 1.00 14.24 276 GLY C CA 1
ATOM 6375 C C . GLY C 1 246 ? -2.253 -3.210 63.867 1.00 14.06 276 GLY C C 1
ATOM 6376 O O . GLY C 1 246 ? -2.389 -3.925 62.823 1.00 13.60 276 GLY C O 1
ATOM 6377 N N . PHE C 1 247 ? -1.760 -1.986 63.870 1.00 14.44 277 PHE C N 1
ATOM 6378 C CA . PHE C 1 247 ? -1.270 -1.288 62.651 1.00 14.31 277 PHE C CA 1
ATOM 6379 C C . PHE C 1 247 ? 0.152 -0.729 62.809 1.00 14.05 277 PHE C C 1
ATOM 6380 O O . PHE C 1 247 ? 0.410 -0.221 63.852 1.00 14.95 277 PHE C O 1
ATOM 6388 N N . MET C 1 248 ? 1.036 -0.851 61.822 1.00 14.80 278 MET C N 1
ATOM 6389 C CA . MET C 1 248 ? 2.273 -0.033 61.757 1.00 15.72 278 MET C CA 1
ATOM 6390 C C . MET C 1 248 ? 1.795 1.298 61.181 1.00 14.80 278 MET C C 1
ATOM 6391 O O . MET C 1 248 ? 1.088 1.273 60.160 1.00 14.29 278 MET C O 1
ATOM 6396 N N . LEU C 1 249 ? 2.169 2.392 61.810 1.00 14.34 279 LEU C N 1
ATOM 6397 C CA . LEU C 1 249 ? 2.109 3.740 61.219 1.00 14.28 279 LEU C CA 1
ATOM 6398 C C . LEU C 1 249 ? 3.583 4.129 61.055 1.00 15.20 279 LEU C C 1
ATOM 6399 O O . LEU C 1 249 ? 4.320 4.074 62.068 1.00 15.70 279 LEU C O 1
ATOM 6404 N N . CYS C 1 250 ? 4.024 4.476 59.852 1.00 14.81 280 CYS C N 1
ATOM 6405 C CA . CYS C 1 250 ? 5.394 5.016 59.613 1.00 15.35 280 CYS C CA 1
ATOM 6406 C C . CYS C 1 250 ? 5.336 6.253 58.729 1.00 15.52 280 CYS C C 1
ATOM 6407 O O . CYS C 1 250 ? 4.520 6.299 57.822 1.00 15.65 280 CYS C O 1
ATOM 6410 N N . SER C 1 251 ? 6.234 7.215 58.945 1.00 16.55 281 SER C N 1
ATOM 6411 C CA . SER C 1 251 ? 6.413 8.326 57.981 1.00 17.04 281 SER C CA 1
ATOM 6412 C C . SER C 1 251 ? 7.847 8.318 57.440 1.00 19.17 281 SER C C 1
ATOM 6413 O O . SER C 1 251 ? 8.802 7.926 58.175 1.00 19.54 281 SER C O 1
ATOM 6416 N N . THR C 1 252 ? 7.982 8.703 56.182 1.00 18.31 282 THR C N 1
ATOM 6417 C CA . THR C 1 252 ? 9.288 9.143 55.651 1.00 20.01 282 THR C CA 1
ATOM 6418 C C . THR C 1 252 ? 9.700 10.437 56.371 1.00 20.26 282 THR C C 1
ATOM 6419 O O . THR C 1 252 ? 8.824 11.245 56.776 1.00 19.09 282 THR C O 1
ATOM 6423 N N . GLU C 1 253 ? 11.003 10.586 56.521 1.00 22.76 283 GLU C N 1
ATOM 6424 C CA . GLU C 1 253 ? 11.654 11.779 57.112 1.00 23.28 283 GLU C CA 1
ATOM 6425 C C . GLU C 1 253 ? 11.348 13.007 56.246 1.00 22.77 283 GLU C C 1
ATOM 6426 O O . GLU C 1 253 ? 11.280 12.884 55.005 1.00 20.15 283 GLU C O 1
ATOM 6432 N N . GLY C 1 254 ? 11.226 14.160 56.875 1.00 22.39 284 GLY C N 1
ATOM 6433 C CA . GLY C 1 254 ? 10.839 15.415 56.197 1.00 22.42 284 GLY C CA 1
ATOM 6434 C C . GLY C 1 254 ? 9.918 16.203 57.114 1.00 21.33 284 GLY C C 1
ATOM 6435 O O . GLY C 1 254 ? 10.248 16.353 58.298 1.00 21.83 284 GLY C O 1
ATOM 6436 N N . PRO C 1 255 ? 8.753 16.682 56.624 1.00 20.71 285 PRO C N 1
ATOM 6437 C CA . PRO C 1 255 ? 7.758 17.269 57.525 1.00 21.47 285 PRO C CA 1
ATOM 6438 C C . PRO C 1 255 ? 7.490 16.348 58.733 1.00 21.08 285 PRO C C 1
ATOM 6439 O O . PRO C 1 255 ? 7.340 15.128 58.473 1.00 21.73 285 PRO C O 1
ATOM 6443 N N . ASP C 1 256 ? 7.446 16.888 59.964 1.00 21.52 286 ASP C N 1
ATOM 6444 C CA . ASP C 1 256 ? 7.178 16.131 61.213 1.00 20.85 286 ASP C CA 1
ATOM 6445 C C . ASP C 1 256 ? 5.762 15.542 61.172 1.00 19.74 286 ASP C C 1
ATOM 6446 O O . ASP C 1 256 ? 4.819 16.226 60.653 1.00 18.50 286 ASP C O 1
ATOM 6451 N N . VAL C 1 257 ? 5.646 14.286 61.614 1.00 17.83 287 VAL C N 1
ATOM 6452 C CA . VAL C 1 257 ? 4.334 13.602 61.733 1.00 18.87 287 VAL C CA 1
ATOM 6453 C C . VAL C 1 257 ? 4.195 13.057 63.150 1.00 18.25 287 VAL C C 1
ATOM 6454 O O . VAL C 1 257 ? 5.041 12.189 63.532 1.00 18.16 287 VAL C O 1
ATOM 6458 N N . ASP C 1 258 ? 3.128 13.492 63.834 1.00 19.03 288 ASP C N 1
ATOM 6459 C CA . ASP C 1 258 ? 2.777 13.067 65.203 1.00 19.23 288 ASP C CA 1
ATOM 6460 C C . ASP C 1 258 ? 1.494 12.244 65.098 1.00 18.13 288 ASP C C 1
ATOM 6461 O O . ASP C 1 258 ? 0.392 12.801 65.216 1.00 16.27 288 ASP C O 1
ATOM 6466 N N . PHE C 1 259 ? 1.696 10.945 64.913 1.00 17.12 289 PHE C N 1
ATOM 6467 C CA . PHE C 1 259 ? 0.621 9.949 64.780 1.00 17.67 289 PHE C CA 1
ATOM 6468 C C . PHE C 1 259 ? -0.298 9.985 65.967 1.00 18.60 289 PHE C C 1
ATOM 6469 O O . PHE C 1 259 ? -1.448 9.730 65.747 1.00 18.68 289 PHE C O 1
ATOM 6477 N N . LYS C 1 260 ? 0.253 10.259 67.153 1.00 20.87 290 LYS C N 1
ATOM 6478 C CA . LYS C 1 260 ? -0.459 10.111 68.450 1.00 22.48 290 LYS C CA 1
ATOM 6479 C C . LYS C 1 260 ? -1.398 11.281 68.677 1.00 22.80 290 LYS C C 1
ATOM 6480 O O . LYS C 1 260 ? -2.256 11.135 69.561 1.00 23.28 290 LYS C O 1
ATOM 6486 N N . HIS C 1 261 ? -1.170 12.401 67.983 1.00 22.74 291 HIS C N 1
ATOM 6487 C CA . HIS C 1 261 ? -2.002 13.618 68.107 1.00 23.16 291 HIS C CA 1
ATOM 6488 C C . HIS C 1 261 ? -2.466 14.084 66.739 1.00 22.16 291 HIS C C 1
ATOM 6489 O O . HIS C 1 261 ? -1.905 15.054 66.247 1.00 20.03 291 HIS C O 1
ATOM 6496 N N . PRO C 1 262 ? -3.523 13.473 66.144 1.00 21.59 292 PRO C N 1
ATOM 6497 C CA . PRO C 1 262 ? -3.938 13.746 64.753 1.00 21.63 292 PRO C CA 1
ATOM 6498 C C . PRO C 1 262 ? -4.249 15.231 64.489 1.00 22.00 292 PRO C C 1
ATOM 6499 O O . PRO C 1 262 ? -5.158 15.701 65.129 1.00 22.24 292 PRO C O 1
ATOM 6503 N N . LEU C 1 263 ? -3.537 15.906 63.575 1.00 21.17 293 LEU C N 1
ATOM 6504 C CA . LEU C 1 263 ? -3.775 17.347 63.281 1.00 22.66 293 LEU C CA 1
ATOM 6505 C C . LEU C 1 263 ? -4.794 17.550 62.163 1.00 21.84 293 LEU C C 1
ATOM 6506 O O . LEU C 1 263 ? -5.053 18.748 61.886 1.00 20.45 293 LEU C O 1
ATOM 6511 N N . ASN C 1 264 ? -5.271 16.465 61.520 1.00 21.68 294 ASN C N 1
ATOM 6512 C CA . ASN C 1 264 ? -6.212 16.497 60.360 1.00 22.18 294 ASN C CA 1
ATOM 6513 C C . ASN C 1 264 ? -7.508 15.763 60.705 1.00 22.11 294 ASN C C 1
ATOM 6514 O O . ASN C 1 264 ? -7.948 14.848 60.041 1.00 22.52 294 ASN C O 1
ATOM 6519 N N . PRO C 1 265 ? -8.227 16.194 61.743 1.00 25.78 295 PRO C N 1
ATOM 6520 C CA . PRO C 1 265 ? -9.438 15.483 62.153 1.00 26.99 295 PRO C CA 1
ATOM 6521 C C . PRO C 1 265 ? -10.505 15.380 61.078 1.00 29.21 295 PRO C C 1
ATOM 6522 O O . PRO C 1 265 ? -10.764 16.334 60.396 1.00 28.46 295 PRO C O 1
ATOM 6526 N N . ILE C 1 266 ? -11.136 14.217 61.025 1.00 30.35 296 ILE C N 1
ATOM 6527 C CA . ILE C 1 266 ? -12.205 13.964 60.029 1.00 34.42 296 ILE C CA 1
ATOM 6528 C C . ILE C 1 266 ? -13.519 14.320 60.700 1.00 37.44 296 ILE C C 1
ATOM 6529 O O . ILE C 1 266 ? -13.747 13.888 61.851 1.00 42.62 296 ILE C O 1
ATOM 6534 N N . ASP C 1 267 ? -14.311 15.130 60.008 1.00 41.22 297 ASP C N 1
ATOM 6535 C CA . ASP C 1 267 ? -15.673 15.476 60.466 1.00 42.70 297 ASP C CA 1
ATOM 6536 C C . ASP C 1 267 ? -16.289 14.227 61.111 1.00 39.95 297 ASP C C 1
ATOM 6537 O O . ASP C 1 267 ? -16.280 13.192 60.434 1.00 38.96 297 ASP C O 1
ATOM 6542 N N . GLY C 1 275 ? -22.890 7.587 56.283 1.00 44.32 305 GLY C N 1
ATOM 6543 C CA . GLY C 1 275 ? -23.397 7.761 57.663 1.00 44.29 305 GLY C CA 1
ATOM 6544 C C . GLY C 1 275 ? -22.318 8.231 58.639 1.00 42.15 305 GLY C C 1
ATOM 6545 O O . GLY C 1 275 ? -21.177 8.439 58.237 1.00 43.33 305 GLY C O 1
ATOM 6546 N N . PRO C 1 276 ? -22.647 8.472 59.932 1.00 38.13 306 PRO C N 1
ATOM 6547 C CA . PRO C 1 276 ? -21.637 8.826 60.926 1.00 36.05 306 PRO C CA 1
ATOM 6548 C C . PRO C 1 276 ? -20.565 7.741 61.061 1.00 32.91 306 PRO C C 1
ATOM 6549 O O . PRO C 1 276 ? -20.820 6.601 60.744 1.00 30.07 306 PRO C O 1
ATOM 6553 N N . LEU C 1 277 ? -19.404 8.112 61.593 1.00 29.63 307 LEU C N 1
ATOM 6554 C CA . LEU C 1 277 ? -18.397 7.111 62.019 1.00 27.25 307 LEU C CA 1
ATOM 6555 C C . LEU C 1 277 ? -18.982 6.284 63.175 1.00 24.31 307 LEU C C 1
ATOM 6556 O O . LEU C 1 277 ? -19.463 6.894 64.142 1.00 24.10 307 LEU C O 1
ATOM 6561 N N . LYS C 1 278 ? -18.913 4.961 63.107 1.00 21.96 308 LYS C N 1
ATOM 6562 C CA . LYS C 1 278 ? -19.410 4.069 64.177 1.00 21.06 308 LYS C CA 1
ATOM 6563 C C . LYS C 1 278 ? -18.346 3.830 65.243 1.00 20.23 308 LYS C C 1
ATOM 6564 O O . LYS C 1 278 ? -18.725 3.470 66.382 1.00 21.97 308 LYS C O 1
ATOM 6570 N N . PHE C 1 279 ? -17.077 3.987 64.919 1.00 17.93 309 PHE C N 1
ATOM 6571 C CA . PHE C 1 279 ? -15.992 3.471 65.770 1.00 16.96 309 PHE C CA 1
ATOM 6572 C C . PHE C 1 279 ? -14.997 4.588 66.055 1.00 16.32 309 PHE C C 1
ATOM 6573 O O . PHE C 1 279 ? -14.847 4.987 67.195 1.00 15.76 309 PHE C O 1
ATOM 6581 N N . TYR C 1 280 ? -14.228 4.966 65.047 1.00 16.37 310 TYR C N 1
ATOM 6582 C CA . TYR C 1 280 ? -13.151 5.986 65.113 1.00 15.53 310 TYR C CA 1
ATOM 6583 C C . TYR C 1 280 ? -13.657 7.307 65.694 1.00 16.32 310 TYR C C 1
ATOM 6584 O O . TYR C 1 280 ? -14.851 7.738 65.484 1.00 18.98 310 TYR C O 1
ATOM 6593 N N . ASN C 1 281 ? -12.748 7.961 66.398 1.00 16.52 311 ASN C N 1
ATOM 6594 C CA . ASN C 1 281 ? -12.893 9.319 66.959 1.00 17.25 311 ASN C CA 1
ATOM 6595 C C . ASN C 1 281 ? -11.499 9.726 67.418 1.00 17.84 311 ASN C C 1
ATOM 6596 O O . ASN C 1 281 ? -10.677 8.837 67.615 1.00 19.76 311 ASN C O 1
ATOM 6601 N N . ALA C 1 282 ? -11.290 11.028 67.598 1.00 18.15 312 ALA C N 1
ATOM 6602 C CA . ALA C 1 282 ? -9.994 11.683 67.814 1.00 18.04 312 ALA C CA 1
ATOM 6603 C C . ALA C 1 282 ? -9.405 11.121 69.097 1.00 17.85 312 ALA C C 1
ATOM 6604 O O . ALA C 1 282 ? -8.192 10.822 69.065 1.00 16.54 312 ALA C O 1
ATOM 6606 N N . GLU C 1 283 ? -10.212 10.967 70.152 1.00 19.06 313 GLU C N 1
ATOM 6607 C CA . GLU C 1 283 ? -9.691 10.464 71.455 1.00 19.92 313 GLU C CA 1
ATOM 6608 C C . GLU C 1 283 ? -9.191 9.023 71.275 1.00 19.10 313 GLU C C 1
ATOM 6609 O O . GLU C 1 283 ? -8.127 8.705 71.884 1.00 18.33 313 GLU C O 1
ATOM 6615 N N . ILE C 1 284 ? -9.889 8.208 70.474 1.00 17.77 314 ILE C N 1
ATOM 6616 C CA . ILE C 1 284 ? -9.596 6.750 70.405 1.00 18.28 314 ILE C CA 1
ATOM 6617 C C . ILE C 1 284 ? -8.382 6.558 69.498 1.00 17.02 314 ILE C C 1
ATOM 6618 O O . ILE C 1 284 ? -7.583 5.663 69.775 1.00 16.03 314 ILE C O 1
ATOM 6623 N N . HIS C 1 285 ? -8.171 7.500 68.581 1.00 15.83 315 HIS C N 1
ATOM 6624 C CA . HIS C 1 285 ? -6.965 7.597 67.733 1.00 16.02 315 HIS C CA 1
ATOM 6625 C C . HIS C 1 285 ? -5.705 7.597 68.616 1.00 16.35 315 HIS C C 1
ATOM 6626 O O . HIS C 1 285 ? -4.745 6.812 68.299 1.00 16.33 315 HIS C O 1
ATOM 6633 N N . SER C 1 286 ? -5.646 8.487 69.587 1.00 15.75 316 SER C N 1
ATOM 6634 C CA . SER C 1 286 ? -4.486 8.604 70.512 1.00 16.81 316 SER C CA 1
ATOM 6635 C C . SER C 1 286 ? -4.407 7.385 71.437 1.00 15.15 316 SER C C 1
ATOM 6636 O O . SER C 1 286 ? -3.318 6.865 71.656 1.00 14.29 316 SER C O 1
ATOM 6639 N N . ALA C 1 287 ? -5.558 6.899 71.900 1.00 15.97 317 ALA C N 1
ATOM 6640 C CA . ALA C 1 287 ? -5.641 5.750 72.845 1.00 15.59 317 ALA C CA 1
ATOM 6641 C C . ALA C 1 287 ? -5.064 4.485 72.182 1.00 16.11 317 ALA C C 1
ATOM 6642 O O . ALA C 1 287 ? -4.438 3.604 72.891 1.00 14.84 317 ALA C O 1
ATOM 6644 N N . ALA C 1 288 ? -5.158 4.398 70.857 1.00 14.91 318 ALA C N 1
ATOM 6645 C CA . ALA C 1 288 ? -4.761 3.148 70.163 1.00 14.78 318 ALA C CA 1
ATOM 6646 C C . ALA C 1 288 ? -3.212 2.967 70.200 1.00 14.96 318 ALA C C 1
ATOM 6647 O O . ALA C 1 288 ? -2.739 1.837 69.953 1.00 14.99 318 ALA C O 1
ATOM 6649 N N . PHE C 1 289 ? -2.448 4.000 70.570 1.00 15.15 319 PHE C N 1
ATOM 6650 C CA . PHE C 1 289 ? -0.973 3.915 70.653 1.00 15.29 319 PHE C CA 1
ATOM 6651 C C . PHE C 1 289 ? -0.549 3.648 72.090 1.00 15.77 319 PHE C C 1
ATOM 6652 O O . PHE C 1 289 ? 0.628 3.462 72.297 1.00 15.26 319 PHE C O 1
ATOM 6660 N N . CYS C 1 290 ? -1.502 3.571 73.033 1.00 16.67 320 CYS C N 1
ATOM 6661 C CA . CYS C 1 290 ? -1.246 3.237 74.457 1.00 17.52 320 CYS C CA 1
ATOM 6662 C C . CYS C 1 290 ? -1.426 1.729 74.595 1.00 17.87 320 CYS C C 1
ATOM 6663 O O . CYS C 1 290 ? -2.578 1.270 74.842 1.00 18.52 320 CYS C O 1
ATOM 6666 N N . LEU C 1 291 ? -0.314 1.001 74.439 1.00 16.96 321 LEU C N 1
ATOM 6667 C CA . LEU C 1 291 ? -0.224 -0.481 74.562 1.00 16.31 321 LEU C CA 1
ATOM 6668 C C . LEU C 1 291 ? -0.050 -0.983 75.986 1.00 16.67 321 LEU C C 1
ATOM 6669 O O . LEU C 1 291 ? 0.340 -0.229 76.879 1.00 16.72 321 LEU C O 1
ATOM 6674 N N . PRO C 1 292 ? -0.333 -2.295 76.179 1.00 16.04 322 PRO C N 1
ATOM 6675 C CA . PRO C 1 292 ? -0.074 -2.961 77.448 1.00 16.73 322 PRO C CA 1
ATOM 6676 C C . PRO C 1 292 ? 1.433 -3.138 77.629 1.00 16.58 322 PRO C C 1
ATOM 6677 O O . PRO C 1 292 ? 2.155 -3.219 76.650 1.00 16.40 322 PRO C O 1
ATOM 6681 N N . SER C 1 293 ? 1.858 -3.133 78.896 1.00 16.58 323 SER C N 1
ATOM 6682 C CA . SER C 1 293 ? 3.278 -3.087 79.285 1.00 17.23 323 SER C CA 1
ATOM 6683 C C . SER C 1 293 ? 4.055 -4.195 78.554 1.00 17.91 323 SER C C 1
ATOM 6684 O O . SER C 1 293 ? 5.109 -3.865 78.102 1.00 18.59 323 SER C O 1
ATOM 6687 N N . PHE C 1 294 ? 3.579 -5.444 78.404 1.00 17.56 324 PHE C N 1
ATOM 6688 C CA . PHE C 1 294 ? 4.412 -6.510 77.772 1.00 18.26 324 PHE C CA 1
ATOM 6689 C C . PHE C 1 294 ? 4.703 -6.136 76.300 1.00 18.85 324 PHE C C 1
ATOM 6690 O O . PHE C 1 294 ? 5.793 -6.482 75.788 1.00 18.17 324 PHE C O 1
ATOM 6698 N N . ALA C 1 295 ? 3.774 -5.450 75.631 1.00 18.01 325 ALA C N 1
ATOM 6699 C CA . ALA C 1 295 ? 3.943 -5.075 74.200 1.00 19.88 325 ALA C CA 1
ATOM 6700 C C . ALA C 1 295 ? 4.775 -3.798 74.053 1.00 20.52 325 ALA C C 1
ATOM 6701 O O . ALA C 1 295 ? 5.641 -3.756 73.188 1.00 21.71 325 ALA C O 1
ATOM 6703 N N . LYS C 1 296 ? 4.453 -2.763 74.806 1.00 21.45 326 LYS C N 1
ATOM 6704 C CA . LYS C 1 296 ? 5.163 -1.463 74.765 1.00 22.48 326 LYS C CA 1
ATOM 6705 C C . LYS C 1 296 ? 6.678 -1.686 74.954 1.00 23.00 326 LYS C C 1
ATOM 6706 O O . LYS C 1 296 ? 7.476 -1.045 74.258 1.00 21.84 326 LYS C O 1
ATOM 6712 N N . LYS C 1 297 ? 7.071 -2.582 75.856 1.00 23.26 327 LYS C N 1
ATOM 6713 C CA . LYS C 1 297 ? 8.501 -2.893 76.126 1.00 25.92 327 LYS C CA 1
ATOM 6714 C C . LYS C 1 297 ? 9.175 -3.332 74.823 1.00 25.58 327 LYS C C 1
ATOM 6715 O O . LYS C 1 297 ? 10.228 -2.805 74.525 1.00 24.58 327 LYS C O 1
ATOM 6721 N N . VAL C 1 298 ? 8.540 -4.227 74.066 1.00 24.70 328 VAL C N 1
ATOM 6722 C CA . VAL C 1 298 ? 9.103 -4.731 72.794 1.00 26.35 328 VAL C CA 1
ATOM 6723 C C . VAL C 1 298 ? 9.030 -3.599 71.771 1.00 26.94 328 VAL C C 1
ATOM 6724 O O . VAL C 1 298 ? 10.091 -3.249 71.222 1.00 28.22 328 VAL C O 1
ATOM 6728 N N . ILE C 1 299 ? 7.862 -3.021 71.526 1.00 25.35 329 ILE C N 1
ATOM 6729 C CA . ILE C 1 299 ? 7.697 -2.089 70.368 1.00 26.00 329 ILE C CA 1
ATOM 6730 C C . ILE C 1 299 ? 8.617 -0.880 70.500 1.00 27.38 329 ILE C C 1
ATOM 6731 O O . ILE C 1 299 ? 9.035 -0.383 69.473 1.00 32.03 329 ILE C O 1
ATOM 6736 N N . GLU C 1 300 ? 8.867 -0.391 71.716 1.00 28.56 330 GLU C N 1
ATOM 6737 C CA . GLU C 1 300 ? 9.669 0.838 71.961 1.00 28.30 330 GLU C CA 1
ATOM 6738 C C . GLU C 1 300 ? 11.118 0.458 72.286 1.00 28.42 330 GLU C C 1
ATOM 6739 O O . GLU C 1 300 ? 11.885 1.370 72.577 1.00 27.79 330 GLU C O 1
ATOM 6745 N N . SER C 1 301 ? 11.496 -0.827 72.192 1.00 28.06 331 SER C N 1
ATOM 6746 C CA . SER C 1 301 ? 12.845 -1.312 72.607 1.00 29.57 331 SER C CA 1
ATOM 6747 C C . SER C 1 301 ? 13.940 -0.567 71.816 1.00 29.54 331 SER C C 1
ATOM 6748 O O . SER C 1 301 ? 15.005 -0.319 72.388 1.00 29.16 331 SER C O 1
ATOM 6751 N N . LYS C 1 302 ? 13.686 -0.255 70.544 1.00 29.61 332 LYS C N 1
ATOM 6752 C CA . LYS C 1 302 ? 14.695 0.351 69.640 1.00 28.76 332 LYS C CA 1
ATOM 6753 C C . LYS C 1 302 ? 14.215 1.720 69.178 1.00 27.84 332 LYS C C 1
ATOM 6754 O O . LYS C 1 302 ? 14.645 2.155 68.116 1.00 25.74 332 LYS C O 1
ATOM 6760 N N . ALA C 1 303 ? 13.389 2.388 69.996 1.00 29.56 333 ALA C N 1
ATOM 6761 C CA . ALA C 1 303 ? 12.883 3.748 69.724 1.00 27.78 333 ALA C CA 1
ATOM 6762 C C . ALA C 1 303 ? 14.024 4.733 70.017 1.00 32.23 333 ALA C C 1
ATOM 6763 O O . ALA C 1 303 ? 14.222 5.668 69.195 1.00 31.24 333 ALA C O 1
ATOM 6765 N N . SER D 1 1 ? -23.565 -45.111 92.814 1.00 33.60 31 SER D N 1
ATOM 6766 C CA . SER D 1 1 ? -24.474 -43.924 92.800 1.00 34.35 31 SER D CA 1
ATOM 6767 C C . SER D 1 1 ? -24.554 -43.366 91.375 1.00 34.55 31 SER D C 1
ATOM 6768 O O . SER D 1 1 ? -23.765 -43.737 90.547 1.00 32.95 31 SER D O 1
ATOM 6771 N N . ASN D 1 2 ? -25.450 -42.419 91.155 1.00 36.68 32 ASN D N 1
ATOM 6772 C CA . ASN D 1 2 ? -25.773 -41.883 89.815 1.00 39.95 32 ASN D CA 1
ATOM 6773 C C . ASN D 1 2 ? -26.539 -40.580 90.026 1.00 42.78 32 ASN D C 1
ATOM 6774 O O . ASN D 1 2 ? -26.863 -40.227 91.185 1.00 43.60 32 ASN D O 1
ATOM 6779 N N . ALA D 1 3 ? -26.813 -39.893 88.940 1.00 39.28 33 ALA D N 1
ATOM 6780 C CA . ALA D 1 3 ? -27.520 -38.604 88.954 1.00 38.31 33 ALA D CA 1
ATOM 6781 C C . ALA D 1 3 ? -28.129 -38.451 87.563 1.00 36.64 33 ALA D C 1
ATOM 6782 O O . ALA D 1 3 ? -27.857 -39.338 86.697 1.00 37.67 33 ALA D O 1
ATOM 6784 N N . LYS D 1 4 ? -28.958 -37.435 87.357 1.00 36.59 34 LYS D N 1
ATOM 6785 C CA . LYS D 1 4 ? -29.344 -36.999 85.992 1.00 37.13 34 LYS D CA 1
ATOM 6786 C C . LYS D 1 4 ? -28.087 -37.031 85.092 1.00 34.32 34 LYS D C 1
ATOM 6787 O O . LYS D 1 4 ? -26.999 -36.568 85.511 1.00 28.34 34 LYS D O 1
ATOM 6793 N N . LYS D 1 5 ? -28.263 -37.587 83.892 1.00 32.76 35 LYS D N 1
ATOM 6794 C CA . LYS D 1 5 ? -27.316 -37.508 82.762 1.00 32.24 35 LYS D CA 1
ATOM 6795 C C . LYS D 1 5 ? -26.854 -36.053 82.577 1.00 29.66 35 LYS D C 1
ATOM 6796 O O . LYS D 1 5 ? -27.671 -35.132 82.496 1.00 30.19 35 LYS D O 1
ATOM 6802 N N . GLU D 1 6 ? -25.560 -35.829 82.487 1.00 28.86 36 GLU D N 1
ATOM 6803 C CA . GLU D 1 6 ? -25.076 -34.471 82.158 1.00 27.95 36 GLU D CA 1
ATOM 6804 C C . GLU D 1 6 ? -24.604 -34.515 80.723 1.00 28.62 36 GLU D C 1
ATOM 6805 O O . GLU D 1 6 ? -23.991 -35.488 80.307 1.00 26.44 36 GLU D O 1
ATOM 6811 N N . PRO D 1 7 ? -24.892 -33.476 79.915 1.00 30.84 37 PRO D N 1
ATOM 6812 C CA . PRO D 1 7 ? -24.429 -33.461 78.531 1.00 30.71 37 PRO D CA 1
ATOM 6813 C C . PRO D 1 7 ? -22.890 -33.352 78.453 1.00 30.28 37 PRO D C 1
ATOM 6814 O O . PRO D 1 7 ? -22.223 -32.810 79.360 1.00 29.53 37 PRO D O 1
ATOM 6818 N N . ALA D 1 8 ? -22.316 -33.892 77.384 1.00 28.15 38 ALA D N 1
ATOM 6819 C CA . ALA D 1 8 ? -20.862 -33.809 77.135 1.00 27.48 38 ALA D CA 1
ATOM 6820 C C . ALA D 1 8 ? -20.497 -32.322 77.090 1.00 27.69 38 ALA D C 1
ATOM 6821 O O . ALA D 1 8 ? -21.262 -31.547 76.509 1.00 27.36 38 ALA D O 1
ATOM 6823 N N . CYS D 1 9 ? -19.399 -31.933 77.729 1.00 27.77 39 CYS D N 1
ATOM 6824 C CA . CYS D 1 9 ? -18.919 -30.525 77.859 1.00 28.04 39 CYS D CA 1
ATOM 6825 C C . CYS D 1 9 ? -17.788 -30.202 76.864 1.00 28.39 39 CYS D C 1
ATOM 6826 O O . CYS D 1 9 ? -17.553 -29.020 76.614 1.00 27.08 39 CYS D O 1
ATOM 6829 N N . PHE D 1 10 ? -17.103 -31.220 76.329 1.00 31.03 40 PHE D N 1
ATOM 6830 C CA . PHE D 1 10 ? -15.904 -31.143 75.443 1.00 31.57 40 PHE D CA 1
ATOM 6831 C C . PHE D 1 10 ? -16.235 -31.765 74.081 1.00 32.35 40 PHE D C 1
ATOM 6832 O O . PHE D 1 10 ? -17.103 -32.649 74.042 1.00 33.22 40 PHE D O 1
ATOM 6840 N N . SER D 1 11 ? -15.581 -31.295 73.014 1.00 31.59 41 SER D N 1
ATOM 6841 C CA . SER D 1 11 ? -15.721 -31.782 71.621 1.00 30.70 41 SER D CA 1
ATOM 6842 C C . SER D 1 11 ? -17.117 -31.502 71.046 1.00 30.68 41 SER D C 1
ATOM 6843 O O . SER D 1 11 ? -17.530 -32.257 70.125 1.00 30.61 41 SER D O 1
ATOM 6846 N N . THR D 1 12 ? -17.784 -30.437 71.513 1.00 29.26 42 THR D N 1
ATOM 6847 C CA . THR D 1 12 ? -19.163 -30.058 71.082 1.00 31.21 42 THR D CA 1
ATOM 6848 C C . THR D 1 12 ? -19.174 -29.483 69.648 1.00 32.51 42 THR D C 1
ATOM 6849 O O . THR D 1 12 ? -20.280 -29.421 68.984 1.00 30.01 42 THR D O 1
ATOM 6853 N N . VAL D 1 13 ? -18.008 -29.026 69.194 1.00 30.25 43 VAL D N 1
ATOM 6854 C CA . VAL D 1 13 ? -17.881 -28.322 67.891 1.00 30.25 43 VAL D CA 1
ATOM 6855 C C . VAL D 1 13 ? -16.718 -28.922 67.101 1.00 31.26 43 VAL D C 1
ATOM 6856 O O . VAL D 1 13 ? -16.940 -29.260 65.923 1.00 30.34 43 VAL D O 1
ATOM 6860 N N . ILE D 1 14 ? -15.565 -29.055 67.753 1.00 29.95 44 ILE D N 1
ATOM 6861 C CA . ILE D 1 14 ? -14.290 -29.548 67.171 1.00 31.67 44 ILE D CA 1
ATOM 6862 C C . ILE D 1 14 ? -13.802 -30.635 68.110 1.00 32.72 44 ILE D C 1
ATOM 6863 O O . ILE D 1 14 ? -13.644 -30.362 69.288 1.00 35.02 44 ILE D O 1
ATOM 6868 N N . PRO D 1 15 ? -13.617 -31.899 67.663 1.00 32.72 45 PRO D N 1
ATOM 6869 C CA . PRO D 1 15 ? -13.148 -32.942 68.569 1.00 31.95 45 PRO D CA 1
ATOM 6870 C C . PRO D 1 15 ? -11.849 -32.538 69.282 1.00 31.77 45 PRO D C 1
ATOM 6871 O O . PRO D 1 15 ? -10.916 -32.120 68.619 1.00 30.80 45 PRO D O 1
ATOM 6875 N N . GLY D 1 16 ? -11.787 -32.686 70.606 1.00 28.98 46 GLY D N 1
ATOM 6876 C CA . GLY D 1 16 ? -10.526 -32.469 71.341 1.00 28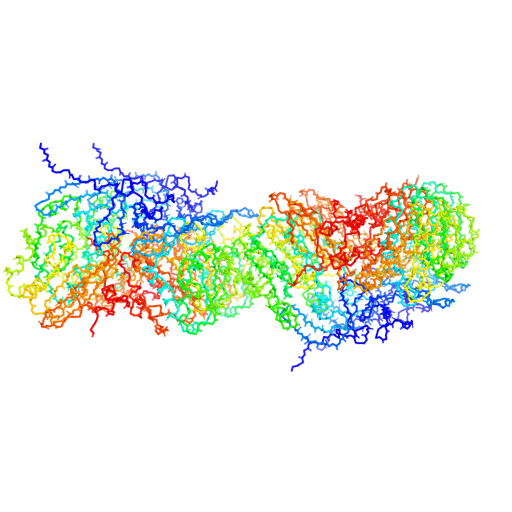.43 46 GLY D CA 1
ATOM 6877 C C . GLY D 1 16 ? -10.374 -31.020 71.789 1.00 27.16 46 GLY D C 1
ATOM 6878 O O . GLY D 1 16 ? -9.313 -30.681 72.353 1.00 25.47 46 GLY D O 1
ATOM 6879 N N . TRP D 1 17 ? -11.421 -30.210 71.577 1.00 25.31 47 TRP D N 1
ATOM 6880 C CA . TRP D 1 17 ? -11.472 -28.751 71.883 1.00 23.35 47 TRP D CA 1
ATOM 6881 C C . TRP D 1 17 ? -12.679 -28.414 72.761 1.00 22.01 47 TRP D C 1
ATOM 6882 O O . TRP D 1 17 ? -13.732 -29.108 72.689 1.00 23.05 47 TRP D O 1
ATOM 6893 N N . PHE D 1 18 ? -12.572 -27.314 73.500 1.00 20.34 48 PHE D N 1
ATOM 6894 C CA . PHE D 1 18 ? -13.643 -26.799 74.392 1.00 20.92 48 PHE D CA 1
ATOM 6895 C C . PHE D 1 18 ? -14.254 -25.562 73.737 1.00 20.14 48 PHE D C 1
ATOM 6896 O O . PHE D 1 18 ? -13.534 -24.624 73.433 1.00 19.18 48 PHE D O 1
ATOM 6904 N N . SER D 1 19 ? -15.554 -25.583 73.537 1.00 19.78 49 SER D N 1
ATOM 6905 C CA . SER D 1 19 ? -16.309 -24.484 72.907 1.00 20.81 49 SER D CA 1
ATOM 6906 C C . SER D 1 19 ? -17.205 -23.829 73.948 1.00 19.56 49 SER D C 1
ATOM 6907 O O . SER D 1 19 ? -18.176 -24.487 74.416 1.00 17.93 49 SER D O 1
ATOM 6910 N N . GLU D 1 20 ? -16.966 -22.528 74.139 1.00 18.47 50 GLU D N 1
ATOM 6911 C CA . GLU D 1 20 ? -17.734 -21.653 75.065 1.00 19.30 50 GLU D CA 1
ATOM 6912 C C . GLU D 1 20 ? -19.042 -21.204 74.412 1.00 19.63 50 GLU D C 1
ATOM 6913 O O . GLU D 1 20 ? -19.010 -20.189 73.671 1.00 18.76 50 GLU D O 1
ATOM 6919 N N . MET D 1 21 ? -20.130 -21.917 74.724 1.00 22.91 51 MET D N 1
ATOM 6920 C CA . MET D 1 21 ? -21.534 -21.541 74.424 1.00 24.22 51 MET D CA 1
ATOM 6921 C C . MET D 1 21 ? -22.124 -20.740 75.585 1.00 26.49 51 MET D C 1
ATOM 6922 O O . MET D 1 21 ? -21.777 -20.992 76.745 1.00 29.55 51 MET D O 1
ATOM 6927 N N . SER D 1 22 ? -22.982 -19.772 75.275 1.00 26.43 52 SER D N 1
ATOM 6928 C CA . SER D 1 22 ? -23.935 -19.166 76.235 1.00 25.72 52 SER D CA 1
ATOM 6929 C C . SER D 1 22 ? -25.061 -18.531 75.440 1.00 27.43 52 SER D C 1
ATOM 6930 O O . SER D 1 22 ? -24.829 -18.075 74.323 1.00 26.70 52 SER D O 1
ATOM 6933 N N . PRO D 1 23 ? -26.260 -18.343 76.021 1.00 27.56 53 PRO D N 1
ATOM 6934 C CA . PRO D 1 23 ? -27.220 -17.422 75.427 1.00 27.38 53 PRO D CA 1
ATOM 6935 C C . PRO D 1 23 ? -26.740 -15.957 75.544 1.00 25.51 53 PRO D C 1
ATOM 6936 O O . PRO D 1 23 ? -27.291 -15.119 74.858 1.00 24.25 53 PRO D O 1
ATOM 6940 N N . MET D 1 24 ? -25.696 -15.668 76.326 1.00 23.95 54 MET D N 1
ATOM 6941 C CA . MET D 1 24 ? -25.137 -14.282 76.467 1.00 25.34 54 MET D CA 1
ATOM 6942 C C . MET D 1 24 ? -24.288 -13.862 75.239 1.00 22.54 54 MET D C 1
ATOM 6943 O O . MET D 1 24 ? -24.068 -12.624 75.078 1.00 22.05 54 MET D O 1
ATOM 6948 N N . TRP D 1 25 ? -23.844 -14.795 74.396 1.00 19.87 55 TRP D N 1
ATOM 6949 C CA . TRP D 1 25 ? -23.202 -14.433 73.098 1.00 20.90 55 TRP D CA 1
ATOM 6950 C C . TRP D 1 25 ? -23.672 -15.422 72.030 1.00 21.38 55 TRP D C 1
ATOM 6951 O O . TRP D 1 25 ? -22.956 -16.367 71.663 1.00 20.61 55 TRP D O 1
ATOM 6962 N N . PRO D 1 26 ? -24.947 -15.306 71.589 1.00 21.28 56 PRO D N 1
ATOM 6963 C CA . PRO D 1 26 ? -25.539 -16.317 70.712 1.00 22.39 56 PRO D CA 1
ATOM 6964 C C . PRO D 1 26 ? -24.862 -16.330 69.334 1.00 20.62 56 PRO D C 1
ATOM 6965 O O . PRO D 1 26 ? -24.261 -15.349 68.943 1.00 19.35 56 PRO D O 1
ATOM 6969 N N . GLY D 1 27 ? -24.962 -17.476 68.664 1.00 20.50 57 GLY D N 1
ATOM 6970 C CA . GLY D 1 27 ? -24.451 -17.671 67.303 1.00 21.12 57 GLY D CA 1
ATOM 6971 C C . GLY D 1 27 ? -22.931 -17.610 67.253 1.00 20.64 57 GLY D C 1
ATOM 6972 O O . GLY D 1 27 ? -22.409 -17.466 66.146 1.00 19.77 57 GLY D O 1
ATOM 6973 N N . GLU D 1 28 ? -22.224 -17.754 68.377 1.00 19.48 58 GLU D N 1
ATOM 6974 C CA . GLU D 1 28 ? -20.736 -17.752 68.323 1.00 19.52 58 GLU D CA 1
ATOM 6975 C C . GLU D 1 28 ? -20.134 -18.475 69.517 1.00 19.27 58 GLU D C 1
ATOM 6976 O O . GLU D 1 28 ? -20.839 -18.663 70.499 1.00 17.78 58 GLU D O 1
ATOM 6982 N N . ALA D 1 29 ? -18.851 -18.829 69.425 1.00 20.31 59 ALA D N 1
ATOM 6983 C CA . ALA D 1 29 ? -18.125 -19.547 70.508 1.00 19.93 59 ALA D CA 1
ATOM 6984 C C . ALA D 1 29 ? -16.634 -19.409 70.300 1.00 19.53 59 ALA D C 1
ATOM 6985 O O . ALA D 1 29 ? -16.166 -19.688 69.180 1.00 22.56 59 ALA D O 1
ATOM 6987 N N . HIS D 1 30 ? -15.913 -19.046 71.352 1.00 18.70 60 HIS D N 1
ATOM 6988 C CA . HIS D 1 30 ? -14.433 -19.152 71.404 1.00 19.01 60 HIS D CA 1
ATOM 6989 C C . HIS D 1 30 ? -14.112 -20.625 71.708 1.00 19.49 60 HIS D C 1
ATOM 6990 O O . HIS D 1 30 ? -14.728 -21.148 72.657 1.00 19.87 60 HIS D O 1
ATOM 6997 N N . SER D 1 31 ? -13.231 -21.270 70.926 1.00 19.43 61 SER D N 1
ATOM 6998 C CA . SER D 1 31 ? -12.769 -22.650 71.150 1.00 20.70 61 SER D CA 1
ATOM 6999 C C . SER D 1 31 ? -11.268 -22.646 71.542 1.00 22.54 61 SER D C 1
ATOM 7000 O O . SER D 1 31 ? -10.442 -21.764 71.033 1.00 21.28 61 SER D O 1
ATOM 7003 N N . LEU D 1 32 ? -10.899 -23.542 72.455 1.00 21.97 62 LEU D N 1
ATOM 7004 C CA . LEU D 1 32 ? -9.497 -23.712 72.878 1.00 21.26 62 LEU D CA 1
ATOM 7005 C C . LEU D 1 32 ? -9.177 -25.188 72.896 1.00 22.13 62 LEU D C 1
ATOM 7006 O O . LEU D 1 32 ? -9.988 -25.957 73.449 1.00 22.15 62 LEU D O 1
ATOM 7011 N N . LYS D 1 33 ? -8.050 -25.541 72.276 1.00 23.45 63 LYS D N 1
ATOM 7012 C CA . LYS D 1 33 ? -7.593 -26.939 72.199 1.00 24.58 63 LYS D CA 1
ATOM 7013 C C . LYS D 1 33 ? -7.281 -27.365 73.626 1.00 23.10 63 LYS D C 1
ATOM 7014 O O . LYS D 1 33 ? -6.604 -26.601 74.341 1.00 21.12 63 LYS D O 1
ATOM 7020 N N . VAL D 1 34 ? -7.765 -28.537 74.000 1.00 23.69 64 VAL D N 1
ATOM 7021 C CA . VAL D 1 34 ? -7.709 -29.040 75.390 1.00 24.06 64 VAL D CA 1
ATOM 7022 C C . VAL D 1 34 ? -6.670 -30.156 75.424 1.00 25.31 64 VAL D C 1
ATOM 7023 O O . VAL D 1 34 ? -6.824 -31.149 74.694 1.00 24.24 64 VAL D O 1
ATOM 7027 N N . GLU D 1 35 ? -5.663 -29.980 76.278 1.00 24.87 65 GLU D N 1
ATOM 7028 C CA . GLU D 1 35 ? -4.558 -30.956 76.437 1.00 27.81 65 GLU D CA 1
ATOM 7029 C C . GLU D 1 35 ? -4.966 -31.967 77.520 1.00 25.53 65 GLU D C 1
ATOM 7030 O O . GLU D 1 35 ? -4.663 -33.151 77.395 1.00 23.72 65 GLU D O 1
ATOM 7036 N N . LYS D 1 36 ? -5.639 -31.509 78.567 1.00 24.13 66 LYS D N 1
ATOM 7037 C CA . LYS D 1 36 ? -6.105 -32.435 79.625 1.00 24.41 66 LYS D CA 1
ATOM 7038 C C . LYS D 1 36 ? -7.108 -31.741 80.544 1.00 23.50 66 LYS D C 1
ATOM 7039 O O . LYS D 1 36 ? -6.883 -30.571 80.888 1.00 26.01 66 LYS D O 1
ATOM 7045 N N . VAL D 1 37 ? -8.174 -32.437 80.935 1.00 22.10 67 VAL D N 1
ATOM 7046 C CA . VAL D 1 37 ? -9.154 -31.918 81.927 1.00 21.10 67 VAL D CA 1
ATOM 7047 C C . VAL D 1 37 ? -8.607 -32.199 83.344 1.00 21.10 67 VAL D C 1
ATOM 7048 O O . VAL D 1 37 ? -8.345 -33.337 83.671 1.00 21.69 67 VAL D O 1
ATOM 7052 N N . LEU D 1 38 ? -8.358 -31.179 84.153 1.00 19.49 68 LEU D N 1
ATOM 7053 C CA . LEU D 1 38 ? -7.627 -31.357 85.428 1.00 21.09 68 LEU D CA 1
ATOM 7054 C C . LEU D 1 38 ? -8.629 -31.503 86.560 1.00 21.64 68 LEU D C 1
ATOM 7055 O O . LEU D 1 38 ? -8.260 -32.068 87.607 1.00 22.18 68 LEU D O 1
ATOM 7060 N N . PHE D 1 39 ? -9.838 -30.982 86.349 1.00 20.19 69 PHE D N 1
ATOM 7061 C CA . PHE D 1 39 ? -10.870 -31.012 87.402 1.00 20.26 69 PHE D CA 1
ATOM 7062 C C . PHE D 1 39 ? -12.255 -30.845 86.799 1.00 19.66 69 PHE D C 1
ATOM 7063 O O . PHE D 1 39 ? -12.493 -30.068 85.837 1.00 19.45 69 PHE D O 1
ATOM 7071 N N . GLN D 1 40 ? -13.183 -31.599 87.351 1.00 20.94 70 GLN D N 1
ATOM 7072 C CA . GLN D 1 40 ? -14.606 -31.415 87.011 1.00 20.72 70 GLN D CA 1
ATOM 7073 C C . GLN D 1 40 ? -15.434 -31.643 88.275 1.00 21.33 70 GLN D C 1
ATOM 7074 O O . GLN D 1 40 ? -15.291 -32.745 88.916 1.00 22.33 70 GLN D O 1
ATOM 7080 N N . GLY D 1 41 ? -16.239 -30.669 88.687 1.00 20.98 71 GLY D N 1
ATOM 7081 C CA . GLY D 1 41 ? -17.034 -30.868 89.913 1.00 21.00 71 GLY D CA 1
ATOM 7082 C C . GLY D 1 41 ? -18.280 -30.014 89.907 1.00 22.07 71 GLY D C 1
ATOM 7083 O O . GLY D 1 41 ? -18.372 -29.121 89.097 1.00 21.12 71 GLY D O 1
ATOM 7084 N N . LYS D 1 42 ? -19.213 -30.297 90.798 1.00 22.85 72 LYS D N 1
ATOM 7085 C CA . LYS D 1 42 ? -20.446 -29.492 90.970 1.00 23.71 72 LYS D CA 1
ATOM 7086 C C . LYS D 1 42 ? -20.414 -28.946 92.399 1.00 24.99 72 LYS D C 1
ATOM 7087 O O . LYS D 1 42 ? -20.339 -29.767 93.391 1.00 26.00 72 LYS D O 1
ATOM 7093 N N . SER D 1 43 ? -20.424 -27.635 92.559 1.00 22.62 73 SER D N 1
ATOM 7094 C CA . SER D 1 43 ? -20.555 -27.059 93.908 1.00 23.39 73 SER D CA 1
ATOM 7095 C C . SER D 1 43 ? -22.043 -26.999 94.287 1.00 23.92 73 SER D C 1
ATOM 7096 O O . SER D 1 43 ? -22.920 -27.465 93.499 1.00 23.26 73 SER D O 1
ATOM 7099 N N . ASP D 1 44 ? -22.311 -26.388 95.438 1.00 23.25 74 ASP D N 1
ATOM 7100 C CA . ASP D 1 44 ? -23.664 -25.943 95.849 1.00 23.00 74 ASP D CA 1
ATOM 7101 C C . ASP D 1 44 ? -24.215 -24.895 94.879 1.00 22.32 74 ASP D C 1
ATOM 7102 O O . ASP D 1 44 ? -25.466 -24.732 94.815 1.00 23.45 74 ASP D O 1
ATOM 7107 N N . TYR D 1 45 ? -23.356 -24.242 94.084 1.00 19.89 75 TYR D N 1
ATOM 7108 C CA . TYR D 1 45 ? -23.873 -23.170 93.187 1.00 18.86 75 TYR D CA 1
ATOM 7109 C C . TYR D 1 45 ? -23.467 -23.253 91.709 1.00 19.30 75 TYR D C 1
ATOM 7110 O O . TYR D 1 45 ? -24.100 -22.527 90.931 1.00 19.35 75 TYR D O 1
ATOM 7119 N N . GLN D 1 46 ? -22.505 -24.093 91.323 1.00 18.11 76 GLN D N 1
ATOM 7120 C CA . GLN D 1 46 ? -21.939 -23.979 89.930 1.00 18.75 76 GLN D CA 1
ATOM 7121 C C . GLN D 1 46 ? -21.331 -25.294 89.453 1.00 18.81 76 GLN D C 1
ATOM 7122 O O . GLN D 1 46 ? -20.852 -26.078 90.298 1.00 19.29 76 GLN D O 1
ATOM 7128 N N . ASP D 1 47 ? -21.267 -25.492 88.141 1.00 18.93 77 ASP D N 1
ATOM 7129 C CA . ASP D 1 47 ? -20.408 -26.562 87.580 1.00 18.77 77 ASP D CA 1
ATOM 7130 C C . ASP D 1 47 ? -19.025 -25.944 87.446 1.00 18.74 77 ASP D C 1
ATOM 7131 O O . ASP D 1 47 ? -18.918 -24.861 86.822 1.00 19.30 77 ASP D O 1
ATOM 7136 N N . VAL D 1 48 ? -18.016 -26.624 87.979 1.00 18.87 78 VAL D N 1
ATOM 7137 C CA . VAL D 1 48 ? -16.601 -26.179 87.948 1.00 18.91 78 VAL D CA 1
ATOM 7138 C C . VAL D 1 48 ? -15.761 -27.119 87.074 1.00 19.19 78 VAL D C 1
ATOM 7139 O O . VAL D 1 48 ? -15.734 -28.364 87.324 1.00 20.31 78 VAL D O 1
ATOM 7143 N N . ILE D 1 49 ? -15.040 -26.540 86.114 1.00 18.08 79 ILE D N 1
ATOM 7144 C CA . ILE D 1 49 ? -14.077 -27.297 85.282 1.00 19.03 79 ILE D CA 1
ATOM 7145 C C . ILE D 1 49 ? -12.744 -26.572 85.364 1.00 19.48 79 ILE D C 1
ATOM 7146 O O . ILE D 1 49 ? -12.701 -25.279 85.260 1.00 19.71 79 ILE D O 1
ATOM 7151 N N . VAL D 1 50 ? -11.681 -27.347 85.503 1.00 18.68 80 VAL D N 1
ATOM 7152 C CA . VAL D 1 50 ? -10.323 -26.844 85.185 1.00 18.85 80 VAL D CA 1
ATOM 7153 C C . VAL D 1 50 ? -9.690 -27.700 84.072 1.00 19.63 80 VAL D C 1
ATOM 7154 O O . VAL D 1 50 ? -9.755 -28.940 84.142 1.00 18.92 80 VAL D O 1
ATOM 7158 N N . PHE D 1 51 ? -9.113 -27.076 83.035 1.00 19.11 81 PHE D N 1
ATOM 7159 C CA . PHE D 1 51 ? -8.431 -27.835 81.959 1.00 19.25 81 PHE D CA 1
ATOM 7160 C C . PHE D 1 51 ? -7.127 -27.119 81.609 1.00 20.02 81 PHE D C 1
ATOM 7161 O O . PHE D 1 51 ? -7.117 -25.868 81.609 1.00 19.60 81 PHE D O 1
ATOM 7169 N N . GLN D 1 52 ? -6.057 -27.906 81.408 1.00 21.28 82 GLN D N 1
ATOM 7170 C CA . GLN D 1 52 ? -4.860 -27.490 80.632 1.00 21.83 82 GLN D CA 1
ATOM 7171 C C . GLN D 1 52 ? -5.266 -27.356 79.169 1.00 22.31 82 GLN D C 1
ATOM 7172 O O . GLN D 1 52 ? -5.647 -28.407 78.567 1.00 22.79 82 GLN D O 1
ATOM 7178 N N . SER D 1 53 ? -5.229 -26.127 78.637 1.00 23.09 83 SER D N 1
ATOM 7179 C CA . SER D 1 53 ? -5.397 -25.791 77.200 1.00 22.22 83 SER D CA 1
ATOM 7180 C C . SER D 1 53 ? -4.062 -26.030 76.465 1.00 22.58 83 SER D C 1
ATOM 7181 O O . SER D 1 53 ? -3.055 -25.994 77.152 1.00 23.68 83 SER D O 1
ATOM 7184 N N . ALA D 1 54 ? -4.042 -26.168 75.128 1.00 21.46 84 ALA D N 1
ATOM 7185 C CA . ALA D 1 54 ? -2.780 -26.345 74.366 1.00 21.47 84 ALA D CA 1
ATOM 7186 C C . ALA D 1 54 ? -1.939 -25.062 74.426 1.00 21.24 84 ALA D C 1
ATOM 7187 O O . ALA D 1 54 ? -0.682 -25.197 74.619 1.00 21.20 84 ALA D O 1
ATOM 7189 N N . THR D 1 55 ? -2.531 -23.861 74.272 1.00 19.45 85 THR D N 1
ATOM 7190 C CA . THR D 1 55 ? -1.703 -22.635 74.072 1.00 19.98 85 THR D CA 1
ATOM 7191 C C . THR D 1 55 ? -2.044 -21.475 75.022 1.00 19.60 85 THR D C 1
ATOM 7192 O O . THR D 1 55 ? -1.344 -20.423 74.962 1.00 18.18 85 THR D O 1
ATOM 7196 N N . TYR D 1 56 ? -3.023 -21.655 75.907 1.00 19.36 86 TYR D N 1
ATOM 7197 C CA . TYR D 1 56 ? -3.405 -20.580 76.859 1.00 18.87 86 TYR D CA 1
ATOM 7198 C C . TYR D 1 56 ? -3.101 -20.982 78.303 1.00 17.97 86 TYR D C 1
ATOM 7199 O O . TYR D 1 56 ? -3.505 -20.200 79.179 1.00 17.84 86 TYR D O 1
ATOM 7208 N N . GLY D 1 57 ? -2.345 -22.058 78.528 1.00 17.33 87 GLY D N 1
ATOM 7209 C CA . GLY D 1 57 ? -2.057 -22.581 79.872 1.00 17.75 87 GLY D CA 1
ATOM 7210 C C . GLY D 1 57 ? -3.325 -23.181 80.475 1.00 19.03 87 GLY D C 1
ATOM 7211 O O . GLY D 1 57 ? -4.210 -23.695 79.695 1.00 17.74 87 GLY D O 1
ATOM 7212 N N . LYS D 1 58 ? -3.444 -23.098 81.808 1.00 19.84 88 LYS D N 1
ATOM 7213 C CA . LYS D 1 58 ? -4.632 -23.599 82.548 1.00 20.25 88 LYS D CA 1
ATOM 7214 C C . LYS D 1 58 ? -5.811 -22.637 82.400 1.00 18.60 88 LYS D C 1
ATOM 7215 O O . LYS D 1 58 ? -5.606 -21.420 82.446 1.00 19.34 88 LYS D O 1
ATOM 7221 N N . VAL D 1 59 ? -7.009 -23.215 82.398 1.00 18.90 89 VAL D N 1
ATOM 7222 C CA . VAL D 1 59 ? -8.318 -22.557 82.149 1.00 18.31 89 VAL D CA 1
ATOM 7223 C C . VAL D 1 59 ? -9.304 -22.936 83.253 1.00 18.48 89 VAL D C 1
ATOM 7224 O O . VAL D 1 59 ? -9.443 -24.193 83.579 1.00 20.47 89 VAL D O 1
ATOM 7228 N N . LEU D 1 60 ? -9.954 -21.899 83.822 1.00 16.52 90 LEU D N 1
ATOM 7229 C CA . LEU D 1 60 ? -11.065 -22.089 84.760 1.00 15.94 90 LEU D CA 1
ATOM 7230 C C . LEU D 1 60 ? -12.381 -21.804 84.047 1.00 15.32 90 LEU D C 1
ATOM 7231 O O . LEU D 1 60 ? -12.567 -20.711 83.445 1.00 15.48 90 LEU D O 1
ATOM 7236 N N . VAL D 1 61 ? -13.297 -22.736 84.213 1.00 15.43 91 VAL D N 1
ATOM 7237 C CA . VAL D 1 61 ? -14.621 -22.643 83.580 1.00 15.69 91 VAL D CA 1
ATOM 7238 C C . VAL D 1 61 ? -15.707 -22.774 84.635 1.00 16.06 91 VAL D C 1
ATOM 7239 O O . VAL D 1 61 ? -15.707 -23.785 85.395 1.00 16.06 91 VAL D O 1
ATOM 7243 N N . LEU D 1 62 ? -16.674 -21.862 84.584 1.00 15.53 92 LEU D N 1
ATOM 7244 C CA . LEU D 1 62 ? -17.842 -21.924 85.479 1.00 15.97 92 LEU D CA 1
ATOM 7245 C C . LEU D 1 62 ? -19.129 -21.912 84.656 1.00 15.65 92 LEU D C 1
ATOM 7246 O O . LEU D 1 62 ? -19.321 -21.007 83.868 1.00 15.62 92 LEU D O 1
ATOM 7251 N N . ASP D 1 63 ? -19.996 -22.907 84.899 1.00 17.14 93 ASP D N 1
ATOM 7252 C CA . ASP D 1 63 ? -21.310 -23.027 84.225 1.00 17.18 93 ASP D CA 1
ATOM 7253 C C . ASP D 1 63 ? -21.080 -22.920 82.713 1.00 18.17 93 ASP D C 1
ATOM 7254 O O . ASP D 1 63 ? -21.972 -22.365 81.995 1.00 19.40 93 ASP D O 1
ATOM 7259 N N . GLY D 1 64 ? -19.938 -23.426 82.242 1.00 17.52 94 GLY D N 1
ATOM 7260 C CA . GLY D 1 64 ? -19.587 -23.495 80.807 1.00 17.92 94 GLY D CA 1
ATOM 7261 C C . GLY D 1 64 ? -18.920 -22.216 80.326 1.00 16.67 94 GLY D C 1
ATOM 7262 O O . GLY D 1 64 ? -18.698 -22.047 79.156 1.00 17.23 94 GLY D O 1
ATOM 7263 N N . VAL D 1 65 ? -18.642 -21.276 81.189 1.00 16.18 95 VAL D N 1
ATOM 7264 C CA . VAL D 1 65 ? -18.087 -19.982 80.714 1.00 15.21 95 VAL D CA 1
ATOM 7265 C C . VAL D 1 65 ? -16.653 -19.830 81.199 1.00 15.77 95 VAL D C 1
ATOM 7266 O O . VAL D 1 65 ? -16.400 -20.113 82.392 1.00 14.79 95 VAL D O 1
ATOM 7270 N N . ILE D 1 66 ? -15.768 -19.346 80.323 1.00 14.98 96 ILE D N 1
ATOM 7271 C CA . ILE D 1 66 ? -14.344 -19.148 80.704 1.00 14.95 96 ILE D CA 1
ATOM 7272 C C . ILE D 1 66 ? -14.283 -17.973 81.690 1.00 15.19 96 ILE D C 1
ATOM 7273 O O . ILE D 1 66 ? -14.795 -16.898 81.416 1.00 15.50 96 ILE D O 1
ATOM 7278 N N . GLN D 1 67 ? -13.663 -18.222 82.840 1.00 14.55 97 GLN D N 1
ATOM 7279 C CA . GLN D 1 67 ? -13.441 -17.243 83.914 1.00 13.81 97 GLN D CA 1
ATOM 7280 C C . GLN D 1 67 ? -12.023 -16.700 83.743 1.00 13.83 97 GLN D C 1
ATOM 7281 O O . GLN D 1 67 ? -11.830 -15.523 84.011 1.00 14.35 97 GLN D O 1
ATOM 7287 N N . LEU D 1 68 ? -11.052 -17.563 83.412 1.00 14.43 98 LEU D N 1
ATOM 7288 C CA A LEU D 1 68 ? -9.617 -17.162 83.339 0.58 14.74 98 LEU D CA 1
ATOM 7289 C CA B LEU D 1 68 ? -9.608 -17.182 83.393 0.42 14.70 98 LEU D CA 1
ATOM 7290 C C . LEU D 1 68 ? -8.702 -18.204 82.672 1.00 14.98 98 LEU D C 1
ATOM 7291 O O . LEU D 1 68 ? -8.945 -19.452 82.686 1.00 15.22 98 LEU D O 1
ATOM 7300 N N . THR D 1 69 ? -7.639 -17.682 82.061 1.00 14.24 99 THR D N 1
ATOM 7301 C CA . THR D 1 69 ? -6.568 -18.526 81.482 1.00 15.06 99 THR D CA 1
ATOM 7302 C C . THR D 1 69 ? -5.253 -17.937 81.963 1.00 15.82 99 THR D C 1
ATOM 7303 O O . THR D 1 69 ? -5.185 -16.733 82.155 1.00 15.71 99 THR D O 1
ATOM 7307 N N . GLU D 1 70 ? -4.228 -18.761 82.135 1.00 16.69 100 GLU D N 1
ATOM 7308 C CA . GLU D 1 70 ? -2.948 -18.215 82.606 1.00 17.37 100 GLU D CA 1
ATOM 7309 C C . GLU D 1 70 ? -2.471 -17.150 81.640 1.00 17.46 100 GLU D C 1
ATOM 7310 O O . GLU D 1 70 ? -2.067 -16.127 82.143 1.00 19.51 100 GLU D O 1
ATOM 7316 N N . ARG D 1 71 ? -2.626 -17.346 80.328 1.00 17.34 101 ARG D N 1
ATOM 7317 C CA . ARG D 1 71 ? -1.925 -16.524 79.304 1.00 17.24 101 ARG D CA 1
ATOM 7318 C C . ARG D 1 71 ? -2.384 -15.064 79.338 1.00 16.76 101 ARG D C 1
ATOM 7319 O O . ARG D 1 71 ? -1.534 -14.194 79.258 1.00 17.34 101 ARG D O 1
ATOM 7327 N N . ASP D 1 72 ? -3.675 -14.789 79.490 1.00 16.44 102 ASP D N 1
ATOM 7328 C CA . ASP D 1 72 ? -4.158 -13.402 79.340 1.00 16.18 102 ASP D CA 1
ATOM 7329 C C . ASP D 1 72 ? -4.764 -12.873 80.649 1.00 15.71 102 ASP D C 1
ATOM 7330 O O . ASP D 1 72 ? -5.266 -11.770 80.643 1.00 15.44 102 ASP D O 1
ATOM 7335 N N . GLU D 1 73 ? -4.666 -13.573 81.785 1.00 16.17 103 GLU D N 1
ATOM 7336 C CA A GLU D 1 73 ? -5.360 -13.122 83.035 0.45 16.18 103 GLU D CA 1
ATOM 7337 C CA B GLU D 1 73 ? -5.368 -13.119 83.034 0.55 16.05 103 GLU D CA 1
ATOM 7338 C C . GLU D 1 73 ? -4.852 -11.762 83.568 1.00 15.99 103 GLU D C 1
ATOM 7339 O O . GLU D 1 73 ? -5.621 -11.027 84.240 1.00 16.36 103 GLU D O 1
ATOM 7350 N N . CYS D 1 74 ? -3.638 -11.418 83.181 1.00 16.08 104 CYS D N 1
ATOM 7351 C CA . CYS D 1 74 ? -2.960 -10.185 83.615 1.00 16.36 104 CYS D CA 1
ATOM 7352 C C . CYS D 1 74 ? -3.791 -8.990 83.196 1.00 16.20 104 CYS D C 1
ATOM 7353 O O . CYS D 1 74 ? -3.816 -8.027 83.946 1.00 17.09 104 CYS D O 1
ATOM 7356 N N . ALA D 1 75 ? -4.456 -9.020 82.061 1.00 15.53 105 ALA D N 1
ATOM 7357 C CA . ALA D 1 75 ? -5.187 -7.805 81.636 1.00 15.62 105 ALA D CA 1
ATOM 7358 C C . ALA D 1 75 ? -6.391 -7.556 82.572 1.00 15.38 105 ALA D C 1
ATOM 7359 O O . ALA D 1 75 ? -6.443 -6.543 83.208 1.00 15.39 105 ALA D O 1
ATOM 7361 N N . TYR D 1 76 ? -7.300 -8.511 82.705 1.00 14.71 106 TYR D N 1
ATOM 7362 C CA . TYR D 1 76 ? -8.506 -8.302 83.528 1.00 15.61 106 TYR D CA 1
ATOM 7363 C C . TYR D 1 76 ? -8.121 -7.976 84.971 1.00 14.90 106 TYR D C 1
ATOM 7364 O O . TYR D 1 76 ? -8.621 -7.017 85.529 1.00 15.67 106 TYR D O 1
ATOM 7373 N N . GLN D 1 77 ? -7.204 -8.752 85.557 1.00 15.78 107 GLN D N 1
ATOM 7374 C CA A GLN D 1 77 ? -6.834 -8.612 87.006 0.46 15.77 107 GLN D CA 1
ATOM 7375 C CA B GLN D 1 77 ? -6.813 -8.623 86.999 0.54 15.64 107 GLN D CA 1
ATOM 7376 C C . GLN D 1 77 ? -6.096 -7.302 87.308 1.00 16.11 107 GLN D C 1
ATOM 7377 O O . GLN D 1 77 ? -6.395 -6.653 88.297 1.00 16.07 107 GLN D O 1
ATOM 7388 N N . GLU D 1 78 ? -5.210 -6.855 86.422 1.00 16.78 108 GLU D N 1
ATOM 7389 C CA . GLU D 1 78 ? -4.469 -5.592 86.625 1.00 16.99 108 GLU D CA 1
ATOM 7390 C C . GLU D 1 78 ? -5.416 -4.396 86.380 1.00 16.45 108 GLU D C 1
ATOM 7391 O O . GLU D 1 78 ? -5.404 -3.472 87.204 1.00 16.38 108 GLU D O 1
ATOM 7397 N N . MET D 1 79 ? -6.214 -4.426 85.316 1.00 16.92 109 MET D N 1
ATOM 7398 C CA . MET D 1 79 ? -7.075 -3.267 84.936 1.00 16.49 109 MET D CA 1
ATOM 7399 C C . MET D 1 79 ? -8.185 -3.152 85.979 1.00 16.07 109 MET D C 1
ATOM 7400 O O . MET D 1 79 ? -8.321 -2.038 86.597 1.00 15.47 109 MET D O 1
ATOM 7405 N N . ILE D 1 80 ? -8.871 -4.258 86.313 1.00 16.15 110 ILE D N 1
ATOM 7406 C CA . ILE D 1 80 ? -9.993 -4.164 87.300 1.00 15.47 110 ILE D CA 1
ATOM 7407 C C . ILE D 1 80 ? -9.511 -3.649 88.656 1.00 15.70 110 ILE D C 1
ATOM 7408 O O . ILE D 1 80 ? -10.301 -3.013 89.295 1.00 15.37 110 ILE D O 1
ATOM 7413 N N . THR D 1 81 ? -8.248 -3.855 89.018 1.00 15.67 111 THR D N 1
ATOM 7414 C CA . THR D 1 81 ? -7.684 -3.483 90.346 1.00 16.35 111 THR D CA 1
ATOM 7415 C C . THR D 1 81 ? -7.088 -2.048 90.270 1.00 16.45 111 THR D C 1
ATOM 7416 O O . THR D 1 81 ? -7.384 -1.204 91.133 1.00 17.49 111 THR D O 1
ATOM 7420 N N . HIS D 1 82 ? -6.244 -1.738 89.305 1.00 16.36 112 HIS D N 1
ATOM 7421 C CA . HIS D 1 82 ? -5.461 -0.480 89.376 1.00 17.16 112 HIS D CA 1
ATOM 7422 C C . HIS D 1 82 ? -6.256 0.697 88.785 1.00 17.39 112 HIS D C 1
ATOM 7423 O O . HIS D 1 82 ? -5.938 1.842 89.131 1.00 18.05 112 HIS D O 1
ATOM 7430 N N . LEU D 1 83 ? -7.318 0.459 88.028 1.00 17.77 113 LEU D N 1
ATOM 7431 C CA . LEU D 1 83 ? -8.190 1.588 87.591 1.00 18.21 113 LEU D CA 1
ATOM 7432 C C . LEU D 1 83 ? -8.826 2.267 88.809 1.00 18.00 113 LEU D C 1
ATOM 7433 O O . LEU D 1 83 ? -8.727 3.481 88.926 1.00 18.08 113 LEU D O 1
ATOM 7438 N N . PRO D 1 84 ? -9.511 1.542 89.723 1.00 17.75 114 PRO D N 1
ATOM 7439 C CA . PRO D 1 84 ? -9.990 2.135 90.982 1.00 18.79 114 PRO D CA 1
ATOM 7440 C C . PRO D 1 84 ? -8.862 2.550 91.939 1.00 19.66 114 PRO D C 1
ATOM 7441 O O . PRO D 1 84 ? -8.891 3.699 92.436 1.00 20.08 114 PRO D O 1
ATOM 7445 N N . LEU D 1 85 ? -7.922 1.645 92.205 1.00 20.60 115 LEU D N 1
ATOM 7446 C CA . LEU D 1 85 ? -7.072 1.810 93.410 1.00 21.81 115 LEU D CA 1
ATOM 7447 C C . LEU D 1 85 ? -5.997 2.841 93.118 1.00 21.75 115 LEU D C 1
ATOM 7448 O O . LEU D 1 85 ? -5.582 3.507 94.089 1.00 21.14 115 LEU D O 1
ATOM 7453 N N . CYS D 1 86 ? -5.720 3.109 91.859 1.00 22.31 116 CYS D N 1
ATOM 7454 C CA . CYS D 1 86 ? -4.774 4.205 91.456 1.00 22.85 116 CYS D CA 1
ATOM 7455 C C . CYS D 1 86 ? -5.501 5.542 91.280 1.00 23.12 116 CYS D C 1
ATOM 7456 O O . CYS D 1 86 ? -4.794 6.512 90.954 1.00 24.24 116 CYS D O 1
ATOM 7459 N N . SER D 1 87 ? -6.830 5.589 91.448 1.00 22.45 117 SER D N 1
ATOM 7460 C CA . SER D 1 87 ? -7.668 6.808 91.310 1.00 22.87 117 SER D CA 1
ATOM 7461 C C . SER D 1 87 ? -7.945 7.473 92.666 1.00 24.18 117 SER D C 1
ATOM 7462 O O . SER D 1 87 ? -8.657 8.481 92.694 1.00 23.72 117 SER D O 1
ATOM 7465 N N . ILE D 1 88 ? -7.482 6.881 93.762 1.00 24.79 118 ILE D N 1
ATOM 7466 C CA . ILE D 1 88 ? -7.819 7.410 95.102 1.00 26.13 118 ILE D CA 1
ATOM 7467 C C . ILE D 1 88 ? -6.536 7.408 95.914 1.00 26.41 118 ILE D C 1
ATOM 7468 O O . ILE D 1 88 ? -5.678 6.546 95.733 1.00 24.72 118 ILE D O 1
ATOM 7473 N N . PRO D 1 89 ? -6.350 8.401 96.806 1.00 28.44 119 PRO D N 1
ATOM 7474 C CA . PRO D 1 89 ? -5.130 8.457 97.611 1.00 29.59 119 PRO D CA 1
ATOM 7475 C C . PRO D 1 89 ? -5.097 7.345 98.679 1.00 31.52 119 PRO D C 1
ATOM 7476 O O . PRO D 1 89 ? -6.129 7.066 99.258 1.00 30.81 119 PRO D O 1
ATOM 7480 N N . ASN D 1 90 ? -3.929 6.753 98.952 1.00 32.98 120 ASN D N 1
ATOM 7481 C CA . ASN D 1 90 ? -3.706 5.909 100.161 1.00 35.05 120 ASN D CA 1
ATOM 7482 C C . ASN D 1 90 ? -4.873 4.969 100.454 1.00 35.96 120 ASN D C 1
ATOM 7483 O O . ASN D 1 90 ? -5.385 4.926 101.580 1.00 36.46 120 ASN D O 1
ATOM 7488 N N . PRO D 1 91 ? -5.309 4.149 99.477 1.00 33.55 121 PRO D N 1
ATOM 7489 C CA . PRO D 1 91 ? -6.277 3.094 99.751 1.00 33.61 121 PRO D CA 1
ATOM 7490 C C . PRO D 1 91 ? -5.722 2.206 100.878 1.00 33.03 121 PRO D C 1
ATOM 7491 O O . PRO D 1 91 ? -4.527 1.777 100.835 1.00 31.35 121 PRO D O 1
ATOM 7495 N N . LYS D 1 92 ? -6.591 1.960 101.860 1.00 30.31 122 LYS D N 1
ATOM 7496 C CA . LYS D 1 92 ? -6.287 1.138 103.049 1.00 30.12 122 LYS D CA 1
ATOM 7497 C C . LYS D 1 92 ? -7.185 -0.101 103.102 1.00 28.99 122 LYS D C 1
ATOM 7498 O O . LYS D 1 92 ? -6.642 -1.193 103.325 1.00 30.11 122 LYS D O 1
ATOM 7504 N N . LYS D 1 93 ? -8.502 0.096 103.003 1.00 28.77 123 LYS D N 1
ATOM 7505 C CA . LYS D 1 93 ? -9.557 -0.927 103.247 1.00 28.47 123 LYS D CA 1
ATOM 7506 C C . LYS D 1 93 ? -10.227 -1.294 101.915 1.00 24.75 123 LYS D C 1
ATOM 7507 O O . LYS D 1 93 ? -10.922 -0.472 101.378 1.00 23.16 123 LYS D O 1
ATOM 7513 N N . VAL D 1 94 ? -10.045 -2.499 101.382 1.00 24.43 124 VAL D N 1
ATOM 7514 C CA . VAL D 1 94 ? -10.668 -2.832 100.064 1.00 21.64 124 VAL D CA 1
ATOM 7515 C C . VAL D 1 94 ? -11.595 -4.032 100.243 1.00 20.37 124 VAL D C 1
ATOM 7516 O O . VAL D 1 94 ? -11.271 -4.898 101.085 1.00 20.17 124 VAL D O 1
ATOM 7520 N N . LEU D 1 95 ? -12.732 -4.034 99.539 1.00 18.63 125 LEU D N 1
ATOM 7521 C CA . LEU D 1 95 ? -13.674 -5.198 99.523 1.00 17.10 125 LEU D CA 1
ATOM 7522 C C . LEU D 1 95 ? -13.689 -5.813 98.125 1.00 16.45 125 LEU D C 1
ATOM 7523 O O . LEU D 1 95 ? -14.043 -5.135 97.176 1.00 17.55 125 LEU D O 1
ATOM 7528 N N . VAL D 1 96 ? -13.428 -7.098 98.036 1.00 15.30 126 VAL D N 1
ATOM 7529 C CA . VAL D 1 96 ? -13.542 -7.829 96.751 1.00 14.96 126 VAL D CA 1
ATOM 7530 C C . VAL D 1 96 ? -14.708 -8.810 96.841 1.00 14.03 126 VAL D C 1
ATOM 7531 O O . VAL D 1 96 ? -14.746 -9.655 97.756 1.00 14.61 126 VAL D O 1
ATOM 7535 N N . ILE D 1 97 ? -15.633 -8.686 95.920 1.00 14.83 127 ILE D N 1
ATOM 7536 C CA . ILE D 1 97 ? -16.797 -9.591 95.755 1.00 14.67 127 ILE D CA 1
ATOM 7537 C C . ILE D 1 97 ? -16.498 -10.511 94.557 1.00 14.62 127 ILE D C 1
ATOM 7538 O O . ILE D 1 97 ? -16.055 -10.018 93.460 1.00 14.46 127 ILE D O 1
ATOM 7543 N N . GLY D 1 98 ? -16.699 -11.809 94.747 1.00 14.58 128 GLY D N 1
ATOM 7544 C CA . GLY D 1 98 ? -16.298 -12.842 93.776 1.00 14.53 128 GLY D CA 1
ATOM 7545 C C . GLY D 1 98 ? -14.803 -13.065 93.918 1.00 15.03 128 GLY D C 1
ATOM 7546 O O . GLY D 1 98 ? -14.313 -13.214 95.070 1.00 15.34 128 GLY D O 1
ATOM 7547 N N . GLY D 1 99 ? -14.075 -13.105 92.813 1.00 14.74 129 GLY D N 1
ATOM 7548 C CA . GLY D 1 99 ? -12.602 -13.103 92.847 1.00 14.83 129 GLY D CA 1
ATOM 7549 C C . GLY D 1 99 ? -12.000 -14.427 93.271 1.00 15.86 129 GLY D C 1
ATOM 7550 O O . GLY D 1 99 ? -10.813 -14.389 93.642 1.00 18.24 129 GLY D O 1
ATOM 7551 N N . GLY D 1 100 ? -12.732 -15.546 93.169 1.00 15.21 130 GLY D N 1
ATOM 7552 C CA . GLY D 1 100 ? -12.381 -16.814 93.834 1.00 15.09 130 GLY D CA 1
ATOM 7553 C C . GLY D 1 100 ? -11.015 -17.296 93.392 1.00 16.51 130 GLY D C 1
ATOM 7554 O O . GLY D 1 100 ? -10.296 -17.996 94.170 1.00 16.66 130 GLY D O 1
ATOM 7555 N N . ASP D 1 101 ? -10.621 -16.981 92.165 1.00 16.97 131 ASP D N 1
ATOM 7556 C CA . ASP D 1 101 ? -9.301 -17.412 91.656 1.00 18.06 131 ASP D CA 1
ATOM 7557 C C . ASP D 1 101 ? -8.167 -16.728 92.427 1.00 17.98 131 ASP D C 1
ATOM 7558 O O . ASP D 1 101 ? -7.040 -17.254 92.321 1.00 19.24 131 ASP D O 1
ATOM 7563 N N . GLY D 1 102 ? -8.410 -15.599 93.118 1.00 17.16 132 GLY D N 1
ATOM 7564 C CA . GLY D 1 102 ? -7.355 -14.901 93.871 1.00 17.75 132 GLY D CA 1
ATOM 7565 C C . GLY D 1 102 ? -6.470 -13.961 93.049 1.00 17.70 132 GLY D C 1
ATOM 7566 O O . GLY D 1 102 ? -5.569 -13.279 93.681 1.00 17.25 132 GLY D O 1
ATOM 7567 N N . GLY D 1 103 ? -6.693 -13.840 91.723 1.00 17.24 133 GLY D N 1
ATOM 7568 C CA . GLY D 1 103 ? -5.942 -12.891 90.883 1.00 17.03 133 GLY D CA 1
ATOM 7569 C C . GLY D 1 103 ? -6.053 -11.456 91.368 1.00 17.06 133 GLY D C 1
ATOM 7570 O O . GLY D 1 103 ? -5.016 -10.732 91.512 1.00 16.60 133 GLY D O 1
ATOM 7571 N N . VAL D 1 104 ? -7.260 -11.016 91.634 1.00 17.04 134 VAL D N 1
ATOM 7572 C CA . VAL D 1 104 ? -7.479 -9.613 92.080 1.00 17.11 134 VAL D CA 1
ATOM 7573 C C . VAL D 1 104 ? -6.934 -9.366 93.488 1.00 17.65 134 VAL D C 1
ATOM 7574 O O . VAL D 1 104 ? -6.368 -8.265 93.685 1.00 17.28 134 VAL D O 1
ATOM 7578 N N . LEU D 1 105 ? -7.027 -10.348 94.386 1.00 18.09 135 LEU D N 1
ATOM 7579 C CA . LEU D 1 105 ? -6.339 -10.301 95.702 1.00 19.94 135 LEU D CA 1
ATOM 7580 C C . LEU D 1 105 ? -4.909 -9.898 95.447 1.00 19.94 135 LEU D C 1
ATOM 7581 O O . LEU D 1 105 ? -4.402 -9.028 96.141 1.00 20.95 135 LEU D O 1
ATOM 7586 N N . ARG D 1 106 ? -4.260 -10.645 94.568 1.00 21.56 136 ARG D N 1
ATOM 7587 C CA . ARG D 1 106 ? -2.808 -10.538 94.326 1.00 22.90 136 ARG D CA 1
ATOM 7588 C C . ARG D 1 106 ? -2.450 -9.152 93.810 1.00 22.43 136 ARG D C 1
ATOM 7589 O O . ARG D 1 106 ? -1.379 -8.669 94.190 1.00 21.73 136 ARG D O 1
ATOM 7597 N N . GLU D 1 107 ? -3.307 -8.577 92.954 1.00 21.44 137 GLU D N 1
ATOM 7598 C CA . GLU D 1 107 ? -3.173 -7.188 92.429 1.00 20.20 137 GLU D CA 1
ATOM 7599 C C . GLU D 1 107 ? -3.526 -6.168 93.535 1.00 20.49 137 GLU D C 1
ATOM 7600 O O . GLU D 1 107 ? -2.811 -5.158 93.637 1.00 19.83 137 GLU D O 1
ATOM 7606 N N . VAL D 1 108 ? -4.545 -6.396 94.369 1.00 19.83 138 VAL D N 1
ATOM 7607 C CA . VAL D 1 108 ? -4.827 -5.475 95.517 1.00 20.31 138 VAL D CA 1
ATOM 7608 C C . VAL D 1 108 ? -3.568 -5.424 96.388 1.00 22.08 138 VAL D C 1
ATOM 7609 O O . VAL D 1 108 ? -3.111 -4.310 96.704 1.00 25.12 138 VAL D O 1
ATOM 7613 N N . ALA D 1 109 ? -2.929 -6.568 96.649 1.00 23.75 139 ALA D N 1
ATOM 7614 C CA . ALA D 1 109 ? -1.755 -6.690 97.562 1.00 24.71 139 ALA D CA 1
ATOM 7615 C C . ALA D 1 109 ? -0.546 -5.887 97.062 1.00 25.33 139 ALA D C 1
ATOM 7616 O O . ALA D 1 109 ? 0.302 -5.606 97.878 1.00 25.19 139 ALA D O 1
ATOM 7618 N N . ARG D 1 110 ? -0.444 -5.533 95.777 1.00 26.21 140 ARG D N 1
ATOM 7619 C CA . ARG D 1 110 ? 0.657 -4.667 95.250 1.00 27.00 140 ARG D CA 1
ATOM 7620 C C . ARG D 1 110 ? 0.694 -3.301 95.936 1.00 28.73 140 ARG D C 1
ATOM 7621 O O . ARG D 1 110 ? 1.793 -2.760 96.099 1.00 30.92 140 ARG D O 1
ATOM 7629 N N . HIS D 1 111 ? -0.465 -2.738 96.257 1.00 29.53 141 HIS D N 1
ATOM 7630 C CA . HIS D 1 111 ? -0.595 -1.406 96.907 1.00 29.47 141 HIS D CA 1
ATOM 7631 C C . HIS D 1 111 ? -0.105 -1.471 98.362 1.00 32.26 141 HIS D C 1
ATOM 7632 O O . HIS D 1 111 ? -0.674 -2.253 99.179 1.00 31.16 141 HIS D O 1
ATOM 7639 N N . ALA D 1 112 ? 0.950 -0.705 98.652 1.00 33.56 142 ALA D N 1
ATOM 7640 C CA . ALA D 1 112 ? 1.707 -0.777 99.912 1.00 35.49 142 ALA D CA 1
ATOM 7641 C C . ALA D 1 112 ? 0.802 -0.262 101.039 1.00 34.47 142 ALA D C 1
ATOM 7642 O O . ALA D 1 112 ? 0.856 -0.867 102.084 1.00 34.73 142 ALA D O 1
ATOM 7644 N N . SER D 1 113 ? -0.057 0.734 100.766 1.00 33.17 143 SER D N 1
ATOM 7645 C CA . SER D 1 113 ? -0.990 1.430 101.702 1.00 32.83 143 SER D CA 1
ATOM 7646 C C . SER D 1 113 ? -2.111 0.514 102.255 1.00 31.54 143 SER D C 1
ATOM 7647 O O . SER D 1 113 ? -2.700 0.840 103.326 1.00 29.52 143 SER D O 1
ATOM 7650 N N . ILE D 1 114 ? -2.415 -0.586 101.565 1.00 28.42 144 ILE D N 1
ATOM 7651 C CA . ILE D 1 114 ? -3.534 -1.506 101.913 1.00 27.75 144 ILE D CA 1
ATOM 7652 C C . ILE D 1 114 ? -3.246 -2.176 103.260 1.00 28.30 144 ILE D C 1
ATOM 7653 O O . ILE D 1 114 ? -2.207 -2.820 103.392 1.00 27.31 144 ILE D O 1
ATOM 7658 N N . GLU D 1 115 ? -4.236 -2.161 104.133 1.00 27.43 145 GLU D N 1
ATOM 7659 C CA . GLU D 1 115 ? -4.154 -2.676 105.516 1.00 28.20 145 GLU D CA 1
ATOM 7660 C C . GLU D 1 115 ? -5.096 -3.852 105.720 1.00 27.06 145 GLU D C 1
ATOM 7661 O O . GLU D 1 115 ? -4.785 -4.705 106.581 1.00 22.05 145 GLU D O 1
ATOM 7667 N N . GLN D 1 116 ? -6.248 -3.827 105.018 1.00 25.72 146 GLN D N 1
ATOM 7668 C CA . GLN D 1 116 ? -7.208 -4.945 105.049 1.00 23.49 146 GLN D CA 1
ATOM 7669 C C . GLN D 1 116 ? -7.811 -5.116 103.644 1.00 22.46 146 GLN D C 1
ATOM 7670 O O . GLN D 1 116 ? -8.335 -4.155 103.069 1.00 21.90 146 GLN D O 1
ATOM 7676 N N . ILE D 1 117 ? -7.738 -6.335 103.146 1.00 22.27 147 ILE D N 1
ATOM 7677 C CA . ILE D 1 117 ? -8.506 -6.804 101.969 1.00 20.88 147 ILE D CA 1
ATOM 7678 C C . ILE D 1 117 ? -9.556 -7.809 102.486 1.00 20.78 147 ILE D C 1
ATOM 7679 O O . ILE D 1 117 ? -9.198 -8.955 102.887 1.00 21.79 147 ILE D O 1
ATOM 7684 N N . ASP D 1 118 ? -10.819 -7.432 102.464 1.00 19.44 148 ASP D N 1
ATOM 7685 C CA . ASP D 1 118 ? -11.917 -8.388 102.723 1.00 18.39 148 ASP D CA 1
ATOM 7686 C C . ASP D 1 118 ? -12.392 -8.934 101.385 1.00 17.37 148 ASP D C 1
ATOM 7687 O O . ASP D 1 118 ? -12.478 -8.117 100.405 1.00 15.81 148 ASP D O 1
ATOM 7692 N N . MET D 1 119 ? -12.775 -10.214 101.375 1.00 16.79 149 MET D N 1
ATOM 7693 C CA . MET D 1 119 ? -13.342 -10.860 100.164 1.00 16.74 149 MET D CA 1
ATOM 7694 C C . MET D 1 119 ? -14.540 -11.693 100.574 1.00 16.62 149 MET D C 1
ATOM 7695 O O . MET D 1 119 ? -14.481 -12.424 101.595 1.00 14.97 149 MET D O 1
ATOM 7700 N N . CYS D 1 120 ? -15.570 -11.603 99.740 1.00 15.01 150 CYS D N 1
ATOM 7701 C CA . CYS D 1 120 ? -16.762 -12.438 99.795 1.00 15.18 150 CYS D CA 1
ATOM 7702 C C . CYS D 1 120 ? -16.946 -13.171 98.451 1.00 14.66 150 CYS D C 1
ATOM 7703 O O . CYS D 1 120 ? -17.421 -12.562 97.501 1.00 15.36 150 CYS D O 1
ATOM 7706 N N . GLU D 1 121 ? -16.574 -14.449 98.409 1.00 15.14 151 GLU D N 1
ATOM 7707 C CA . GLU D 1 121 ? -16.760 -15.383 97.271 1.00 14.60 151 GLU D CA 1
ATOM 7708 C C . GLU D 1 121 ? -17.871 -16.365 97.616 1.00 15.30 151 GLU D C 1
ATOM 7709 O O . GLU D 1 121 ? -17.859 -16.821 98.816 1.00 16.20 151 GLU D O 1
ATOM 7715 N N . ILE D 1 122 ? -18.816 -16.636 96.706 1.00 15.02 152 ILE D N 1
ATOM 7716 C CA . ILE D 1 122 ? -19.985 -17.480 97.110 1.00 16.03 152 ILE D CA 1
ATOM 7717 C C . ILE D 1 122 ? -19.587 -18.958 97.136 1.00 16.94 152 ILE D C 1
ATOM 7718 O O . ILE D 1 122 ? -20.311 -19.778 97.795 1.00 18.41 152 ILE D O 1
ATOM 7723 N N . ASP D 1 123 ? -18.533 -19.329 96.395 1.00 17.58 153 ASP D N 1
ATOM 7724 C CA . ASP D 1 123 ? -18.233 -20.740 96.032 1.00 17.34 153 ASP D CA 1
ATOM 7725 C C . ASP D 1 123 ? -16.854 -21.217 96.506 1.00 18.03 153 ASP D C 1
ATOM 7726 O O . ASP D 1 123 ? -15.847 -20.977 95.806 1.00 16.02 153 ASP D O 1
ATOM 7731 N N . LYS D 1 124 ? -16.864 -21.982 97.604 1.00 17.69 154 LYS D N 1
ATOM 7732 C CA . LYS D 1 124 ? -15.668 -22.592 98.237 1.00 19.07 154 LYS D CA 1
ATOM 7733 C C . LYS D 1 124 ? -14.944 -23.394 97.190 1.00 18.30 154 LYS D C 1
ATOM 7734 O O . LYS D 1 124 ? -13.686 -23.399 97.190 1.00 20.45 154 LYS D O 1
ATOM 7740 N N . MET D 1 125 ? -15.708 -24.096 96.360 1.00 17.54 155 MET D N 1
ATOM 7741 C CA . MET D 1 125 ? -15.101 -24.950 95.315 1.00 17.58 155 MET D CA 1
ATOM 7742 C C . MET D 1 125 ? -14.224 -24.112 94.372 1.00 17.63 155 MET D C 1
ATOM 7743 O O . MET D 1 125 ? -13.097 -24.614 93.992 1.00 18.08 155 MET D O 1
ATOM 7748 N N . VAL D 1 126 ? -14.669 -22.916 93.981 1.00 17.16 156 VAL D N 1
ATOM 7749 C CA . VAL D 1 126 ? -13.814 -22.032 93.128 1.00 16.80 156 VAL D CA 1
ATOM 7750 C C . VAL D 1 126 ? -12.482 -21.753 93.852 1.00 17.18 156 VAL D C 1
ATOM 7751 O O . VAL D 1 126 ? -11.375 -21.979 93.248 1.00 15.73 156 VAL D O 1
ATOM 7755 N N . VAL D 1 127 ? -12.568 -21.326 95.122 1.00 17.86 157 VAL D N 1
ATOM 7756 C CA . VAL D 1 127 ? -11.362 -21.139 95.985 1.00 18.96 157 VAL D CA 1
ATOM 7757 C C . VAL D 1 127 ? -10.482 -22.402 96.020 1.00 19.27 157 VAL D C 1
ATOM 7758 O O . VAL D 1 127 ? -9.248 -22.316 95.850 1.00 18.96 157 VAL D O 1
ATOM 7762 N N . ASP D 1 128 ? -11.030 -23.571 96.326 1.00 21.48 158 ASP D N 1
ATOM 7763 C CA . ASP D 1 128 ? -10.138 -24.747 96.561 1.00 21.99 158 ASP D CA 1
ATOM 7764 C C . ASP D 1 128 ? -9.422 -25.120 95.255 1.00 21.91 158 ASP D C 1
ATOM 7765 O O . ASP D 1 128 ? -8.168 -25.289 95.284 1.00 20.88 158 ASP D O 1
ATOM 7770 N N . VAL D 1 129 ? -10.148 -25.164 94.129 1.00 21.37 159 VAL D N 1
ATOM 7771 C CA . VAL D 1 129 ? -9.525 -25.580 92.826 1.00 20.95 159 VAL D CA 1
ATOM 7772 C C . VAL D 1 129 ? -8.588 -24.475 92.349 1.00 18.79 159 VAL D C 1
ATOM 7773 O O . VAL D 1 129 ? -7.581 -24.789 91.710 1.00 19.08 159 VAL D O 1
ATOM 7777 N N . SER D 1 130 ? -8.852 -23.225 92.690 1.00 17.76 160 SER D N 1
ATOM 7778 C CA . SER D 1 130 ? -7.889 -22.175 92.293 1.00 18.13 160 SER D CA 1
ATOM 7779 C C . SER D 1 130 ? -6.555 -22.354 93.036 1.00 18.74 160 SER D C 1
ATOM 7780 O O . SER D 1 130 ? -5.496 -22.320 92.405 1.00 17.92 160 SER D O 1
ATOM 7783 N N . LYS D 1 131 ? -6.625 -22.554 94.354 1.00 20.14 161 LYS D N 1
ATOM 7784 C CA . LYS D 1 131 ? -5.447 -22.810 95.207 1.00 19.89 161 LYS D CA 1
ATOM 7785 C C . LYS D 1 131 ? -4.725 -24.053 94.705 1.00 21.80 161 LYS D C 1
ATOM 7786 O O . LYS D 1 131 ? -3.514 -24.094 94.802 1.00 21.00 161 LYS D O 1
ATOM 7792 N N . GLN D 1 132 ? -5.451 -25.044 94.195 1.00 23.99 162 GLN D N 1
ATOM 7793 C CA . GLN D 1 132 ? -4.793 -26.289 93.774 1.00 24.11 162 GLN D CA 1
ATOM 7794 C C . GLN D 1 132 ? -4.107 -26.057 92.426 1.00 25.67 162 GLN D C 1
ATOM 7795 O O . GLN D 1 132 ? -2.902 -26.214 92.348 1.00 27.86 162 GLN D O 1
ATOM 7801 N N . PHE D 1 133 ? -4.841 -25.740 91.374 1.00 25.54 163 PHE D N 1
ATOM 7802 C CA . PHE D 1 133 ? -4.316 -25.886 89.985 1.00 28.25 163 PHE D CA 1
ATOM 7803 C C . PHE D 1 133 ? -3.589 -24.619 89.506 1.00 29.44 163 PHE D C 1
ATOM 7804 O O . PHE D 1 133 ? -2.842 -24.688 88.510 1.00 33.16 163 PHE D O 1
ATOM 7812 N N . PHE D 1 134 ? -3.780 -23.492 90.184 1.00 28.41 164 PHE D N 1
ATOM 7813 C CA . PHE D 1 134 ? -3.305 -22.178 89.708 1.00 28.17 164 PHE D CA 1
ATOM 7814 C C . PHE D 1 134 ? -2.476 -21.472 90.764 1.00 31.00 164 PHE D C 1
ATOM 7815 O O . PHE D 1 134 ? -2.841 -20.389 91.232 1.00 34.25 164 PHE D O 1
ATOM 7823 N N . PRO D 1 135 ? -1.236 -21.922 90.952 1.00 34.81 165 PRO D N 1
ATOM 7824 C CA . PRO D 1 135 ? -0.383 -21.458 92.058 1.00 39.06 165 PRO D CA 1
ATOM 7825 C C . PRO D 1 135 ? 0.086 -19.989 91.984 1.00 37.25 165 PRO D C 1
ATOM 7826 O O . PRO D 1 135 ? 0.416 -19.416 93.003 1.00 35.53 165 PRO D O 1
ATOM 7830 N N . ASP D 1 136 ? 0.091 -19.404 90.790 1.00 36.12 166 ASP D N 1
ATOM 7831 C CA . ASP D 1 136 ? 0.569 -18.006 90.588 1.00 41.21 166 ASP D CA 1
ATOM 7832 C C . ASP D 1 136 ? -0.602 -17.028 90.640 1.00 40.61 166 ASP D C 1
ATOM 7833 O O . ASP D 1 136 ? -0.322 -15.822 90.809 1.00 48.01 166 ASP D O 1
ATOM 7838 N N . VAL D 1 137 ? -1.838 -17.534 90.579 1.00 36.53 167 VAL D N 1
ATOM 7839 C CA . VAL D 1 137 ? -3.092 -16.728 90.683 1.00 35.97 167 VAL D CA 1
ATOM 7840 C C . VAL D 1 137 ? -3.523 -16.665 92.162 1.00 38.79 167 VAL D C 1
ATOM 7841 O O . VAL D 1 137 ? -3.698 -15.522 92.686 1.00 33.56 167 VAL D O 1
ATOM 7845 N N . ALA D 1 138 ? -3.651 -17.855 92.781 1.00 36.62 168 ALA D N 1
ATOM 7846 C CA . ALA D 1 138 ? -4.115 -18.128 94.167 1.00 36.28 168 ALA D CA 1
ATOM 7847 C C . ALA D 1 138 ? -3.064 -17.800 95.260 1.00 37.22 168 ALA D C 1
ATOM 7848 O O . ALA D 1 138 ? -3.479 -17.633 96.401 1.00 29.71 168 ALA D O 1
ATOM 7850 N N . ILE D 1 139 ? -1.771 -17.644 94.934 1.00 41.28 169 ILE D N 1
ATOM 7851 C CA . ILE D 1 139 ? -0.680 -17.349 95.926 1.00 41.84 169 ILE D CA 1
ATOM 7852 C C . ILE D 1 139 ? -1.116 -16.339 97.030 1.00 39.57 169 ILE D C 1
ATOM 7853 O O . ILE D 1 139 ? -0.820 -16.579 98.240 1.00 42.16 169 ILE D O 1
ATOM 7858 N N . GLY D 1 140 ? -1.717 -15.220 96.630 1.00 36.25 170 GLY D N 1
ATOM 7859 C CA . GLY D 1 140 ? -2.172 -14.123 97.497 1.00 36.07 170 GLY D CA 1
ATOM 7860 C C . GLY D 1 140 ? -2.910 -14.593 98.736 1.00 34.61 170 GLY D C 1
ATOM 7861 O O . GLY D 1 140 ? -2.605 -14.051 99.764 1.00 34.88 170 GLY D O 1
ATOM 7862 N N . TYR D 1 141 ? -3.775 -15.617 98.649 1.00 33.62 171 TYR D N 1
ATOM 7863 C CA . TYR D 1 141 ? -4.777 -16.007 99.673 1.00 30.24 171 TYR D CA 1
ATOM 7864 C C . TYR D 1 141 ? -4.192 -16.077 101.084 1.00 35.47 171 TYR D C 1
ATOM 7865 O O . TYR D 1 141 ? -4.953 -15.964 102.093 1.00 33.76 171 TYR D O 1
ATOM 7874 N N . GLU D 1 142 ? -2.886 -16.309 101.188 1.00 38.45 172 GLU D N 1
ATOM 7875 C CA . GLU D 1 142 ? -2.256 -16.448 102.527 1.00 40.58 172 GLU D CA 1
ATOM 7876 C C . GLU D 1 142 ? -1.639 -15.106 102.973 1.00 38.76 172 GLU D C 1
ATOM 7877 O O . GLU D 1 142 ? -1.344 -14.996 104.179 1.00 43.41 172 GLU D O 1
ATOM 7883 N N . ASP D 1 143 ? -1.523 -14.102 102.089 1.00 33.43 173 ASP D N 1
ATOM 7884 C CA . ASP D 1 143 ? -1.185 -12.703 102.500 1.00 32.27 173 ASP D CA 1
ATOM 7885 C C . ASP D 1 143 ? -1.966 -12.327 103.761 1.00 30.85 173 ASP D C 1
ATOM 7886 O O . ASP D 1 143 ? -3.190 -12.473 103.852 1.00 27.65 173 ASP D O 1
ATOM 7891 N N . PRO D 1 144 ? -1.274 -11.779 104.780 1.00 29.11 174 PRO D N 1
ATOM 7892 C CA . PRO D 1 144 ? -1.876 -11.607 106.105 1.00 29.42 174 PRO D CA 1
ATOM 7893 C C . PRO D 1 144 ? -3.053 -10.612 106.098 1.00 26.20 174 PRO D C 1
ATOM 7894 O O . PRO D 1 144 ? -3.890 -10.683 106.941 1.00 28.68 174 PRO D O 1
ATOM 7898 N N . ARG D 1 145 ? -3.107 -9.716 105.126 1.00 26.05 175 ARG D N 1
ATOM 7899 C CA . ARG D 1 145 ? -4.203 -8.734 104.973 1.00 25.21 175 ARG D CA 1
ATOM 7900 C C . ARG D 1 145 ? -5.482 -9.329 104.379 1.00 24.31 175 ARG D C 1
ATOM 7901 O O . ARG D 1 145 ? -6.476 -8.616 104.362 1.00 26.12 175 ARG D O 1
ATOM 7909 N N . VAL D 1 146 ? -5.504 -10.585 103.956 1.00 23.71 176 VAL D N 1
ATOM 7910 C CA . VAL D 1 146 ? -6.679 -11.132 103.229 1.00 23.02 176 VAL D CA 1
ATOM 7911 C C . VAL D 1 146 ? -7.630 -11.751 104.257 1.00 24.53 176 VAL D C 1
ATOM 7912 O O . VAL D 1 146 ? -7.165 -12.651 104.993 1.00 25.12 176 VAL D O 1
ATOM 7916 N N . ASN D 1 147 ? -8.892 -11.304 104.276 1.00 20.50 177 ASN D N 1
ATOM 7917 C CA . ASN D 1 147 ? -9.958 -11.837 105.151 1.00 20.44 177 ASN D CA 1
ATOM 7918 C C . ASN D 1 147 ? -11.062 -12.411 104.262 1.00 19.64 177 ASN D C 1
ATOM 7919 O O . ASN D 1 147 ? -11.934 -11.620 103.811 1.00 18.37 177 ASN D O 1
ATOM 7924 N N . LEU D 1 148 ? -11.046 -13.728 104.069 1.00 19.78 178 LEU D N 1
ATOM 7925 C CA . LEU D 1 148 ? -11.927 -14.427 103.107 1.00 19.19 178 LEU D CA 1
ATOM 7926 C C . LEU D 1 148 ? -13.211 -14.859 103.806 1.00 19.09 178 LEU D C 1
ATOM 7927 O O . LEU D 1 148 ? -13.107 -15.629 104.833 1.00 17.25 178 LEU D O 1
ATOM 7932 N N . VAL D 1 149 ? -14.363 -14.413 103.294 1.00 18.47 179 VAL D N 1
ATOM 7933 C CA . VAL D 1 149 ? -15.680 -14.955 103.731 1.00 19.18 179 VAL D CA 1
ATOM 7934 C C . VAL D 1 149 ? -16.249 -15.737 102.538 1.00 18.83 179 VAL D C 1
ATOM 7935 O O . VAL D 1 149 ? -16.148 -15.241 101.402 1.00 19.18 179 VAL D O 1
ATOM 7939 N N . ILE D 1 150 ? -16.804 -16.915 102.771 1.00 18.73 180 ILE D N 1
ATOM 7940 C CA . ILE D 1 150 ? -17.634 -17.617 101.754 1.00 19.14 180 ILE D CA 1
ATOM 7941 C C . ILE D 1 150 ? -19.076 -17.190 101.980 1.00 20.81 180 ILE D C 1
ATOM 7942 O O . ILE D 1 150 ? -19.625 -17.413 103.067 1.00 22.51 180 ILE D O 1
ATOM 7947 N N . GLY D 1 151 ? -19.698 -16.627 100.965 1.00 21.25 181 GLY D N 1
ATOM 7948 C CA . GLY D 1 151 ? -21.046 -16.073 101.127 1.00 19.55 181 GLY D CA 1
ATOM 7949 C C . GLY D 1 151 ? -21.481 -15.364 99.885 1.00 20.89 181 GLY D C 1
ATOM 7950 O O . GLY D 1 151 ? -20.632 -15.177 98.941 1.00 20.60 181 GLY D O 1
ATOM 7951 N N . ASP D 1 152 ? -22.746 -14.951 99.865 1.00 19.86 182 ASP D N 1
ATOM 7952 C CA . ASP D 1 152 ? -23.286 -14.189 98.724 1.00 19.45 182 ASP D CA 1
ATOM 7953 C C . ASP D 1 152 ? -22.876 -12.754 99.010 1.00 19.69 182 ASP D C 1
ATOM 7954 O O . ASP D 1 152 ? -23.104 -12.283 100.148 1.00 21.43 182 ASP D O 1
ATOM 7959 N N . GLY D 1 153 ? -22.266 -12.086 98.050 1.00 17.54 183 GLY D N 1
ATOM 7960 C CA . GLY D 1 153 ? -21.836 -10.707 98.247 1.00 17.21 183 GLY D CA 1
ATOM 7961 C C . GLY D 1 153 ? -23.010 -9.767 98.436 1.00 17.40 183 GLY D C 1
ATOM 7962 O O . GLY D 1 153 ? -22.824 -8.697 99.041 1.00 17.45 183 GLY D O 1
ATOM 7963 N N . VAL D 1 154 ? -24.213 -10.132 98.039 1.00 17.69 184 VAL D N 1
ATOM 7964 C CA . VAL D 1 154 ? -25.399 -9.254 98.278 1.00 19.06 184 VAL D CA 1
ATOM 7965 C C . VAL D 1 154 ? -25.674 -9.242 99.789 1.00 19.60 184 VAL D C 1
ATOM 7966 O O . VAL D 1 154 ? -25.849 -8.108 100.370 1.00 21.54 184 VAL D O 1
ATOM 7970 N N . ALA D 1 155 ? -25.613 -10.417 100.439 1.00 19.43 185 ALA D N 1
ATOM 7971 C CA . ALA D 1 155 ? -25.797 -10.539 101.901 1.00 19.66 185 ALA D CA 1
ATOM 7972 C C . ALA D 1 155 ? -24.625 -9.829 102.593 1.00 19.34 185 ALA D C 1
ATOM 7973 O O . ALA D 1 155 ? -24.840 -9.216 103.602 1.00 20.88 185 ALA D O 1
ATOM 7975 N N . PHE D 1 156 ? -23.415 -9.900 102.060 1.00 19.17 186 PHE D N 1
ATOM 7976 C CA . PHE D 1 156 ? -22.215 -9.329 102.729 1.00 18.28 186 PHE D CA 1
ATOM 7977 C C . PHE D 1 156 ? -22.280 -7.819 102.742 1.00 18.74 186 PHE D C 1
ATOM 7978 O O . PHE D 1 156 ? -22.034 -7.236 103.813 1.00 19.15 186 PHE D O 1
ATOM 7986 N N . LEU D 1 157 ? -22.580 -7.199 101.600 1.00 18.63 187 LEU D N 1
ATOM 7987 C CA . LEU D 1 157 ? -22.741 -5.718 101.505 1.00 19.56 187 LEU D CA 1
ATOM 7988 C C . LEU D 1 157 ? -23.842 -5.203 102.456 1.00 19.68 187 LEU D C 1
ATOM 7989 O O . LEU D 1 157 ? -23.653 -4.161 103.063 1.00 19.55 187 LEU D O 1
ATOM 7994 N N . LYS D 1 158 ? -24.921 -5.939 102.686 1.00 20.76 188 LYS D N 1
ATOM 7995 C CA . LYS D 1 158 ? -25.966 -5.445 103.610 1.00 21.83 188 LYS D CA 1
ATOM 7996 C C . LYS D 1 158 ? -25.413 -5.414 105.055 1.00 22.33 188 LYS D C 1
ATOM 7997 O O . LYS D 1 158 ? -25.824 -4.552 105.885 1.00 21.37 188 LYS D O 1
ATOM 8003 N N . ASN D 1 159 ? -24.423 -6.244 105.344 1.00 21.76 189 ASN D N 1
ATOM 8004 C CA . ASN D 1 159 ? -23.832 -6.356 106.701 1.00 22.40 189 ASN D CA 1
ATOM 8005 C C . ASN D 1 159 ? -22.792 -5.254 106.939 1.00 22.65 189 ASN D C 1
ATOM 8006 O O . ASN D 1 159 ? -22.466 -4.989 108.085 1.00 23.68 189 ASN D O 1
ATOM 8011 N N . ALA D 1 160 ? -22.307 -4.612 105.899 1.00 23.60 190 ALA D N 1
ATOM 8012 C CA . ALA D 1 160 ? -21.123 -3.727 105.956 1.00 24.45 190 ALA D CA 1
ATOM 8013 C C . ALA D 1 160 ? -21.383 -2.519 106.884 1.00 24.26 190 ALA D C 1
ATOM 8014 O O . ALA D 1 160 ? -22.421 -1.838 106.776 1.00 25.04 190 ALA D O 1
ATOM 8016 N N . ALA D 1 161 ? -20.421 -2.159 107.727 1.00 27.00 191 ALA D N 1
ATOM 8017 C CA . ALA D 1 161 ? -20.456 -0.846 108.444 1.00 28.72 191 ALA D CA 1
ATOM 8018 C C . ALA D 1 161 ? -20.440 0.307 107.406 1.00 31.09 191 ALA D C 1
ATOM 8019 O O . ALA D 1 161 ? -19.592 0.259 106.448 1.00 28.35 191 ALA D O 1
ATOM 8021 N N . GLU D 1 162 ? -21.392 1.257 107.515 1.00 30.11 192 GLU D N 1
ATOM 8022 C CA . GLU D 1 162 ? -21.583 2.446 106.636 1.00 32.10 192 GLU D CA 1
ATOM 8023 C C . GLU D 1 162 ? -20.233 3.160 106.487 1.00 31.16 192 GLU D C 1
ATOM 8024 O O . GLU D 1 162 ? -19.575 3.322 107.498 1.00 27.21 192 GLU D O 1
ATOM 8030 N N . GLY D 1 163 ? -19.772 3.437 105.258 1.00 28.40 193 GLY D N 1
ATOM 8031 C CA . GLY D 1 163 ? -18.538 4.210 105.013 1.00 28.59 193 GLY D CA 1
ATOM 8032 C C . GLY D 1 163 ? -17.273 3.457 105.411 1.00 27.98 193 GLY D C 1
ATOM 8033 O O . GLY D 1 163 ? -16.244 4.093 105.607 1.00 31.44 193 GLY D O 1
ATOM 8034 N N . SER D 1 164 ? -17.322 2.137 105.529 1.00 25.82 194 SER D N 1
ATOM 8035 C CA . SER D 1 164 ? -16.182 1.331 106.017 1.00 24.96 194 SER D CA 1
ATOM 8036 C C . SER D 1 164 ? -15.133 1.150 104.927 1.00 25.28 194 SER D C 1
ATOM 8037 O O . SER D 1 164 ? -14.018 0.660 105.284 1.00 23.29 194 SER D O 1
ATOM 8040 N N . TYR D 1 165 ? -15.497 1.392 103.659 1.00 22.89 195 TYR D N 1
ATOM 8041 C CA . TYR D 1 165 ? -14.660 0.950 102.526 1.00 23.38 195 TYR D CA 1
ATOM 8042 C C . TYR D 1 165 ? -14.158 2.161 101.732 1.00 22.31 195 TYR D C 1
ATOM 8043 O O . TYR D 1 165 ? -14.961 3.050 101.488 1.00 25.07 195 TYR D O 1
ATOM 8052 N N . ASP D 1 166 ? -12.868 2.156 101.369 1.00 21.87 196 ASP D N 1
ATOM 8053 C CA . ASP D 1 166 ? -12.254 3.003 100.304 1.00 22.85 196 ASP D CA 1
ATOM 8054 C C . ASP D 1 166 ? -12.647 2.516 98.900 1.00 21.00 196 ASP D C 1
ATOM 8055 O O . ASP D 1 166 ? -12.875 3.384 98.062 1.00 22.64 196 ASP D O 1
ATOM 8060 N N . ALA D 1 167 ? -12.662 1.200 98.649 1.00 20.13 197 ALA D N 1
ATOM 8061 C CA . ALA D 1 167 ? -12.853 0.595 97.296 1.00 17.80 197 ALA D CA 1
ATOM 8062 C C . ALA D 1 167 ? -13.613 -0.729 97.409 1.00 16.62 197 ALA D C 1
ATOM 8063 O O . ALA D 1 167 ? -13.411 -1.515 98.356 1.00 16.00 197 ALA D O 1
ATOM 8065 N N . VAL D 1 168 ? -14.509 -0.961 96.484 1.00 15.25 198 VAL D N 1
ATOM 8066 C CA . VAL D 1 168 ? -15.158 -2.276 96.374 1.00 15.49 198 VAL D CA 1
ATOM 8067 C C . VAL D 1 168 ? -14.868 -2.703 94.938 1.00 15.40 198 VAL D C 1
ATOM 8068 O O . VAL D 1 168 ? -15.039 -1.841 94.028 1.00 16.02 198 VAL D O 1
ATOM 8072 N N . ILE D 1 169 ? -14.391 -3.936 94.735 1.00 15.52 199 ILE D N 1
ATOM 8073 C CA . ILE D 1 169 ? -14.142 -4.426 93.344 1.00 14.78 199 ILE D CA 1
ATOM 8074 C C . ILE D 1 169 ? -15.052 -5.611 93.229 1.00 14.74 199 ILE D C 1
ATOM 8075 O O . ILE D 1 169 ? -14.985 -6.489 94.108 1.00 14.50 199 ILE D O 1
ATOM 8080 N N . VAL D 1 170 ? -15.940 -5.583 92.239 1.00 15.88 200 VAL D N 1
ATOM 8081 C CA . VAL D 1 170 ? -16.922 -6.675 92.011 1.00 15.15 200 VAL D CA 1
ATOM 8082 C C . VAL D 1 170 ? -16.395 -7.499 90.836 1.00 15.47 200 VAL D C 1
ATOM 8083 O O . VAL D 1 170 ? -16.633 -7.157 89.645 1.00 15.38 200 VAL D O 1
ATOM 8087 N N . ASP D 1 171 ? -15.604 -8.503 91.185 1.00 15.22 201 ASP D N 1
ATOM 8088 C CA . ASP D 1 171 ? -15.006 -9.443 90.229 1.00 14.80 201 ASP D CA 1
ATOM 8089 C C . ASP D 1 171 ? -15.946 -10.635 90.097 1.00 14.70 201 ASP D C 1
ATOM 8090 O O . ASP D 1 171 ? -15.629 -11.708 90.655 1.00 14.33 201 ASP D O 1
ATOM 8095 N N . SER D 1 172 ? -17.074 -10.470 89.399 1.00 14.42 202 SER D N 1
ATOM 8096 C CA . SER D 1 172 ? -18.099 -11.530 89.337 1.00 14.24 202 SER D CA 1
ATOM 8097 C C . SER D 1 172 ? -18.143 -12.193 87.974 1.00 13.87 202 SER D C 1
ATOM 8098 O O . SER D 1 172 ? -17.507 -11.748 87.020 1.00 13.94 202 SER D O 1
ATOM 8101 N N . SER D 1 173 ? -18.829 -13.324 87.960 1.00 14.72 203 SER D N 1
ATOM 8102 C CA . SER D 1 173 ? -19.178 -14.126 86.770 1.00 15.03 203 SER D CA 1
ATOM 8103 C C . SER D 1 173 ? -20.386 -13.428 86.153 1.00 15.23 203 SER D C 1
ATOM 8104 O O . SER D 1 173 ? -20.740 -12.372 86.654 1.00 15.87 203 SER D O 1
ATOM 8107 N N . ASP D 1 174 ? -21.019 -14.011 85.153 1.00 16.14 204 ASP D N 1
ATOM 8108 C CA . ASP D 1 174 ? -21.984 -13.301 84.287 1.00 16.68 204 ASP D CA 1
ATOM 8109 C C . ASP D 1 174 ? -23.302 -13.216 85.049 1.00 17.17 204 ASP D C 1
ATOM 8110 O O . ASP D 1 174 ? -23.526 -13.959 85.984 1.00 16.28 204 ASP D O 1
ATOM 8115 N N . PRO D 1 175 ? -24.271 -12.382 84.611 1.00 18.61 205 PRO D N 1
ATOM 8116 C CA . PRO D 1 175 ? -25.609 -12.333 85.224 1.00 18.69 205 PRO D CA 1
ATOM 8117 C C . PRO D 1 175 ? -26.447 -13.614 85.162 1.00 18.58 205 PRO D C 1
ATOM 8118 O O . PRO D 1 175 ? -27.473 -13.690 85.810 1.00 19.00 205 PRO D O 1
ATOM 8122 N N . ILE D 1 176 ? -26.052 -14.595 84.364 1.00 18.69 206 ILE D N 1
ATOM 8123 C CA . ILE D 1 176 ? -26.714 -15.920 84.420 1.00 18.57 206 ILE D CA 1
ATOM 8124 C C . ILE D 1 176 ? -25.981 -16.739 85.450 1.00 18.42 206 ILE D C 1
ATOM 8125 O O . ILE D 1 176 ? -24.786 -17.030 85.224 1.00 17.39 206 ILE D O 1
ATOM 8130 N N . GLY D 1 177 ? -26.691 -17.108 86.515 1.00 18.46 207 GLY D N 1
ATOM 8131 C CA . GLY D 1 177 ? -26.083 -17.821 87.648 1.00 18.60 207 GLY D CA 1
ATOM 8132 C C . GLY D 1 177 ? -26.094 -16.980 88.919 1.00 18.03 207 GLY D C 1
ATOM 8133 O O . GLY D 1 177 ? -26.854 -16.009 89.042 1.00 18.63 207 GLY D O 1
ATOM 8134 N N . PRO D 1 178 ? -25.233 -17.329 89.898 1.00 17.75 208 PRO D N 1
ATOM 8135 C CA . PRO D 1 178 ? -25.308 -16.713 91.200 1.00 17.35 208 PRO D CA 1
ATOM 8136 C C . PRO D 1 178 ? -24.922 -15.236 91.166 1.00 17.31 2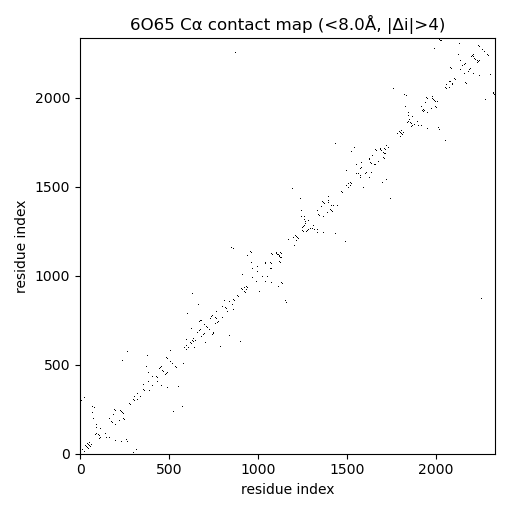08 PRO D C 1
ATOM 8137 O O . PRO D 1 178 ? -25.085 -14.642 92.138 1.00 17.07 208 PRO D O 1
ATOM 8141 N N . ALA D 1 179 ? -24.318 -14.738 90.084 1.00 17.51 209 ALA D N 1
ATOM 8142 C CA . ALA D 1 179 ? -23.878 -13.336 90.033 1.00 17.84 209 ALA D CA 1
ATOM 8143 C C . ALA D 1 179 ? -25.093 -12.457 89.693 1.00 17.63 209 ALA D C 1
ATOM 8144 O O . ALA D 1 179 ? -24.972 -11.237 89.715 1.00 17.69 209 ALA D O 1
ATOM 8146 N N . LYS D 1 180 ? -26.242 -13.066 89.383 1.00 18.47 210 LYS D N 1
ATOM 8147 C CA . LYS D 1 180 ? -27.420 -12.318 88.868 1.00 19.84 210 LYS D CA 1
ATOM 8148 C C . LYS D 1 180 ? -27.607 -10.971 89.592 1.00 20.14 210 LYS D C 1
ATOM 8149 O O . LYS D 1 180 ? -27.590 -9.922 88.912 1.00 20.06 210 LYS D O 1
ATOM 8155 N N . GLU D 1 181 ? -27.828 -10.983 90.908 1.00 20.27 211 GLU D N 1
ATOM 8156 C CA . GLU D 1 181 ? -28.345 -9.797 91.643 1.00 21.86 211 GLU D CA 1
ATOM 8157 C C . GLU D 1 181 ? -27.213 -8.773 91.810 1.00 20.59 211 GLU D C 1
ATOM 8158 O O . GLU D 1 181 ? -27.551 -7.634 92.205 1.00 21.19 211 GLU D O 1
ATOM 8164 N N . LEU D 1 182 ? -25.966 -9.112 91.435 1.00 18.76 212 LEU D N 1
ATOM 8165 C CA . LEU D 1 182 ? -24.782 -8.213 91.559 1.00 18.94 212 LEU D CA 1
ATOM 8166 C C . LEU D 1 182 ? -24.757 -7.185 90.420 1.00 20.13 212 LEU D C 1
ATOM 8167 O O . LEU D 1 182 ? -23.878 -6.285 90.442 1.00 19.99 212 LEU D O 1
ATOM 8172 N N . PHE D 1 183 ? -25.658 -7.280 89.448 1.00 21.88 213 PHE D N 1
ATOM 8173 C CA . PHE D 1 183 ? -25.722 -6.296 88.334 1.00 22.02 213 PHE D CA 1
ATOM 8174 C C . PHE D 1 183 ? -26.960 -5.419 88.504 1.00 23.40 213 PHE D C 1
ATOM 8175 O O . PHE D 1 183 ? -27.161 -4.576 87.605 1.00 20.55 213 PHE D O 1
ATOM 8183 N N . GLU D 1 184 ? -27.746 -5.624 89.578 1.00 24.33 214 GLU D N 1
ATOM 8184 C CA . GLU D 1 184 ? -29.054 -4.918 89.780 1.00 27.73 214 GLU D CA 1
ATOM 8185 C C . GLU D 1 184 ? -28.886 -3.751 90.756 1.00 27.19 214 GLU D C 1
ATOM 8186 O O . GLU D 1 184 ? -27.924 -3.721 91.532 1.00 26.16 214 GLU D O 1
ATOM 8192 N N . LYS D 1 185 ? -29.814 -2.799 90.714 1.00 29.69 215 LYS D N 1
ATOM 8193 C CA . LYS D 1 185 ? -29.641 -1.519 91.431 1.00 29.96 215 LYS D CA 1
ATOM 8194 C C . LYS D 1 185 ? -29.614 -1.726 92.950 1.00 29.32 215 LYS D C 1
ATOM 8195 O O . LYS D 1 185 ? -28.797 -1.092 93.593 1.00 31.50 215 LYS D O 1
ATOM 8201 N N . PRO D 1 186 ? -30.408 -2.605 93.619 1.00 27.91 216 PRO D N 1
ATOM 8202 C CA . PRO D 1 186 ? -30.317 -2.707 95.082 1.00 26.13 216 PRO D CA 1
ATOM 8203 C C . PRO D 1 186 ? -28.866 -2.949 95.508 1.00 25.53 216 PRO D C 1
ATOM 8204 O O . PRO D 1 186 ? -28.412 -2.407 96.500 1.00 25.76 216 PRO D O 1
ATOM 8208 N N . PHE D 1 187 ? -28.159 -3.777 94.748 1.00 24.37 217 PHE D N 1
ATOM 8209 C CA . PHE D 1 187 ? -26.778 -4.158 95.076 1.00 22.49 217 PHE D CA 1
ATOM 8210 C C . PHE D 1 187 ? -25.888 -2.919 94.978 1.00 22.43 217 PHE D C 1
ATOM 8211 O O . PHE D 1 187 ? -25.221 -2.560 95.923 1.00 23.78 217 PHE D O 1
ATOM 8219 N N . PHE D 1 188 ? -25.919 -2.233 93.853 1.00 22.01 218 PHE D N 1
ATOM 8220 C CA . PHE D 1 188 ? -25.205 -0.939 93.689 1.00 23.35 218 PHE D CA 1
ATOM 8221 C C . PHE D 1 188 ? -25.553 0.080 94.814 1.00 23.81 218 PHE D C 1
ATOM 8222 O O . PHE D 1 188 ? -24.653 0.792 95.276 1.00 21.09 218 PHE D O 1
ATOM 8230 N N . GLN D 1 189 ? -26.822 0.190 95.229 1.00 25.38 219 GLN D N 1
ATOM 8231 C CA . GLN D 1 189 ? -27.227 1.045 96.391 1.00 28.26 219 GLN D CA 1
ATOM 8232 C C . GLN D 1 189 ? -26.438 0.615 97.640 1.00 26.05 219 GLN D C 1
ATOM 8233 O O . GLN D 1 189 ? -25.805 1.487 98.258 1.00 26.15 219 GLN D O 1
ATOM 8239 N N . SER D 1 190 ? -26.454 -0.685 97.975 1.00 25.62 220 SER D N 1
ATOM 8240 C CA . SER D 1 190 ? -25.733 -1.285 99.140 1.00 23.96 220 SER D CA 1
ATOM 8241 C C . SER D 1 190 ? -24.252 -0.940 99.076 1.00 23.30 220 SER D C 1
ATOM 8242 O O . SER D 1 190 ? -23.666 -0.560 100.153 1.00 24.72 220 SER D O 1
ATOM 8245 N N . VAL D 1 191 ? -23.649 -1.033 97.885 1.00 23.01 221 VAL D N 1
ATOM 8246 C CA . VAL D 1 191 ? -22.212 -0.667 97.669 1.00 22.77 221 VAL D CA 1
ATOM 8247 C C . VAL D 1 191 ? -21.996 0.823 97.995 1.00 23.08 221 VAL D C 1
ATOM 8248 O O . VAL D 1 191 ? -20.942 1.114 98.603 1.00 23.54 221 VAL D O 1
ATOM 8252 N N . ALA D 1 192 ? -22.875 1.745 97.580 1.00 23.70 222 ALA D N 1
ATOM 8253 C CA . ALA D 1 192 ? -22.650 3.194 97.837 1.00 24.01 222 ALA D CA 1
ATOM 8254 C C . ALA D 1 192 ? -22.700 3.427 99.366 1.00 26.08 222 ALA D C 1
ATOM 8255 O O . ALA D 1 192 ? -21.879 4.185 99.914 1.00 25.23 222 ALA D O 1
ATOM 8257 N N . ARG D 1 193 ? -23.609 2.766 100.069 1.00 27.81 223 ARG D N 1
ATOM 8258 C CA . ARG D 1 193 ? -23.718 2.927 101.540 1.00 28.60 223 ARG D CA 1
ATOM 8259 C C . ARG D 1 193 ? -22.406 2.475 102.189 1.00 26.73 223 ARG D C 1
ATOM 8260 O O . ARG D 1 193 ? -21.962 3.121 103.133 1.00 25.63 223 ARG D O 1
ATOM 8268 N N . ALA D 1 194 ? -21.838 1.366 101.721 1.00 24.55 224 ALA D N 1
ATOM 8269 C CA . ALA D 1 194 ? -20.620 0.721 102.264 1.00 24.32 224 ALA D CA 1
ATOM 8270 C C . ALA D 1 194 ? -19.363 1.580 102.055 1.00 23.43 224 ALA D C 1
ATOM 8271 O O . ALA D 1 194 ? -18.479 1.550 102.918 1.00 23.35 224 ALA D O 1
ATOM 8273 N N . LEU D 1 195 ? -19.317 2.385 100.991 1.00 24.69 225 LEU D N 1
ATOM 8274 C CA . LEU D 1 195 ? -18.136 3.214 100.612 1.00 22.85 225 LEU D CA 1
ATOM 8275 C C . LEU D 1 195 ? -18.054 4.465 101.476 1.00 23.77 225 LEU D C 1
ATOM 8276 O O . LEU D 1 195 ? -19.080 5.072 101.745 1.00 24.11 225 LEU D O 1
ATOM 8281 N N . ARG D 1 196 ? -16.850 4.870 101.840 1.00 26.14 226 ARG D N 1
ATOM 8282 C CA . ARG D 1 196 ? -16.639 6.205 102.463 1.00 28.92 226 ARG D CA 1
ATOM 8283 C C . ARG D 1 196 ? -17.012 7.282 101.452 1.00 29.76 226 ARG D C 1
ATOM 8284 O O . ARG D 1 196 ? -17.115 6.998 100.243 1.00 32.01 226 ARG D O 1
ATOM 8292 N N . PRO D 1 197 ? -17.245 8.542 101.881 1.00 29.84 227 PRO D N 1
ATOM 8293 C CA . PRO D 1 197 ? -17.481 9.634 100.939 1.00 29.45 227 PRO D CA 1
ATOM 8294 C C . PRO D 1 197 ? -16.290 9.757 99.999 1.00 27.67 227 PRO D C 1
ATOM 8295 O O . PRO D 1 197 ? -15.197 9.883 100.485 1.00 28.71 227 PRO D O 1
ATOM 8299 N N . GLY D 1 198 ? -16.527 9.630 98.697 1.00 26.48 228 GLY D N 1
ATOM 8300 C CA . GLY D 1 198 ? -15.454 9.648 97.700 1.00 25.08 228 GLY D CA 1
ATOM 8301 C C . GLY D 1 198 ? -14.814 8.293 97.476 1.00 25.61 228 GLY D C 1
ATOM 8302 O O . GLY D 1 198 ? -13.822 8.231 96.713 1.00 23.24 228 GLY D O 1
ATOM 8303 N N . GLY D 1 199 ? -15.374 7.233 98.081 1.00 24.21 229 GLY D N 1
ATOM 8304 C CA . GLY D 1 199 ? -14.971 5.851 97.800 1.00 23.99 229 GLY D CA 1
ATOM 8305 C C . GLY D 1 199 ? -15.378 5.435 96.400 1.00 22.54 229 GLY D C 1
ATOM 8306 O O . GLY D 1 199 ? -16.305 6.071 95.823 1.00 22.04 229 GLY D O 1
ATOM 8307 N N . VAL D 1 200 ? -14.750 4.374 95.906 1.00 21.26 230 VAL D N 1
ATOM 8308 C CA . VAL D 1 200 ? -14.922 3.967 94.498 1.00 21.63 230 VAL D CA 1
ATOM 8309 C C . VAL D 1 200 ? -15.396 2.513 94.415 1.00 21.06 230 VAL D C 1
ATOM 8310 O O . VAL D 1 200 ? -14.921 1.633 95.174 1.00 20.40 230 VAL D O 1
ATOM 8314 N N . VAL D 1 201 ? -16.224 2.246 93.404 1.00 19.42 231 VAL D N 1
ATOM 8315 C CA . VAL D 1 201 ? -16.617 0.870 93.016 1.00 18.47 231 VAL D CA 1
ATOM 8316 C C . VAL D 1 201 ? -16.063 0.627 91.589 1.00 17.61 231 VAL D C 1
ATOM 8317 O O . VAL D 1 201 ? -15.989 1.604 90.747 1.00 16.16 231 VAL D O 1
ATOM 8321 N N . CYS D 1 202 ? -15.580 -0.596 91.319 1.00 16.91 232 CYS D N 1
ATOM 8322 C CA . CYS D 1 202 ? -15.144 -1.049 89.977 1.00 16.53 232 CYS D CA 1
ATOM 8323 C C . CYS D 1 202 ? -15.761 -2.422 89.736 1.00 15.51 232 CYS D C 1
ATOM 8324 O O . CYS D 1 202 ? -15.609 -3.254 90.576 1.00 15.03 232 CYS D O 1
ATOM 8327 N N . THR D 1 203 ? -16.648 -2.523 88.763 1.00 15.15 233 THR D N 1
ATOM 8328 C CA . THR D 1 203 ? -17.405 -3.775 88.529 1.00 15.62 233 THR D CA 1
ATOM 8329 C C . THR D 1 203 ? -17.067 -4.353 87.153 1.00 14.38 233 THR D C 1
ATOM 8330 O O . THR D 1 203 ? -16.710 -3.592 86.225 1.00 13.65 233 THR D O 1
ATOM 8334 N N . GLN D 1 204 ? -17.202 -5.674 87.063 1.00 14.38 234 GLN D N 1
ATOM 8335 C CA . GLN D 1 204 ? -17.145 -6.437 85.785 1.00 13.75 234 GLN D CA 1
ATOM 8336 C C . GLN D 1 204 ? -18.435 -6.050 85.103 1.00 13.52 234 GLN D C 1
ATOM 8337 O O . GLN D 1 204 ? -19.493 -6.461 85.600 1.00 14.49 234 GLN D O 1
ATOM 8343 N N . ALA D 1 205 ? -18.308 -5.307 84.017 1.00 13.49 235 ALA D N 1
ATOM 8344 C CA . ALA D 1 205 ? -19.431 -4.715 83.273 1.00 14.57 235 ALA D CA 1
ATOM 8345 C C . ALA D 1 205 ? -19.451 -5.133 81.774 1.00 14.85 235 ALA D C 1
ATOM 8346 O O . ALA D 1 205 ? -19.911 -4.324 80.966 1.00 14.58 235 ALA D O 1
ATOM 8348 N N . GLU D 1 206 ? -19.067 -6.371 81.449 1.00 14.76 236 GLU D N 1
ATOM 8349 C CA . GLU D 1 206 ? -19.366 -7.111 80.182 1.00 15.31 236 GLU D CA 1
ATOM 8350 C C . GLU D 1 206 ? -18.849 -6.393 78.927 1.00 14.91 236 GLU D C 1
ATOM 8351 O O . GLU D 1 206 ? -17.945 -5.457 78.996 1.00 15.20 236 GLU D O 1
ATOM 8357 N N . SER D 1 207 ? -19.412 -6.759 77.774 1.00 14.74 237 SER D N 1
ATOM 8358 C CA . SER D 1 207 ? -18.877 -6.316 76.471 1.00 14.84 237 SER D CA 1
ATOM 8359 C C . SER D 1 207 ? -19.760 -5.255 75.794 1.00 15.36 237 SER D C 1
ATOM 8360 O O . SER D 1 207 ? -20.990 -5.504 75.459 1.00 14.93 237 SER D O 1
ATOM 8363 N N . LEU D 1 208 ? -19.099 -4.182 75.399 1.00 14.68 238 LEU D N 1
ATOM 8364 C CA . LEU D 1 208 ? -19.750 -3.109 74.626 1.00 16.05 238 LEU D CA 1
ATOM 8365 C C . LEU D 1 208 ? -20.139 -3.629 73.245 1.00 15.54 238 LEU D C 1
ATOM 8366 O O . LEU D 1 208 ? -21.013 -2.978 72.657 1.00 16.76 238 LEU D O 1
ATOM 8371 N N . TRP D 1 209 ? -19.495 -4.670 72.701 1.00 15.89 239 TRP D N 1
ATOM 8372 C CA . TRP D 1 209 ? -19.923 -5.260 71.409 1.00 16.09 239 TRP D CA 1
ATOM 8373 C C . TRP D 1 209 ? -21.183 -6.106 71.595 1.00 16.85 239 TRP D C 1
ATOM 8374 O O . TRP D 1 209 ? -21.889 -6.230 70.578 1.00 17.74 239 TRP D O 1
ATOM 8385 N N . LEU D 1 210 ? -21.372 -6.796 72.736 1.00 17.03 240 LEU D N 1
ATOM 8386 C CA . LEU D 1 210 ? -22.412 -7.859 72.855 1.00 17.94 240 LEU D CA 1
ATOM 8387 C C . LEU D 1 210 ? -23.619 -7.412 73.697 1.00 20.01 240 LEU D C 1
ATOM 8388 O O . LEU D 1 210 ? -24.700 -7.987 73.515 1.00 19.79 240 LEU D O 1
ATOM 8393 N N . HIS D 1 211 ? -23.426 -6.475 74.635 1.00 19.17 241 HIS D N 1
ATOM 8394 C CA . HIS D 1 211 ? -24.264 -6.337 75.843 1.00 19.60 241 HIS D CA 1
ATOM 8395 C C . HIS D 1 211 ? -24.633 -4.898 76.076 1.00 20.85 241 HIS D C 1
ATOM 8396 O O . HIS D 1 211 ? -24.860 -4.548 77.281 1.00 21.59 241 HIS D O 1
ATOM 8403 N N . MET D 1 212 ? -24.688 -4.115 75.006 1.00 23.05 242 MET D N 1
ATOM 8404 C CA . MET D 1 212 ? -24.995 -2.666 75.075 1.00 25.85 242 MET D CA 1
ATOM 8405 C C . MET D 1 212 ? -26.328 -2.455 75.798 1.00 25.10 242 MET D C 1
ATOM 8406 O O . MET D 1 212 ? -26.434 -1.483 76.467 1.00 24.02 242 MET D O 1
ATOM 8411 N N . ASP D 1 213 ? -27.296 -3.354 75.697 1.00 26.15 243 ASP D N 1
ATOM 8412 C CA . ASP D 1 213 ? -28.602 -3.145 76.375 1.00 28.70 243 ASP D CA 1
ATOM 8413 C C . ASP D 1 213 ? -28.379 -3.235 77.894 1.00 26.74 243 ASP D C 1
ATOM 8414 O O . ASP D 1 213 ? -28.851 -2.344 78.657 1.00 28.32 243 ASP D O 1
ATOM 8419 N N . ILE D 1 214 ? -27.681 -4.271 78.328 1.00 25.27 244 ILE D N 1
ATOM 8420 C CA . ILE D 1 214 ? -27.316 -4.527 79.750 1.00 25.84 244 ILE D CA 1
ATOM 8421 C C . ILE D 1 214 ? -26.528 -3.318 80.302 1.00 24.52 244 ILE D C 1
ATOM 8422 O O . ILE D 1 214 ? -26.888 -2.747 81.359 1.00 24.98 244 ILE D O 1
ATOM 8427 N N . ILE D 1 215 ? -25.472 -2.936 79.588 1.00 22.79 245 ILE D N 1
ATOM 8428 C CA . ILE D 1 215 ? -24.508 -1.888 80.019 1.00 22.32 245 ILE D CA 1
ATOM 8429 C C . ILE D 1 215 ? -25.300 -0.591 80.251 1.00 22.89 245 ILE D C 1
ATOM 8430 O O . ILE D 1 215 ? -25.187 -0.033 81.375 1.00 21.41 245 ILE D O 1
ATOM 8435 N N . GLU D 1 216 ? -26.069 -0.145 79.245 1.00 24.03 246 GLU D N 1
ATOM 8436 C CA . GLU D 1 216 ? -26.874 1.115 79.305 1.00 25.30 246 GLU D CA 1
ATOM 8437 C C . GLU D 1 216 ? -27.647 1.154 80.639 1.00 25.14 246 GLU D C 1
ATOM 8438 O O . GLU D 1 216 ? -27.588 2.235 81.350 1.00 24.98 246 GLU D O 1
ATOM 8444 N N . ASP D 1 217 ? -28.270 0.038 81.028 1.00 23.94 247 ASP D N 1
ATOM 8445 C CA . ASP D 1 217 ? -29.045 -0.101 82.293 1.00 27.27 247 ASP D CA 1
ATOM 8446 C C . ASP D 1 217 ? -28.125 0.066 83.516 1.00 26.81 247 ASP D C 1
ATOM 8447 O O . ASP D 1 217 ? -28.517 0.772 84.496 1.00 28.60 247 ASP D O 1
ATOM 8452 N N . ILE D 1 218 ? -26.969 -0.572 83.484 1.00 25.69 248 ILE D N 1
ATOM 8453 C CA . ILE D 1 218 ? -26.017 -0.542 84.632 1.00 26.02 248 ILE D CA 1
ATOM 8454 C C . ILE D 1 218 ? -25.606 0.921 84.809 1.00 27.08 248 ILE D C 1
ATOM 8455 O O . ILE D 1 218 ? -25.752 1.465 85.916 1.00 25.10 248 ILE D O 1
ATOM 8460 N N . VAL D 1 219 ? -25.207 1.559 83.711 1.00 27.57 249 VAL D N 1
ATOM 8461 C CA . VAL D 1 219 ? -24.763 2.982 83.720 1.00 27.71 249 VAL D CA 1
ATOM 8462 C C . VAL D 1 219 ? -25.879 3.880 84.275 1.00 26.79 249 VAL D C 1
ATOM 8463 O O . VAL D 1 219 ? -25.634 4.582 85.270 1.00 24.58 249 VAL D O 1
ATOM 8467 N N . SER D 1 220 ? -27.074 3.819 83.689 1.00 27.17 250 SER D N 1
ATOM 8468 C CA . SER D 1 220 ? -28.248 4.598 84.156 1.00 27.98 250 SER D CA 1
ATOM 8469 C C . SER D 1 220 ? -28.413 4.389 85.657 1.00 27.56 250 SER D C 1
ATOM 8470 O O . SER D 1 220 ? -28.558 5.365 86.413 1.00 27.29 250 SER D O 1
ATOM 8473 N N . ASN D 1 221 ? -28.417 3.139 86.085 1.00 26.84 251 ASN D N 1
ATOM 8474 C CA . ASN D 1 221 ? -28.551 2.869 87.539 1.00 27.55 251 ASN D CA 1
ATOM 8475 C C . ASN D 1 221 ? -27.479 3.666 88.281 1.00 27.74 251 ASN D C 1
ATOM 8476 O O . ASN D 1 221 ? -27.819 4.404 89.275 1.00 29.23 251 ASN D O 1
ATOM 8481 N N . CYS D 1 222 ? -26.235 3.583 87.799 1.00 26.81 252 CYS D N 1
ATOM 8482 C CA . CYS D 1 222 ? -25.063 4.082 88.547 1.00 27.11 252 CYS D CA 1
ATOM 8483 C C . CYS D 1 222 ? -25.152 5.586 88.688 1.00 28.24 252 CYS D C 1
ATOM 8484 O O . CYS D 1 222 ? -24.782 6.071 89.759 1.00 28.14 252 CYS D O 1
ATOM 8487 N N . ARG D 1 223 ? -25.616 6.266 87.644 1.00 28.77 253 ARG D N 1
ATOM 8488 C CA . ARG D 1 223 ? -25.757 7.736 87.642 1.00 31.28 253 ARG D CA 1
ATOM 8489 C C . ARG D 1 223 ? -26.773 8.181 88.687 1.00 32.03 253 ARG D C 1
ATOM 8490 O O . ARG D 1 223 ? -26.481 9.149 89.344 1.00 33.14 253 ARG D O 1
ATOM 8498 N N . GLU D 1 224 ? -27.934 7.536 88.776 1.00 34.67 254 GLU D N 1
ATOM 8499 C CA . GLU D 1 224 ? -28.949 7.851 89.824 1.00 36.03 254 GLU D CA 1
ATOM 8500 C C . GLU D 1 224 ? -28.323 7.714 91.217 1.00 34.50 254 GLU D C 1
ATOM 8501 O O . GLU D 1 224 ? -28.479 8.644 92.021 1.00 33.18 254 GLU D O 1
ATOM 8507 N N . ILE D 1 225 ? -27.559 6.641 91.443 1.00 31.60 255 ILE D N 1
ATOM 8508 C CA . ILE D 1 225 ? -27.017 6.260 92.783 1.00 31.19 255 ILE D CA 1
ATOM 8509 C C . ILE D 1 225 ? -25.780 7.109 93.105 1.00 31.05 255 ILE D C 1
ATOM 8510 O O . ILE D 1 225 ? -25.760 7.759 94.124 1.00 29.77 255 ILE D O 1
ATOM 8515 N N . PHE D 1 226 ? -24.746 7.074 92.288 1.00 29.79 256 PHE D N 1
ATOM 8516 C CA . PHE D 1 226 ? -23.440 7.668 92.653 1.00 31.24 256 PHE D CA 1
ATOM 8517 C C . PHE D 1 226 ? -23.408 9.096 92.129 1.00 32.71 256 PHE D C 1
ATOM 8518 O O . PHE D 1 226 ? -23.530 9.283 90.915 1.00 31.30 256 PHE D O 1
ATOM 8526 N N . LYS D 1 227 ? -23.271 10.074 93.025 1.00 35.58 257 LYS D N 1
ATOM 8527 C CA . LYS D 1 227 ? -23.295 11.509 92.643 1.00 37.33 257 LYS D CA 1
ATOM 8528 C C . LYS D 1 227 ? -21.863 12.013 92.489 1.00 35.08 257 LYS D C 1
ATOM 8529 O O . LYS D 1 227 ? -21.697 13.150 92.023 1.00 35.47 257 LYS D O 1
ATOM 8535 N N . GLY D 1 228 ? -20.863 11.172 92.756 1.00 34.15 258 GLY D N 1
ATOM 8536 C CA . GLY D 1 228 ? -19.493 11.468 92.279 1.00 33.51 258 GLY D CA 1
ATOM 8537 C C . GLY D 1 228 ? -19.322 11.235 90.779 1.00 33.79 258 GLY D C 1
ATOM 8538 O O . GLY D 1 228 ? -20.141 11.715 89.956 1.00 35.27 258 GLY D O 1
ATOM 8539 N N . SER D 1 229 ? -18.257 10.544 90.390 1.00 31.35 259 SER D N 1
ATOM 8540 C CA . SER D 1 229 ? -17.926 10.309 88.963 1.00 28.59 259 SER D CA 1
ATOM 8541 C C . SER D 1 229 ? -18.584 8.992 88.541 1.00 28.04 259 SER D C 1
ATOM 8542 O O . SER D 1 229 ? -18.729 8.089 89.389 1.00 26.26 259 SER D O 1
ATOM 8545 N N . VAL D 1 230 ? -19.026 8.890 87.304 1.00 26.11 260 VAL D N 1
ATOM 8546 C CA . VAL D 1 230 ? -19.574 7.630 86.743 1.00 24.08 260 VAL D CA 1
ATOM 8547 C C . VAL D 1 230 ? -18.891 7.450 85.380 1.00 22.51 260 VAL D C 1
ATOM 8548 O O . VAL D 1 230 ? -19.134 8.261 84.496 1.00 22.05 260 VAL D O 1
ATOM 8552 N N . ASN D 1 231 ? -18.018 6.458 85.246 1.00 22.20 261 ASN D N 1
ATOM 8553 C CA . ASN D 1 231 ? -17.169 6.247 84.044 1.00 23.24 261 ASN D CA 1
ATOM 8554 C C . ASN D 1 231 ? -17.213 4.777 83.633 1.00 22.82 261 ASN D C 1
ATOM 8555 O O . ASN D 1 231 ? -17.456 3.911 84.495 1.00 25.75 261 ASN D O 1
ATOM 8560 N N . TYR D 1 232 ? -17.066 4.515 82.345 1.00 20.79 262 TYR D N 1
ATOM 8561 C CA . TYR D 1 232 ? -16.991 3.150 81.789 1.00 19.11 262 TYR D CA 1
ATOM 8562 C C . TYR D 1 232 ? -15.649 3.043 81.098 1.00 17.22 262 TYR D C 1
ATOM 8563 O O . TYR D 1 232 ? -15.364 3.915 80.318 1.00 17.61 262 TYR D O 1
ATOM 8572 N N . ALA D 1 233 ? -14.884 2.018 81.446 1.00 17.31 263 ALA D N 1
ATOM 8573 C CA . ALA D 1 233 ? -13.609 1.586 80.807 1.00 17.23 263 ALA D CA 1
ATOM 8574 C C . ALA D 1 233 ? -13.742 0.204 80.153 1.00 15.91 263 ALA D C 1
ATOM 8575 O O . ALA D 1 233 ? -14.560 -0.590 80.612 1.00 15.54 263 ALA D O 1
ATOM 8577 N N . TRP D 1 234 ? -12.847 -0.078 79.199 1.00 16.10 264 TRP D N 1
ATOM 8578 C CA . TRP D 1 234 ? -12.714 -1.396 78.532 1.00 15.48 264 TRP D CA 1
ATOM 8579 C C . TRP D 1 234 ? -11.244 -1.809 78.295 1.00 15.74 264 TRP D C 1
ATOM 8580 O O . TRP D 1 234 ? -10.306 -0.978 78.305 1.00 15.45 264 TRP D O 1
ATOM 8591 N N . THR D 1 235 ? -11.027 -3.126 78.195 1.00 15.69 265 THR D N 1
ATOM 8592 C CA . THR D 1 235 ? -9.677 -3.654 77.938 1.00 15.37 265 THR D CA 1
ATOM 8593 C C . THR D 1 235 ? -9.837 -4.884 77.074 1.00 14.87 265 THR D C 1
ATOM 8594 O O . THR D 1 235 ? -10.974 -5.360 76.927 1.00 14.81 265 THR D O 1
ATOM 8598 N N . SER D 1 236 ? -8.726 -5.281 76.482 1.00 14.60 266 SER D N 1
ATOM 8599 C CA . SER D 1 236 ? -8.572 -6.539 75.723 1.00 15.00 266 SER D CA 1
ATOM 8600 C C . SER D 1 236 ? -8.377 -7.728 76.674 1.00 14.38 266 SER D C 1
ATOM 8601 O O . SER D 1 236 ? -7.443 -7.624 77.505 1.00 14.53 266 SER D O 1
ATOM 8604 N N . VAL D 1 237 ? -9.222 -8.774 76.543 1.00 13.28 267 VAL D N 1
ATOM 8605 C CA . VAL D 1 237 ? -9.035 -10.163 77.089 1.00 14.01 267 VAL D CA 1
ATOM 8606 C C . VAL D 1 237 ? -9.383 -11.137 75.963 1.00 14.39 267 VAL D C 1
ATOM 8607 O O . VAL D 1 237 ? -10.588 -11.365 75.692 1.00 14.58 267 VAL D O 1
ATOM 8611 N N . PRO D 1 238 ? -8.368 -11.636 75.217 1.00 14.02 268 PRO D N 1
ATOM 8612 C CA . PRO D 1 238 ? -8.631 -12.546 74.121 1.00 14.36 268 PRO D CA 1
ATOM 8613 C C . PRO D 1 238 ? -9.694 -13.577 74.504 1.00 15.23 268 PRO D C 1
ATOM 8614 O O . PRO D 1 238 ? -10.537 -13.811 73.684 1.00 15.16 268 PRO D O 1
ATOM 8618 N N . THR D 1 239 ? -9.606 -14.223 75.673 1.00 14.96 269 THR D N 1
ATOM 8619 C CA . THR D 1 239 ? -10.461 -15.413 75.957 1.00 14.47 269 THR D CA 1
ATOM 8620 C C . THR D 1 239 ? -11.721 -15.018 76.698 1.00 14.50 269 THR D C 1
ATOM 8621 O O . THR D 1 239 ? -12.319 -15.921 77.310 1.00 15.19 269 THR D O 1
ATOM 8625 N N . TYR D 1 240 ? -12.165 -13.767 76.579 1.00 14.45 270 TYR D N 1
ATOM 8626 C CA . TYR D 1 240 ? -13.520 -13.374 77.013 1.00 14.13 270 TYR D CA 1
ATOM 8627 C C . TYR D 1 240 ? -14.329 -13.031 75.777 1.00 14.32 270 TYR D C 1
ATOM 8628 O O . TYR D 1 240 ? -13.809 -12.627 74.733 1.00 15.06 270 TYR D O 1
ATOM 8637 N N . PRO D 1 241 ? -15.649 -13.214 75.844 1.00 14.43 271 PRO D N 1
ATOM 8638 C CA . PRO D 1 241 ? -16.460 -13.182 74.645 1.00 14.76 271 PRO D CA 1
ATOM 8639 C C . PRO D 1 241 ? -16.335 -11.820 73.955 1.00 14.82 271 PRO D C 1
ATOM 8640 O O . PRO D 1 241 ? -16.293 -10.769 74.653 1.00 16.12 271 PRO D O 1
ATOM 8644 N N . SER D 1 242 ? -16.201 -11.822 72.629 1.00 15.28 272 SER D N 1
ATOM 8645 C CA . SER D 1 242 ? -15.864 -10.609 71.833 1.00 14.96 272 SER D CA 1
ATOM 8646 C C . SER D 1 242 ? -14.421 -10.122 72.071 1.00 15.38 272 SER D C 1
ATOM 8647 O O . SER D 1 242 ? -13.994 -9.223 71.321 1.00 16.27 272 SER D O 1
ATOM 8650 N N . GLY D 1 243 ? -13.705 -10.603 73.066 1.00 15.19 273 GLY D N 1
ATOM 8651 C CA . GLY D 1 243 ? -12.264 -10.269 73.232 1.00 15.24 273 GLY D CA 1
ATOM 8652 C C . GLY D 1 243 ? -12.060 -8.983 74.005 1.00 15.42 273 GLY D C 1
ATOM 8653 O O . GLY D 1 243 ? -10.859 -8.528 74.216 1.00 15.16 273 GLY D O 1
ATOM 8654 N N . VAL D 1 244 ? -13.168 -8.393 74.448 1.00 14.70 274 VAL D N 1
ATOM 8655 C CA . VAL D 1 244 ? -13.081 -7.238 75.360 1.00 14.71 274 VAL D CA 1
ATOM 8656 C C . VAL D 1 244 ? -14.008 -7.417 76.553 1.00 15.04 274 VAL D C 1
ATOM 8657 O O . VAL D 1 244 ? -15.063 -8.151 76.486 1.00 15.06 274 VAL D O 1
ATOM 8661 N N . ILE D 1 245 ? -13.694 -6.606 77.556 1.00 15.28 275 ILE D N 1
ATOM 8662 C CA . ILE D 1 245 ? -14.391 -6.536 78.847 1.00 14.95 275 ILE D CA 1
ATOM 8663 C C . ILE D 1 245 ? -14.219 -5.125 79.383 1.00 15.07 275 ILE D C 1
ATOM 8664 O O . ILE D 1 245 ? -13.156 -4.443 79.161 1.00 14.86 275 ILE D O 1
ATOM 8669 N N . GLY D 1 246 ? -15.313 -4.664 79.953 1.00 14.90 276 GLY D N 1
ATOM 8670 C CA . GLY D 1 246 ? -15.417 -3.294 80.439 1.00 15.38 276 GLY D CA 1
ATOM 8671 C C . GLY D 1 246 ? -15.712 -3.290 81.897 1.00 15.08 276 GLY D C 1
ATOM 8672 O O . GLY D 1 246 ? -16.134 -4.359 82.430 1.00 15.58 276 GLY D O 1
ATOM 8673 N N . PHE D 1 247 ? -15.529 -2.124 82.479 1.00 16.03 277 PHE D N 1
ATOM 8674 C CA . PHE D 1 247 ? -15.619 -1.874 83.932 1.00 15.77 277 PHE D CA 1
ATOM 8675 C C . PHE D 1 247 ? -16.461 -0.645 84.184 1.00 17.09 277 PHE D C 1
ATOM 8676 O O . PHE D 1 247 ? -16.213 0.368 83.525 1.00 17.00 277 PHE D O 1
ATOM 8684 N N . MET D 1 248 ? -17.403 -0.739 85.128 1.00 18.52 278 MET D N 1
ATOM 8685 C CA . MET D 1 248 ? -18.061 0.468 85.725 1.00 19.24 278 MET D CA 1
ATOM 8686 C C . MET D 1 248 ? -17.122 1.013 86.787 1.00 18.03 278 MET D C 1
ATOM 8687 O O . MET D 1 248 ? -16.754 0.233 87.666 1.00 19.87 278 MET D O 1
ATOM 8692 N N . LEU D 1 249 ? -16.755 2.277 86.717 1.00 18.63 279 LEU D N 1
ATOM 8693 C CA . LEU D 1 249 ? -16.042 3.022 87.784 1.00 19.55 279 LEU D CA 1
ATOM 8694 C C . LEU D 1 249 ? -16.981 4.116 88.273 1.00 20.41 279 LEU D C 1
ATOM 8695 O O . LEU D 1 249 ? -17.429 4.898 87.444 1.00 20.96 279 LEU D O 1
ATOM 8700 N N . CYS D 1 250 ? -17.341 4.125 89.550 1.00 21.06 280 CYS D N 1
ATOM 8701 C CA . CYS D 1 250 ? -18.099 5.242 90.154 1.00 21.27 280 CYS D CA 1
ATOM 8702 C C . CYS D 1 250 ? -17.448 5.621 91.480 1.00 22.25 280 CYS D C 1
ATOM 8703 O O . CYS D 1 250 ? -16.887 4.742 92.133 1.00 23.51 280 CYS D O 1
ATOM 8706 N N . SER D 1 251 ? -17.603 6.873 91.854 1.00 21.88 281 SER D N 1
ATOM 8707 C CA . SER D 1 251 ? -17.311 7.436 93.187 1.00 22.50 281 SER D CA 1
ATOM 8708 C C . SER D 1 251 ? -18.598 8.008 93.822 1.00 23.60 281 SER D C 1
ATOM 8709 O O . SER D 1 251 ? -19.488 8.459 93.086 1.00 21.84 281 SER D O 1
ATOM 8712 N N . THR D 1 252 ? -18.721 7.911 95.151 1.00 25.69 282 THR D N 1
ATOM 8713 C CA . THR D 1 252 ? -19.887 8.414 95.920 1.00 28.13 282 THR D CA 1
ATOM 8714 C C . THR D 1 252 ? -19.650 9.908 96.197 1.00 31.15 282 THR D C 1
ATOM 8715 O O . THR D 1 252 ? -18.459 10.356 96.107 1.00 31.85 282 THR D O 1
ATOM 8719 N N . GLU D 1 253 ? -20.720 10.651 96.502 1.00 33.51 283 GLU D N 1
ATOM 8720 C CA . GLU D 1 253 ? -20.657 12.103 96.840 1.00 36.39 283 GLU D CA 1
ATOM 8721 C C . GLU D 1 253 ? -19.552 12.325 97.866 1.00 34.76 283 GLU D C 1
ATOM 8722 O O . GLU D 1 253 ? -19.391 11.519 98.816 1.00 33.54 283 GLU D O 1
ATOM 8728 N N . GLY D 1 254 ? -18.779 13.378 97.662 1.00 33.11 284 GLY D N 1
ATOM 8729 C CA . GLY D 1 254 ? -17.616 13.658 98.505 1.00 31.67 284 GLY D CA 1
ATOM 8730 C C . GLY D 1 254 ? -16.480 14.145 97.635 1.00 31.39 284 GLY D C 1
ATOM 8731 O O . GLY D 1 254 ? -16.718 14.611 96.547 1.00 30.43 284 GLY D O 1
ATOM 8732 N N . PRO D 1 255 ? -15.231 13.940 98.070 1.00 31.45 285 PRO D N 1
ATOM 8733 C CA . PRO D 1 255 ? -14.061 14.402 97.337 1.00 32.45 285 PRO D CA 1
ATOM 8734 C C . PRO D 1 255 ? -13.989 13.836 95.909 1.00 32.40 285 PRO D C 1
ATOM 8735 O O . PRO D 1 255 ? -14.289 12.648 95.727 1.00 28.36 285 PRO D O 1
ATOM 8739 N N . ASP D 1 256 ? -13.585 14.688 94.967 1.00 30.02 286 ASP D N 1
ATOM 8740 C CA . ASP D 1 256 ? -13.610 14.399 93.504 1.00 33.32 286 ASP D CA 1
ATOM 8741 C C . ASP D 1 256 ? -12.672 13.235 93.173 1.00 29.79 286 ASP D C 1
ATOM 8742 O O . ASP D 1 256 ? -11.616 13.102 93.778 1.00 27.78 286 ASP D O 1
ATOM 8747 N N . VAL D 1 257 ? -13.107 12.404 92.244 1.00 28.69 287 VAL D N 1
ATOM 8748 C CA . VAL D 1 257 ? -12.286 11.295 91.715 1.00 28.16 287 VAL D CA 1
ATOM 8749 C C . VAL D 1 257 ? -12.288 11.492 90.207 1.00 26.00 287 VAL D C 1
ATOM 8750 O O . VAL D 1 257 ? -13.334 11.492 89.626 1.00 26.11 287 VAL D O 1
ATOM 8754 N N . ASP D 1 258 ? -11.126 11.726 89.644 1.00 28.20 288 ASP D N 1
ATOM 8755 C CA . ASP D 1 258 ? -10.905 11.723 88.175 1.00 28.87 288 ASP D CA 1
ATOM 8756 C C . ASP D 1 258 ? -10.354 10.344 87.832 1.00 25.04 288 ASP D C 1
ATOM 8757 O O . ASP D 1 258 ? -9.181 10.133 88.002 1.00 25.28 288 ASP D O 1
ATOM 8762 N N . PHE D 1 259 ? -11.204 9.429 87.427 1.00 23.26 289 PHE D N 1
ATOM 8763 C CA . PHE D 1 259 ? -10.808 8.033 87.094 1.00 22.88 289 PHE D CA 1
ATOM 8764 C C . PHE D 1 259 ? -9.914 8.009 85.841 1.00 24.27 289 PHE D C 1
ATOM 8765 O O . PHE D 1 259 ? -9.146 7.058 85.706 1.00 23.63 289 PHE D O 1
ATOM 8773 N N . LYS D 1 260 ? -10.024 9.007 84.953 1.00 26.05 290 LYS D N 1
ATOM 8774 C CA . LYS D 1 260 ? -9.370 8.993 83.601 1.00 28.63 290 LYS D CA 1
ATOM 8775 C C . LYS D 1 260 ? -7.900 9.384 83.721 1.00 29.96 290 LYS D C 1
ATOM 8776 O O . LYS D 1 260 ? -7.132 8.846 82.954 1.00 29.76 290 LYS D O 1
ATOM 8782 N N . HIS D 1 261 ? -7.533 10.264 84.658 1.00 31.48 291 HIS D N 1
ATOM 8783 C CA . HIS D 1 261 ? -6.112 10.649 84.896 1.00 33.94 291 HIS D CA 1
ATOM 8784 C C . HIS D 1 261 ? -5.618 10.060 86.224 1.00 33.92 291 HIS D C 1
ATOM 8785 O O . HIS D 1 261 ? -5.921 10.572 87.298 1.00 37.88 291 HIS D O 1
ATOM 8792 N N . PRO D 1 262 ? -4.828 8.964 86.192 1.00 33.45 292 PRO D N 1
ATOM 8793 C CA . PRO D 1 262 ? -4.312 8.317 87.394 1.00 37.34 292 PRO D CA 1
ATOM 8794 C C . PRO D 1 262 ? -3.671 9.370 88.311 1.00 37.76 292 PRO D C 1
ATOM 8795 O O . PRO D 1 262 ? -2.775 10.045 87.892 1.00 33.68 292 PRO D O 1
ATOM 8799 N N . LEU D 1 263 ? -4.213 9.505 89.517 1.00 41.04 293 LEU D N 1
ATOM 8800 C CA . LEU D 1 263 ? -3.677 10.384 90.590 1.00 44.00 293 LEU D CA 1
ATOM 8801 C C . LEU D 1 263 ? -2.418 9.731 91.195 1.00 44.61 293 LEU D C 1
ATOM 8802 O O . LEU D 1 263 ? -1.373 10.408 91.335 1.00 42.90 293 LEU D O 1
ATOM 8807 N N . ASN D 1 264 ? -2.553 8.429 91.472 1.00 45.85 294 ASN D N 1
ATOM 8808 C CA . ASN D 1 264 ? -1.837 7.606 92.485 1.00 48.48 294 ASN D CA 1
ATOM 8809 C C . ASN D 1 264 ? -1.192 6.420 91.758 1.00 47.98 294 ASN D C 1
ATOM 8810 O O . ASN D 1 264 ? -1.621 5.274 91.911 1.00 41.52 294 ASN D O 1
ATOM 8815 N N . PRO D 1 265 ? -0.123 6.676 90.954 1.00 48.41 295 PRO D N 1
ATOM 8816 C CA . PRO D 1 265 ? 0.659 5.614 90.289 1.00 43.92 295 PRO D CA 1
ATOM 8817 C C . PRO D 1 265 ? 1.056 4.430 91.189 1.00 40.70 295 PRO D C 1
ATOM 8818 O O . PRO D 1 265 ? 1.070 4.624 92.350 1.00 38.64 295 PRO D O 1
ATOM 8822 N N . ILE D 1 266 ? 1.394 3.263 90.627 1.00 41.65 296 ILE D N 1
ATOM 8823 C CA . ILE D 1 266 ? 1.777 2.059 91.427 1.00 42.56 296 ILE D CA 1
ATOM 8824 C C . ILE D 1 266 ? 3.307 2.007 91.542 1.00 44.83 296 ILE D C 1
ATOM 8825 O O . ILE D 1 266 ? 3.783 2.185 92.687 1.00 44.22 296 ILE D O 1
ATOM 8830 N N . GLY D 1 275 ? 5.528 -10.988 90.503 1.00 50.01 305 GLY D N 1
ATOM 8831 C CA . GLY D 1 275 ? 6.356 -10.363 89.439 1.00 50.75 305 GLY D CA 1
ATOM 8832 C C . GLY D 1 275 ? 5.892 -8.946 89.075 1.00 46.75 305 GLY D C 1
ATOM 8833 O O . GLY D 1 275 ? 4.912 -8.465 89.624 1.00 47.00 305 GLY D O 1
ATOM 8834 N N . PRO D 1 276 ? 6.571 -8.207 88.163 1.00 44.95 306 PRO D N 1
ATOM 8835 C CA . PRO D 1 276 ? 6.078 -6.909 87.699 1.00 43.06 306 PRO D CA 1
ATOM 8836 C C . PRO D 1 276 ? 4.800 -7.001 86.856 1.00 38.35 306 PRO D C 1
ATOM 8837 O O . PRO D 1 276 ? 4.557 -8.040 86.261 1.00 37.98 306 PRO D O 1
ATOM 8841 N N . LEU D 1 277 ? 4.058 -5.895 86.808 1.00 33.02 307 LEU D N 1
ATOM 8842 C CA . LEU D 1 277 ? 2.854 -5.694 85.966 1.00 29.70 307 LEU D CA 1
ATOM 8843 C C . LEU D 1 277 ? 3.191 -6.074 84.528 1.00 27.39 307 LEU D C 1
ATOM 8844 O O . LEU D 1 277 ? 4.127 -5.462 83.973 1.00 27.73 307 LEU D O 1
ATOM 8849 N N . LYS D 1 278 ? 2.406 -6.967 83.953 1.00 24.24 308 LYS D N 1
ATOM 8850 C CA . LYS D 1 278 ? 2.525 -7.354 82.540 1.00 26.47 308 LYS D CA 1
ATOM 8851 C C . LYS D 1 278 ? 1.763 -6.395 81.605 1.00 23.72 308 LYS D C 1
ATOM 8852 O O . LYS D 1 278 ? 2.123 -6.375 80.439 1.00 22.90 308 LYS D O 1
ATOM 8858 N N . PHE D 1 279 ? 0.737 -5.683 82.072 1.00 20.88 309 PHE D N 1
ATOM 8859 C CA . PHE D 1 279 ? -0.295 -5.064 81.198 1.00 18.98 309 PHE D CA 1
ATOM 8860 C C . PHE D 1 279 ? -0.512 -3.599 81.587 1.00 18.97 309 PHE D C 1
ATOM 8861 O O . PHE D 1 279 ? -0.305 -2.729 80.770 1.00 17.88 309 PHE D O 1
ATOM 8869 N N . TYR D 1 280 ? -0.896 -3.321 82.839 1.00 18.42 310 TYR D N 1
ATOM 8870 C CA . TYR D 1 280 ? -1.402 -1.981 83.254 1.00 18.22 310 TYR D CA 1
ATOM 8871 C C . 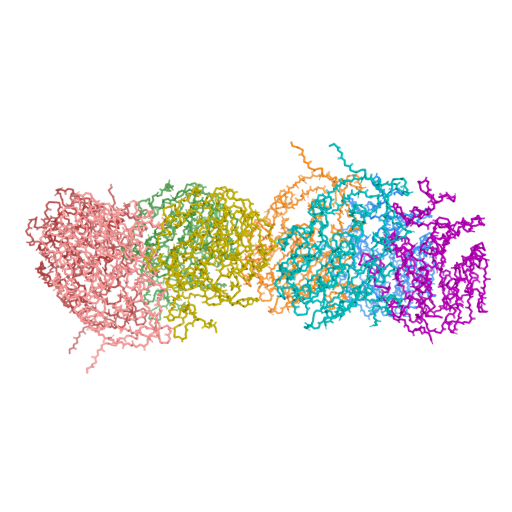TYR D 1 280 ? -0.198 -1.032 83.257 1.00 19.65 310 TYR D C 1
ATOM 8872 O O . TYR D 1 280 ? 0.913 -1.508 83.600 1.00 18.79 310 TYR D O 1
ATOM 8881 N N . ASN D 1 281 ? -0.410 0.220 82.847 1.00 18.37 311 ASN D N 1
ATOM 8882 C CA . ASN D 1 281 ? 0.564 1.336 82.982 1.00 18.88 311 ASN D CA 1
ATOM 8883 C C . ASN D 1 281 ? -0.281 2.609 83.020 1.00 19.83 311 ASN D C 1
ATOM 8884 O O . ASN D 1 281 ? -1.531 2.530 82.793 1.00 18.67 311 ASN D O 1
ATOM 8889 N N . ALA D 1 282 ? 0.330 3.742 83.333 1.00 20.52 312 ALA D N 1
ATOM 8890 C CA . ALA D 1 282 ? -0.393 5.034 83.453 1.00 22.98 312 ALA D CA 1
ATOM 8891 C C . ALA D 1 282 ? -1.034 5.399 82.105 1.00 22.00 312 ALA D C 1
ATOM 8892 O O . ALA D 1 282 ? -2.160 5.814 82.075 1.00 23.12 312 ALA D O 1
ATOM 8894 N N . GLU D 1 283 ? -0.349 5.224 80.988 1.00 23.50 313 GLU D N 1
ATOM 8895 C CA . GLU D 1 283 ? -0.946 5.630 79.680 1.00 23.01 313 GLU D CA 1
ATOM 8896 C C . GLU D 1 283 ? -2.176 4.783 79.337 1.00 21.45 313 GLU D C 1
ATOM 8897 O O . GLU D 1 283 ? -3.173 5.314 78.843 1.00 19.80 313 GLU D O 1
ATOM 8903 N N . ILE D 1 284 ? -2.141 3.492 79.639 1.00 20.93 314 ILE D N 1
ATOM 8904 C CA . ILE D 1 284 ? -3.284 2.653 79.209 1.00 20.01 314 ILE D CA 1
ATOM 8905 C C . ILE D 1 284 ? -4.444 2.899 80.154 1.00 19.25 314 ILE D C 1
ATOM 8906 O O . ILE D 1 284 ? -5.578 2.691 79.700 1.00 18.92 314 ILE D O 1
ATOM 8911 N N . HIS D 1 285 ? -4.172 3.353 81.387 1.00 19.60 315 HIS D N 1
ATOM 8912 C CA . HIS D 1 285 ? -5.242 3.786 82.332 1.00 19.45 315 HIS D CA 1
ATOM 8913 C C . HIS D 1 285 ? -6.212 4.740 81.640 1.00 18.64 315 HIS D C 1
ATOM 8914 O O . HIS D 1 285 ? -7.439 4.491 81.631 1.00 16.90 315 HIS D O 1
ATOM 8921 N N . SER D 1 286 ? -5.678 5.871 81.192 1.00 19.82 316 SER D N 1
ATOM 8922 C CA . SER D 1 286 ? -6.490 6.928 80.546 1.00 20.05 316 SER D CA 1
ATOM 8923 C C . SER D 1 286 ? -7.083 6.367 79.269 1.00 19.07 316 SER D C 1
ATOM 8924 O O . SER D 1 286 ? -8.239 6.681 78.982 1.00 19.75 316 SER D O 1
ATOM 8927 N N . ALA D 1 287 ? -6.281 5.570 78.553 1.00 18.31 317 ALA D N 1
ATOM 8928 C CA . ALA D 1 287 ? -6.613 5.105 77.196 1.00 17.60 317 ALA D CA 1
ATOM 8929 C C . ALA D 1 287 ? -7.864 4.227 77.316 1.00 16.76 317 ALA D C 1
ATOM 8930 O O . ALA D 1 287 ? -8.630 4.266 76.366 1.00 17.15 317 ALA D O 1
ATOM 8932 N N . ALA D 1 288 ? -8.060 3.552 78.458 1.00 15.60 318 ALA D N 1
ATOM 8933 C CA . ALA D 1 288 ? -9.145 2.566 78.679 1.00 15.89 318 ALA D CA 1
ATOM 8934 C C . ALA D 1 288 ? -10.522 3.238 78.669 1.00 15.85 318 ALA D C 1
ATOM 8935 O O . ALA D 1 288 ? -11.533 2.536 78.608 1.00 15.53 318 ALA D O 1
ATOM 8937 N N . PHE D 1 289 ? -10.582 4.558 78.792 1.00 15.77 319 PHE D N 1
ATOM 8938 C CA . PHE D 1 289 ? -11.863 5.293 78.907 1.00 17.53 319 PHE D CA 1
ATOM 8939 C C . PHE D 1 289 ? -12.202 5.942 77.582 1.00 19.11 319 PHE D C 1
ATOM 8940 O O . PHE D 1 289 ? -13.254 6.635 77.545 1.00 18.87 319 PHE D O 1
ATOM 8948 N N . CYS D 1 290 ? -11.413 5.661 76.531 1.00 18.56 320 CYS D N 1
ATOM 8949 C CA . CYS D 1 290 ? -11.601 6.281 75.205 1.00 18.38 320 CYS D CA 1
ATOM 8950 C C . CYS D 1 290 ? -12.354 5.267 74.343 1.00 17.86 320 CYS D C 1
ATOM 8951 O O . CYS D 1 290 ? -11.690 4.505 73.625 1.00 18.07 320 CYS D O 1
ATOM 8954 N N . LEU D 1 291 ? -13.685 5.340 74.391 1.00 16.53 321 LEU D N 1
ATOM 8955 C CA . LEU D 1 291 ? -14.636 4.368 73.810 1.00 17.45 321 LEU D CA 1
ATOM 8956 C C . LEU D 1 291 ? -14.861 4.641 72.320 1.00 18.24 321 LEU D C 1
ATOM 8957 O O . LEU D 1 291 ? -14.729 5.760 71.801 1.00 18.09 321 LEU D O 1
ATOM 8962 N N . PRO D 1 292 ? -15.121 3.580 71.544 1.00 17.26 322 PRO D N 1
ATOM 8963 C CA . PRO D 1 292 ? -15.503 3.751 70.170 1.00 18.01 322 PRO D CA 1
ATOM 8964 C C . PRO D 1 292 ? -16.794 4.578 70.153 1.00 19.53 322 PRO D C 1
ATOM 8965 O O . PRO D 1 292 ? -17.594 4.507 71.109 1.00 18.47 322 PRO D O 1
ATOM 8969 N N . SER D 1 293 ? -16.944 5.375 69.077 1.00 19.29 323 SER D N 1
ATOM 8970 C CA . SER D 1 293 ? -18.027 6.373 68.907 1.00 19.70 323 SER D CA 1
ATOM 8971 C C . SER D 1 293 ? -19.417 5.751 69.147 1.00 19.92 323 SER D C 1
ATOM 8972 O O . SER D 1 293 ? -20.198 6.402 69.807 1.00 18.16 323 SER D O 1
ATOM 8975 N N . PHE D 1 294 ? -19.705 4.502 68.728 1.00 21.32 324 PHE D N 1
ATOM 8976 C CA . PHE D 1 294 ? -21.064 3.895 68.852 1.00 22.01 324 PHE D CA 1
ATOM 8977 C C . PHE D 1 294 ? -21.417 3.720 70.314 1.00 23.12 324 PHE D C 1
ATOM 8978 O O . PHE D 1 294 ? -22.604 3.677 70.626 1.00 25.39 324 PHE D O 1
ATOM 8986 N N . ALA D 1 295 ? -20.414 3.641 71.185 1.00 24.40 325 ALA D N 1
ATOM 8987 C CA . ALA D 1 295 ? -20.585 3.288 72.603 1.00 23.85 325 ALA D CA 1
ATOM 8988 C C . ALA D 1 295 ? -20.431 4.537 73.487 1.00 26.46 325 ALA D C 1
ATOM 8989 O O . ALA D 1 295 ? -21.220 4.678 74.454 1.00 23.70 325 ALA D O 1
ATOM 8991 N N . LYS D 1 296 ? -19.397 5.353 73.232 1.00 31.57 326 LYS D N 1
ATOM 8992 C CA . LYS D 1 296 ? -19.298 6.782 73.688 1.00 32.79 326 LYS D CA 1
ATOM 8993 C C . LYS D 1 296 ? -20.731 7.353 73.775 1.00 34.70 326 LYS D C 1
ATOM 8994 O O . LYS D 1 296 ? -21.201 7.639 74.879 1.00 34.52 326 LYS D O 1
ATOM 9000 N N . LYS D 1 297 ? -21.421 7.414 72.635 1.00 36.04 327 LYS D N 1
ATOM 9001 C CA . LYS D 1 297 ? -22.791 7.977 72.490 1.00 39.74 327 LYS D CA 1
ATOM 9002 C C . LYS D 1 297 ? -23.709 7.393 73.559 1.00 40.89 327 LYS D C 1
ATOM 9003 O O . LYS D 1 297 ? -24.421 8.149 74.218 1.00 40.47 327 LYS D O 1
ATOM 9009 N N . VAL D 1 298 ? -23.702 6.082 73.725 1.00 39.32 328 VAL D N 1
ATOM 9010 C CA . VAL D 1 298 ? -24.644 5.485 74.703 1.00 42.71 328 VAL D CA 1
ATOM 9011 C C . VAL D 1 298 ? -24.212 5.973 76.090 1.00 42.20 328 VAL D C 1
ATOM 9012 O O . VAL D 1 298 ? -24.987 6.686 76.748 1.00 43.72 328 VAL D O 1
ATOM 9016 N N . ILE D 1 299 ? -22.956 5.729 76.433 1.00 42.26 329 ILE D N 1
ATOM 9017 C CA . ILE D 1 299 ? -22.419 5.801 77.824 1.00 41.99 329 ILE D CA 1
ATOM 9018 C C . ILE D 1 299 ? -22.409 7.235 78.375 1.00 43.73 329 ILE D C 1
ATOM 9019 O O . ILE D 1 299 ? -22.254 7.348 79.608 1.00 42.35 329 ILE D O 1
ATOM 9024 N N . GLU D 1 300 ? -22.605 8.289 77.565 1.00 44.42 330 GLU D N 1
ATOM 9025 C CA . GLU D 1 300 ? -22.268 9.655 78.067 1.00 43.99 330 GLU D CA 1
ATOM 9026 C C . GLU D 1 300 ? -23.455 10.610 78.260 1.00 47.93 330 GLU D C 1
ATOM 9027 O O . GLU D 1 300 ? -24.530 10.425 77.634 1.00 45.37 330 GLU D O 1
ATOM 9033 N N . SER D 1 301 ? -23.183 11.633 79.083 1.00 49.65 331 SER D N 1
ATOM 9034 C CA . SER D 1 301 ? -24.134 12.654 79.596 1.00 56.29 331 SER D CA 1
ATOM 9035 C C . SER D 1 301 ? -24.706 13.506 78.454 1.00 61.67 331 SER D C 1
ATOM 9036 O O . SER D 1 301 ? -25.304 14.565 78.732 1.00 61.76 331 SER D O 1
ATOM 9039 N N . LYS E 1 5 ? 59.761 21.862 -9.711 1.00 46.65 35 LYS E N 1
ATOM 9040 C CA . LYS E 1 5 ? 60.872 22.163 -10.607 1.00 46.07 35 LYS E CA 1
ATOM 9041 C C . LYS E 1 5 ? 60.325 22.436 -12.021 1.00 50.46 35 LYS E C 1
ATOM 9042 O O . LYS E 1 5 ? 59.455 23.325 -12.109 1.00 52.12 35 LYS E O 1
ATOM 9048 N N . GLU E 1 6 ? 60.747 21.701 -13.069 1.00 50.35 36 GLU E N 1
ATOM 9049 C CA . GLU E 1 6 ? 60.557 22.184 -14.477 1.00 50.87 36 GLU E CA 1
ATOM 9050 C C . GLU E 1 6 ? 59.178 21.770 -15.018 1.00 48.61 36 GLU E C 1
ATOM 9051 O O . GLU E 1 6 ? 58.399 22.649 -15.387 1.00 46.82 36 GLU E O 1
ATOM 9057 N N . PRO E 1 7 ? 58.786 20.471 -15.091 1.00 47.29 37 PRO E N 1
ATOM 9058 C CA . PRO E 1 7 ? 57.404 20.113 -15.465 1.00 44.57 37 PRO E CA 1
ATOM 9059 C C . PRO E 1 7 ? 56.296 20.810 -14.639 1.00 43.17 37 PRO E C 1
ATOM 9060 O O . PRO E 1 7 ? 56.493 21.006 -13.452 1.00 40.18 37 PRO E O 1
ATOM 9064 N N . ALA E 1 8 ? 55.156 21.152 -15.256 1.00 39.85 38 ALA E N 1
ATOM 9065 C CA . ALA E 1 8 ? 54.017 21.864 -14.616 1.00 40.34 38 ALA E CA 1
ATOM 9066 C C . ALA E 1 8 ? 53.543 21.227 -13.284 1.00 37.97 38 ALA E C 1
ATOM 9067 O O . ALA E 1 8 ? 53.130 22.016 -12.401 1.00 37.56 38 ALA E O 1
ATOM 9069 N N . CYS E 1 9 ? 53.635 19.900 -13.078 1.00 34.85 39 CYS E N 1
ATOM 9070 C CA . CYS E 1 9 ? 53.155 19.178 -11.843 1.00 34.04 39 CYS E CA 1
ATOM 9071 C C . CYS E 1 9 ? 54.167 19.208 -10.674 1.00 31.82 39 CYS E C 1
ATOM 9072 O O . CYS E 1 9 ? 53.866 18.576 -9.596 1.00 31.38 39 CYS E O 1
ATOM 9075 N N . PHE E 1 10 ? 55.348 19.817 -10.878 1.00 29.01 40 PHE E N 1
ATOM 9076 C CA . PHE E 1 10 ? 56.407 20.000 -9.839 1.00 27.39 40 PHE E CA 1
ATOM 9077 C C . PHE E 1 10 ? 56.193 21.284 -9.026 1.00 28.43 40 PHE E C 1
ATOM 9078 O O . PHE E 1 10 ? 55.480 22.175 -9.462 1.00 27.90 40 PHE E O 1
ATOM 9086 N N . SER E 1 11 ? 56.811 21.347 -7.841 1.00 26.21 41 SER E N 1
ATOM 9087 C CA . SER E 1 11 ? 56.536 22.365 -6.800 1.00 28.46 41 SER E CA 1
ATOM 9088 C C . SER E 1 11 ? 57.064 23.749 -7.195 1.00 29.84 41 SER E C 1
ATOM 9089 O O . SER E 1 11 ? 58.230 23.875 -7.577 1.00 28.32 41 SER E O 1
ATOM 9092 N N . THR E 1 12 ? 56.257 24.761 -6.952 1.00 32.43 42 THR E N 1
ATOM 9093 C CA . THR E 1 12 ? 56.639 26.184 -7.131 1.00 36.08 42 THR E CA 1
ATOM 9094 C C . THR E 1 12 ? 57.307 26.698 -5.849 1.00 38.54 42 THR E C 1
ATOM 9095 O O . THR E 1 12 ? 57.925 27.766 -5.901 1.00 39.58 42 THR E O 1
ATOM 9099 N N . VAL E 1 13 ? 57.193 25.958 -4.741 1.00 38.57 43 VAL E N 1
ATOM 9100 C CA . VAL E 1 13 ? 57.726 26.377 -3.410 1.00 39.01 43 VAL E CA 1
ATOM 9101 C C . VAL E 1 13 ? 59.197 25.959 -3.322 1.00 39.94 43 VAL E C 1
ATOM 9102 O O . VAL E 1 13 ? 60.057 26.798 -3.089 1.00 42.11 43 VAL E O 1
ATOM 9106 N N . ILE E 1 14 ? 59.479 24.684 -3.514 1.00 38.43 44 ILE E N 1
ATOM 9107 C CA . ILE E 1 14 ? 60.838 24.133 -3.299 1.00 37.70 44 ILE E CA 1
ATOM 9108 C C . ILE E 1 14 ? 61.167 23.379 -4.567 1.00 37.06 44 ILE E C 1
ATOM 9109 O O . ILE E 1 14 ? 60.257 22.870 -5.207 1.00 35.60 44 ILE E O 1
ATOM 9114 N N . PRO E 1 15 ? 62.432 23.388 -5.017 1.00 36.71 45 PRO E N 1
ATOM 9115 C CA . PRO E 1 15 ? 62.782 22.663 -6.230 1.00 37.34 45 PRO E CA 1
ATOM 9116 C C . PRO E 1 15 ? 62.839 21.143 -5.961 1.00 33.01 45 PRO E C 1
ATOM 9117 O O . PRO E 1 15 ? 63.024 20.743 -4.835 1.00 32.98 45 PRO E O 1
ATOM 9121 N N . GLY E 1 16 ? 62.660 20.337 -7.001 1.00 28.17 46 GLY E N 1
ATOM 9122 C CA . GLY E 1 16 ? 62.987 18.905 -6.973 1.00 27.50 46 GLY E CA 1
ATOM 9123 C C . GLY E 1 16 ? 61.903 18.058 -6.323 1.00 23.58 46 GLY E C 1
ATOM 9124 O O . GLY E 1 16 ? 62.290 17.007 -5.892 1.00 21.92 46 GLY E O 1
ATOM 9125 N N . TRP E 1 17 ? 60.624 18.505 -6.315 1.00 23.02 47 TRP E N 1
ATOM 9126 C CA . TRP E 1 17 ? 59.429 17.841 -5.685 1.00 21.74 47 TRP E CA 1
ATOM 9127 C C . TRP E 1 17 ? 58.278 17.674 -6.697 1.00 20.29 47 TRP E C 1
ATOM 9128 O O . TRP E 1 17 ? 57.770 18.699 -7.201 1.00 20.33 47 TRP E O 1
ATOM 9139 N N . PHE E 1 18 ? 57.918 16.419 -6.997 1.00 16.58 48 PHE E N 1
ATOM 9140 C CA . PHE E 1 18 ? 56.707 16.034 -7.743 1.00 15.52 48 PHE E CA 1
ATOM 9141 C C . PHE E 1 18 ? 55.536 15.758 -6.806 1.00 13.57 48 PHE E C 1
ATOM 9142 O O . PHE E 1 18 ? 55.752 14.889 -5.868 1.00 14.13 48 PHE E O 1
ATOM 9150 N N . SER E 1 19 ? 54.355 16.346 -7.045 1.00 13.24 49 SER E N 1
ATOM 9151 C CA . SER E 1 19 ? 53.098 16.021 -6.290 1.00 12.86 49 SER E CA 1
ATOM 9152 C C . SER E 1 19 ? 51.979 15.499 -7.189 1.00 13.01 49 SER E C 1
ATOM 9153 O O . SER E 1 19 ? 51.717 16.050 -8.309 1.00 13.30 49 SER E O 1
ATOM 9156 N N . GLU E 1 20 ? 51.397 14.369 -6.788 1.00 12.20 50 GLU E N 1
ATOM 9157 C CA . GLU E 1 20 ? 50.370 13.753 -7.659 1.00 12.01 50 GLU E CA 1
ATOM 9158 C C . GLU E 1 20 ? 49.007 14.337 -7.322 1.00 12.06 50 GLU E C 1
ATOM 9159 O O . GLU E 1 20 ? 48.370 13.870 -6.387 1.00 11.81 50 GLU E O 1
ATOM 9165 N N . MET E 1 21 ? 48.585 15.294 -8.135 1.00 13.90 51 MET E N 1
ATOM 9166 C CA . MET E 1 21 ? 47.310 16.010 -7.910 1.00 15.77 51 MET E CA 1
ATOM 9167 C C . MET E 1 21 ? 46.269 15.610 -8.950 1.00 14.82 51 MET E C 1
ATOM 9168 O O . MET E 1 21 ? 46.630 15.515 -10.125 1.00 17.81 51 MET E O 1
ATOM 9173 N N . SER E 1 22 ? 45.026 15.399 -8.521 1.00 13.06 52 SER E N 1
ATOM 9174 C CA . SER E 1 22 ? 43.974 15.099 -9.543 1.00 13.81 52 SER E CA 1
ATOM 9175 C C . SER E 1 22 ? 42.619 15.310 -8.918 1.00 13.25 52 SER E C 1
ATOM 9176 O O . SER E 1 22 ? 42.493 14.941 -7.772 1.00 12.54 52 SER E O 1
ATOM 9179 N N . PRO E 1 23 ? 41.583 15.823 -9.656 1.00 14.55 53 PRO E N 1
ATOM 9180 C CA . PRO E 1 23 ? 40.199 15.778 -9.149 1.00 14.36 53 PRO E CA 1
ATOM 9181 C C . PRO E 1 23 ? 39.613 14.362 -8.904 1.00 12.85 53 PRO E C 1
ATOM 9182 O O . PRO E 1 23 ? 38.568 14.245 -8.261 1.00 12.96 53 PRO E O 1
ATOM 9186 N N . MET E 1 24 ? 40.264 13.289 -9.354 1.00 12.40 54 MET E N 1
ATOM 9187 C CA . MET E 1 24 ? 39.898 11.895 -8.999 1.00 11.97 54 MET E CA 1
ATOM 9188 C C . MET E 1 24 ? 40.241 11.569 -7.538 1.00 11.72 54 MET E C 1
ATOM 9189 O O . MET E 1 24 ? 39.771 10.534 -7.046 1.00 11.47 54 MET E O 1
ATOM 9194 N N . TRP E 1 25 ? 41.140 12.352 -6.911 1.00 11.80 55 TRP E N 1
ATOM 9195 C CA . TRP E 1 25 ? 41.435 12.207 -5.443 1.00 11.64 55 TRP E CA 1
ATOM 9196 C C . TRP E 1 25 ? 41.628 13.622 -4.880 1.00 12.04 55 TRP E C 1
ATOM 9197 O O . TRP E 1 25 ? 42.753 14.043 -4.596 1.00 12.02 55 TRP E O 1
ATOM 9208 N N . PRO E 1 26 ? 40.543 14.399 -4.816 1.00 12.46 56 PRO E N 1
ATOM 9209 C CA . PRO E 1 26 ? 40.590 15.810 -4.376 1.00 12.93 56 PRO E CA 1
ATOM 9210 C C . PRO E 1 26 ? 41.221 15.938 -2.985 1.00 12.82 56 PRO E C 1
ATOM 9211 O O . PRO E 1 26 ? 41.000 15.111 -2.113 1.00 12.56 56 PRO E O 1
ATOM 9215 N N . GLY E 1 27 ? 41.996 16.986 -2.786 1.00 13.07 57 GLY E N 1
ATOM 9216 C CA . GLY E 1 27 ? 42.459 17.383 -1.443 1.00 13.11 57 GLY E CA 1
ATOM 9217 C C . GLY E 1 27 ? 43.552 16.457 -0.902 1.00 12.62 57 GLY E C 1
ATOM 9218 O O . GLY E 1 27 ? 43.920 16.604 0.278 1.00 12.62 57 GLY E O 1
ATOM 9219 N N . GLU E 1 28 ? 44.081 15.536 -1.722 1.00 12.27 58 GLU E N 1
ATOM 9220 C CA . GLU E 1 28 ? 45.274 14.726 -1.342 1.00 11.91 58 GLU E CA 1
ATOM 9221 C C . GLU E 1 28 ? 46.325 14.657 -2.454 1.00 11.85 58 GLU E C 1
ATOM 9222 O O . GLU E 1 28 ? 45.975 14.856 -3.639 1.00 11.98 58 GLU E O 1
ATOM 9228 N N . ALA E 1 29 ? 47.615 14.437 -2.131 1.00 11.75 59 ALA E N 1
ATOM 9229 C CA . ALA E 1 29 ? 48.669 14.263 -3.155 1.00 11.74 59 ALA E CA 1
ATOM 9230 C C . ALA E 1 29 ? 49.904 13.674 -2.530 1.00 11.59 59 ALA E C 1
ATOM 9231 O O . ALA E 1 29 ? 50.312 14.175 -1.496 1.00 11.72 59 ALA E O 1
ATOM 9233 N N . HIS E 1 30 ? 50.326 12.539 -3.057 1.00 11.34 60 HIS E N 1
ATOM 9234 C CA . HIS E 1 30 ? 51.601 11.916 -2.690 1.00 11.28 60 HIS E CA 1
ATOM 9235 C C . HIS E 1 30 ? 52.695 12.741 -3.368 1.00 11.64 60 HIS E C 1
ATOM 9236 O O . HIS E 1 30 ? 52.673 12.877 -4.612 1.00 11.75 60 HIS E O 1
ATOM 9243 N N . SER E 1 31 ? 53.578 13.303 -2.582 1.00 11.86 61 SER E N 1
ATOM 9244 C CA . SER E 1 31 ? 54.756 14.059 -3.052 1.00 12.27 61 SER E CA 1
ATOM 9245 C C . SER E 1 31 ? 56.011 13.150 -3.059 1.00 12.27 61 SER E C 1
ATOM 9246 O O . SER E 1 31 ? 56.229 12.339 -2.067 1.00 12.08 61 SER E O 1
ATOM 9249 N N . LEU E 1 32 ? 56.812 13.200 -4.113 1.00 12.54 62 LEU E N 1
ATOM 9250 C CA . LEU E 1 32 ? 58.111 12.487 -4.178 1.00 12.69 62 LEU E CA 1
ATOM 9251 C C . LEU E 1 32 ? 59.237 13.469 -4.457 1.00 14.79 62 LEU E C 1
ATOM 9252 O O . LEU E 1 32 ? 59.079 14.344 -5.397 1.00 14.77 62 LEU E O 1
ATOM 9257 N N . LYS E 1 33 ? 60.360 13.272 -3.779 1.00 15.67 63 LYS E N 1
ATOM 9258 C CA . LYS E 1 33 ? 61.630 13.940 -4.148 1.00 18.26 63 LYS E CA 1
ATOM 9259 C C . LYS E 1 33 ? 62.148 13.431 -5.503 1.00 18.02 63 LYS E C 1
ATOM 9260 O O . LYS E 1 33 ? 62.353 12.228 -5.686 1.00 15.50 63 LYS E O 1
ATOM 9266 N N . VAL E 1 34 ? 62.453 14.368 -6.402 1.00 21.02 64 VAL E N 1
ATOM 9267 C CA . VAL E 1 34 ? 62.944 14.109 -7.780 1.00 21.30 64 VAL E CA 1
ATOM 9268 C C . VAL E 1 34 ? 64.437 14.410 -7.828 1.00 23.12 64 VAL E C 1
ATOM 9269 O O . VAL E 1 34 ? 64.787 15.553 -7.602 1.00 23.98 64 VAL E O 1
ATOM 9273 N N . GLU E 1 35 ? 65.257 13.419 -8.124 1.00 23.24 65 GLU E N 1
ATOM 9274 C CA . GLU E 1 35 ? 66.721 13.583 -8.318 1.00 27.45 65 GLU E CA 1
ATOM 9275 C C . GLU E 1 35 ? 66.986 14.220 -9.701 1.00 29.05 65 GLU E C 1
ATOM 9276 O O . GLU E 1 35 ? 67.767 15.193 -9.780 1.00 28.00 65 GLU E O 1
ATOM 9282 N N . LYS E 1 36 ? 66.282 13.770 -10.744 1.00 27.81 66 LYS E N 1
ATOM 9283 C CA . LYS E 1 36 ? 66.502 14.241 -12.144 1.00 30.18 66 LYS E CA 1
ATOM 9284 C C . LYS E 1 36 ? 65.265 13.948 -12.994 1.00 29.07 66 LYS E C 1
ATOM 9285 O O . LYS E 1 36 ? 64.732 12.846 -12.904 1.00 26.90 66 LYS E O 1
ATOM 9291 N N . VAL E 1 37 ? 64.849 14.882 -13.849 1.00 28.20 67 VAL E N 1
ATOM 9292 C CA . VAL E 1 37 ? 63.809 14.568 -14.867 1.00 27.94 67 VAL E CA 1
ATOM 9293 C C . VAL E 1 37 ? 64.524 13.927 -16.072 1.00 28.23 67 VAL E C 1
ATOM 9294 O O . VAL E 1 37 ? 65.437 14.574 -16.590 1.00 27.02 67 VAL E O 1
ATOM 9298 N N . LEU E 1 38 ? 64.169 12.684 -16.435 1.00 27.34 68 LEU E N 1
ATOM 9299 C CA . LEU E 1 38 ? 64.841 11.868 -17.496 1.00 28.86 68 LEU E CA 1
ATOM 9300 C C . LEU E 1 38 ? 64.108 12.005 -18.836 1.00 27.39 68 LEU E C 1
ATOM 9301 O O . LEU E 1 38 ? 64.764 11.794 -19.890 1.00 27.78 68 LEU E O 1
ATOM 9306 N N . PHE E 1 39 ? 62.808 12.276 -18.839 1.00 24.25 69 PHE E N 1
ATOM 9307 C CA . PHE E 1 39 ? 62.040 12.402 -20.100 1.00 25.67 69 PHE E CA 1
ATOM 9308 C C . PHE E 1 39 ? 60.816 13.262 -19.873 1.00 25.25 69 PHE E C 1
ATOM 9309 O O . PHE E 1 39 ? 60.170 13.142 -18.811 1.00 21.44 69 PHE E O 1
ATOM 9317 N N . GLN E 1 40 ? 60.563 14.148 -20.830 1.00 24.19 70 GLN E N 1
ATOM 9318 C CA . GLN E 1 40 ? 59.292 14.895 -20.945 1.00 26.26 70 GLN E CA 1
ATOM 9319 C C . GLN E 1 40 ? 58.860 14.778 -22.401 1.00 27.53 70 GLN E C 1
ATOM 9320 O O . GLN E 1 40 ? 59.782 14.871 -23.242 1.00 24.26 70 GLN E O 1
ATOM 9326 N N . GLY E 1 41 ? 57.565 14.503 -22.648 1.00 25.01 71 GLY E N 1
ATOM 9327 C CA . GLY E 1 41 ? 57.011 14.468 -24.005 1.00 26.67 71 GLY E CA 1
ATOM 9328 C C . GLY E 1 41 ? 55.511 14.640 -23.995 1.00 26.76 71 GLY E C 1
ATOM 9329 O O . GLY E 1 41 ? 54.868 14.279 -22.996 1.00 26.07 71 GLY E O 1
ATOM 9330 N N . LYS E 1 42 ? 54.949 15.106 -25.108 1.00 25.47 72 LYS E N 1
ATOM 9331 C CA . LYS E 1 42 ? 53.508 14.944 -25.345 1.00 25.59 72 LYS E CA 1
ATOM 9332 C C . LYS E 1 42 ? 53.347 13.928 -26.480 1.00 26.84 72 LYS E C 1
ATOM 9333 O O . LYS E 1 42 ? 53.882 14.160 -27.596 1.00 25.84 72 LYS E O 1
ATOM 9339 N N . SER E 1 43 ? 52.630 12.838 -26.221 1.00 23.02 73 SER E N 1
ATOM 9340 C CA . SER E 1 43 ? 52.324 11.819 -27.259 1.00 23.94 73 SER E CA 1
ATOM 9341 C C . SER E 1 43 ? 51.066 12.256 -27.997 1.00 22.33 73 SER E C 1
ATOM 9342 O O . SER E 1 43 ? 50.535 13.352 -27.714 1.00 22.30 73 SER E O 1
ATOM 9345 N N . ASP E 1 44 ? 50.642 11.385 -28.890 1.00 22.52 74 ASP E N 1
ATOM 9346 C CA . ASP E 1 44 ? 49.345 11.421 -29.583 1.00 23.44 74 ASP E CA 1
ATOM 9347 C C . ASP E 1 44 ? 48.211 11.397 -28.549 1.00 23.35 74 ASP E C 1
ATOM 9348 O O . ASP E 1 44 ? 47.100 11.822 -28.905 1.00 21.71 74 ASP E O 1
ATOM 9353 N N . TYR E 1 45 ? 48.465 10.945 -27.301 1.00 19.20 75 TYR E N 1
ATOM 9354 C CA . TYR E 1 45 ? 47.381 10.641 -26.328 1.00 18.51 75 TYR E CA 1
ATOM 9355 C C . TYR E 1 45 ? 47.590 11.269 -24.947 1.00 16.57 75 TYR E C 1
ATOM 9356 O O . TYR E 1 45 ? 46.614 11.705 -24.414 1.00 16.71 75 TYR E O 1
ATOM 9365 N N . GLN E 1 46 ? 48.819 11.289 -24.443 1.00 16.40 76 GLN E N 1
ATOM 9366 C CA . GLN E 1 46 ? 48.996 11.771 -23.055 1.00 16.55 76 GLN E CA 1
ATOM 9367 C C . GLN E 1 46 ? 50.320 12.502 -22.857 1.00 17.27 76 GLN E C 1
ATOM 9368 O O . GLN E 1 46 ? 51.220 12.375 -23.691 1.00 18.31 76 GLN E O 1
ATOM 9374 N N . ASP E 1 47 ? 50.370 13.301 -21.795 1.00 17.22 77 ASP E N 1
ATOM 9375 C CA . ASP E 1 47 ? 51.646 13.901 -21.373 1.00 18.48 77 ASP E CA 1
ATOM 9376 C C . ASP E 1 47 ? 52.456 12.821 -20.687 1.00 17.42 77 ASP E C 1
ATOM 9377 O O . ASP E 1 47 ? 51.937 12.202 -19.707 1.00 18.74 77 ASP E O 1
ATOM 9382 N N . VAL E 1 48 ? 53.720 12.722 -21.017 1.00 16.60 78 VAL E N 1
ATOM 9383 C CA . VAL E 1 48 ? 54.562 11.594 -20.598 1.00 16.38 78 VAL E CA 1
ATOM 9384 C C . VAL E 1 48 ? 55.783 12.124 -19.890 1.00 17.75 78 VAL E C 1
ATOM 9385 O O . VAL E 1 48 ? 56.491 12.951 -20.492 1.00 18.56 78 VAL E O 1
ATOM 9389 N N . ILE E 1 49 ? 55.932 11.748 -18.604 1.00 16.40 79 ILE E N 1
ATOM 9390 C CA . ILE E 1 49 ? 57.132 12.059 -17.789 1.00 16.67 79 ILE E CA 1
ATOM 9391 C C . ILE E 1 49 ? 57.790 10.776 -17.252 1.00 16.30 79 ILE E C 1
ATOM 9392 O O . ILE E 1 49 ? 57.095 9.874 -16.754 1.00 13.75 79 ILE E O 1
ATOM 9397 N N . VAL E 1 50 ? 59.118 10.754 -17.277 1.00 16.90 80 VAL E N 1
ATOM 9398 C CA . VAL E 1 50 ? 59.951 9.757 -16.567 1.00 17.12 80 VAL E CA 1
ATOM 9399 C C . VAL E 1 50 ? 60.873 10.613 -15.712 1.00 19.05 80 VAL E C 1
ATOM 9400 O O . VAL E 1 50 ? 61.441 11.616 -16.275 1.00 18.91 80 VAL E O 1
ATOM 9404 N N . PHE E 1 51 ? 60.922 10.320 -14.412 1.00 16.94 81 PHE E N 1
ATOM 9405 C CA . PHE E 1 51 ? 61.877 11.002 -13.486 1.00 17.33 81 PHE E CA 1
ATOM 9406 C C . PHE E 1 51 ? 62.579 9.971 -12.603 1.00 17.53 81 PHE E C 1
ATOM 9407 O O . PHE E 1 51 ? 61.995 8.917 -12.291 1.00 15.16 81 PHE E O 1
ATOM 9415 N N . GLN E 1 52 ? 63.853 10.227 -12.327 1.00 18.76 82 GLN E N 1
ATOM 9416 C CA . GLN E 1 52 ? 64.633 9.470 -11.320 1.00 19.55 82 GLN E CA 1
ATOM 9417 C C . GLN E 1 52 ? 64.233 10.085 -9.970 1.00 18.80 82 GLN E C 1
ATOM 9418 O O . GLN E 1 52 ? 64.500 11.298 -9.756 1.00 18.84 82 GLN E O 1
ATOM 9424 N N . SER E 1 53 ? 63.534 9.318 -9.142 1.00 16.31 83 SER E N 1
ATOM 9425 C CA . SER E 1 53 ? 63.147 9.792 -7.793 1.00 16.73 83 SER E CA 1
ATOM 9426 C C . SER E 1 53 ? 64.335 9.570 -6.862 1.00 17.15 83 SER E C 1
ATOM 9427 O O . SER E 1 53 ? 65.178 8.717 -7.145 1.00 19.46 83 SER E O 1
ATOM 9430 N N . ALA E 1 54 ? 64.325 10.219 -5.708 1.00 18.33 84 ALA E N 1
ATOM 9431 C CA . ALA E 1 54 ? 65.381 10.008 -4.685 1.00 18.51 84 ALA E CA 1
ATOM 9432 C C . ALA E 1 54 ? 65.273 8.614 -4.064 1.00 17.44 84 ALA E C 1
ATOM 9433 O O . ALA E 1 54 ? 66.323 7.994 -3.901 1.00 19.51 84 ALA E O 1
ATOM 9435 N N . THR E 1 55 ? 64.072 8.132 -3.710 1.00 15.78 85 THR E N 1
ATOM 9436 C CA . THR E 1 55 ? 63.932 6.927 -2.846 1.00 14.22 85 THR E CA 1
ATOM 9437 C C . THR E 1 55 ? 62.953 5.891 -3.413 1.00 13.74 85 THR E C 1
ATOM 9438 O O . THR E 1 55 ? 62.961 4.814 -2.845 1.00 13.50 85 THR E O 1
ATOM 9442 N N . TYR E 1 56 ? 62.373 6.070 -4.617 1.00 13.09 86 TYR E N 1
ATOM 9443 C CA . TYR E 1 56 ? 61.413 5.100 -5.222 1.00 12.67 86 TYR E CA 1
ATOM 9444 C C . TYR E 1 56 ? 61.962 4.615 -6.552 1.00 13.74 86 TYR E C 1
ATOM 9445 O O . TYR E 1 56 ? 61.145 4.007 -7.277 1.00 13.98 86 TYR E O 1
ATOM 9454 N N . GLY E 1 57 ? 63.250 4.922 -6.884 1.00 14.53 87 GLY E N 1
ATOM 9455 C CA . GLY E 1 57 ? 63.850 4.612 -8.200 1.00 15.06 87 GLY E CA 1
ATOM 9456 C C . GLY E 1 57 ? 63.207 5.423 -9.338 1.00 14.88 87 GLY E C 1
ATOM 9457 O O . GLY E 1 57 ? 62.738 6.555 -9.140 1.00 14.67 87 GLY E O 1
ATOM 9458 N N . LYS E 1 58 ? 63.085 4.873 -10.541 1.00 14.56 88 LYS E N 1
ATOM 9459 C CA . LYS E 1 58 ? 62.489 5.672 -11.621 1.00 14.90 88 LYS E CA 1
ATOM 9460 C C . LYS E 1 58 ? 60.972 5.562 -11.568 1.00 13.58 88 LYS E C 1
ATOM 9461 O O . LYS E 1 58 ? 60.430 4.557 -11.101 1.00 12.82 88 LYS E O 1
ATOM 9467 N N . VAL E 1 59 ? 60.337 6.618 -12.046 1.00 13.45 89 VAL E N 1
ATOM 9468 C CA . VAL E 1 59 ? 58.870 6.847 -11.967 1.00 12.70 89 VAL E CA 1
ATOM 9469 C C . VAL E 1 59 ? 58.388 7.221 -13.369 1.00 13.17 89 VAL E C 1
ATOM 9470 O O . VAL E 1 59 ? 59.001 8.176 -13.997 1.00 14.54 89 VAL E O 1
ATOM 9474 N N . LEU E 1 60 ? 57.282 6.603 -13.787 1.00 12.43 90 LEU E N 1
ATOM 9475 C CA . LEU E 1 60 ? 56.585 6.898 -15.061 1.00 12.49 90 LEU E CA 1
ATOM 9476 C C . LEU E 1 60 ? 55.306 7.639 -14.732 1.00 12.23 90 LEU E C 1
ATOM 9477 O O . LEU E 1 60 ? 54.570 7.160 -13.889 1.00 11.82 90 LEU E O 1
ATOM 9482 N N . VAL E 1 61 ? 55.158 8.837 -15.237 1.00 12.55 91 VAL E N 1
ATOM 9483 C CA . VAL E 1 61 ? 53.922 9.642 -15.066 1.00 12.43 91 VAL E CA 1
ATOM 9484 C C . VAL E 1 61 ? 53.143 9.820 -16.373 1.00 12.55 91 VAL E C 1
ATOM 9485 O O . VAL E 1 61 ? 53.723 10.278 -17.249 1.00 12.97 91 VAL E O 1
ATOM 9489 N N . LEU E 1 62 ? 51.826 9.701 -16.351 1.00 12.28 92 LEU E N 1
ATOM 9490 C CA . LEU E 1 62 ? 50.925 9.949 -17.509 1.00 12.43 92 LEU E CA 1
ATOM 9491 C C . LEU E 1 62 ? 49.784 10.864 -17.105 1.00 12.47 92 LEU E C 1
ATOM 9492 O O . LEU E 1 62 ? 49.069 10.598 -16.052 1.00 12.12 92 LEU E O 1
ATOM 9497 N N . ASP E 1 63 ? 49.730 12.037 -17.727 1.00 12.95 93 ASP E N 1
ATOM 9498 C CA . ASP E 1 63 ? 48.753 13.096 -17.398 1.00 13.15 93 ASP E CA 1
ATOM 9499 C C . ASP E 1 63 ? 48.826 13.447 -15.885 1.00 12.98 93 ASP E C 1
ATOM 9500 O O . ASP E 1 63 ? 47.766 13.464 -15.261 1.00 12.81 93 ASP E O 1
ATOM 9505 N N . GLY E 1 64 ? 50.024 13.631 -15.311 1.00 13.04 94 GLY E N 1
ATOM 9506 C CA . GLY E 1 64 ? 50.250 13.993 -13.903 1.00 12.93 94 GLY E CA 1
ATOM 9507 C C . GLY E 1 64 ? 50.019 12.851 -12.896 1.00 12.37 94 GLY E C 1
ATOM 9508 O O . GLY E 1 64 ? 50.258 13.089 -11.738 1.00 12.30 94 GLY E O 1
ATOM 9509 N N . VAL E 1 65 ? 49.675 11.638 -13.344 1.00 12.04 95 VAL E N 1
ATOM 9510 C CA . VAL E 1 65 ? 49.326 10.448 -12.492 1.00 11.55 95 VAL E CA 1
ATOM 9511 C C . VAL E 1 65 ? 50.466 9.435 -12.524 1.00 11.41 95 VAL E C 1
ATOM 9512 O O . VAL E 1 65 ? 50.969 9.076 -13.628 1.00 11.54 95 VAL E O 1
ATOM 9516 N N . ILE E 1 66 ? 50.920 9.007 -11.360 1.00 11.21 96 ILE E N 1
ATOM 9517 C CA . ILE E 1 66 ? 51.981 7.950 -11.235 1.00 11.11 96 ILE E CA 1
ATOM 9518 C C . ILE E 1 66 ? 51.442 6.623 -11.776 1.00 10.83 96 ILE E C 1
ATOM 9519 O O . ILE E 1 66 ? 50.356 6.128 -11.256 1.00 10.52 96 ILE E O 1
ATOM 9524 N N . GLN E 1 67 ? 52.169 6.021 -12.728 1.00 10.95 97 GLN E N 1
ATOM 9525 C CA . GLN E 1 67 ? 51.828 4.698 -13.290 1.00 10.73 97 GLN E CA 1
ATOM 9526 C C . GLN E 1 67 ? 52.636 3.649 -12.592 1.00 10.63 97 GLN E C 1
ATOM 9527 O O . GLN E 1 67 ? 52.110 2.588 -12.417 1.00 10.37 97 GLN E O 1
ATOM 9533 N N . LEU E 1 68 ? 53.896 3.940 -12.256 1.00 10.90 98 LEU E N 1
ATOM 9534 C CA . LEU E 1 68 ? 54.820 2.909 -11.802 1.00 10.94 98 LEU E CA 1
ATOM 9535 C C . LEU E 1 68 ? 55.996 3.588 -11.116 1.00 11.26 98 LEU E C 1
ATOM 9536 O O . LEU E 1 68 ? 56.431 4.638 -11.640 1.00 11.57 98 LEU E O 1
ATOM 9541 N N . THR E 1 69 ? 56.469 2.979 -10.028 1.00 11.22 99 THR E N 1
ATOM 9542 C CA . THR E 1 69 ? 57.840 3.215 -9.501 1.00 11.60 99 THR E CA 1
ATOM 9543 C C . THR E 1 69 ? 58.572 1.904 -9.395 1.00 11.73 99 THR E C 1
ATOM 9544 O O . THR E 1 69 ? 57.947 0.949 -9.145 1.00 11.44 99 THR E O 1
ATOM 9548 N N . GLU E 1 70 ? 59.874 1.917 -9.554 1.00 12.20 100 GLU E N 1
ATOM 9549 C CA . GLU E 1 70 ? 60.672 0.671 -9.509 1.00 12.44 100 GLU E CA 1
ATOM 9550 C C . GLU E 1 70 ? 60.515 0.015 -8.130 1.00 12.25 100 GLU E C 1
ATOM 9551 O O . GLU E 1 70 ? 60.548 -1.208 -8.041 1.00 12.25 100 GLU E O 1
ATOM 9557 N N . ARG E 1 71 ? 60.329 0.812 -7.082 1.00 12.13 101 ARG E N 1
ATOM 9558 C CA . ARG E 1 71 ? 60.396 0.309 -5.692 1.00 12.07 101 ARG E CA 1
ATOM 9559 C C . ARG E 1 71 ? 59.233 -0.631 -5.393 1.00 11.63 101 ARG E C 1
ATOM 9560 O O . ARG E 1 71 ? 59.465 -1.584 -4.713 1.00 11.70 101 ARG E O 1
ATOM 9568 N N . ASP E 1 72 ? 58.027 -0.261 -5.761 1.00 11.24 102 ASP E N 1
ATOM 9569 C CA . ASP E 1 72 ? 56.816 -0.997 -5.416 1.00 10.84 102 ASP E CA 1
ATOM 9570 C C . ASP E 1 72 ? 56.069 -1.563 -6.613 1.00 10.66 102 ASP E C 1
ATOM 9571 O O . ASP E 1 72 ? 54.952 -2.129 -6.356 1.00 10.35 102 ASP E O 1
ATOM 9576 N N . GLU E 1 73 ? 56.605 -1.484 -7.839 1.00 10.86 103 GLU E N 1
ATOM 9577 C CA . GLU E 1 73 ? 55.862 -2.030 -9.021 1.00 10.70 103 GLU E CA 1
ATOM 9578 C C . GLU E 1 73 ? 55.530 -3.514 -8.846 1.00 10.60 103 GLU E C 1
ATOM 9579 O O . GLU E 1 73 ? 54.520 -3.957 -9.395 1.00 10.35 103 GLU E O 1
ATOM 9585 N N . CYS E 1 74 ? 56.339 -4.270 -8.084 1.00 10.83 104 CYS E N 1
ATOM 9586 C CA . CYS E 1 74 ? 56.103 -5.736 -7.844 1.00 10.82 104 CYS E CA 1
ATOM 9587 C C . CYS E 1 74 ? 54.663 -5.991 -7.376 1.00 10.41 104 CYS E C 1
ATOM 9588 O O . CYS E 1 74 ? 54.085 -6.992 -7.795 1.00 10.33 104 CYS E O 1
ATOM 9591 N N . ALA E 1 75 ? 54.141 -5.235 -6.388 1.00 10.22 105 ALA E N 1
ATOM 9592 C CA . ALA E 1 75 ? 52.792 -5.458 -5.805 1.00 9.92 105 ALA E CA 1
ATOM 9593 C C . ALA E 1 75 ? 51.747 -5.454 -6.918 1.00 9.70 105 ALA E C 1
ATOM 9594 O O . ALA E 1 75 ? 51.050 -6.386 -7.082 1.00 9.61 105 ALA E O 1
ATOM 9596 N N . TYR E 1 76 ? 51.653 -4.417 -7.727 1.00 9.65 106 TYR E N 1
ATOM 9597 C CA . TYR E 1 76 ? 50.550 -4.301 -8.692 1.00 9.47 106 TYR E CA 1
ATOM 9598 C C . TYR E 1 76 ? 50.772 -5.296 -9.849 1.00 9.55 106 TYR E C 1
ATOM 9599 O O . TYR E 1 76 ? 49.860 -6.038 -10.114 1.00 9.42 106 TYR E O 1
ATOM 9608 N N . GLN E 1 77 ? 51.971 -5.387 -10.384 1.00 9.81 107 GLN E N 1
ATOM 9609 C CA . GLN E 1 77 ? 52.208 -6.304 -11.545 1.00 9.94 107 GLN E CA 1
ATOM 9610 C C . GLN E 1 77 ? 51.906 -7.747 -11.127 1.00 9.92 107 GLN E C 1
ATOM 9611 O O . GLN E 1 77 ? 51.258 -8.504 -11.908 1.00 9.86 107 GLN E O 1
ATOM 9617 N N . GLU E 1 78 ? 52.396 -8.181 -9.985 1.00 10.03 108 GLU E N 1
ATOM 9618 C CA . GLU E 1 78 ? 52.211 -9.601 -9.532 1.00 10.11 108 GLU E CA 1
ATOM 9619 C C . GLU E 1 78 ? 50.712 -9.845 -9.249 1.00 9.81 108 GLU E C 1
ATOM 9620 O O . GLU E 1 78 ? 50.166 -10.855 -9.635 1.00 9.81 108 GLU E O 1
ATOM 9626 N N . MET E 1 79 ? 50.022 -8.990 -8.495 1.00 9.60 109 MET E N 1
ATOM 9627 C CA . MET E 1 79 ? 48.614 -9.255 -8.106 1.00 9.41 109 MET E CA 1
ATOM 9628 C C . MET E 1 79 ? 47.710 -9.183 -9.344 1.00 9.26 109 MET E C 1
ATOM 9629 O O . MET E 1 79 ? 46.800 -10.045 -9.543 1.00 9.23 109 MET E O 1
ATOM 9634 N N . ILE E 1 80 ? 47.900 -8.205 -10.222 1.00 9.22 110 ILE E N 1
ATOM 9635 C CA . ILE E 1 80 ? 46.961 -8.090 -11.365 1.00 9.13 110 ILE E CA 1
ATOM 9636 C C . ILE E 1 80 ? 47.155 -9.267 -12.329 1.00 9.23 110 ILE E C 1
ATOM 9637 O O . ILE E 1 80 ? 46.146 -9.642 -12.964 1.00 9.16 110 ILE E O 1
ATOM 9642 N N . THR E 1 81 ? 48.331 -9.889 -12.310 1.00 9.43 111 THR E N 1
ATOM 9643 C CA . THR E 1 81 ? 48.622 -11.007 -13.273 1.00 9.60 111 THR E CA 1
ATOM 9644 C C . THR E 1 81 ? 48.205 -12.344 -12.634 1.00 9.66 111 THR E C 1
ATOM 9645 O O . THR E 1 81 ? 47.486 -13.141 -13.259 1.00 9.65 111 THR E O 1
ATOM 9649 N N . HIS E 1 82 ? 48.631 -12.593 -11.401 1.00 9.75 112 HIS E N 1
ATOM 9650 C CA . HIS E 1 82 ? 48.527 -13.944 -10.793 1.00 9.92 112 HIS E CA 1
ATOM 9651 C C . HIS E 1 82 ? 47.155 -14.169 -10.215 1.00 9.76 112 HIS E C 1
ATOM 9652 O O . HIS E 1 82 ? 46.780 -15.317 -10.067 1.00 9.91 112 HIS E O 1
ATOM 9659 N N . LEU E 1 83 ? 46.482 -13.122 -9.715 1.00 9.54 113 LEU E N 1
ATOM 9660 C CA . LEU E 1 83 ? 45.066 -13.264 -9.357 1.00 9.43 113 LEU E CA 1
ATOM 9661 C C . LEU E 1 83 ? 44.310 -14.004 -10.442 1.00 9.45 113 LEU E C 1
ATOM 9662 O O . LEU E 1 83 ? 43.639 -14.987 -10.133 1.00 9.56 113 LEU E O 1
ATOM 9667 N N . PRO E 1 84 ? 44.288 -13.523 -11.719 1.00 9.35 114 PRO E N 1
ATOM 9668 C CA . PRO E 1 84 ? 43.449 -14.215 -12.685 1.00 9.38 114 PRO E CA 1
ATOM 9669 C C . PRO E 1 84 ? 44.078 -15.539 -13.100 1.00 9.60 114 PRO E C 1
ATOM 9670 O O . PRO E 1 84 ? 43.369 -16.570 -13.137 1.00 9.71 114 PRO E O 1
ATOM 9674 N N . LEU E 1 85 ? 45.378 -15.541 -13.303 1.00 9.72 115 LEU E N 1
ATOM 9675 C CA . LEU E 1 85 ? 46.001 -16.647 -14.077 1.00 9.98 115 LEU E CA 1
ATOM 9676 C C . LEU E 1 85 ? 46.123 -17.830 -13.120 1.00 10.22 115 LEU E C 1
ATOM 9677 O O . LEU E 1 85 ? 46.072 -18.959 -13.620 1.00 10.44 115 LEU E O 1
ATOM 9682 N N . CYS E 1 86 ? 46.340 -17.587 -11.824 1.00 10.22 116 CYS E N 1
ATOM 9683 C CA . CYS E 1 86 ? 46.396 -18.696 -10.827 1.00 10.51 116 CYS E CA 1
ATOM 9684 C C . CYS E 1 86 ? 45.015 -19.245 -10.489 1.00 10.48 116 CYS E C 1
ATOM 9685 O O . CYS E 1 86 ? 44.953 -20.226 -9.667 1.00 10.76 116 CYS E O 1
ATOM 9688 N N . SER E 1 87 ? 43.940 -18.669 -10.990 1.00 10.23 117 SER E N 1
ATOM 9689 C CA . SER E 1 87 ? 42.537 -19.028 -10.660 1.00 10.23 117 SER E CA 1
ATOM 9690 C C . SER E 1 87 ? 41.940 -19.977 -11.690 1.00 10.36 117 SER E C 1
ATOM 9691 O O . SER E 1 87 ? 40.825 -20.431 -11.451 1.00 10.45 117 SER E O 1
ATOM 9694 N N . ILE E 1 88 ? 42.660 -20.208 -12.793 1.00 10.40 118 ILE E N 1
ATOM 9695 C CA . ILE E 1 88 ? 42.198 -21.075 -13.922 1.00 10.53 118 ILE E CA 1
ATOM 9696 C C . ILE E 1 88 ? 43.274 -22.081 -14.224 1.00 10.84 118 ILE E C 1
ATOM 9697 O O . ILE E 1 88 ? 44.475 -21.748 -14.216 1.00 10.88 118 ILE E O 1
ATOM 9702 N N . PRO E 1 89 ? 42.874 -23.338 -14.604 1.00 11.13 119 PRO E N 1
ATOM 9703 C CA . PRO E 1 89 ? 43.851 -24.322 -15.069 1.00 11.49 119 PRO E CA 1
ATOM 9704 C C . PRO E 1 89 ? 44.415 -23.956 -16.478 1.00 11.42 119 PRO E C 1
ATOM 9705 O O . PRO E 1 89 ? 43.672 -23.467 -17.316 1.00 11.19 119 PRO E O 1
ATOM 9709 N N . ASN E 1 90 ? 45.734 -24.148 -16.643 1.00 11.67 120 ASN E N 1
ATOM 9710 C CA . ASN E 1 90 ? 46.436 -24.354 -17.926 1.00 11.86 120 ASN E CA 1
ATOM 9711 C C . ASN E 1 90 ? 46.149 -23.159 -18.849 1.00 11.49 120 ASN E C 1
ATOM 9712 O O . ASN E 1 90 ? 45.689 -23.376 -19.956 1.00 11.50 120 ASN E O 1
ATOM 9717 N N . PRO E 1 91 ? 46.313 -21.907 -18.385 1.00 11.19 121 PRO E N 1
ATOM 9718 C CA . PRO E 1 91 ? 46.023 -20.782 -19.280 1.00 10.91 121 PRO E CA 1
ATOM 9719 C C . PRO E 1 91 ? 46.985 -20.798 -20.469 1.00 11.15 121 PRO E C 1
ATOM 9720 O O . PRO E 1 91 ? 48.181 -20.946 -20.257 1.00 11.42 121 PRO E O 1
ATOM 9724 N N . LYS E 1 92 ? 46.493 -20.529 -21.676 1.00 11.08 122 LYS E N 1
ATOM 9725 C CA A LYS E 1 92 ? 47.353 -20.659 -22.872 0.57 11.37 122 LYS E CA 1
ATOM 9726 C CA B LYS E 1 92 ? 47.338 -20.666 -22.885 0.43 11.37 122 LYS E CA 1
ATOM 9727 C C . LYS E 1 92 ? 47.340 -19.350 -23.673 1.00 11.20 122 LYS E C 1
ATOM 9728 O O . LYS E 1 92 ? 48.416 -18.997 -24.087 1.00 11.42 122 LYS E O 1
ATOM 9739 N N . LYS E 1 93 ? 46.155 -18.759 -23.862 1.00 10.88 123 LYS E N 1
ATOM 9740 C CA . LYS E 1 93 ? 45.975 -17.500 -24.636 1.00 10.76 123 LYS E CA 1
ATOM 9741 C C . LYS E 1 93 ? 45.513 -16.381 -23.690 1.00 10.43 123 LYS E C 1
ATOM 9742 O O . LYS E 1 93 ? 44.408 -16.480 -23.147 1.00 10.23 123 LYS E O 1
ATOM 9748 N N . VAL E 1 94 ? 46.338 -15.339 -23.573 1.00 10.43 124 VAL E N 1
ATOM 9749 C CA . VAL E 1 94 ? 46.113 -14.162 -22.724 1.00 10.18 124 VAL E CA 1
ATOM 9750 C C . VAL E 1 94 ? 46.195 -12.886 -23.541 1.00 10.20 124 VAL E C 1
ATOM 9751 O O . VAL E 1 94 ? 47.088 -12.823 -24.431 1.00 10.47 124 VAL E O 1
ATOM 9755 N N . LEU E 1 95 ? 45.293 -11.955 -23.242 1.00 9.99 125 LEU E N 1
ATOM 9756 C CA . LEU E 1 95 ? 45.336 -10.567 -23.783 1.00 10.03 125 LEU E CA 1
ATOM 9757 C C . LEU E 1 95 ? 45.536 -9.601 -22.616 1.00 9.88 125 LEU E C 1
ATOM 9758 O O . LEU E 1 95 ? 44.796 -9.738 -21.602 1.00 9.67 125 LEU E O 1
ATOM 9763 N N . VAL E 1 96 ? 46.531 -8.717 -22.795 1.00 10.03 126 VAL E N 1
ATOM 9764 C CA . VAL E 1 96 ? 46.829 -7.514 -21.983 1.00 9.97 126 VAL E CA 1
ATOM 9765 C C . VAL E 1 96 ? 46.328 -6.301 -22.754 1.00 10.06 126 VAL E C 1
ATOM 9766 O O . VAL E 1 96 ? 46.836 -6.042 -23.839 1.00 10.32 126 VAL E O 1
ATOM 9770 N N . ILE E 1 97 ? 45.505 -5.479 -22.102 1.00 9.91 127 ILE E N 1
ATOM 9771 C CA . ILE E 1 97 ? 45.056 -4.183 -22.622 1.00 10.05 127 ILE E CA 1
ATOM 9772 C C . ILE E 1 97 ? 45.786 -3.099 -21.831 1.00 10.09 127 ILE E C 1
ATOM 9773 O O . ILE E 1 97 ? 45.827 -3.178 -20.565 1.00 9.89 127 ILE E O 1
ATOM 9778 N N . GLY E 1 98 ? 46.376 -2.138 -22.522 1.00 10.37 128 GLY E N 1
ATOM 9779 C CA . GLY E 1 98 ? 47.304 -1.201 -21.844 1.00 10.47 128 GLY E CA 1
ATOM 9780 C C . GLY E 1 98 ? 48.660 -1.819 -21.618 1.00 10.55 128 GLY E C 1
ATOM 9781 O O . GLY E 1 98 ? 49.082 -2.497 -22.502 1.00 10.71 128 GLY E O 1
ATOM 9782 N N . GLY E 1 99 ? 49.298 -1.618 -20.468 1.00 10.48 129 GLY E N 1
ATOM 9783 C CA . GLY E 1 99 ? 50.427 -2.489 -20.058 1.00 10.54 129 GLY E CA 1
ATOM 9784 C C . GLY E 1 99 ? 51.734 -1.996 -20.598 1.00 10.95 129 GLY E C 1
ATOM 9785 O O . GLY E 1 99 ? 52.622 -2.783 -20.702 1.00 11.12 129 GLY E O 1
ATOM 9786 N N . GLY E 1 100 ? 51.788 -0.772 -21.077 1.00 11.17 130 GLY E N 1
ATOM 9787 C CA . GLY E 1 100 ? 52.882 -0.250 -21.899 1.00 11.65 130 GLY E CA 1
ATOM 9788 C C . GLY E 1 100 ? 54.249 -0.288 -21.167 1.00 11.87 130 GLY E C 1
ATOM 9789 O O . GLY E 1 100 ? 55.279 -0.334 -21.862 1.00 12.31 130 GLY E O 1
ATOM 9790 N N . ASP E 1 101 ? 54.303 -0.320 -19.820 1.00 11.62 131 ASP E N 1
ATOM 9791 C CA . ASP E 1 101 ? 55.610 -0.472 -19.057 1.00 11.86 131 ASP E CA 1
ATOM 9792 C C . ASP E 1 101 ? 56.190 -1.882 -19.231 1.00 11.97 131 ASP E C 1
ATOM 9793 O O . ASP E 1 101 ? 57.399 -2.043 -19.072 1.00 12.53 131 ASP E O 1
ATOM 9798 N N . GLY E 1 102 ? 55.371 -2.865 -19.628 1.00 11.72 132 GLY E N 1
ATOM 9799 C CA . GLY E 1 102 ? 55.829 -4.239 -19.929 1.00 11.86 132 GLY E CA 1
ATOM 9800 C C . GLY E 1 102 ? 55.804 -5.149 -18.689 1.00 11.64 132 GLY E C 1
ATOM 9801 O O . GLY E 1 102 ? 56.047 -6.369 -18.853 1.00 11.76 132 GLY E O 1
ATOM 9802 N N . GLY E 1 103 ? 55.431 -4.632 -17.536 1.00 11.36 133 GLY E N 1
ATOM 9803 C CA . GLY E 1 103 ? 55.550 -5.373 -16.246 1.00 11.23 133 GLY E CA 1
ATOM 9804 C C . GLY E 1 103 ? 54.650 -6.588 -16.160 1.00 10.96 133 GLY E C 1
ATOM 9805 O O . GLY E 1 103 ? 55.130 -7.650 -15.801 1.00 11.12 133 GLY E O 1
ATOM 9806 N N . VAL E 1 104 ? 53.408 -6.431 -16.602 1.00 10.65 134 VAL E N 1
ATOM 9807 C CA . VAL E 1 104 ? 52.399 -7.508 -16.647 1.00 10.41 134 VAL E CA 1
ATOM 9808 C C . VAL E 1 104 ? 52.897 -8.582 -17.627 1.00 10.69 134 VAL E C 1
ATOM 9809 O O . VAL E 1 104 ? 52.838 -9.766 -17.318 1.00 10.71 134 VAL E O 1
ATOM 9813 N N . LEU E 1 105 ? 53.412 -8.201 -18.780 1.00 10.95 135 LEU E N 1
ATOM 9814 C CA . LEU E 1 105 ? 54.051 -9.197 -19.708 1.00 11.31 135 LEU E CA 1
ATOM 9815 C C . LEU E 1 105 ? 55.073 -10.066 -18.944 1.00 11.60 135 LEU E C 1
ATOM 9816 O O . LEU E 1 105 ? 55.108 -11.269 -19.169 1.00 11.75 135 LEU E O 1
ATOM 9821 N N . ARG E 1 106 ? 55.921 -9.421 -18.151 1.00 11.75 136 ARG E N 1
ATOM 9822 C CA . ARG E 1 106 ? 56.999 -10.129 -17.407 1.00 12.12 136 ARG E CA 1
ATOM 9823 C C . ARG E 1 106 ? 56.342 -11.161 -16.498 1.00 11.89 136 ARG E C 1
ATOM 9824 O O . ARG E 1 106 ? 56.752 -12.297 -16.539 1.00 12.18 136 ARG E O 1
ATOM 9832 N N . GLU E 1 107 ? 55.265 -10.789 -15.793 1.00 11.40 137 GLU E N 1
ATOM 9833 C CA . GLU E 1 107 ? 54.535 -11.729 -14.877 1.00 11.20 137 GLU E CA 1
ATOM 9834 C C . GLU E 1 107 ? 53.803 -12.815 -15.676 1.00 11.16 137 GLU E C 1
ATOM 9835 O O . GLU E 1 107 ? 53.951 -14.001 -15.281 1.00 11.36 137 GLU E O 1
ATOM 9841 N N . VAL E 1 108 ? 53.108 -12.445 -16.768 1.00 10.99 138 VAL E N 1
ATOM 9842 C CA . VAL E 1 108 ? 52.396 -13.452 -17.597 1.00 10.97 138 VAL E CA 1
ATOM 9843 C C . VAL E 1 108 ? 53.411 -14.533 -17.974 1.00 11.46 138 VAL E C 1
ATOM 9844 O O . VAL E 1 108 ? 53.078 -15.730 -17.931 1.00 11.54 138 VAL E O 1
ATOM 9848 N N . ALA E 1 109 ? 54.616 -14.127 -18.320 1.00 11.83 139 ALA E N 1
ATOM 9849 C CA . ALA E 1 109 ? 55.585 -15.020 -18.965 1.00 12.38 139 ALA E CA 1
ATOM 9850 C C . ALA E 1 109 ? 56.097 -16.037 -17.928 1.00 12.66 139 ALA E C 1
ATOM 9851 O O . ALA E 1 109 ? 56.519 -17.125 -18.324 1.00 13.07 139 ALA E O 1
ATOM 9853 N N . ARG E 1 110 ? 55.973 -15.782 -16.629 1.00 12.46 140 ARG E N 1
ATOM 9854 C CA . ARG E 1 110 ? 56.303 -16.782 -15.586 1.00 12.72 140 ARG E CA 1
ATOM 9855 C C . ARG E 1 110 ? 55.436 -18.040 -15.682 1.00 12.68 140 ARG E C 1
ATOM 9856 O O . ARG E 1 110 ? 55.775 -19.070 -15.017 1.00 13.03 140 ARG E O 1
ATOM 9864 N N . HIS E 1 111 ? 54.299 -17.951 -16.358 1.00 12.28 141 HIS E N 1
ATOM 9865 C CA . HIS E 1 111 ? 53.365 -19.091 -16.518 1.00 12.23 141 HIS E CA 1
ATOM 9866 C C . HIS E 1 111 ? 53.733 -19.942 -17.740 1.00 12.62 141 HIS E C 1
ATOM 9867 O O . HIS E 1 111 ? 53.532 -19.445 -18.842 1.00 12.51 141 HIS E O 1
ATOM 9874 N N . ALA E 1 112 ? 54.298 -21.124 -17.496 1.00 13.12 142 ALA E N 1
ATOM 9875 C CA . ALA E 1 112 ? 54.812 -22.039 -18.553 1.00 13.62 142 ALA E CA 1
ATOM 9876 C C . ALA E 1 112 ? 53.640 -22.547 -19.407 1.00 13.38 142 ALA E C 1
ATOM 9877 O O . ALA E 1 112 ? 53.894 -22.962 -20.597 1.00 14.57 142 ALA E O 1
ATOM 9879 N N . SER E 1 113 ? 52.412 -22.502 -18.933 1.00 12.91 143 SER E N 1
ATOM 9880 C CA . SER E 1 113 ? 51.286 -23.022 -19.751 1.00 12.74 143 SER E CA 1
ATOM 9881 C C . SER E 1 113 ? 51.027 -22.018 -20.882 1.00 12.47 143 SER E C 1
ATOM 9882 O O . SER E 1 113 ? 50.543 -22.422 -21.952 1.00 12.51 143 SER E O 1
ATOM 9885 N N . ILE E 1 114 ? 51.314 -20.753 -20.641 1.00 12.23 144 ILE E N 1
ATOM 9886 C CA . ILE E 1 114 ? 51.076 -19.671 -21.651 1.00 12.00 144 ILE E CA 1
ATOM 9887 C C . ILE E 1 114 ? 51.822 -19.951 -22.973 1.00 12.42 144 ILE E C 1
ATOM 9888 O O . ILE E 1 114 ? 53.075 -20.153 -22.971 1.00 12.88 144 ILE E O 1
ATOM 9893 N N . GLU E 1 115 ? 51.080 -19.789 -24.058 1.00 12.28 145 GLU E N 1
ATOM 9894 C CA . GLU E 1 115 ? 51.531 -20.003 -25.479 1.00 12.83 145 GLU E CA 1
ATOM 9895 C C . GLU E 1 115 ? 51.474 -18.695 -26.251 1.00 12.50 145 GLU E C 1
ATOM 9896 O O . GLU E 1 115 ? 52.357 -18.470 -27.116 1.00 12.89 145 GLU E O 1
ATOM 9902 N N . GLN E 1 116 ? 50.501 -17.824 -25.943 1.00 12.02 146 GLN E N 1
ATOM 9903 C CA . GLN E 1 116 ? 50.315 -16.541 -26.655 1.00 11.89 146 GLN E CA 1
ATOM 9904 C C . GLN E 1 116 ? 50.053 -15.441 -25.638 1.00 11.53 146 GLN E C 1
ATOM 9905 O O . GLN E 1 116 ? 49.031 -15.537 -24.963 1.00 11.18 146 GLN E O 1
ATOM 9911 N N . ILE E 1 117 ? 50.792 -14.333 -25.742 1.00 11.63 147 ILE E N 1
ATOM 9912 C CA . ILE E 1 117 ? 50.513 -13.124 -24.929 1.00 11.32 147 ILE E CA 1
ATOM 9913 C C . ILE E 1 117 ? 50.277 -11.968 -25.888 1.00 11.34 147 ILE E C 1
ATOM 9914 O O . ILE E 1 117 ? 51.238 -11.461 -26.431 1.00 11.68 147 ILE E O 1
ATOM 9919 N N . ASP E 1 118 ? 49.017 -11.683 -26.188 1.00 11.08 148 ASP E N 1
ATOM 9920 C CA . ASP E 1 118 ? 48.663 -10.517 -27.004 1.00 11.12 148 ASP E CA 1
ATOM 9921 C C . ASP E 1 118 ? 48.728 -9.303 -26.123 1.00 10.96 148 ASP E C 1
ATOM 9922 O O . ASP E 1 118 ? 48.309 -9.391 -24.903 1.00 10.66 148 ASP E O 1
ATOM 9927 N N . MET E 1 119 ? 49.203 -8.203 -26.659 1.00 11.18 149 MET E N 1
ATOM 9928 C CA . MET E 1 119 ? 49.100 -6.957 -25.853 1.00 11.04 149 MET E CA 1
ATOM 9929 C C . MET E 1 119 ? 48.632 -5.871 -26.772 1.00 11.19 149 MET E C 1
ATOM 9930 O O . MET E 1 119 ? 49.077 -5.877 -27.992 1.00 11.55 149 MET E O 1
ATOM 9935 N N . CYS E 1 120 ? 47.705 -5.045 -26.308 1.00 10.99 150 CYS E N 1
ATOM 9936 C CA . CYS E 1 120 ? 47.239 -3.894 -27.102 1.00 11.20 150 CYS E CA 1
ATOM 9937 C C . CYS E 1 120 ? 47.398 -2.628 -26.249 1.00 11.18 150 CYS E C 1
ATOM 9938 O O . CYS E 1 120 ? 46.528 -2.429 -25.401 1.00 10.91 150 CYS E O 1
ATOM 9941 N N . GLU E 1 121 ? 48.427 -1.807 -26.518 1.00 11.51 151 GLU E N 1
ATOM 9942 C CA . GLU E 1 121 ? 48.691 -0.517 -25.823 1.00 11.58 151 GLU E CA 1
ATOM 9943 C C . GLU E 1 121 ? 48.397 0.619 -26.830 1.00 11.96 151 GLU E C 1
ATOM 9944 O O . GLU E 1 121 ? 48.871 0.514 -27.962 1.00 12.30 151 GLU E O 1
ATOM 9950 N N . ILE E 1 122 ? 47.608 1.645 -26.440 1.00 11.94 152 ILE E N 1
ATOM 9951 C CA . ILE E 1 122 ? 47.282 2.795 -27.322 1.00 12.37 152 ILE E CA 1
ATOM 9952 C C . ILE E 1 122 ? 48.485 3.673 -27.576 1.00 12.80 152 ILE E C 1
ATOM 9953 O O . ILE E 1 122 ? 48.537 4.217 -28.748 1.00 13.26 152 ILE E O 1
ATOM 9958 N N . ASP E 1 123 ? 49.409 3.813 -26.621 1.00 12.72 153 ASP E N 1
ATOM 9959 C CA . ASP E 1 123 ? 50.395 4.910 -26.678 1.00 13.17 153 ASP E CA 1
ATOM 9960 C C . ASP E 1 123 ? 51.786 4.320 -26.910 1.00 13.99 153 ASP E C 1
ATOM 9961 O O . ASP E 1 123 ? 52.447 3.847 -25.959 1.00 13.77 153 ASP E O 1
ATOM 9966 N N . LYS E 1 124 ? 52.294 4.399 -28.142 1.00 13.88 154 LYS E N 1
ATOM 9967 C CA . LYS E 1 124 ? 53.663 3.929 -28.418 1.00 14.74 154 LYS E CA 1
ATOM 9968 C C . LYS E 1 124 ? 54.735 4.692 -27.627 1.00 14.44 154 LYS E C 1
ATOM 9969 O O . LYS E 1 124 ? 55.803 4.170 -27.383 1.00 14.81 154 LYS E O 1
ATOM 9975 N N . MET E 1 125 ? 54.519 5.917 -27.225 1.00 14.98 155 MET E N 1
ATOM 9976 C CA . MET E 1 125 ? 55.552 6.681 -26.479 1.00 15.36 155 MET E CA 1
ATOM 9977 C C . MET E 1 125 ? 55.764 6.025 -25.085 1.00 14.61 155 MET E C 1
ATOM 9978 O O . MET E 1 125 ? 56.920 5.834 -24.608 1.00 14.52 155 MET E O 1
ATOM 9983 N N . VAL E 1 126 ? 54.687 5.499 -24.551 1.00 13.74 156 VAL E N 1
ATOM 9984 C CA . VAL E 1 126 ? 54.778 4.733 -23.267 1.00 13.27 156 VAL E CA 1
ATOM 9985 C C . VAL E 1 126 ? 55.706 3.527 -23.508 1.00 13.37 156 VAL E C 1
ATOM 9986 O O . VAL E 1 126 ? 56.562 3.267 -22.710 1.00 13.41 156 VAL E O 1
ATOM 9990 N N . VAL E 1 127 ? 55.556 2.837 -24.635 1.00 14.59 157 VAL E N 1
ATOM 9991 C CA . VAL E 1 127 ? 56.362 1.611 -24.915 1.00 14.72 157 VAL E CA 1
ATOM 9992 C C . VAL E 1 127 ? 57.817 2.051 -25.028 1.00 16.21 157 VAL E C 1
ATOM 9993 O O . VAL E 1 127 ? 58.663 1.393 -24.468 1.00 16.26 157 VAL E O 1
ATOM 9997 N N . ASP E 1 128 ? 58.066 3.055 -25.875 1.00 18.21 158 ASP E N 1
ATOM 9998 C CA . ASP E 1 128 ? 59.437 3.552 -26.129 1.00 20.42 158 ASP E CA 1
ATOM 9999 C C . ASP E 1 128 ? 60.090 3.949 -24.794 1.00 18.58 158 ASP E C 1
ATOM 10000 O O . ASP E 1 128 ? 61.141 3.386 -24.531 1.00 19.04 158 ASP E O 1
ATOM 10005 N N . VAL E 1 129 ? 59.519 4.881 -24.020 1.00 17.89 159 VAL E N 1
ATOM 10006 C CA . VAL E 1 129 ? 60.151 5.345 -22.734 1.00 18.04 159 VAL E CA 1
ATOM 10007 C C . VAL E 1 129 ? 60.283 4.177 -21.724 1.00 16.99 159 VAL E C 1
ATOM 10008 O O . VAL E 1 129 ? 61.360 4.052 -21.108 1.00 17.24 159 VAL E O 1
ATOM 10012 N N . SER E 1 130 ? 59.332 3.259 -21.663 1.00 15.13 160 SER E N 1
ATOM 10013 C CA . SER E 1 130 ? 59.488 2.062 -20.766 1.00 14.91 160 SER E CA 1
ATOM 10014 C C . SER E 1 130 ? 60.716 1.252 -21.186 1.00 16.55 160 SER E C 1
ATOM 10015 O O . SER E 1 130 ? 61.553 0.970 -20.348 1.00 15.91 160 SER E O 1
ATOM 10018 N N . LYS E 1 131 ? 60.853 0.939 -22.491 1.00 17.41 161 LYS E N 1
ATOM 10019 C CA . LYS E 1 131 ? 61.953 0.091 -22.960 1.00 19.38 161 LYS E CA 1
ATOM 10020 C C . LYS E 1 131 ? 63.253 0.842 -22.723 1.00 21.09 161 LYS E C 1
ATOM 10021 O O . LYS E 1 131 ? 64.271 0.209 -22.499 1.00 22.13 161 LYS E O 1
ATOM 10027 N N . GLN E 1 132 ? 63.193 2.156 -22.835 1.00 22.22 162 GLN E N 1
ATOM 10028 C CA . GLN E 1 132 ? 64.383 3.030 -22.821 1.00 26.91 162 GLN E CA 1
ATOM 10029 C C . GLN E 1 132 ? 64.861 3.214 -21.373 1.00 25.68 162 GLN E C 1
ATOM 10030 O O . GLN E 1 132 ? 66.049 3.139 -21.138 1.00 28.00 162 GLN E O 1
ATOM 10036 N N . PHE E 1 133 ? 63.969 3.435 -20.432 1.00 23.55 163 PHE E N 1
ATOM 10037 C CA . PHE E 1 133 ? 64.381 3.845 -19.049 1.00 24.43 163 PHE E CA 1
ATOM 10038 C C . PHE E 1 133 ? 64.160 2.751 -18.004 1.00 23.82 163 PHE E C 1
ATOM 10039 O O . PHE E 1 133 ? 64.706 2.871 -16.928 1.00 27.29 163 PHE E O 1
ATOM 10047 N N . PHE E 1 134 ? 63.330 1.755 -18.244 1.00 22.30 164 PHE E N 1
ATOM 10048 C CA . PHE E 1 134 ? 62.933 0.801 -17.173 1.00 21.31 164 PHE E CA 1
ATOM 10049 C C . PHE E 1 134 ? 63.263 -0.621 -17.583 1.00 22.98 164 PHE E C 1
ATOM 10050 O O . PHE E 1 134 ? 62.384 -1.442 -17.847 1.00 22.46 164 PHE E O 1
ATOM 10058 N N . PRO E 1 135 ? 64.546 -0.984 -17.566 1.00 26.63 165 PRO E N 1
ATOM 10059 C CA . PRO E 1 135 ? 64.964 -2.252 -18.163 1.00 28.74 165 PRO E CA 1
ATOM 10060 C C . PRO E 1 135 ? 64.261 -3.462 -17.527 1.00 27.35 165 PRO E C 1
ATOM 10061 O O . PRO E 1 135 ? 63.811 -4.306 -18.251 1.00 27.74 165 PRO E O 1
ATOM 10065 N N . ASP E 1 136 ? 64.073 -3.463 -16.211 1.00 24.95 166 ASP E N 1
ATOM 10066 C CA . ASP E 1 136 ? 63.662 -4.684 -15.477 1.00 25.98 166 ASP E CA 1
ATOM 10067 C C . ASP E 1 136 ? 62.144 -4.874 -15.512 1.00 22.99 166 ASP E C 1
ATOM 10068 O O . ASP E 1 136 ? 61.695 -5.924 -14.978 1.00 22.27 166 ASP E O 1
ATOM 10073 N N . VAL E 1 137 ? 61.402 -3.932 -16.118 1.00 19.53 167 VAL E N 1
ATOM 10074 C CA . VAL E 1 137 ? 59.914 -3.993 -16.303 1.00 18.27 167 VAL E CA 1
ATOM 10075 C C . VAL E 1 137 ? 59.666 -4.350 -17.789 1.00 19.22 167 VAL E C 1
ATOM 10076 O O . VAL E 1 137 ? 58.900 -5.268 -18.059 1.00 21.39 167 VAL E O 1
ATOM 10080 N N . ALA E 1 138 ? 60.393 -3.682 -18.683 1.00 19.33 168 ALA E N 1
ATOM 10081 C CA . ALA E 1 138 ? 60.227 -3.773 -20.145 1.00 20.92 168 ALA E CA 1
ATOM 10082 C C . ALA E 1 138 ? 61.007 -4.998 -20.626 1.00 20.35 168 ALA E C 1
ATOM 10083 O O . ALA E 1 138 ? 60.849 -5.334 -21.768 1.00 19.37 168 ALA E O 1
ATOM 10085 N N . ILE E 1 139 ? 61.659 -5.758 -19.718 1.00 22.83 169 ILE E N 1
ATOM 10086 C CA . ILE E 1 139 ? 62.054 -7.169 -20.061 1.00 24.08 169 ILE E CA 1
ATOM 10087 C C . ILE E 1 139 ? 60.821 -7.977 -20.505 1.00 22.56 169 ILE E C 1
ATOM 10088 O O . ILE E 1 139 ? 61.020 -8.979 -21.230 1.00 24.27 169 ILE E O 1
ATOM 10093 N N . GLY E 1 140 ? 59.607 -7.637 -20.050 1.00 19.63 170 GLY E N 1
ATOM 10094 C CA . GLY E 1 140 ? 58.373 -8.271 -20.577 1.00 19.61 170 GLY E CA 1
ATOM 10095 C C . GLY E 1 140 ? 58.411 -8.548 -22.098 1.00 18.85 170 GLY E C 1
ATOM 10096 O O . GLY E 1 140 ? 58.010 -9.631 -22.546 1.00 19.16 170 GLY E O 1
ATOM 10097 N N . TYR E 1 141 ? 58.886 -7.589 -22.889 1.00 19.27 171 TYR E N 1
ATOM 10098 C CA . TYR E 1 141 ? 58.681 -7.487 -24.349 1.00 20.02 171 TYR E CA 1
ATOM 10099 C C . TYR E 1 141 ? 59.527 -8.501 -25.092 1.00 22.60 171 TYR E C 1
ATOM 10100 O O . TYR E 1 141 ? 59.233 -8.804 -26.212 1.00 24.19 171 TYR E O 1
ATOM 10109 N N . GLU E 1 142 ? 60.593 -8.941 -24.471 1.00 26.81 172 GLU E N 1
ATOM 10110 C CA . GLU E 1 142 ? 61.550 -9.880 -25.055 1.00 29.80 172 GLU E CA 1
ATOM 10111 C C . GLU E 1 142 ? 60.888 -11.246 -25.322 1.00 27.00 172 GLU E C 1
ATOM 10112 O O . GLU E 1 142 ? 61.272 -11.922 -26.260 1.00 29.38 172 GLU E O 1
ATOM 10118 N N . ASP E 1 143 ? 59.924 -11.661 -24.524 1.00 22.87 173 ASP E N 1
ATOM 10119 C CA . ASP E 1 143 ? 59.453 -13.057 -24.595 1.00 22.02 173 ASP E CA 1
ATOM 10120 C C . ASP E 1 143 ? 58.923 -13.349 -26.009 1.00 19.25 173 ASP E C 1
ATOM 10121 O O . ASP E 1 143 ? 58.098 -12.614 -26.549 1.00 17.47 173 ASP E O 1
ATOM 10126 N N . PRO E 1 144 ? 59.332 -14.465 -26.636 1.00 20.26 174 PRO E N 1
ATOM 10127 C CA . PRO E 1 144 ? 58.861 -14.800 -27.997 1.00 20.22 174 PRO E CA 1
ATOM 10128 C C . PRO E 1 144 ? 57.350 -15.126 -28.107 1.00 18.79 174 PRO E C 1
ATOM 10129 O O . PRO E 1 144 ? 56.810 -15.126 -29.220 1.00 16.75 174 PRO E O 1
ATOM 10133 N N . ARG E 1 145 ? 56.628 -15.303 -26.991 1.00 15.39 175 ARG E N 1
ATOM 10134 C CA . ARG E 1 145 ? 55.173 -15.546 -27.081 1.00 14.43 175 ARG E CA 1
ATOM 10135 C C . ARG E 1 145 ? 54.398 -14.230 -27.120 1.00 13.04 175 ARG E C 1
ATOM 10136 O O . ARG E 1 145 ? 53.194 -14.280 -27.362 1.00 12.66 175 ARG E O 1
ATOM 10144 N N . VAL E 1 146 ? 55.089 -13.102 -26.912 1.00 14.05 176 VAL E N 1
ATOM 10145 C CA . VAL E 1 146 ? 54.480 -11.738 -26.962 1.00 13.99 176 VAL E CA 1
ATOM 10146 C C . VAL E 1 146 ? 54.175 -11.284 -28.395 1.00 14.34 176 VAL E C 1
ATOM 10147 O O . VAL E 1 146 ? 55.003 -11.246 -29.211 1.00 14.47 176 VAL E O 1
ATOM 10151 N N . ASN E 1 147 ? 52.941 -10.890 -28.612 1.00 13.94 177 ASN E N 1
ATOM 10152 C CA . ASN E 1 147 ? 52.490 -10.204 -29.812 1.00 14.33 177 ASN E CA 1
ATOM 10153 C C . ASN E 1 147 ? 52.071 -8.804 -29.423 1.00 13.58 177 ASN E C 1
ATOM 10154 O O . ASN E 1 147 ? 50.893 -8.671 -28.975 1.00 13.54 177 ASN E O 1
ATOM 10159 N N . LEU E 1 148 ? 52.929 -7.813 -29.576 1.00 13.72 178 LEU E N 1
ATOM 10160 C CA . LEU E 1 148 ? 52.593 -6.413 -29.198 1.00 13.27 178 LEU E CA 1
ATOM 10161 C C . LEU E 1 148 ? 51.792 -5.751 -30.324 1.00 13.44 178 LEU E C 1
ATOM 10162 O O . LEU E 1 148 ? 52.194 -5.782 -31.558 1.00 14.38 178 LEU E O 1
ATOM 10167 N N . VAL E 1 149 ? 50.649 -5.203 -29.978 1.00 12.45 179 VAL E N 1
ATOM 10168 C CA . VAL E 1 149 ? 49.917 -4.304 -30.902 1.00 12.60 179 VAL E CA 1
ATOM 10169 C C . VAL E 1 149 ? 49.887 -2.864 -30.335 1.00 12.61 179 VAL E C 1
ATOM 10170 O O . VAL E 1 149 ? 49.693 -2.649 -29.103 1.00 12.27 179 VAL E O 1
ATOM 10174 N N . ILE E 1 150 ? 50.038 -1.845 -31.172 1.00 13.03 180 ILE E N 1
ATOM 10175 C CA . ILE E 1 150 ? 49.742 -0.435 -30.802 1.00 13.09 180 ILE E CA 1
ATOM 10176 C C . ILE E 1 150 ? 48.348 -0.179 -31.291 1.00 13.01 180 ILE E C 1
ATOM 10177 O O . ILE E 1 150 ? 48.083 -0.364 -32.559 1.00 14.61 180 ILE E O 1
ATOM 10182 N N . GLY E 1 151 ? 47.456 0.228 -30.400 1.00 12.68 181 GLY E N 1
ATOM 10183 C CA . GLY E 1 151 ? 46.029 0.414 -30.709 1.00 12.62 181 GLY E CA 1
ATOM 10184 C C . GLY E 1 151 ? 45.154 0.643 -29.492 1.00 12.25 181 GLY E C 1
ATOM 10185 O O . GLY E 1 151 ? 45.611 0.458 -28.352 1.00 11.96 181 GLY E O 1
ATOM 10186 N N . ASP E 1 152 ? 43.944 1.112 -29.771 1.00 12.33 182 ASP E N 1
ATOM 10187 C CA . ASP E 1 152 ? 42.912 1.269 -28.705 1.00 12.05 182 ASP E CA 1
ATOM 10188 C C . ASP E 1 152 ? 42.335 -0.112 -28.375 1.00 11.66 182 ASP E C 1
ATOM 10189 O O . ASP E 1 152 ? 41.810 -0.803 -29.290 1.00 11.74 182 ASP E O 1
ATOM 10194 N N . GLY E 1 153 ? 42.401 -0.538 -27.081 1.00 11.28 183 GLY E N 1
ATOM 10195 C CA . GLY E 1 153 ? 41.841 -1.810 -26.675 1.00 10.96 183 GLY E CA 1
ATOM 10196 C C . GLY E 1 153 ? 40.366 -1.906 -26.949 1.00 11.02 183 GLY E C 1
ATOM 10197 O O . GLY E 1 153 ? 39.868 -3.059 -27.029 1.00 10.86 183 GLY E O 1
ATOM 10198 N N . VAL E 1 154 ? 39.637 -0.812 -27.031 1.00 11.26 184 VAL E N 1
ATOM 10199 C CA . VAL E 1 154 ? 38.159 -0.863 -27.323 1.00 11.41 184 VAL E CA 1
ATOM 10200 C C . VAL E 1 154 ? 37.975 -1.515 -28.702 1.00 11.59 184 VAL E C 1
ATOM 10201 O O . VAL E 1 154 ? 37.272 -2.472 -28.829 1.00 11.50 184 VAL E O 1
ATOM 10205 N N . ALA E 1 155 ? 38.644 -0.949 -29.699 1.00 11.89 185 ALA E N 1
ATOM 10206 C CA . ALA E 1 155 ? 38.531 -1.463 -31.092 1.00 12.13 185 ALA E CA 1
ATOM 10207 C C . ALA E 1 155 ? 39.014 -2.897 -31.095 1.00 11.82 185 ALA E C 1
ATOM 10208 O O . ALA E 1 155 ? 38.347 -3.768 -31.710 1.00 11.85 185 ALA E O 1
ATOM 10210 N N . PHE E 1 156 ? 40.168 -3.112 -30.459 1.00 11.60 186 PHE E N 1
ATOM 10211 C CA . PHE E 1 156 ? 40.872 -4.395 -30.498 1.00 11.41 186 PHE E CA 1
ATOM 10212 C C . PHE E 1 156 ? 39.955 -5.515 -30.001 1.00 11.14 186 PHE E C 1
ATOM 10213 O O . PHE E 1 156 ? 39.859 -6.516 -30.664 1.00 11.17 186 PHE E O 1
ATOM 10221 N N . LEU E 1 157 ? 39.315 -5.359 -28.860 1.00 10.93 187 LEU E N 1
ATOM 10222 C CA . LEU E 1 157 ? 38.385 -6.358 -28.304 1.00 10.74 187 LEU E CA 1
ATOM 10223 C C . LEU E 1 157 ? 37.201 -6.569 -29.234 1.00 10.97 187 LEU E C 1
ATOM 10224 O O . LEU E 1 157 ? 36.726 -7.730 -29.356 1.00 10.90 187 LEU E O 1
ATOM 10229 N N . LYS E 1 158 ? 36.747 -5.533 -29.932 1.00 11.28 188 LYS E N 1
ATOM 10230 C CA . LYS E 1 158 ? 35.521 -5.726 -30.743 1.00 11.55 188 LYS E CA 1
ATOM 10231 C C . LYS E 1 158 ? 35.814 -6.737 -31.886 1.00 11.63 188 LYS E C 1
ATOM 10232 O O . LYS E 1 158 ? 34.895 -7.427 -32.330 1.00 11.73 188 LYS E O 1
ATOM 10238 N N . ASN E 1 159 ? 37.063 -6.782 -32.354 1.00 11.62 189 ASN E N 1
ATOM 10239 C CA . ASN E 1 159 ? 37.562 -7.543 -33.538 1.00 11.78 189 ASN E CA 1
ATOM 10240 C C . ASN E 1 159 ? 38.196 -8.855 -33.096 1.00 11.51 189 ASN E C 1
ATOM 10241 O O . ASN E 1 159 ? 38.517 -9.691 -33.950 1.00 11.64 189 ASN E O 1
ATOM 10246 N N . ALA E 1 160 ? 38.302 -9.087 -31.772 1.00 11.19 190 ALA E N 1
ATOM 10247 C CA . ALA E 1 160 ? 38.637 -10.437 -31.252 1.00 10.98 190 ALA E CA 1
ATOM 10248 C C . ALA E 1 160 ? 37.566 -11.462 -31.570 1.00 11.03 190 ALA E C 1
ATOM 10249 O O . ALA E 1 160 ? 36.311 -11.191 -31.488 1.00 11.09 190 ALA E O 1
ATOM 10251 N N . ALA E 1 161 ? 38.014 -12.663 -31.937 1.00 11.05 191 ALA E N 1
ATOM 10252 C CA . ALA E 1 161 ? 37.123 -13.808 -32.148 1.00 11.10 191 ALA E CA 1
ATOM 10253 C C . ALA E 1 161 ? 36.406 -14.162 -30.862 1.00 10.89 191 ALA E C 1
ATOM 10254 O O . ALA E 1 161 ? 37.014 -14.114 -29.796 1.00 10.68 191 ALA E O 1
ATOM 10256 N N . GLU E 1 162 ? 35.127 -14.492 -30.984 1.00 11.00 192 GLU E N 1
ATOM 10257 C CA . GLU E 1 162 ? 34.337 -14.829 -29.785 1.00 10.90 192 GLU E CA 1
ATOM 10258 C C . GLU E 1 162 ? 34.935 -16.079 -29.132 1.00 10.76 192 GLU E C 1
ATOM 10259 O O . GLU E 1 162 ? 35.251 -17.031 -29.856 1.00 10.87 192 GLU E O 1
ATOM 10265 N N . GLY E 1 163 ? 35.143 -16.051 -27.817 1.00 10.57 193 GLY E N 1
ATOM 10266 C CA . GLY E 1 163 ? 35.503 -17.300 -27.178 1.00 10.54 193 GLY E CA 1
ATOM 10267 C C . GLY E 1 163 ? 36.965 -17.661 -27.329 1.00 10.50 193 GLY E C 1
ATOM 10268 O O . GLY E 1 163 ? 37.287 -18.777 -26.907 1.00 10.55 193 GLY E O 1
ATOM 10269 N N . SER E 1 164 ? 37.839 -16.736 -27.644 1.00 10.44 194 SER E N 1
ATOM 10270 C CA . SER E 1 164 ? 39.216 -17.018 -28.106 1.00 10.52 194 SER E CA 1
ATOM 10271 C C . SER E 1 164 ? 40.266 -16.860 -27.015 1.00 10.39 194 SER E C 1
ATOM 10272 O O . SER E 1 164 ? 41.434 -17.323 -27.266 1.00 10.53 194 SER E O 1
ATOM 10275 N N . TYR E 1 165 ? 39.946 -16.200 -25.880 1.00 10.18 195 TYR E N 1
ATOM 10276 C CA . TYR E 1 165 ? 40.956 -16.044 -24.832 1.00 10.08 195 TYR E CA 1
ATOM 10277 C C . TYR E 1 165 ? 40.621 -16.834 -23.557 1.00 10.01 195 TYR E C 1
ATOM 10278 O O . TYR E 1 165 ? 39.457 -16.949 -23.198 1.00 9.97 195 TYR E O 1
ATOM 10287 N N . ASP E 1 166 ? 41.665 -17.240 -22.875 1.00 10.05 196 ASP E N 1
ATOM 10288 C CA . ASP E 1 166 ? 41.570 -17.832 -21.512 1.00 10.01 196 ASP E CA 1
ATOM 10289 C C . ASP E 1 166 ? 41.397 -16.649 -20.522 1.00 9.79 196 ASP E C 1
ATOM 10290 O O . ASP E 1 166 ? 40.720 -16.809 -19.478 1.00 9.73 196 ASP E O 1
ATOM 10295 N N . ALA E 1 167 ? 42.034 -15.524 -20.787 1.00 9.71 197 ALA E N 1
ATOM 10296 C CA . ALA E 1 167 ? 42.068 -14.435 -19.768 1.00 9.54 197 ALA E CA 1
ATOM 10297 C C . ALA E 1 167 ? 42.264 -13.122 -20.489 1.00 9.50 197 ALA E C 1
ATOM 10298 O O . ALA E 1 167 ? 43.015 -13.127 -21.458 1.00 9.63 197 ALA E O 1
ATOM 10300 N N . VAL E 1 168 ? 41.716 -12.070 -19.910 1.00 9.37 198 VAL E N 1
ATOM 10301 C CA . VAL E 1 168 ? 42.012 -10.693 -20.320 1.00 9.37 198 VAL E CA 1
ATOM 10302 C C . VAL E 1 168 ? 42.450 -9.936 -19.077 1.00 9.26 198 VAL E C 1
ATOM 10303 O O . VAL E 1 168 ? 41.841 -10.167 -18.051 1.00 9.17 198 VAL E O 1
ATOM 10307 N N . ILE E 1 169 ? 43.569 -9.225 -19.175 1.00 9.31 199 ILE E N 1
ATOM 10308 C CA . ILE E 1 169 ? 44.061 -8.337 -18.085 1.00 9.24 199 ILE E CA 1
ATOM 10309 C C . ILE E 1 169 ? 44.033 -6.906 -18.608 1.00 9.30 199 ILE E C 1
ATOM 10310 O O . ILE E 1 169 ? 44.680 -6.607 -19.615 1.00 9.46 199 ILE E O 1
ATOM 10315 N N . VAL E 1 170 ? 43.308 -6.054 -17.891 1.00 9.23 200 VAL E N 1
ATOM 10316 C CA . VAL E 1 170 ? 43.110 -4.666 -18.356 1.00 9.35 200 VAL E CA 1
ATOM 10317 C C . VAL E 1 170 ? 43.982 -3.852 -17.407 1.00 9.33 200 VAL E C 1
ATOM 10318 O O . VAL E 1 170 ? 43.543 -3.415 -16.343 1.00 9.25 200 VAL E O 1
ATOM 10322 N N . ASP E 1 171 ? 45.224 -3.646 -17.769 1.00 9.45 201 ASP E N 1
ATOM 10323 C CA . ASP E 1 171 ? 46.193 -2.815 -17.041 1.00 9.51 201 ASP E CA 1
ATOM 10324 C C . ASP E 1 171 ? 46.106 -1.372 -17.582 1.00 9.70 201 ASP E C 1
ATOM 10325 O O . ASP E 1 171 ? 46.991 -0.906 -18.267 1.00 9.92 201 ASP E O 1
ATOM 10330 N N . SER E 1 172 ? 45.029 -0.692 -17.343 1.00 9.68 202 SER E N 1
ATOM 10331 C CA . SER E 1 172 ? 44.794 0.662 -17.883 1.00 9.92 202 SER E CA 1
ATOM 10332 C C . SER E 1 172 ? 45.143 1.745 -16.894 1.00 9.98 202 SER E C 1
ATOM 10333 O O . SER E 1 172 ? 45.160 1.561 -15.705 1.00 9.81 202 SER E O 1
ATOM 10336 N N . SER E 1 173 ? 45.281 2.953 -17.409 1.00 10.26 203 SER E N 1
ATOM 10337 C CA . SER E 1 173 ? 45.255 4.190 -16.644 1.00 10.39 203 SER E CA 1
ATOM 10338 C C . SER E 1 173 ? 43.837 4.483 -16.134 1.00 10.37 203 SER E C 1
ATOM 10339 O O . SER E 1 173 ? 42.827 3.727 -16.368 1.00 10.26 203 SER E O 1
ATOM 10342 N N . ASP E 1 174 ? 43.720 5.639 -15.453 1.00 10.54 204 ASP E N 1
ATOM 10343 C CA . ASP E 1 174 ? 42.466 6.134 -14.879 1.00 10.63 204 ASP E CA 1
ATOM 10344 C C . ASP E 1 174 ? 41.435 6.491 -15.914 1.00 10.91 204 ASP E C 1
ATOM 10345 O O . ASP E 1 174 ? 41.814 6.702 -17.044 1.00 11.09 204 ASP E O 1
ATOM 10350 N N . PRO E 1 175 ? 40.139 6.639 -15.505 1.00 11.02 205 PRO E N 1
ATOM 10351 C CA . PRO E 1 175 ? 39.059 7.011 -16.412 1.00 11.36 205 PRO E CA 1
ATOM 10352 C C . PRO E 1 175 ? 39.233 8.363 -17.087 1.00 11.82 205 PRO E C 1
ATOM 10353 O O . PRO E 1 175 ? 38.454 8.579 -17.949 1.00 12.13 205 PRO E O 1
ATOM 10357 N N . ILE E 1 176 ? 40.096 9.270 -16.574 1.00 11.92 206 ILE E N 1
ATOM 10358 C CA . ILE E 1 176 ? 40.403 10.571 -17.242 1.00 12.41 206 ILE E CA 1
ATOM 10359 C C . ILE E 1 176 ? 41.571 10.335 -18.212 1.00 12.38 206 ILE E C 1
ATOM 10360 O O . ILE E 1 176 ? 42.750 10.048 -17.802 1.00 12.13 206 ILE E O 1
ATOM 10365 N N . GLY E 1 177 ? 41.239 10.438 -19.489 1.00 12.67 207 GLY E N 1
ATOM 10366 C CA . GLY E 1 177 ? 42.159 10.179 -20.599 1.00 12.73 207 GLY E CA 1
ATOM 10367 C C . GLY E 1 177 ? 41.752 8.962 -21.432 1.00 12.52 207 GLY E C 1
ATOM 10368 O O . GLY E 1 177 ? 40.554 8.650 -21.568 1.00 12.53 207 GLY E O 1
ATOM 10369 N N . PRO E 1 178 ? 42.746 8.380 -22.128 1.00 12.43 208 PRO E N 1
ATOM 10370 C CA . PRO E 1 178 ? 42.452 7.427 -23.180 1.00 12.38 208 PRO E CA 1
ATOM 10371 C C . PRO E 1 178 ? 41.760 6.163 -22.685 1.00 11.93 208 PRO E C 1
ATOM 10372 O O . PRO E 1 178 ? 41.160 5.507 -23.526 1.00 11.94 208 PRO E O 1
ATOM 10376 N N . ALA E 1 179 ? 41.838 5.901 -21.364 1.00 11.59 209 ALA E N 1
ATOM 10377 C CA . ALA E 1 179 ? 41.276 4.686 -20.732 1.00 11.19 209 ALA E CA 1
ATOM 10378 C C . ALA E 1 179 ? 39.782 4.843 -20.466 1.00 11.29 209 ALA E C 1
ATOM 10379 O O . ALA E 1 179 ? 39.166 3.862 -20.012 1.00 11.04 209 ALA E O 1
ATOM 10381 N N . LYS E 1 180 ? 39.217 6.001 -20.768 1.00 11.71 210 LYS E N 1
ATOM 10382 C CA . LYS E 1 180 ? 37.846 6.330 -20.340 1.00 11.91 210 LYS E CA 1
ATOM 10383 C C . LYS E 1 180 ? 36.883 5.183 -20.634 1.00 11.78 210 LYS E C 1
ATOM 10384 O O . LYS E 1 180 ? 36.179 4.701 -19.685 1.00 11.63 210 LYS E O 1
ATOM 10390 N N . GLU E 1 181 ? 36.837 4.696 -21.882 1.00 11.86 211 GLU E N 1
ATOM 10391 C CA A GLU E 1 181 ? 35.803 3.707 -22.306 0.50 11.84 211 GLU E CA 1
ATOM 10392 C CA B GLU E 1 181 ? 35.810 3.700 -22.298 0.50 11.84 211 GLU E CA 1
ATOM 10393 C C . GLU E 1 181 ? 36.100 2.300 -21.720 1.00 11.34 211 GLU E C 1
ATOM 10394 O O . GLU E 1 181 ? 35.202 1.477 -21.712 1.00 11.31 211 GLU E O 1
ATOM 10405 N N . LEU E 1 182 ? 37.304 2.042 -21.231 1.00 11.03 212 LEU E N 1
ATOM 10406 C CA . LEU E 1 182 ? 37.637 0.720 -20.675 1.00 10.62 212 LEU E CA 1
ATOM 10407 C C . LEU E 1 182 ? 36.910 0.505 -19.345 1.00 10.51 212 LEU E C 1
ATOM 10408 O O . LEU E 1 182 ? 37.008 -0.582 -18.825 1.00 10.24 212 LEU E O 1
ATOM 10413 N N . PHE E 1 183 ? 36.239 1.524 -18.733 1.00 10.75 213 PHE E N 1
ATOM 10414 C CA . PHE E 1 183 ? 35.555 1.364 -17.428 1.00 10.70 213 PHE E CA 1
ATOM 10415 C C . PHE E 1 183 ? 34.046 1.229 -17.676 1.00 11.01 213 PHE E C 1
ATOM 10416 O O . PHE E 1 183 ? 33.264 1.446 -16.750 1.00 11.16 213 PHE E O 1
ATOM 10424 N N . GLU E 1 184 ? 33.655 1.164 -18.943 1.00 11.21 214 GLU E N 1
ATOM 10425 C CA . GLU E 1 184 ? 32.217 1.273 -19.278 1.00 11.63 214 GLU E CA 1
ATOM 10426 C C . GLU E 1 184 ? 31.675 -0.065 -19.751 1.00 11.54 214 GLU E C 1
ATOM 10427 O O . GLU E 1 184 ? 32.436 -0.940 -20.175 1.00 11.21 214 GLU E O 1
ATOM 10433 N N . LYS E 1 185 ? 30.350 -0.153 -19.707 1.00 11.90 215 LYS E N 1
ATOM 10434 C CA . LYS E 1 185 ? 29.685 -1.443 -19.921 1.00 11.87 215 LYS E CA 1
ATOM 10435 C C . LYS E 1 185 ? 29.976 -2.033 -21.312 1.00 11.80 215 LYS E C 1
ATOM 10436 O O . LYS E 1 185 ? 30.300 -3.224 -21.377 1.00 11.51 215 LYS E O 1
ATOM 10442 N N . PRO E 1 186 ? 29.903 -1.288 -22.454 1.00 12.10 216 PRO E N 1
ATOM 10443 C CA . PRO E 1 186 ? 30.176 -1.913 -23.738 1.00 12.06 216 PRO E CA 1
ATOM 10444 C C . PRO E 1 186 ? 31.496 -2.682 -23.731 1.00 11.56 216 PRO E C 1
ATOM 10445 O O . PRO E 1 186 ? 31.509 -3.717 -24.320 1.00 11.46 216 PRO E O 1
ATOM 10449 N N . PHE E 1 187 ? 32.549 -2.085 -23.211 1.00 11.34 217 PHE E N 1
ATOM 10450 C CA . PHE E 1 187 ? 33.874 -2.688 -23.235 1.00 10.96 217 PHE E CA 1
ATOM 10451 C C . PHE E 1 187 ? 33.764 -3.976 -22.413 1.00 10.68 217 PHE E C 1
ATOM 10452 O O . PHE E 1 187 ? 34.296 -4.965 -22.837 1.00 10.50 217 PHE E O 1
ATOM 10460 N N . PHE E 1 188 ? 33.141 -3.888 -21.219 1.00 10.68 218 PHE E N 1
ATOM 10461 C CA . PHE E 1 188 ? 32.940 -5.114 -20.388 1.00 10.49 218 PHE E CA 1
ATOM 10462 C C . PHE E 1 188 ? 32.202 -6.179 -21.211 1.00 10.61 218 PHE E C 1
ATOM 10463 O O . PHE E 1 188 ? 32.608 -7.371 -21.149 1.00 10.40 218 PHE E O 1
ATOM 10471 N N . GLN E 1 189 ? 31.172 -5.774 -21.981 1.00 10.97 219 GLN E N 1
ATOM 10472 C CA . GLN E 1 189 ? 30.396 -6.773 -22.762 1.00 11.13 219 GLN E CA 1
ATOM 10473 C C . GLN E 1 189 ? 31.384 -7.423 -23.760 1.00 10.92 219 GLN E C 1
ATOM 10474 O O . GLN E 1 189 ? 31.328 -8.666 -24.022 1.00 10.85 219 GLN E O 1
ATOM 10480 N N . SER E 1 190 ? 32.244 -6.607 -24.378 1.00 10.89 220 SER E N 1
ATOM 10481 C CA . SER E 1 190 ? 33.174 -7.052 -25.452 1.00 10.80 220 SER E CA 1
ATOM 10482 C C . SER E 1 190 ? 34.198 -8.030 -24.863 1.00 10.45 220 SER E C 1
ATOM 10483 O O . SER E 1 190 ? 34.623 -9.025 -25.555 1.00 10.41 220 SER E O 1
ATOM 10486 N N . VAL E 1 191 ? 34.538 -7.849 -23.601 1.00 10.26 221 VAL E N 1
ATOM 10487 C CA . VAL E 1 191 ? 35.540 -8.738 -22.949 1.00 9.99 221 VAL E CA 1
ATOM 10488 C C . VAL E 1 191 ? 34.886 -10.103 -22.722 1.00 9.99 221 VAL E C 1
ATOM 10489 O O . VAL E 1 191 ? 35.542 -11.066 -23.006 1.00 9.91 221 VAL E O 1
ATOM 10493 N N . ALA E 1 192 ? 33.635 -10.116 -22.253 1.00 10.14 222 ALA E N 1
ATOM 10494 C CA . ALA E 1 192 ? 32.858 -11.326 -22.021 1.00 10.23 222 ALA E CA 1
ATOM 10495 C C . ALA E 1 192 ? 32.764 -12.115 -23.335 1.00 10.34 222 ALA E C 1
ATOM 10496 O O . ALA E 1 192 ? 32.959 -13.343 -23.309 1.00 10.31 222 ALA E O 1
ATOM 10498 N N . ARG E 1 193 ? 32.477 -11.419 -24.435 1.00 10.51 223 ARG E N 1
ATOM 10499 C CA . ARG E 1 193 ? 32.284 -12.123 -25.735 1.00 10.67 223 ARG E CA 1
ATOM 10500 C C . ARG E 1 193 ? 33.590 -12.822 -26.119 1.00 10.49 223 ARG E C 1
ATOM 10501 O O . ARG E 1 193 ? 33.510 -13.996 -26.515 1.00 10.54 223 ARG E O 1
ATOM 10509 N N . ALA E 1 194 ? 34.729 -12.147 -25.953 1.00 10.32 224 ALA E N 1
ATOM 10510 C CA . ALA E 1 194 ? 36.096 -12.603 -26.285 1.00 10.22 224 ALA E CA 1
ATOM 10511 C C . ALA E 1 194 ? 36.569 -13.754 -25.398 1.00 10.08 224 ALA E C 1
ATOM 10512 O O . ALA E 1 194 ? 37.472 -14.553 -25.872 1.00 10.11 224 ALA E O 1
ATOM 10514 N N . LEU E 1 195 ? 36.034 -13.870 -24.194 1.00 10.00 225 LEU E N 1
ATOM 10515 C CA . LEU E 1 195 ? 36.477 -15.025 -23.344 1.00 9.94 225 LEU E CA 1
ATOM 10516 C C . LEU E 1 195 ? 35.772 -16.310 -23.701 1.00 10.11 225 LEU E C 1
ATOM 10517 O O . LEU E 1 195 ? 34.592 -16.275 -24.015 1.00 10.25 225 LEU E O 1
ATOM 10522 N N . ARG E 1 196 ? 36.525 -17.415 -23.627 1.00 10.14 226 ARG E N 1
ATOM 10523 C CA . ARG E 1 196 ? 35.926 -18.775 -23.580 1.00 10.32 226 ARG E CA 1
ATOM 10524 C C . ARG E 1 196 ? 34.975 -18.834 -22.385 1.00 10.34 226 ARG E C 1
ATOM 10525 O O . ARG E 1 196 ? 35.084 -18.032 -21.438 1.00 10.19 226 ARG E O 1
ATOM 10533 N N . PRO E 1 197 ? 34.012 -19.784 -22.385 1.00 10.57 227 PRO E N 1
ATOM 10534 C CA . PRO E 1 197 ? 33.286 -20.111 -21.180 1.00 10.67 227 PRO E CA 1
ATOM 10535 C C . PRO E 1 197 ? 34.283 -20.483 -20.077 1.00 10.58 227 PRO E C 1
ATOM 10536 O O . PRO E 1 197 ? 35.126 -21.372 -20.225 1.00 10.64 227 PRO E O 1
ATOM 10540 N N . GLY E 1 198 ? 34.159 -19.748 -18.955 1.00 10.47 228 GLY E N 1
ATOM 10541 C CA . GLY E 1 198 ? 34.947 -19.962 -17.699 1.00 10.42 228 GLY E CA 1
ATOM 10542 C C . GLY E 1 198 ? 36.252 -19.196 -17.823 1.00 10.17 228 GLY E C 1
ATOM 10543 O O . GLY E 1 198 ? 37.071 -19.218 -16.911 1.00 10.11 228 GLY E O 1
ATOM 10544 N N . GLY E 1 199 ? 36.406 -18.409 -18.889 1.00 10.05 229 GLY E N 1
ATOM 10545 C CA . GLY E 1 199 ? 37.572 -17.543 -19.061 1.00 9.86 229 GLY E CA 1
ATOM 10546 C C . GLY E 1 199 ? 37.477 -16.385 -18.042 1.00 9.70 229 GLY E C 1
ATOM 10547 O O . GLY E 1 199 ? 36.346 -16.086 -17.622 1.00 9.75 229 GLY E O 1
ATOM 10548 N N . VAL E 1 200 ? 38.612 -15.739 -17.735 1.00 9.57 230 VAL E N 1
ATOM 10549 C CA . VAL E 1 200 ? 38.616 -14.700 -16.691 1.00 9.44 230 VAL E CA 1
ATOM 10550 C C . VAL E 1 200 ? 39.062 -13.326 -17.226 1.00 9.32 230 VAL E C 1
ATOM 10551 O O . VAL E 1 200 ? 39.850 -13.279 -18.139 1.00 9.33 230 VAL E O 1
ATOM 10555 N N . VAL E 1 201 ? 38.551 -12.243 -16.586 1.00 9.26 231 VAL E N 1
ATOM 10556 C CA . VAL E 1 201 ? 39.081 -10.882 -16.780 1.00 9.18 231 VAL E CA 1
ATOM 10557 C C . VAL E 1 201 ? 39.542 -10.347 -15.427 1.00 9.09 231 VAL E C 1
ATOM 10558 O O . VAL E 1 201 ? 38.916 -10.711 -14.438 1.00 9.12 231 VAL E O 1
ATOM 10562 N N . CYS E 1 202 ? 40.698 -9.716 -15.432 1.00 9.03 232 CYS E N 1
ATOM 10563 C CA . CYS E 1 202 ? 41.137 -8.960 -14.249 1.00 8.97 232 CYS E CA 1
ATOM 10564 C C . CYS E 1 202 ? 41.306 -7.510 -14.667 1.00 8.97 232 CYS E C 1
ATOM 10565 O O . CYS E 1 202 ? 42.011 -7.333 -15.654 1.00 9.01 232 CYS E O 1
ATOM 10568 N N . THR E 1 203 ? 40.715 -6.521 -13.961 1.00 8.98 233 THR E N 1
ATOM 10569 C CA . THR E 1 203 ? 40.732 -5.120 -14.462 1.00 9.05 233 THR E CA 1
ATOM 10570 C C . THR E 1 203 ? 41.219 -4.203 -13.352 1.00 9.03 233 THR E C 1
ATOM 10571 O O . THR E 1 203 ? 41.025 -4.584 -12.207 1.00 8.98 233 THR E O 1
ATOM 10575 N N . GLN E 1 204 ? 41.991 -3.182 -13.721 1.00 9.09 234 GLN E N 1
ATOM 10576 C CA . GLN E 1 204 ? 42.406 -2.142 -12.746 1.00 9.11 234 GLN E CA 1
ATOM 10577 C C . GLN E 1 204 ? 41.135 -1.437 -12.291 1.00 9.21 234 GLN E C 1
ATOM 10578 O O . GLN E 1 204 ? 40.462 -0.874 -13.200 1.00 9.36 234 GLN E O 1
ATOM 10584 N N . ALA E 1 205 ? 40.792 -1.500 -10.983 1.00 9.18 235 ALA E N 1
ATOM 10585 C CA . ALA E 1 205 ? 39.428 -1.117 -10.543 1.00 9.33 235 ALA E CA 1
ATOM 10586 C C . ALA E 1 205 ? 39.508 -0.175 -9.305 1.00 9.41 235 ALA E C 1
ATOM 10587 O O . ALA E 1 205 ? 38.610 -0.302 -8.472 1.00 9.50 235 ALA E O 1
ATOM 10589 N N . GLU E 1 206 ? 40.573 0.627 -9.265 1.00 9.39 236 GLU E N 1
ATOM 10590 C CA . GLU E 1 206 ? 40.691 1.930 -8.516 1.00 9.54 236 GLU E CA 1
ATOM 10591 C C . GLU E 1 206 ? 40.752 1.653 -7.000 1.00 9.48 236 GLU E C 1
ATOM 10592 O O . GLU E 1 206 ? 41.186 0.579 -6.578 1.00 9.32 236 GLU E O 1
ATOM 10598 N N . SER E 1 207 ? 40.392 2.651 -6.169 1.00 9.66 237 SER E N 1
ATOM 10599 C CA . SER E 1 207 ? 40.533 2.532 -4.677 1.00 9.66 237 SER E CA 1
ATOM 10600 C C . SER E 1 207 ? 39.178 2.535 -3.984 1.00 9.86 237 SER E C 1
ATOM 10601 O O . SER E 1 207 ? 38.410 3.445 -4.144 1.00 10.12 237 SER E O 1
ATOM 10604 N N . LEU E 1 208 ? 38.985 1.531 -3.089 1.00 9.81 238 LEU E N 1
ATOM 10605 C CA . LEU E 1 208 ? 37.823 1.429 -2.208 1.00 10.05 238 LEU E CA 1
ATOM 10606 C C . LEU E 1 208 ? 37.747 2.631 -1.237 1.00 10.28 238 LEU E C 1
ATOM 10607 O O . LEU E 1 208 ? 36.670 3.030 -0.920 1.00 10.59 238 LEU E O 1
ATOM 10612 N N . TRP E 1 209 ? 38.857 3.284 -0.955 1.00 10.18 239 TRP E N 1
ATOM 10613 C CA . TRP E 1 209 ? 38.840 4.501 -0.111 1.00 10.42 239 TRP E CA 1
ATOM 10614 C C . TRP E 1 209 ? 38.326 5.731 -0.863 1.00 10.67 239 TRP E C 1
ATOM 10615 O O . TRP E 1 209 ? 37.807 6.636 -0.237 1.00 10.99 239 TRP E O 1
ATOM 10626 N N . LEU E 1 210 ? 38.550 5.783 -2.142 1.00 10.57 240 LEU E N 1
ATOM 10627 C CA . LEU E 1 210 ? 38.352 7.027 -2.925 1.00 10.83 240 LEU E CA 1
ATOM 10628 C C . LEU E 1 210 ? 37.177 6.925 -3.890 1.00 11.03 240 LEU E C 1
ATOM 10629 O O . LEU E 1 210 ? 36.606 8.014 -4.231 1.00 11.40 240 LEU E O 1
ATOM 10634 N N . HIS E 1 211 ? 36.960 5.745 -4.492 1.00 10.81 241 HIS E N 1
ATOM 10635 C CA . HIS E 1 211 ? 36.099 5.604 -5.678 1.00 10.96 241 HIS E CA 1
ATOM 10636 C C . HIS E 1 211 ? 34.945 4.657 -5.459 1.00 11.06 241 HIS E C 1
ATOM 10637 O O . HIS E 1 211 ? 34.599 3.966 -6.410 1.00 10.99 241 HIS E O 1
ATOM 10644 N N . MET E 1 212 ? 34.303 4.652 -4.305 1.00 11.27 242 MET E N 1
ATOM 10645 C CA . MET E 1 212 ? 33.290 3.606 -4.020 1.00 11.38 242 MET E CA 1
ATOM 10646 C C . MET E 1 212 ? 32.089 3.657 -4.967 1.00 11.72 242 MET E C 1
ATOM 10647 O O . MET E 1 212 ? 31.552 2.622 -5.270 1.00 11.70 242 MET E O 1
ATOM 10652 N N . ASP E 1 213 ? 31.648 4.836 -5.343 1.00 12.16 243 ASP E N 1
ATOM 10653 C CA . ASP E 1 213 ? 30.483 4.951 -6.248 1.00 13.04 243 ASP E CA 1
ATOM 10654 C C . ASP E 1 213 ? 30.841 4.467 -7.660 1.00 12.24 243 ASP E C 1
ATOM 10655 O O . ASP E 1 213 ? 30.001 3.760 -8.213 1.00 12.37 243 ASP E O 1
ATOM 10660 N N . ILE E 1 214 ? 32.049 4.756 -8.169 1.00 11.89 244 ILE E N 1
ATOM 10661 C CA . ILE E 1 214 ? 32.566 4.253 -9.470 1.00 11.62 244 ILE E CA 1
ATOM 10662 C C . ILE E 1 214 ? 32.652 2.732 -9.392 1.00 11.27 244 ILE E C 1
ATOM 10663 O O . ILE E 1 214 ? 32.247 2.054 -10.334 1.00 11.27 244 ILE E O 1
ATOM 10668 N N . ILE E 1 215 ? 33.206 2.237 -8.303 1.00 11.02 245 ILE E N 1
ATOM 10669 C CA . ILE E 1 215 ? 33.447 0.789 -8.121 1.00 10.72 245 ILE E CA 1
ATOM 10670 C C . ILE E 1 215 ? 32.109 0.078 -8.039 1.00 11.00 245 ILE E C 1
ATOM 10671 O O . ILE E 1 215 ? 31.917 -0.966 -8.702 1.00 10.89 245 ILE E O 1
ATOM 10676 N N . GLU E 1 216 ? 31.192 0.628 -7.252 1.00 11.40 246 GLU E N 1
ATOM 10677 C CA . GLU E 1 216 ? 29.813 0.045 -7.171 1.00 11.90 246 GLU E CA 1
ATOM 10678 C C . GLU E 1 216 ? 29.210 -0.180 -8.566 1.00 11.92 246 GLU E C 1
ATOM 10679 O O . GLU E 1 216 ? 28.573 -1.222 -8.763 1.00 11.99 246 GLU E O 1
ATOM 10685 N N . ASP E 1 217 ? 29.213 0.842 -9.432 1.00 12.07 247 ASP E N 1
ATOM 10686 C CA A ASP E 1 217 ? 28.523 0.773 -10.747 0.50 12.30 247 ASP E CA 1
ATOM 10687 C CA B ASP E 1 217 ? 28.526 0.765 -10.751 0.50 12.29 247 ASP E CA 1
ATOM 10688 C C . ASP E 1 217 ? 29.294 -0.220 -11.652 1.00 11.83 247 ASP E C 1
ATOM 10689 O O . ASP E 1 217 ? 28.668 -0.931 -12.415 1.00 11.94 247 ASP E O 1
ATOM 10698 N N . ILE E 1 218 ? 30.623 -0.274 -11.535 1.00 11.37 248 ILE E N 1
ATOM 10699 C CA . ILE E 1 218 ? 31.453 -1.258 -12.282 1.00 10.96 248 ILE E CA 1
ATOM 10700 C C . ILE E 1 218 ? 31.032 -2.653 -11.824 1.00 10.90 248 ILE E C 1
ATOM 10701 O O . ILE E 1 218 ? 30.796 -3.547 -12.683 1.00 10.87 248 ILE E O 1
ATOM 10706 N N . VAL E 1 219 ? 31.069 -2.890 -10.522 1.00 10.88 249 VAL E N 1
ATOM 10707 C CA . VAL E 1 219 ? 30.620 -4.211 -10.030 1.00 10.90 249 VAL E CA 1
ATOM 10708 C C . VAL E 1 219 ? 29.201 -4.550 -10.525 1.00 11.32 249 VAL E C 1
ATOM 10709 O O . VAL E 1 219 ? 28.976 -5.687 -10.995 1.00 11.28 249 VAL E O 1
ATOM 10713 N N . SER E 1 220 ? 28.288 -3.588 -10.447 1.00 11.74 250 SER E N 1
ATOM 10714 C CA . SER E 1 220 ? 26.857 -3.796 -10.867 1.00 12.26 250 SER E CA 1
ATOM 10715 C C . SER E 1 220 ? 26.805 -4.257 -12.334 1.00 12.19 250 SER E C 1
ATOM 10716 O O . SER E 1 220 ? 26.182 -5.272 -12.696 1.00 12.32 250 SER E O 1
ATOM 10719 N N . ASN E 1 221 ? 27.474 -3.523 -13.190 1.00 12.00 251 ASN E N 1
ATOM 10720 C CA . ASN E 1 221 ? 27.502 -3.865 -14.629 1.00 11.95 251 ASN E CA 1
ATOM 10721 C C . ASN E 1 221 ? 28.180 -5.223 -14.849 1.00 11.55 251 ASN E C 1
ATOM 10722 O O . ASN E 1 221 ? 27.684 -5.980 -15.678 1.00 11.66 251 ASN E O 1
ATOM 10727 N N . CYS E 1 222 ? 29.289 -5.534 -14.168 1.00 11.14 252 CYS E N 1
ATOM 10728 C CA . CYS E 1 222 ? 29.959 -6.854 -14.309 1.00 10.83 252 CYS E CA 1
ATOM 10729 C C . CYS E 1 222 ? 29.043 -7.996 -13.836 1.00 11.05 252 CYS E C 1
ATOM 10730 O O . CYS E 1 222 ? 29.104 -9.049 -14.511 1.00 10.98 252 CYS E O 1
ATOM 10733 N N . ARG E 1 223 ? 28.250 -7.838 -12.748 1.00 11.34 253 ARG E N 1
ATOM 10734 C CA . ARG E 1 223 ? 27.263 -8.863 -12.301 1.00 11.67 253 ARG E CA 1
ATOM 10735 C C . ARG E 1 223 ? 26.234 -9.102 -13.437 1.00 12.00 253 ARG E C 1
ATOM 10736 O O . ARG E 1 223 ? 25.848 -10.242 -13.602 1.00 12.11 253 ARG E O 1
ATOM 10744 N N . GLU E 1 224 ? 25.867 -8.070 -14.201 1.00 12.18 254 GLU E N 1
ATOM 10745 C CA . GLU E 1 224 ? 24.893 -8.234 -15.310 1.00 12.54 254 GLU E CA 1
ATOM 10746 C C . GLU E 1 224 ? 25.555 -9.008 -16.498 1.00 12.22 254 GLU E C 1
ATOM 10747 O O . GLU E 1 224 ? 24.865 -9.754 -17.183 1.00 12.45 254 GLU E O 1
ATOM 10753 N N . ILE E 1 225 ? 26.864 -8.822 -16.746 1.00 11.74 255 ILE E N 1
ATOM 10754 C CA A ILE E 1 225 ? 27.587 -9.345 -17.952 0.21 11.47 255 ILE E CA 1
ATOM 10755 C CA B ILE E 1 225 ? 27.554 -9.363 -17.956 0.79 11.48 255 ILE E CA 1
ATOM 10756 C C . ILE E 1 225 ? 28.108 -10.765 -17.698 1.00 11.24 255 ILE E C 1
ATOM 10757 O O . ILE E 1 225 ? 27.882 -11.688 -18.545 1.00 11.31 255 ILE E O 1
ATOM 10766 N N . PHE E 1 226 ? 28.840 -10.916 -16.624 1.00 11.00 256 PHE E N 1
ATOM 10767 C CA . PHE E 1 226 ? 29.545 -12.161 -16.267 1.00 10.80 256 PHE E CA 1
ATOM 10768 C C . PHE E 1 226 ? 28.674 -12.979 -15.321 1.00 11.08 256 PHE E C 1
ATOM 10769 O O . PHE E 1 226 ? 28.484 -12.575 -14.118 1.00 11.17 256 PHE E O 1
ATOM 10777 N N . LYS E 1 227 ? 28.195 -14.128 -15.803 1.00 11.26 257 LYS E N 1
ATOM 10778 C CA . LYS E 1 227 ? 27.310 -14.994 -15.000 1.00 11.61 257 LYS E CA 1
ATOM 10779 C C . LYS E 1 227 ? 28.122 -16.174 -14.434 1.00 11.47 257 LYS E C 1
ATOM 10780 O O . LYS E 1 227 ? 27.504 -17.086 -13.869 1.00 11.78 257 LYS E O 1
ATOM 10786 N N . GLY E 1 228 ? 29.450 -16.105 -14.466 1.00 11.07 258 GLY E N 1
ATOM 10787 C CA . GLY E 1 228 ? 30.349 -16.955 -13.673 1.00 10.97 258 GLY E CA 1
ATOM 10788 C C . GLY E 1 228 ? 30.583 -16.280 -12.339 1.00 10.92 258 GLY E C 1
ATOM 10789 O O . GLY E 1 228 ? 29.627 -15.932 -11.697 1.00 11.18 258 GLY E O 1
ATOM 10790 N N . SER E 1 229 ? 31.808 -16.028 -11.942 1.00 10.62 259 SER E N 1
ATOM 10791 C CA . SER E 1 229 ? 32.151 -15.409 -10.659 1.00 10.57 259 SER E CA 1
ATOM 10792 C C . SER E 1 229 ? 32.303 -13.908 -10.865 1.00 10.38 259 SER E C 1
ATOM 10793 O O . SER E 1 229 ? 32.766 -13.509 -11.935 1.00 10.18 259 SER E O 1
ATOM 10796 N N . VAL E 1 230 ? 31.933 -13.123 -9.866 1.00 10.47 260 VAL E N 1
ATOM 10797 C CA . VAL E 1 230 ? 32.254 -11.678 -9.877 1.00 10.31 260 VAL E CA 1
ATOM 10798 C C . VAL E 1 230 ? 32.756 -11.332 -8.486 1.00 10.27 260 VAL E C 1
ATOM 10799 O O . VAL E 1 230 ? 32.004 -11.513 -7.523 1.00 10.55 260 VAL E O 1
ATOM 10803 N N . ASN E 1 231 ? 34.020 -10.926 -8.394 1.00 9.98 261 ASN E N 1
ATOM 10804 C CA . ASN E 1 231 ? 34.696 -10.661 -7.112 1.00 9.93 261 ASN E CA 1
ATOM 10805 C C . ASN E 1 231 ? 35.611 -9.455 -7.235 1.00 9.69 261 ASN E C 1
ATOM 10806 O O . ASN E 1 231 ? 35.902 -9.083 -8.366 1.00 9.56 261 ASN E O 1
ATOM 10811 N N . TYR E 1 232 ? 35.868 -8.767 -6.133 1.00 9.71 262 TYR E N 1
ATOM 10812 C CA . TYR E 1 232 ? 36.733 -7.573 -6.031 1.00 9.54 262 TYR E CA 1
ATOM 10813 C C . TYR E 1 232 ? 37.847 -7.884 -5.043 1.00 9.46 262 TYR E C 1
ATOM 10814 O O . TYR E 1 232 ? 37.535 -8.354 -3.903 1.00 9.62 262 TYR E O 1
ATOM 10823 N N . ALA E 1 233 ? 39.079 -7.684 -5.465 1.00 9.27 263 ALA E N 1
ATOM 10824 C CA . ALA E 1 233 ? 40.276 -7.890 -4.638 1.00 9.23 263 ALA E CA 1
ATOM 10825 C C . ALA E 1 233 ? 40.999 -6.571 -4.427 1.00 9.14 263 ALA E C 1
ATOM 10826 O O . ALA E 1 233 ? 40.905 -5.681 -5.322 1.00 9.07 263 ALA E O 1
ATOM 10828 N N . TRP E 1 234 ? 41.737 -6.423 -3.336 1.00 9.18 264 TRP E N 1
ATOM 10829 C CA . TRP E 1 234 ? 42.512 -5.165 -3.209 1.00 9.11 264 TRP E CA 1
ATOM 10830 C C . TRP E 1 234 ? 43.927 -5.494 -2.741 1.00 9.12 264 TRP E C 1
ATOM 10831 O O . TRP E 1 234 ? 44.161 -6.614 -2.312 1.00 9.20 264 TRP E O 1
ATOM 10842 N N . THR E 1 235 ? 44.841 -4.546 -2.886 1.00 9.09 265 THR E N 1
ATOM 10843 C CA . THR E 1 235 ? 46.249 -4.807 -2.514 1.00 9.16 265 THR E CA 1
ATOM 10844 C C . THR E 1 235 ? 46.886 -3.481 -2.155 1.00 9.19 265 THR E C 1
ATOM 10845 O O . THR E 1 235 ? 46.370 -2.422 -2.577 1.00 9.14 265 THR E O 1
ATOM 10849 N N . SER E 1 236 ? 48.101 -3.584 -1.659 1.00 9.30 266 SER E N 1
ATOM 10850 C CA . SER E 1 236 ? 48.950 -2.446 -1.254 1.00 9.39 266 SER E CA 1
ATOM 10851 C C . SER E 1 236 ? 49.839 -2.011 -2.377 1.00 9.42 266 SER E C 1
ATOM 10852 O O . SER E 1 236 ? 50.605 -2.845 -2.907 1.00 9.51 266 SER E O 1
ATOM 10855 N N . VAL E 1 237 ? 49.740 -0.724 -2.731 1.00 9.42 267 VAL E N 1
ATOM 10856 C CA . VAL E 1 237 ? 50.734 -0.056 -3.604 1.00 9.54 267 VAL E CA 1
ATOM 10857 C C . VAL E 1 237 ? 50.961 1.373 -3.080 1.00 9.65 267 VAL E C 1
ATOM 10858 O O . VAL E 1 237 ? 50.055 2.227 -3.143 1.00 9.60 267 VAL E O 1
ATOM 10862 N N . PRO E 1 238 ? 52.096 1.642 -2.434 1.00 9.84 268 PRO E N 1
ATOM 10863 C CA . PRO E 1 238 ? 52.274 2.916 -1.704 1.00 9.96 268 PRO E CA 1
ATOM 10864 C C . PRO E 1 238 ? 52.181 4.177 -2.563 1.00 10.05 268 PRO E C 1
ATOM 10865 O O . PRO E 1 238 ? 51.715 5.178 -2.088 1.00 10.09 268 PRO E O 1
ATOM 10869 N N . THR E 1 239 ? 52.585 4.071 -3.812 1.00 10.11 269 THR E N 1
ATOM 10870 C CA . THR E 1 239 ? 52.600 5.182 -4.788 1.00 10.27 269 THR E CA 1
ATOM 10871 C C . THR E 1 239 ? 51.340 5.299 -5.659 1.00 10.12 269 THR E C 1
ATOM 10872 O O . THR E 1 239 ? 51.348 6.158 -6.578 1.00 10.29 269 THR E O 1
ATOM 10876 N N . TYR E 1 240 ? 50.274 4.607 -5.255 1.00 9.89 270 TYR E N 1
ATOM 10877 C CA . TYR E 1 240 ? 48.919 4.790 -5.836 1.00 9.80 270 TYR E CA 1
ATOM 10878 C C . TYR E 1 240 ? 48.100 5.558 -4.786 1.00 9.84 270 TYR E C 1
ATOM 10879 O O . TYR E 1 240 ? 48.294 5.335 -3.586 1.00 9.80 270 TYR E O 1
ATOM 10888 N N . PRO E 1 241 ? 47.230 6.493 -5.213 1.00 9.96 271 PRO E N 1
ATOM 10889 C CA . PRO E 1 241 ? 46.479 7.366 -4.305 1.00 10.09 271 PRO E CA 1
ATOM 10890 C C . PRO E 1 241 ? 45.607 6.514 -3.350 1.00 9.94 271 PRO E C 1
ATOM 10891 O O . PRO E 1 241 ? 45.089 5.544 -3.755 1.00 9.78 271 PRO E O 1
ATOM 10895 N N . SER E 1 242 ? 45.667 6.847 -2.062 1.00 10.00 272 SER E N 1
ATOM 10896 C CA . SER E 1 242 ? 45.112 6.094 -0.892 1.00 9.92 272 SER E CA 1
ATOM 10897 C C . SER E 1 242 ? 46.001 4.918 -0.493 1.00 9.75 272 SER E C 1
ATOM 10898 O O . SER E 1 242 ? 45.756 4.340 0.634 1.00 9.74 272 SER E O 1
ATOM 10901 N N . GLY E 1 243 ? 46.980 4.583 -1.307 1.00 9.68 273 GLY E N 1
ATOM 10902 C CA . GLY E 1 243 ? 47.910 3.473 -1.061 1.00 9.60 273 GLY E CA 1
ATOM 10903 C C . GLY E 1 243 ? 47.343 2.074 -1.218 1.00 9.44 273 GLY E C 1
ATOM 10904 O O . GLY E 1 243 ? 48.121 1.076 -1.055 1.00 9.42 273 GLY E O 1
ATOM 10905 N N . VAL E 1 244 ? 46.118 1.984 -1.728 1.00 9.39 274 VAL E N 1
ATOM 10906 C CA . VAL E 1 244 ? 45.544 0.705 -2.200 1.00 9.27 274 VAL E CA 1
ATOM 10907 C C . VAL E 1 244 ? 45.118 0.829 -3.669 1.00 9.22 274 VAL E C 1
ATOM 10908 O O . VAL E 1 244 ? 44.820 1.952 -4.182 1.00 9.31 274 VAL E O 1
ATOM 10912 N N . ILE E 1 245 ? 45.033 -0.352 -4.297 1.00 9.12 275 ILE E N 1
ATOM 10913 C CA . ILE E 1 245 ? 44.449 -0.508 -5.650 1.00 9.08 275 ILE E CA 1
ATOM 10914 C C . ILE E 1 245 ? 43.681 -1.838 -5.650 1.00 9.01 275 ILE E C 1
ATOM 10915 O O . ILE E 1 245 ? 44.058 -2.725 -4.872 1.00 9.00 275 ILE E O 1
ATOM 10920 N N . GLY E 1 246 ? 42.514 -1.830 -6.308 1.00 9.04 276 GLY E N 1
ATOM 10921 C CA . GLY E 1 246 ? 41.704 -3.032 -6.469 1.00 9.02 276 GLY E CA 1
ATOM 10922 C C . GLY E 1 246 ? 41.530 -3.494 -7.903 1.00 8.98 276 GLY E C 1
ATOM 10923 O O . GLY E 1 246 ? 41.808 -2.768 -8.847 1.00 8.99 276 GLY E O 1
ATOM 10924 N N . PHE E 1 247 ? 40.984 -4.681 -7.971 1.00 8.97 277 PHE E N 1
ATOM 10925 C CA . PHE E 1 247 ? 40.869 -5.481 -9.199 1.00 8.94 277 PHE E CA 1
ATOM 10926 C C . PHE E 1 247 ? 39.442 -5.971 -9.273 1.00 9.04 277 PHE E C 1
ATOM 10927 O O . PHE E 1 247 ? 38.996 -6.625 -8.268 1.00 9.11 277 PHE E O 1
ATOM 10935 N N . MET E 1 248 ? 38.888 -5.939 -10.480 1.00 9.08 278 MET E N 1
ATOM 10936 C CA . MET E 1 248 ? 37.621 -6.657 -10.733 1.00 9.21 278 MET E CA 1
ATOM 10937 C C . MET E 1 248 ? 38.067 -8.023 -11.283 1.00 9.13 278 MET E C 1
ATOM 10938 O O . MET E 1 248 ? 38.859 -8.024 -12.225 1.00 9.04 278 MET E O 1
ATOM 10943 N N . LEU E 1 249 ? 37.681 -9.127 -10.643 1.00 9.21 279 LEU E N 1
ATOM 10944 C CA . LEU E 1 249 ? 37.890 -10.472 -11.228 1.00 9.22 279 LEU E CA 1
ATOM 10945 C C . LEU E 1 249 ? 36.525 -10.995 -11.654 1.00 9.39 279 LEU E C 1
ATOM 10946 O O . LEU E 1 249 ? 35.634 -11.108 -10.808 1.00 9.56 279 LEU E O 1
ATOM 10951 N N . CYS E 1 250 ? 36.366 -11.454 -12.868 1.00 9.41 280 CYS E N 1
ATOM 10952 C CA . CYS E 1 250 ? 35.054 -11.905 -13.363 1.00 9.61 280 CYS E CA 1
ATOM 10953 C C . CYS E 1 250 ? 35.287 -13.144 -14.234 1.00 9.63 280 CYS E C 1
ATOM 10954 O O . CYS E 1 250 ? 36.342 -13.173 -14.885 1.00 9.49 280 CYS E O 1
ATOM 10957 N N . SER E 1 251 ? 34.377 -14.107 -14.220 1.00 9.84 281 SER E N 1
ATOM 10958 C CA . SER E 1 251 ? 34.465 -15.256 -15.158 1.00 9.91 281 SER E CA 1
ATOM 10959 C C . SER E 1 251 ? 33.156 -15.339 -15.924 1.00 10.12 281 SER E C 1
ATOM 10960 O O . SER E 1 251 ? 32.121 -15.075 -15.343 1.00 10.31 281 SER E O 1
ATOM 10963 N N . THR E 1 252 ? 33.218 -15.730 -17.204 1.00 10.13 282 THR E N 1
ATOM 10964 C CA . THR E 1 252 ? 31.972 -16.079 -17.920 1.00 10.40 282 THR E CA 1
ATOM 10965 C C . THR E 1 252 ? 31.465 -17.393 -17.290 1.00 10.63 282 THR E C 1
ATOM 10966 O O . THR E 1 252 ? 32.254 -18.190 -16.826 1.00 10.57 282 THR E O 1
ATOM 10970 N N . GLU E 1 253 ? 30.163 -17.589 -17.486 1.00 10.94 283 GLU E N 1
ATOM 10971 C CA . GLU E 1 253 ? 29.361 -18.764 -17.075 1.00 11.27 283 GLU E CA 1
ATOM 10972 C C . GLU E 1 253 ? 29.896 -19.992 -17.824 1.00 11.28 283 GLU E C 1
ATOM 10973 O O . GLU E 1 253 ? 30.167 -19.880 -19.032 1.00 11.17 283 GLU E O 1
ATOM 10979 N N . GLY E 1 254 ? 29.992 -21.125 -17.122 1.00 11.46 284 GLY E N 1
ATOM 10980 C CA . GLY E 1 254 ? 30.512 -22.385 -17.649 1.00 11.55 284 GLY E CA 1
ATOM 10981 C C . GLY E 1 254 ? 31.241 -23.163 -16.557 1.00 11.61 284 GLY E C 1
ATOM 10982 O O . GLY E 1 254 ? 30.771 -23.216 -15.448 1.00 11.78 284 GLY E O 1
ATOM 10983 N N . PRO E 1 255 ? 32.486 -23.601 -16.807 1.00 11.47 285 PRO E N 1
ATOM 10984 C CA . PRO E 1 255 ? 33.301 -24.158 -15.747 1.00 11.54 285 PRO E CA 1
ATOM 10985 C C . PRO E 1 255 ? 33.331 -23.223 -14.533 1.00 11.39 285 PRO E C 1
ATOM 10986 O O . PRO E 1 255 ? 33.522 -22.044 -14.649 1.00 11.10 285 PRO E O 1
ATOM 10990 N N . ASP E 1 256 ? 33.121 -23.785 -13.345 1.00 11.65 286 ASP E N 1
ATOM 10991 C CA . ASP E 1 256 ? 33.177 -22.978 -12.104 1.00 11.56 286 ASP E CA 1
ATOM 10992 C C . ASP E 1 256 ? 34.578 -22.399 -11.922 1.00 11.24 286 ASP E C 1
ATOM 10993 O O . ASP E 1 256 ? 35.607 -23.099 -12.040 1.00 11.28 286 ASP E O 1
ATOM 10998 N N . VAL E 1 257 ? 34.621 -21.149 -11.452 1.00 10.99 287 VAL E N 1
ATOM 10999 C CA . VAL E 1 257 ? 35.912 -20.499 -11.120 1.00 10.72 287 VAL E CA 1
ATOM 11000 C C . VAL E 1 257 ? 35.769 -20.003 -9.690 1.00 10.77 287 VAL E C 1
ATOM 11001 O O . VAL E 1 257 ? 34.830 -19.251 -9.491 1.00 10.76 287 VAL E O 1
ATOM 11005 N N . ASP E 1 258 ? 36.693 -20.364 -8.803 1.00 10.84 288 ASP E N 1
ATOM 11006 C CA . ASP E 1 258 ? 36.738 -19.781 -7.431 1.00 10.86 288 ASP E CA 1
ATOM 11007 C C . ASP E 1 258 ? 38.006 -18.951 -7.354 1.00 10.58 288 ASP E C 1
ATOM 11008 O O . ASP E 1 258 ? 39.109 -19.475 -7.133 1.00 10.65 288 ASP E O 1
ATOM 11013 N N . PHE E 1 259 ? 37.827 -17.626 -7.521 1.00 10.31 289 PHE E N 1
ATOM 11014 C CA . PHE E 1 259 ? 38.933 -16.651 -7.426 1.00 10.05 289 PHE E CA 1
ATOM 11015 C C . PHE E 1 259 ? 39.618 -16.703 -6.066 1.00 10.16 289 PHE E C 1
ATOM 11016 O O . PHE E 1 259 ? 40.811 -16.385 -5.963 1.00 10.07 289 PHE E O 1
ATOM 11024 N N . LYS E 1 260 ? 38.912 -17.099 -5.035 1.00 10.41 290 LYS E N 1
ATOM 11025 C CA . LYS E 1 260 ? 39.378 -16.912 -3.617 1.00 10.53 290 LYS E CA 1
ATOM 11026 C C . LYS E 1 260 ? 40.228 -18.113 -3.217 1.00 10.80 290 LYS E C 1
ATOM 11027 O O . LYS E 1 260 ? 40.993 -17.895 -2.272 1.00 10.87 290 LYS E O 1
ATOM 11033 N N . HIS E 1 261 ? 40.269 -19.199 -4.031 1.00 10.94 291 HIS E N 1
ATOM 11034 C CA . HIS E 1 261 ? 41.005 -20.456 -3.679 1.00 11.30 291 HIS E CA 1
ATOM 11035 C C . HIS E 1 261 ? 41.737 -20.911 -4.913 1.00 11.24 291 HIS E C 1
ATOM 11036 O O . HIS E 1 261 ? 41.233 -21.782 -5.631 1.00 11.38 291 HIS E O 1
ATOM 11043 N N . PRO E 1 262 ? 42.879 -20.254 -5.266 1.00 11.05 292 PRO E N 1
ATOM 11044 C CA . PRO E 1 262 ? 43.525 -20.441 -6.576 1.00 10.98 292 PRO E CA 1
ATOM 11045 C C . PRO E 1 262 ? 43.930 -21.919 -6.765 1.00 11.40 292 PRO E C 1
ATOM 11046 O O . PRO E 1 262 ? 44.705 -22.431 -5.955 1.00 11.72 292 PRO E O 1
ATOM 11050 N N . LEU E 1 263 ? 43.400 -22.544 -7.809 1.00 11.43 293 LEU E N 1
ATOM 11051 C CA . LEU E 1 263 ? 43.722 -23.979 -8.086 1.00 11.87 293 LEU E CA 1
ATOM 11052 C C . LEU E 1 263 ? 44.918 -24.131 -9.020 1.00 11.94 293 LEU E C 1
ATOM 11053 O O . LEU E 1 263 ? 45.280 -25.297 -9.236 1.00 12.36 293 LEU E O 1
ATOM 11058 N N . ASN E 1 264 ? 45.514 -23.019 -9.527 1.00 11.62 294 ASN E N 1
ATOM 11059 C CA . ASN E 1 264 ? 46.666 -23.081 -10.445 1.00 11.74 294 ASN E CA 1
ATOM 11060 C C . ASN E 1 264 ? 47.857 -22.327 -9.905 1.00 11.76 294 ASN E C 1
ATOM 11061 O O . ASN E 1 264 ? 48.253 -21.316 -10.498 1.00 11.50 294 ASN E O 1
ATOM 11066 N N . PRO E 1 265 ? 48.431 -22.727 -8.768 1.00 12.07 295 PRO E N 1
ATOM 11067 C CA . PRO E 1 265 ? 49.566 -21.991 -8.155 1.00 12.55 295 PRO E CA 1
ATOM 11068 C C . PRO E 1 265 ? 50.841 -22.021 -9.013 1.00 15.08 295 PRO E C 1
ATOM 11069 O O . PRO E 1 265 ? 51.040 -22.940 -9.749 1.00 14.95 295 PRO E O 1
ATOM 11073 N N . ILE E 1 266 ? 51.697 -21.012 -8.886 1.00 19.12 296 ILE E N 1
ATOM 11074 C CA . ILE E 1 266 ? 52.936 -20.819 -9.701 1.00 23.57 296 ILE E CA 1
ATOM 11075 C C . ILE E 1 266 ? 53.928 -21.974 -9.537 1.00 28.11 296 ILE E C 1
ATOM 11076 O O . ILE E 1 266 ? 53.887 -22.650 -8.510 1.00 29.85 296 ILE E O 1
ATOM 11081 N N . ASP E 1 267 ? 54.705 -22.200 -10.610 1.00 33.75 297 ASP E N 1
ATOM 11082 C CA . ASP E 1 267 ? 55.877 -23.113 -10.772 1.00 36.66 297 ASP E CA 1
ATOM 11083 C C . ASP E 1 267 ? 55.368 -24.443 -11.332 1.00 38.53 297 ASP E C 1
ATOM 11084 O O . ASP E 1 267 ? 56.204 -25.337 -11.502 1.00 41.74 297 ASP E O 1
ATOM 11089 N N . GLY E 1 275 ? 63.355 -15.217 -11.217 1.00 35.80 305 GLY E N 1
ATOM 11090 C CA . GLY E 1 275 ? 63.584 -14.701 -9.855 1.00 33.57 305 GLY E CA 1
ATOM 11091 C C . GLY E 1 275 ? 62.408 -15.035 -8.949 1.00 31.46 305 GLY E C 1
ATOM 11092 O O . GLY E 1 275 ? 61.354 -15.445 -9.420 1.00 29.87 305 GLY E O 1
ATOM 11093 N N . PRO E 1 276 ? 62.529 -14.875 -7.613 1.00 29.16 306 PRO E N 1
ATOM 11094 C CA . PRO E 1 276 ? 61.400 -15.144 -6.723 1.00 25.20 306 PRO E CA 1
ATOM 11095 C C . PRO E 1 276 ? 60.336 -14.074 -6.951 1.00 20.99 306 PRO E C 1
ATOM 11096 O O . PRO E 1 276 ? 60.710 -12.962 -7.197 1.00 21.60 306 PRO E O 1
ATOM 11100 N N . LEU E 1 277 ? 59.065 -14.406 -6.796 1.00 16.97 307 LEU E N 1
ATOM 11101 C CA . LEU E 1 277 ? 58.045 -13.354 -6.700 1.00 13.80 307 LEU E CA 1
ATOM 11102 C C . LEU E 1 277 ? 58.365 -12.555 -5.431 1.00 13.39 307 LEU E C 1
ATOM 11103 O O . LEU E 1 277 ? 58.644 -13.162 -4.356 1.00 14.37 307 LEU E O 1
ATOM 11108 N N . LYS E 1 278 ? 58.294 -11.251 -5.527 1.00 12.65 308 LYS E N 1
ATOM 11109 C CA . LYS E 1 278 ? 58.589 -10.375 -4.368 1.00 12.53 308 LYS E CA 1
ATOM 11110 C C . LYS E 1 278 ? 57.337 -10.097 -3.529 1.00 11.76 308 LYS E C 1
ATOM 11111 O O . LYS E 1 278 ? 57.494 -9.586 -2.379 1.00 11.79 308 LYS E O 1
ATOM 11117 N N . PHE E 1 279 ? 56.138 -10.382 -4.043 1.00 11.39 309 PHE E N 1
ATOM 11118 C CA . PHE E 1 279 ? 54.908 -9.873 -3.383 1.00 10.98 309 PHE E CA 1
ATOM 11119 C C . PHE E 1 279 ? 53.842 -10.963 -3.310 1.00 10.87 309 PHE E C 1
ATOM 11120 O O . PHE E 1 279 ? 53.555 -11.432 -2.150 1.00 10.96 309 PHE E O 1
ATOM 11128 N N . TYR E 1 280 ? 53.311 -11.390 -4.454 1.00 10.73 310 TYR E N 1
ATOM 11129 C CA . TYR E 1 280 ? 52.303 -12.496 -4.558 1.00 10.67 310 TYR E CA 1
ATOM 11130 C C . TYR E 1 280 ? 52.782 -13.805 -3.886 1.00 11.09 310 TYR E C 1
ATOM 11131 O O . TYR E 1 280 ? 53.998 -14.182 -3.923 1.00 11.48 310 TYR E O 1
ATOM 11140 N N . ASN E 1 281 ? 51.843 -14.476 -3.247 1.00 11.06 311 ASN E N 1
ATOM 11141 C CA . ASN E 1 281 ? 51.910 -15.861 -2.771 1.00 11.44 311 ASN E CA 1
ATOM 11142 C C . ASN E 1 281 ? 50.468 -16.322 -2.671 1.00 11.25 311 ASN E C 1
ATOM 11143 O O . ASN E 1 281 ? 49.598 -15.476 -2.804 1.00 10.87 311 ASN E O 1
ATOM 11148 N N . ALA E 1 282 ? 50.223 -17.648 -2.561 1.00 11.56 312 ALA E N 1
ATOM 11149 C CA . ALA E 1 282 ? 48.876 -18.275 -2.482 1.00 11.49 312 ALA E CA 1
ATOM 11150 C C . ALA E 1 282 ? 48.036 -17.688 -1.343 1.00 11.36 312 ALA E C 1
ATOM 11151 O O . ALA E 1 282 ? 46.803 -17.467 -1.498 1.00 11.12 312 ALA E O 1
ATOM 11153 N N . GLU E 1 283 ? 48.659 -17.471 -0.178 1.00 11.56 313 GLU E N 1
ATOM 11154 C CA . GLU E 1 283 ? 47.919 -16.915 0.973 1.00 11.49 313 GLU E CA 1
ATOM 11155 C C . GLU E 1 283 ? 47.492 -15.448 0.758 1.00 11.04 313 GLU E C 1
ATOM 11156 O O . GLU E 1 283 ? 46.355 -15.153 1.208 1.00 10.93 313 GLU E O 1
ATOM 11162 N N . ILE E 1 284 ? 48.279 -14.601 0.050 1.00 10.83 314 ILE E N 1
ATOM 11163 C CA . ILE E 1 284 ? 47.906 -13.165 -0.096 1.00 10.47 314 ILE E CA 1
ATOM 11164 C C . ILE E 1 284 ? 46.829 -13.100 -1.168 1.00 10.21 314 ILE E C 1
ATOM 11165 O O . ILE E 1 284 ? 45.947 -12.267 -1.060 1.00 10.01 314 ILE E O 1
ATOM 11170 N N . HIS E 1 285 ? 46.850 -14.035 -2.109 1.00 10.27 315 HIS E N 1
ATOM 11171 C CA . HIS E 1 285 ? 45.754 -14.172 -3.078 1.00 10.09 315 HIS E CA 1
ATOM 11172 C C . HIS E 1 285 ? 44.391 -14.243 -2.380 1.00 10.11 315 HIS E C 1
ATOM 11173 O O . HIS E 1 285 ? 43.500 -13.484 -2.765 1.00 9.90 315 HIS E O 1
ATOM 11180 N N . SER E 1 286 ? 44.153 -15.240 -1.535 1.00 10.41 316 SER E N 1
ATOM 11181 C CA . SER E 1 286 ? 42.869 -15.411 -0.823 1.00 10.52 316 SER E CA 1
ATOM 11182 C C . SER E 1 286 ? 42.589 -14.158 0.043 1.00 10.41 316 SER E C 1
ATOM 11183 O O . SER E 1 286 ? 41.382 -13.641 0.099 1.00 10.36 316 SER E O 1
ATOM 11186 N N . ALA E 1 287 ? 43.634 -13.644 0.679 1.00 10.41 317 ALA E N 1
ATOM 11187 C CA . ALA E 1 287 ? 43.482 -12.503 1.620 1.00 10.36 317 ALA E CA 1
ATOM 11188 C C . ALA E 1 287 ? 43.022 -11.230 0.898 1.00 10.05 317 ALA E C 1
ATOM 11189 O O . ALA E 1 287 ? 42.359 -10.357 1.480 1.00 10.04 317 ALA E O 1
ATOM 11191 N N . ALA E 1 288 ? 43.354 -11.127 -0.402 1.00 9.84 318 ALA E N 1
ATOM 11192 C CA . ALA E 1 288 ? 43.135 -9.881 -1.153 1.00 9.60 318 ALA E CA 1
ATOM 11193 C C . ALA E 1 288 ? 41.624 -9.703 -1.392 1.00 9.60 318 ALA E C 1
ATOM 11194 O O . ALA E 1 288 ? 41.216 -8.563 -1.802 1.00 9.47 318 ALA E O 1
ATOM 11196 N N . PHE E 1 289 ? 40.825 -10.744 -1.174 1.00 9.78 319 PHE E N 1
ATOM 11197 C CA . PHE E 1 289 ? 39.354 -10.689 -1.352 1.00 9.88 319 PHE E CA 1
ATOM 11198 C C . PHE E 1 289 ? 38.683 -10.425 -0.010 1.00 10.12 319 PHE E C 1
ATOM 11199 O O . PHE E 1 289 ? 37.407 -10.417 -0.029 1.00 10.29 319 PHE E O 1
ATOM 11207 N N . CYS E 1 290 ? 39.448 -10.247 1.092 1.00 10.18 320 CYS E N 1
ATOM 11208 C CA . CYS E 1 290 ? 38.791 -9.996 2.381 1.00 10.45 320 CYS E CA 1
ATOM 11209 C C . CYS E 1 290 ? 38.774 -8.502 2.563 1.00 10.33 320 CYS E C 1
ATOM 11210 O O . CYS E 1 290 ? 39.889 -7.953 2.865 1.00 10.19 320 CYS E O 1
ATOM 11213 N N . LEU E 1 291 ? 37.624 -7.867 2.291 1.00 10.41 321 LEU E N 1
ATOM 11214 C CA . LEU E 1 291 ? 37.578 -6.393 2.246 1.00 10.33 321 LEU E CA 1
ATOM 11215 C C . LEU E 1 291 ? 37.105 -5.833 3.574 1.00 10.62 321 LEU E C 1
ATOM 11216 O O . LEU E 1 291 ? 36.473 -6.560 4.335 1.00 10.92 321 LEU E O 1
ATOM 11221 N N . PRO E 1 292 ? 37.367 -4.551 3.837 1.00 10.58 322 PRO E N 1
ATOM 11222 C CA . PRO E 1 292 ? 36.843 -3.875 5.017 1.00 10.88 322 PRO E CA 1
ATOM 11223 C C . PRO E 1 292 ? 35.307 -3.879 4.965 1.00 11.23 322 PRO E C 1
ATOM 11224 O O . PRO E 1 292 ? 34.753 -3.964 3.872 1.00 11.17 322 PRO E O 1
ATOM 11228 N N . SER E 1 293 ? 34.681 -3.875 6.118 1.00 11.62 323 SER E N 1
ATOM 11229 C CA . SER E 1 293 ? 33.200 -3.934 6.273 1.00 12.08 323 SER E CA 1
ATOM 11230 C C . SER E 1 293 ? 32.531 -2.824 5.417 1.00 12.13 323 SER E C 1
ATOM 11231 O O . SER E 1 293 ? 31.592 -3.161 4.763 1.00 12.31 323 SER E O 1
ATOM 11234 N N . PHE E 1 294 ? 32.985 -1.571 5.397 1.00 12.02 324 PHE E N 1
ATOM 11235 C CA . PHE E 1 294 ? 32.328 -0.455 4.651 1.00 12.17 324 PHE E CA 1
ATOM 11236 C C . PHE E 1 294 ? 32.239 -0.873 3.137 1.00 11.91 324 PHE E C 1
ATOM 11237 O O . PHE E 1 294 ? 31.224 -0.699 2.434 1.00 12.16 324 PHE E O 1
ATOM 11245 N N . ALA E 1 295 ? 33.279 -1.498 2.668 1.00 11.47 325 ALA E N 1
ATOM 11246 C CA . ALA E 1 295 ? 33.392 -1.902 1.246 1.00 11.20 325 ALA E CA 1
ATOM 11247 C C . ALA E 1 295 ? 32.619 -3.190 0.984 1.00 11.33 325 ALA E C 1
ATOM 11248 O O . ALA E 1 295 ? 32.028 -3.335 -0.070 1.00 11.36 325 ALA E O 1
ATOM 11250 N N . LYS E 1 296 ? 32.745 -4.215 1.862 1.00 11.40 326 LYS E N 1
ATOM 11251 C CA . LYS E 1 296 ? 32.097 -5.491 1.606 1.00 11.57 326 LYS E CA 1
ATOM 11252 C C . LYS E 1 296 ? 30.595 -5.255 1.439 1.00 13.53 326 LYS E C 1
ATOM 11253 O O . LYS E 1 296 ? 29.943 -5.914 0.553 1.00 12.88 326 LYS E O 1
ATOM 11259 N N . LYS E 1 297 ? 30.030 -4.421 2.313 1.00 15.05 327 LYS E N 1
ATOM 11260 C CA . LYS E 1 297 ? 28.568 -4.136 2.288 1.00 18.27 327 LYS E CA 1
ATOM 11261 C C . LYS E 1 297 ? 28.182 -3.700 0.868 1.00 18.02 327 LYS E C 1
ATOM 11262 O O . LYS E 1 297 ? 27.219 -4.233 0.330 1.00 21.03 327 LYS E O 1
ATOM 11268 N N . VAL E 1 298 ? 28.956 -2.818 0.260 1.00 16.75 328 VAL E N 1
ATOM 11269 C CA . VAL E 1 298 ? 28.639 -2.197 -1.060 1.00 16.60 328 VAL E CA 1
ATOM 11270 C C . VAL E 1 298 ? 28.869 -3.259 -2.154 1.00 16.17 328 VAL E C 1
ATOM 11271 O O . VAL E 1 298 ? 27.941 -3.554 -2.886 1.00 16.74 328 VAL E O 1
ATOM 11275 N N . ILE E 1 299 ? 30.035 -3.896 -2.205 1.00 15.20 329 ILE E N 1
ATOM 11276 C CA . ILE E 1 299 ? 30.387 -4.801 -3.339 1.00 15.92 329 ILE E CA 1
ATOM 11277 C C . ILE E 1 299 ? 29.517 -6.047 -3.353 1.00 17.20 329 ILE E C 1
ATOM 11278 O O . ILE E 1 299 ? 29.270 -6.542 -4.457 1.00 17.84 329 ILE E O 1
ATOM 11283 N N . GLU E 1 300 ? 29.131 -6.636 -2.216 1.00 18.90 330 GLU E N 1
ATOM 11284 C CA . GLU E 1 300 ? 28.347 -7.903 -2.261 1.00 23.90 330 GLU E CA 1
ATOM 11285 C C . GLU E 1 300 ? 26.843 -7.612 -2.244 1.00 26.43 330 GLU E C 1
ATOM 11286 O O . GLU E 1 300 ? 26.069 -8.563 -2.159 1.00 29.55 330 GLU E O 1
ATOM 11292 N N . SER E 1 301 ? 26.464 -6.340 -2.288 1.00 30.21 331 SER E N 1
ATOM 11293 C CA . SER E 1 301 ? 25.086 -5.885 -2.600 1.00 34.64 331 SER E CA 1
ATOM 11294 C C . SER E 1 301 ? 24.803 -6.178 -4.081 1.00 33.30 331 SER E C 1
ATOM 11295 O O . SER E 1 301 ? 23.812 -5.622 -4.562 1.00 39.83 331 SER E O 1
ATOM 11298 N N . SER F 1 1 ? 57.082 37.180 25.185 1.00 23.06 31 SER F N 1
ATOM 11299 C CA . SER F 1 1 ? 57.683 37.859 24.013 1.00 24.43 31 SER F CA 1
ATOM 11300 C C . SER F 1 1 ? 58.120 36.849 22.945 1.00 23.51 31 SER F C 1
ATOM 11301 O O . SER F 1 1 ? 57.386 36.709 21.981 1.00 22.66 31 SER F O 1
ATOM 11304 N N . ASN F 1 2 ? 59.201 36.096 23.166 1.00 25.99 32 ASN F N 1
ATOM 11305 C CA . ASN F 1 2 ? 59.743 35.310 22.022 1.00 26.60 32 ASN F CA 1
ATOM 11306 C C . ASN F 1 2 ? 60.419 34.009 22.416 1.00 27.72 32 ASN F C 1
ATOM 11307 O O . ASN F 1 2 ? 60.781 33.789 23.620 1.00 26.66 32 ASN F O 1
ATOM 11312 N N . ALA F 1 3 ? 60.621 33.179 21.396 1.00 24.21 33 ALA F N 1
ATOM 11313 C CA . ALA F 1 3 ? 61.318 31.886 21.513 1.00 23.70 33 ALA F CA 1
ATOM 11314 C C . ALA F 1 3 ? 62.107 31.634 20.230 1.00 22.85 33 ALA F C 1
ATOM 11315 O O . ALA F 1 3 ? 61.968 32.417 19.302 1.00 20.46 33 ALA F O 1
ATOM 11317 N N . LYS F 1 4 ? 62.877 30.560 20.220 1.00 23.53 34 LYS F N 1
ATOM 11318 C CA . LYS F 1 4 ? 63.627 30.126 19.028 1.00 23.22 34 LYS F CA 1
ATOM 11319 C C . LYS F 1 4 ? 62.672 30.101 17.828 1.00 21.22 34 LYS F C 1
ATOM 11320 O O . LYS F 1 4 ? 61.564 29.558 17.910 1.00 17.83 34 LYS F O 1
ATOM 11326 N N . LYS F 1 5 ? 63.095 30.726 16.742 1.00 21.38 35 LYS F N 1
ATOM 11327 C CA . LYS F 1 5 ? 62.364 30.628 15.449 1.00 21.77 35 LYS F CA 1
ATOM 11328 C C . LYS F 1 5 ? 61.986 29.173 15.127 1.00 19.92 35 LYS F C 1
ATOM 11329 O O . LYS F 1 5 ? 62.873 28.321 15.134 1.00 20.15 35 LYS F O 1
ATOM 11335 N N . GLU F 1 6 ? 60.715 28.894 14.829 1.00 17.91 36 GLU F N 1
ATOM 11336 C CA . GLU F 1 6 ? 60.265 27.573 14.323 1.00 16.55 36 GLU F CA 1
ATOM 11337 C C . GLU F 1 6 ? 59.946 27.654 12.837 1.00 16.45 36 GLU F C 1
ATOM 11338 O O . GLU F 1 6 ? 59.291 28.597 12.387 1.00 14.74 36 GLU F O 1
ATOM 11344 N N . PRO F 1 7 ? 60.360 26.664 11.996 1.00 16.97 37 PRO F N 1
ATOM 11345 C CA . PRO F 1 7 ? 60.115 26.791 10.563 1.00 17.55 37 PRO F CA 1
ATOM 11346 C C . PRO F 1 7 ? 58.623 26.605 10.235 1.00 15.26 37 PRO F C 1
ATOM 11347 O O . PRO F 1 7 ? 57.887 26.072 11.035 1.00 13.34 37 PRO F O 1
ATOM 11351 N N . ALA F 1 8 ? 58.203 27.179 9.129 1.00 14.76 38 ALA F N 1
ATOM 11352 C CA . ALA F 1 8 ? 56.827 27.043 8.625 1.00 14.85 38 ALA F CA 1
ATOM 11353 C C . ALA F 1 8 ? 56.500 25.547 8.613 1.00 15.67 38 ALA F C 1
ATOM 11354 O O . ALA F 1 8 ? 57.392 24.765 8.161 1.00 14.51 38 ALA F O 1
ATOM 11356 N N . CYS F 1 9 ? 55.282 25.179 9.012 1.00 14.97 39 CYS F N 1
ATOM 11357 C CA . CYS F 1 9 ? 54.791 23.779 8.980 1.00 14.68 39 CYS F CA 1
ATOM 11358 C C . CYS F 1 9 ? 53.862 23.506 7.810 1.00 13.81 39 CYS F C 1
ATOM 11359 O O . CYS F 1 9 ? 53.824 22.349 7.353 1.00 12.21 39 CYS F O 1
ATOM 11362 N N . PHE F 1 10 ? 53.122 24.556 7.407 1.00 14.51 40 PHE F N 1
ATOM 11363 C CA . PHE F 1 10 ? 52.182 24.608 6.263 1.00 14.93 40 PHE F CA 1
ATOM 11364 C C . PHE F 1 10 ? 52.819 25.187 4.999 1.00 15.69 40 PHE F C 1
ATOM 11365 O O . PHE F 1 10 ? 53.762 25.989 4.989 1.00 14.94 40 PHE F O 1
ATOM 11373 N N . SER F 1 11 ? 52.338 24.644 3.871 1.00 16.22 41 SER F N 1
ATOM 11374 C CA . SER F 1 11 ? 52.619 25.047 2.463 1.00 17.10 41 SER F CA 1
ATOM 11375 C C . SER F 1 11 ? 54.097 24.928 2.100 1.00 17.38 41 SER F C 1
ATOM 11376 O O . SER F 1 11 ? 54.604 25.795 1.358 1.00 20.45 41 SER F O 1
ATOM 11379 N N . THR F 1 12 ? 54.765 23.896 2.555 1.00 16.50 42 THR F N 1
ATOM 11380 C CA . THR F 1 12 ? 56.222 23.741 2.358 1.00 17.37 42 THR F CA 1
ATOM 11381 C C . THR F 1 12 ? 56.434 23.146 0.948 1.00 18.32 42 THR F C 1
ATOM 11382 O O . THR F 1 12 ? 57.583 23.264 0.414 1.00 18.95 42 THR F O 1
ATOM 11386 N N . VAL F 1 13 ? 55.388 22.505 0.372 1.00 16.32 43 VAL F N 1
ATOM 11387 C CA . VAL F 1 13 ? 55.457 21.799 -0.936 1.00 18.65 43 VAL F CA 1
ATOM 11388 C C . VAL F 1 13 ? 54.399 22.364 -1.877 1.00 17.50 43 VAL F C 1
ATOM 11389 O O . VAL F 1 13 ? 54.781 22.769 -2.951 1.00 19.69 43 VAL F O 1
ATOM 11393 N N . ILE F 1 14 ? 53.151 22.495 -1.412 1.00 17.27 44 ILE F N 1
ATOM 11394 C CA . ILE F 1 14 ? 52.004 23.023 -2.202 1.00 16.98 44 ILE F CA 1
ATOM 11395 C C . ILE F 1 14 ? 51.365 24.103 -1.355 1.00 17.94 44 ILE F C 1
ATOM 11396 O O . ILE F 1 14 ? 51.088 23.841 -0.204 1.00 15.60 44 ILE F O 1
ATOM 11401 N N . PRO F 1 15 ? 51.197 25.353 -1.867 1.00 18.06 45 PRO F N 1
ATOM 11402 C CA . PRO F 1 15 ? 50.531 26.431 -1.122 1.00 18.49 45 PRO F CA 1
ATOM 11403 C C . PRO F 1 15 ? 49.085 26.067 -0.734 1.00 17.57 45 PRO F C 1
ATOM 11404 O O . PRO F 1 15 ? 48.328 25.677 -1.595 1.00 18.12 45 PRO F O 1
ATOM 11408 N N . GLY F 1 16 ? 48.786 26.000 0.554 1.00 16.69 46 GLY F N 1
ATOM 11409 C CA . GLY F 1 16 ? 47.422 25.693 1.028 1.00 15.47 46 GLY F CA 1
ATOM 11410 C C . GLY F 1 16 ? 47.347 24.277 1.528 1.00 13.73 46 GLY F C 1
ATOM 11411 O O . GLY F 1 16 ? 46.223 23.829 1.864 1.00 13.37 46 GLY F O 1
ATOM 11412 N N . TRP F 1 17 ? 48.504 23.641 1.628 1.00 13.03 47 TRP F N 1
ATOM 11413 C CA . TRP F 1 17 ? 48.558 22.173 1.840 1.00 12.62 47 TRP F CA 1
ATOM 11414 C C . TRP F 1 17 ? 49.551 21.840 2.933 1.00 12.39 47 TRP F C 1
ATOM 11415 O O . TRP F 1 17 ? 50.645 22.458 2.920 1.00 12.58 47 TRP F O 1
ATOM 11426 N N . PHE F 1 18 ? 49.262 20.778 3.693 1.00 12.03 48 PHE F N 1
ATOM 11427 C CA . PHE F 1 18 ? 50.201 20.240 4.701 1.00 11.80 48 PHE F CA 1
ATOM 11428 C C . PHE F 1 18 ? 50.968 19.060 4.103 1.00 11.68 48 PHE F C 1
ATOM 11429 O O . PHE F 1 18 ? 50.276 18.217 3.584 1.00 11.55 48 PHE F O 1
ATOM 11437 N N . SER F 1 19 ? 52.296 19.042 4.175 1.00 11.76 49 SER F N 1
ATOM 11438 C CA . SER F 1 19 ? 53.167 17.963 3.646 1.00 11.73 49 SER F CA 1
ATOM 11439 C C . SER F 1 19 ? 53.908 17.327 4.811 1.00 11.54 49 SER F C 1
ATOM 11440 O O . SER F 1 19 ? 54.685 17.962 5.465 1.00 11.67 49 SER F O 1
ATOM 11443 N N . GLU F 1 20 ? 53.662 16.047 5.028 1.00 11.28 50 GLU F N 1
ATOM 11444 C CA . GLU F 1 20 ? 54.263 15.296 6.160 1.00 11.12 50 GLU F CA 1
ATOM 11445 C C . GLU F 1 20 ? 55.678 14.802 5.847 1.00 11.30 50 GLU F C 1
ATOM 11446 O O . GLU F 1 20 ? 55.791 13.773 5.145 1.00 11.29 50 GLU F O 1
ATOM 11452 N N . MET F 1 21 ? 56.697 15.479 6.370 1.00 11.51 51 MET F N 1
ATOM 11453 C CA . MET F 1 21 ? 58.140 15.115 6.199 1.00 11.78 51 MET F CA 1
ATOM 11454 C C . MET F 1 21 ? 58.638 14.407 7.459 1.00 11.66 51 MET F C 1
ATOM 11455 O O . MET F 1 21 ? 58.347 14.885 8.597 1.00 11.53 51 MET F O 1
ATOM 11460 N N . SER F 1 22 ? 59.429 13.367 7.294 1.00 11.76 52 SER F N 1
ATOM 11461 C CA . SER F 1 22 ? 60.169 12.691 8.383 1.00 11.77 52 SER F CA 1
ATOM 11462 C C . SER F 1 22 ? 61.411 12.048 7.775 1.00 12.54 52 SER F C 1
ATOM 11463 O O . SER F 1 22 ? 61.337 11.430 6.691 1.00 12.35 52 SER F O 1
ATOM 11466 N N . PRO F 1 23 ? 62.554 12.005 8.502 1.00 13.57 53 PRO F N 1
ATOM 11467 C CA . PRO F 1 23 ? 63.628 11.119 8.086 1.00 14.38 53 PRO F CA 1
ATOM 11468 C C . PRO F 1 23 ? 63.204 9.634 8.181 1.00 13.11 53 PRO F C 1
ATOM 11469 O O . PRO F 1 23 ? 63.894 8.758 7.640 1.00 12.79 53 PRO F O 1
ATOM 11473 N N . MET F 1 24 ? 62.067 9.338 8.792 1.00 12.07 54 MET F N 1
ATOM 11474 C CA A MET F 1 24 ? 61.541 7.939 8.811 0.55 11.87 54 MET F CA 1
ATOM 11475 C CA B MET F 1 24 ? 61.489 7.968 8.818 0.45 11.86 54 MET F CA 1
ATOM 11476 C C . MET F 1 24 ? 60.904 7.580 7.450 1.00 11.81 54 MET F C 1
ATOM 11477 O O . MET F 1 24 ? 60.589 6.385 7.285 1.00 11.73 54 MET F O 1
ATOM 11486 N N . TRP F 1 25 ? 60.700 8.552 6.544 1.00 11.88 55 TRP F N 1
ATOM 11487 C CA . TRP F 1 25 ? 60.203 8.215 5.172 1.00 11.89 55 TRP F CA 1
ATOM 11488 C C . TRP F 1 25 ? 60.827 9.179 4.171 1.00 12.24 55 TRP F C 1
ATOM 11489 O O . TRP F 1 25 ? 60.180 10.086 3.678 1.00 12.17 55 TRP F O 1
ATOM 11500 N N . PRO F 1 26 ? 62.145 9.050 3.990 1.00 12.68 56 PRO F N 1
ATOM 11501 C CA . PRO F 1 26 ? 62.940 10.053 3.316 1.00 13.10 56 PRO F CA 1
ATOM 11502 C C . PRO F 1 26 ? 62.514 10.142 1.848 1.00 13.20 56 PRO F C 1
ATOM 11503 O O . PRO F 1 26 ? 62.062 9.136 1.317 1.00 13.09 56 PRO F O 1
ATOM 11507 N N . GLY F 1 27 ? 62.565 11.337 1.282 1.00 13.40 57 GLY F N 1
ATOM 11508 C CA . GLY F 1 27 ? 62.310 11.547 -0.157 1.00 13.67 57 GLY F CA 1
ATOM 11509 C C . GLY F 1 27 ? 60.837 11.435 -0.553 1.00 13.21 57 GLY F C 1
ATOM 11510 O O . GLY F 1 27 ? 60.563 11.282 -1.821 1.00 14.26 57 GLY F O 1
ATOM 11511 N N . GLU F 1 28 ? 59.913 11.555 0.396 1.00 12.76 58 GLU F N 1
ATOM 11512 C CA . GLU F 1 28 ? 58.450 11.532 0.157 1.00 12.41 58 GLU F CA 1
ATOM 11513 C C . GLU F 1 28 ? 57.678 12.288 1.215 1.00 12.10 58 GLU F C 1
ATOM 11514 O O . GLU F 1 28 ? 58.244 12.527 2.319 1.00 12.07 58 GLU F O 1
ATOM 11520 N N . ALA F 1 29 ? 56.459 12.730 0.882 1.00 11.94 59 ALA F N 1
ATOM 11521 C CA . ALA F 1 29 ? 55.510 13.294 1.871 1.00 11.65 59 ALA F CA 1
ATOM 11522 C C . ALA F 1 29 ? 54.073 13.107 1.385 1.00 11.48 59 ALA F C 1
ATOM 11523 O O . ALA F 1 29 ? 53.781 13.390 0.196 1.00 11.67 59 ALA F O 1
ATOM 11525 N N . HIS F 1 30 ? 53.226 12.580 2.239 1.00 11.17 60 HIS F N 1
ATOM 11526 C CA . HIS F 1 30 ? 51.762 12.641 2.016 1.00 11.05 60 HIS F CA 1
ATOM 11527 C C . HIS F 1 30 ? 51.369 14.101 2.192 1.00 11.16 60 HIS F C 1
ATOM 11528 O O . HIS F 1 30 ? 51.751 14.674 3.224 1.00 11.13 60 HIS F O 1
ATOM 11535 N N . SER F 1 31 ? 50.677 14.696 1.214 1.00 11.34 61 SER F N 1
ATOM 11536 C CA . SER F 1 31 ? 50.170 16.068 1.313 1.00 11.50 61 SER F CA 1
ATOM 11537 C C . SER F 1 31 ? 48.635 16.066 1.391 1.00 11.43 61 SER F C 1
ATOM 11538 O O . SER F 1 31 ? 47.983 15.326 0.639 1.00 11.42 61 SER F O 1
ATOM 11541 N N . LEU F 1 32 ? 48.090 16.872 2.298 1.00 11.43 62 LEU F N 1
ATOM 11542 C CA . LEU F 1 32 ? 46.629 17.056 2.478 1.00 11.46 62 LEU F CA 1
ATOM 11543 C C . LEU F 1 32 ? 46.255 18.542 2.360 1.00 11.77 62 LEU F C 1
ATOM 11544 O O . LEU F 1 32 ? 46.850 19.452 3.037 1.00 11.84 62 LEU F O 1
ATOM 11549 N N . LYS F 1 33 ? 45.212 18.829 1.602 1.00 11.99 63 LYS F N 1
ATOM 11550 C CA . LYS F 1 33 ? 44.820 20.244 1.483 1.00 12.34 63 LYS F CA 1
ATOM 11551 C C . LYS F 1 33 ? 44.255 20.667 2.849 1.00 12.29 63 LYS F C 1
ATOM 11552 O O . LYS F 1 33 ? 43.431 19.923 3.469 1.00 12.13 63 LYS F O 1
ATOM 11558 N N . VAL F 1 34 ? 44.614 21.875 3.245 1.00 12.50 64 VAL F N 1
ATOM 11559 C CA . VAL F 1 34 ? 44.231 22.486 4.550 1.00 12.53 64 VAL F CA 1
ATOM 11560 C C . VAL F 1 34 ? 43.124 23.537 4.388 1.00 12.95 64 VAL F C 1
ATOM 11561 O O . VAL F 1 34 ? 43.269 24.506 3.559 1.00 13.30 64 VAL F O 1
ATOM 11565 N N . GLU F 1 35 ? 42.055 23.383 5.159 1.00 12.98 65 GLU F N 1
ATOM 11566 C CA . GLU F 1 35 ? 40.929 24.344 5.117 1.00 13.65 65 GLU F CA 1
ATOM 11567 C C . GLU F 1 35 ? 41.112 25.399 6.214 1.00 13.59 65 GLU F C 1
ATOM 11568 O O . GLU F 1 35 ? 40.838 26.575 5.956 1.00 14.02 65 GLU F O 1
ATOM 11574 N N . LYS F 1 36 ? 41.652 24.976 7.360 1.00 13.28 66 LYS F N 1
ATOM 11575 C CA . LYS F 1 36 ? 41.751 25.836 8.578 1.00 13.42 66 LYS F CA 1
ATOM 11576 C C . LYS F 1 36 ? 42.626 25.139 9.606 1.00 13.01 66 LYS F C 1
ATOM 11577 O O . LYS F 1 36 ? 42.340 23.912 9.866 1.00 12.70 66 LYS F O 1
ATOM 11583 N N . VAL F 1 37 ? 43.616 25.839 10.170 1.00 13.03 67 VAL F N 1
ATOM 11584 C CA . VAL F 1 37 ? 44.439 25.278 11.256 1.00 12.71 67 VAL F CA 1
ATOM 11585 C C . VAL F 1 37 ? 43.702 25.558 12.565 1.00 12.83 67 VAL F C 1
ATOM 11586 O O . VAL F 1 37 ? 43.475 26.773 12.886 1.00 13.20 67 VAL F O 1
ATOM 11590 N N . LEU F 1 38 ? 43.214 24.522 13.256 1.00 12.60 68 LEU F N 1
ATOM 11591 C CA . LEU F 1 38 ? 42.315 24.684 14.429 1.00 12.78 68 LEU F CA 1
ATOM 11592 C C . LEU F 1 38 ? 43.108 24.813 15.741 1.00 12.68 68 LEU F C 1
ATOM 11593 O O . LEU F 1 38 ? 42.535 25.322 16.733 1.00 12.93 68 LEU F O 1
ATOM 11598 N N . PHE F 1 39 ? 44.355 24.358 15.788 1.00 12.38 69 PHE F N 1
ATOM 11599 C CA . PHE F 1 39 ? 45.152 24.345 17.025 1.00 12.29 69 PHE F CA 1
ATOM 11600 C C . PHE F 1 39 ? 46.620 24.172 16.678 1.00 12.09 69 PHE F C 1
ATOM 11601 O O . PHE F 1 39 ? 46.945 23.498 15.739 1.00 11.89 69 PHE F O 1
ATOM 11609 N N . GLN F 1 40 ? 47.482 24.823 17.454 1.00 12.19 70 GLN F N 1
ATOM 11610 C CA . GLN F 1 40 ? 48.958 24.718 17.336 1.00 12.08 70 GLN F CA 1
ATOM 11611 C C . GLN F 1 40 ? 49.522 25.031 18.722 1.00 12.16 70 GLN F C 1
ATOM 11612 O O . GLN F 1 40 ? 49.157 26.069 19.312 1.00 12.45 70 GLN F O 1
ATOM 11618 N N . GLY F 1 41 ? 50.289 24.119 19.297 1.00 11.94 71 GLY F N 1
ATOM 11619 C CA . GLY F 1 41 ? 50.902 24.408 20.607 1.00 12.04 71 GLY F CA 1
ATOM 11620 C C . GLY F 1 41 ? 52.069 23.490 20.818 1.00 11.85 71 GLY F C 1
ATOM 11621 O O . GLY F 1 41 ? 52.262 22.549 19.968 1.00 11.63 71 GLY F O 1
ATOM 11622 N N . LYS F 1 42 ? 52.743 23.724 21.931 1.00 11.97 72 LYS F N 1
ATOM 11623 C CA . LYS F 1 42 ? 53.936 22.982 22.325 1.00 11.89 72 LYS F CA 1
ATOM 11624 C C . LYS F 1 42 ? 53.708 22.489 23.754 1.00 11.86 72 LYS F C 1
ATOM 11625 O O . LYS F 1 42 ? 53.522 23.346 24.678 1.00 12.10 72 LYS F O 1
ATOM 11631 N N . SER F 1 43 ? 53.645 21.184 23.935 1.00 11.63 73 SER F N 1
ATOM 11632 C CA . SER F 1 43 ? 53.352 20.563 25.252 1.00 11.61 73 SER F CA 1
ATOM 11633 C C . SER F 1 43 ? 54.692 20.424 25.972 1.00 11.74 73 SER F C 1
ATOM 11634 O O . SER F 1 43 ? 55.674 20.914 25.465 1.00 11.85 73 SER F O 1
ATOM 11637 N N . ASP F 1 44 ? 54.767 19.720 27.106 1.00 11.75 74 ASP F N 1
ATOM 11638 C CA . ASP F 1 44 ? 56.091 19.403 27.688 1.00 11.96 74 ASP F CA 1
ATOM 11639 C C . ASP F 1 44 ? 56.848 18.376 26.829 1.00 12.17 74 ASP F C 1
ATOM 11640 O O . ASP F 1 44 ? 58.082 18.150 27.040 1.00 12.86 74 ASP F O 1
ATOM 11645 N N . TYR F 1 45 ? 56.249 17.817 25.782 1.00 11.49 75 TYR F N 1
ATOM 11646 C CA . TYR F 1 45 ? 56.884 16.696 25.060 1.00 11.37 75 TYR F CA 1
ATOM 11647 C C . TYR F 1 45 ? 56.893 16.864 23.548 1.00 11.27 75 TYR F C 1
ATOM 11648 O O . TYR F 1 45 ? 57.844 16.371 22.994 1.00 11.32 75 TYR F O 1
ATOM 11657 N N . GLN F 1 46 ? 55.856 17.448 22.940 1.00 11.17 76 GLN F N 1
ATOM 11658 C CA . GLN F 1 46 ? 55.669 17.433 21.468 1.00 11.07 76 GLN F CA 1
ATOM 11659 C C . GLN F 1 46 ? 55.106 18.731 20.947 1.00 11.17 76 GLN F C 1
ATOM 11660 O O . GLN F 1 46 ? 54.512 19.490 21.733 1.00 11.27 76 GLN F O 1
ATOM 11666 N N . ASP F 1 47 ? 55.306 18.960 19.651 1.00 11.18 77 ASP F N 1
ATOM 11667 C CA . ASP F 1 47 ? 54.560 20.020 18.952 1.00 11.26 77 ASP F CA 1
ATOM 11668 C C . ASP F 1 47 ? 53.230 19.419 18.495 1.00 11.05 77 ASP F C 1
ATOM 11669 O O . ASP F 1 47 ? 53.250 18.335 17.819 1.00 10.87 77 ASP F O 1
ATOM 11674 N N . VAL F 1 48 ? 52.142 20.082 18.768 1.00 11.11 78 VAL F N 1
ATOM 11675 C CA . VAL F 1 48 ? 50.772 19.561 18.556 1.00 10.99 78 VAL F CA 1
ATOM 11676 C C . VAL F 1 48 ? 50.016 20.479 17.596 1.00 11.13 78 VAL F C 1
ATOM 11677 O O . VAL F 1 48 ? 49.926 21.698 17.850 1.00 11.38 78 VAL F O 1
ATOM 11681 N N . ILE F 1 49 ? 49.504 19.895 16.506 1.00 11.02 79 ILE F N 1
ATOM 11682 C CA . ILE F 1 49 ? 48.670 20.640 15.503 1.00 11.18 79 ILE F CA 1
ATOM 11683 C C . ILE F 1 49 ? 47.362 19.875 15.302 1.00 11.09 79 ILE F C 1
ATOM 11684 O O . ILE F 1 49 ? 47.412 18.605 15.121 1.00 10.85 79 ILE F O 1
ATOM 11689 N N . VAL F 1 50 ? 46.251 20.575 15.275 1.00 11.30 80 VAL F N 1
ATOM 11690 C CA . VAL F 1 50 ? 44.974 20.083 14.720 1.00 11.33 80 VAL F CA 1
ATOM 11691 C C . VAL F 1 50 ? 44.658 20.948 13.476 1.00 11.55 80 VAL F C 1
ATOM 11692 O O . VAL F 1 50 ? 44.723 22.155 13.557 1.00 11.81 80 VAL F O 1
ATOM 11696 N N . PHE F 1 51 ? 44.287 20.351 12.355 1.00 11.49 81 PHE F N 1
ATOM 11697 C CA . PHE F 1 51 ? 43.757 21.118 11.191 1.00 11.76 81 PHE F CA 1
ATOM 11698 C C . PHE F 1 51 ? 42.532 20.437 10.607 1.00 11.80 81 PHE F C 1
ATOM 11699 O O . PHE F 1 51 ? 42.390 19.193 10.644 1.00 11.56 81 PHE F O 1
ATOM 11707 N N . GLN F 1 52 ? 41.613 21.292 10.138 1.00 12.16 82 GLN F N 1
ATOM 11708 C CA . GLN F 1 52 ? 40.508 20.869 9.268 1.00 12.31 82 GLN F CA 1
ATOM 11709 C C . GLN F 1 52 ? 41.062 20.689 7.850 1.00 12.24 82 GLN F C 1
ATOM 11710 O O . GLN F 1 52 ? 41.534 21.704 7.226 1.00 12.44 82 GLN F O 1
ATOM 11716 N N . SER F 1 53 ? 41.096 19.464 7.374 1.00 12.00 83 SER F N 1
ATOM 11717 C CA . SER F 1 53 ? 41.481 19.149 5.979 1.00 11.97 83 SER F CA 1
ATOM 11718 C C . SER F 1 53 ? 40.271 19.387 5.040 1.00 12.31 83 SER F C 1
ATOM 11719 O O . SER F 1 53 ? 39.132 19.418 5.515 1.00 12.51 83 SER F O 1
ATOM 11722 N N . ALA F 1 54 ? 40.517 19.578 3.734 1.00 12.44 84 ALA F N 1
ATOM 11723 C CA . ALA F 1 54 ? 39.430 19.660 2.738 1.00 12.77 84 ALA F CA 1
ATOM 11724 C C . ALA F 1 54 ? 38.677 18.324 2.617 1.00 12.64 84 ALA F C 1
ATOM 11725 O O . ALA F 1 54 ? 37.417 18.368 2.589 1.00 12.94 84 ALA F O 1
ATOM 11727 N N . THR F 1 55 ? 39.351 17.182 2.619 1.00 12.28 85 THR F N 1
ATOM 11728 C CA . THR F 1 55 ? 38.626 15.926 2.316 1.00 12.22 85 THR F CA 1
ATOM 11729 C C . THR F 1 55 ? 38.863 14.749 3.247 1.00 11.88 85 THR F C 1
ATOM 11730 O O . THR F 1 55 ? 38.294 13.698 2.894 1.00 11.87 85 THR F O 1
ATOM 11734 N N . TYR F 1 56 ? 39.604 14.906 4.338 1.00 11.66 86 TYR F N 1
ATOM 11735 C CA . TYR F 1 56 ? 39.876 13.805 5.306 1.00 11.36 86 TYR F CA 1
ATOM 11736 C C . TYR F 1 56 ? 39.339 14.183 6.685 1.00 11.43 86 TYR F C 1
ATOM 11737 O O . TYR F 1 56 ? 39.627 13.447 7.652 1.00 11.22 86 TYR F O 1
ATOM 11746 N N . GLY F 1 57 ? 38.503 15.216 6.736 1.00 11.76 87 GLY F N 1
ATOM 11747 C CA . GLY F 1 57 ? 38.013 15.865 7.987 1.00 11.92 87 GLY F CA 1
ATOM 11748 C C . GLY F 1 57 ? 39.152 16.410 8.838 1.00 11.71 87 GLY F C 1
ATOM 11749 O O . GLY F 1 57 ? 40.249 16.744 8.327 1.00 11.57 87 GLY F O 1
ATOM 11750 N N . LYS F 1 58 ? 38.941 16.417 10.158 1.00 11.73 88 LYS F N 1
ATOM 11751 C CA . LYS F 1 58 ? 39.984 16.896 11.099 1.00 11.55 88 LYS F CA 1
ATOM 11752 C C . LYS F 1 58 ? 41.186 15.943 11.128 1.00 11.17 88 LYS F C 1
ATOM 11753 O O . LYS F 1 58 ? 41.002 14.717 11.111 1.00 11.01 88 LYS F O 1
ATOM 11759 N N . VAL F 1 59 ? 42.362 16.542 11.296 1.00 11.07 89 VAL F N 1
ATOM 11760 C CA . VAL F 1 59 ? 43.693 15.907 11.320 1.00 10.79 89 VAL F CA 1
ATOM 11761 C C . VAL F 1 59 ? 44.504 16.318 12.566 1.00 10.73 89 VAL F C 1
ATOM 11762 O O . VAL F 1 59 ? 44.666 17.489 12.865 1.00 10.90 89 VAL F O 1
ATOM 11766 N N . LEU F 1 60 ? 44.946 15.308 13.328 1.00 10.53 90 LEU F N 1
ATOM 11767 C CA . LEU F 1 60 ? 45.892 15.465 14.468 1.00 10.47 90 LEU F CA 1
ATOM 11768 C C . LEU F 1 60 ? 47.325 15.209 13.978 1.00 10.35 90 LEU F C 1
ATOM 11769 O O . LEU F 1 60 ? 47.573 14.079 13.377 1.00 10.20 90 LEU F O 1
ATOM 11774 N N . VAL F 1 61 ? 48.270 16.043 14.391 1.00 10.42 91 VAL F N 1
ATOM 11775 C CA . VAL F 1 61 ? 49.692 16.032 13.992 1.00 10.41 91 VAL F CA 1
ATOM 11776 C C . VAL F 1 61 ? 50.599 16.155 15.203 1.00 10.42 91 VAL F C 1
ATOM 11777 O O . VAL F 1 61 ? 50.389 17.092 16.026 1.00 10.55 91 VAL F O 1
ATOM 11781 N N . LEU F 1 62 ? 51.574 15.262 15.349 1.00 10.34 92 LEU F N 1
ATOM 11782 C CA . LEU F 1 62 ? 52.533 15.384 16.474 1.00 10.41 92 LEU F CA 1
ATOM 11783 C C . LEU F 1 62 ? 53.934 15.351 15.901 1.00 10.51 92 LEU F C 1
ATOM 11784 O O . LEU F 1 62 ? 54.248 14.449 15.164 1.00 10.45 92 LEU F O 1
ATOM 11789 N N . ASP F 1 63 ? 54.727 16.356 16.276 1.00 10.72 93 ASP F N 1
ATOM 11790 C CA . ASP F 1 63 ? 56.076 16.621 15.748 1.00 10.92 93 ASP F CA 1
ATOM 11791 C C . ASP F 1 63 ? 56.065 16.468 14.210 1.00 10.94 93 ASP F C 1
ATOM 11792 O O . ASP F 1 63 ? 57.008 15.848 13.671 1.00 11.03 93 ASP F O 1
ATOM 11797 N N . GLY F 1 64 ? 55.037 17.020 13.554 1.00 10.90 94 GLY F N 1
ATOM 11798 C CA . GLY F 1 64 ? 54.886 17.008 12.085 1.00 10.94 94 GLY F CA 1
ATOM 11799 C C . GLY F 1 64 ? 54.420 15.689 11.521 1.00 10.74 94 GLY F C 1
ATOM 11800 O O . GLY F 1 64 ? 54.373 15.561 10.229 1.00 10.80 94 GLY F O 1
ATOM 11801 N N . VAL F 1 65 ? 54.023 14.736 12.350 1.00 10.54 95 VAL F N 1
ATOM 11802 C CA . VAL F 1 65 ? 53.631 13.391 11.831 1.00 10.37 95 VAL F CA 1
ATOM 11803 C C . VAL F 1 65 ? 52.135 13.214 12.033 1.00 10.22 95 VAL F C 1
ATOM 11804 O O . VAL F 1 65 ? 51.654 13.454 13.170 1.00 10.18 95 VAL F O 1
ATOM 11808 N N . ILE F 1 66 ? 51.435 12.832 10.965 1.00 10.18 96 ILE F N 1
ATOM 11809 C CA . ILE F 1 66 ? 49.964 12.588 10.964 1.00 10.09 96 ILE F CA 1
ATOM 11810 C C . ILE F 1 66 ? 49.667 11.411 11.902 1.00 9.95 96 ILE F C 1
ATOM 11811 O O . ILE F 1 66 ? 50.269 10.352 11.764 1.00 9.90 96 ILE F O 1
ATOM 11816 N N . GLN F 1 67 ? 48.846 11.695 12.917 1.00 9.95 97 GLN F N 1
ATOM 11817 C CA . GLN F 1 67 ? 48.490 10.641 13.930 1.00 9.86 97 GLN F CA 1
ATOM 11818 C C . GLN F 1 67 ? 47.107 10.056 13.599 1.00 9.86 97 GLN F C 1
ATOM 11819 O O . GLN F 1 67 ? 46.877 8.914 13.882 1.00 9.81 97 GLN F O 1
ATOM 11825 N N . LEU F 1 68 ? 46.216 10.868 13.063 1.00 9.97 98 LEU F N 1
ATOM 11826 C CA . LEU F 1 68 ? 44.831 10.432 12.821 1.00 10.04 98 LEU F CA 1
ATOM 11827 C C . LEU F 1 68 ? 44.092 11.392 11.891 1.00 10.19 98 LEU F C 1
ATOM 11828 O O . LEU F 1 68 ? 44.374 12.594 11.955 1.00 10.28 98 LEU F O 1
ATOM 11833 N N . THR F 1 69 ? 43.230 10.878 11.000 1.00 10.26 99 THR F N 1
ATOM 11834 C CA . THR F 1 69 ? 42.240 11.744 10.339 1.00 10.48 99 THR F CA 1
ATOM 11835 C C . THR F 1 69 ? 40.885 11.120 10.589 1.00 10.63 99 THR F C 1
ATOM 11836 O O . THR F 1 69 ? 40.836 9.934 10.658 1.00 10.54 99 THR F O 1
ATOM 11840 N N . GLU F 1 70 ? 39.810 11.897 10.547 1.00 10.91 100 GLU F N 1
ATOM 11841 C CA . GLU F 1 70 ? 38.469 11.362 10.802 1.00 11.14 100 GLU F CA 1
ATOM 11842 C C . GLU F 1 70 ? 38.143 10.354 9.737 1.00 11.13 100 GLU F C 1
ATOM 11843 O O . GLU F 1 70 ? 37.434 9.417 9.992 1.00 11.22 100 GLU F O 1
ATOM 11849 N N . ARG F 1 71 ? 38.543 10.629 8.476 1.00 11.09 101 ARG F N 1
ATOM 11850 C CA . ARG F 1 71 ? 38.094 9.810 7.357 1.00 11.15 101 ARG F CA 1
ATOM 11851 C C . ARG F 1 71 ? 38.611 8.372 7.470 1.00 10.93 101 ARG F C 1
ATOM 11852 O O . ARG F 1 71 ? 37.810 7.525 7.169 1.00 11.06 101 ARG F O 1
ATOM 11860 N N . ASP F 1 72 ? 39.860 8.098 7.814 1.00 10.65 102 ASP F N 1
ATOM 11861 C CA . ASP F 1 72 ? 40.334 6.705 7.811 1.00 10.50 102 ASP F CA 1
ATOM 11862 C C . ASP F 1 72 ? 40.686 6.131 9.196 1.00 10.39 102 ASP F C 1
ATOM 11863 O O . ASP F 1 72 ? 41.227 5.055 9.256 1.00 10.28 102 ASP F O 1
ATOM 11868 N N . GLU F 1 73 ? 40.467 6.859 10.282 1.00 10.43 103 GLU F N 1
ATOM 11869 C CA . GLU F 1 73 ? 40.911 6.371 11.626 1.00 10.34 103 GLU F CA 1
ATOM 11870 C C . GLU F 1 73 ? 40.302 5.003 11.954 1.00 10.43 103 GLU F C 1
ATOM 11871 O O . GLU F 1 73 ? 40.960 4.285 12.773 1.00 10.33 103 GLU F O 1
ATOM 11877 N N . CYS F 1 74 ? 39.084 4.721 11.493 1.00 10.65 104 CYS F N 1
ATOM 11878 C CA . CYS F 1 74 ? 38.413 3.424 11.748 1.00 10.80 104 CYS F CA 1
ATOM 11879 C C . CYS F 1 74 ? 39.372 2.255 11.525 1.00 10.62 104 CYS F C 1
ATOM 11880 O O . CYS F 1 74 ? 39.264 1.253 12.324 1.00 10.70 104 CYS F O 1
ATOM 11883 N N . ALA F 1 75 ? 40.212 2.289 10.507 1.00 10.45 105 ALA F N 1
ATOM 11884 C CA . ALA F 1 75 ? 41.048 1.123 10.092 1.00 10.36 105 ALA F CA 1
ATOM 11885 C C . ALA F 1 75 ? 42.056 0.847 11.226 1.00 10.23 105 ALA F C 1
ATOM 11886 O O . ALA F 1 75 ? 42.051 -0.215 11.812 1.00 10.30 105 ALA F O 1
ATOM 11888 N N . TYR F 1 76 ? 42.849 1.839 11.612 1.00 10.11 106 TYR F N 1
ATOM 11889 C CA . TYR F 1 76 ? 43.856 1.586 12.675 1.00 10.02 106 TYR F CA 1
ATOM 11890 C C . TYR F 1 76 ? 43.230 1.258 14.039 1.00 10.14 106 TYR F C 1
ATOM 11891 O O . TYR F 1 76 ? 43.631 0.266 14.648 1.00 10.18 106 TYR F O 1
ATOM 11900 N N . GLN F 1 77 ? 42.260 2.069 14.469 1.00 10.24 107 GLN F N 1
ATOM 11901 C CA . GLN F 1 77 ? 41.629 1.892 15.807 1.00 10.41 107 GLN F CA 1
ATOM 11902 C C . GLN F 1 77 ? 40.938 0.526 15.898 1.00 10.60 107 GLN F C 1
ATOM 11903 O O . GLN F 1 77 ? 41.081 -0.130 16.939 1.00 10.69 107 GLN F O 1
ATOM 11909 N N . GLU F 1 78 ? 40.278 0.088 14.824 1.00 10.68 108 GLU F N 1
ATOM 11910 C CA . GLU F 1 78 ? 39.531 -1.175 14.872 1.00 10.91 108 GLU F CA 1
ATOM 11911 C C . GLU F 1 78 ? 40.516 -2.347 14.886 1.00 10.84 108 GLU F C 1
ATOM 11912 O O . GLU F 1 78 ? 40.241 -3.385 15.632 1.00 11.04 108 GLU F O 1
ATOM 11918 N N . MET F 1 79 ? 41.532 -2.257 14.027 1.00 10.62 109 MET F N 1
ATOM 11919 C CA . MET F 1 79 ? 42.413 -3.426 13.816 1.00 10.61 109 MET F CA 1
ATOM 11920 C C . MET F 1 79 ? 43.310 -3.553 15.038 1.00 10.59 109 MET F C 1
ATOM 11921 O O . MET F 1 79 ? 43.472 -4.682 15.544 1.00 10.75 109 MET F O 1
ATOM 11926 N N . ILE F 1 80 ? 43.840 -2.417 15.535 1.00 10.43 110 ILE F N 1
ATOM 11927 C CA . ILE F 1 80 ? 44.801 -2.527 16.698 1.00 10.44 110 ILE F CA 1
ATOM 11928 C C . ILE F 1 80 ? 44.115 -3.128 17.925 1.00 10.66 110 ILE F C 1
ATOM 11929 O O . ILE F 1 80 ? 44.806 -3.747 18.766 1.00 10.75 110 ILE F O 1
ATOM 11934 N N . THR F 1 81 ? 42.806 -2.926 18.038 1.00 10.80 111 THR F N 1
ATOM 11935 C CA . THR F 1 81 ? 42.020 -3.283 19.230 1.00 11.07 111 THR F CA 1
ATOM 11936 C C . THR F 1 81 ? 41.468 -4.691 19.042 1.00 11.32 111 THR F C 1
ATOM 11937 O O . THR F 1 81 ? 41.607 -5.525 19.992 1.00 11.53 111 THR F O 1
ATOM 11941 N N . HIS F 1 82 ? 40.834 -4.958 17.911 1.00 11.34 112 HIS F N 1
ATOM 11942 C CA . HIS F 1 82 ? 40.064 -6.221 17.762 1.00 11.65 112 HIS F CA 1
ATOM 11943 C C . HIS F 1 82 ? 41.000 -7.364 17.364 1.00 11.63 112 HIS F C 1
ATOM 11944 O O . HIS F 1 82 ? 40.697 -8.564 17.778 1.00 11.94 112 HIS F O 1
ATOM 11951 N N . LEU F 1 83 ? 42.137 -7.057 16.718 1.00 11.36 113 LEU F N 1
ATOM 11952 C CA . LEU F 1 83 ? 43.103 -8.166 16.458 1.00 11.41 113 LEU F CA 1
ATOM 11953 C C . LEU F 1 83 ? 43.429 -8.865 17.817 1.00 11.64 113 LEU F C 1
ATOM 11954 O O . LEU F 1 83 ? 43.272 -10.067 17.881 1.00 11.91 113 LEU F O 1
ATOM 11959 N N . PRO F 1 84 ? 44.029 -8.227 18.843 1.00 11.56 114 PRO F N 1
ATOM 11960 C CA . PRO F 1 84 ? 44.322 -8.879 20.142 1.00 11.81 114 PRO F CA 1
ATOM 11961 C C . PRO F 1 84 ? 43.088 -9.293 20.957 1.00 12.13 114 PRO F C 1
ATOM 11962 O O . PRO F 1 84 ? 43.050 -10.468 21.375 1.00 12.45 114 PRO F O 1
ATOM 11966 N N . LEU F 1 85 ? 42.054 -8.472 21.005 1.00 12.11 115 LEU F N 1
ATOM 11967 C CA . LEU F 1 85 ? 41.002 -8.741 22.016 1.00 12.48 115 LEU F CA 1
ATOM 11968 C C . LEU F 1 85 ? 40.077 -9.835 21.519 1.00 12.84 115 LEU F C 1
ATOM 11969 O O . LEU F 1 85 ? 39.498 -10.510 22.359 1.00 13.40 115 LEU F O 1
ATOM 11974 N N . CYS F 1 86 ? 39.930 -10.004 20.220 1.00 12.95 116 CYS F N 1
ATOM 11975 C CA . CYS F 1 86 ? 39.086 -11.089 19.631 1.00 12.99 116 CYS F CA 1
ATOM 11976 C C . CYS F 1 86 ? 39.876 -12.397 19.633 1.00 13.39 116 CYS F C 1
ATOM 11977 O O . CYS F 1 86 ? 39.305 -13.416 19.207 1.00 14.10 116 CYS F O 1
ATOM 11980 N N . SER F 1 87 ? 41.137 -12.370 20.073 1.00 12.98 117 SER F N 1
ATOM 11981 C CA . SER F 1 87 ? 42.066 -13.526 20.059 1.00 13.88 117 SER F CA 1
ATOM 11982 C C . SER F 1 87 ? 42.088 -14.262 21.424 1.00 15.59 117 SER F C 1
ATOM 11983 O O . SER F 1 87 ? 42.610 -15.421 21.506 1.00 15.10 117 SER F O 1
ATOM 11986 N N . ILE F 1 88 ? 41.488 -13.641 22.454 1.00 16.89 118 ILE F N 1
ATOM 11987 C CA . ILE F 1 88 ? 41.469 -14.176 23.848 1.00 18.68 118 ILE F CA 1
ATOM 11988 C C . ILE F 1 88 ? 40.046 -14.180 24.382 1.00 19.80 118 ILE F C 1
ATOM 11989 O O . ILE F 1 88 ? 39.233 -13.334 24.030 1.00 19.16 118 ILE F O 1
ATOM 11994 N N . PRO F 1 89 ? 39.750 -15.124 25.305 1.00 22.54 119 PRO F N 1
ATOM 11995 C CA . PRO F 1 89 ? 38.419 -15.228 25.908 1.00 23.13 119 PRO F CA 1
ATOM 11996 C C . PRO F 1 89 ? 38.154 -14.176 26.999 1.00 23.34 119 PRO F C 1
ATOM 11997 O O . PRO F 1 89 ? 39.047 -13.949 27.774 1.00 23.75 119 PRO F O 1
ATOM 12001 N N . ASN F 1 90 ? 36.938 -13.630 27.061 1.00 23.46 120 ASN F N 1
ATOM 12002 C CA . ASN F 1 90 ? 36.458 -12.706 28.133 1.00 25.66 120 ASN F CA 1
ATOM 12003 C C . ASN F 1 90 ? 37.586 -11.897 28.765 1.00 24.98 120 ASN F C 1
ATOM 12004 O O . ASN F 1 90 ? 37.938 -12.085 29.934 1.00 21.33 120 ASN F O 1
ATOM 12009 N N . PRO F 1 91 ? 38.157 -10.957 27.976 1.00 24.18 121 PRO F N 1
ATOM 12010 C CA . PRO F 1 91 ? 39.084 -9.974 28.486 1.00 22.76 121 PRO F CA 1
ATOM 12011 C C . PRO F 1 91 ? 38.398 -9.093 29.529 1.00 22.92 121 PRO F C 1
ATOM 12012 O O . PRO F 1 91 ? 37.311 -8.574 29.281 1.00 24.16 121 PRO F O 1
ATOM 12016 N N . LYS F 1 92 ? 39.093 -8.903 30.631 1.00 22.11 122 LYS F N 1
ATOM 12017 C CA . LYS F 1 92 ? 38.558 -8.112 31.748 1.00 23.93 122 LYS F CA 1
ATOM 12018 C C . LYS F 1 92 ? 39.364 -6.819 31.911 1.00 22.34 122 LYS F C 1
ATOM 12019 O O . LYS F 1 92 ? 38.678 -5.787 32.098 1.00 24.57 122 LYS F O 1
ATOM 12025 N N . LYS F 1 93 ? 40.699 -6.934 32.052 1.00 20.06 123 LYS F N 1
ATOM 12026 C CA . LYS F 1 93 ? 41.653 -5.815 32.323 1.00 19.59 123 LYS F CA 1
ATOM 12027 C C . LYS F 1 93 ? 42.599 -5.619 31.123 1.00 16.22 123 LYS F C 1
ATOM 12028 O O . LYS F 1 93 ? 43.350 -6.577 30.703 1.00 15.52 123 LYS F O 1
ATOM 12034 N N . VAL F 1 94 ? 42.604 -4.397 30.620 1.00 15.19 124 VAL F N 1
ATOM 12035 C CA . VAL F 1 94 ? 43.331 -4.025 29.377 1.00 13.14 124 VAL F CA 1
ATOM 12036 C C . VAL F 1 94 ? 44.050 -2.719 29.663 1.00 12.40 124 VAL F C 1
ATOM 12037 O O . VAL F 1 94 ? 43.443 -1.862 30.319 1.00 12.52 124 VAL F O 1
ATOM 12041 N N . LEU F 1 95 ? 45.331 -2.666 29.329 1.00 12.16 125 LEU F N 1
ATOM 12042 C CA . LEU F 1 95 ? 46.179 -1.464 29.354 1.00 11.92 125 LEU F CA 1
ATOM 12043 C C . LEU F 1 95 ? 46.350 -0.911 27.922 1.00 11.56 125 LEU F C 1
ATOM 12044 O O . LEU F 1 95 ? 46.786 -1.643 27.046 1.00 11.46 125 LEU F O 1
ATOM 12049 N N . VAL F 1 96 ? 46.106 0.379 27.780 1.00 11.42 126 VAL F N 1
ATOM 12050 C CA . VAL F 1 96 ? 46.398 1.162 26.508 1.00 11.10 126 VAL F CA 1
ATOM 12051 C C . VAL F 1 96 ? 47.561 2.092 26.802 1.00 10.99 126 VAL F C 1
ATOM 12052 O O . VAL F 1 96 ? 47.418 2.951 27.785 1.00 11.11 126 VAL F O 1
ATOM 12056 N N . ILE F 1 97 ? 48.690 1.845 26.175 1.00 10.86 127 ILE F N 1
ATOM 12057 C CA . ILE F 1 97 ? 49.859 2.753 26.207 1.00 10.78 127 ILE F CA 1
ATOM 12058 C C . ILE F 1 97 ? 49.753 3.723 25.008 1.00 10.55 127 ILE F C 1
ATOM 12059 O O . ILE F 1 97 ? 49.600 3.256 23.851 1.00 10.43 127 ILE F O 1
ATOM 12064 N N . GLY F 1 98 ? 49.800 5.007 25.325 1.00 10.54 128 GLY F N 1
ATOM 12065 C CA . GLY F 1 98 ? 49.578 6.156 24.397 1.00 10.39 128 GLY F CA 1
ATOM 12066 C C . GLY F 1 98 ? 48.091 6.307 24.156 1.00 10.40 128 GLY F C 1
ATOM 12067 O O . GLY F 1 98 ? 47.386 6.291 25.117 1.00 10.56 128 GLY F O 1
ATOM 12068 N N . GLY F 1 99 ? 47.591 6.422 22.927 1.00 10.28 129 GLY F N 1
ATOM 12069 C CA . GLY F 1 99 ? 46.126 6.428 22.737 1.00 10.36 129 GLY F CA 1
ATOM 12070 C C . GLY F 1 99 ? 45.478 7.748 23.117 1.00 10.47 129 GLY F C 1
ATOM 12071 O O . GLY F 1 99 ? 44.235 7.816 23.191 1.00 10.62 129 GLY F O 1
ATOM 12072 N N . GLY F 1 100 ? 46.249 8.822 23.242 1.00 10.43 130 GLY F N 1
ATOM 12073 C CA . GLY F 1 100 ? 45.732 10.134 23.604 1.00 10.57 130 GLY F CA 1
ATOM 12074 C C . GLY F 1 100 ? 44.512 10.592 22.822 1.00 10.64 130 GLY F C 1
ATOM 12075 O O . GLY F 1 100 ? 43.817 11.455 23.315 1.00 10.85 130 GLY F O 1
ATOM 12076 N N . ASP F 1 101 ? 44.310 10.166 21.567 1.00 10.51 131 ASP F N 1
ATOM 12077 C CA . ASP F 1 101 ? 43.135 10.668 20.797 1.00 10.63 131 ASP F CA 1
ATOM 12078 C C . ASP F 1 101 ? 41.844 9.955 21.182 1.00 10.85 131 ASP F C 1
ATOM 12079 O O . ASP F 1 101 ? 40.768 10.430 20.810 1.00 11.05 131 ASP F O 1
ATOM 12084 N N . GLY F 1 102 ? 41.961 8.856 21.910 1.00 10.86 132 GLY F N 1
ATOM 12085 C CA . GLY F 1 102 ? 40.833 8.156 22.545 1.00 11.13 132 GLY F CA 1
ATOM 12086 C C . GLY F 1 102 ? 40.128 7.125 21.657 1.00 11.15 132 GLY F C 1
ATOM 12087 O O . GLY F 1 102 ? 39.208 6.458 22.185 1.00 11.41 132 GLY F O 1
ATOM 12088 N N . GLY F 1 103 ? 40.535 6.924 20.406 1.00 10.92 133 GLY F N 1
ATOM 12089 C CA . GLY F 1 103 ? 39.980 5.963 19.437 1.00 10.92 133 GLY F CA 1
ATOM 12090 C C . GLY F 1 103 ? 40.019 4.538 19.972 1.00 10.98 133 GLY F C 1
ATOM 12091 O O . GLY F 1 103 ? 38.982 3.823 19.887 1.00 11.21 133 GLY F O 1
ATOM 12092 N N . VAL F 1 104 ? 41.221 4.124 20.340 1.00 10.78 134 VAL F N 1
ATOM 12093 C CA . VAL F 1 104 ? 41.385 2.748 20.853 1.00 10.86 134 VAL F CA 1
ATOM 12094 C C . VAL F 1 104 ? 40.478 2.535 22.078 1.00 11.19 134 VAL F C 1
ATOM 12095 O O . VAL F 1 104 ? 39.967 1.425 22.175 1.00 11.37 134 VAL F O 1
ATOM 12099 N N . LEU F 1 105 ? 40.341 3.532 22.961 1.00 11.31 135 LEU F N 1
ATOM 12100 C CA . LEU F 1 105 ? 39.501 3.372 24.178 1.00 11.69 135 LEU F CA 1
ATOM 12101 C C . LEU F 1 105 ? 38.085 3.054 23.718 1.00 11.97 135 LEU F C 1
ATOM 12102 O O . LEU F 1 105 ? 37.456 2.162 24.283 1.00 12.26 135 LEU F O 1
ATOM 12107 N N . ARG F 1 106 ? 37.639 3.758 22.682 1.00 11.91 136 ARG F N 1
ATOM 12108 C CA . ARG F 1 106 ? 36.243 3.580 22.229 1.00 12.24 136 ARG F CA 1
ATOM 12109 C C . ARG F 1 106 ? 36.126 2.167 21.670 1.00 12.25 136 ARG F C 1
ATOM 12110 O O . ARG F 1 106 ? 35.023 1.561 21.793 1.00 12.64 136 ARG F O 1
ATOM 12118 N N . GLU F 1 107 ? 37.162 1.669 20.997 1.00 11.88 137 GLU F N 1
ATOM 12119 C CA . GLU F 1 107 ? 37.055 0.294 20.387 1.00 11.91 137 GLU F CA 1
ATOM 12120 C C . GLU F 1 107 ? 37.130 -0.755 21.503 1.00 12.12 137 GLU F C 1
ATOM 12121 O O . GLU F 1 107 ? 36.367 -1.757 21.452 1.00 12.42 137 GLU F O 1
ATOM 12127 N N . VAL F 1 108 ? 38.008 -0.508 22.491 1.00 12.02 138 VAL F N 1
ATOM 12128 C CA . VAL F 1 108 ? 38.123 -1.444 23.634 1.00 12.25 138 VAL F CA 1
ATOM 12129 C C . VAL F 1 108 ? 36.765 -1.545 24.266 1.00 12.74 138 VAL F C 1
ATOM 12130 O O . VAL F 1 108 ? 36.398 -2.696 24.636 1.00 13.04 138 VAL F O 1
ATOM 12134 N N . ALA F 1 109 ? 36.102 -0.405 24.482 1.00 12.97 139 ALA F N 1
ATOM 12135 C CA . ALA F 1 109 ? 34.829 -0.373 25.233 1.00 14.10 139 ALA F CA 1
ATOM 12136 C C . ALA F 1 109 ? 33.777 -1.180 24.489 1.00 15.36 139 ALA F C 1
ATOM 12137 O O . ALA F 1 109 ? 32.773 -1.602 25.116 1.00 15.80 139 ALA F O 1
ATOM 12139 N N . ARG F 1 110 ? 34.005 -1.507 23.221 1.00 14.25 140 ARG F N 1
ATOM 12140 C CA . ARG F 1 110 ? 32.980 -2.318 22.512 1.00 15.44 140 ARG F CA 1
ATOM 12141 C C . ARG F 1 110 ? 32.844 -3.705 23.159 1.00 16.19 140 ARG F C 1
ATOM 12142 O O . ARG F 1 110 ? 31.799 -4.335 22.964 1.00 17.74 140 ARG F O 1
ATOM 12150 N N . HIS F 1 111 ? 33.892 -4.176 23.841 1.00 16.56 141 HIS F N 1
ATOM 12151 C CA . HIS F 1 111 ? 33.940 -5.563 24.409 1.00 17.10 141 HIS F CA 1
ATOM 12152 C C . HIS F 1 111 ? 33.278 -5.615 25.801 1.00 19.65 141 HIS F C 1
ATOM 12153 O O . HIS F 1 111 ? 33.854 -5.116 26.732 1.00 18.09 141 HIS F O 1
ATOM 12160 N N . ALA F 1 112 ? 32.093 -6.204 25.860 1.00 23.11 142 ALA F N 1
ATOM 12161 C CA . ALA F 1 112 ? 31.213 -6.229 27.048 1.00 25.49 142 ALA F CA 1
ATOM 12162 C C . ALA F 1 112 ? 31.951 -6.831 28.244 1.00 25.92 142 ALA F C 1
ATOM 12163 O O . ALA F 1 112 ? 31.742 -6.304 29.326 1.00 26.12 142 ALA F O 1
ATOM 12165 N N . SER F 1 113 ? 32.852 -7.807 28.053 1.00 26.13 143 SER F N 1
ATOM 12166 C CA . SER F 1 113 ? 33.571 -8.508 29.167 1.00 25.92 143 SER F CA 1
ATOM 12167 C C . SER F 1 113 ? 34.506 -7.563 29.947 1.00 25.03 143 SER F C 1
ATOM 12168 O O . SER F 1 113 ? 34.788 -7.761 31.189 1.00 22.77 143 SER F O 1
ATOM 12171 N N . ILE F 1 114 ? 34.982 -6.518 29.289 1.00 22.77 144 ILE F N 1
ATOM 12172 C CA . ILE F 1 114 ? 35.914 -5.543 29.919 1.00 23.37 144 ILE F CA 1
ATOM 12173 C C . ILE F 1 114 ? 35.330 -4.976 31.226 1.00 24.81 144 ILE F C 1
ATOM 12174 O O . ILE F 1 114 ? 34.180 -4.514 31.227 1.00 25.89 144 ILE F O 1
ATOM 12179 N N . GLU F 1 115 ? 36.170 -4.863 32.235 1.00 24.17 145 GLU F N 1
ATOM 12180 C CA . GLU F 1 115 ? 35.826 -4.323 33.582 1.00 25.00 145 GLU F CA 1
ATOM 12181 C C . GLU F 1 115 ? 36.690 -3.113 33.914 1.00 22.96 145 GLU F C 1
ATOM 12182 O O . GLU F 1 115 ? 36.198 -2.191 34.645 1.00 23.03 145 GLU F O 1
ATOM 12188 N N . GLN F 1 116 ? 37.965 -3.137 33.502 1.00 21.11 146 GLN F N 1
ATOM 12189 C CA . GLN F 1 116 ? 38.797 -1.924 33.641 1.00 19.63 146 GLN F CA 1
ATOM 12190 C C . GLN F 1 116 ? 39.679 -1.718 32.391 1.00 16.82 146 GLN F C 1
ATOM 12191 O O . GLN F 1 116 ? 40.315 -2.651 31.913 1.00 14.88 146 GLN F O 1
ATOM 12197 N N . ILE F 1 117 ? 39.701 -0.473 31.925 1.00 15.12 147 ILE F N 1
ATOM 12198 C CA . ILE F 1 117 ? 40.605 -0.046 30.846 1.00 13.48 147 ILE F CA 1
ATOM 12199 C C . ILE F 1 117 ? 41.558 0.949 31.465 1.00 12.81 147 ILE F C 1
ATOM 12200 O O . ILE F 1 117 ? 41.148 2.123 31.626 1.00 13.58 147 ILE F O 1
ATOM 12205 N N . ASP F 1 118 ? 42.762 0.512 31.783 1.00 12.70 148 ASP F N 1
ATOM 12206 C CA . ASP F 1 118 ? 43.812 1.472 32.171 1.00 12.52 148 ASP F CA 1
ATOM 12207 C C . ASP F 1 118 ? 44.398 2.110 30.909 1.00 12.09 148 ASP F C 1
ATOM 12208 O O . ASP F 1 118 ? 44.683 1.400 29.983 1.00 11.92 148 ASP F O 1
ATOM 12213 N N . MET F 1 119 ? 44.782 3.350 30.993 1.00 11.97 149 MET F N 1
ATOM 12214 C CA . MET F 1 119 ? 45.524 4.052 29.910 1.00 11.61 149 MET F CA 1
ATOM 12215 C C . MET F 1 119 ? 46.601 4.895 30.570 1.00 11.59 149 MET F C 1
ATOM 12216 O O . MET F 1 119 ? 46.379 5.452 31.654 1.00 11.82 149 MET F O 1
ATOM 12221 N N . CYS F 1 120 ? 47.743 4.912 29.898 1.00 11.38 150 CYS F N 1
ATOM 12222 C CA . CYS F 1 120 ? 48.879 5.768 30.277 1.00 11.35 150 CYS F CA 1
ATOM 12223 C C . CYS F 1 120 ? 49.327 6.492 28.999 1.00 11.07 150 CYS F C 1
ATOM 12224 O O . CYS F 1 120 ? 49.929 5.849 28.127 1.00 10.92 150 CYS F O 1
ATOM 12227 N N . GLU F 1 121 ? 48.998 7.778 28.911 1.00 11.05 151 GLU F N 1
ATOM 12228 C CA . GLU F 1 121 ? 49.344 8.701 27.755 1.00 10.85 151 GLU F CA 1
ATOM 12229 C C . GLU F 1 121 ? 50.340 9.741 28.265 1.00 10.92 151 GLU F C 1
ATOM 12230 O O . GLU F 1 121 ? 50.120 10.259 29.400 1.00 11.12 151 GLU F O 1
ATOM 12236 N N . ILE F 1 122 ? 51.495 9.885 27.686 1.00 10.83 152 ILE F N 1
ATOM 12237 C CA . ILE F 1 122 ? 52.534 10.777 28.273 1.00 10.97 152 ILE F CA 1
ATOM 12238 C C . ILE F 1 122 ? 52.089 12.260 28.144 1.00 11.00 152 ILE F C 1
ATOM 12239 O O . ILE F 1 122 ? 52.517 13.101 29.050 1.00 11.19 152 ILE F O 1
ATOM 12244 N N . ASP F 1 123 ? 51.270 12.637 27.132 1.00 10.87 153 ASP F N 1
ATOM 12245 C CA . ASP F 1 123 ? 51.091 14.057 26.736 1.00 10.92 153 ASP F CA 1
ATOM 12246 C C . ASP F 1 123 ? 49.642 14.540 26.929 1.00 11.01 153 ASP F C 1
ATOM 12247 O O . ASP F 1 123 ? 48.743 14.237 26.116 1.00 10.91 153 ASP F O 1
ATOM 12252 N N . LYS F 1 124 ? 49.412 15.211 28.067 1.00 11.24 154 LYS F N 1
ATOM 12253 C CA . LYS F 1 124 ? 48.062 15.711 28.391 1.00 11.42 154 LYS F CA 1
ATOM 12254 C C . LYS F 1 124 ? 47.536 16.702 27.351 1.00 11.42 154 LYS F C 1
ATOM 12255 O O . LYS F 1 124 ? 46.277 16.806 27.163 1.00 11.53 154 LYS F O 1
ATOM 12261 N N . MET F 1 125 ? 48.407 17.458 26.710 1.00 11.36 155 MET F N 1
ATOM 12262 C CA . MET F 1 125 ? 47.958 18.338 25.563 1.00 11.38 155 MET F CA 1
ATOM 12263 C C . MET F 1 125 ? 47.261 17.513 24.456 1.00 11.19 155 MET F C 1
ATOM 12264 O O . MET F 1 125 ? 46.215 18.004 23.921 1.00 11.31 155 MET F O 1
ATOM 12269 N N . VAL F 1 126 ? 47.701 16.274 24.248 1.00 10.98 156 VAL F N 1
ATOM 12270 C CA . VAL F 1 126 ? 47.058 15.427 23.201 1.00 10.82 156 VAL F CA 1
ATOM 12271 C C . VAL F 1 126 ? 45.657 15.044 23.660 1.00 10.96 156 VAL F C 1
ATOM 12272 O O . VAL F 1 126 ? 44.713 15.132 22.850 1.00 11.00 156 VAL F O 1
ATOM 12276 N N . VAL F 1 127 ? 45.531 14.633 24.937 1.00 11.08 157 VAL F N 1
ATOM 12277 C CA . VAL F 1 127 ? 44.185 14.326 25.482 1.00 11.30 157 VAL F CA 1
ATOM 12278 C C . VAL F 1 127 ? 43.266 15.548 25.338 1.00 11.57 157 VAL F C 1
ATOM 12279 O O . VAL F 1 127 ? 42.153 15.392 24.892 1.00 11.69 157 VAL F O 1
ATOM 12283 N N . ASP F 1 128 ? 43.659 16.726 25.864 1.00 11.72 158 ASP F N 1
ATOM 12284 C CA . ASP F 1 128 ? 42.791 17.929 25.850 1.00 12.04 158 ASP F CA 1
ATOM 12285 C C . ASP F 1 128 ? 42.321 18.309 24.412 1.00 12.01 158 ASP F C 1
ATOM 12286 O O . ASP F 1 128 ? 41.109 18.584 24.215 1.00 12.28 158 ASP F O 1
ATOM 12291 N N . VAL F 1 129 ? 43.230 18.339 23.468 1.00 11.74 159 VAL F N 1
ATOM 12292 C CA . VAL F 1 129 ? 42.895 18.824 22.069 1.00 11.74 159 VAL F CA 1
ATOM 12293 C C . VAL F 1 129 ? 42.072 17.754 21.340 1.00 11.65 159 VAL F C 1
ATOM 12294 O O . VAL F 1 129 ? 41.152 18.086 20.618 1.00 11.83 159 VAL F O 1
ATOM 12298 N N . SER F 1 130 ? 42.315 16.479 21.639 1.00 11.44 160 SER F N 1
ATOM 12299 C CA . SER F 1 130 ? 41.459 15.446 21.051 1.00 11.41 160 SER F CA 1
ATOM 12300 C C . SER F 1 130 ? 40.044 15.621 21.645 1.00 11.80 160 SER F C 1
ATOM 12301 O O . SER F 1 130 ? 39.061 15.494 20.950 1.00 11.95 160 SER F O 1
ATOM 12304 N N . LYS F 1 131 ? 39.898 15.869 22.956 1.00 12.01 161 LYS F N 1
ATOM 12305 C CA . LYS F 1 131 ? 38.549 15.995 23.567 1.00 12.45 161 LYS F CA 1
ATOM 12306 C C . LYS F 1 131 ? 37.846 17.213 22.973 1.00 12.76 161 LYS F C 1
ATOM 12307 O O . LYS F 1 131 ? 36.631 17.202 22.824 1.00 13.11 161 LYS F O 1
ATOM 12313 N N . GLN F 1 132 ? 38.612 18.253 22.706 1.00 12.68 162 GLN F N 1
ATOM 12314 C CA . GLN F 1 132 ? 38.033 19.534 22.233 1.00 13.02 162 GLN F CA 1
ATOM 12315 C C . GLN F 1 132 ? 37.670 19.405 20.746 1.00 13.31 162 GLN F C 1
ATOM 12316 O O . GLN F 1 132 ? 36.570 19.826 20.354 1.00 14.31 162 GLN F O 1
ATOM 12322 N N . PHE F 1 133 ? 38.537 18.851 19.943 1.00 12.53 163 PHE F N 1
ATOM 12323 C CA . PHE F 1 133 ? 38.363 19.032 18.461 1.00 12.80 163 PHE F CA 1
ATOM 12324 C C . PHE F 1 133 ? 37.676 17.828 17.877 1.00 13.48 163 PHE F C 1
ATOM 12325 O O . PHE F 1 133 ? 37.070 17.987 16.802 1.00 17.22 163 PHE F O 1
ATOM 12333 N N . PHE F 1 134 ? 37.922 16.641 18.422 1.00 14.36 164 PHE F N 1
ATOM 12334 C CA . PHE F 1 134 ? 37.463 15.354 17.819 1.00 14.08 164 PHE F CA 1
ATOM 12335 C C . PHE F 1 134 ? 36.522 14.622 18.756 1.00 18.60 164 PHE F C 1
ATOM 12336 O O . PHE F 1 134 ? 36.887 13.568 19.329 1.00 19.65 164 PHE F O 1
ATOM 12344 N N . PRO F 1 135 ? 35.224 14.943 18.690 1.00 21.91 165 PRO F N 1
ATOM 12345 C CA . PRO F 1 135 ? 34.271 14.424 19.671 1.00 23.63 165 PRO F CA 1
ATOM 12346 C C . PRO F 1 135 ? 33.969 12.919 19.523 1.00 23.86 165 PRO F C 1
ATOM 12347 O O . PRO F 1 135 ? 33.710 12.189 20.547 1.00 23.22 165 PRO F O 1
ATOM 12351 N N . ASP F 1 136 ? 34.154 12.388 18.329 1.00 21.11 166 ASP F N 1
ATOM 12352 C CA . ASP F 1 136 ? 33.723 10.985 18.122 1.00 24.05 166 ASP F CA 1
ATOM 12353 C C . ASP F 1 136 ? 34.934 10.062 18.113 1.00 20.64 166 ASP F C 1
ATOM 12354 O O . ASP F 1 136 ? 34.775 8.855 17.890 1.00 20.20 166 ASP F O 1
ATOM 12359 N N . VAL F 1 137 ? 36.120 10.608 18.353 1.00 17.85 167 VAL F N 1
ATOM 12360 C CA . VAL F 1 137 ? 37.301 9.753 18.645 1.00 15.86 167 VAL F CA 1
ATOM 12361 C C . VAL F 1 137 ? 37.383 9.704 20.167 1.00 15.36 167 VAL F C 1
ATOM 12362 O O . VAL F 1 137 ? 37.322 8.578 20.689 1.00 17.26 167 VAL F O 1
ATOM 12366 N N . ALA F 1 138 ? 37.547 10.857 20.806 1.00 16.03 168 ALA F N 1
ATOM 12367 C CA . ALA F 1 138 ? 37.700 11.110 22.277 1.00 15.29 168 ALA F CA 1
ATOM 12368 C C . ALA F 1 138 ? 36.376 10.941 23.081 1.00 17.46 168 ALA F C 1
ATOM 12369 O O . ALA F 1 138 ? 36.440 10.901 24.327 1.00 14.26 168 ALA F O 1
ATOM 12371 N N . ILE F 1 139 ? 35.256 10.613 22.419 1.00 19.87 169 ILE F N 1
ATOM 12372 C CA . ILE F 1 139 ? 34.142 9.881 23.106 1.00 21.99 169 ILE F CA 1
ATOM 12373 C C . ILE F 1 139 ? 34.703 8.729 23.974 1.00 21.03 169 ILE F C 1
ATOM 12374 O O . ILE F 1 139 ? 34.076 8.374 24.977 1.00 18.43 169 ILE F O 1
ATOM 12379 N N . GLY F 1 140 ? 35.813 8.093 23.565 1.00 19.00 170 GLY F N 1
ATOM 12380 C CA . GLY F 1 140 ? 36.435 7.012 24.377 1.00 18.38 170 GLY F CA 1
ATOM 12381 C C . GLY F 1 140 ? 36.421 7.314 25.889 1.00 19.30 170 GLY F C 1
ATOM 12382 O O . GLY F 1 140 ? 36.100 6.396 26.747 1.00 19.37 170 GLY F O 1
ATOM 12383 N N . TYR F 1 141 ? 36.666 8.576 26.246 1.00 19.31 171 TYR F N 1
ATOM 12384 C CA . TYR F 1 141 ? 37.151 8.944 27.599 1.00 17.47 171 TYR F CA 1
ATOM 12385 C C . TYR F 1 141 ? 36.026 8.885 28.588 1.00 22.81 171 TYR F C 1
ATOM 12386 O O . TYR F 1 141 ? 36.289 8.725 29.812 1.00 21.86 171 TYR F O 1
ATOM 12395 N N . GLU F 1 142 ? 34.803 8.913 28.075 1.00 26.26 172 GLU F N 1
ATOM 12396 C CA . GLU F 1 142 ? 33.590 9.028 28.905 1.00 27.83 172 GLU F CA 1
ATOM 12397 C C . GLU F 1 142 ? 33.247 7.676 29.584 1.00 26.98 172 GLU F C 1
ATOM 12398 O O . GLU F 1 142 ? 32.472 7.656 30.507 1.00 32.54 172 GLU F O 1
ATOM 12404 N N . ASP F 1 143 ? 33.814 6.555 29.172 1.00 24.10 173 ASP F N 1
ATOM 12405 C CA . ASP F 1 143 ? 33.350 5.243 29.653 1.00 22.60 173 ASP F CA 1
ATOM 12406 C C . ASP F 1 143 ? 33.742 5.095 31.128 1.00 22.47 173 ASP F C 1
ATOM 12407 O O . ASP F 1 143 ? 34.900 5.272 31.464 1.00 20.00 173 ASP F O 1
ATOM 12412 N N . PRO F 1 144 ? 32.822 4.672 32.020 1.00 24.35 174 PRO F N 1
ATOM 12413 C CA . PRO F 1 144 ? 33.132 4.567 33.462 1.00 25.21 174 PRO F CA 1
ATOM 12414 C C . PRO F 1 144 ? 34.365 3.676 33.706 1.00 23.12 174 PRO F C 1
ATOM 12415 O O . PRO F 1 144 ? 35.016 3.822 34.760 1.00 23.22 174 PRO F O 1
ATOM 12419 N N . ARG F 1 145 ? 34.683 2.790 32.748 1.00 20.05 175 ARG F N 1
ATOM 12420 C CA . ARG F 1 145 ? 35.748 1.781 32.946 1.00 18.98 175 ARG F CA 1
ATOM 12421 C C . ARG F 1 145 ? 37.117 2.366 32.626 1.00 16.93 175 ARG F C 1
ATOM 12422 O O . ARG F 1 145 ? 38.104 1.665 32.878 1.00 15.98 175 ARG F O 1
ATOM 12430 N N . VAL F 1 146 ? 37.192 3.607 32.147 1.00 16.06 176 VAL F N 1
ATOM 12431 C CA . VAL F 1 146 ? 38.498 4.160 31.721 1.00 14.70 176 VAL F CA 1
ATOM 12432 C C . VAL F 1 146 ? 39.254 4.743 32.915 1.00 14.35 176 VAL F C 1
ATOM 12433 O O . VAL F 1 146 ? 38.685 5.601 33.617 1.00 15.82 176 VAL F O 1
ATOM 12437 N N . ASN F 1 147 ? 40.507 4.326 33.094 1.00 13.22 177 ASN F N 1
ATOM 12438 C CA . ASN F 1 147 ? 41.361 4.857 34.183 1.00 13.84 177 ASN F CA 1
ATOM 12439 C C . ASN F 1 147 ? 42.569 5.486 33.551 1.00 12.83 177 ASN F C 1
ATOM 12440 O O . ASN F 1 147 ? 43.493 4.738 33.222 1.00 12.65 177 ASN F O 1
ATOM 12445 N N . LEU F 1 148 ? 42.507 6.807 33.366 1.00 12.77 178 LEU F N 1
ATOM 12446 C CA . LEU F 1 148 ? 43.556 7.554 32.675 1.00 12.40 178 LEU F CA 1
ATOM 12447 C C . LEU F 1 148 ? 44.645 8.027 33.624 1.00 12.44 178 LEU F C 1
ATOM 12448 O O . LEU F 1 148 ? 44.322 8.690 34.640 1.00 12.74 178 LEU F O 1
ATOM 12453 N N . VAL F 1 149 ? 45.884 7.631 33.362 1.00 12.20 179 VAL F N 1
ATOM 12454 C CA . VAL F 1 149 ? 47.124 8.183 33.987 1.00 12.20 179 VAL F CA 1
ATOM 12455 C C . VAL F 1 149 ? 47.885 8.981 32.918 1.00 11.89 179 VAL F C 1
ATOM 12456 O O . VAL F 1 149 ? 47.970 8.533 31.723 1.00 11.63 179 VAL F O 1
ATOM 12460 N N . ILE F 1 150 ? 48.411 10.152 33.287 1.00 11.95 180 ILE F N 1
ATOM 12461 C CA . ILE F 1 150 ? 49.351 10.883 32.377 1.00 11.71 180 ILE F CA 1
ATOM 12462 C C . ILE F 1 150 ? 50.763 10.535 32.850 1.00 11.75 180 ILE F C 1
ATOM 12463 O O . ILE F 1 150 ? 51.133 10.873 33.990 1.00 11.99 180 ILE F O 1
ATOM 12468 N N . GLY F 1 151 ? 51.513 9.814 32.043 1.00 11.57 181 GLY F N 1
ATOM 12469 C CA . GLY F 1 151 ? 52.874 9.404 32.372 1.00 11.65 181 GLY F CA 1
ATOM 12470 C C . GLY F 1 151 ? 53.501 8.730 31.181 1.00 11.45 181 GLY F C 1
ATOM 12471 O O . GLY F 1 151 ? 52.837 8.525 30.166 1.00 11.25 181 GLY F O 1
ATOM 12472 N N . ASP F 1 152 ? 54.766 8.401 31.315 1.00 11.56 182 ASP F N 1
ATOM 12473 C CA . ASP F 1 152 ? 55.489 7.592 30.352 1.00 11.47 182 ASP F CA 1
ATOM 12474 C C . ASP F 1 152 ? 55.095 6.138 30.559 1.00 11.52 182 ASP F C 1
ATOM 12475 O O . ASP F 1 152 ? 55.275 5.618 31.676 1.00 11.76 182 ASP F O 1
ATOM 12480 N N . GLY F 1 153 ? 54.657 5.462 29.498 1.00 11.33 183 GLY F N 1
ATOM 12481 C CA . GLY F 1 153 ? 54.275 4.069 29.600 1.00 11.39 183 GLY F CA 1
ATOM 12482 C C . GLY F 1 153 ? 55.459 3.221 30.053 1.00 11.64 183 GLY F C 1
ATOM 12483 O O . GLY F 1 153 ? 55.201 2.141 30.623 1.00 11.81 183 GLY F O 1
ATOM 12484 N N . VAL F 1 154 ? 56.728 3.668 29.880 1.00 11.73 184 VAL F N 1
ATOM 12485 C CA . VAL F 1 154 ? 57.884 2.842 30.345 1.00 12.05 184 VAL F CA 1
ATOM 12486 C C . VAL F 1 154 ? 57.748 2.747 31.871 1.00 12.31 184 VAL F C 1
ATOM 12487 O O . VAL F 1 154 ? 57.839 1.627 32.458 1.00 12.55 184 VAL F O 1
ATOM 12491 N N . ALA F 1 155 ? 57.539 3.893 32.508 1.00 12.30 185 ALA F N 1
ATOM 12492 C CA . ALA F 1 155 ? 57.434 3.953 33.988 1.00 12.58 185 ALA F CA 1
ATOM 12493 C C . ALA F 1 155 ? 56.190 3.201 34.444 1.00 12.58 185 ALA F C 1
ATOM 12494 O O . ALA F 1 155 ? 56.278 2.430 35.480 1.00 13.62 185 ALA F O 1
ATOM 12496 N N . PHE F 1 156 ? 55.052 3.463 33.816 1.00 12.31 186 PHE F N 1
ATOM 12497 C CA . PHE F 1 156 ? 53.792 2.746 34.116 1.00 12.35 186 PHE F CA 1
ATOM 12498 C C . PHE F 1 156 ? 53.980 1.216 34.137 1.00 12.53 186 PHE F C 1
ATOM 12499 O O . PHE F 1 156 ? 53.550 0.477 35.101 1.00 12.81 186 PHE F O 1
ATOM 12507 N N . LEU F 1 157 ? 54.586 0.642 33.110 1.00 12.41 187 LEU F N 1
ATOM 12508 C CA . LEU F 1 157 ? 54.698 -0.838 33.048 1.00 12.60 187 LEU F CA 1
ATOM 12509 C C . LEU F 1 157 ? 55.548 -1.356 34.204 1.00 13.72 187 LEU F C 1
ATOM 12510 O O . LEU F 1 157 ? 55.252 -2.473 34.691 1.00 13.59 187 LEU F O 1
ATOM 12515 N N . LYS F 1 158 ? 56.599 -0.618 34.555 1.00 14.94 188 LYS F N 1
ATOM 12516 C CA . LYS F 1 158 ? 57.475 -1.039 35.680 1.00 17.44 188 LYS F CA 1
ATOM 12517 C C . LYS F 1 158 ? 56.648 -1.132 36.961 1.00 17.09 188 LYS F C 1
ATOM 12518 O O . LYS F 1 158 ? 56.986 -1.990 37.778 1.00 17.45 188 LYS F O 1
ATOM 12524 N N . ASN F 1 159 ? 55.588 -0.326 37.093 1.00 14.44 189 ASN F N 1
ATOM 12525 C CA . ASN F 1 159 ? 54.736 -0.290 38.306 1.00 15.38 189 ASN F CA 1
ATOM 12526 C C . ASN F 1 159 ? 53.724 -1.433 38.345 1.00 15.75 189 ASN F C 1
ATOM 12527 O O . ASN F 1 159 ? 53.075 -1.621 39.395 1.00 15.94 189 ASN F O 1
ATOM 12532 N N . ALA F 1 160 ? 53.510 -2.149 37.253 1.00 14.62 190 ALA F N 1
ATOM 12533 C CA . ALA F 1 160 ? 52.285 -2.970 37.125 1.00 14.54 190 ALA F CA 1
ATOM 12534 C C . ALA F 1 160 ? 52.400 -4.177 38.059 1.00 15.40 190 ALA F C 1
ATOM 12535 O O . ALA F 1 160 ? 53.487 -4.693 38.180 1.00 15.14 190 ALA F O 1
ATOM 12537 N N . ALA F 1 161 ? 51.285 -4.688 38.536 1.00 17.51 191 ALA F N 1
ATOM 12538 C CA . ALA F 1 161 ? 51.309 -5.970 39.323 1.00 21.20 191 ALA F CA 1
ATOM 12539 C C . ALA F 1 161 ? 51.661 -7.068 38.314 1.00 23.40 191 ALA F C 1
ATOM 12540 O O . ALA F 1 161 ? 51.144 -6.930 37.135 1.00 21.17 191 ALA F O 1
ATOM 12542 N N . GLU F 1 162 ? 52.600 -7.988 38.635 1.00 24.80 192 GLU F N 1
ATOM 12543 C CA . GLU F 1 162 ? 52.958 -9.121 37.741 1.00 24.17 192 GLU F CA 1
ATOM 12544 C C . GLU F 1 162 ? 51.655 -9.840 37.385 1.00 23.36 192 GLU F C 1
ATOM 12545 O O . GLU F 1 162 ? 50.835 -9.966 38.292 1.00 21.89 192 GLU F O 1
ATOM 12551 N N . GLY F 1 163 ? 51.402 -10.134 36.086 1.00 18.45 193 GLY F N 1
ATOM 12552 C CA . GLY F 1 163 ? 50.340 -11.062 35.677 1.00 17.77 193 GLY F CA 1
ATOM 12553 C C . GLY F 1 163 ? 48.990 -10.425 35.766 1.00 17.62 193 GLY F C 1
ATOM 12554 O O . GLY F 1 163 ? 47.974 -11.117 35.739 1.00 19.16 193 GLY F O 1
ATOM 12555 N N . SER F 1 164 ? 48.945 -9.114 35.864 1.00 17.50 194 SER F N 1
ATOM 12556 C CA . SER F 1 164 ? 47.696 -8.410 36.180 1.00 17.59 194 SER F CA 1
ATOM 12557 C C . SER F 1 164 ? 46.875 -8.191 34.916 1.00 17.78 194 SER F C 1
ATOM 12558 O O . SER F 1 164 ? 45.670 -7.957 35.115 1.00 19.57 194 SER F O 1
ATOM 12561 N N . TYR F 1 165 ? 47.475 -8.135 33.704 1.00 15.08 195 TYR F N 1
ATOM 12562 C CA . TYR F 1 165 ? 46.709 -7.723 32.510 1.00 14.25 195 TYR F CA 1
ATOM 12563 C C . TYR F 1 165 ? 46.401 -8.898 31.578 1.00 13.73 195 TYR F C 1
ATOM 12564 O O . TYR F 1 165 ? 47.284 -9.742 31.349 1.00 13.81 195 TYR F O 1
ATOM 12573 N N . ASP F 1 166 ? 45.192 -8.888 31.006 1.00 13.70 196 ASP F N 1
ATOM 12574 C CA . ASP F 1 166 ? 44.765 -9.794 29.912 1.00 14.35 196 ASP F CA 1
ATOM 12575 C C . ASP F 1 166 ? 45.353 -9.305 28.582 1.00 13.45 196 ASP F C 1
ATOM 12576 O O . ASP F 1 166 ? 45.726 -10.139 27.779 1.00 13.22 196 ASP F O 1
ATOM 12581 N N . ALA F 1 167 ? 45.398 -7.991 28.373 1.00 12.89 197 ALA F N 1
ATOM 12582 C CA . ALA F 1 167 ? 45.922 -7.451 27.088 1.00 12.48 197 ALA F CA 1
ATOM 12583 C C . ALA F 1 167 ? 46.668 -6.143 27.330 1.00 12.22 197 ALA F C 1
ATOM 12584 O O . ALA F 1 167 ? 46.203 -5.351 28.164 1.00 12.27 197 ALA F O 1
ATOM 12586 N N . VAL F 1 168 ? 47.667 -5.872 26.477 1.00 11.96 198 VAL F N 1
ATOM 12587 C CA . VAL F 1 168 ? 48.304 -4.530 26.429 1.00 11.69 198 VAL F CA 1
ATOM 12588 C C . VAL F 1 168 ? 48.319 -4.094 24.970 1.00 11.39 198 VAL F C 1
ATOM 12589 O O . VAL F 1 168 ? 48.745 -4.887 24.157 1.00 11.38 198 VAL F O 1
ATOM 12593 N N . ILE F 1 169 ? 47.817 -2.905 24.746 1.00 11.19 199 ILE F N 1
ATOM 12594 C CA . ILE F 1 169 ? 47.844 -2.299 23.371 1.00 10.91 199 ILE F CA 1
ATOM 12595 C C . ILE F 1 169 ? 48.726 -1.059 23.439 1.00 10.75 199 ILE F C 1
ATOM 12596 O O . ILE F 1 169 ? 48.416 -0.137 24.202 1.00 10.76 199 ILE F O 1
ATOM 12601 N N . VAL F 1 170 ? 49.790 -1.052 22.639 1.00 10.65 200 VAL F N 1
ATOM 12602 C CA . VAL F 1 170 ? 50.751 0.068 22.567 1.00 10.54 200 VAL F CA 1
ATOM 12603 C C . VAL F 1 170 ? 50.358 0.897 21.320 1.00 10.33 200 VAL F C 1
ATOM 12604 O O . VAL F 1 170 ? 50.820 0.573 20.232 1.00 10.27 200 VAL F O 1
ATOM 12608 N N . ASP F 1 171 ? 49.527 1.897 21.515 1.00 10.26 201 ASP F N 1
ATOM 12609 C CA . ASP F 1 171 ? 49.159 2.809 20.406 1.00 10.10 201 ASP F CA 1
ATOM 12610 C C . ASP F 1 171 ? 50.048 4.022 20.448 1.00 10.05 201 ASP F C 1
ATOM 12611 O O . ASP F 1 171 ? 49.609 5.065 21.000 1.00 10.06 201 ASP F O 1
ATOM 12616 N N . SER F 1 172 ? 51.300 3.836 20.105 1.00 10.06 202 SER F N 1
ATOM 12617 C CA . SER F 1 172 ? 52.290 4.901 20.205 1.00 10.08 202 SER F CA 1
ATOM 12618 C C . SER F 1 172 ? 52.484 5.654 18.896 1.00 10.00 202 SER F C 1
ATOM 12619 O O . SER F 1 172 ? 52.278 5.099 17.789 1.00 9.94 202 SER F O 1
ATOM 12622 N N . SER F 1 173 ? 53.128 6.790 19.042 1.00 10.04 203 SER F N 1
ATOM 12623 C CA . SER F 1 173 ? 53.768 7.498 17.910 1.00 10.05 203 SER F CA 1
ATOM 12624 C C . SER F 1 173 ? 55.012 6.744 17.514 1.00 10.18 203 SER F C 1
ATOM 12625 O O . SER F 1 173 ? 55.278 5.662 18.049 1.00 10.25 203 SER F O 1
ATOM 12628 N N . ASP F 1 174 ? 55.733 7.323 16.580 1.00 10.26 204 ASP F N 1
ATOM 12629 C CA . ASP F 1 174 ? 56.949 6.799 15.934 1.00 10.45 204 ASP F CA 1
ATOM 12630 C C . ASP F 1 174 ? 58.087 6.835 16.941 1.00 10.68 204 ASP F C 1
ATOM 12631 O O . ASP F 1 174 ? 58.023 7.578 17.893 1.00 10.68 204 ASP F O 1
ATOM 12636 N N . PRO F 1 175 ? 59.155 6.081 16.689 1.00 10.91 205 PRO F N 1
ATOM 12637 C CA . PRO F 1 175 ? 60.327 6.053 17.549 1.00 11.20 205 PRO F CA 1
ATOM 12638 C C . PRO F 1 175 ? 61.149 7.318 17.589 1.00 11.39 205 PRO F C 1
ATOM 12639 O O . PRO F 1 175 ? 62.006 7.374 18.456 1.00 11.64 205 PRO F O 1
ATOM 12643 N N . ILE F 1 176 ? 60.828 8.292 16.738 1.00 11.30 206 ILE F N 1
ATOM 12644 C CA . ILE F 1 176 ? 61.411 9.628 16.869 1.00 11.48 206 ILE F CA 1
ATOM 12645 C C . ILE F 1 176 ? 60.478 10.425 17.760 1.00 11.26 206 ILE F C 1
ATOM 12646 O O . ILE F 1 176 ? 59.372 10.792 17.281 1.00 11.01 206 ILE F O 1
ATOM 12651 N N . GLY F 1 177 ? 60.873 10.640 19.005 1.00 11.38 207 GLY F N 1
ATOM 12652 C CA . GLY F 1 177 ? 60.084 11.358 20.006 1.00 11.24 207 GLY F CA 1
ATOM 12653 C C . GLY F 1 177 ? 59.953 10.565 21.298 1.00 11.23 207 GLY F C 1
ATOM 12654 O O . GLY F 1 177 ? 60.770 9.697 21.588 1.00 11.42 207 GLY F O 1
ATOM 12655 N N . PRO F 1 178 ? 58.919 10.856 22.075 1.00 11.07 208 PRO F N 1
ATOM 12656 C CA . PRO F 1 178 ? 58.764 10.316 23.403 1.00 11.11 208 PRO F CA 1
ATOM 12657 C C . PRO F 1 178 ? 58.515 8.815 23.365 1.00 11.04 208 PRO F C 1
ATOM 12658 O O . PRO F 1 178 ? 58.630 8.136 24.356 1.00 11.15 208 PRO F O 1
ATOM 12662 N N . ALA F 1 179 ? 58.190 8.313 22.188 1.00 10.89 209 ALA F N 1
ATOM 12663 C CA . ALA F 1 179 ? 57.888 6.870 22.046 1.00 10.84 209 ALA F CA 1
ATOM 12664 C C . ALA F 1 179 ? 59.150 6.029 21.902 1.00 11.10 209 ALA F C 1
ATOM 12665 O O . ALA F 1 179 ? 58.982 4.767 21.944 1.00 11.12 209 ALA F O 1
ATOM 12667 N N . LYS F 1 180 ? 60.336 6.626 21.695 1.00 11.34 210 LYS F N 1
ATOM 12668 C CA . LYS F 1 180 ? 61.576 5.854 21.356 1.00 11.65 210 LYS F CA 1
ATOM 12669 C C . LYS F 1 180 ? 61.632 4.548 22.137 1.00 11.78 210 LYS F C 1
ATOM 12670 O O . LYS F 1 180 ? 61.830 3.469 21.504 1.00 11.86 210 LYS F O 1
ATOM 12676 N N . GLU F 1 181 ? 61.568 4.595 23.483 1.00 11.85 211 GLU F N 1
ATOM 12677 C CA . GLU F 1 181 ? 61.833 3.355 24.269 1.00 12.07 211 GLU F CA 1
ATOM 12678 C C . GLU F 1 181 ? 60.741 2.290 24.142 1.00 11.87 211 GLU F C 1
ATOM 12679 O O . GLU F 1 181 ? 61.014 1.125 24.639 1.00 12.10 211 GLU F O 1
ATOM 12685 N N . LEU F 1 182 ? 59.540 2.630 23.669 1.00 11.52 212 LEU F N 1
ATOM 12686 C CA . LEU F 1 182 ? 58.418 1.674 23.582 1.00 11.36 212 LEU F CA 1
ATOM 12687 C C . LEU F 1 182 ? 58.685 0.623 22.472 1.00 11.42 212 LEU F C 1
ATOM 12688 O O . LEU F 1 182 ? 57.911 -0.333 22.386 1.00 11.36 212 LEU F O 1
ATOM 12693 N N . PHE F 1 183 ? 59.697 0.862 21.634 1.00 11.55 213 PHE F N 1
ATOM 12694 C CA . PHE F 1 183 ? 60.126 -0.058 20.560 1.00 11.68 213 PHE F CA 1
ATOM 12695 C C . PHE F 1 183 ? 61.303 -0.921 21.005 1.00 12.24 213 PHE F C 1
ATOM 12696 O O . PHE F 1 183 ? 61.847 -1.729 20.172 1.00 12.34 213 PHE F O 1
ATOM 12704 N N . GLU F 1 184 ? 61.706 -0.853 22.269 1.00 13.65 214 GLU F N 1
ATOM 12705 C CA . GLU F 1 184 ? 62.990 -1.493 22.673 1.00 15.78 214 GLU F CA 1
ATOM 12706 C C . GLU F 1 184 ? 62.734 -2.654 23.630 1.00 15.91 214 GLU F C 1
ATOM 12707 O O . GLU F 1 184 ? 61.593 -2.802 24.169 1.00 14.21 214 GLU F O 1
ATOM 12713 N N . LYS F 1 185 ? 63.769 -3.460 23.801 1.00 17.80 215 LYS F N 1
ATOM 12714 C CA . LYS F 1 185 ? 63.686 -4.765 24.485 1.00 19.28 215 LYS F CA 1
ATOM 12715 C C . LYS F 1 185 ? 63.223 -4.637 25.932 1.00 17.53 215 LYS F C 1
ATOM 12716 O O . LYS F 1 185 ? 62.350 -5.401 26.348 1.00 16.65 215 LYS F O 1
ATOM 12722 N N . PRO F 1 186 ? 63.810 -3.753 26.777 1.00 17.82 216 PRO F N 1
ATOM 12723 C CA . PRO F 1 186 ? 63.339 -3.619 28.159 1.00 16.65 216 PRO F CA 1
ATOM 12724 C C . PRO F 1 186 ? 61.831 -3.388 28.264 1.00 16.28 216 PRO F C 1
ATOM 12725 O O . PRO F 1 186 ? 61.157 -4.008 29.137 1.00 16.64 216 PRO F O 1
ATOM 12729 N N . PHE F 1 187 ? 61.313 -2.484 27.448 1.00 13.90 217 PHE F N 1
ATOM 12730 C CA . PHE F 1 187 ? 59.870 -2.180 27.444 1.00 13.07 217 PHE F CA 1
ATOM 12731 C C . PHE F 1 187 ? 59.093 -3.482 27.227 1.00 13.08 217 PHE F C 1
ATOM 12732 O O . PHE F 1 187 ? 58.121 -3.763 28.030 1.00 13.32 217 PHE F O 1
ATOM 12740 N N . PHE F 1 188 ? 59.448 -4.220 26.155 1.00 13.61 218 PHE F N 1
ATOM 12741 C CA . PHE F 1 188 ? 58.788 -5.470 25.772 1.00 14.45 218 PHE F CA 1
ATOM 12742 C C . PHE F 1 188 ? 58.888 -6.463 26.923 1.00 14.66 218 PHE F C 1
ATOM 12743 O O . PHE F 1 188 ? 57.909 -7.087 27.236 1.00 14.01 218 PHE F O 1
ATOM 12751 N N . GLN F 1 189 ? 60.033 -6.539 27.563 1.00 16.78 219 GLN F N 1
ATOM 12752 C CA . GLN F 1 189 ? 60.173 -7.468 28.712 1.00 19.52 219 GLN F CA 1
ATOM 12753 C C . GLN F 1 189 ? 59.183 -7.090 29.827 1.00 18.41 219 GLN F C 1
ATOM 12754 O O . GLN F 1 189 ? 58.536 -8.030 30.401 1.00 18.20 219 GLN F O 1
ATOM 12760 N N . SER F 1 190 ? 59.054 -5.793 30.164 1.00 16.96 220 SER F N 1
ATOM 12761 C CA . SER F 1 190 ? 58.124 -5.354 31.249 1.00 16.20 220 SER F CA 1
ATOM 12762 C C . SER F 1 190 ? 56.664 -5.660 30.840 1.00 14.75 220 SER F C 1
ATOM 12763 O O . SER F 1 190 ? 55.843 -5.980 31.758 1.00 14.62 220 SER F O 1
ATOM 12766 N N . VAL F 1 191 ? 56.302 -5.581 29.544 1.00 14.56 221 VAL F N 1
ATOM 12767 C CA . VAL F 1 191 ? 54.926 -5.976 29.065 1.00 13.72 221 VAL F CA 1
ATOM 12768 C C . VAL F 1 191 ? 54.729 -7.473 29.397 1.00 14.27 221 VAL F C 1
ATOM 12769 O O . VAL F 1 191 ? 53.642 -7.888 29.832 1.00 13.14 221 VAL F O 1
ATOM 12773 N N . ALA F 1 192 ? 55.717 -8.283 29.050 1.00 15.59 222 ALA F N 1
ATOM 12774 C CA . ALA F 1 192 ? 55.680 -9.737 29.252 1.00 16.22 222 ALA F CA 1
ATOM 12775 C C . ALA F 1 192 ? 55.409 -9.982 30.744 1.00 16.12 222 ALA F C 1
ATOM 12776 O O . ALA F 1 192 ? 54.494 -10.724 31.058 1.00 15.91 222 ALA F O 1
ATOM 12778 N N . ARG F 1 193 ? 56.109 -9.277 31.626 1.00 17.08 223 ARG F N 1
ATOM 12779 C CA . ARG F 1 193 ? 55.940 -9.423 33.110 1.00 17.86 223 ARG F CA 1
ATOM 12780 C C . ARG F 1 193 ? 54.521 -8.991 33.545 1.00 17.18 223 ARG F C 1
ATOM 12781 O O . ARG F 1 193 ? 53.911 -9.758 34.292 1.00 17.08 223 ARG F O 1
ATOM 12789 N N . ALA F 1 194 ? 53.979 -7.866 33.062 1.00 14.60 224 ALA F N 1
ATOM 12790 C CA . ALA F 1 194 ? 52.605 -7.361 33.353 1.00 13.85 224 ALA F CA 1
ATOM 12791 C C . ALA F 1 194 ? 51.456 -8.267 32.903 1.00 13.77 224 ALA F C 1
ATOM 12792 O O . ALA F 1 194 ? 50.339 -8.156 33.551 1.00 13.89 224 ALA F O 1
ATOM 12794 N N . LEU F 1 195 ? 51.640 -9.077 31.827 1.00 13.72 225 LEU F N 1
ATOM 12795 C CA . LEU F 1 195 ? 50.578 -9.967 31.281 1.00 13.79 225 LEU F CA 1
ATOM 12796 C C . LEU F 1 195 ? 50.457 -11.260 32.122 1.00 14.97 225 LEU F C 1
ATOM 12797 O O . LEU F 1 195 ? 51.477 -11.745 32.599 1.00 15.97 225 LEU F O 1
ATOM 12802 N N . ARG F 1 196 ? 49.234 -11.673 32.394 1.00 15.39 226 ARG F N 1
ATOM 12803 C CA . ARG F 1 196 ? 48.898 -13.037 32.810 1.00 17.33 226 ARG F CA 1
ATOM 12804 C C . ARG F 1 196 ? 49.538 -14.008 31.838 1.00 17.92 226 ARG F C 1
ATOM 12805 O O . ARG F 1 196 ? 49.868 -13.648 30.712 1.00 15.60 226 ARG F O 1
ATOM 12813 N N . PRO F 1 197 ? 49.676 -15.288 32.226 1.00 18.64 227 PRO F N 1
ATOM 12814 C CA . PRO F 1 197 ? 50.038 -16.335 31.289 1.00 18.97 227 PRO F CA 1
ATOM 12815 C C . PRO F 1 197 ? 48.935 -16.476 30.244 1.00 18.83 227 PRO F C 1
ATOM 12816 O O . PRO F 1 197 ? 47.747 -16.565 30.570 1.00 19.47 227 PRO F O 1
ATOM 12820 N N . GLY F 1 198 ? 49.346 -16.364 28.995 1.00 18.60 228 GLY F N 1
ATOM 12821 C CA . GLY F 1 198 ? 48.424 -16.393 27.852 1.00 16.91 228 GLY F CA 1
ATOM 12822 C C . GLY F 1 198 ? 47.983 -14.982 27.486 1.00 15.54 228 GLY F C 1
ATOM 12823 O O . GLY F 1 198 ? 47.202 -14.854 26.540 1.00 14.17 228 GLY F O 1
ATOM 12824 N N . GLY F 1 199 ? 48.452 -13.979 28.242 1.00 14.74 229 GLY F N 1
ATOM 12825 C CA . GLY F 1 199 ? 48.159 -12.559 27.961 1.00 14.35 229 GLY F CA 1
ATOM 12826 C C . GLY F 1 199 ? 48.703 -12.172 26.587 1.00 13.38 229 GLY F C 1
ATOM 12827 O O . GLY F 1 199 ? 49.734 -12.768 26.164 1.00 13.47 229 GLY F O 1
ATOM 12828 N N . VAL F 1 200 ? 48.098 -11.161 25.938 1.00 13.00 230 VAL F N 1
ATOM 12829 C CA . VAL F 1 200 ? 48.521 -10.739 24.578 1.00 12.66 230 VAL F CA 1
ATOM 12830 C C . VAL F 1 200 ? 48.960 -9.266 24.551 1.00 12.30 230 VAL F C 1
ATOM 12831 O O . VAL F 1 200 ? 48.455 -8.503 25.334 1.00 12.26 230 VAL F O 1
ATOM 12835 N N . VAL F 1 201 ? 49.926 -8.918 23.696 1.00 12.11 231 VAL F N 1
ATOM 12836 C CA . VAL F 1 201 ? 50.329 -7.506 23.455 1.00 11.79 231 VAL F CA 1
ATOM 12837 C C . VAL F 1 201 ? 50.167 -7.253 21.927 1.00 11.53 231 VAL F C 1
ATOM 12838 O O . VAL F 1 201 ? 50.357 -8.215 21.161 1.00 11.64 231 VAL F O 1
ATOM 12842 N N . CYS F 1 202 ? 49.541 -6.131 21.610 1.00 11.27 232 CYS F N 1
ATOM 12843 C CA . CYS F 1 202 ? 49.438 -5.610 20.242 1.00 11.03 232 CYS F CA 1
ATOM 12844 C C . CYS F 1 202 ? 50.137 -4.282 20.174 1.00 10.82 232 CYS F C 1
ATOM 12845 O O . CYS F 1 202 ? 49.801 -3.437 20.993 1.00 10.77 232 CYS F O 1
ATOM 12848 N N . THR F 1 203 ? 51.083 -4.084 19.253 1.00 10.75 233 THR F N 1
ATOM 12849 C CA . THR F 1 203 ? 51.817 -2.791 19.245 1.00 10.62 233 THR F CA 1
ATOM 12850 C C . THR F 1 203 ? 51.783 -2.217 17.838 1.00 10.44 233 THR F C 1
ATOM 12851 O O . THR F 1 203 ? 51.803 -3.018 16.889 1.00 10.50 233 THR F O 1
ATOM 12855 N N . GLN F 1 204 ? 51.800 -0.889 17.779 1.00 10.29 234 GLN F N 1
ATOM 12856 C CA . GLN F 1 204 ? 52.039 -0.133 16.505 1.00 10.17 234 GLN F CA 1
ATOM 12857 C C . GLN F 1 204 ? 53.444 -0.507 16.043 1.00 10.33 234 GLN F C 1
ATOM 12858 O O . GLN F 1 204 ? 54.466 -0.116 16.746 1.00 10.44 234 GLN F O 1
ATOM 12864 N N . ALA F 1 205 ? 53.523 -1.219 14.906 1.00 10.38 235 ALA F N 1
ATOM 12865 C CA . ALA F 1 205 ? 54.820 -1.733 14.453 1.00 10.60 235 ALA F CA 1
ATOM 12866 C C . ALA F 1 205 ? 55.135 -1.345 12.971 1.00 10.61 235 ALA F C 1
ATOM 12867 O O . ALA F 1 205 ? 55.714 -2.162 12.213 1.00 10.80 235 ALA F O 1
ATOM 12869 N N . GLU F 1 206 ? 54.832 -0.111 12.622 1.00 10.44 236 GLU F N 1
ATOM 12870 C CA . GLU F 1 206 ? 55.355 0.608 11.441 1.00 10.49 236 GLU F CA 1
ATOM 12871 C C . GLU F 1 206 ? 55.059 -0.115 10.101 1.00 10.54 236 GLU F C 1
ATOM 12872 O O . GLU F 1 206 ? 54.161 -0.942 10.021 1.00 10.48 236 GLU F O 1
ATOM 12878 N N . SER F 1 207 ? 55.746 0.324 9.058 1.00 10.68 237 SER F N 1
ATOM 12879 C CA . SER F 1 207 ? 55.461 -0.093 7.653 1.00 10.75 237 SER F CA 1
ATOM 12880 C C . SER F 1 207 ? 56.482 -1.106 7.132 1.00 11.07 237 SER F C 1
ATOM 12881 O O . SER F 1 207 ? 57.706 -0.830 7.093 1.00 11.32 237 SER F O 1
ATOM 12884 N N . LEU F 1 208 ? 55.964 -2.238 6.676 1.00 11.11 238 LEU F N 1
ATOM 12885 C CA . LEU F 1 208 ? 56.756 -3.264 6.000 1.00 11.45 238 LEU F CA 1
ATOM 12886 C C . LEU F 1 208 ? 57.394 -2.667 4.762 1.00 11.65 238 LEU F C 1
ATOM 12887 O O . LEU F 1 208 ? 58.493 -3.113 4.433 1.00 12.01 238 LEU F O 1
ATOM 12892 N N . TRP F 1 209 ? 56.801 -1.652 4.144 1.00 11.47 239 TRP F N 1
ATOM 12893 C CA . TRP F 1 209 ? 57.450 -1.002 2.971 1.00 11.72 239 TRP F CA 1
ATOM 12894 C C . TRP F 1 209 ? 58.689 -0.150 3.322 1.00 11.91 239 TRP F C 1
ATOM 12895 O O . TRP F 1 209 ? 59.648 -0.171 2.542 1.00 12.28 239 TRP F O 1
ATOM 12906 N N . LEU F 1 210 ? 58.682 0.530 4.476 1.00 11.71 240 LEU F N 1
ATOM 12907 C CA . LEU F 1 210 ? 59.647 1.641 4.794 1.00 11.87 240 LEU F CA 1
ATOM 12908 C C . LEU F 1 210 ? 60.645 1.241 5.872 1.00 12.07 240 LEU F C 1
ATOM 12909 O O . LEU F 1 210 ? 61.706 1.959 5.992 1.00 12.38 240 LEU F O 1
ATOM 12914 N N . HIS F 1 211 ? 60.275 0.310 6.745 1.00 11.94 241 HIS F N 1
ATOM 12915 C CA . HIS F 1 211 ? 60.929 0.123 8.045 1.00 12.03 241 HIS F CA 1
ATOM 12916 C C . HIS F 1 211 ? 61.220 -1.350 8.321 1.00 12.24 241 HIS F C 1
ATOM 12917 O O . HIS F 1 211 ? 61.146 -1.739 9.487 1.00 12.18 241 HIS F O 1
ATOM 12924 N N . MET F 1 212 ? 61.611 -2.127 7.305 1.00 13.15 242 MET F N 1
ATOM 12925 C CA . MET F 1 212 ? 61.870 -3.570 7.522 1.00 15.91 242 MET F CA 1
ATOM 12926 C C . MET F 1 212 ? 63.028 -3.799 8.493 1.00 16.44 242 MET F C 1
ATOM 12927 O O . MET F 1 212 ? 62.992 -4.805 9.154 1.00 15.66 242 MET F O 1
ATOM 12932 N N . ASP F 1 213 ? 64.049 -2.950 8.518 1.00 18.36 243 ASP F N 1
ATOM 12933 C CA . ASP F 1 213 ? 65.198 -3.192 9.445 1.00 20.67 243 ASP F CA 1
ATOM 12934 C C . ASP F 1 213 ? 64.700 -2.964 10.900 1.00 19.13 243 ASP F C 1
ATOM 12935 O O . ASP F 1 213 ? 64.995 -3.767 11.803 1.00 16.58 243 ASP F O 1
ATOM 12940 N N . ILE F 1 214 ? 63.882 -1.943 11.117 1.00 16.69 244 ILE F N 1
ATOM 12941 C CA . ILE F 1 214 ? 63.253 -1.707 12.436 1.00 15.52 244 ILE F CA 1
ATOM 12942 C C . ILE F 1 214 ? 62.320 -2.881 12.766 1.00 14.28 244 ILE F C 1
ATOM 12943 O O . ILE F 1 214 ? 62.382 -3.413 13.962 1.00 13.48 244 ILE F O 1
ATOM 12948 N N . ILE F 1 215 ? 61.498 -3.313 11.816 1.00 12.95 245 ILE F N 1
ATOM 12949 C CA . ILE F 1 215 ? 60.523 -4.378 12.150 1.00 12.67 245 ILE F CA 1
ATOM 12950 C C . ILE F 1 215 ? 61.259 -5.694 12.470 1.00 14.07 245 ILE F C 1
ATOM 12951 O O . ILE F 1 215 ? 60.877 -6.427 13.421 1.00 12.67 245 ILE F O 1
ATOM 12956 N N . GLU F 1 216 ? 62.268 -6.036 11.686 1.00 16.73 246 GLU F N 1
ATOM 12957 C CA . GLU F 1 216 ? 63.087 -7.265 11.918 1.00 19.54 246 GLU F CA 1
ATOM 12958 C C . GLU F 1 216 ? 63.594 -7.352 13.369 1.00 19.65 246 GLU F C 1
ATOM 12959 O O . GLU F 1 216 ? 63.511 -8.471 13.968 1.00 19.52 246 GLU F O 1
ATOM 12965 N N . ASP F 1 217 ? 64.133 -6.263 13.905 1.00 19.16 247 ASP F N 1
ATOM 12966 C CA . ASP F 1 217 ? 64.695 -6.211 15.288 1.00 20.71 247 ASP F CA 1
ATOM 12967 C C . ASP F 1 217 ? 63.582 -6.366 16.303 1.00 19.34 247 ASP F C 1
ATOM 12968 O O . ASP F 1 217 ? 63.802 -7.177 17.239 1.00 21.42 247 ASP F O 1
ATOM 12973 N N . ILE F 1 218 ? 62.462 -5.642 16.091 1.00 16.35 248 ILE F N 1
ATOM 12974 C CA . ILE F 1 218 ? 61.239 -5.747 16.935 1.00 13.92 248 ILE F CA 1
ATOM 12975 C C . ILE F 1 218 ? 60.840 -7.221 17.002 1.00 13.93 248 ILE F C 1
ATOM 12976 O O . ILE F 1 218 ? 60.766 -7.814 18.164 1.00 13.71 248 ILE F O 1
ATOM 12981 N N . VAL F 1 219 ? 60.709 -7.882 15.856 1.00 13.34 249 VAL F N 1
ATOM 12982 C CA . VAL F 1 219 ? 60.237 -9.294 15.831 1.00 14.31 249 VAL F CA 1
ATOM 12983 C C . VAL F 1 219 ? 61.222 -10.220 16.557 1.00 16.66 249 VAL F C 1
ATOM 12984 O O . VAL F 1 219 ? 60.763 -11.079 17.369 1.00 16.79 249 VAL F O 1
ATOM 12988 N N . SER F 1 220 ? 62.523 -10.032 16.340 1.00 18.97 250 SER F N 1
ATOM 12989 C CA . SER F 1 220 ? 63.596 -10.891 16.911 1.00 22.26 250 SER F CA 1
ATOM 12990 C C . SER F 1 220 ? 63.478 -10.824 18.431 1.00 21.97 250 SER F C 1
ATOM 12991 O O . SER F 1 220 ? 63.295 -11.859 19.118 1.00 23.38 250 SER F O 1
ATOM 12994 N N . ASN F 1 221 ? 63.518 -9.596 18.916 1.00 21.97 251 ASN F N 1
ATOM 12995 C CA . ASN F 1 221 ? 63.282 -9.271 20.344 1.00 22.02 251 ASN F CA 1
ATOM 12996 C C . ASN F 1 221 ? 62.034 -9.997 20.848 1.00 21.69 251 ASN F C 1
ATOM 12997 O O . ASN F 1 221 ? 62.166 -10.717 21.864 1.00 21.79 251 ASN F O 1
ATOM 13002 N N . CYS F 1 222 ? 60.850 -9.743 20.277 1.00 18.97 252 CYS F N 1
ATOM 13003 C CA . CYS F 1 222 ? 59.611 -10.388 20.774 1.00 18.48 252 CYS F CA 1
ATOM 13004 C C . CYS F 1 222 ? 59.755 -11.916 20.736 1.00 19.80 252 CYS F C 1
ATOM 13005 O O . CYS F 1 222 ? 59.166 -12.539 21.597 1.00 19.87 252 CYS F O 1
ATOM 13008 N N . ARG F 1 223 ? 60.508 -12.497 19.779 1.00 22.01 253 ARG F N 1
ATOM 13009 C CA . ARG F 1 223 ? 60.653 -13.963 19.641 1.00 24.23 253 ARG F CA 1
ATOM 13010 C C . ARG F 1 223 ? 61.488 -14.471 20.827 1.00 26.17 253 ARG F C 1
ATOM 13011 O O . ARG F 1 223 ? 61.340 -15.643 21.218 1.00 26.34 253 ARG F O 1
ATOM 13019 N N . GLU F 1 224 ? 62.374 -13.635 21.322 1.00 27.41 254 GLU F N 1
ATOM 13020 C CA . GLU F 1 224 ? 63.207 -13.965 22.511 1.00 30.99 254 GLU F CA 1
ATOM 13021 C C . GLU F 1 224 ? 62.339 -13.925 23.775 1.00 27.99 254 GLU F C 1
ATOM 13022 O O . GLU F 1 224 ? 62.463 -14.835 24.594 1.00 27.07 254 GLU F O 1
ATOM 13028 N N . ILE F 1 225 ? 61.465 -12.928 23.869 1.00 23.57 255 ILE F N 1
ATOM 13029 C CA . ILE F 1 225 ? 60.740 -12.520 25.107 1.00 21.83 255 ILE F CA 1
ATOM 13030 C C . ILE F 1 225 ? 59.455 -13.326 25.267 1.00 22.42 255 ILE F C 1
ATOM 13031 O O . ILE F 1 225 ? 59.231 -13.857 26.345 1.00 17.74 255 ILE F O 1
ATOM 13036 N N . PHE F 1 226 ? 58.678 -13.470 24.191 1.00 19.40 256 PHE F N 1
ATOM 13037 C CA . PHE F 1 226 ? 57.319 -14.057 24.211 1.00 20.35 256 PHE F CA 1
ATOM 13038 C C . PHE F 1 226 ? 57.409 -15.501 23.725 1.00 23.26 256 PHE F C 1
ATOM 13039 O O . PHE F 1 226 ? 57.712 -15.732 22.551 1.00 22.26 256 PHE F O 1
ATOM 13047 N N . LYS F 1 227 ? 57.238 -16.449 24.638 1.00 24.88 257 LYS F N 1
ATOM 13048 C CA . LYS F 1 227 ? 57.332 -17.891 24.306 1.00 26.24 257 LYS F CA 1
ATOM 13049 C C . LYS F 1 227 ? 55.961 -18.407 23.895 1.00 24.22 257 LYS F C 1
ATOM 13050 O O . LYS F 1 227 ? 55.853 -19.581 23.640 1.00 24.85 257 LYS F O 1
ATOM 13056 N N . GLY F 1 228 ? 54.937 -17.569 23.873 1.00 22.29 258 GLY F N 1
ATOM 13057 C CA . GLY F 1 228 ? 53.687 -17.944 23.195 1.00 22.11 258 GLY F CA 1
ATOM 13058 C C . GLY F 1 228 ? 53.797 -17.644 21.700 1.00 22.16 258 GLY F C 1
ATOM 13059 O O . GLY F 1 228 ? 54.837 -17.943 21.082 1.00 22.78 258 GLY F O 1
ATOM 13060 N N . SER F 1 229 ? 52.738 -17.118 21.111 1.00 19.61 259 SER F N 1
ATOM 13061 C CA . SER F 1 229 ? 52.681 -16.828 19.644 1.00 17.37 259 SER F CA 1
ATOM 13062 C C . SER F 1 229 ? 53.385 -15.490 19.414 1.00 16.53 259 SER F C 1
ATOM 13063 O O . SER F 1 229 ? 53.343 -14.674 20.369 1.00 16.43 259 SER F O 1
ATOM 13066 N N . VAL F 1 230 ? 54.118 -15.327 18.321 1.00 15.81 260 VAL F N 1
ATOM 13067 C CA . VAL F 1 230 ? 54.681 -14.014 17.878 1.00 15.55 260 VAL F CA 1
ATOM 13068 C C . VAL F 1 230 ? 54.259 -13.869 16.394 1.00 13.52 260 VAL F C 1
ATOM 13069 O O . VAL F 1 230 ? 54.506 -14.816 15.600 1.00 13.29 260 VAL F O 1
ATOM 13073 N N . ASN F 1 231 ? 53.442 -12.863 16.037 1.00 12.89 261 ASN F N 1
ATOM 13074 C CA . ASN F 1 231 ? 52.866 -12.717 14.689 1.00 12.40 261 ASN F CA 1
ATOM 13075 C C . ASN F 1 231 ? 52.841 -11.232 14.305 1.00 12.01 261 ASN F C 1
ATOM 13076 O O . ASN F 1 231 ? 52.865 -10.356 15.184 1.00 11.84 261 ASN F O 1
ATOM 13081 N N . TYR F 1 232 ? 52.810 -10.966 13.021 1.00 11.91 262 TYR F N 1
ATOM 13082 C CA . TYR F 1 232 ? 52.836 -9.586 12.514 1.00 11.59 262 TYR F CA 1
ATOM 13083 C C . TYR F 1 232 ? 51.676 -9.447 11.535 1.00 11.42 262 TYR F C 1
ATOM 13084 O O . TYR F 1 232 ? 51.561 -10.355 10.670 1.00 11.60 262 TYR F O 1
ATOM 13093 N N . ALA F 1 233 ? 50.887 -8.382 11.679 1.00 11.14 263 ALA F N 1
ATOM 13094 C CA . ALA F 1 233 ? 49.643 -8.167 10.922 1.00 11.01 263 ALA F CA 1
ATOM 13095 C C . ALA F 1 233 ? 49.813 -6.814 10.258 1.00 10.78 263 ALA F C 1
ATOM 13096 O O . ALA F 1 233 ? 50.559 -5.988 10.805 1.00 10.69 263 ALA F O 1
ATOM 13098 N N . TRP F 1 234 ? 49.104 -6.597 9.172 1.00 10.72 264 TRP F N 1
ATOM 13099 C CA . TRP F 1 234 ? 49.117 -5.236 8.574 1.00 10.54 264 TRP F CA 1
ATOM 13100 C C . TRP F 1 234 ? 47.718 -4.877 8.064 1.00 10.46 264 TRP F C 1
ATOM 13101 O O . TRP F 1 234 ? 46.813 -5.740 8.019 1.00 10.57 264 TRP F O 1
ATOM 13112 N N . THR F 1 235 ? 47.494 -3.578 7.848 1.00 10.30 265 THR F N 1
ATOM 13113 C CA . THR F 1 235 ? 46.203 -3.112 7.339 1.00 10.28 265 THR F CA 1
ATOM 13114 C C . THR F 1 235 ? 46.483 -1.834 6.573 1.00 10.19 265 THR F C 1
ATOM 13115 O O . THR F 1 235 ? 47.642 -1.364 6.689 1.00 10.14 265 THR F O 1
ATOM 13119 N N . SER F 1 236 ? 45.446 -1.389 5.905 1.00 10.21 266 SER F N 1
ATOM 13120 C CA . SER F 1 236 ? 45.490 -0.154 5.068 1.00 10.18 266 SER F CA 1
ATOM 13121 C C . SER F 1 236 ? 45.200 1.086 5.911 1.00 10.07 266 SER F C 1
ATOM 13122 O O . SER F 1 236 ? 44.158 1.071 6.455 1.00 10.10 266 SER F O 1
ATOM 13125 N N . VAL F 1 237 ? 46.059 2.101 5.906 1.00 10.01 267 VAL F N 1
ATOM 13126 C CA . VAL F 1 237 ? 45.668 3.430 6.424 1.00 9.96 267 VAL F CA 1
ATOM 13127 C C . VAL F 1 237 ? 46.213 4.442 5.431 1.00 10.01 267 VAL F C 1
ATOM 13128 O O . VAL F 1 237 ? 47.436 4.681 5.410 1.00 9.99 267 VAL F O 1
ATOM 13132 N N . PRO F 1 238 ? 45.310 5.012 4.664 1.00 10.10 268 PRO F N 1
ATOM 13133 C CA . PRO F 1 238 ? 45.777 5.864 3.548 1.00 10.20 268 PRO F CA 1
ATOM 13134 C C . PRO F 1 238 ? 46.702 6.990 4.050 1.00 10.17 268 PRO F C 1
ATOM 13135 O O . PRO F 1 238 ? 47.622 7.415 3.260 1.00 10.27 268 PRO F O 1
ATOM 13139 N N . THR F 1 239 ? 46.387 7.530 5.257 1.00 10.09 269 THR F N 1
ATOM 13140 C CA . THR F 1 239 ? 47.082 8.743 5.764 1.00 10.10 269 THR F CA 1
ATOM 13141 C C . THR F 1 239 ? 48.186 8.381 6.756 1.00 10.00 269 THR F C 1
ATOM 13142 O O . THR F 1 239 ? 48.660 9.334 7.417 1.00 10.01 269 THR F O 1
ATOM 13146 N N . TYR F 1 240 ? 48.670 7.103 6.759 1.00 9.95 270 TYR F N 1
ATOM 13147 C CA . TYR F 1 240 ? 49.989 6.730 7.316 1.00 9.95 270 TYR F CA 1
ATOM 13148 C C . TYR F 1 240 ? 50.993 6.519 6.181 1.00 10.09 270 TYR F C 1
ATOM 13149 O O . TYR F 1 240 ? 50.624 6.150 5.054 1.00 10.16 270 TYR F O 1
ATOM 13158 N N . PRO F 1 241 ? 52.285 6.730 6.454 1.00 10.19 271 PRO F N 1
ATOM 13159 C CA . PRO F 1 241 ? 53.342 6.677 5.450 1.00 10.40 271 PRO F CA 1
ATOM 13160 C C . PRO F 1 241 ? 53.342 5.310 4.756 1.00 10.46 271 PRO F C 1
ATOM 13161 O O . PRO F 1 241 ? 53.121 4.262 5.511 1.00 10.36 271 PRO F O 1
ATOM 13165 N N . SER F 1 242 ? 53.392 5.314 3.430 1.00 10.62 272 SER F N 1
ATOM 13166 C CA . SER F 1 242 ? 53.273 4.088 2.550 1.00 10.71 272 SER F CA 1
ATOM 13167 C C . SER F 1 242 ? 51.849 3.525 2.485 1.00 10.54 272 SER F C 1
ATOM 13168 O O . SER F 1 242 ? 51.588 2.660 1.608 1.00 10.64 272 SER F O 1
ATOM 13171 N N . GLY F 1 243 ? 50.880 4.060 3.205 1.00 10.36 273 GLY F N 1
ATOM 13172 C CA . GLY F 1 243 ? 49.465 3.659 3.118 1.00 10.27 273 GLY F CA 1
ATOM 13173 C C . GLY F 1 243 ? 49.184 2.389 3.927 1.00 10.19 273 GLY F C 1
ATOM 13174 O O . GLY F 1 243 ? 48.042 1.933 3.958 1.00 10.16 273 GLY F O 1
ATOM 13175 N N . VAL F 1 244 ? 50.203 1.837 4.554 1.00 10.21 274 VAL F N 1
ATOM 13176 C CA . VAL F 1 244 ? 49.939 0.713 5.504 1.00 10.17 274 VAL F CA 1
ATOM 13177 C C . VAL F 1 244 ? 50.536 0.968 6.867 1.00 10.10 274 VAL F C 1
ATOM 13178 O O . VAL F 1 244 ? 51.584 1.636 6.976 1.00 10.15 274 VAL F O 1
ATOM 13182 N N . ILE F 1 245 ? 50.084 0.152 7.789 1.00 10.06 275 ILE F N 1
ATOM 13183 C CA . ILE F 1 245 ? 50.559 0.125 9.185 1.00 10.03 275 ILE F CA 1
ATOM 13184 C C . ILE F 1 245 ? 50.476 -1.315 9.659 1.00 10.13 275 ILE F C 1
ATOM 13185 O O . ILE F 1 245 ? 49.510 -2.080 9.256 1.00 10.16 275 ILE F O 1
ATOM 13190 N N . GLY F 1 246 ? 51.525 -1.721 10.371 1.00 10.23 276 GLY F N 1
ATOM 13191 C CA . GLY F 1 246 ? 51.581 -3.098 10.930 1.00 10.38 276 GLY F CA 1
ATOM 13192 C C . GLY F 1 246 ? 51.545 -3.152 12.446 1.00 10.37 276 GLY F C 1
ATOM 13193 O O . GLY F 1 246 ? 51.717 -2.050 13.087 1.00 10.26 276 GLY F O 1
ATOM 13194 N N . PHE F 1 247 ? 51.231 -4.368 12.940 1.00 10.51 277 PHE F N 1
ATOM 13195 C CA . PHE F 1 247 ? 51.031 -4.691 14.373 1.00 10.57 277 PHE F CA 1
ATOM 13196 C C . PHE F 1 247 ? 51.905 -5.847 14.740 1.00 10.83 277 PHE F C 1
ATOM 13197 O O . PHE F 1 247 ? 51.819 -6.929 14.002 1.00 10.99 277 PHE F O 1
ATOM 13205 N N . MET F 1 248 ? 52.542 -5.759 15.910 1.00 10.93 278 MET F N 1
ATOM 13206 C CA . MET F 1 248 ? 53.094 -6.998 16.528 1.00 11.23 278 MET F CA 1
ATOM 13207 C C . MET F 1 248 ? 52.000 -7.564 17.405 1.00 11.28 278 MET F C 1
ATOM 13208 O O . MET F 1 248 ? 51.410 -6.769 18.173 1.00 11.14 278 MET F O 1
ATOM 13213 N N . LEU F 1 249 ? 51.807 -8.884 17.347 1.00 11.53 279 LEU F N 1
ATOM 13214 C CA . LEU F 1 249 ? 50.865 -9.590 18.207 1.00 11.68 279 LEU F CA 1
ATOM 13215 C C . LEU F 1 249 ? 51.713 -10.656 18.891 1.00 12.04 279 LEU F C 1
ATOM 13216 O O . LEU F 1 249 ? 52.244 -11.532 18.122 1.00 12.24 279 LEU F O 1
ATOM 13221 N N . CYS F 1 250 ? 51.793 -10.633 20.212 1.00 12.17 280 CYS F N 1
ATOM 13222 C CA . CYS F 1 250 ? 52.503 -11.720 20.951 1.00 12.58 280 CYS F CA 1
ATOM 13223 C C . CYS F 1 250 ? 51.656 -12.170 22.167 1.00 12.92 280 CYS F C 1
ATOM 13224 O O . CYS F 1 250 ? 50.840 -11.368 22.661 1.00 12.58 280 CYS F O 1
ATOM 13227 N N . SER F 1 251 ? 51.776 -13.457 22.537 1.00 13.65 281 SER F N 1
ATOM 13228 C CA . SER F 1 251 ? 51.203 -14.107 23.746 1.00 14.74 281 SER F CA 1
ATOM 13229 C C . SER F 1 251 ? 52.354 -14.652 24.612 1.00 15.86 281 SER F C 1
ATOM 13230 O O . SER F 1 251 ? 53.408 -15.084 24.105 1.00 15.82 281 SER F O 1
ATOM 13233 N N . THR F 1 252 ? 52.204 -14.504 25.901 1.00 16.53 282 THR F N 1
ATOM 13234 C CA . THR F 1 252 ? 53.166 -15.099 26.878 1.00 18.88 282 THR F CA 1
ATOM 13235 C C . THR F 1 252 ? 52.881 -16.598 26.989 1.00 19.76 282 THR F C 1
ATOM 13236 O O . THR F 1 252 ? 51.698 -17.043 26.769 1.00 18.27 282 THR F O 1
ATOM 13240 N N . GLU F 1 253 ? 53.910 -17.347 27.371 1.00 21.99 283 GLU F N 1
ATOM 13241 C CA . GLU F 1 253 ? 53.714 -18.793 27.687 1.00 24.61 283 GLU F CA 1
ATOM 13242 C C . GLU F 1 253 ? 52.463 -18.990 28.549 1.00 22.46 283 GLU F C 1
ATOM 13243 O O . GLU F 1 253 ? 52.293 -18.272 29.464 1.00 20.11 283 GLU F O 1
ATOM 13249 N N . GLY F 1 254 ? 51.656 -20.002 28.294 1.00 22.99 284 GLY F N 1
ATOM 13250 C CA . GLY F 1 254 ? 50.364 -20.159 28.972 1.00 23.09 284 GLY F CA 1
ATOM 13251 C C . GLY F 1 254 ? 49.376 -20.746 27.992 1.00 22.95 284 GLY F C 1
ATOM 13252 O O . GLY F 1 254 ? 49.782 -21.347 27.033 1.00 23.61 284 GLY F O 1
ATOM 13253 N N . PRO F 1 255 ? 48.068 -20.631 28.225 1.00 23.97 285 PRO F N 1
ATOM 13254 C CA . PRO F 1 255 ? 47.087 -21.110 27.262 1.00 23.62 285 PRO F CA 1
ATOM 13255 C C . PRO F 1 255 ? 47.432 -20.546 25.874 1.00 23.66 285 PRO F C 1
ATOM 13256 O O . PRO F 1 255 ? 47.789 -19.338 25.770 1.00 21.85 285 PRO F O 1
ATOM 13260 N N . ASP F 1 256 ? 47.373 -21.427 24.883 1.00 21.53 286 ASP F N 1
ATOM 13261 C CA . ASP F 1 256 ? 47.769 -21.090 23.497 1.00 23.02 286 ASP F CA 1
ATOM 13262 C C . ASP F 1 256 ? 46.892 -19.950 22.969 1.00 20.44 286 ASP F C 1
ATOM 13263 O O . ASP F 1 256 ? 45.683 -19.920 23.215 1.00 19.26 286 ASP F O 1
ATOM 13268 N N . VAL F 1 257 ? 47.441 -19.167 22.075 1.00 20.14 287 VAL F N 1
ATOM 13269 C CA . VAL F 1 257 ? 46.656 -18.101 21.411 1.00 18.20 287 VAL F CA 1
ATOM 13270 C C . VAL F 1 257 ? 46.950 -18.239 19.912 1.00 16.79 287 VAL F C 1
ATOM 13271 O O . VAL F 1 257 ? 48.139 -18.276 19.516 1.00 15.34 287 VAL F O 1
ATOM 13275 N N . ASP F 1 258 ? 45.898 -18.408 19.140 1.00 16.32 288 ASP F N 1
ATOM 13276 C CA . ASP F 1 258 ? 46.012 -18.476 17.667 1.00 15.93 288 ASP F CA 1
ATOM 13277 C C . ASP F 1 258 ? 45.546 -17.123 17.137 1.00 14.19 288 ASP F C 1
ATOM 13278 O O . ASP F 1 258 ? 44.349 -16.942 16.890 1.00 14.16 288 ASP F O 1
ATOM 13283 N N . PHE F 1 259 ? 46.466 -16.202 16.934 1.00 13.49 289 PHE F N 1
ATOM 13284 C CA . PHE F 1 259 ? 46.081 -14.821 16.462 1.00 12.76 289 PHE F CA 1
ATOM 13285 C C . PHE F 1 259 ? 45.365 -14.830 15.087 1.00 12.98 289 PHE F C 1
ATOM 13286 O O . PHE F 1 259 ? 44.496 -13.963 14.805 1.00 12.46 289 PHE F O 1
ATOM 13294 N N . LYS F 1 260 ? 45.692 -15.791 14.238 1.00 14.28 290 LYS F N 1
ATOM 13295 C CA . LYS F 1 260 ? 45.213 -15.807 12.825 1.00 16.95 290 LYS F CA 1
ATOM 13296 C C . LYS F 1 260 ? 43.742 -16.234 12.730 1.00 19.99 290 LYS F C 1
ATOM 13297 O O . LYS F 1 260 ? 43.057 -15.890 11.757 1.00 21.17 290 LYS F O 1
ATOM 13303 N N . HIS F 1 261 ? 43.236 -16.999 13.671 1.00 20.71 291 HIS F N 1
ATOM 13304 C CA . HIS F 1 261 ? 41.825 -17.449 13.570 1.00 23.85 291 HIS F CA 1
ATOM 13305 C C . HIS F 1 261 ? 41.110 -16.963 14.816 1.00 24.55 291 HIS F C 1
ATOM 13306 O O . HIS F 1 261 ? 41.165 -17.630 15.856 1.00 26.77 291 HIS F O 1
ATOM 13313 N N . PRO F 1 262 ? 40.402 -15.817 14.754 1.00 24.87 292 PRO F N 1
ATOM 13314 C CA . PRO F 1 262 ? 39.925 -15.219 15.986 1.00 28.87 292 PRO F CA 1
ATOM 13315 C C . PRO F 1 262 ? 38.966 -16.197 16.680 1.00 30.64 292 PRO F C 1
ATOM 13316 O O . PRO F 1 262 ? 38.083 -16.796 16.066 1.00 28.41 292 PRO F O 1
ATOM 13320 N N . LEU F 1 263 ? 39.173 -16.266 17.985 1.00 36.28 293 LEU F N 1
ATOM 13321 C CA . LEU F 1 263 ? 38.502 -17.151 18.947 1.00 37.57 293 LEU F CA 1
ATOM 13322 C C . LEU F 1 263 ? 37.007 -16.828 19.090 1.00 40.59 293 LEU F C 1
ATOM 13323 O O . LEU F 1 263 ? 36.295 -17.639 19.681 1.00 41.92 293 LEU F O 1
ATOM 13328 N N . ASN F 1 264 ? 36.543 -15.684 18.595 1.00 42.33 294 ASN F N 1
ATOM 13329 C CA . ASN F 1 264 ? 35.098 -15.351 18.582 1.00 41.98 294 ASN F CA 1
ATOM 13330 C C . ASN F 1 264 ? 34.894 -13.924 18.086 1.00 43.71 294 ASN F C 1
ATOM 13331 O O . ASN F 1 264 ? 35.825 -13.139 17.844 1.00 39.78 294 ASN F O 1
ATOM 13336 N N . PRO F 1 265 ? 33.630 -13.590 17.795 1.00 42.76 295 PRO F N 1
ATOM 13337 C CA . PRO F 1 265 ? 33.285 -12.236 17.381 1.00 37.76 295 PRO F CA 1
ATOM 13338 C C . PRO F 1 265 ? 33.121 -11.249 18.548 1.00 37.90 295 PRO F C 1
ATOM 13339 O O . PRO F 1 265 ? 32.815 -11.684 19.627 1.00 32.87 295 PRO F O 1
ATOM 13343 N N . ILE F 1 266 ? 33.181 -9.948 18.244 1.00 33.89 296 ILE F N 1
ATOM 13344 C CA . ILE F 1 266 ? 32.791 -8.838 19.164 1.00 35.47 296 ILE F CA 1
ATOM 13345 C C . ILE F 1 266 ? 31.318 -8.974 19.627 1.00 39.56 296 ILE F C 1
ATOM 13346 O O . ILE F 1 266 ? 30.412 -9.175 18.785 1.00 37.79 296 ILE F O 1
ATOM 13351 N N . GLY F 1 275 ? 27.321 3.067 16.860 1.00 32.80 305 GLY F N 1
ATOM 13352 C CA . GLY F 1 275 ? 27.271 2.612 15.448 1.00 31.23 305 GLY F CA 1
ATOM 13353 C C . GLY F 1 275 ? 28.283 1.499 15.173 1.00 29.81 305 GLY F C 1
ATOM 13354 O O . GLY F 1 275 ? 29.298 1.370 15.865 1.00 26.26 305 GLY F O 1
ATOM 13355 N N . PRO F 1 276 ? 28.075 0.675 14.123 1.00 27.98 306 PRO F N 1
ATOM 13356 C CA . PRO F 1 276 ? 28.829 -0.552 13.973 1.00 26.54 306 PRO F CA 1
ATOM 13357 C C . PRO F 1 276 ? 30.258 -0.302 13.477 1.00 22.01 306 PRO F C 1
ATOM 13358 O O . PRO F 1 276 ? 30.650 0.846 13.199 1.00 20.66 306 PRO F O 1
ATOM 13362 N N . LEU F 1 277 ? 30.977 -1.416 13.368 1.00 18.68 307 LEU F N 1
ATOM 13363 C CA . LEU F 1 277 ? 32.365 -1.452 12.882 1.00 15.11 307 LEU F CA 1
ATOM 13364 C C . LEU F 1 277 ? 32.309 -1.010 11.436 1.00 14.31 307 LEU F C 1
ATOM 13365 O O . LEU F 1 277 ? 31.303 -1.279 10.802 1.00 16.82 307 LEU F O 1
ATOM 13370 N N . LYS F 1 278 ? 33.264 -0.198 11.045 1.00 12.29 308 LYS F N 1
ATOM 13371 C CA . LYS F 1 278 ? 33.353 0.333 9.680 1.00 12.39 308 LYS F CA 1
ATOM 13372 C C . LYS F 1 278 ? 34.346 -0.527 8.892 1.00 11.91 308 LYS F C 1
ATOM 13373 O O . LYS F 1 278 ? 34.253 -0.480 7.694 1.00 11.93 308 LYS F O 1
ATOM 13379 N N . PHE F 1 279 ? 35.242 -1.273 9.555 1.00 11.71 309 PHE F N 1
ATOM 13380 C CA . PHE F 1 279 ? 36.437 -1.871 8.924 1.00 11.43 309 PHE F CA 1
ATOM 13381 C C . PHE F 1 279 ? 36.663 -3.340 9.295 1.00 11.50 309 PHE F C 1
ATOM 13382 O O . PHE F 1 279 ? 36.612 -4.239 8.440 1.00 11.59 309 PHE F O 1
ATOM 13390 N N . TYR F 1 280 ? 36.932 -3.581 10.581 1.00 11.49 310 TYR F N 1
ATOM 13391 C CA . TYR F 1 280 ? 37.191 -4.925 11.124 1.00 11.60 310 TYR F CA 1
ATOM 13392 C C . TYR F 1 280 ? 36.029 -5.881 10.772 1.00 11.98 310 TYR F C 1
ATOM 13393 O O . TYR F 1 280 ? 34.876 -5.521 10.875 1.00 12.25 310 TYR F O 1
ATOM 13402 N N . ASN F 1 281 ? 36.346 -7.124 10.437 1.00 12.06 311 ASN F N 1
ATOM 13403 C CA . ASN F 1 281 ? 35.396 -8.276 10.427 1.00 12.48 311 ASN F CA 1
ATOM 13404 C C . ASN F 1 281 ? 36.272 -9.524 10.583 1.00 12.47 311 ASN F C 1
ATOM 13405 O O . ASN F 1 281 ? 37.531 -9.395 10.537 1.00 12.17 311 ASN F O 1
ATOM 13410 N N . ALA F 1 282 ? 35.660 -10.661 10.847 1.00 12.85 312 ALA F N 1
ATOM 13411 C CA . ALA F 1 282 ? 36.340 -11.965 11.086 1.00 12.97 312 ALA F CA 1
ATOM 13412 C C . ALA F 1 282 ? 37.257 -12.387 9.906 1.00 13.04 312 ALA F C 1
ATOM 13413 O O . ALA F 1 282 ? 38.351 -12.887 10.140 1.00 12.94 312 ALA F O 1
ATOM 13415 N N . GLU F 1 283 ? 36.813 -12.141 8.672 1.00 12.96 313 GLU F N 1
ATOM 13416 C CA . GLU F 1 283 ? 37.627 -12.473 7.467 1.00 13.43 313 GLU F CA 1
ATOM 13417 C C . GLU F 1 283 ? 38.879 -11.585 7.352 1.00 12.26 313 GLU F C 1
ATOM 13418 O O . GLU F 1 283 ? 39.966 -12.118 7.107 1.00 12.19 313 GLU F O 1
ATOM 13424 N N . ILE F 1 284 ? 38.741 -10.277 7.574 1.00 12.03 314 ILE F N 1
ATOM 13425 C CA . ILE F 1 284 ? 39.910 -9.378 7.418 1.00 11.68 314 ILE F CA 1
ATOM 13426 C C . ILE F 1 284 ? 40.878 -9.641 8.558 1.00 11.59 314 ILE F C 1
ATOM 13427 O O . ILE F 1 284 ? 42.061 -9.516 8.326 1.00 11.43 314 ILE F O 1
ATOM 13432 N N . HIS F 1 285 ? 40.386 -10.141 9.692 1.00 11.77 315 HIS F N 1
ATOM 13433 C CA . HIS F 1 285 ? 41.253 -10.496 10.841 1.00 11.75 315 HIS F CA 1
ATOM 13434 C C . HIS F 1 285 ? 42.306 -11.469 10.356 1.00 11.82 315 HIS F C 1
ATOM 13435 O O . HIS F 1 285 ? 43.485 -11.169 10.538 1.00 11.66 315 HIS F O 1
ATOM 13442 N N . SER F 1 286 ? 41.874 -12.569 9.777 1.00 12.10 316 SER F N 1
ATOM 13443 C CA . SER F 1 286 ? 42.774 -13.621 9.258 1.00 12.25 316 SER F CA 1
ATOM 13444 C C . SER F 1 286 ? 43.656 -13.109 8.110 1.00 12.06 316 SER F C 1
ATOM 13445 O O . SER F 1 286 ? 44.910 -13.283 8.098 1.00 12.04 316 SER F O 1
ATOM 13448 N N . ALA F 1 287 ? 43.051 -12.303 7.241 1.00 11.92 317 ALA F N 1
ATOM 13449 C CA . ALA F 1 287 ? 43.716 -11.751 6.035 1.00 11.77 317 ALA F CA 1
ATOM 13450 C C . ALA F 1 287 ? 44.890 -10.889 6.471 1.00 11.53 317 ALA F C 1
ATOM 13451 O O . ALA F 1 287 ? 45.916 -10.852 5.754 1.00 11.53 317 ALA F O 1
ATOM 13453 N N . ALA F 1 288 ? 44.790 -10.211 7.655 1.00 11.38 318 ALA F N 1
ATOM 13454 C CA . ALA F 1 288 ? 45.797 -9.223 8.001 1.00 11.15 318 ALA F CA 1
ATOM 13455 C C . ALA F 1 288 ? 47.136 -9.860 8.322 1.00 11.26 318 ALA F C 1
ATOM 13456 O O . ALA F 1 288 ? 48.143 -9.154 8.319 1.00 11.15 318 ALA F O 1
ATOM 13458 N N . PHE F 1 289 ? 47.151 -11.170 8.531 1.00 11.53 319 PHE F N 1
ATOM 13459 C CA . PHE F 1 289 ? 48.371 -11.972 8.806 1.00 11.74 319 PHE F CA 1
ATOM 13460 C C . PHE F 1 289 ? 48.977 -12.591 7.528 1.00 11.94 319 PHE F C 1
ATOM 13461 O O . PHE F 1 289 ? 50.088 -13.165 7.579 1.00 12.16 319 PHE F O 1
ATOM 13469 N N . CYS F 1 290 ? 48.382 -12.277 6.373 1.00 11.87 320 CYS F N 1
ATOM 13470 C CA . CYS F 1 290 ? 48.931 -12.791 5.089 1.00 12.08 320 CYS F CA 1
ATOM 13471 C C . CYS F 1 290 ? 49.838 -11.739 4.487 1.00 11.94 320 CYS F C 1
ATOM 13472 O O . CYS F 1 290 ? 49.278 -10.803 3.860 1.00 11.74 320 CYS F O 1
ATOM 13475 N N . LEU F 1 291 ? 51.143 -11.806 4.733 1.00 12.07 321 LEU F N 1
ATOM 13476 C CA . LEU F 1 291 ? 52.033 -10.729 4.223 1.00 11.99 321 LEU F CA 1
ATOM 13477 C C . LEU F 1 291 ? 52.547 -10.985 2.801 1.00 12.23 321 LEU F C 1
ATOM 13478 O O . LEU F 1 291 ? 52.531 -12.110 2.303 1.00 12.52 321 LEU F O 1
ATOM 13483 N N . PRO F 1 292 ? 53.077 -9.929 2.170 1.00 12.16 322 PRO F N 1
ATOM 13484 C CA . PRO F 1 292 ? 53.731 -10.055 0.883 1.00 12.44 322 PRO F CA 1
ATOM 13485 C C . PRO F 1 292 ? 55.012 -10.863 1.117 1.00 12.83 322 PRO F C 1
ATOM 13486 O O . PRO F 1 292 ? 55.470 -10.931 2.296 1.00 12.81 322 PRO F O 1
ATOM 13490 N N . SER F 1 293 ? 55.386 -11.624 0.096 1.00 13.20 323 SER F N 1
ATOM 13491 C CA . SER F 1 293 ? 56.504 -12.593 0.129 1.00 13.81 323 SER F CA 1
ATOM 13492 C C . SER F 1 293 ? 57.791 -11.977 0.685 1.00 13.81 323 SER F C 1
ATOM 13493 O O . SER F 1 293 ? 58.379 -12.606 1.497 1.00 14.64 323 SER F O 1
ATOM 13496 N N . PHE F 1 294 ? 58.156 -10.763 0.278 1.00 14.15 324 PHE F N 1
ATOM 13497 C CA . PHE F 1 294 ? 59.383 -10.062 0.701 1.00 14.33 324 PHE F CA 1
ATOM 13498 C C . PHE F 1 294 ? 59.329 -9.888 2.215 1.00 13.69 324 PHE F C 1
ATOM 13499 O O . PHE F 1 294 ? 60.375 -10.001 2.830 1.00 13.97 324 PHE F O 1
ATOM 13507 N N . ALA F 1 295 ? 58.146 -9.722 2.779 1.00 13.18 325 ALA F N 1
ATOM 13508 C CA . ALA F 1 295 ? 58.053 -9.481 4.236 1.00 13.29 325 ALA F CA 1
ATOM 13509 C C . ALA F 1 295 ? 57.941 -10.813 4.981 1.00 15.50 325 ALA F C 1
ATOM 13510 O O . ALA F 1 295 ? 58.607 -10.964 6.029 1.00 15.30 325 ALA F O 1
ATOM 13512 N N . LYS F 1 296 ? 57.063 -11.698 4.520 1.00 17.96 326 LYS F N 1
ATOM 13513 C CA . LYS F 1 296 ? 56.891 -13.114 4.946 1.00 21.75 326 LYS F CA 1
ATOM 13514 C C . LYS F 1 296 ? 58.274 -13.693 5.279 1.00 24.75 326 LYS F C 1
ATOM 13515 O O . LYS F 1 296 ? 58.491 -14.161 6.430 1.00 23.23 326 LYS F O 1
ATOM 13521 N N . LYS F 1 297 ? 59.162 -13.712 4.285 1.00 26.80 327 LYS F N 1
ATOM 13522 C CA . LYS F 1 297 ? 60.543 -14.259 4.384 1.00 31.91 327 LYS F CA 1
ATOM 13523 C C . LYS F 1 297 ? 61.288 -13.649 5.595 1.00 32.39 327 LYS F C 1
ATOM 13524 O O . LYS F 1 297 ? 61.850 -14.421 6.418 1.00 34.77 327 LYS F O 1
ATOM 13530 N N . VAL F 1 298 ? 61.320 -12.330 5.725 1.00 30.53 328 VAL F N 1
ATOM 13531 C CA . VAL F 1 298 ? 62.076 -11.701 6.852 1.00 32.00 328 VAL F CA 1
ATOM 13532 C C . VAL F 1 298 ? 61.370 -12.009 8.190 1.00 29.84 328 VAL F C 1
ATOM 13533 O O . VAL F 1 298 ? 62.034 -12.463 9.111 1.00 29.99 328 VAL F O 1
ATOM 13537 N N . ILE F 1 299 ? 60.062 -11.811 8.280 1.00 28.28 329 ILE F N 1
ATOM 13538 C CA . ILE F 1 299 ? 59.293 -11.881 9.560 1.00 29.17 329 ILE F CA 1
ATOM 13539 C C . ILE F 1 299 ? 59.215 -13.320 10.043 1.00 29.44 329 ILE F C 1
ATOM 13540 O O . ILE F 1 299 ? 59.091 -13.529 11.273 1.00 27.28 329 ILE F O 1
ATOM 13545 N N . GLU F 1 300 ? 59.322 -14.282 9.120 1.00 31.44 330 GLU F N 1
ATOM 13546 C CA . GLU F 1 300 ? 59.399 -15.712 9.481 1.00 34.51 330 GLU F CA 1
ATOM 13547 C C . GLU F 1 300 ? 60.732 -16.265 8.962 1.00 40.05 330 GLU F C 1
ATOM 13548 O O . GLU F 1 300 ? 60.841 -16.469 7.728 1.00 41.84 330 GLU F O 1
ATOM 13554 N N . SER F 1 301 ? 61.691 -16.451 9.876 1.00 45.32 331 SER F N 1
ATOM 13555 C CA . SER F 1 301 ? 63.064 -17.015 9.699 1.00 48.79 331 SER F CA 1
ATOM 13556 C C . SER F 1 301 ? 63.854 -16.961 11.017 1.00 48.73 331 SER F C 1
ATOM 13557 O O . SER F 1 301 ? 63.424 -17.368 12.107 1.00 53.47 331 SER F O 1
ATOM 13560 N N . LYS G 1 5 ? 24.515 -27.275 51.129 1.00 51.37 35 LYS G N 1
ATOM 13561 C CA . LYS G 1 5 ? 23.559 -26.127 51.171 1.00 51.41 35 LYS G CA 1
ATOM 13562 C C . LYS G 1 5 ? 24.202 -24.940 51.897 1.00 48.53 35 LYS G C 1
ATOM 13563 O O . LYS G 1 5 ? 24.327 -23.893 51.260 1.00 47.24 35 LYS G O 1
ATOM 13569 N N . GLU G 1 6 ? 24.570 -25.092 53.176 1.00 43.30 36 GLU G N 1
ATOM 13570 C CA . GLU G 1 6 ? 25.177 -23.982 53.969 1.00 42.80 36 GLU G CA 1
ATOM 13571 C C . GLU G 1 6 ? 26.670 -23.859 53.635 1.00 42.90 36 GLU G C 1
ATOM 13572 O O . GLU G 1 6 ? 27.370 -24.853 53.403 1.00 40.55 36 GLU G O 1
ATOM 13578 N N . PRO G 1 7 ? 27.192 -22.607 53.567 1.00 44.26 37 PRO G N 1
ATOM 13579 C CA . PRO G 1 7 ? 28.635 -22.368 53.456 1.00 41.86 37 PRO G CA 1
ATOM 13580 C C . PRO G 1 7 ? 29.470 -23.063 54.559 1.00 44.83 37 PRO G C 1
ATOM 13581 O O . PRO G 1 7 ? 28.904 -23.378 55.636 1.00 43.66 37 PRO G O 1
ATOM 13585 N N . ALA G 1 8 ? 30.778 -23.278 54.313 1.00 42.99 38 ALA G N 1
ATOM 13586 C CA . ALA G 1 8 ? 31.711 -23.977 55.241 1.00 43.36 38 ALA G CA 1
ATOM 13587 C C . ALA G 1 8 ? 31.886 -23.233 56.591 1.00 40.67 38 ALA G C 1
ATOM 13588 O O . ALA G 1 8 ? 32.066 -23.917 57.620 1.00 44.21 38 ALA G O 1
ATOM 13590 N N . CYS G 1 9 ? 31.799 -21.896 56.655 1.00 38.54 39 CYS G N 1
ATOM 13591 C CA . CYS G 1 9 ? 31.965 -21.113 57.924 1.00 33.18 39 CYS G CA 1
ATOM 13592 C C . CYS G 1 9 ? 30.688 -21.108 58.790 1.00 31.91 39 CYS G C 1
ATOM 13593 O O . CYS G 1 9 ? 30.671 -20.414 59.861 1.00 30.63 39 CYS G O 1
ATOM 13596 N N . PHE G 1 10 ? 29.639 -21.806 58.356 1.00 29.41 40 PHE G N 1
ATOM 13597 C CA . PHE G 1 10 ? 28.376 -21.975 59.119 1.00 29.27 40 PHE G CA 1
ATOM 13598 C C . PHE G 1 10 ? 28.487 -23.202 60.027 1.00 27.90 40 PHE G C 1
ATOM 13599 O O . PHE G 1 10 ? 29.405 -24.019 59.874 1.00 28.92 40 PHE G O 1
ATOM 13607 N N . SER G 1 11 ? 27.619 -23.263 61.028 1.00 26.55 41 SER G N 1
ATOM 13608 C CA . SER G 1 11 ? 27.703 -24.248 62.138 1.00 27.41 41 SER G CA 1
ATOM 13609 C C . SER G 1 11 ? 27.314 -25.638 61.633 1.00 28.73 41 SER G C 1
ATOM 13610 O O . SER G 1 11 ? 26.297 -25.716 60.971 1.00 27.81 41 SER G O 1
ATOM 13613 N N . THR G 1 12 ? 28.033 -26.681 62.055 1.00 34.70 42 THR G N 1
ATOM 13614 C CA . THR G 1 12 ? 27.697 -28.125 61.795 1.00 35.86 42 THR G CA 1
ATOM 13615 C C . THR G 1 12 ? 26.758 -28.671 62.882 1.00 38.61 42 THR G C 1
ATOM 13616 O O . THR G 1 12 ? 26.220 -29.765 62.687 1.00 38.36 42 THR G O 1
ATOM 13620 N N . VAL G 1 13 ? 26.518 -27.903 63.956 1.00 38.74 43 VAL G N 1
ATOM 13621 C CA . VAL G 1 13 ? 25.671 -28.298 65.124 1.00 37.89 43 VAL G CA 1
ATOM 13622 C C . VAL G 1 13 ? 24.242 -27.749 64.944 1.00 37.73 43 VAL G C 1
ATOM 13623 O O . VAL G 1 13 ? 23.276 -28.513 64.967 1.00 36.59 43 VAL G O 1
ATOM 13627 N N . ILE G 1 14 ? 24.074 -26.448 64.788 1.00 37.34 44 ILE G N 1
ATOM 13628 C CA . ILE G 1 14 ? 22.702 -25.876 64.704 1.00 37.83 44 ILE G CA 1
ATOM 13629 C C . ILE G 1 14 ? 22.587 -25.150 63.370 1.00 38.51 44 ILE G C 1
ATOM 13630 O O . ILE G 1 14 ? 23.515 -24.440 62.969 1.00 39.99 44 ILE G O 1
ATOM 13635 N N . PRO G 1 15 ? 21.484 -25.351 62.614 1.00 38.31 45 PRO G N 1
ATOM 13636 C CA . PRO G 1 15 ? 21.293 -24.636 61.359 1.00 37.42 45 PRO G CA 1
ATOM 13637 C C . PRO G 1 15 ? 21.232 -23.137 61.652 1.00 34.07 45 PRO G C 1
ATOM 13638 O O . PRO G 1 15 ? 20.760 -22.750 62.730 1.00 35.39 45 PRO G O 1
ATOM 13642 N N . GLY G 1 16 ? 21.751 -22.359 60.714 1.00 30.66 46 GLY G N 1
ATOM 13643 C CA . GLY G 1 16 ? 21.468 -20.932 60.603 1.00 27.82 46 GLY G CA 1
ATOM 13644 C C . GLY G 1 16 ? 22.365 -20.138 61.537 1.00 24.08 46 GLY G C 1
ATOM 13645 O O . GLY G 1 16 ? 21.910 -19.072 61.937 1.00 21.80 46 GLY G O 1
ATOM 13646 N N . TRP G 1 17 ? 23.608 -20.585 61.776 1.00 21.98 47 TRP G N 1
ATOM 13647 C CA . TRP G 1 17 ? 24.626 -19.780 62.496 1.00 20.37 47 TRP G CA 1
ATOM 13648 C C . TRP G 1 17 ? 25.941 -19.602 61.714 1.00 18.40 47 TRP G C 1
ATOM 13649 O O . TRP G 1 17 ? 26.562 -20.594 61.243 1.00 17.72 47 TRP G O 1
ATOM 13660 N N . PHE G 1 18 ? 26.410 -18.372 61.655 1.00 15.85 48 PHE G N 1
ATOM 13661 C CA . PHE G 1 18 ? 27.714 -18.028 61.053 1.00 14.66 48 PHE G CA 1
ATOM 13662 C C . PHE G 1 18 ? 28.683 -17.813 62.195 1.00 13.25 48 PHE G C 1
ATOM 13663 O O . PHE G 1 18 ? 28.311 -17.017 63.079 1.00 12.99 48 PHE G O 1
ATOM 13671 N N . SER G 1 19 ? 29.874 -18.384 62.155 1.00 13.26 49 SER G N 1
ATOM 13672 C CA . SER G 1 19 ? 30.953 -18.021 63.123 1.00 12.98 49 SER G CA 1
ATOM 13673 C C . SER G 1 19 ? 32.219 -17.497 62.408 1.00 12.70 49 SER G C 1
ATOM 13674 O O . SER G 1 19 ? 32.652 -18.083 61.415 1.00 13.77 49 SER G O 1
ATOM 13677 N N . GLU G 1 20 ? 32.729 -16.358 62.883 1.00 12.26 50 GLU G N 1
ATOM 13678 C CA . GLU G 1 20 ? 33.881 -15.653 62.296 1.00 12.03 50 GLU G CA 1
ATOM 13679 C C . GLU G 1 20 ? 35.185 -16.225 62.832 1.00 12.30 50 GLU G C 1
ATOM 13680 O O . GLU G 1 20 ? 35.651 -15.760 63.763 1.00 11.89 50 GLU G O 1
ATOM 13686 N N . MET G 1 21 ? 35.709 -17.261 62.199 1.00 15.10 51 MET G N 1
ATOM 13687 C CA . MET G 1 21 ? 36.890 -17.984 62.716 1.00 17.16 51 MET G CA 1
ATOM 13688 C C . MET G 1 21 ? 38.048 -17.554 61.862 1.00 15.28 51 MET G C 1
ATOM 13689 O O . MET G 1 21 ? 37.855 -17.555 60.637 1.00 19.45 51 MET G O 1
ATOM 13694 N N . SER G 1 22 ? 39.202 -17.281 62.443 1.00 14.09 52 SER G N 1
ATOM 13695 C CA . SER G 1 22 ? 40.445 -17.002 61.695 1.00 14.25 52 SER G CA 1
ATOM 13696 C C . SER G 1 22 ? 41.646 -17.172 62.598 1.00 14.61 52 SER G C 1
ATOM 13697 O O . SER G 1 22 ? 41.609 -16.693 63.743 1.00 13.10 52 SER G O 1
ATOM 13700 N N . PRO G 1 23 ? 42.763 -17.716 62.043 1.00 15.21 53 PRO G N 1
ATOM 13701 C CA . PRO G 1 23 ? 44.032 -17.688 62.771 1.00 14.81 53 PRO G CA 1
ATOM 13702 C C . PRO G 1 23 ? 44.559 -16.288 63.135 1.00 13.36 53 PRO G C 1
ATOM 13703 O O . PRO G 1 23 ? 45.415 -16.210 63.981 1.00 13.08 53 PRO G O 1
ATOM 13707 N N . MET G 1 24 ? 44.011 -15.215 62.530 1.00 12.50 54 MET G N 1
ATOM 13708 C CA . MET G 1 24 ? 44.311 -13.804 62.891 1.00 12.08 54 MET G CA 1
ATOM 13709 C C . MET G 1 24 ? 43.725 -13.494 64.277 1.00 11.85 54 MET G C 1
ATOM 13710 O O . MET G 1 24 ? 44.105 -12.421 64.803 1.00 11.59 54 MET G O 1
ATOM 13715 N N . TRP G 1 25 ? 42.760 -14.289 64.751 1.00 11.94 55 TRP G N 1
ATOM 13716 C CA . TRP G 1 25 ? 42.189 -14.154 66.123 1.00 11.81 55 TRP G CA 1
ATOM 13717 C C . TRP G 1 25 ? 41.908 -15.563 66.646 1.00 12.20 55 TRP G C 1
ATOM 13718 O O . TRP G 1 25 ? 40.749 -15.955 66.710 1.00 12.18 55 TRP G O 1
ATOM 13729 N N . PRO G 1 26 ? 42.943 -16.328 67.024 1.00 12.61 56 PRO G N 1
ATOM 13730 C CA . PRO G 1 26 ? 42.765 -17.709 67.417 1.00 13.06 56 PRO G CA 1
ATOM 13731 C C . PRO G 1 26 ? 41.904 -17.828 68.685 1.00 12.97 56 PRO G C 1
ATOM 13732 O O . PRO G 1 26 ? 41.931 -16.973 69.566 1.00 12.70 56 PRO G O 1
ATOM 13736 N N . GLY G 1 27 ? 41.122 -18.900 68.727 1.00 13.22 57 GLY G N 1
ATOM 13737 C CA . GLY G 1 27 ? 40.427 -19.260 69.972 1.00 13.27 57 GLY G CA 1
ATOM 13738 C C . GLY G 1 27 ? 39.226 -18.383 70.233 1.00 12.80 57 GLY G C 1
ATOM 13739 O O . GLY G 1 27 ? 38.596 -18.532 71.295 1.00 12.80 57 GLY G O 1
ATOM 13740 N N . GLU G 1 28 ? 38.853 -17.503 69.308 1.00 12.44 58 GLU G N 1
ATOM 13741 C CA . GLU G 1 28 ? 37.626 -16.710 69.458 1.00 12.08 58 GLU G CA 1
ATOM 13742 C C . GLU G 1 28 ? 36.855 -16.553 68.166 1.00 11.99 58 GLU G C 1
ATOM 13743 O O . GLU G 1 28 ? 37.453 -16.611 67.058 1.00 12.06 58 GLU G O 1
ATOM 13749 N N . ALA G 1 29 ? 35.547 -16.383 68.272 1.00 11.89 59 ALA G N 1
ATOM 13750 C CA . ALA G 1 29 ? 34.741 -16.245 67.053 1.00 11.87 59 ALA G CA 1
ATOM 13751 C C . ALA G 1 29 ? 33.449 -15.572 67.451 1.00 11.69 59 ALA G C 1
ATOM 13752 O O . ALA G 1 29 ? 32.842 -16.044 68.414 1.00 11.82 59 ALA G O 1
ATOM 13754 N N . HIS G 1 30 ? 33.112 -14.506 66.746 1.00 11.45 60 HIS G N 1
ATOM 13755 C CA . HIS G 1 30 ? 31.821 -13.841 66.907 1.00 11.36 60 HIS G CA 1
ATOM 13756 C C . HIS G 1 30 ? 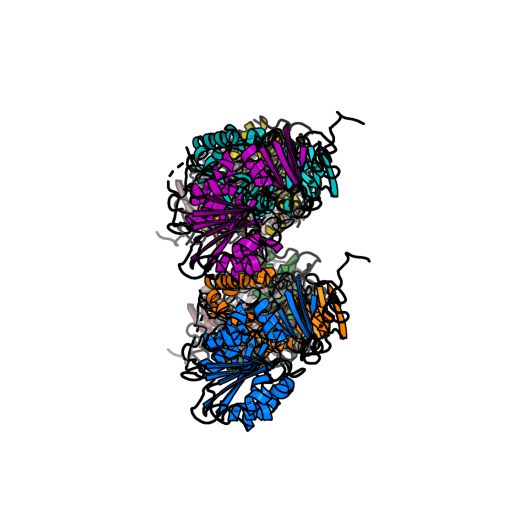30.843 -14.637 66.055 1.00 11.69 60 HIS G C 1
ATOM 13757 O O . HIS G 1 30 ? 31.113 -14.842 64.879 1.00 11.80 60 HIS G O 1
ATOM 13764 N N . SER G 1 31 ? 29.749 -15.085 66.644 1.00 11.90 61 SER G N 1
ATOM 13765 C CA . SER G 1 31 ? 28.757 -15.958 65.966 1.00 12.31 61 SER G CA 1
ATOM 13766 C C . SER G 1 31 ? 27.521 -15.100 65.848 1.00 12.30 61 SER G C 1
ATOM 13767 O O . SER G 1 31 ? 27.262 -14.277 66.808 1.00 12.08 61 SER G O 1
ATOM 13770 N N . LEU G 1 32 ? 26.921 -15.123 64.676 1.00 12.53 62 LEU G N 1
ATOM 13771 C CA . LEU G 1 32 ? 25.713 -14.388 64.332 1.00 12.64 62 LEU G CA 1
ATOM 13772 C C . LEU G 1 32 ? 24.683 -15.372 63.825 1.00 13.51 62 LEU G C 1
ATOM 13773 O O . LEU G 1 32 ? 25.101 -16.255 62.988 1.00 14.07 62 LEU G O 1
ATOM 13778 N N . LYS G 1 33 ? 23.407 -15.138 64.179 1.00 14.54 63 LYS G N 1
ATOM 13779 C CA . LYS G 1 33 ? 22.257 -15.845 63.565 1.00 16.57 63 LYS G CA 1
ATOM 13780 C C . LYS G 1 33 ? 21.963 -15.323 62.142 1.00 16.23 63 LYS G C 1
ATOM 13781 O O . LYS G 1 33 ? 21.760 -14.060 61.937 1.00 14.00 63 LYS G O 1
ATOM 13787 N N . VAL G 1 34 ? 21.831 -16.295 61.222 1.00 17.68 64 VAL G N 1
ATOM 13788 C CA . VAL G 1 34 ? 21.621 -16.128 59.743 1.00 19.78 64 VAL G CA 1
ATOM 13789 C C . VAL G 1 34 ? 20.153 -16.435 59.422 1.00 20.33 64 VAL G C 1
ATOM 13790 O O . VAL G 1 34 ? 19.767 -17.548 59.583 1.00 21.13 64 VAL G O 1
ATOM 13794 N N . GLU G 1 35 ? 19.350 -15.441 59.083 1.00 21.48 65 GLU G N 1
ATOM 13795 C CA . GLU G 1 35 ? 17.969 -15.640 58.571 1.00 25.27 65 GLU G CA 1
ATOM 13796 C C . GLU G 1 35 ? 18.005 -16.298 57.169 1.00 26.07 65 GLU G C 1
ATOM 13797 O O . GLU G 1 35 ? 17.210 -17.243 56.938 1.00 25.16 65 GLU G O 1
ATOM 13803 N N . LYS G 1 36 ? 18.937 -15.878 56.304 1.00 24.21 66 LYS G N 1
ATOM 13804 C CA . LYS G 1 36 ? 19.088 -16.456 54.935 1.00 26.80 66 LYS G CA 1
ATOM 13805 C C . LYS G 1 36 ? 20.357 -15.967 54.218 1.00 26.81 66 LYS G C 1
ATOM 13806 O O . LYS G 1 36 ? 20.705 -14.741 54.313 1.00 22.59 66 LYS G O 1
ATOM 13812 N N . VAL G 1 37 ? 21.002 -16.859 53.461 1.00 25.68 67 VAL G N 1
ATOM 13813 C CA . VAL G 1 37 ? 22.178 -16.458 52.642 1.00 25.03 67 VAL G CA 1
ATOM 13814 C C . VAL G 1 37 ? 21.671 -15.791 51.358 1.00 25.54 67 VAL G C 1
ATOM 13815 O O . VAL G 1 37 ? 20.791 -16.367 50.717 1.00 23.63 67 VAL G O 1
ATOM 13819 N N . LEU G 1 38 ? 22.132 -14.573 51.053 1.00 24.05 68 LEU G N 1
ATOM 13820 C CA . LEU G 1 38 ? 21.658 -13.861 49.830 1.00 26.51 68 LEU G CA 1
ATOM 13821 C C . LEU G 1 38 ? 22.646 -14.060 48.684 1.00 24.71 68 LEU G C 1
ATOM 13822 O O . LEU G 1 38 ? 22.234 -13.828 47.500 1.00 24.00 68 LEU G O 1
ATOM 13827 N N . PHE G 1 39 ? 23.887 -14.428 48.971 1.00 21.50 69 PHE G N 1
ATOM 13828 C CA . PHE G 1 39 ? 24.891 -14.540 47.896 1.00 23.09 69 PHE G CA 1
ATOM 13829 C C . PHE G 1 39 ? 26.108 -15.302 48.387 1.00 23.14 69 PHE G C 1
ATOM 13830 O O . PHE G 1 39 ? 26.605 -15.071 49.529 1.00 19.24 69 PHE G O 1
ATOM 13838 N N . GLN G 1 40 ? 26.573 -16.176 47.507 1.00 21.72 70 GLN G N 1
ATOM 13839 C CA . GLN G 1 40 ? 27.843 -16.907 47.641 1.00 24.29 70 GLN G CA 1
ATOM 13840 C C . GLN G 1 40 ? 28.527 -16.914 46.286 1.00 25.92 70 GLN G C 1
ATOM 13841 O O . GLN G 1 40 ? 27.886 -17.351 45.358 1.00 26.71 70 GLN G O 1
ATOM 13847 N N . GLY G 1 41 ? 29.773 -16.478 46.220 1.00 24.40 71 GLY G N 1
ATOM 13848 C CA . GLY G 1 41 ? 30.549 -16.437 44.982 1.00 26.43 71 GLY G CA 1
ATOM 13849 C C . GLY G 1 41 ? 32.037 -16.467 45.261 1.00 25.77 71 GLY G C 1
ATOM 13850 O O . GLY G 1 41 ? 32.491 -15.985 46.331 1.00 22.11 71 GLY G O 1
ATOM 13851 N N . LYS G 1 42 ? 32.798 -16.984 44.304 1.00 25.20 72 LYS G N 1
ATOM 13852 C CA . LYS G 1 42 ? 34.266 -16.875 44.338 1.00 25.16 72 LYS G CA 1
ATOM 13853 C C . LYS G 1 42 ? 34.630 -15.881 43.247 1.00 26.54 72 LYS G C 1
ATOM 13854 O O . LYS G 1 42 ? 34.372 -16.171 42.065 1.00 24.59 72 LYS G O 1
ATOM 13860 N N . SER G 1 43 ? 35.151 -14.723 43.612 1.00 21.51 73 SER G N 1
ATOM 13861 C CA . SER G 1 43 ? 35.650 -13.714 42.653 1.00 21.75 73 SER G CA 1
ATOM 13862 C C . SER G 1 43 ? 37.045 -14.172 42.205 1.00 21.13 73 SER G C 1
ATOM 13863 O O . SER G 1 43 ? 37.491 -15.212 42.706 1.00 22.61 73 SER G O 1
ATOM 13866 N N . ASP G 1 44 ? 37.765 -13.381 41.443 1.00 20.88 74 ASP G N 1
ATOM 13867 C CA . ASP G 1 44 ? 39.169 -13.662 41.072 1.00 22.74 74 ASP G CA 1
ATOM 13868 C C . ASP G 1 44 ? 40.064 -13.538 42.294 1.00 21.86 74 ASP G C 1
ATOM 13869 O O . ASP G 1 44 ? 41.241 -13.846 42.139 1.00 21.39 74 ASP G O 1
ATOM 13874 N N . TYR G 1 45 ? 39.582 -12.980 43.432 1.00 19.55 75 TYR G N 1
ATOM 13875 C CA . TYR G 1 45 ? 40.481 -12.615 44.550 1.00 18.88 75 TYR G CA 1
ATOM 13876 C C . TYR G 1 45 ? 40.083 -13.250 45.898 1.00 18.00 75 TYR G C 1
ATOM 13877 O O . TYR G 1 45 ? 41.028 -13.579 46.566 1.00 19.52 75 TYR G O 1
ATOM 13886 N N . GLN G 1 46 ? 38.784 -13.366 46.204 1.00 16.29 76 GLN G N 1
ATOM 13887 C CA . GLN G 1 46 ? 38.306 -13.851 47.527 1.00 16.89 76 GLN G CA 1
ATOM 13888 C C . GLN G 1 46 ? 36.949 -14.560 47.441 1.00 17.55 76 GLN G C 1
ATOM 13889 O O . GLN G 1 46 ? 36.262 -14.419 46.416 1.00 18.65 76 GLN G O 1
ATOM 13895 N N . ASP G 1 47 ? 36.634 -15.349 48.477 1.00 16.99 77 ASP G N 1
ATOM 13896 C CA . ASP G 1 47 ? 35.293 -15.942 48.679 1.00 18.85 77 ASP G CA 1
ATOM 13897 C C . ASP G 1 47 ? 34.373 -14.876 49.230 1.00 17.31 77 ASP G C 1
ATOM 13898 O O . ASP G 1 47 ? 34.696 -14.269 50.280 1.00 17.22 77 ASP G O 1
ATOM 13903 N N . VAL G 1 48 ? 33.242 -14.710 48.587 1.00 16.77 78 VAL G N 1
ATOM 13904 C CA . VAL G 1 48 ? 32.289 -13.639 48.926 1.00 16.15 78 VAL G CA 1
ATOM 13905 C C . VAL G 1 48 ? 30.981 -14.260 49.376 1.00 17.18 78 VAL G C 1
ATOM 13906 O O . VAL G 1 48 ? 30.386 -15.018 48.635 1.00 17.25 78 VAL G O 1
ATOM 13910 N N . ILE G 1 49 ? 30.557 -13.873 50.599 1.00 16.44 79 ILE G N 1
ATOM 13911 C CA . ILE G 1 49 ? 29.183 -14.124 51.125 1.00 17.51 79 ILE G CA 1
ATOM 13912 C C . ILE G 1 49 ? 28.502 -12.819 51.512 1.00 15.80 79 ILE G C 1
ATOM 13913 O O . ILE G 1 49 ? 29.183 -11.934 52.072 1.00 14.20 79 ILE G O 1
ATOM 13918 N N . VAL G 1 50 ? 27.213 -12.753 51.260 1.00 15.22 80 VAL G N 1
ATOM 13919 C CA . VAL G 1 50 ? 26.292 -11.735 51.806 1.00 14.73 80 VAL G CA 1
ATOM 13920 C C . VAL G 1 50 ? 25.186 -12.539 52.461 1.00 15.75 80 VAL G C 1
ATOM 13921 O O . VAL G 1 50 ? 24.626 -13.399 51.749 1.00 17.16 80 VAL G O 1
ATOM 13925 N N . PHE G 1 51 ? 24.888 -12.284 53.740 1.00 14.96 81 PHE G N 1
ATOM 13926 C CA . PHE G 1 51 ? 23.706 -12.901 54.390 1.00 15.53 81 PHE G CA 1
ATOM 13927 C C . PHE G 1 51 ? 22.870 -11.864 55.125 1.00 16.00 81 PHE G C 1
ATOM 13928 O O . PHE G 1 51 ? 23.368 -10.828 55.565 1.00 14.52 81 PHE G O 1
ATOM 13936 N N . GLN G 1 52 ? 21.584 -12.151 55.183 1.00 17.17 82 GLN G N 1
ATOM 13937 C CA . GLN G 1 52 ? 20.622 -11.415 56.017 1.00 17.77 82 GLN G CA 1
ATOM 13938 C C . GLN G 1 52 ? 20.719 -11.969 57.443 1.00 16.49 82 GLN G C 1
ATOM 13939 O O . GLN G 1 52 ? 20.289 -13.103 57.701 1.00 16.66 82 GLN G O 1
ATOM 13945 N N . SER G 1 53 ? 21.289 -11.191 58.363 1.00 15.76 83 SER G N 1
ATOM 13946 C CA . SER G 1 53 ? 21.443 -11.688 59.750 1.00 15.27 83 SER G CA 1
ATOM 13947 C C . SER G 1 53 ? 20.126 -11.451 60.485 1.00 15.62 83 SER G C 1
ATOM 13948 O O . SER G 1 53 ? 19.348 -10.659 60.031 1.00 16.14 83 SER G O 1
ATOM 13951 N N . ALA G 1 54 ? 19.869 -12.144 61.591 1.00 16.44 84 ALA G N 1
ATOM 13952 C CA . ALA G 1 54 ? 18.627 -11.929 62.381 1.00 16.89 84 ALA G CA 1
ATOM 13953 C C . ALA G 1 54 ? 18.620 -10.517 62.989 1.00 16.03 84 ALA G C 1
ATOM 13954 O O . ALA G 1 54 ? 17.554 -9.844 62.923 1.00 15.93 84 ALA G O 1
ATOM 13956 N N . THR G 1 55 ? 19.752 -10.074 63.547 1.00 14.26 85 THR G N 1
ATOM 13957 C CA . THR G 1 55 ? 19.766 -8.897 64.478 1.00 13.52 85 THR G CA 1
ATOM 13958 C C . THR G 1 55 ? 20.812 -7.853 64.081 1.00 13.05 85 THR G C 1
ATOM 13959 O O . THR G 1 55 ? 20.797 -6.765 64.715 1.00 12.89 85 THR G O 1
ATOM 13963 N N . TYR G 1 56 ? 21.591 -8.029 62.983 1.00 12.91 86 TYR G N 1
ATOM 13964 C CA . TYR G 1 56 ? 22.643 -7.045 62.578 1.00 12.48 86 TYR G CA 1
ATOM 13965 C C . TYR G 1 56 ? 22.360 -6.539 61.171 1.00 12.71 86 TYR G C 1
ATOM 13966 O O . TYR G 1 56 ? 23.266 -5.920 60.618 1.00 12.41 86 TYR G O 1
ATOM 13975 N N . GLY G 1 57 ? 21.176 -6.832 60.617 1.00 13.26 87 GLY G N 1
ATOM 13976 C CA . GLY G 1 57 ? 20.873 -6.455 59.223 1.00 13.56 87 GLY G CA 1
ATOM 13977 C C . GLY G 1 57 ? 21.707 -7.267 58.260 1.00 13.49 87 GLY G C 1
ATOM 13978 O O . GLY G 1 57 ? 22.147 -8.379 58.581 1.00 13.41 87 GLY G O 1
ATOM 13979 N N . LYS G 1 58 ? 21.965 -6.718 57.065 1.00 13.54 88 LYS G N 1
ATOM 13980 C CA . LYS G 1 58 ? 22.748 -7.482 56.076 1.00 13.83 88 LYS G CA 1
ATOM 13981 C C . LYS G 1 58 ? 24.220 -7.472 56.469 1.00 12.93 88 LYS G C 1
ATOM 13982 O O . LYS G 1 58 ? 24.703 -6.474 56.987 1.00 12.55 88 LYS G O 1
ATOM 13988 N N . VAL G 1 59 ? 24.892 -8.557 56.139 1.00 12.94 89 VAL G N 1
ATOM 13989 C CA . VAL G 1 59 ? 26.315 -8.786 56.482 1.00 12.49 89 VAL G CA 1
ATOM 13990 C C . VAL G 1 59 ? 27.084 -9.219 55.219 1.00 12.59 89 VAL G C 1
ATOM 13991 O O . VAL G 1 59 ? 26.621 -10.184 54.495 1.00 14.28 89 VAL G O 1
ATOM 13995 N N . LEU G 1 60 ? 28.246 -8.602 55.026 1.00 12.21 90 LEU G N 1
ATOM 13996 C CA . LEU G 1 60 ? 29.208 -8.891 53.962 1.00 12.24 90 LEU G CA 1
ATOM 13997 C C . LEU G 1 60 ? 30.383 -9.629 54.587 1.00 12.02 90 LEU G C 1
ATOM 13998 O O . LEU G 1 60 ? 30.985 -9.084 55.570 1.00 11.62 90 LEU G O 1
ATOM 14003 N N . VAL G 1 61 ? 30.739 -10.783 54.009 1.00 12.32 91 VAL G N 1
ATOM 14004 C CA . VAL G 1 61 ? 31.899 -11.577 54.496 1.00 12.22 91 VAL G CA 1
ATOM 14005 C C . VAL G 1 61 ? 32.845 -11.772 53.328 1.00 12.36 91 VAL G C 1
ATOM 14006 O O . VAL G 1 61 ? 32.329 -12.054 52.257 1.00 12.73 91 VAL G O 1
ATOM 14010 N N . LEU G 1 62 ? 34.158 -11.657 53.551 1.00 12.13 92 LEU G N 1
ATOM 14011 C CA . LEU G 1 62 ? 35.232 -11.872 52.555 1.00 12.27 92 LEU G CA 1
ATOM 14012 C C . LEU G 1 62 ? 36.230 -12.840 53.177 1.00 12.36 92 LEU G C 1
ATOM 14013 O O . LEU G 1 62 ? 36.738 -12.571 54.239 1.00 12.06 92 LEU G O 1
ATOM 14018 N N . ASP G 1 63 ? 36.389 -13.999 52.554 1.00 12.83 93 ASP G N 1
ATOM 14019 C CA . ASP G 1 63 ? 37.328 -15.019 53.067 1.00 13.03 93 ASP G CA 1
ATOM 14020 C C . ASP G 1 63 ? 37.022 -15.321 54.554 1.00 12.86 93 ASP G C 1
ATOM 14021 O O . ASP G 1 63 ? 38.010 -15.460 55.343 1.00 12.77 93 ASP G O 1
ATOM 14026 N N . GLY G 1 64 ? 35.720 -15.331 54.900 1.00 12.85 94 GLY G N 1
ATOM 14027 C CA . GLY G 1 64 ? 35.125 -15.815 56.158 1.00 12.82 94 GLY G CA 1
ATOM 14028 C C . GLY G 1 64 ? 35.264 -14.722 57.215 1.00 12.30 94 GLY G C 1
ATOM 14029 O O . GLY G 1 64 ? 34.894 -14.993 58.354 1.00 12.24 94 GLY G O 1
ATOM 14030 N N . VAL G 1 65 ? 35.733 -13.519 56.812 1.00 11.97 95 VAL G N 1
ATOM 14031 C CA . VAL G 1 65 ? 35.926 -12.329 57.717 1.00 11.50 95 VAL G CA 1
ATOM 14032 C C . VAL G 1 65 ? 34.808 -11.325 57.508 1.00 11.33 95 VAL G C 1
ATOM 14033 O O . VAL G 1 65 ? 34.525 -10.930 56.329 1.00 11.43 95 VAL G O 1
ATOM 14037 N N . ILE G 1 66 ? 34.161 -10.906 58.602 1.00 11.14 96 ILE G N 1
ATOM 14038 C CA . ILE G 1 66 ? 33.048 -9.921 58.553 1.00 11.04 96 ILE G CA 1
ATOM 14039 C C . ILE G 1 66 ? 33.686 -8.579 58.121 1.00 10.75 96 ILE G C 1
ATOM 14040 O O . ILE G 1 66 ? 34.571 -8.054 58.837 1.00 10.47 96 ILE G O 1
ATOM 14045 N N . GLN G 1 67 ? 33.209 -7.994 57.018 1.00 10.83 97 GLN G N 1
ATOM 14046 C CA . GLN G 1 67 ? 33.681 -6.670 56.552 1.00 10.60 97 GLN G CA 1
ATOM 14047 C C . GLN G 1 67 ? 32.731 -5.589 57.057 1.00 10.49 97 GLN G C 1
ATOM 14048 O O . GLN G 1 67 ? 33.197 -4.432 57.265 1.00 10.24 97 GLN G O 1
ATOM 14054 N N . LEU G 1 68 ? 31.444 -5.928 57.168 1.00 10.74 98 LEU G N 1
ATOM 14055 C CA A LEU G 1 68 ? 30.389 -4.943 57.515 0.28 10.76 98 LEU G CA 1
ATOM 14056 C CA B LEU G 1 68 ? 30.378 -4.935 57.422 0.72 10.78 98 LEU G CA 1
ATOM 14057 C C . LEU G 1 68 ? 29.019 -5.586 57.827 1.00 11.10 98 LEU G C 1
ATOM 14058 O O . LEU G 1 68 ? 28.566 -6.592 57.231 1.00 11.43 98 LEU G O 1
ATOM 14067 N N . THR G 1 69 ? 28.353 -4.966 58.825 1.00 11.05 99 THR G N 1
ATOM 14068 C CA . THR G 1 69 ? 26.918 -5.205 59.085 1.00 11.41 99 THR G CA 1
ATOM 14069 C C . THR G 1 69 ? 26.202 -3.866 59.009 1.00 11.50 99 THR G C 1
ATOM 14070 O O . THR G 1 69 ? 26.795 -2.890 59.414 1.00 11.20 99 THR G O 1
ATOM 14074 N N . GLU G 1 70 ? 24.922 -3.865 58.668 1.00 11.95 100 GLU G N 1
ATOM 14075 C CA . GLU G 1 70 ? 24.163 -2.592 58.621 1.00 12.14 100 GLU G CA 1
ATOM 14076 C C . GLU G 1 70 ? 24.069 -1.947 60.015 1.00 11.96 100 GLU G C 1
ATOM 14077 O O . GLU G 1 70 ? 24.135 -0.721 60.088 1.00 11.89 100 GLU G O 1
ATOM 14083 N N . ARG G 1 71 ? 23.954 -2.761 61.068 1.00 11.89 101 ARG G N 1
ATOM 14084 C CA . ARG G 1 71 ? 23.677 -2.281 62.424 1.00 11.82 101 ARG G CA 1
ATOM 14085 C C . ARG G 1 71 ? 24.824 -1.401 62.920 1.00 11.38 101 ARG G C 1
ATOM 14086 O O . ARG G 1 71 ? 24.529 -0.327 63.449 1.00 11.42 101 ARG G O 1
ATOM 14094 N N . ASP G 1 72 ? 26.074 -1.779 62.674 1.00 11.02 102 ASP G N 1
ATOM 14095 C CA . ASP G 1 72 ? 27.219 -1.029 63.269 1.00 10.64 102 ASP G CA 1
ATOM 14096 C C . ASP G 1 72 ? 28.226 -0.406 62.290 1.00 10.43 102 ASP G C 1
ATOM 14097 O O . ASP G 1 72 ? 29.237 0.256 62.785 1.00 10.15 102 ASP G O 1
ATOM 14102 N N . GLU G 1 73 ? 27.949 -0.441 60.990 1.00 10.61 103 GLU G N 1
ATOM 14103 C CA . GLU G 1 73 ? 28.865 0.123 59.943 1.00 10.46 103 GLU G CA 1
ATOM 14104 C C . GLU G 1 73 ? 29.133 1.607 60.152 1.00 10.35 103 GLU G C 1
ATOM 14105 O O . GLU G 1 73 ? 30.190 2.046 59.778 1.00 10.13 103 GLU G O 1
ATOM 14111 N N . CYS G 1 74 ? 28.214 2.375 60.726 1.00 10.55 104 CYS G N 1
ATOM 14112 C CA . CYS G 1 74 ? 28.433 3.827 61.015 1.00 10.51 104 CYS G CA 1
ATOM 14113 C C . CYS G 1 74 ? 29.810 4.043 61.712 1.00 10.13 104 CYS G C 1
ATOM 14114 O O . CYS G 1 74 ? 30.437 5.041 61.500 1.00 10.04 104 CYS G O 1
ATOM 14117 N N . ALA G 1 75 ? 30.147 3.249 62.722 1.00 9.97 105 ALA G N 1
ATOM 14118 C CA . ALA G 1 75 ? 31.258 3.530 63.625 1.00 9.72 105 ALA G CA 1
ATOM 14119 C C . ALA G 1 75 ? 32.556 3.550 62.811 1.00 9.50 105 ALA G C 1
ATOM 14120 O O . ALA G 1 75 ? 33.243 4.605 62.713 1.00 9.43 105 ALA G O 1
ATOM 14122 N N . TYR G 1 76 ? 32.794 2.522 62.047 1.00 9.47 106 TYR G N 1
ATOM 14123 C CA . TYR G 1 76 ? 33.994 2.412 61.236 1.00 9.33 106 TYR G CA 1
ATOM 14124 C C . TYR G 1 76 ? 33.975 3.484 60.112 1.00 9.39 106 TYR G C 1
ATOM 14125 O O . TYR G 1 76 ? 34.975 4.191 59.987 1.00 9.26 106 TYR G O 1
ATOM 14134 N N . GLN G 1 77 ? 32.893 3.567 59.358 1.00 9.62 107 GLN G N 1
ATOM 14135 C CA . GLN G 1 77 ? 32.928 4.435 58.155 1.00 9.72 107 GLN G CA 1
ATOM 14136 C C . GLN G 1 77 ? 33.068 5.888 58.620 1.00 9.71 107 GLN G C 1
ATOM 14137 O O . GLN G 1 77 ? 33.855 6.615 58.023 1.00 9.64 107 GLN G O 1
ATOM 14143 N N . GLU G 1 78 ? 32.382 6.290 59.684 1.00 9.79 108 GLU G N 1
ATOM 14144 C CA . GLU G 1 78 ? 32.492 7.717 60.144 1.00 9.85 108 GLU G CA 1
ATOM 14145 C C . GLU G 1 78 ? 33.936 7.925 60.632 1.00 9.58 108 GLU G C 1
ATOM 14146 O O . GLU G 1 78 ? 34.545 8.930 60.352 1.00 9.57 108 GLU G O 1
ATOM 14152 N N . MET G 1 79 ? 34.403 7.081 61.516 1.00 9.41 109 MET G N 1
ATOM 14153 C CA . MET G 1 79 ? 35.704 7.332 62.191 1.00 9.24 109 MET G CA 1
ATOM 14154 C C . MET G 1 79 ? 36.837 7.301 61.156 1.00 9.13 109 MET G C 1
ATOM 14155 O O . MET G 1 79 ? 37.680 8.193 61.135 1.00 9.11 109 MET G O 1
ATOM 14160 N N . ILE G 1 80 ? 36.882 6.307 60.273 1.00 9.09 110 ILE G N 1
ATOM 14161 C CA . ILE G 1 80 ? 38.003 6.237 59.323 1.00 9.02 110 ILE G CA 1
ATOM 14162 C C . ILE G 1 80 ? 37.934 7.420 58.350 1.00 9.12 110 ILE G C 1
ATOM 14163 O O . ILE G 1 80 ? 38.996 7.766 57.909 1.00 9.07 110 ILE G O 1
ATOM 14168 N N . THR G 1 81 ? 36.755 7.969 58.063 1.00 9.28 111 THR G N 1
ATOM 14169 C CA . THR G 1 81 ? 36.680 9.123 57.113 1.00 9.43 111 THR G CA 1
ATOM 14170 C C . THR G 1 81 ? 37.014 10.426 57.848 1.00 9.46 111 THR G C 1
ATOM 14171 O O . THR G 1 81 ? 37.834 11.259 57.326 1.00 9.48 111 THR G O 1
ATOM 14175 N N . HIS G 1 82 ? 36.312 10.683 58.946 1.00 9.54 112 HIS G N 1
ATOM 14176 C CA . HIS G 1 82 ? 36.322 12.032 59.597 1.00 9.69 112 HIS G CA 1
ATOM 14177 C C . HIS G 1 82 ? 37.561 12.228 60.431 1.00 9.55 112 HIS G C 1
ATOM 14178 O O . HIS G 1 82 ? 37.980 13.369 60.607 1.00 9.67 112 HIS G O 1
ATOM 14185 N N . LEU G 1 83 ? 38.109 11.160 60.975 1.00 9.36 113 LEU G N 1
ATOM 14186 C CA . LEU G 1 83 ? 39.418 11.297 61.622 1.00 9.28 113 LEU G CA 1
ATOM 14187 C C . LEU G 1 83 ? 40.396 12.071 60.738 1.00 9.31 113 LEU G C 1
ATOM 14188 O O . LEU G 1 83 ? 40.932 13.069 61.159 1.00 9.43 113 LEU G O 1
ATOM 14193 N N . PRO G 1 84 ? 40.740 11.610 59.501 1.00 9.24 114 PRO G N 1
ATOM 14194 C CA . PRO G 1 84 ? 41.706 12.339 58.704 1.00 9.29 114 PRO G CA 1
ATOM 14195 C C . PRO G 1 84 ? 41.091 13.641 58.182 1.00 9.48 114 PRO G C 1
ATOM 14196 O O . PRO G 1 84 ? 41.796 14.608 58.205 1.00 9.59 114 PRO G O 1
ATOM 14200 N N . LEU G 1 85 ? 39.817 13.635 57.744 1.00 9.57 115 LEU G N 1
ATOM 14201 C CA . LEU G 1 85 ? 39.355 14.755 56.879 1.00 9.80 115 LEU G CA 1
ATOM 14202 C C . LEU G 1 85 ? 39.028 15.942 57.784 1.00 10.01 115 LEU G C 1
ATOM 14203 O O . LEU G 1 85 ? 39.141 17.103 57.319 1.00 10.23 115 LEU G O 1
ATOM 14208 N N . CYS G 1 86 ? 38.689 15.691 59.045 1.00 9.99 116 CYS G N 1
ATOM 14209 C CA . CYS G 1 86 ? 38.436 16.820 60.003 1.00 10.24 116 CYS G CA 1
ATOM 14210 C C . CYS G 1 86 ? 39.740 17.367 60.605 1.00 10.24 116 CYS G C 1
ATOM 14211 O O . CYS G 1 86 ? 39.684 18.406 61.323 1.00 10.49 116 CYS G O 1
ATOM 14214 N N . SER G 1 87 ? 40.876 16.800 60.280 1.00 10.03 117 SER G N 1
ATOM 14215 C CA . SER G 1 87 ? 42.183 17.185 60.861 1.00 10.07 117 SER G CA 1
ATOM 14216 C C . SER G 1 87 ? 42.974 18.154 59.977 1.00 10.22 117 SER G C 1
ATOM 14217 O O . SER G 1 87 ? 44.047 18.598 60.437 1.00 10.32 117 SER G O 1
ATOM 14220 N N . ILE G 1 88 ? 42.507 18.361 58.713 1.00 10.24 118 ILE G N 1
ATOM 14221 C CA . ILE G 1 88 ? 43.167 19.233 57.711 1.00 10.39 118 ILE G CA 1
ATOM 14222 C C . ILE G 1 88 ? 42.131 20.248 57.228 1.00 10.66 118 ILE G C 1
ATOM 14223 O O . ILE G 1 88 ? 40.936 19.955 57.045 1.00 10.68 118 ILE G O 1
ATOM 14228 N N . PRO G 1 89 ? 42.579 21.486 56.940 1.00 10.93 119 PRO G N 1
ATOM 14229 C CA . PRO G 1 89 ? 41.749 22.441 56.229 1.00 11.24 119 PRO G CA 1
ATOM 14230 C C . PRO G 1 89 ? 41.438 22.061 54.768 1.00 11.19 119 PRO G C 1
ATOM 14231 O O . PRO G 1 89 ? 42.319 21.644 54.029 1.00 11.02 119 PRO G O 1
ATOM 14235 N N . ASN G 1 90 ? 40.184 22.253 54.387 1.00 11.39 120 ASN G N 1
ATOM 14236 C CA . ASN G 1 90 ? 39.798 22.431 52.989 1.00 11.55 120 ASN G CA 1
ATOM 14237 C C . ASN G 1 90 ? 40.249 21.234 52.119 1.00 11.23 120 ASN G C 1
ATOM 14238 O O . ASN G 1 90 ? 40.693 21.436 51.012 1.00 11.30 120 ASN G O 1
ATOM 14243 N N . PRO G 1 91 ? 40.019 19.985 52.516 1.00 10.94 121 PRO G N 1
ATOM 14244 C CA . PRO G 1 91 ? 40.367 18.865 51.646 1.00 10.72 121 PRO G CA 1
ATOM 14245 C C . PRO G 1 91 ? 39.576 18.868 50.338 1.00 10.94 121 PRO G C 1
ATOM 14246 O O . PRO G 1 91 ? 38.395 18.950 50.385 1.00 11.14 121 PRO G O 1
ATOM 14250 N N . LYS G 1 92 ? 40.294 18.552 49.249 1.00 10.89 122 LYS G N 1
ATOM 14251 C CA . LYS G 1 92 ? 39.801 18.734 47.893 1.00 11.16 122 LYS G CA 1
ATOM 14252 C C . LYS G 1 92 ? 39.878 17.415 47.141 1.00 11.01 122 LYS G C 1
ATOM 14253 O O . LYS G 1 92 ? 38.918 17.109 46.508 1.00 11.21 122 LYS G O 1
ATOM 14259 N N . LYS G 1 93 ? 40.998 16.728 47.238 1.00 10.74 123 LYS G N 1
ATOM 14260 C CA . LYS G 1 93 ? 41.336 15.523 46.441 1.00 10.65 123 LYS G CA 1
ATOM 14261 C C . LYS G 1 93 ? 41.722 14.407 47.420 1.00 10.34 123 LYS G C 1
ATOM 14262 O O . LYS G 1 93 ? 42.740 14.568 48.176 1.00 10.18 123 LYS G O 1
ATOM 14268 N N . VAL G 1 94 ? 40.862 13.409 47.474 1.00 10.32 124 VAL G N 1
ATOM 14269 C CA . VAL G 1 94 ? 40.984 12.233 48.380 1.00 10.07 124 VAL G CA 1
ATOM 14270 C C . VAL G 1 94 ? 41.009 10.943 47.572 1.00 10.10 124 VAL G C 1
ATOM 14271 O O . VAL G 1 94 ? 40.322 10.906 46.501 1.00 10.34 124 VAL G O 1
ATOM 14275 N N . LEU G 1 95 ? 41.786 9.963 48.027 1.00 9.93 125 LEU G N 1
ATOM 14276 C CA . LEU G 1 95 ? 41.871 8.631 47.422 1.00 9.98 125 LEU G CA 1
ATOM 14277 C C . LEU G 1 95 ? 41.465 7.603 48.504 1.00 9.83 125 LEU G C 1
ATOM 14278 O O . LEU G 1 95 ? 41.960 7.720 49.632 1.00 9.64 125 LEU G O 1
ATOM 14283 N N . VAL G 1 96 ? 40.593 6.672 48.137 1.00 9.95 126 VAL G N 1
ATOM 14284 C CA . VAL G 1 96 ? 40.103 5.568 48.968 1.00 9.88 126 VAL G CA 1
ATOM 14285 C C . VAL G 1 96 ? 40.639 4.318 48.349 1.00 9.99 126 VAL G C 1
ATOM 14286 O O . VAL G 1 96 ? 40.398 4.116 47.098 1.00 10.23 126 VAL G O 1
ATOM 14290 N N . ILE G 1 97 ? 41.438 3.579 49.086 1.00 9.87 127 ILE G N 1
ATOM 14291 C CA . ILE G 1 97 ? 41.905 2.257 48.614 1.00 10.03 127 ILE G CA 1
ATOM 14292 C C . ILE G 1 97 ? 40.965 1.246 49.239 1.00 10.05 127 ILE G C 1
ATOM 14293 O O . ILE G 1 97 ? 40.727 1.295 50.502 1.00 9.85 127 ILE G O 1
ATOM 14298 N N . GLY G 1 98 ? 40.483 0.328 48.454 1.00 10.30 128 GLY G N 1
ATOM 14299 C CA . GLY G 1 98 ? 39.540 -0.707 48.956 1.00 10.39 128 GLY G CA 1
ATOM 14300 C C . GLY G 1 98 ? 38.153 -0.108 49.002 1.00 10.42 128 GLY G C 1
ATOM 14301 O O . GLY G 1 98 ? 37.790 0.542 48.093 1.00 10.56 128 GLY G O 1
ATOM 14302 N N . GLY G 1 99 ? 37.372 -0.300 50.030 1.00 10.33 129 GLY G N 1
ATOM 14303 C CA . GLY G 1 99 ? 36.133 0.500 50.209 1.00 10.37 129 GLY G CA 1
ATOM 14304 C C . GLY G 1 99 ? 34.963 -0.007 49.402 1.00 10.74 129 GLY G C 1
ATOM 14305 O O . GLY G 1 99 ? 33.976 0.710 49.262 1.00 10.89 129 GLY G O 1
ATOM 14306 N N . GLY G 1 100 ? 35.086 -1.219 48.869 1.00 10.97 130 GLY G N 1
ATOM 14307 C CA . GLY G 1 100 ? 34.122 -1.706 47.870 1.00 11.40 130 GLY G CA 1
ATOM 14308 C C . GLY G 1 100 ? 32.698 -1.628 48.374 1.00 11.55 130 GLY G C 1
ATOM 14309 O O . GLY G 1 100 ? 31.782 -1.677 47.560 1.00 11.94 130 GLY G O 1
ATOM 14310 N N . ASP G 1 101 ? 32.506 -1.544 49.685 1.00 11.30 131 ASP G N 1
ATOM 14311 C CA . ASP G 1 101 ? 31.095 -1.553 50.156 1.00 11.52 131 ASP G CA 1
ATOM 14312 C C . ASP G 1 101 ? 30.512 -0.167 49.997 1.00 11.58 131 ASP G C 1
ATOM 14313 O O . ASP G 1 101 ? 29.289 -0.032 50.172 1.00 11.98 131 ASP G O 1
ATOM 14318 N N . GLY G 1 102 ? 31.343 0.840 49.716 1.00 11.36 132 GLY G N 1
ATOM 14319 C CA . GLY G 1 102 ? 30.811 2.193 49.463 1.00 11.49 132 GLY G CA 1
ATOM 14320 C C . GLY G 1 102 ? 30.570 3.105 50.670 1.00 11.29 132 GLY G C 1
ATOM 14321 O O . GLY G 1 102 ? 30.307 4.323 50.371 1.00 11.42 132 GLY G O 1
ATOM 14322 N N . GLY G 1 103 ? 30.691 2.594 51.910 1.00 11.04 133 GLY G N 1
ATOM 14323 C CA . GLY G 1 103 ? 30.427 3.381 53.150 1.00 10.89 133 GLY G CA 1
ATOM 14324 C C . GLY G 1 103 ? 31.343 4.563 53.261 1.00 10.64 133 GLY G C 1
ATOM 14325 O O . GLY G 1 103 ? 30.869 5.657 53.518 1.00 10.75 133 GLY G O 1
ATOM 14326 N N . VAL G 1 104 ? 32.635 4.355 53.026 1.00 10.37 134 VAL G N 1
ATOM 14327 C CA . VAL G 1 104 ? 33.595 5.465 53.102 1.00 10.17 134 VAL G CA 1
ATOM 14328 C C . VAL G 1 104 ? 33.259 6.543 52.076 1.00 10.42 134 VAL G C 1
ATOM 14329 O O . VAL G 1 104 ? 33.386 7.745 52.418 1.00 10.40 134 VAL G O 1
ATOM 14333 N N . LEU G 1 105 ? 32.902 6.204 50.855 1.00 10.69 135 LEU G N 1
ATOM 14334 C CA . LEU G 1 105 ? 32.577 7.190 49.793 1.00 10.98 135 LEU G CA 1
ATOM 14335 C C . LEU G 1 105 ? 31.477 8.118 50.295 1.00 11.23 135 LEU G C 1
ATOM 14336 O O . LEU G 1 105 ? 31.516 9.321 50.029 1.00 11.35 135 LEU G O 1
ATOM 14341 N N . ARG G 1 106 ? 30.496 7.524 50.963 1.00 11.36 136 ARG G N 1
ATOM 14342 C CA . ARG G 1 106 ? 29.293 8.215 51.492 1.00 11.68 136 ARG G CA 1
ATOM 14343 C C . ARG G 1 106 ? 29.745 9.253 52.529 1.00 11.47 136 ARG G C 1
ATOM 14344 O O . ARG G 1 106 ? 29.240 10.366 52.513 1.00 11.75 136 ARG G O 1
ATOM 14352 N N . GLU G 1 107 ? 30.756 8.907 53.343 1.00 11.01 137 GLU G N 1
ATOM 14353 C CA . GLU G 1 107 ? 31.245 9.766 54.457 1.00 10.82 137 GLU G CA 1
ATOM 14354 C C . GLU G 1 107 ? 32.156 10.843 53.830 1.00 10.77 137 GLU G C 1
ATOM 14355 O O . GLU G 1 107 ? 32.030 11.994 54.297 1.00 10.90 137 GLU G O 1
ATOM 14361 N N . VAL G 1 108 ? 33.019 10.507 52.855 1.00 10.64 138 VAL G N 1
ATOM 14362 C CA . VAL G 1 108 ? 33.897 11.511 52.203 1.00 10.63 138 VAL G CA 1
ATOM 14363 C C . VAL G 1 108 ? 32.940 12.562 51.653 1.00 11.06 138 VAL G C 1
ATOM 14364 O O . VAL G 1 108 ? 33.172 13.781 51.803 1.00 11.16 138 VAL G O 1
ATOM 14368 N N . ALA G 1 109 ? 31.825 12.120 51.084 1.00 11.39 139 ALA G N 1
ATOM 14369 C CA . ALA G 1 109 ? 30.963 12.992 50.259 1.00 11.90 139 ALA G CA 1
ATOM 14370 C C . ALA G 1 109 ? 30.280 14.002 51.165 1.00 12.13 139 ALA G C 1
ATOM 14371 O O . ALA G 1 109 ? 29.815 15.013 50.703 1.00 12.54 139 ALA G O 1
ATOM 14373 N N . ARG G 1 110 ? 30.235 13.750 52.455 1.00 11.92 140 ARG G N 1
ATOM 14374 C CA . ARG G 1 110 ? 29.662 14.718 53.413 1.00 12.16 140 ARG G CA 1
ATOM 14375 C C . ARG G 1 110 ? 30.432 16.032 53.409 1.00 12.17 140 ARG G C 1
ATOM 14376 O O . ARG G 1 110 ? 29.888 17.006 53.889 1.00 12.51 140 ARG G O 1
ATOM 14384 N N . HIS G 1 111 ? 31.717 15.963 53.128 1.00 11.79 141 HIS G N 1
ATOM 14385 C CA . HIS G 1 111 ? 32.647 17.104 53.092 1.00 11.76 141 HIS G CA 1
ATOM 14386 C C . HIS G 1 111 ? 32.371 17.950 51.836 1.00 12.17 141 HIS G C 1
ATOM 14387 O O . HIS G 1 111 ? 32.634 17.450 50.737 1.00 12.12 141 HIS G O 1
ATOM 14394 N N . ALA G 1 112 ? 31.895 19.181 51.997 1.00 12.59 142 ALA G N 1
ATOM 14395 C CA . ALA G 1 112 ? 31.587 20.051 50.810 1.00 13.06 142 ALA G CA 1
ATOM 14396 C C . ALA G 1 112 ? 32.862 20.501 50.123 1.00 12.86 142 ALA G C 1
ATOM 14397 O O . ALA G 1 112 ? 32.755 20.768 48.905 1.00 13.13 142 ALA G O 1
ATOM 14399 N N . SER G 1 113 ? 33.986 20.627 50.834 1.00 12.48 143 SER G N 1
ATOM 14400 C CA . SER G 1 113 ? 35.266 21.076 50.239 1.00 12.32 143 SER G CA 1
ATOM 14401 C C . SER G 1 113 ? 35.702 20.070 49.166 1.00 12.09 143 SER G C 1
ATOM 14402 O O . SER G 1 113 ? 36.379 20.487 48.223 1.00 12.15 143 SER G O 1
ATOM 14405 N N . ILE G 1 114 ? 35.396 18.779 49.371 1.00 11.85 144 ILE G N 1
ATOM 14406 C CA . ILE G 1 114 ? 35.902 17.694 48.466 1.00 11.63 144 ILE G CA 1
ATOM 14407 C C . ILE G 1 114 ? 35.444 17.930 47.016 1.00 12.01 144 ILE G C 1
ATOM 14408 O O . ILE G 1 114 ? 34.213 18.102 46.793 1.00 12.41 144 ILE G O 1
ATOM 14413 N N . GLU G 1 115 ? 36.382 17.831 46.087 1.00 11.92 145 GLU G N 1
ATOM 14414 C CA . GLU G 1 115 ? 36.091 18.020 44.637 1.00 12.29 145 GLU G CA 1
ATOM 14415 C C . GLU G 1 115 ? 36.305 16.714 43.902 1.00 12.15 145 GLU G C 1
ATOM 14416 O O . GLU G 1 115 ? 35.733 16.528 42.763 1.00 12.51 145 GLU G O 1
ATOM 14422 N N . GLN G 1 116 ? 37.167 15.865 44.421 1.00 11.72 146 GLN G N 1
ATOM 14423 C CA . GLN G 1 116 ? 37.538 14.644 43.674 1.00 11.63 146 GLN G CA 1
ATOM 14424 C C . GLN G 1 116 ? 37.646 13.526 44.691 1.00 11.28 146 GLN G C 1
ATOM 14425 O O . GLN G 1 116 ? 38.472 13.674 45.595 1.00 10.98 146 GLN G O 1
ATOM 14431 N N . ILE G 1 117 ? 36.892 12.463 44.475 1.00 11.37 147 ILE G N 1
ATOM 14432 C CA . ILE G 1 117 ? 37.000 11.207 45.265 1.00 11.09 147 ILE G CA 1
ATOM 14433 C C . ILE G 1 117 ? 37.434 10.050 44.342 1.00 11.13 147 ILE G C 1
ATOM 14434 O O . ILE G 1 117 ? 36.566 9.424 43.743 1.00 11.41 147 ILE G O 1
ATOM 14439 N N . ASP G 1 118 ? 38.721 9.732 44.337 1.00 10.91 148 ASP G N 1
ATOM 14440 C CA . ASP G 1 118 ? 39.238 8.545 43.627 1.00 10.96 148 ASP G CA 1
ATOM 14441 C C . ASP G 1 118 ? 39.079 7.346 44.533 1.00 10.78 148 ASP G C 1
ATOM 14442 O O . ASP G 1 118 ? 39.219 7.515 45.783 1.00 10.51 148 ASP G O 1
ATOM 14447 N N . MET G 1 119 ? 38.612 6.239 43.983 1.00 10.98 149 MET G N 1
ATOM 14448 C CA . MET G 1 119 ? 38.491 4.958 44.726 1.00 10.87 149 MET G CA 1
ATOM 14449 C C . MET G 1 119 ? 39.091 3.847 43.880 1.00 11.05 149 MET G C 1
ATOM 14450 O O . MET G 1 119 ? 38.854 3.811 42.632 1.00 11.39 149 MET G O 1
ATOM 14455 N N . CYS G 1 120 ? 40.035 3.121 44.452 1.00 10.88 150 CYS G N 1
ATOM 14456 C CA . CYS G 1 120 ? 40.646 1.966 43.793 1.00 11.08 150 CYS G CA 1
ATOM 14457 C C . CYS G 1 120 ? 40.370 0.712 44.627 1.00 11.05 150 CYS G C 1
ATOM 14458 O O . CYS G 1 120 ? 41.022 0.578 45.660 1.00 10.80 150 CYS G O 1
ATOM 14461 N N . GLU G 1 121 ? 39.382 -0.096 44.189 1.00 11.34 151 GLU G N 1
ATOM 14462 C CA . GLU G 1 121 ? 38.952 -1.378 44.799 1.00 11.41 151 GLU G CA 1
ATOM 14463 C C . GLU G 1 121 ? 39.431 -2.523 43.876 1.00 11.78 151 GLU G C 1
ATOM 14464 O O . GLU G 1 121 ? 39.196 -2.364 42.630 1.00 12.10 151 GLU G O 1
ATOM 14470 N N . ILE G 1 122 ? 40.133 -3.540 44.396 1.00 11.79 152 ILE G N 1
ATOM 14471 C CA . ILE G 1 122 ? 40.653 -4.712 43.604 1.00 12.20 152 ILE G CA 1
ATOM 14472 C C . ILE G 1 122 ? 39.519 -5.611 43.109 1.00 12.59 152 ILE G C 1
ATOM 14473 O O . ILE G 1 122 ? 39.709 -6.263 42.015 1.00 13.04 152 ILE G O 1
ATOM 14478 N N . ASP G 1 123 ? 38.388 -5.692 43.807 1.00 12.51 153 ASP G N 1
ATOM 14479 C CA . ASP G 1 123 ? 37.431 -6.807 43.632 1.00 12.90 153 ASP G CA 1
ATOM 14480 C C . ASP G 1 123 ? 36.098 -6.281 43.141 1.00 13.09 153 ASP G C 1
ATOM 14481 O O . ASP G 1 123 ? 35.302 -5.794 43.894 1.00 12.88 153 ASP G O 1
ATOM 14486 N N . LYS G 1 124 ? 35.851 -6.354 41.844 1.00 13.96 154 LYS G N 1
ATOM 14487 C CA . LYS G 1 124 ? 34.572 -5.888 41.291 1.00 14.27 154 LYS G CA 1
ATOM 14488 C C . LYS G 1 124 ? 33.406 -6.682 41.852 1.00 14.13 154 LYS G C 1
ATOM 14489 O O . LYS G 1 124 ? 32.349 -6.116 41.899 1.00 14.74 154 LYS G O 1
ATOM 14495 N N . MET G 1 125 ? 33.580 -7.918 42.298 1.00 15.79 155 MET G N 1
ATOM 14496 C CA . MET G 1 125 ? 32.479 -8.709 42.918 1.00 15.30 155 MET G CA 1
ATOM 14497 C C . MET G 1 125 ? 32.011 -8.040 44.231 1.00 14.62 155 MET G C 1
ATOM 14498 O O . MET G 1 125 ? 30.797 -7.915 44.416 1.00 14.10 155 MET G O 1
ATOM 14503 N N . VAL G 1 126 ? 32.927 -7.492 45.023 1.00 13.34 156 VAL G N 1
ATOM 14504 C CA . VAL G 1 126 ? 32.484 -6.669 46.213 1.00 12.92 156 VAL G CA 1
ATOM 14505 C C . VAL G 1 126 ? 31.632 -5.489 45.745 1.00 13.02 156 VAL G C 1
ATOM 14506 O O . VAL G 1 126 ? 30.578 -5.227 46.360 1.00 13.06 156 VAL G O 1
ATOM 14510 N N . VAL G 1 127 ? 32.101 -4.744 44.744 1.00 13.11 157 VAL G N 1
ATOM 14511 C CA . VAL G 1 127 ? 31.323 -3.572 44.277 1.00 13.82 157 VAL G CA 1
ATOM 14512 C C . VAL G 1 127 ? 29.910 -4.078 43.916 1.00 15.34 157 VAL G C 1
ATOM 14513 O O . VAL G 1 127 ? 28.920 -3.416 44.277 1.00 13.85 157 VAL G O 1
ATOM 14517 N N . ASP G 1 128 ? 29.870 -5.073 43.013 1.00 17.52 158 ASP G N 1
ATOM 14518 C CA . ASP G 1 128 ? 28.623 -5.683 42.463 1.00 20.51 158 ASP G CA 1
ATOM 14519 C C . ASP G 1 128 ? 27.629 -5.999 43.598 1.00 19.55 158 ASP G C 1
ATOM 14520 O O . ASP G 1 128 ? 26.530 -5.403 43.607 1.00 20.04 158 ASP G O 1
ATOM 14525 N N . VAL G 1 129 ? 28.041 -6.808 44.590 1.00 17.71 159 VAL G N 1
ATOM 14526 C CA . VAL G 1 129 ? 27.106 -7.309 45.637 1.00 17.50 159 VAL G CA 1
ATOM 14527 C C . VAL G 1 129 ? 26.754 -6.170 46.609 1.00 16.31 159 VAL G C 1
ATOM 14528 O O . VAL G 1 129 ? 25.629 -6.166 47.116 1.00 15.14 159 VAL G O 1
ATOM 14532 N N . SER G 1 130 ? 27.679 -5.221 46.825 1.00 14.77 160 SER G N 1
ATOM 14533 C CA . SER G 1 130 ? 27.406 -4.089 47.757 1.00 13.75 160 SER G CA 1
ATOM 14534 C C . SER G 1 130 ? 26.321 -3.237 47.104 1.00 15.14 160 SER G C 1
ATOM 14535 O O . SER G 1 130 ? 25.367 -2.967 47.760 1.00 15.38 160 SER G O 1
ATOM 14538 N N . LYS G 1 131 ? 26.417 -2.921 45.804 1.00 15.32 161 LYS G N 1
ATOM 14539 C CA . LYS G 1 131 ? 25.366 -2.106 45.157 1.00 17.53 161 LYS G CA 1
ATOM 14540 C C . LYS G 1 131 ? 24.029 -2.861 45.133 1.00 18.00 161 LYS G C 1
ATOM 14541 O O . LYS G 1 131 ? 23.015 -2.223 45.193 1.00 17.72 161 LYS G O 1
ATOM 14547 N N . GLN G 1 132 ? 24.053 -4.159 44.937 1.00 19.98 162 GLN G N 1
ATOM 14548 C CA . GLN G 1 132 ? 22.818 -4.948 44.715 1.00 24.20 162 GLN G CA 1
ATOM 14549 C C . GLN G 1 132 ? 22.114 -5.118 46.071 1.00 24.41 162 GLN G C 1
ATOM 14550 O O . GLN G 1 132 ? 20.892 -4.919 46.116 1.00 24.67 162 GLN G O 1
ATOM 14556 N N . PHE G 1 133 ? 22.854 -5.442 47.128 1.00 22.73 163 PHE G N 1
ATOM 14557 C CA . PHE G 1 133 ? 22.198 -5.920 48.397 1.00 23.71 163 PHE G CA 1
ATOM 14558 C C . PHE G 1 133 ? 22.107 -4.826 49.450 1.00 23.15 163 PHE G C 1
ATOM 14559 O O . PHE G 1 133 ? 21.196 -4.929 50.263 1.00 26.77 163 PHE G O 1
ATOM 14567 N N . PHE G 1 134 ? 22.990 -3.843 49.460 1.00 21.93 164 PHE G N 1
ATOM 14568 C CA . PHE G 1 134 ? 22.981 -2.860 50.572 1.00 23.40 164 PHE G CA 1
ATOM 14569 C C . PHE G 1 134 ? 22.288 -1.572 50.135 1.00 26.76 164 PHE G C 1
ATOM 14570 O O . PHE G 1 134 ? 22.806 -0.842 49.298 1.00 25.27 164 PHE G O 1
ATOM 14578 N N . PRO G 1 135 ? 21.143 -1.200 50.755 1.00 30.61 165 PRO G N 1
ATOM 14579 C CA . PRO G 1 135 ? 20.501 0.074 50.433 1.00 33.01 165 PRO G CA 1
ATOM 14580 C C . PRO G 1 135 ? 21.496 1.252 50.550 1.00 30.02 165 PRO G C 1
ATOM 14581 O O . PRO G 1 135 ? 22.334 1.216 51.334 1.00 27.18 165 PRO G O 1
ATOM 14585 N N . ASP G 1 136 ? 21.383 2.261 49.682 1.00 31.85 166 ASP G N 1
ATOM 14586 C CA . ASP G 1 136 ? 22.127 3.549 49.774 1.00 32.95 166 ASP G CA 1
ATOM 14587 C C . ASP G 1 136 ? 23.518 3.421 49.148 1.00 29.93 166 ASP G C 1
ATOM 14588 O O . ASP G 1 136 ? 24.125 4.474 48.809 1.00 31.40 166 ASP G O 1
ATOM 14593 N N . VAL G 1 137 ? 24.013 2.203 48.951 1.00 27.85 167 VAL G N 1
ATOM 14594 C CA . VAL G 1 137 ? 25.391 2.003 48.396 1.00 26.71 167 VAL G CA 1
ATOM 14595 C C . VAL G 1 137 ? 25.464 2.579 46.969 1.00 25.58 167 VAL G C 1
ATOM 14596 O O . VAL G 1 137 ? 26.387 3.383 46.683 1.00 20.58 167 VAL G O 1
ATOM 14600 N N . ALA G 1 138 ? 24.576 2.059 46.095 1.00 27.83 168 ALA G N 1
ATOM 14601 C CA . ALA G 1 138 ? 24.439 2.465 44.672 1.00 30.85 168 ALA G CA 1
ATOM 14602 C C . ALA G 1 138 ? 24.364 3.994 44.607 1.00 30.32 168 ALA G C 1
ATOM 14603 O O . ALA G 1 138 ? 25.180 4.548 43.864 1.00 28.90 168 ALA G O 1
ATOM 14605 N N . ILE G 1 139 ? 23.507 4.664 45.403 1.00 31.92 169 ILE G N 1
ATOM 14606 C CA . ILE G 1 139 ? 23.413 6.167 45.337 1.00 35.54 169 ILE G CA 1
ATOM 14607 C C . ILE G 1 139 ? 24.774 6.822 45.665 1.00 31.26 169 ILE G C 1
ATOM 14608 O O . ILE G 1 139 ? 25.155 7.708 44.857 1.00 33.38 169 ILE G O 1
ATOM 14613 N N . GLY G 1 140 ? 25.441 6.418 46.767 1.00 27.49 170 GLY G N 1
ATOM 14614 C CA . GLY G 1 140 ? 26.759 6.903 47.212 1.00 25.64 170 GLY G CA 1
ATOM 14615 C C . GLY G 1 140 ? 27.783 6.894 46.085 1.00 25.05 170 GLY G C 1
ATOM 14616 O O . GLY G 1 140 ? 28.396 7.943 45.796 1.00 28.03 170 GLY G O 1
ATOM 14617 N N . TYR G 1 141 ? 27.914 5.767 45.397 1.00 21.50 171 TYR G N 1
ATOM 14618 C CA . TYR G 1 141 ? 28.733 5.617 44.180 1.00 20.36 171 TYR G CA 1
ATOM 14619 C C . TYR G 1 141 ? 28.344 6.618 43.086 1.00 21.78 171 TYR G C 1
ATOM 14620 O O . TYR G 1 141 ? 29.172 6.967 42.203 1.00 20.65 171 TYR G O 1
ATOM 14629 N N . GLU G 1 142 ? 27.111 7.107 43.122 1.00 24.50 172 GLU G N 1
ATOM 14630 C CA . GLU G 1 142 ? 26.638 7.972 42.025 1.00 26.93 172 GLU G CA 1
ATOM 14631 C C . GLU G 1 142 ? 26.905 9.435 42.373 1.00 24.49 172 GLU G C 1
ATOM 14632 O O . GLU G 1 142 ? 26.458 10.281 41.588 1.00 25.21 172 GLU G O 1
ATOM 14638 N N . ASP G 1 143 ? 27.571 9.745 43.488 1.00 21.48 173 ASP G N 1
ATOM 14639 C CA . ASP G 1 143 ? 28.087 11.127 43.663 1.00 19.57 173 ASP G CA 1
ATOM 14640 C C . ASP G 1 143 ? 28.969 11.441 42.457 1.00 17.57 173 ASP G C 1
ATOM 14641 O O . ASP G 1 143 ? 29.932 10.722 42.187 1.00 16.09 173 ASP G O 1
ATOM 14646 N N . PRO G 1 144 ? 28.741 12.590 41.787 1.00 18.21 174 PRO G N 1
ATOM 14647 C CA . PRO G 1 144 ? 29.455 12.917 40.559 1.00 18.05 174 PRO G CA 1
ATOM 14648 C C . PRO G 1 144 ? 30.943 13.180 40.819 1.00 16.07 174 PRO G C 1
ATOM 14649 O O . PRO G 1 144 ? 31.629 13.184 39.894 1.00 15.27 174 PRO G O 1
ATOM 14653 N N . ARG G 1 145 ? 31.413 13.321 42.085 1.00 14.28 175 ARG G N 1
ATOM 14654 C CA . ARG G 1 145 ? 32.868 13.548 42.361 1.00 13.01 175 ARG G CA 1
ATOM 14655 C C . ARG G 1 145 ? 33.603 12.215 42.419 1.00 12.63 175 ARG G C 1
ATOM 14656 O O . ARG G 1 145 ? 34.858 12.220 42.432 1.00 12.29 175 ARG G O 1
ATOM 14664 N N . VAL G 1 146 ? 32.842 11.123 42.439 1.00 12.76 176 VAL G N 1
ATOM 14665 C CA . VAL G 1 146 ? 33.424 9.777 42.580 1.00 12.46 176 VAL G CA 1
ATOM 14666 C C . VAL G 1 146 ? 34.003 9.306 41.258 1.00 12.63 176 VAL G C 1
ATOM 14667 O O . VAL G 1 146 ? 33.307 9.267 40.273 1.00 13.20 176 VAL G O 1
ATOM 14671 N N . ASN G 1 147 ? 35.255 8.856 41.357 1.00 12.42 177 ASN G N 1
ATOM 14672 C CA . ASN G 1 147 ? 36.024 8.208 40.270 1.00 13.01 177 ASN G CA 1
ATOM 14673 C C . ASN G 1 147 ? 36.423 6.811 40.779 1.00 12.33 177 ASN G C 1
ATOM 14674 O O . ASN G 1 147 ? 37.389 6.738 41.531 1.00 11.76 177 ASN G O 1
ATOM 14679 N N . LEU G 1 148 ? 35.723 5.763 40.319 1.00 12.80 178 LEU G N 1
ATOM 14680 C CA . LEU G 1 148 ? 35.845 4.325 40.709 1.00 12.38 178 LEU G CA 1
ATOM 14681 C C . LEU G 1 148 ? 36.698 3.552 39.711 1.00 13.43 178 LEU G C 1
ATOM 14682 O O . LEU G 1 148 ? 36.376 3.529 38.482 1.00 13.34 178 LEU G O 1
ATOM 14687 N N . VAL G 1 149 ? 37.813 3.041 40.230 1.00 12.50 179 VAL G N 1
ATOM 14688 C CA . VAL G 1 149 ? 38.786 2.236 39.477 1.00 12.40 179 VAL G CA 1
ATOM 14689 C C . VAL G 1 149 ? 38.790 0.855 40.093 1.00 12.37 179 VAL G C 1
ATOM 14690 O O . VAL G 1 149 ? 38.807 0.721 41.367 1.00 12.03 179 VAL G O 1
ATOM 14694 N N . ILE G 1 150 ? 38.734 -0.188 39.256 1.00 13.19 180 ILE G N 1
ATOM 14695 C CA . ILE G 1 150 ? 38.884 -1.589 39.723 1.00 12.89 180 ILE G CA 1
ATOM 14696 C C . ILE G 1 150 ? 40.339 -1.907 39.464 1.00 13.97 180 ILE G C 1
ATOM 14697 O O . ILE G 1 150 ? 40.769 -1.856 38.250 1.00 14.91 180 ILE G O 1
ATOM 14702 N N . GLY G 1 151 ? 41.117 -2.009 40.520 1.00 12.48 181 GLY G N 1
ATOM 14703 C CA . GLY G 1 151 ? 42.553 -2.322 40.463 1.00 12.49 181 GLY G CA 1
ATOM 14704 C C . GLY G 1 151 ? 43.158 -2.620 41.823 1.00 12.17 181 GLY G C 1
ATOM 14705 O O . GLY G 1 151 ? 42.562 -2.361 42.786 1.00 11.88 181 GLY G O 1
ATOM 14706 N N . ASP G 1 152 ? 44.379 -3.109 41.813 1.00 12.28 182 ASP G N 1
ATOM 14707 C CA . ASP G 1 152 ? 45.188 -3.208 43.043 1.00 12.03 182 ASP G CA 1
ATOM 14708 C C . ASP G 1 152 ? 45.632 -1.818 43.466 1.00 11.67 182 ASP G C 1
ATOM 14709 O O . ASP G 1 152 ? 46.322 -1.144 42.671 1.00 11.77 182 ASP G O 1
ATOM 14714 N N . GLY G 1 153 ? 45.342 -1.420 44.737 1.00 11.31 183 GLY G N 1
ATOM 14715 C CA . GLY G 1 153 ? 45.736 -0.123 45.206 1.00 11.01 183 GLY G CA 1
ATOM 14716 C C . GLY G 1 153 ? 47.232 0.010 45.245 1.00 11.10 183 GLY G C 1
ATOM 14717 O O . GLY G 1 153 ? 47.766 1.180 45.231 1.00 10.97 183 GLY G O 1
ATOM 14718 N N . VAL G 1 154 ? 47.948 -1.082 45.298 1.00 11.35 184 VAL G N 1
ATOM 14719 C CA . VAL G 1 154 ? 49.447 -0.974 45.294 1.00 11.52 184 VAL G CA 1
ATOM 14720 C C . VAL G 1 154 ? 49.925 -0.347 43.973 1.00 11.72 184 VAL G C 1
ATOM 14721 O O . VAL G 1 154 ? 50.728 0.609 43.931 1.00 11.68 184 VAL G O 1
ATOM 14725 N N . ALA G 1 155 ? 49.483 -0.952 42.885 1.00 12.00 185 ALA G N 1
ATOM 14726 C CA . ALA G 1 155 ? 49.876 -0.408 41.574 1.00 12.23 185 ALA G CA 1
ATOM 14727 C C . ALA G 1 155 ? 49.375 1.016 41.426 1.00 11.94 185 ALA G C 1
ATOM 14728 O O . ALA G 1 155 ? 50.130 1.856 40.957 1.00 12.00 185 ALA G O 1
ATOM 14730 N N . PHE G 1 156 ? 48.106 1.246 41.709 1.00 11.71 186 PHE G N 1
ATOM 14731 C CA . PHE G 1 156 ? 47.481 2.567 41.593 1.00 11.49 186 PHE G CA 1
ATOM 14732 C C . PHE G 1 156 ? 48.344 3.646 42.230 1.00 11.28 186 PHE G C 1
ATOM 14733 O O . PHE G 1 156 ? 48.570 4.679 41.596 1.00 11.32 186 PHE G O 1
ATOM 14741 N N . LEU G 1 157 ? 48.808 3.443 43.452 1.00 11.10 187 LEU G N 1
ATOM 14742 C CA . LEU G 1 157 ? 49.597 4.445 44.194 1.00 10.94 187 LEU G CA 1
ATOM 14743 C C . LEU G 1 157 ? 50.927 4.653 43.538 1.00 11.21 187 LEU G C 1
ATOM 14744 O O . LEU G 1 157 ? 51.305 5.828 43.495 1.00 11.15 187 LEU G O 1
ATOM 14749 N N . LYS G 1 158 ? 51.529 3.621 42.895 1.00 11.54 188 LYS G N 1
ATOM 14750 C CA . LYS G 1 158 ? 52.834 3.872 42.278 1.00 11.85 188 LYS G CA 1
ATOM 14751 C C . LYS G 1 158 ? 52.675 4.860 41.114 1.00 11.92 188 LYS G C 1
ATOM 14752 O O . LYS G 1 158 ? 53.623 5.589 40.882 1.00 12.04 188 LYS G O 1
ATOM 14758 N N . ASN G 1 159 ? 51.496 4.900 40.495 1.00 11.85 189 ASN G N 1
ATOM 14759 C CA . ASN G 1 159 ? 51.215 5.678 39.261 1.00 12.00 189 ASN G CA 1
ATOM 14760 C C . ASN G 1 159 ? 50.574 7.024 39.606 1.00 11.72 189 ASN G C 1
ATOM 14761 O O . ASN G 1 159 ? 50.386 7.842 38.674 1.00 11.85 189 ASN G O 1
ATOM 14766 N N . ALA G 1 160 ? 50.323 7.305 40.895 1.00 11.40 190 ALA G N 1
ATOM 14767 C CA . ALA G 1 160 ? 49.766 8.597 41.341 1.00 11.18 190 ALA G CA 1
ATOM 14768 C C . ALA G 1 160 ? 50.861 9.613 41.219 1.00 11.27 190 ALA G C 1
ATOM 14769 O O . ALA G 1 160 ? 52.016 9.319 41.496 1.00 11.37 190 ALA G O 1
ATOM 14771 N N . ALA G 1 161 ? 50.497 10.823 40.895 1.00 11.26 191 ALA G N 1
ATOM 14772 C CA . ALA G 1 161 ? 51.484 11.897 40.797 1.00 11.37 191 ALA G CA 1
ATOM 14773 C C . ALA G 1 161 ? 51.994 12.249 42.181 1.00 11.19 191 ALA G C 1
ATOM 14774 O O . ALA G 1 161 ? 51.194 12.311 43.202 1.00 10.94 191 ALA G O 1
ATOM 14776 N N . GLU G 1 162 ? 53.268 12.617 42.254 1.00 11.36 192 GLU G N 1
ATOM 14777 C CA . GLU G 1 162 ? 53.822 13.120 43.509 1.00 11.28 192 GLU G CA 1
ATOM 14778 C C . GLU G 1 162 ? 52.997 14.289 44.037 1.00 11.11 192 GLU G C 1
ATOM 14779 O O . GLU G 1 162 ? 52.705 15.216 43.260 1.00 11.22 192 GLU G O 1
ATOM 14785 N N . GLY G 1 163 ? 52.676 14.293 45.354 1.00 10.90 193 GLY G N 1
ATOM 14786 C CA . GLY G 1 163 ? 52.174 15.502 46.011 1.00 10.84 193 GLY G CA 1
ATOM 14787 C C . GLY G 1 163 ? 50.760 15.837 45.582 1.00 10.75 193 GLY G C 1
ATOM 14788 O O . GLY G 1 163 ? 50.385 16.943 45.873 1.00 10.78 193 GLY G O 1
ATOM 14789 N N . SER G 1 164 ? 50.004 14.878 45.055 1.00 10.67 194 SER G N 1
ATOM 14790 C CA . SER G 1 164 ? 48.750 15.080 44.300 1.00 10.70 194 SER G CA 1
ATOM 14791 C C . SER G 1 164 ? 47.518 14.899 45.178 1.00 10.52 194 SER G C 1
ATOM 14792 O O . SER G 1 164 ? 46.494 15.425 44.789 1.00 10.60 194 SER G O 1
ATOM 14795 N N . TYR G 1 165 ? 47.602 14.284 46.371 1.00 10.31 195 TYR G N 1
ATOM 14796 C CA . TYR G 1 165 ? 46.391 14.127 47.195 1.00 10.17 195 TYR G CA 1
ATOM 14797 C C . TYR G 1 165 ? 46.510 14.902 48.528 1.00 10.09 195 TYR G C 1
ATOM 14798 O O . TYR G 1 165 ? 47.625 14.973 49.066 1.00 10.09 195 TYR G O 1
ATOM 14807 N N . ASP G 1 166 ? 45.347 15.312 49.001 1.00 10.08 196 ASP G N 1
ATOM 14808 C CA . ASP G 1 166 ? 45.174 15.899 50.355 1.00 10.03 196 ASP G CA 1
ATOM 14809 C C . ASP G 1 166 ? 45.186 14.735 51.361 1.00 9.81 196 ASP G C 1
ATOM 14810 O O . ASP G 1 166 ? 45.660 14.957 52.529 1.00 9.77 196 ASP G O 1
ATOM 14815 N N . ALA G 1 167 ? 44.517 13.629 51.013 1.00 9.73 197 ALA G N 1
ATOM 14816 C CA . ALA G 1 167 ? 44.309 12.516 51.992 1.00 9.55 197 ALA G CA 1
ATOM 14817 C C . ALA G 1 167 ? 44.214 11.191 51.242 1.00 9.52 197 ALA G C 1
ATOM 14818 O O . ALA G 1 167 ? 43.602 11.169 50.217 1.00 9.63 197 ALA G O 1
ATOM 14820 N N . VAL G 1 168 ? 44.586 10.105 51.923 1.00 9.41 198 VAL G N 1
ATOM 14821 C CA . VAL G 1 168 ? 44.422 8.722 51.424 1.00 9.42 198 VAL G CA 1
ATOM 14822 C C . VAL G 1 168 ? 43.839 7.946 52.584 1.00 9.29 198 VAL G C 1
ATOM 14823 O O . VAL G 1 168 ? 44.252 8.232 53.711 1.00 9.22 198 VAL G O 1
ATOM 14827 N N . ILE G 1 169 ? 42.737 7.278 52.338 1.00 9.31 199 ILE G N 1
ATOM 14828 C CA . ILE G 1 169 ? 42.079 6.425 53.335 1.00 9.22 199 ILE G CA 1
ATOM 14829 C C . ILE G 1 169 ? 42.251 5.009 52.839 1.00 9.30 199 ILE G C 1
ATOM 14830 O O . ILE G 1 169 ? 41.876 4.803 51.651 1.00 9.44 199 ILE G O 1
ATOM 14835 N N . VAL G 1 170 ? 42.850 4.128 53.647 1.00 9.25 200 VAL G N 1
ATOM 14836 C CA . VAL G 1 170 ? 43.121 2.738 53.222 1.00 9.38 200 VAL G CA 1
ATOM 14837 C C . VAL G 1 170 ? 42.077 1.945 53.932 1.00 9.35 200 VAL G C 1
ATOM 14838 O O . VAL G 1 170 ? 42.334 1.544 55.064 1.00 9.28 200 VAL G O 1
ATOM 14842 N N . ASP G 1 171 ? 40.938 1.744 53.279 1.00 9.44 201 ASP G N 1
ATOM 14843 C CA . ASP G 1 171 ? 39.830 0.938 53.838 1.00 9.47 201 ASP G CA 1
ATOM 14844 C C . ASP G 1 171 ? 39.977 -0.499 53.287 1.00 9.67 201 ASP G C 1
ATOM 14845 O O . ASP G 1 171 ? 39.226 -0.903 52.406 1.00 9.87 201 ASP G O 1
ATOM 14850 N N . SER G 1 172 ? 40.908 -1.259 53.832 1.00 9.68 202 SER G N 1
ATOM 14851 C CA . SER G 1 172 ? 41.310 -2.592 53.343 1.00 9.92 202 SER G CA 1
ATOM 14852 C C . SER G 1 172 ? 40.808 -3.676 54.284 1.00 9.97 202 SER G C 1
ATOM 14853 O O . SER G 1 172 ? 40.483 -3.393 55.477 1.00 9.79 202 SER G O 1
ATOM 14856 N N . SER G 1 173 ? 40.678 -4.858 53.721 1.00 10.25 203 SER G N 1
ATOM 14857 C CA . SER G 1 173 ? 40.467 -6.139 54.434 1.00 10.40 203 SER G CA 1
ATOM 14858 C C . SER G 1 173 ? 41.771 -6.464 55.160 1.00 10.42 203 SER G C 1
ATOM 14859 O O . SER G 1 173 ? 42.651 -5.671 55.124 1.00 10.31 203 SER G O 1
ATOM 14862 N N . ASP G 1 174 ? 41.816 -7.622 55.834 1.00 10.57 204 ASP G N 1
ATOM 14863 C CA . ASP G 1 174 ? 42.949 -8.089 56.684 1.00 10.69 204 ASP G CA 1
ATOM 14864 C C . ASP G 1 174 ? 44.184 -8.473 55.862 1.00 10.99 204 ASP G C 1
ATOM 14865 O O . ASP G 1 174 ? 44.045 -8.630 54.647 1.00 11.16 204 ASP G O 1
ATOM 14870 N N . PRO G 1 175 ? 45.386 -8.561 56.483 1.00 11.12 205 PRO G N 1
ATOM 14871 C CA . PRO G 1 175 ? 46.621 -8.865 55.783 1.00 11.46 205 PRO G CA 1
ATOM 14872 C C . PRO G 1 175 ? 46.645 -10.254 55.103 1.00 11.93 205 PRO G C 1
ATOM 14873 O O . PRO G 1 175 ? 47.466 -10.411 54.309 1.00 12.21 205 PRO G O 1
ATOM 14877 N N . ILE G 1 176 ? 45.741 -11.164 55.449 1.00 12.01 206 ILE G N 1
ATOM 14878 C CA . ILE G 1 176 ? 45.563 -12.472 54.759 1.00 12.48 206 ILE G CA 1
ATOM 14879 C C . ILE G 1 176 ? 44.583 -12.261 53.616 1.00 12.41 206 ILE G C 1
ATOM 14880 O O . ILE G 1 176 ? 43.405 -11.995 53.806 1.00 12.16 206 ILE G O 1
ATOM 14885 N N . GLY G 1 177 ? 45.103 -12.309 52.416 1.00 12.68 207 GLY G N 1
ATOM 14886 C CA . GLY G 1 177 ? 44.282 -12.062 51.243 1.00 12.68 207 GLY G CA 1
ATOM 14887 C C . GLY G 1 177 ? 44.888 -10.947 50.398 1.00 12.54 207 GLY G C 1
ATOM 14888 O O . GLY G 1 177 ? 46.056 -10.595 50.489 1.00 12.56 207 GLY G O 1
ATOM 14889 N N . PRO G 1 178 ? 44.084 -10.338 49.550 1.00 12.42 208 PRO G N 1
ATOM 14890 C CA . PRO G 1 178 ? 44.655 -9.350 48.620 1.00 12.35 208 PRO G CA 1
ATOM 14891 C C . PRO G 1 178 ? 45.161 -8.038 49.244 1.00 11.91 208 PRO G C 1
ATOM 14892 O O . PRO G 1 178 ? 45.932 -7.328 48.532 1.00 11.93 208 PRO G O 1
ATOM 14896 N N . ALA G 1 179 ? 44.798 -7.773 50.515 1.00 11.59 209 ALA G N 1
ATOM 14897 C CA . ALA G 1 179 ? 45.266 -6.571 51.232 1.00 11.23 209 ALA G CA 1
ATOM 14898 C C . ALA G 1 179 ? 46.704 -6.732 51.795 1.00 11.37 209 ALA G C 1
ATOM 14899 O O . ALA G 1 179 ? 47.281 -5.724 52.300 1.00 11.15 209 ALA G O 1
ATOM 14901 N N . LYS G 1 180 ? 47.341 -7.892 51.615 1.00 11.79 210 LYS G N 1
ATOM 14902 C CA . LYS G 1 180 ? 48.650 -8.187 52.245 1.00 12.03 210 LYS G CA 1
ATOM 14903 C C . LYS G 1 180 ? 49.646 -7.027 52.127 1.00 11.93 210 LYS G C 1
ATOM 14904 O O . LYS G 1 180 ? 50.185 -6.598 53.148 1.00 11.82 210 LYS G O 1
ATOM 14910 N N . GLU G 1 181 ? 49.949 -6.557 50.913 1.00 12.01 211 GLU G N 1
ATOM 14911 C CA . GLU G 1 181 ? 51.026 -5.557 50.718 1.00 12.02 211 GLU G CA 1
ATOM 14912 C C . GLU G 1 181 ? 50.605 -4.163 51.239 1.00 11.53 211 GLU G C 1
ATOM 14913 O O . GLU G 1 181 ? 51.483 -3.264 51.334 1.00 11.51 211 GLU G O 1
ATOM 14919 N N . LEU G 1 182 ? 49.313 -3.932 51.448 1.00 11.19 212 LEU G N 1
ATOM 14920 C CA . LEU G 1 182 ? 48.829 -2.628 51.948 1.00 10.78 212 LEU G CA 1
ATOM 14921 C C . LEU G 1 182 ? 49.379 -2.390 53.351 1.00 10.70 212 LEU G C 1
ATOM 14922 O O . LEU G 1 182 ? 49.215 -1.259 53.864 1.00 10.43 212 LEU G O 1
ATOM 14927 N N . PHE G 1 183 ? 49.869 -3.427 54.055 1.00 10.94 213 PHE G N 1
ATOM 14928 C CA . PHE G 1 183 ? 50.290 -3.252 55.468 1.00 10.90 213 PHE G CA 1
ATOM 14929 C C . PHE G 1 183 ? 51.806 -3.068 55.510 1.00 11.23 213 PHE G C 1
ATOM 14930 O O . PHE G 1 183 ? 52.270 -3.099 56.643 1.00 11.32 213 PHE G O 1
ATOM 14938 N N . GLU G 1 184 ? 52.508 -3.164 54.369 1.00 11.50 214 GLU G N 1
ATOM 14939 C CA . GLU G 1 184 ? 54.015 -3.253 54.289 1.00 12.40 214 GLU G CA 1
ATOM 14940 C C . GLU G 1 184 ? 54.655 -1.902 53.895 1.00 11.89 214 GLU G C 1
ATOM 14941 O O . GLU G 1 184 ? 53.959 -0.931 53.441 1.00 11.52 214 GLU G O 1
ATOM 14947 N N . LYS G 1 185 ? 55.927 -1.733 54.183 1.00 12.26 215 LYS G N 1
ATOM 14948 C CA . LYS G 1 185 ? 56.607 -0.412 54.090 1.00 12.66 215 LYS G CA 1
ATOM 14949 C C . LYS G 1 185 ? 56.579 0.173 52.677 1.00 12.22 215 LYS G C 1
ATOM 14950 O O . LYS G 1 185 ? 56.358 1.362 52.499 1.00 11.92 215 LYS G O 1
ATOM 14956 N N . PRO G 1 186 ? 56.809 -0.571 51.564 1.00 12.47 216 PRO G N 1
ATOM 14957 C CA . PRO G 1 186 ? 56.831 0.126 50.283 1.00 12.43 216 PRO G CA 1
ATOM 14958 C C . PRO G 1 186 ? 55.489 0.820 50.007 1.00 11.91 216 PRO G C 1
ATOM 14959 O O . PRO G 1 186 ? 55.482 1.910 49.411 1.00 11.78 216 PRO G O 1
ATOM 14963 N N . PHE G 1 187 ? 54.380 0.245 50.418 1.00 11.65 217 PHE G N 1
ATOM 14964 C CA . PHE G 1 187 ? 53.035 0.818 50.133 1.00 11.23 217 PHE G CA 1
ATOM 14965 C C . PHE G 1 187 ? 52.905 2.111 50.944 1.00 10.94 217 PHE G C 1
ATOM 14966 O O . PHE G 1 187 ? 52.490 3.131 50.372 1.00 10.76 217 PHE G O 1
ATOM 14974 N N . PHE G 1 188 ? 53.376 2.092 52.174 1.00 10.97 218 PHE G N 1
ATOM 14975 C CA . PHE G 1 188 ? 53.302 3.286 53.063 1.00 10.75 218 PHE G CA 1
ATOM 14976 C C . PHE G 1 188 ? 54.184 4.352 52.414 1.00 10.90 218 PHE G C 1
ATOM 14977 O O . PHE G 1 188 ? 53.797 5.541 52.401 1.00 10.69 218 PHE G O 1
ATOM 14985 N N . GLN G 1 189 ? 55.362 3.924 51.886 1.00 11.30 219 GLN G N 1
ATOM 14986 C CA . GLN G 1 189 ? 56.297 4.863 51.215 1.00 11.50 219 GLN G CA 1
ATOM 14987 C C . GLN G 1 189 ? 55.610 5.513 50.010 1.00 11.31 219 GLN G C 1
ATOM 14988 O O . GLN G 1 189 ? 55.780 6.777 49.835 1.00 11.27 219 GLN G O 1
ATOM 14994 N N . SER G 1 190 ? 54.799 4.757 49.270 1.00 11.23 220 SER G N 1
ATOM 14995 C CA . SER G 1 190 ? 54.181 5.223 47.996 1.00 11.15 220 SER G CA 1
ATOM 14996 C C . SER G 1 190 ? 53.029 6.162 48.346 1.00 10.77 220 SER G C 1
ATOM 14997 O O . SER G 1 190 ? 52.834 7.168 47.620 1.00 10.74 220 SER G O 1
ATOM 15000 N N . VAL G 1 191 ? 52.402 5.929 49.512 1.00 10.55 221 VAL G N 1
ATOM 15001 C CA . VAL G 1 191 ? 51.342 6.809 50.097 1.00 10.24 221 VAL G CA 1
ATOM 15002 C C . VAL G 1 191 ? 51.961 8.187 50.429 1.00 10.27 221 VAL G C 1
ATOM 15003 O O . VAL G 1 191 ? 51.426 9.157 49.930 1.00 10.19 221 VAL G O 1
ATOM 15007 N N . ALA G 1 192 ? 53.067 8.253 51.187 1.00 10.44 222 ALA G N 1
ATOM 15008 C CA . ALA G 1 192 ? 53.770 9.508 51.558 1.00 10.54 222 ALA G CA 1
ATOM 15009 C C . ALA G 1 192 ? 54.154 10.269 50.286 1.00 10.68 222 ALA G C 1
ATOM 15010 O O . ALA G 1 192 ? 53.932 11.432 50.235 1.00 10.64 222 ALA G O 1
ATOM 15012 N N . ARG G 1 193 ? 54.598 9.577 49.233 1.00 10.86 223 ARG G N 1
ATOM 15013 C CA . ARG G 1 193 ? 55.032 10.270 47.990 1.00 11.04 223 ARG G CA 1
ATOM 15014 C C . ARG G 1 193 ? 53.804 10.960 47.322 1.00 10.83 223 ARG G C 1
ATOM 15015 O O . ARG G 1 193 ? 53.964 12.135 46.917 1.00 10.90 223 ARG G O 1
ATOM 15023 N N . ALA G 1 194 ? 52.640 10.283 47.229 1.00 10.63 224 ALA G N 1
ATOM 15024 C CA . ALA G 1 194 ? 51.337 10.715 46.642 1.00 10.48 224 ALA G CA 1
ATOM 15025 C C . ALA G 1 194 ? 50.733 11.893 47.408 1.00 10.33 224 ALA G C 1
ATOM 15026 O O . ALA G 1 194 ? 49.935 12.722 46.810 1.00 10.33 224 ALA G O 1
ATOM 15028 N N . LEU G 1 195 ? 51.017 11.965 48.708 1.00 10.25 225 LEU G N 1
ATOM 15029 C CA . LEU G 1 195 ? 50.431 13.063 49.501 1.00 10.15 225 LEU G CA 1
ATOM 15030 C C . LEU G 1 195 ? 51.154 14.374 49.305 1.00 10.34 225 LEU G C 1
ATOM 15031 O O . LEU G 1 195 ? 52.421 14.401 49.287 1.00 10.53 225 LEU G O 1
ATOM 15036 N N . ARG G 1 196 ? 50.396 15.444 49.260 1.00 10.34 226 ARG G N 1
ATOM 15037 C CA . ARG G 1 196 ? 50.987 16.791 49.396 1.00 10.53 226 ARG G CA 1
ATOM 15038 C C . ARG G 1 196 ? 51.759 16.896 50.718 1.00 10.57 226 ARG G C 1
ATOM 15039 O O . ARG G 1 196 ? 51.479 16.147 51.646 1.00 10.42 226 ARG G O 1
ATOM 15047 N N . PRO G 1 197 ? 52.736 17.825 50.847 1.00 10.83 227 PRO G N 1
ATOM 15048 C CA . PRO G 1 197 ? 53.228 18.177 52.175 1.00 10.93 227 PRO G CA 1
ATOM 15049 C C . PRO G 1 197 ? 52.069 18.522 53.142 1.00 10.78 227 PRO G C 1
ATOM 15050 O O . PRO G 1 197 ? 51.286 19.385 52.812 1.00 10.80 227 PRO G O 1
ATOM 15054 N N . GLY G 1 198 ? 52.016 17.824 54.316 1.00 10.67 228 GLY G N 1
ATOM 15055 C CA . GLY G 1 198 ? 50.984 18.030 55.354 1.00 10.56 228 GLY G CA 1
ATOM 15056 C C . GLY G 1 198 ? 49.707 17.289 54.999 1.00 10.29 228 GLY G C 1
ATOM 15057 O O . GLY G 1 198 ? 48.706 17.299 55.783 1.00 10.19 228 GLY G O 1
ATOM 15058 N N . GLY G 1 199 ? 49.777 16.498 53.941 1.00 10.19 229 GLY G N 1
ATOM 15059 C CA . GLY G 1 199 ? 48.630 15.686 53.608 1.00 9.98 229 GLY G CA 1
ATOM 15060 C C . GLY G 1 199 ? 48.573 14.499 54.586 1.00 9.82 229 GLY G C 1
ATOM 15061 O O . GLY G 1 199 ? 49.575 14.225 55.217 1.00 9.90 229 GLY G O 1
ATOM 15062 N N . VAL G 1 200 ? 47.461 13.809 54.627 1.00 9.66 230 VAL G N 1
ATOM 15063 C CA . VAL G 1 200 ? 47.256 12.749 55.637 1.00 9.52 230 VAL G CA 1
ATOM 15064 C C . VAL G 1 200 ? 46.871 11.401 55.013 1.00 9.41 230 VAL G C 1
ATOM 15065 O O . VAL G 1 200 ? 46.111 11.319 54.012 1.00 9.39 230 VAL G O 1
ATOM 15069 N N . VAL G 1 201 ? 47.227 10.354 55.792 1.00 9.37 231 VAL G N 1
ATOM 15070 C CA . VAL G 1 201 ? 46.781 9.000 55.551 1.00 9.29 231 VAL G CA 1
ATOM 15071 C C . VAL G 1 201 ? 46.060 8.489 56.750 1.00 9.18 231 VAL G C 1
ATOM 15072 O O . VAL G 1 201 ? 46.490 8.835 57.873 1.00 9.21 231 VAL G O 1
ATOM 15076 N N . CYS G 1 202 ? 44.979 7.767 56.520 1.00 9.10 232 CYS G N 1
ATOM 15077 C CA . CYS G 1 202 ? 44.282 7.043 57.624 1.00 9.02 232 CYS G CA 1
ATOM 15078 C C . CYS G 1 202 ? 44.137 5.608 57.196 1.00 9.03 232 CYS G C 1
ATOM 15079 O O . CYS G 1 202 ? 43.659 5.421 56.081 1.00 9.06 232 CYS G O 1
ATOM 15082 N N . THR G 1 203 ? 44.596 4.617 57.961 1.00 9.05 233 THR G N 1
ATOM 15083 C CA . THR G 1 203 ? 44.586 3.223 57.481 1.00 9.13 233 THR G CA 1
ATOM 15084 C C . THR G 1 203 ? 43.858 2.338 58.503 1.00 9.09 233 THR G C 1
ATOM 15085 O O . THR G 1 203 ? 43.760 2.754 59.728 1.00 9.03 233 THR G O 1
ATOM 15089 N N . GLN G 1 204 ? 43.250 1.278 57.984 1.00 9.15 234 GLN G N 1
ATOM 15090 C CA . GLN G 1 204 ? 42.707 0.229 58.857 1.00 9.17 234 GLN G CA 1
ATOM 15091 C C . GLN G 1 204 ? 43.937 -0.414 59.505 1.00 9.30 234 GLN G C 1
ATOM 15092 O O . GLN G 1 204 ? 44.772 -0.996 58.751 1.00 9.47 234 GLN G O 1
ATOM 15098 N N . ALA G 1 205 ? 44.007 -0.348 60.862 1.00 9.27 235 ALA G N 1
ATOM 15099 C CA . ALA G 1 205 ? 45.217 -0.814 61.523 1.00 9.46 235 ALA G CA 1
ATOM 15100 C C . ALA G 1 205 ? 44.872 -1.747 62.701 1.00 9.53 235 ALA G C 1
ATOM 15101 O O . ALA G 1 205 ? 45.634 -1.660 63.604 1.00 9.64 235 ALA G O 1
ATOM 15103 N N . GLU G 1 206 ? 43.832 -2.573 62.537 1.00 9.50 236 GLU G N 1
ATOM 15104 C CA . GLU G 1 206 ? 43.612 -3.860 63.279 1.00 9.66 236 GLU G CA 1
ATOM 15105 C C . GLU G 1 206 ? 43.312 -3.602 64.765 1.00 9.61 236 GLU G C 1
ATOM 15106 O O . GLU G 1 206 ? 42.897 -2.488 65.121 1.00 9.43 236 GLU G O 1
ATOM 15112 N N . SER G 1 207 ? 43.520 -4.613 65.629 1.00 9.81 237 SER G N 1
ATOM 15113 C CA . SER G 1 207 ? 43.092 -4.502 67.064 1.00 9.79 237 SER G CA 1
ATOM 15114 C C . SER G 1 207 ? 44.278 -4.460 68.038 1.00 10.01 237 SER G C 1
ATOM 15115 O O . SER G 1 207 ? 45.124 -5.348 68.021 1.00 10.29 237 SER G O 1
ATOM 15118 N N . LEU G 1 208 ? 44.266 -3.474 68.957 1.00 9.94 238 LEU G N 1
ATOM 15119 C CA . LEU G 1 208 ? 45.296 -3.354 69.986 1.00 10.20 238 LEU G CA 1
ATOM 15120 C C . LEU G 1 208 ? 45.164 -4.543 70.966 1.00 10.43 238 LEU G C 1
ATOM 15121 O O . LEU G 1 208 ? 46.148 -4.877 71.503 1.00 10.74 238 LEU G O 1
ATOM 15126 N N . TRP G 1 209 ? 44.016 -5.210 71.057 1.00 10.33 239 TRP G N 1
ATOM 15127 C CA . TRP G 1 209 ? 43.879 -6.422 71.913 1.00 10.58 239 TRP G CA 1
ATOM 15128 C C . TRP G 1 209 ? 44.538 -7.661 71.296 1.00 10.86 239 TRP G C 1
ATOM 15129 O O . TRP G 1 209 ? 44.867 -8.537 72.048 1.00 11.17 239 TRP G O 1
ATOM 15140 N N . LEU G 1 210 ? 44.503 -7.749 69.975 1.00 10.75 240 LEU G N 1
ATOM 15141 C CA . LEU G 1 210 ? 44.833 -8.980 69.206 1.00 11.01 240 LEU G CA 1
ATOM 15142 C C . LEU G 1 210 ? 46.144 -8.862 68.429 1.00 11.21 240 LEU G C 1
ATOM 15143 O O . LEU G 1 210 ? 46.764 -9.923 68.200 1.00 11.59 240 LEU G O 1
ATOM 15148 N N . HIS G 1 211 ? 46.517 -7.669 67.958 1.00 11.00 241 HIS G N 1
ATOM 15149 C CA . HIS G 1 211 ? 47.536 -7.512 66.910 1.00 11.14 241 HIS G CA 1
ATOM 15150 C C . HIS G 1 211 ? 48.700 -6.595 67.302 1.00 11.27 241 HIS G C 1
ATOM 15151 O O . HIS G 1 211 ? 49.167 -5.843 66.450 1.00 11.18 241 HIS G O 1
ATOM 15158 N N . MET G 1 212 ? 49.075 -6.530 68.576 1.00 11.46 242 MET G N 1
ATOM 15159 C CA . MET G 1 212 ? 50.032 -5.482 69.023 1.00 11.58 242 MET G CA 1
ATOM 15160 C C . MET G 1 212 ? 51.377 -5.623 68.280 1.00 11.95 242 MET G C 1
ATOM 15161 O O . MET G 1 212 ? 51.998 -4.573 67.910 1.00 11.91 242 MET G O 1
ATOM 15166 N N . ASP G 1 213 ? 51.821 -6.842 67.960 1.00 12.50 243 ASP G N 1
ATOM 15167 C CA . ASP G 1 213 ? 53.133 -6.990 67.305 1.00 13.84 243 ASP G CA 1
ATOM 15168 C C . ASP G 1 213 ? 53.036 -6.434 65.869 1.00 12.59 243 ASP G C 1
ATOM 15169 O O . ASP G 1 213 ? 53.929 -5.686 65.478 1.00 12.60 243 ASP G O 1
ATOM 15174 N N . ILE G 1 214 ? 51.930 -6.716 65.185 1.00 12.11 244 ILE G N 1
ATOM 15175 C CA . ILE G 1 214 ? 51.648 -6.189 63.847 1.00 11.83 244 ILE G CA 1
ATOM 15176 C C . ILE G 1 214 ? 51.575 -4.673 63.924 1.00 11.49 244 ILE G C 1
ATOM 15177 O O . ILE G 1 214 ? 52.278 -4.017 63.136 1.00 11.54 244 ILE G O 1
ATOM 15182 N N . ILE G 1 215 ? 50.770 -4.148 64.839 1.00 11.21 245 ILE G N 1
ATOM 15183 C CA . ILE G 1 215 ? 50.575 -2.692 65.054 1.00 10.92 245 ILE G CA 1
ATOM 15184 C C . ILE G 1 215 ? 51.903 -1.993 65.330 1.00 11.22 245 ILE G C 1
ATOM 15185 O O . ILE G 1 215 ? 52.186 -0.960 64.703 1.00 11.11 245 ILE G O 1
ATOM 15190 N N . GLU G 1 216 ? 52.663 -2.495 66.274 1.00 11.62 246 GLU G N 1
ATOM 15191 C CA . GLU G 1 216 ? 53.984 -1.933 66.630 1.00 12.65 246 GLU G CA 1
ATOM 15192 C C . GLU G 1 216 ? 54.859 -1.772 65.365 1.00 12.19 246 GLU G C 1
ATOM 15193 O O . GLU G 1 216 ? 55.592 -0.814 65.303 1.00 12.31 246 GLU G O 1
ATOM 15199 N N . ASP G 1 217 ? 54.934 -2.783 64.505 1.00 12.31 247 ASP G N 1
ATOM 15200 C CA . ASP G 1 217 ? 55.767 -2.739 63.287 1.00 13.32 247 ASP G CA 1
ATOM 15201 C C . ASP G 1 217 ? 55.185 -1.708 62.295 1.00 12.07 247 ASP G C 1
ATOM 15202 O O . ASP G 1 217 ? 55.969 -0.963 61.681 1.00 12.19 247 ASP G O 1
ATOM 15207 N N . ILE G 1 218 ? 53.868 -1.651 62.143 1.00 11.59 248 ILE G N 1
ATOM 15208 C CA . ILE G 1 218 ? 53.217 -0.651 61.284 1.00 11.19 248 ILE G CA 1
ATOM 15209 C C . ILE G 1 218 ? 53.624 0.726 61.806 1.00 11.15 248 ILE G C 1
ATOM 15210 O O . ILE G 1 218 ? 54.081 1.610 61.048 1.00 11.15 248 ILE G O 1
ATOM 15215 N N . VAL G 1 219 ? 53.454 0.943 63.101 1.00 11.15 249 VAL G N 1
ATOM 15216 C CA . VAL G 1 219 ? 53.817 2.255 63.695 1.00 11.17 249 VAL G CA 1
ATOM 15217 C C . VAL G 1 219 ? 55.290 2.607 63.450 1.00 11.61 249 VAL G C 1
ATOM 15218 O O . VAL G 1 219 ? 55.579 3.743 63.059 1.00 11.58 249 VAL G O 1
ATOM 15222 N N . SER G 1 220 ? 56.202 1.697 63.696 1.00 12.06 250 SER G N 1
ATOM 15223 C CA . SER G 1 220 ? 57.670 1.934 63.495 1.00 12.59 250 SER G CA 1
ATOM 15224 C C . SER G 1 220 ? 57.956 2.362 62.046 1.00 12.53 250 SER G C 1
ATOM 15225 O O . SER G 1 220 ? 58.709 3.349 61.774 1.00 12.70 250 SER G O 1
ATOM 15228 N N . ASN G 1 221 ? 57.375 1.630 61.097 1.00 12.32 251 ASN G N 1
ATOM 15229 C CA . ASN G 1 221 ? 57.555 1.921 59.655 1.00 12.27 251 ASN G CA 1
ATOM 15230 C C . ASN G 1 221 ? 56.993 3.291 59.315 1.00 11.88 251 ASN G C 1
ATOM 15231 O O . ASN G 1 221 ? 57.733 4.064 58.639 1.00 12.04 251 ASN G O 1
ATOM 15236 N N . CYS G 1 222 ? 55.782 3.626 59.774 1.00 11.44 252 CYS G N 1
ATOM 15237 C CA . CYS G 1 222 ? 55.160 4.960 59.552 1.00 11.11 252 CYS G CA 1
ATOM 15238 C C . CYS G 1 222 ? 56.021 6.060 60.198 1.00 11.36 252 CYS G C 1
ATOM 15239 O O . CYS G 1 222 ? 56.241 7.067 59.529 1.00 11.35 252 CYS G O 1
ATOM 15242 N N . ARG G 1 223 ? 56.609 5.851 61.386 1.00 11.66 253 ARG G N 1
ATOM 15243 C CA . ARG G 1 223 ? 57.419 6.951 62.000 1.00 11.96 253 ARG G CA 1
ATOM 15244 C C . ARG G 1 223 ? 58.649 7.209 61.122 1.00 12.79 253 ARG G C 1
ATOM 15245 O O . ARG G 1 223 ? 59.108 8.390 61.110 1.00 12.47 253 ARG G O 1
ATOM 15253 N N . GLU G 1 224 ? 59.170 6.151 60.461 1.00 14.00 254 GLU G N 1
ATOM 15254 C CA . GLU G 1 224 ? 60.337 6.235 59.550 1.00 15.94 254 GLU G CA 1
ATOM 15255 C C . GLU G 1 224 ? 59.975 7.088 58.304 1.00 14.23 254 GLU G C 1
ATOM 15256 O O . GLU G 1 224 ? 60.820 7.905 57.874 1.00 14.83 254 GLU G O 1
ATOM 15262 N N . ILE G 1 225 ? 58.764 6.942 57.783 1.00 12.16 255 ILE G N 1
ATOM 15263 C CA A ILE G 1 225 ? 58.306 7.465 56.457 0.29 11.91 255 ILE G CA 1
ATOM 15264 C CA B ILE G 1 225 ? 58.335 7.482 56.456 0.71 11.92 255 ILE G CA 1
ATOM 15265 C C . ILE G 1 225 ? 57.678 8.859 56.617 1.00 11.64 255 ILE G C 1
ATOM 15266 O O . ILE G 1 225 ? 58.021 9.794 55.768 1.00 11.71 255 ILE G O 1
ATOM 15275 N N . PHE G 1 226 ? 56.762 8.978 57.569 1.00 11.37 256 PHE G N 1
ATOM 15276 C CA . PHE G 1 226 ? 55.970 10.208 57.774 1.00 11.12 256 PHE G CA 1
ATOM 15277 C C . PHE G 1 226 ? 56.691 11.059 58.806 1.00 11.41 256 PHE G C 1
ATOM 15278 O O . PHE G 1 226 ? 56.738 10.674 59.997 1.00 11.51 256 PHE G O 1
ATOM 15286 N N . LYS G 1 227 ? 57.246 12.205 58.377 1.00 11.60 257 LYS G N 1
ATOM 15287 C CA . LYS G 1 227 ? 58.025 13.070 59.299 1.00 11.97 257 LYS G CA 1
ATOM 15288 C C . LYS G 1 227 ? 57.120 14.215 59.816 1.00 11.78 257 LYS G C 1
ATOM 15289 O O . LYS G 1 227 ? 57.639 15.103 60.581 1.00 12.10 257 LYS G O 1
ATOM 15295 N N . GLY G 1 228 ? 55.807 14.148 59.528 1.00 11.35 258 GLY G N 1
ATOM 15296 C CA . GLY G 1 228 ? 54.807 15.011 60.167 1.00 11.21 258 GLY G CA 1
ATOM 15297 C C . GLY G 1 228 ? 54.352 14.377 61.492 1.00 11.15 258 GLY G C 1
ATOM 15298 O O . GLY G 1 228 ? 55.123 14.213 62.388 1.00 11.44 258 GLY G O 1
ATOM 15299 N N . SER G 1 229 ? 53.100 14.015 61.602 1.00 10.81 259 SER G N 1
ATOM 15300 C CA . SER G 1 229 ? 52.476 13.453 62.814 1.00 10.73 259 SER G CA 1
ATOM 15301 C C . SER G 1 229 ? 52.276 11.977 62.531 1.00 10.53 259 SER G C 1
ATOM 15302 O O . SER G 1 229 ? 51.880 11.639 61.369 1.00 10.32 259 SER G O 1
ATOM 15305 N N . VAL G 1 230 ? 52.568 11.141 63.530 1.00 10.65 260 VAL G N 1
ATOM 15306 C CA . VAL G 1 230 ? 52.199 9.715 63.503 1.00 10.48 260 VAL G CA 1
ATOM 15307 C C . VAL G 1 230 ? 51.433 9.426 64.801 1.00 10.42 260 VAL G C 1
ATOM 15308 O O . VAL G 1 230 ? 52.005 9.564 65.911 1.00 10.70 260 VAL G O 1
ATOM 15312 N N . ASN G 1 231 ? 50.186 9.031 64.649 1.00 10.11 261 ASN G N 1
ATOM 15313 C CA . ASN G 1 231 ? 49.282 8.753 65.775 1.00 10.03 261 ASN G CA 1
ATOM 15314 C C . ASN G 1 231 ? 48.432 7.517 65.501 1.00 9.80 261 ASN G C 1
ATOM 15315 O O . ASN G 1 231 ? 48.170 7.236 64.348 1.00 9.64 261 ASN G O 1
ATOM 15320 N N . TYR G 1 232 ? 47.947 6.859 66.520 1.00 9.80 262 TYR G N 1
ATOM 15321 C CA . TYR G 1 232 ? 47.021 5.708 66.459 1.00 9.62 262 TYR G CA 1
ATOM 15322 C C . TYR G 1 232 ? 45.749 6.005 67.236 1.00 9.50 262 TYR G C 1
ATOM 15323 O O . TYR G 1 232 ? 45.815 6.418 68.434 1.00 9.65 262 TYR G O 1
ATOM 15332 N N . ALA G 1 233 ? 44.612 5.785 66.595 1.00 9.30 263 ALA G N 1
ATOM 15333 C CA . ALA G 1 233 ? 43.250 5.989 67.149 1.00 9.22 263 ALA G CA 1
ATOM 15334 C C . ALA G 1 233 ? 42.525 4.666 67.213 1.00 9.14 263 ALA G C 1
ATOM 15335 O O . ALA G 1 233 ? 42.808 3.758 66.368 1.00 9.10 263 ALA G O 1
ATOM 15337 N N . TRP G 1 234 ? 41.642 4.466 68.200 1.00 9.16 264 TRP G N 1
ATOM 15338 C CA . TRP G 1 234 ? 40.812 3.256 68.149 1.00 9.11 264 TRP G CA 1
ATOM 15339 C C . TRP G 1 234 ? 39.356 3.595 68.278 1.00 9.08 264 TRP G C 1
ATOM 15340 O O . TRP G 1 234 ? 39.103 4.692 68.742 1.00 9.14 264 TRP G O 1
ATOM 15351 N N . THR G 1 235 ? 38.470 2.651 67.923 1.00 9.05 265 THR G N 1
ATOM 15352 C CA . THR G 1 235 ? 36.996 2.840 68.053 1.00 9.09 265 THR G CA 1
ATOM 15353 C C . THR G 1 235 ? 36.303 1.501 68.276 1.00 9.13 265 THR G C 1
ATOM 15354 O O . THR G 1 235 ? 36.917 0.433 68.107 1.00 9.12 265 THR G O 1
ATOM 15358 N N . SER G 1 236 ? 35.040 1.602 68.615 1.00 9.23 266 SER G N 1
ATOM 15359 C CA . SER G 1 236 ? 34.196 0.433 68.925 1.00 9.32 266 SER G CA 1
ATOM 15360 C C . SER G 1 236 ? 33.580 0.044 67.609 1.00 9.34 266 SER G C 1
ATOM 15361 O O . SER G 1 236 ? 32.815 0.894 67.025 1.00 9.41 266 SER G O 1
ATOM 15364 N N . VAL G 1 237 ? 33.733 -1.242 67.287 1.00 9.36 267 VAL G N 1
ATOM 15365 C CA . VAL G 1 237 ? 32.889 -1.892 66.259 1.00 9.48 267 VAL G CA 1
ATOM 15366 C C . VAL G 1 237 ? 32.474 -3.271 66.727 1.00 9.61 267 VAL G C 1
ATOM 15367 O O . VAL G 1 237 ? 33.257 -4.172 66.730 1.00 9.60 267 VAL G O 1
ATOM 15371 N N . PRO G 1 238 ? 31.239 -3.458 67.164 1.00 9.79 268 PRO G N 1
ATOM 15372 C CA . PRO G 1 238 ? 30.905 -4.728 67.866 1.00 9.93 268 PRO G CA 1
ATOM 15373 C C . PRO G 1 238 ? 31.199 -5.973 66.987 1.00 10.02 268 PRO G C 1
ATOM 15374 O O . PRO G 1 238 ? 31.594 -6.973 67.540 1.00 10.08 268 PRO G O 1
ATOM 15378 N N . THR G 1 239 ? 31.031 -5.865 65.664 1.00 10.07 269 THR G N 1
ATOM 15379 C CA . THR G 1 239 ? 31.124 -7.042 64.745 1.00 10.24 269 THR G CA 1
ATOM 15380 C C . THR G 1 239 ? 32.488 -7.143 64.097 1.00 10.11 269 THR G C 1
ATOM 15381 O O . THR G 1 239 ? 32.624 -7.908 63.136 1.00 10.27 269 THR G O 1
ATOM 15385 N N . TYR G 1 240 ? 33.491 -6.528 64.726 1.00 9.89 270 TYR G N 1
ATOM 15386 C CA . TYR G 1 240 ? 34.915 -6.749 64.358 1.00 9.83 270 TYR G CA 1
ATOM 15387 C C . TYR G 1 240 ? 35.542 -7.526 65.528 1.00 9.89 270 TYR G C 1
ATOM 15388 O O . TYR G 1 240 ? 35.138 -7.292 66.669 1.00 9.86 270 TYR G O 1
ATOM 15397 N N . PRO G 1 241 ? 36.466 -8.477 65.276 1.00 10.04 271 PRO G N 1
ATOM 15398 C CA . PRO G 1 241 ? 37.053 -9.323 66.337 1.00 10.18 271 PRO G CA 1
ATOM 15399 C C . PRO G 1 241 ? 37.711 -8.496 67.460 1.00 10.04 271 PRO G C 1
ATOM 15400 O O . PRO G 1 241 ? 38.289 -7.472 67.121 1.00 9.87 271 PRO G O 1
ATOM 15404 N N . SER G 1 242 ? 37.410 -8.823 68.733 1.00 10.12 272 SER G N 1
ATOM 15405 C CA . SER G 1 242 ? 37.832 -8.049 69.947 1.00 10.04 272 SER G CA 1
ATOM 15406 C C . SER G 1 242 ? 36.928 -6.834 70.175 1.00 9.84 272 SER G C 1
ATOM 15407 O O . SER G 1 242 ? 37.012 -6.261 71.306 1.00 9.83 272 SER G O 1
ATOM 15410 N N . GLY G 1 243 ? 36.132 -6.407 69.174 1.00 9.74 273 GLY G N 1
ATOM 15411 C CA . GLY G 1 243 ? 35.075 -5.387 69.272 1.00 9.64 273 GLY G CA 1
ATOM 15412 C C . GLY G 1 243 ? 35.640 -3.953 69.179 1.00 9.47 273 GLY G C 1
ATOM 15413 O O . GLY G 1 243 ? 34.899 -2.971 69.267 1.00 9.43 273 GLY G O 1
ATOM 15414 N N . VAL G 1 244 ? 36.920 -3.866 68.906 1.00 9.43 274 VAL G N 1
ATOM 15415 C CA . VAL G 1 244 ? 37.543 -2.575 68.545 1.00 9.29 274 VAL G CA 1
ATOM 15416 C C . VAL G 1 244 ? 38.222 -2.707 67.188 1.00 9.25 274 VAL G C 1
ATOM 15417 O O . VAL G 1 244 ? 38.691 -3.818 66.747 1.00 9.36 274 VAL G O 1
ATOM 15421 N N . ILE G 1 245 ? 38.397 -1.519 66.593 1.00 9.14 275 ILE G N 1
ATOM 15422 C CA . ILE G 1 245 ? 39.317 -1.397 65.432 1.00 9.11 275 ILE G CA 1
ATOM 15423 C C . ILE G 1 245 ? 40.165 -0.122 65.613 1.00 9.05 275 ILE G C 1
ATOM 15424 O O . ILE G 1 245 ? 39.677 0.842 66.315 1.00 9.01 275 ILE G O 1
ATOM 15429 N N . GLY G 1 246 ? 41.386 -0.175 65.102 1.00 9.09 276 GLY G N 1
ATOM 15430 C CA . GLY G 1 246 ? 42.392 0.905 65.159 1.00 9.10 276 GLY G CA 1
ATOM 15431 C C . GLY G 1 246 ? 42.760 1.493 63.820 1.00 9.05 276 GLY G C 1
ATOM 15432 O O . GLY G 1 246 ? 42.590 0.841 62.786 1.00 9.06 276 GLY G O 1
ATOM 15433 N N . PHE G 1 247 ? 43.294 2.695 63.838 1.00 9.04 277 PHE G N 1
ATOM 15434 C CA . PHE G 1 247 ? 43.595 3.465 62.604 1.00 9.00 277 PHE G CA 1
ATOM 15435 C C . PHE G 1 247 ? 44.935 4.133 62.798 1.00 9.11 277 PHE G C 1
ATOM 15436 O O . PHE G 1 247 ? 45.087 4.857 63.843 1.00 9.16 277 PHE G O 1
ATOM 15444 N N . MET G 1 248 ? 45.784 4.028 61.779 1.00 9.19 278 MET G N 1
ATOM 15445 C CA . MET G 1 248 ? 47.037 4.813 61.743 1.00 9.33 278 MET G CA 1
ATOM 15446 C C . MET G 1 248 ? 46.651 6.165 61.126 1.00 9.23 278 MET G C 1
ATOM 15447 O O . MET G 1 248 ? 45.980 6.154 60.083 1.00 9.12 278 MET G O 1
ATOM 15452 N N . LEU G 1 249 ? 46.959 7.266 61.807 1.00 9.30 279 LEU G N 1
ATOM 15453 C CA . LEU G 1 249 ? 46.874 8.627 61.185 1.00 9.30 279 LEU G CA 1
ATOM 15454 C C . LEU G 1 249 ? 48.290 9.145 60.997 1.00 9.51 279 LEU G C 1
ATOM 15455 O O . LEU G 1 249 ? 49.001 9.371 62.042 1.00 9.69 279 LEU G O 1
ATOM 15460 N N . CYS G 1 250 ? 48.649 9.557 59.796 1.00 9.53 280 CYS G N 1
ATOM 15461 C CA . CYS G 1 250 ? 50.018 10.068 59.600 1.00 9.77 280 CYS G CA 1
ATOM 15462 C C . CYS G 1 250 ? 49.941 11.217 58.594 1.00 9.77 280 CYS G C 1
ATOM 15463 O O . CYS G 1 250 ? 48.981 11.268 57.827 1.00 9.61 280 CYS G O 1
ATOM 15466 N N . SER G 1 251 ? 50.802 12.182 58.761 1.00 9.99 281 SER G N 1
ATOM 15467 C CA . SER G 1 251 ? 50.980 13.375 57.886 1.00 10.08 281 SER G CA 1
ATOM 15468 C C . SER G 1 251 ? 52.422 13.391 57.441 1.00 10.34 281 SER G C 1
ATOM 15469 O O . SER G 1 251 ? 53.333 13.041 58.251 1.00 10.55 281 SER G O 1
ATOM 15472 N N . THR G 1 252 ? 52.578 13.826 56.193 1.00 10.37 282 THR G N 1
ATOM 15473 C CA . THR G 1 252 ? 53.890 14.190 55.644 1.00 10.66 282 THR G CA 1
ATOM 15474 C C . THR G 1 252 ? 54.294 15.508 56.325 1.00 10.89 282 THR G C 1
ATOM 15475 O O . THR G 1 252 ? 53.421 16.293 56.600 1.00 10.79 282 THR G O 1
ATOM 15479 N N . GLU G 1 253 ? 55.600 15.669 56.504 1.00 11.24 283 GLU G N 1
ATOM 15480 C CA . GLU G 1 253 ? 56.255 16.867 57.021 1.00 11.57 283 GLU G CA 1
ATOM 15481 C C . GLU G 1 253 ? 55.871 18.079 56.173 1.00 11.56 283 GLU G C 1
ATOM 15482 O O . GLU G 1 253 ? 55.824 17.990 54.910 1.00 11.49 283 GLU G O 1
ATOM 15488 N N . GLY G 1 254 ? 55.525 19.167 56.850 1.00 11.67 284 GLY G N 1
ATOM 15489 C CA . GLY G 1 254 ? 55.135 20.426 56.196 1.00 11.75 284 GLY G CA 1
ATOM 15490 C C . GLY G 1 254 ? 54.289 21.243 57.145 1.00 11.77 284 GLY G C 1
ATOM 15491 O O . GLY G 1 254 ? 54.639 21.330 58.318 1.00 11.96 284 GLY G O 1
ATOM 15492 N N . PRO G 1 255 ? 53.137 21.736 56.671 1.00 11.62 285 PRO G N 1
ATOM 15493 C CA . PRO G 1 255 ? 52.145 22.312 57.560 1.00 11.63 285 PRO G CA 1
ATOM 15494 C C . PRO G 1 255 ? 51.824 21.364 58.725 1.00 11.46 285 PRO G C 1
ATOM 15495 O O . PRO G 1 255 ? 51.728 20.177 58.594 1.00 11.19 285 PRO G O 1
ATOM 15499 N N . ASP G 1 256 ? 51.763 21.940 59.927 1.00 11.68 286 ASP G N 1
ATOM 15500 C CA . ASP G 1 256 ? 51.507 21.151 61.130 1.00 11.57 286 ASP G CA 1
ATOM 15501 C C . ASP G 1 256 ? 50.136 20.511 61.033 1.00 11.22 286 ASP G C 1
ATOM 15502 O O . ASP G 1 256 ? 49.181 21.179 60.700 1.00 11.22 286 ASP G O 1
ATOM 15507 N N . VAL G 1 257 ? 50.001 19.293 61.589 1.00 11.00 287 VAL G N 1
ATOM 15508 C CA . VAL G 1 257 ? 48.695 18.628 61.644 1.00 10.70 287 VAL G CA 1
ATOM 15509 C C . VAL G 1 257 ? 48.592 18.050 63.046 1.00 10.71 287 VAL G C 1
ATOM 15510 O O . VAL G 1 257 ? 49.531 17.350 63.423 1.00 10.75 287 VAL G O 1
ATOM 15514 N N . ASP G 1 258 ? 47.555 18.456 63.762 1.00 10.75 288 ASP G N 1
ATOM 15515 C CA . ASP G 1 258 ? 47.279 17.932 65.139 1.00 10.77 288 ASP G CA 1
ATOM 15516 C C . ASP G 1 258 ? 46.068 17.056 65.023 1.00 10.47 288 ASP G C 1
ATOM 15517 O O . ASP G 1 258 ? 45.013 17.565 64.989 1.00 10.50 288 ASP G O 1
ATOM 15522 N N . PHE G 1 259 ? 46.272 15.744 64.841 1.00 10.23 289 PHE G N 1
ATOM 15523 C CA . PHE G 1 259 ? 45.132 14.802 64.673 1.00 9.97 289 PHE G CA 1
ATOM 15524 C C . PHE G 1 259 ? 44.212 14.788 65.913 1.00 10.03 289 PHE G C 1
ATOM 15525 O O . PHE G 1 259 ? 43.024 14.389 65.874 1.00 9.91 289 PHE G O 1
ATOM 15533 N N . LYS G 1 260 ? 44.704 15.188 67.063 1.00 10.26 290 LYS G N 1
ATOM 15534 C CA . LYS G 1 260 ? 43.993 14.979 68.348 1.00 10.35 290 LYS G CA 1
ATOM 15535 C C . LYS G 1 260 ? 43.028 16.153 68.581 1.00 10.56 290 LYS G C 1
ATOM 15536 O O . LYS G 1 260 ? 42.092 15.974 69.301 1.00 10.60 290 LYS G O 1
ATOM 15542 N N . HIS G 1 261 ? 43.196 17.254 67.841 1.00 10.69 291 HIS G N 1
ATOM 15543 C CA . HIS G 1 261 ? 42.381 18.498 67.970 1.00 10.98 291 HIS G CA 1
ATOM 15544 C C . HIS G 1 261 ? 41.912 18.973 66.605 1.00 10.93 291 HIS G C 1
ATOM 15545 O O . HIS G 1 261 ? 42.525 19.810 65.940 1.00 11.06 291 HIS G O 1
ATOM 15552 N N . PRO G 1 262 ? 40.819 18.396 66.085 1.00 10.76 292 PRO G N 1
ATOM 15553 C CA . PRO G 1 262 ? 40.497 18.569 64.655 1.00 10.68 292 PRO G CA 1
ATOM 15554 C C . PRO G 1 262 ? 40.102 20.017 64.402 1.00 11.05 292 PRO G C 1
ATOM 15555 O O . PRO G 1 262 ? 39.181 20.483 65.000 1.00 11.31 292 PRO G O 1
ATOM 15559 N N . LEU G 1 263 ? 40.788 20.648 63.475 1.00 11.10 293 LEU G N 1
ATOM 15560 C CA . LEU G 1 263 ? 40.513 22.072 63.141 1.00 11.50 293 LEU G CA 1
ATOM 15561 C C . LEU G 1 263 ? 39.540 22.226 61.985 1.00 11.55 293 LEU G C 1
ATOM 15562 O O . LEU G 1 263 ? 39.216 23.368 61.692 1.00 11.92 293 LEU G O 1
ATOM 15567 N N . ASN G 1 264 ? 39.035 21.147 61.392 1.00 11.26 294 ASN G N 1
ATOM 15568 C CA . ASN G 1 264 ? 38.082 21.210 60.263 1.00 11.36 294 ASN G CA 1
ATOM 15569 C C . ASN G 1 264 ? 36.811 20.473 60.637 1.00 11.36 294 ASN G C 1
ATOM 15570 O O . ASN G 1 264 ? 36.556 19.415 60.051 1.00 11.11 294 ASN G O 1
ATOM 15575 N N . PRO G 1 265 ? 36.016 20.897 61.633 1.00 11.65 295 PRO G N 1
ATOM 15576 C CA . PRO G 1 265 ? 34.810 20.122 62.018 1.00 11.66 295 PRO G CA 1
ATOM 15577 C C . PRO G 1 265 ? 33.810 20.088 60.848 1.00 11.99 295 PRO G C 1
ATOM 15578 O O . PRO G 1 265 ? 33.687 21.039 60.065 1.00 12.15 295 PRO G O 1
ATOM 15582 N N . ILE G 1 266 ? 33.072 18.991 60.822 1.00 12.06 296 ILE G N 1
ATOM 15583 C CA . ILE G 1 266 ? 32.179 18.526 59.760 1.00 13.19 296 ILE G CA 1
ATOM 15584 C C . ILE G 1 266 ? 30.735 18.783 60.167 1.00 14.84 296 ILE G C 1
ATOM 15585 O O . ILE G 1 266 ? 30.405 19.941 60.073 1.00 19.98 296 ILE G O 1
ATOM 15590 N N . GLY G 1 275 ? 21.502 10.907 56.324 1.00 31.37 305 GLY G N 1
ATOM 15591 C CA . GLY G 1 275 ? 21.122 11.890 57.357 1.00 32.68 305 GLY G CA 1
ATOM 15592 C C . GLY G 1 275 ? 22.249 12.131 58.365 1.00 32.51 305 GLY G C 1
ATOM 15593 O O . GLY G 1 275 ? 23.406 11.925 58.006 1.00 34.73 305 GLY G O 1
ATOM 15594 N N . PRO G 1 276 ? 21.925 12.556 59.626 1.00 31.08 306 PRO G N 1
ATOM 15595 C CA . PRO G 1 276 ? 22.893 12.925 60.657 1.00 25.70 306 PRO G CA 1
ATOM 15596 C C . PRO G 1 276 ? 23.992 11.893 60.892 1.00 20.58 306 PRO G C 1
ATOM 15597 O O . PRO G 1 276 ? 23.729 10.745 60.702 1.00 20.67 306 PRO G O 1
ATOM 15601 N N . LEU G 1 277 ? 25.167 12.342 61.331 1.00 16.17 307 LEU G N 1
ATOM 15602 C CA . LEU G 1 277 ? 26.250 11.431 61.764 1.00 12.59 307 LEU G CA 1
ATOM 15603 C C . LEU G 1 277 ? 25.717 10.625 62.942 1.00 12.01 307 LEU G C 1
ATOM 15604 O O . LEU G 1 277 ? 25.127 11.190 63.924 1.00 12.96 307 LEU G O 1
ATOM 15609 N N . LYS G 1 278 ? 25.951 9.345 62.920 1.00 11.72 308 LYS G N 1
ATOM 15610 C CA . LYS G 1 278 ? 25.395 8.439 63.953 1.00 11.74 308 LYS G CA 1
ATOM 15611 C C . LYS G 1 278 ? 26.409 8.183 65.073 1.00 11.33 308 LYS G C 1
ATOM 15612 O O . LYS G 1 278 ? 26.059 7.607 66.103 1.00 11.35 308 LYS G O 1
ATOM 15618 N N . PHE G 1 279 ? 27.678 8.412 64.826 1.00 10.98 309 PHE G N 1
ATOM 15619 C CA . PHE G 1 279 ? 28.748 7.941 65.755 1.00 10.62 309 PHE G CA 1
ATOM 15620 C C . PHE G 1 279 ? 29.780 9.023 66.003 1.00 10.50 309 PHE G C 1
ATOM 15621 O O . PHE G 1 279 ? 29.849 9.480 67.143 1.00 10.58 309 PHE G O 1
ATOM 15629 N N . TYR G 1 280 ? 30.453 9.499 64.948 1.00 10.40 310 TYR G N 1
ATOM 15630 C CA . TYR G 1 280 ? 31.495 10.567 64.997 1.00 10.32 310 TYR G CA 1
ATOM 15631 C C . TYR G 1 280 ? 30.922 11.869 65.610 1.00 10.68 310 TYR G C 1
ATOM 15632 O O . TYR G 1 280 ? 29.712 12.284 65.350 1.00 11.05 310 TYR G O 1
ATOM 15641 N N . ASN G 1 281 ? 31.796 12.516 66.371 1.00 10.63 311 ASN G N 1
ATOM 15642 C CA . ASN G 1 281 ? 31.626 13.910 66.859 1.00 10.97 311 ASN G CA 1
ATOM 15643 C C . ASN G 1 281 ? 33.009 14.399 67.273 1.00 10.82 311 ASN G C 1
ATOM 15644 O O . ASN G 1 281 ? 33.909 13.602 67.294 1.00 10.50 311 ASN G O 1
ATOM 15649 N N . ALA G 1 282 ? 33.192 15.708 67.363 1.00 11.09 312 ALA G N 1
ATOM 15650 C CA . ALA G 1 282 ? 34.494 16.361 67.663 1.00 11.04 312 ALA G CA 1
ATOM 15651 C C . ALA G 1 282 ? 35.072 15.855 69.001 1.00 10.96 312 ALA G C 1
ATOM 15652 O O . ALA G 1 282 ? 36.289 15.639 69.124 1.00 10.77 312 ALA G O 1
ATOM 15654 N N . GLU G 1 283 ? 34.236 15.492 69.937 1.00 11.09 313 GLU G N 1
ATOM 15655 C CA . GLU G 1 283 ? 34.728 14.990 71.263 1.00 11.06 313 GLU G CA 1
ATOM 15656 C C . GLU G 1 283 ? 35.213 13.545 71.172 1.00 10.67 313 GLU G C 1
ATOM 15657 O O . GLU G 1 283 ? 36.229 13.200 71.774 1.00 10.58 313 GLU G O 1
ATOM 15663 N N . ILE G 1 284 ? 34.513 12.692 70.443 1.00 10.50 314 ILE G N 1
ATOM 15664 C CA . ILE G 1 284 ? 34.979 11.293 70.287 1.00 10.18 314 ILE G CA 1
ATOM 15665 C C . ILE G 1 284 ? 36.170 11.199 69.337 1.00 9.94 314 ILE G C 1
ATOM 15666 O O . ILE G 1 284 ? 36.982 10.387 69.586 1.00 9.78 314 ILE G O 1
ATOM 15671 N N . HIS G 1 285 ? 36.364 12.158 68.440 1.00 10.00 315 HIS G N 1
ATOM 15672 C CA . HIS G 1 285 ? 37.588 12.296 67.670 1.00 9.85 315 HIS G CA 1
ATOM 15673 C C . HIS G 1 285 ? 38.795 12.371 68.599 1.00 9.88 315 HIS G C 1
ATOM 15674 O O . HIS G 1 285 ? 39.713 11.615 68.406 1.00 9.72 315 HIS G O 1
ATOM 15681 N N . SER G 1 286 ? 38.830 13.327 69.541 1.00 10.15 316 SER G N 1
ATOM 15682 C CA . SER G 1 286 ? 39.980 13.513 70.468 1.00 10.27 316 SER G CA 1
ATOM 15683 C C . SER G 1 286 ? 40.092 12.259 71.374 1.00 10.18 316 SER G C 1
ATOM 15684 O O . SER G 1 286 ? 41.239 11.754 71.610 1.00 10.16 316 SER G O 1
ATOM 15687 N N . ALA G 1 287 ? 38.950 11.719 71.787 1.00 10.17 317 ALA G N 1
ATOM 15688 C CA . ALA G 1 287 ? 38.898 10.604 72.758 1.00 10.14 317 ALA G CA 1
ATOM 15689 C C . ALA G 1 287 ? 39.521 9.352 72.108 1.00 9.87 317 ALA G C 1
ATOM 15690 O O . ALA G 1 287 ? 40.208 8.591 72.802 1.00 9.90 317 ALA G O 1
ATOM 15692 N N . ALA G 1 288 ? 39.414 9.222 70.782 1.00 9.68 318 ALA G N 1
ATOM 15693 C CA . ALA G 1 288 ? 39.781 7.957 70.119 1.00 9.48 318 ALA G CA 1
ATOM 15694 C C . ALA G 1 288 ? 41.331 7.884 70.175 1.00 9.52 318 ALA G C 1
ATOM 15695 O O . ALA G 1 288 ? 41.872 6.851 69.920 1.00 9.44 318 ALA G O 1
ATOM 15697 N N . PHE G 1 289 ? 42.046 8.960 70.558 1.00 9.70 319 PHE G N 1
ATOM 15698 C CA . PHE G 1 289 ? 43.527 8.888 70.646 1.00 9.81 319 PHE G CA 1
ATOM 15699 C C . PHE G 1 289 ? 43.989 8.520 72.067 1.00 10.04 319 PHE G C 1
ATOM 15700 O O . PHE G 1 289 ? 45.192 8.533 72.286 1.00 10.23 319 PHE G O 1
ATOM 15708 N N . CYS G 1 290 ? 43.091 8.312 73.016 1.00 10.09 320 CYS G N 1
ATOM 15709 C CA . CYS G 1 290 ? 43.489 8.021 74.419 1.00 10.35 320 CYS G CA 1
ATOM 15710 C C . CYS G 1 290 ? 43.425 6.518 74.547 1.00 10.25 320 CYS G C 1
ATOM 15711 O O . CYS G 1 290 ? 42.311 5.939 74.625 1.00 10.11 320 CYS G O 1
ATOM 15714 N N . LEU G 1 291 ? 44.583 5.890 74.479 1.00 10.36 321 LEU G N 1
ATOM 15715 C CA . LEU G 1 291 ? 44.635 4.428 74.431 1.00 10.31 321 LEU G CA 1
ATOM 15716 C C . LEU G 1 291 ? 44.896 3.901 75.824 1.00 10.60 321 LEU G C 1
ATOM 15717 O O . LEU G 1 291 ? 45.413 4.607 76.677 1.00 10.89 321 LEU G O 1
ATOM 15722 N N . PRO G 1 292 ? 44.523 2.652 76.059 1.00 10.57 322 PRO G N 1
ATOM 15723 C CA . PRO G 1 292 ? 44.822 2.025 77.333 1.00 10.89 322 PRO G CA 1
ATOM 15724 C C . PRO G 1 292 ? 46.333 1.880 77.580 1.00 11.25 322 PRO G C 1
ATOM 15725 O O . PRO G 1 292 ? 47.108 1.952 76.697 1.00 11.23 322 PRO G O 1
ATOM 15729 N N . SER G 1 293 ? 46.714 1.922 78.838 1.00 11.62 323 SER G N 1
ATOM 15730 C CA . SER G 1 293 ? 48.139 2.037 79.228 1.00 12.07 323 SER G CA 1
ATOM 15731 C C . SER G 1 293 ? 48.968 0.964 78.503 1.00 12.16 323 SER G C 1
ATOM 15732 O O . SER G 1 293 ? 49.973 1.294 78.036 1.00 12.34 323 SER G O 1
ATOM 15735 N N . PHE G 1 294 ? 48.526 -0.279 78.410 1.00 12.07 324 PHE G N 1
ATOM 15736 C CA . PHE G 1 294 ? 49.269 -1.387 77.748 1.00 12.22 324 PHE G CA 1
ATOM 15737 C C . PHE G 1 294 ? 49.572 -1.034 76.259 1.00 11.96 324 PHE G C 1
ATOM 15738 O O . PHE G 1 294 ? 50.627 -1.398 75.761 1.00 12.23 324 PHE G O 1
ATOM 15746 N N . ALA G 1 295 ? 48.636 -0.421 75.574 1.00 11.51 325 ALA G N 1
ATOM 15747 C CA . ALA G 1 295 ? 48.781 0.001 74.163 1.00 11.25 325 ALA G CA 1
ATOM 15748 C C . ALA G 1 295 ? 49.588 1.294 74.086 1.00 11.38 325 ALA G C 1
ATOM 15749 O O . ALA G 1 295 ? 50.449 1.388 73.220 1.00 11.46 325 ALA G O 1
ATOM 15751 N N . LYS G 1 296 ? 49.258 2.294 74.919 1.00 11.40 326 LYS G N 1
ATOM 15752 C CA . LYS G 1 296 ? 49.890 3.625 74.855 1.00 11.54 326 LYS G CA 1
ATOM 15753 C C . LYS G 1 296 ? 51.403 3.454 74.969 1.00 12.65 326 LYS G C 1
ATOM 15754 O O . LYS G 1 296 ? 52.150 4.229 74.249 1.00 12.25 326 LYS G O 1
ATOM 15760 N N . LYS G 1 297 ? 51.822 2.521 75.829 1.00 15.08 327 LYS G N 1
ATOM 15761 C CA . LYS G 1 297 ? 53.240 2.217 76.137 1.00 18.32 327 LYS G CA 1
ATOM 15762 C C . LYS G 1 297 ? 53.938 1.707 74.870 1.00 19.05 327 LYS G C 1
ATOM 15763 O O . LYS G 1 297 ? 55.135 2.013 74.649 1.00 21.71 327 LYS G O 1
ATOM 15769 N N . VAL G 1 298 ? 53.245 0.922 74.054 1.00 16.10 328 VAL G N 1
ATOM 15770 C CA . VAL G 1 298 ? 53.916 0.387 72.842 1.00 15.63 328 VAL G CA 1
ATOM 15771 C C . VAL G 1 298 ? 53.846 1.485 71.778 1.00 14.84 328 VAL G C 1
ATOM 15772 O O . VAL G 1 298 ? 54.871 1.756 71.162 1.00 15.88 328 VAL G O 1
ATOM 15776 N N . ILE G 1 299 ? 52.667 2.070 71.549 1.00 13.27 329 ILE G N 1
ATOM 15777 C CA . ILE G 1 299 ? 52.445 2.998 70.416 1.00 12.88 329 ILE G CA 1
ATOM 15778 C C . ILE G 1 299 ? 53.447 4.131 70.520 1.00 13.90 329 ILE G C 1
ATOM 15779 O O . ILE G 1 299 ? 53.885 4.601 69.504 1.00 14.91 329 ILE G O 1
ATOM 15784 N N . GLU G 1 300 ? 53.746 4.599 71.716 1.00 17.14 330 GLU G N 1
ATOM 15785 C CA . GLU G 1 300 ? 54.586 5.809 71.862 1.00 20.90 330 GLU G CA 1
ATOM 15786 C C . GLU G 1 300 ? 56.031 5.428 72.202 1.00 23.70 330 GLU G C 1
ATOM 15787 O O . GLU G 1 300 ? 56.847 6.342 72.270 1.00 27.08 330 GLU G O 1
ATOM 15793 N N . SER G 1 301 ? 56.367 4.137 72.303 1.00 25.71 331 SER G N 1
ATOM 15794 C CA . SER G 1 301 ? 57.756 3.713 72.634 1.00 28.26 331 SER G CA 1
ATOM 15795 C C . SER G 1 301 ? 58.744 4.431 71.676 1.00 28.96 331 SER G C 1
ATOM 15796 O O . SER G 1 301 ? 58.421 4.733 70.490 1.00 27.30 331 SER G O 1
ATOM 15799 N N . SER H 1 1 ? 21.182 -40.230 92.674 1.00 26.38 31 SER H N 1
ATOM 15800 C CA . SER H 1 1 ? 20.347 -39.059 92.618 1.00 29.83 31 SER H CA 1
ATOM 15801 C C . SER H 1 1 ? 20.272 -38.555 91.169 1.00 29.50 31 SER H C 1
ATOM 15802 O O . SER H 1 1 ? 21.252 -38.458 90.528 1.00 27.16 31 SER H O 1
ATOM 15805 N N . ASN H 1 2 ? 19.101 -38.119 90.782 1.00 34.74 32 ASN H N 1
ATOM 15806 C CA . ASN H 1 2 ? 18.834 -37.495 89.469 1.00 36.66 32 ASN H CA 1
ATOM 15807 C C . ASN H 1 2 ? 18.295 -36.091 89.790 1.00 36.23 32 ASN H C 1
ATOM 15808 O O . ASN H 1 2 ? 18.134 -35.694 90.994 1.00 38.30 32 ASN H O 1
ATOM 15813 N N . ALA H 1 3 ? 18.038 -35.317 88.768 1.00 29.27 33 ALA H N 1
ATOM 15814 C CA . ALA H 1 3 ? 17.415 -33.993 88.862 1.00 26.65 33 ALA H CA 1
ATOM 15815 C C . ALA H 1 3 ? 16.856 -33.704 87.468 1.00 24.24 33 ALA H C 1
ATOM 15816 O O . ALA H 1 3 ? 17.090 -34.505 86.549 1.00 20.17 33 ALA H O 1
ATOM 15818 N N . LYS H 1 4 ? 16.111 -32.628 87.379 1.00 24.37 34 LYS H N 1
ATOM 15819 C CA . LYS H 1 4 ? 15.666 -32.026 86.096 1.00 26.13 34 LYS H CA 1
ATOM 15820 C C . LYS H 1 4 ? 16.835 -31.964 85.086 1.00 22.90 34 LYS H C 1
ATOM 15821 O O . LYS H 1 4 ? 17.908 -31.364 85.343 1.00 20.23 34 LYS H O 1
ATOM 15827 N N . LYS H 1 5 ? 16.617 -32.498 83.891 1.00 23.42 35 LYS H N 1
ATOM 15828 C CA . LYS H 1 5 ? 17.597 -32.414 82.793 1.00 22.75 35 LYS H CA 1
ATOM 15829 C C . LYS H 1 5 ? 17.981 -30.949 82.503 1.00 19.44 35 LYS H C 1
ATOM 15830 O O . LYS H 1 5 ? 17.107 -30.132 82.546 1.00 20.16 35 LYS H O 1
ATOM 15836 N N . GLU H 1 6 ? 19.274 -30.658 82.474 1.00 16.86 36 GLU H N 1
ATOM 15837 C CA . GLU H 1 6 ? 19.894 -29.387 82.032 1.00 16.80 36 GLU H CA 1
ATOM 15838 C C . GLU H 1 6 ? 20.439 -29.543 80.620 1.00 16.38 36 GLU H C 1
ATOM 15839 O O . GLU H 1 6 ? 21.190 -30.495 80.312 1.00 15.78 36 GLU H O 1
ATOM 15845 N N . PRO H 1 7 ? 20.128 -28.579 79.707 1.00 16.71 37 PRO H N 1
ATOM 15846 C CA . PRO H 1 7 ? 20.614 -28.697 78.340 1.00 16.93 37 PRO H CA 1
ATOM 15847 C C . PRO H 1 7 ? 22.148 -28.519 78.333 1.00 15.69 37 PRO H C 1
ATOM 15848 O O . PRO H 1 7 ? 22.687 -28.021 79.282 1.00 15.10 37 PRO H O 1
ATOM 15852 N N . ALA H 1 8 ? 22.801 -28.991 77.293 1.00 15.82 38 ALA H N 1
ATOM 15853 C CA . ALA H 1 8 ? 24.261 -28.824 77.050 1.00 16.05 38 ALA H CA 1
ATOM 15854 C C . ALA H 1 8 ? 24.615 -27.347 77.122 1.00 15.86 38 ALA H C 1
ATOM 15855 O O . ALA H 1 8 ? 23.821 -26.573 76.525 1.00 15.45 38 ALA H O 1
ATOM 15857 N N . CYS H 1 9 ? 25.724 -26.977 77.760 1.00 14.89 39 CYS H N 1
ATOM 15858 C CA . CYS H 1 9 ? 26.201 -25.566 77.831 1.00 15.40 39 CYS H CA 1
ATOM 15859 C C . CYS H 1 9 ? 27.320 -25.304 76.846 1.00 15.55 39 CYS H C 1
ATOM 15860 O O . CYS H 1 9 ? 27.526 -24.126 76.433 1.00 13.02 39 CYS H O 1
ATOM 15863 N N . PHE H 1 10 ? 27.941 -26.415 76.406 1.00 16.51 40 PHE H N 1
ATOM 15864 C CA . PHE H 1 10 ? 29.196 -26.480 75.645 1.00 17.02 40 PHE H CA 1
ATOM 15865 C C . PHE H 1 10 ? 28.874 -27.093 74.296 1.00 17.39 40 PHE H C 1
ATOM 15866 O O . PHE H 1 10 ? 28.033 -27.981 74.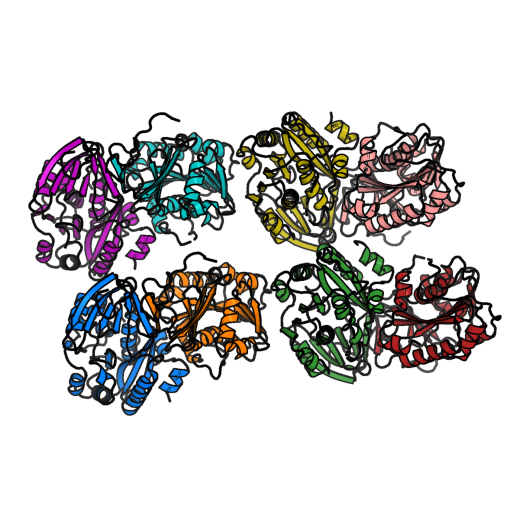130 1.00 17.37 40 PHE H O 1
ATOM 15874 N N . SER H 1 11 ? 29.517 -26.509 73.294 1.00 17.52 41 SER H N 1
ATOM 15875 C CA . SER H 1 11 ? 29.586 -26.963 71.905 1.00 18.05 41 SER H CA 1
ATOM 15876 C C . SER H 1 11 ? 28.205 -26.862 71.263 1.00 17.45 41 SER H C 1
ATOM 15877 O O . SER H 1 11 ? 27.897 -27.672 70.383 1.00 17.87 41 SER H O 1
ATOM 15880 N N . THR H 1 12 ? 27.445 -25.840 71.602 1.00 16.39 42 THR H N 1
ATOM 15881 C CA . THR H 1 12 ? 26.059 -25.653 71.096 1.00 17.25 42 THR H CA 1
ATOM 15882 C C . THR H 1 12 ? 26.121 -25.042 69.694 1.00 18.20 42 THR H C 1
ATOM 15883 O O . THR H 1 12 ? 25.104 -25.067 68.984 1.00 20.71 42 THR H O 1
ATOM 15887 N N . VAL H 1 13 ? 27.276 -24.506 69.300 1.00 16.42 43 VAL H N 1
ATOM 15888 C CA . VAL H 1 13 ? 27.450 -23.880 67.977 1.00 16.92 43 VAL H CA 1
ATOM 15889 C C . VAL H 1 13 ? 28.724 -24.408 67.345 1.00 18.01 43 VAL H C 1
ATOM 15890 O O . VAL H 1 13 ? 28.645 -24.736 66.144 1.00 19.76 43 VAL H O 1
ATOM 15894 N N . ILE H 1 14 ? 29.854 -24.393 68.040 1.00 17.22 44 ILE H N 1
ATOM 15895 C CA . ILE H 1 14 ? 31.113 -24.927 67.428 1.00 18.71 44 ILE H CA 1
ATOM 15896 C C . ILE H 1 14 ? 31.628 -26.011 68.368 1.00 18.25 44 ILE H C 1
ATOM 15897 O O . ILE H 1 14 ? 31.763 -25.687 69.541 1.00 14.52 44 ILE H O 1
ATOM 15902 N N . PRO H 1 15 ? 31.898 -27.258 67.867 1.00 18.88 45 PRO H N 1
ATOM 15903 C CA . PRO H 1 15 ? 32.419 -28.346 68.699 1.00 19.69 45 PRO H CA 1
ATOM 15904 C C . PRO H 1 15 ? 33.771 -27.933 69.298 1.00 18.02 45 PRO H C 1
ATOM 15905 O O . PRO H 1 15 ? 34.543 -27.374 68.534 1.00 18.93 45 PRO H O 1
ATOM 15909 N N . GLY H 1 16 ? 33.844 -27.919 70.624 1.00 17.26 46 GLY H N 1
ATOM 15910 C CA . GLY H 1 16 ? 35.007 -27.554 71.459 1.00 15.99 46 GLY H CA 1
ATOM 15911 C C . GLY H 1 16 ? 34.931 -26.106 71.900 1.00 14.58 46 GLY H C 1
ATOM 15912 O O . GLY H 1 16 ? 35.987 -25.602 72.452 1.00 13.45 46 GLY H O 1
ATOM 15913 N N . TRP H 1 17 ? 33.749 -25.496 71.757 1.00 13.40 47 TRP H N 1
ATOM 15914 C CA . TRP H 1 17 ? 33.635 -24.027 71.973 1.00 12.95 47 TRP H CA 1
ATOM 15915 C C . TRP H 1 17 ? 32.422 -23.722 72.840 1.00 12.74 47 TRP H C 1
ATOM 15916 O O . TRP H 1 17 ? 31.364 -24.333 72.662 1.00 12.94 47 TRP H O 1
ATOM 15927 N N . PHE H 1 18 ? 32.563 -22.719 73.736 1.00 12.37 48 PHE H N 1
ATOM 15928 C CA . PHE H 1 18 ? 31.438 -22.166 74.481 1.00 12.16 48 PHE H CA 1
ATOM 15929 C C . PHE H 1 18 ? 30.895 -20.961 73.719 1.00 11.98 48 PHE H C 1
ATOM 15930 O O . PHE H 1 18 ? 31.729 -20.141 73.379 1.00 11.82 48 PHE H O 1
ATOM 15938 N N . SER H 1 19 ? 29.610 -20.944 73.424 1.00 12.08 49 SER H N 1
ATOM 15939 C CA . SER H 1 19 ? 28.908 -19.798 72.836 1.00 11.96 49 SER H CA 1
ATOM 15940 C C . SER H 1 19 ? 28.011 -19.170 73.883 1.00 11.77 49 SER H C 1
ATOM 15941 O O . SER H 1 19 ? 27.156 -19.862 74.445 1.00 11.92 49 SER H O 1
ATOM 15944 N N . GLU H 1 20 ? 28.199 -17.884 74.059 1.00 11.49 50 GLU H N 1
ATOM 15945 C CA . GLU H 1 20 ? 27.549 -17.106 75.143 1.00 11.28 50 GLU H CA 1
ATOM 15946 C C . GLU H 1 20 ? 26.195 -16.594 74.675 1.00 11.42 50 GLU H C 1
ATOM 15947 O O . GLU H 1 20 ? 26.113 -15.551 73.921 1.00 11.37 50 GLU H O 1
ATOM 15953 N N . MET H 1 21 ? 25.140 -17.316 75.025 1.00 11.64 51 MET H N 1
ATOM 15954 C CA . MET H 1 21 ? 23.762 -16.984 74.561 1.00 11.88 51 MET H CA 1
ATOM 15955 C C . MET H 1 21 ? 22.957 -16.303 75.673 1.00 12.05 51 MET H C 1
ATOM 15956 O O . MET H 1 21 ? 23.177 -16.594 76.855 1.00 12.03 51 MET H O 1
ATOM 15961 N N . SER H 1 22 ? 22.123 -15.309 75.315 1.00 12.05 52 SER H N 1
ATOM 15962 C CA . SER H 1 22 ? 21.190 -14.611 76.232 1.00 11.87 52 SER H CA 1
ATOM 15963 C C . SER H 1 22 ? 20.129 -13.890 75.389 1.00 13.04 52 SER H C 1
ATOM 15964 O O . SER H 1 22 ? 20.431 -13.369 74.314 1.00 12.88 52 SER H O 1
ATOM 15967 N N . PRO H 1 23 ? 18.843 -13.861 75.792 1.00 13.56 53 PRO H N 1
ATOM 15968 C CA . PRO H 1 23 ? 17.887 -12.931 75.188 1.00 14.01 53 PRO H CA 1
ATOM 15969 C C . PRO H 1 23 ? 18.277 -11.453 75.377 1.00 13.24 53 PRO H C 1
ATOM 15970 O O . PRO H 1 23 ? 17.698 -10.567 74.740 1.00 12.81 53 PRO H O 1
ATOM 15974 N N . MET H 1 24 ? 19.261 -11.169 76.240 1.00 12.02 54 MET H N 1
ATOM 15975 C CA . MET H 1 24 ? 19.797 -9.776 76.386 1.00 11.77 54 MET H CA 1
ATOM 15976 C C . MET H 1 24 ? 20.643 -9.424 75.150 1.00 11.68 54 MET H C 1
ATOM 15977 O O . MET H 1 24 ? 21.003 -8.237 75.086 1.00 11.54 54 MET H O 1
ATOM 15982 N N . TRP H 1 25 ? 21.069 -10.395 74.313 1.00 11.75 55 TRP H N 1
ATOM 15983 C CA . TRP H 1 25 ? 21.806 -10.111 73.040 1.00 11.74 55 TRP H CA 1
ATOM 15984 C C . TRP H 1 25 ? 21.374 -11.131 71.961 1.00 12.10 55 TRP H C 1
ATOM 15985 O O . TRP H 1 25 ? 22.143 -12.017 71.601 1.00 12.05 55 TRP H O 1
ATOM 15996 N N . PRO H 1 26 ? 20.090 -11.032 71.514 1.00 12.51 56 PRO H N 1
ATOM 15997 C CA . PRO H 1 26 ? 19.456 -12.027 70.679 1.00 12.94 56 PRO H CA 1
ATOM 15998 C C . PRO H 1 26 ? 20.166 -12.075 69.330 1.00 13.01 56 PRO H C 1
ATOM 15999 O O . PRO H 1 26 ? 20.722 -11.054 68.913 1.00 12.84 56 PRO H O 1
ATOM 16003 N N . GLY H 1 27 ? 20.192 -13.268 68.716 1.00 13.25 57 GLY H N 1
ATOM 16004 C CA . GLY H 1 27 ? 20.757 -13.441 67.383 1.00 13.41 57 GLY H CA 1
ATOM 16005 C C . GLY H 1 27 ? 22.283 -13.290 67.293 1.00 13.00 57 GLY H C 1
ATOM 16006 O O . GLY H 1 27 ? 22.800 -13.235 66.163 1.00 13.12 57 GLY H O 1
ATOM 16007 N N . GLU H 1 28 ? 23.004 -13.373 68.395 1.00 12.60 58 GLU H N 1
ATOM 16008 C CA . GLU H 1 28 ? 24.474 -13.365 68.395 1.00 12.28 58 GLU H CA 1
ATOM 16009 C C . GLU H 1 28 ? 25.027 -14.145 69.573 1.00 12.05 58 GLU H C 1
ATOM 16010 O O . GLU H 1 28 ? 24.357 -14.299 70.649 1.00 12.00 58 GLU H O 1
ATOM 16016 N N . ALA H 1 29 ? 26.270 -14.544 69.502 1.00 11.90 59 ALA H N 1
ATOM 16017 C CA . ALA H 1 29 ? 26.929 -15.061 70.693 1.00 11.67 59 ALA H CA 1
ATOM 16018 C C . ALA H 1 29 ? 28.436 -14.866 70.536 1.00 11.48 59 ALA H C 1
ATOM 16019 O O . ALA H 1 29 ? 28.919 -15.201 69.438 1.00 11.66 59 ALA H O 1
ATOM 16021 N N . HIS H 1 30 ? 29.130 -14.409 71.574 1.00 11.19 60 HIS H N 1
ATOM 16022 C CA . HIS H 1 30 ? 30.619 -14.500 71.632 1.00 11.08 60 HIS H CA 1
ATOM 16023 C C . HIS H 1 30 ? 30.961 -15.968 71.881 1.00 11.25 60 HIS H C 1
ATOM 16024 O O . HIS H 1 30 ? 30.272 -16.566 72.771 1.00 11.27 60 HIS H O 1
ATOM 16031 N N . SER H 1 31 ? 31.858 -16.543 71.091 1.00 11.42 61 SER H N 1
ATOM 16032 C CA . SER H 1 31 ? 32.295 -17.948 71.220 1.00 11.65 61 SER H CA 1
ATOM 16033 C C . SER H 1 31 ? 33.777 -17.958 71.616 1.00 11.59 61 SER H C 1
ATOM 16034 O O . SER H 1 31 ? 34.615 -17.245 70.960 1.00 11.56 61 SER H O 1
ATOM 16037 N N . LEU H 1 32 ? 34.122 -18.816 72.562 1.00 11.65 62 LEU H N 1
ATOM 16038 C CA . LEU H 1 32 ? 35.522 -18.989 73.012 1.00 11.69 62 LEU H CA 1
ATOM 16039 C C . LEU H 1 32 ? 35.861 -20.468 72.959 1.00 12.04 62 LEU H C 1
ATOM 16040 O O . LEU H 1 32 ? 35.080 -21.325 73.514 1.00 12.13 62 LEU H O 1
ATOM 16045 N N . LYS H 1 33 ? 37.033 -20.748 72.422 1.00 12.25 63 LYS H N 1
ATOM 16046 C CA . LYS H 1 33 ? 37.498 -22.148 72.305 1.00 12.65 63 LYS H CA 1
ATOM 16047 C C . LYS H 1 33 ? 37.785 -22.587 73.751 1.00 12.64 63 LYS H C 1
ATOM 16048 O O . LYS H 1 33 ? 38.423 -21.816 74.481 1.00 12.45 63 LYS H O 1
ATOM 16054 N N . VAL H 1 34 ? 37.296 -23.772 74.132 1.00 12.86 64 VAL H N 1
ATOM 16055 C CA . VAL H 1 34 ? 37.435 -24.379 75.502 1.00 12.93 64 VAL H CA 1
ATOM 16056 C C . VAL H 1 34 ? 38.571 -25.422 75.528 1.00 13.37 64 VAL H C 1
ATOM 16057 O O . VAL H 1 34 ? 38.571 -26.357 74.708 1.00 14.10 64 VAL H O 1
ATOM 16061 N N . GLU H 1 35 ? 39.531 -25.272 76.405 1.00 13.41 65 GLU H N 1
ATOM 16062 C CA . GLU H 1 35 ? 40.570 -26.309 76.588 1.00 14.05 65 GLU H CA 1
ATOM 16063 C C . GLU H 1 35 ? 40.088 -27.328 77.624 1.00 14.07 65 GLU H C 1
ATOM 16064 O O . GLU H 1 35 ? 40.374 -28.501 77.459 1.00 14.51 65 GLU H O 1
ATOM 16070 N N . LYS H 1 36 ? 39.524 -26.827 78.739 1.00 13.76 66 LYS H N 1
ATOM 16071 C CA . LYS H 1 36 ? 39.187 -27.694 79.908 1.00 13.93 66 LYS H CA 1
ATOM 16072 C C . LYS H 1 36 ? 38.088 -27.052 80.724 1.00 13.53 66 LYS H C 1
ATOM 16073 O O . LYS H 1 36 ? 38.293 -25.844 81.054 1.00 13.20 66 LYS H O 1
ATOM 16079 N N . VAL H 1 37 ? 36.999 -27.754 81.029 1.00 13.59 67 VAL H N 1
ATOM 16080 C CA . VAL H 1 37 ? 35.983 -27.197 81.944 1.00 13.27 67 VAL H CA 1
ATOM 16081 C C . VAL H 1 37 ? 36.469 -27.501 83.369 1.00 13.41 67 VAL H C 1
ATOM 16082 O O . VAL H 1 37 ? 36.552 -28.700 83.734 1.00 13.80 67 VAL H O 1
ATOM 16086 N N . LEU H 1 38 ? 36.816 -26.478 84.143 1.00 13.15 68 LEU H N 1
ATOM 16087 C CA . LEU H 1 38 ? 37.413 -26.621 85.503 1.00 13.32 68 LEU H CA 1
ATOM 16088 C C . LEU H 1 38 ? 36.353 -26.737 86.611 1.00 13.23 68 LEU H C 1
ATOM 16089 O O . LEU H 1 38 ? 36.694 -27.275 87.705 1.00 13.49 68 LEU H O 1
ATOM 16094 N N . PHE H 1 39 ? 35.146 -26.179 86.445 1.00 12.90 69 PHE H N 1
ATOM 16095 C CA . PHE H 1 39 ? 34.134 -26.247 87.508 1.00 12.85 69 PHE H CA 1
ATOM 16096 C C . PHE H 1 39 ? 32.748 -26.070 86.894 1.00 12.67 69 PHE H C 1
ATOM 16097 O O . PHE H 1 39 ? 32.564 -25.255 85.963 1.00 12.41 69 PHE H O 1
ATOM 16105 N N . GLN H 1 40 ? 31.774 -26.757 87.463 1.00 12.82 70 GLN H N 1
ATOM 16106 C CA . GLN H 1 40 ? 30.344 -26.659 87.077 1.00 12.73 70 GLN H CA 1
ATOM 16107 C C . GLN H 1 40 ? 29.562 -26.990 88.335 1.00 12.84 70 GLN H C 1
ATOM 16108 O O . GLN H 1 40 ? 29.812 -28.108 88.919 1.00 13.19 70 GLN H O 1
ATOM 16114 N N . GLY H 1 41 ? 28.752 -26.028 88.785 1.00 12.59 71 GLY H N 1
ATOM 16115 C CA . GLY H 1 41 ? 27.950 -26.177 90.011 1.00 12.68 71 GLY H CA 1
ATOM 16116 C C . GLY H 1 41 ? 26.708 -25.322 89.904 1.00 12.50 71 GLY H C 1
ATOM 16117 O O . GLY H 1 41 ? 26.656 -24.404 89.049 1.00 12.24 71 GLY H O 1
ATOM 16118 N N . LYS H 1 42 ? 25.815 -25.583 90.861 1.00 12.65 72 LYS H N 1
ATOM 16119 C CA . LYS H 1 42 ? 24.545 -24.873 91.038 1.00 12.57 72 LYS H CA 1
ATOM 16120 C C . LYS H 1 42 ? 24.557 -24.419 92.490 1.00 12.53 72 LYS H C 1
ATOM 16121 O O . LYS H 1 42 ? 24.607 -25.273 93.391 1.00 12.79 72 LYS H O 1
ATOM 16127 N N . SER H 1 43 ? 24.580 -23.116 92.708 1.00 12.25 73 SER H N 1
ATOM 16128 C CA . SER H 1 43 ? 24.564 -22.534 94.076 1.00 12.22 73 SER H CA 1
ATOM 16129 C C . SER H 1 43 ? 23.094 -22.298 94.461 1.00 12.34 73 SER H C 1
ATOM 16130 O O . SER H 1 43 ? 22.183 -22.758 93.769 1.00 12.49 73 SER H O 1
ATOM 16133 N N . ASP H 1 44 ? 22.842 -21.581 95.552 1.00 12.41 74 ASP H N 1
ATOM 16134 C CA . ASP H 1 44 ? 21.439 -21.222 95.903 1.00 14.14 74 ASP H CA 1
ATOM 16135 C C . ASP H 1 44 ? 20.833 -20.187 94.942 1.00 13.39 74 ASP H C 1
ATOM 16136 O O . ASP H 1 44 ? 19.569 -19.963 94.980 1.00 15.31 74 ASP H O 1
ATOM 16141 N N . TYR H 1 45 ? 21.632 -19.635 94.046 1.00 12.42 75 TYR H N 1
ATOM 16142 C CA . TYR H 1 45 ? 21.284 -18.473 93.184 1.00 11.81 75 TYR H CA 1
ATOM 16143 C C . TYR H 1 45 ? 21.532 -18.740 91.686 1.00 11.73 75 TYR H C 1
ATOM 16144 O O . TYR H 1 45 ? 20.697 -18.270 90.935 1.00 11.77 75 TYR H O 1
ATOM 16153 N N . GLN H 1 46 ? 22.693 -19.262 91.296 1.00 11.63 76 GLN H N 1
ATOM 16154 C CA . GLN H 1 46 ? 23.197 -19.195 89.912 1.00 11.51 76 GLN H CA 1
ATOM 16155 C C . GLN H 1 46 ? 23.834 -20.504 89.501 1.00 11.65 76 GLN H C 1
ATOM 16156 O O . GLN H 1 46 ? 24.282 -21.256 90.348 1.00 11.77 76 GLN H O 1
ATOM 16162 N N . ASP H 1 47 ? 23.790 -20.809 88.217 1.00 11.69 77 ASP H N 1
ATOM 16163 C CA . ASP H 1 47 ? 24.645 -21.883 87.646 1.00 11.80 77 ASP H CA 1
ATOM 16164 C C . ASP H 1 47 ? 26.028 -21.298 87.458 1.00 11.56 77 ASP H C 1
ATOM 16165 O O . ASP H 1 47 ? 26.160 -20.187 86.791 1.00 11.32 77 ASP H O 1
ATOM 16170 N N . VAL H 1 48 ? 27.029 -21.965 87.980 1.00 11.64 78 VAL H N 1
ATOM 16171 C CA . VAL H 1 48 ? 28.427 -21.461 88.012 1.00 11.48 78 VAL H CA 1
ATOM 16172 C C . VAL H 1 48 ? 29.335 -22.363 87.183 1.00 11.64 78 VAL H C 1
ATOM 16173 O O . VAL H 1 48 ? 29.412 -23.563 87.454 1.00 11.92 78 VAL H O 1
ATOM 16177 N N . ILE H 1 49 ? 30.121 -21.773 86.276 1.00 11.49 79 ILE H N 1
ATOM 16178 C CA . ILE H 1 49 ? 31.049 -22.509 85.362 1.00 11.66 79 ILE H CA 1
ATOM 16179 C C . ILE H 1 49 ? 32.354 -21.730 85.347 1.00 11.52 79 ILE H C 1
ATOM 16180 O O . ILE H 1 49 ? 32.328 -20.466 85.313 1.00 11.25 79 ILE H O 1
ATOM 16185 N N . VAL H 1 50 ? 33.433 -22.458 85.481 1.00 11.76 80 VAL H N 1
ATOM 16186 C CA . VAL H 1 50 ? 34.796 -21.968 85.236 1.00 11.75 80 VAL H CA 1
ATOM 16187 C C . VAL H 1 50 ? 35.376 -22.882 84.154 1.00 12.01 80 VAL H C 1
ATOM 16188 O O . VAL H 1 50 ? 35.291 -24.091 84.308 1.00 12.31 80 VAL H O 1
ATOM 16192 N N . PHE H 1 51 ? 36.019 -22.310 83.139 1.00 11.93 81 PHE H N 1
ATOM 16193 C CA . PHE H 1 51 ? 36.680 -23.091 82.054 1.00 12.21 81 PHE H CA 1
ATOM 16194 C C . PHE H 1 51 ? 37.999 -22.430 81.632 1.00 12.22 81 PHE H C 1
ATOM 16195 O O . PHE H 1 51 ? 38.206 -21.177 81.847 1.00 11.96 81 PHE H O 1
ATOM 16203 N N . GLN H 1 52 ? 38.964 -23.287 81.321 1.00 12.60 82 GLN H N 1
ATOM 16204 C CA . GLN H 1 52 ? 40.253 -22.819 80.799 1.00 12.71 82 GLN H CA 1
ATOM 16205 C C . GLN H 1 52 ? 40.037 -22.578 79.298 1.00 12.63 82 GLN H C 1
ATOM 16206 O O . GLN H 1 52 ? 39.752 -23.540 78.574 1.00 12.86 82 GLN H O 1
ATOM 16212 N N . SER H 1 53 ? 40.006 -21.330 78.865 1.00 12.33 83 SER H N 1
ATOM 16213 C CA . SER H 1 53 ? 39.958 -20.971 77.405 1.00 12.29 83 SER H CA 1
ATOM 16214 C C . SER H 1 53 ? 41.316 -21.225 76.725 1.00 12.63 83 SER H C 1
ATOM 16215 O O . SER H 1 53 ? 42.357 -21.257 77.424 1.00 12.82 83 SER H O 1
ATOM 16218 N N . ALA H 1 54 ? 41.304 -21.444 75.411 1.00 12.75 84 ALA H N 1
ATOM 16219 C CA . ALA H 1 54 ? 42.553 -21.586 74.607 1.00 13.09 84 ALA H CA 1
ATOM 16220 C C . ALA H 1 54 ? 43.337 -20.265 74.603 1.00 12.94 84 ALA H C 1
ATOM 16221 O O . ALA H 1 54 ? 44.622 -20.333 74.740 1.00 13.47 84 ALA H O 1
ATOM 16223 N N . THR H 1 55 ? 42.663 -19.126 74.498 1.00 12.54 85 THR H N 1
ATOM 16224 C CA . THR H 1 55 ? 43.401 -17.858 74.263 1.00 12.44 85 THR H CA 1
ATOM 16225 C C . THR H 1 55 ? 43.003 -16.671 75.156 1.00 12.07 85 THR H C 1
ATOM 16226 O O . THR H 1 55 ? 43.599 -15.623 74.948 1.00 12.02 85 THR H O 1
ATOM 16230 N N . TYR H 1 56 ? 42.091 -16.838 76.122 1.00 11.87 86 TYR H N 1
ATOM 16231 C CA . TYR H 1 56 ? 41.627 -15.763 77.034 1.00 11.55 86 TYR H CA 1
ATOM 16232 C C . TYR H 1 56 ? 41.901 -16.135 78.501 1.00 11.63 86 TYR H C 1
ATOM 16233 O O . TYR H 1 56 ? 41.441 -15.393 79.331 1.00 11.40 86 TYR H O 1
ATOM 16242 N N . GLY H 1 57 ? 42.789 -17.090 78.763 1.00 11.99 87 GLY H N 1
ATOM 16243 C CA . GLY H 1 57 ? 43.022 -17.661 80.118 1.00 12.15 87 GLY H CA 1
ATOM 16244 C C . GLY H 1 57 ? 41.749 -18.174 80.725 1.00 11.96 87 GLY H C 1
ATOM 16245 O O . GLY H 1 57 ? 40.792 -18.560 79.995 1.00 11.84 87 GLY H O 1
ATOM 16246 N N . LYS H 1 58 ? 41.638 -18.186 82.074 1.00 11.96 88 LYS H N 1
ATOM 16247 C CA . LYS H 1 58 ? 40.412 -18.776 82.636 1.00 11.83 88 LYS H CA 1
ATOM 16248 C C . LYS H 1 58 ? 39.203 -17.843 82.536 1.00 11.43 88 LYS H C 1
ATOM 16249 O O . LYS H 1 58 ? 39.328 -16.598 82.555 1.00 11.22 88 LYS H O 1
ATOM 16255 N N . VAL H 1 59 ? 38.039 -18.447 82.523 1.00 11.36 89 VAL H N 1
ATOM 16256 C CA . VAL H 1 59 ? 36.754 -17.752 82.271 1.00 11.05 89 VAL H CA 1
ATOM 16257 C C . VAL H 1 59 ? 35.712 -18.092 83.321 1.00 11.01 89 VAL H C 1
ATOM 16258 O O . VAL H 1 59 ? 35.487 -19.344 83.585 1.00 11.23 89 VAL H O 1
ATOM 16262 N N . LEU H 1 60 ? 35.104 -17.061 83.950 1.00 10.78 90 LEU H N 1
ATOM 16263 C CA . LEU H 1 60 ? 34.012 -17.311 84.933 1.00 10.75 90 LEU H CA 1
ATOM 16264 C C . LEU H 1 60 ? 32.692 -17.089 84.204 1.00 10.63 90 LEU H C 1
ATOM 16265 O O . LEU H 1 60 ? 32.534 -16.010 83.519 1.00 10.45 90 LEU H O 1
ATOM 16270 N N . VAL H 1 61 ? 31.741 -17.951 84.407 1.00 10.74 91 VAL H N 1
ATOM 16271 C CA . VAL H 1 61 ? 30.423 -17.859 83.741 1.00 10.72 91 VAL H CA 1
ATOM 16272 C C . VAL H 1 61 ? 29.340 -18.030 84.755 1.00 10.76 91 VAL H C 1
ATOM 16273 O O . VAL H 1 61 ? 29.412 -18.964 85.549 1.00 10.93 91 VAL H O 1
ATOM 16277 N N . LEU H 1 62 ? 28.332 -17.171 84.696 1.00 10.66 92 LEU H N 1
ATOM 16278 C CA . LEU H 1 62 ? 27.210 -17.239 85.629 1.00 10.73 92 LEU H CA 1
ATOM 16279 C C . LEU H 1 62 ? 25.924 -17.218 84.838 1.00 10.84 92 LEU H C 1
ATOM 16280 O O . LEU H 1 62 ? 25.771 -16.278 84.034 1.00 10.73 92 LEU H O 1
ATOM 16285 N N . ASP H 1 63 ? 25.032 -18.165 85.128 1.00 11.08 93 ASP H N 1
ATOM 16286 C CA . ASP H 1 63 ? 23.849 -18.446 84.297 1.00 11.29 93 ASP H CA 1
ATOM 16287 C C . ASP H 1 63 ? 24.137 -18.243 82.788 1.00 11.27 93 ASP H C 1
ATOM 16288 O O . ASP H 1 63 ? 23.247 -17.694 82.153 1.00 11.35 93 ASP H O 1
ATOM 16293 N N . GLY H 1 64 ? 25.237 -18.833 82.262 1.00 11.26 94 GLY H N 1
ATOM 16294 C CA . GLY H 1 64 ? 25.627 -18.847 80.842 1.00 11.29 94 GLY H CA 1
ATOM 16295 C C . GLY H 1 64 ? 26.270 -17.561 80.318 1.00 11.03 94 GLY H C 1
ATOM 16296 O O . GLY H 1 64 ? 26.547 -17.499 79.097 1.00 11.08 94 GLY H O 1
ATOM 16297 N N . VAL H 1 65 ? 26.523 -16.587 81.180 1.00 10.80 95 VAL H N 1
ATOM 16298 C CA . VAL H 1 65 ? 27.024 -15.230 80.766 1.00 10.58 95 VAL H CA 1
ATOM 16299 C C . VAL H 1 65 ? 28.462 -15.088 81.287 1.00 10.42 95 VAL H C 1
ATOM 16300 O O . VAL H 1 65 ? 28.705 -15.307 82.479 1.00 10.40 95 VAL H O 1
ATOM 16304 N N . ILE H 1 66 ? 29.364 -14.725 80.423 1.00 10.36 96 ILE H N 1
ATOM 16305 C CA . ILE H 1 66 ? 30.793 -14.539 80.747 1.00 10.28 96 ILE H CA 1
ATOM 16306 C C . ILE H 1 66 ? 30.830 -13.369 81.737 1.00 10.10 96 ILE H C 1
ATOM 16307 O O . ILE H 1 66 ? 30.266 -12.273 81.406 1.00 10.00 96 ILE H O 1
ATOM 16312 N N . GLN H 1 67 ? 31.491 -13.577 82.858 1.00 10.10 97 GLN H N 1
ATOM 16313 C CA . GLN H 1 67 ? 31.632 -12.548 83.894 1.00 9.99 97 GLN H CA 1
ATOM 16314 C C . GLN H 1 67 ? 33.042 -11.945 83.843 1.00 9.96 97 GLN H C 1
ATOM 16315 O O . GLN H 1 67 ? 33.174 -10.774 84.164 1.00 9.86 97 GLN H O 1
ATOM 16321 N N . LEU H 1 68 ? 34.029 -12.741 83.447 1.00 10.09 98 LEU H N 1
ATOM 16322 C CA . LEU H 1 68 ? 35.471 -12.419 83.582 1.00 10.16 98 LEU H CA 1
ATOM 16323 C C . LEU H 1 68 ? 36.328 -13.345 82.711 1.00 10.34 98 LEU H C 1
ATOM 16324 O O . LEU H 1 68 ? 36.008 -14.532 82.710 1.00 10.46 98 LEU H O 1
ATOM 16329 N N . THR H 1 69 ? 37.295 -12.832 81.914 1.00 10.37 99 THR H N 1
ATOM 16330 C CA . THR H 1 69 ? 38.406 -13.681 81.415 1.00 10.62 99 THR H CA 1
ATOM 16331 C C . THR H 1 69 ? 39.663 -13.051 81.939 1.00 10.74 99 THR H C 1
ATOM 16332 O O . THR H 1 69 ? 39.644 -11.870 82.194 1.00 10.60 99 THR H O 1
ATOM 16336 N N . GLU H 1 70 ? 40.702 -13.861 82.130 1.00 11.04 100 GLU H N 1
ATOM 16337 C CA . GLU H 1 70 ? 41.997 -13.365 82.650 1.00 11.24 100 GLU H CA 1
ATOM 16338 C C . GLU H 1 70 ? 42.617 -12.388 81.649 1.00 11.22 100 GLU H C 1
ATOM 16339 O O . GLU H 1 70 ? 43.374 -11.522 82.084 1.00 11.33 100 GLU H O 1
ATOM 16345 N N . ARG H 1 71 ? 42.380 -12.597 80.359 1.00 11.19 101 ARG H N 1
ATOM 16346 C CA . ARG H 1 71 ? 43.028 -11.769 79.310 1.00 11.23 101 ARG H CA 1
ATOM 16347 C C . ARG H 1 71 ? 42.606 -10.290 79.326 1.00 10.97 101 ARG H C 1
ATOM 16348 O O . ARG H 1 71 ? 43.496 -9.443 79.187 1.00 11.08 101 ARG H O 1
ATOM 16356 N N . ASP H 1 72 ? 41.319 -9.998 79.527 1.00 10.68 102 ASP H N 1
ATOM 16357 C CA . ASP H 1 72 ? 40.818 -8.617 79.417 1.00 10.48 102 ASP H CA 1
ATOM 16358 C C . ASP H 1 72 ? 40.263 -8.062 80.716 1.00 10.35 102 ASP H C 1
ATOM 16359 O O . ASP H 1 72 ? 39.757 -6.969 80.684 1.00 10.21 102 ASP H O 1
ATOM 16364 N N . GLU H 1 73 ? 40.389 -8.785 81.853 1.00 10.44 103 GLU H N 1
ATOM 16365 C CA . GLU H 1 73 ? 39.703 -8.357 83.092 1.00 10.33 103 GLU H CA 1
ATOM 16366 C C . GLU H 1 73 ? 40.178 -6.973 83.528 1.00 10.35 103 GLU H C 1
ATOM 16367 O O . GLU H 1 73 ? 39.374 -6.270 84.139 1.00 10.22 103 GLU H O 1
ATOM 16373 N N . CYS H 1 74 ? 41.426 -6.611 83.262 1.00 10.56 104 CYS H N 1
ATOM 16374 C CA . CYS H 1 74 ? 42.023 -5.313 83.625 1.00 10.65 104 CYS H CA 1
ATOM 16375 C C . CYS H 1 74 ? 41.151 -4.148 83.162 1.00 10.43 104 CYS H C 1
ATOM 16376 O O . CYS H 1 74 ? 41.069 -3.156 83.977 1.00 10.46 104 CYS H O 1
ATOM 16379 N N . ALA H 1 75 ? 40.475 -4.227 82.023 1.00 10.27 105 ALA H N 1
ATOM 16380 C CA . ALA H 1 75 ? 39.711 -3.089 81.451 1.00 10.12 105 ALA H CA 1
ATOM 16381 C C . ALA H 1 75 ? 38.551 -2.780 82.395 1.00 9.99 105 ALA H C 1
ATOM 16382 O O . ALA H 1 75 ? 38.508 -1.643 82.886 1.00 10.02 105 ALA H O 1
ATOM 16384 N N . TYR H 1 76 ? 37.675 -3.740 82.687 1.00 9.89 106 TYR H N 1
ATOM 16385 C CA . TYR H 1 76 ? 36.503 -3.439 83.556 1.00 9.79 106 TYR H CA 1
ATOM 16386 C C . TYR H 1 76 ? 36.881 -3.123 85.011 1.00 9.90 106 TYR H C 1
ATOM 16387 O O . TYR H 1 76 ? 36.446 -2.089 85.520 1.00 9.90 106 TYR H O 1
ATOM 16396 N N . GLN H 1 77 ? 37.735 -3.933 85.638 1.00 10.03 107 GLN H N 1
ATOM 16397 C CA . GLN H 1 77 ? 38.017 -3.649 87.075 1.00 10.16 107 GLN H CA 1
ATOM 16398 C C . GLN H 1 77 ? 38.764 -2.328 87.249 1.00 10.31 107 GLN H C 1
ATOM 16399 O O . GLN H 1 77 ? 38.485 -1.631 88.238 1.00 10.37 107 GLN H O 1
ATOM 16405 N N . GLU H 1 78 ? 39.710 -2.023 86.363 1.00 10.39 108 GLU H N 1
ATOM 16406 C CA . GLU H 1 78 ? 40.401 -0.730 86.535 1.00 10.57 108 GLU H CA 1
ATOM 16407 C C . GLU H 1 78 ? 39.436 0.440 86.288 1.00 10.44 108 GLU H C 1
ATOM 16408 O O . GLU H 1 78 ? 39.498 1.515 87.028 1.00 10.58 108 GLU H O 1
ATOM 16414 N N . MET H 1 79 ? 38.581 0.303 85.299 1.00 10.23 109 MET H N 1
ATOM 16415 C CA . MET H 1 79 ? 37.798 1.510 84.917 1.00 10.18 109 MET H CA 1
ATOM 16416 C C . MET H 1 79 ? 36.687 1.727 85.955 1.00 10.14 109 MET H C 1
ATOM 16417 O O . MET H 1 79 ? 36.480 2.922 86.444 1.00 10.26 109 MET H O 1
ATOM 16422 N N . ILE H 1 80 ? 35.966 0.646 86.314 1.00 10.02 110 ILE H N 1
ATOM 16423 C CA . ILE H 1 80 ? 34.812 0.701 87.265 1.00 10.00 110 ILE H CA 1
ATOM 16424 C C . ILE H 1 80 ? 35.318 1.247 88.605 1.00 10.19 110 ILE H C 1
ATOM 16425 O O . ILE H 1 80 ? 34.556 1.943 89.283 1.00 10.26 110 ILE H O 1
ATOM 16430 N N . THR H 1 81 ? 36.576 0.995 88.951 1.00 10.33 111 THR H N 1
ATOM 16431 C CA . THR H 1 81 ? 37.104 1.379 90.264 1.00 10.56 111 THR H CA 1
ATOM 16432 C C . THR H 1 81 ? 37.687 2.779 90.215 1.00 10.75 111 THR H C 1
ATOM 16433 O O . THR H 1 81 ? 37.392 3.587 91.199 1.00 10.92 111 THR H O 1
ATOM 16437 N N . HIS H 1 82 ? 38.551 3.028 89.240 1.00 10.78 112 HIS H N 1
ATOM 16438 C CA . HIS H 1 82 ? 39.356 4.278 89.270 1.00 11.04 112 HIS H CA 1
ATOM 16439 C C . HIS H 1 82 ? 38.547 5.438 88.706 1.00 10.99 112 HIS H C 1
ATOM 16440 O O . HIS H 1 82 ? 38.724 6.575 89.238 1.00 11.22 112 HIS H O 1
ATOM 16447 N N . LEU H 1 83 ? 37.509 5.169 87.899 1.00 10.74 113 LEU H N 1
ATOM 16448 C CA . LEU H 1 83 ? 36.643 6.285 87.415 1.00 10.74 113 LEU H CA 1
ATOM 16449 C C . LEU H 1 83 ? 35.962 6.992 88.603 1.00 10.91 113 LEU H C 1
ATOM 16450 O O . LEU H 1 83 ? 36.035 8.218 88.651 1.00 11.10 113 LEU H O 1
ATOM 16455 N N . PRO H 1 84 ? 35.292 6.317 89.566 1.00 10.84 114 PRO H N 1
ATOM 16456 C CA . PRO H 1 84 ? 34.789 7.021 90.762 1.00 11.05 114 PRO H CA 1
ATOM 16457 C C . PRO H 1 84 ? 35.868 7.451 91.747 1.00 11.33 114 PRO H C 1
ATOM 16458 O O . PRO H 1 84 ? 35.791 8.538 92.294 1.00 11.58 114 PRO H O 1
ATOM 16462 N N . LEU H 1 85 ? 36.842 6.598 91.993 1.00 11.34 115 LEU H N 1
ATOM 16463 C CA . LEU H 1 85 ? 37.697 6.817 93.176 1.00 11.66 115 LEU H CA 1
ATOM 16464 C C . LEU H 1 85 ? 38.696 7.957 92.870 1.00 11.94 115 LEU H C 1
ATOM 16465 O O . LEU H 1 85 ? 39.135 8.564 93.813 1.00 12.27 115 LEU H O 1
ATOM 16470 N N . CYS H 1 86 ? 39.033 8.238 91.619 1.00 11.85 116 CYS H N 1
ATOM 16471 C CA . CYS H 1 86 ? 40.012 9.331 91.270 1.00 12.14 116 CYS H CA 1
ATOM 16472 C C . CYS H 1 86 ? 39.185 10.598 91.075 1.00 12.21 116 CYS H C 1
ATOM 16473 O O . CYS H 1 86 ? 39.762 11.617 90.897 1.00 12.48 116 CYS H O 1
ATOM 16476 N N . SER H 1 87 ? 37.871 10.511 91.261 1.00 12.03 117 SER H N 1
ATOM 16477 C CA . SER H 1 87 ? 36.932 11.653 91.056 1.00 12.13 117 SER H CA 1
ATOM 16478 C C . SER H 1 87 ? 36.685 12.381 92.381 1.00 12.45 117 SER H C 1
ATOM 16479 O O . SER H 1 87 ? 36.247 13.526 92.353 1.00 14.08 117 SER H O 1
ATOM 16482 N N . ILE H 1 88 ? 37.075 11.750 93.510 1.00 12.83 118 ILE H N 1
ATOM 16483 C CA . ILE H 1 88 ? 36.864 12.255 94.905 1.00 13.46 118 ILE H CA 1
ATOM 16484 C C . ILE H 1 88 ? 38.187 12.292 95.673 1.00 14.99 118 ILE H C 1
ATOM 16485 O O . ILE H 1 88 ? 39.087 11.479 95.500 1.00 15.55 118 ILE H O 1
ATOM 16490 N N . PRO H 1 89 ? 38.326 13.260 96.587 1.00 17.20 119 PRO H N 1
ATOM 16491 C CA . PRO H 1 89 ? 39.498 13.324 97.453 1.00 18.63 119 PRO H CA 1
ATOM 16492 C C . PRO H 1 89 ? 39.526 12.235 98.533 1.00 18.82 119 PRO H C 1
ATOM 16493 O O . PRO H 1 89 ? 38.540 12.049 99.223 1.00 20.36 119 PRO H O 1
ATOM 16497 N N . ASN H 1 90 ? 40.678 11.619 98.744 1.00 19.28 120 ASN H N 1
ATOM 16498 C CA . ASN H 1 90 ? 40.994 10.878 99.992 1.00 22.43 120 ASN H CA 1
ATOM 16499 C C . ASN H 1 90 ? 39.807 10.001 100.428 1.00 20.89 120 ASN H C 1
ATOM 16500 O O . ASN H 1 90 ? 39.307 10.099 101.548 1.00 20.77 120 ASN H O 1
ATOM 16505 N N . PRO H 1 91 ? 39.314 9.064 99.587 1.00 19.65 121 PRO H N 1
ATOM 16506 C CA . PRO H 1 91 ? 38.179 8.239 99.963 1.00 17.76 121 PRO H CA 1
ATOM 16507 C C . PRO H 1 91 ? 38.630 7.318 101.097 1.00 19.98 121 PRO H C 1
ATOM 16508 O O . PRO H 1 91 ? 39.754 6.753 101.014 1.00 21.37 121 PRO H O 1
ATOM 16512 N N . LYS H 1 92 ? 37.767 7.159 102.098 1.00 19.86 122 LYS H N 1
ATOM 16513 C CA . LYS H 1 92 ? 38.077 6.291 103.265 1.00 21.05 122 LYS H CA 1
ATOM 16514 C C . LYS H 1 92 ? 37.259 4.994 103.215 1.00 18.82 122 LYS H C 1
ATOM 16515 O O . LYS H 1 92 ? 37.803 3.938 103.635 1.00 19.28 122 LYS H O 1
ATOM 16521 N N . LYS H 1 93 ? 35.946 5.131 103.016 1.00 17.38 123 LYS H N 1
ATOM 16522 C CA . LYS H 1 93 ? 34.970 4.034 103.249 1.00 15.81 123 LYS H CA 1
ATOM 16523 C C . LYS H 1 93 ? 34.263 3.806 101.901 1.00 14.12 123 LYS H C 1
ATOM 16524 O O . LYS H 1 93 ? 33.567 4.736 101.381 1.00 13.77 123 LYS H O 1
ATOM 16530 N N . VAL H 1 94 ? 34.482 2.626 101.369 1.00 13.10 124 VAL H N 1
ATOM 16531 C CA . VAL H 1 94 ? 33.968 2.188 100.040 1.00 11.91 124 VAL H CA 1
ATOM 16532 C C . VAL H 1 94 ? 33.247 0.839 100.154 1.00 11.74 124 VAL H C 1
ATOM 16533 O O . VAL H 1 94 ? 33.757 -0.039 100.868 1.00 11.87 124 VAL H O 1
ATOM 16537 N N . LEU H 1 95 ? 32.050 0.780 99.555 1.00 11.52 125 LEU H N 1
ATOM 16538 C CA . LEU H 1 95 ? 31.208 -0.418 99.445 1.00 11.36 125 LEU H CA 1
ATOM 16539 C C . LEU H 1 95 ? 31.279 -0.986 98.016 1.00 11.05 125 LEU H C 1
ATOM 16540 O O . LEU H 1 95 ? 31.043 -0.212 97.087 1.00 10.94 125 LEU H O 1
ATOM 16545 N N . VAL H 1 96 ? 31.580 -2.261 97.908 1.00 10.97 126 VAL H N 1
ATOM 16546 C CA . VAL H 1 96 ? 31.506 -3.056 96.634 1.00 10.72 126 VAL H CA 1
ATOM 16547 C C . VAL H 1 96 ? 30.260 -3.935 96.757 1.00 10.67 126 VAL H C 1
ATOM 16548 O O . VAL H 1 96 ? 30.172 -4.761 97.740 1.00 10.81 126 VAL H O 1
ATOM 16552 N N . ILE H 1 97 ? 29.317 -3.764 95.822 1.00 10.53 127 ILE H N 1
ATOM 16553 C CA . ILE H 1 97 ? 28.140 -4.647 95.723 1.00 10.52 127 ILE H CA 1
ATOM 16554 C C . ILE H 1 97 ? 28.352 -5.637 94.579 1.00 10.35 127 ILE H C 1
ATOM 16555 O O . ILE H 1 97 ? 28.703 -5.180 93.433 1.00 10.21 127 ILE H O 1
ATOM 16560 N N . GLY H 1 98 ? 28.189 -6.927 94.853 1.00 10.39 128 GLY H N 1
ATOM 16561 C CA . GLY H 1 98 ? 28.561 -8.029 93.938 1.00 10.30 128 GLY H CA 1
ATOM 16562 C C . GLY H 1 98 ? 30.067 -8.203 93.956 1.00 10.30 128 GLY H C 1
ATOM 16563 O O . GLY H 1 98 ? 30.581 -8.099 95.039 1.00 10.44 128 GLY H O 1
ATOM 16564 N N . GLY H 1 99 ? 30.765 -8.286 92.811 1.00 10.18 129 GLY H N 1
ATOM 16565 C CA . GLY H 1 99 ? 32.260 -8.373 92.765 1.00 10.24 129 GLY H CA 1
ATOM 16566 C C . GLY H 1 99 ? 32.891 -9.632 93.373 1.00 10.41 129 GLY H C 1
ATOM 16567 O O . GLY H 1 99 ? 34.140 -9.650 93.685 1.00 10.55 129 GLY H O 1
ATOM 16568 N N . GLY H 1 100 ? 32.132 -10.721 93.461 1.00 10.44 130 GLY H N 1
ATOM 16569 C CA . GLY H 1 100 ? 32.563 -12.031 93.991 1.00 10.63 130 GLY H CA 1
ATOM 16570 C C . GLY H 1 100 ? 33.868 -12.517 93.379 1.00 10.71 130 GLY H C 1
ATOM 16571 O O . GLY H 1 100 ? 34.524 -13.340 93.960 1.00 10.93 130 GLY H O 1
ATOM 16572 N N . ASP H 1 101 ? 34.267 -12.030 92.192 1.00 10.57 131 ASP H N 1
ATOM 16573 C CA . ASP H 1 101 ? 35.555 -12.468 91.562 1.00 10.69 131 ASP H CA 1
ATOM 16574 C C . ASP H 1 101 ? 36.792 -11.903 92.289 1.00 10.86 131 ASP H C 1
ATOM 16575 O O . ASP H 1 101 ? 37.887 -12.436 92.077 1.00 11.05 131 ASP H O 1
ATOM 16580 N N . GLY H 1 102 ? 36.635 -10.757 92.953 1.00 10.84 132 GLY H N 1
ATOM 16581 C CA . GLY H 1 102 ? 37.630 -10.085 93.815 1.00 11.07 132 GLY H CA 1
ATOM 16582 C C . GLY H 1 102 ? 38.429 -8.995 93.079 1.00 11.03 132 GLY H C 1
ATOM 16583 O O . GLY H 1 102 ? 39.296 -8.398 93.679 1.00 11.26 132 GLY H O 1
ATOM 16584 N N . GLY H 1 103 ? 38.219 -8.818 91.757 1.00 10.81 133 GLY H N 1
ATOM 16585 C CA . GLY H 1 103 ? 38.925 -7.845 90.874 1.00 10.77 133 GLY H CA 1
ATOM 16586 C C . GLY H 1 103 ? 38.754 -6.427 91.393 1.00 10.76 133 GLY H C 1
ATOM 16587 O O . GLY H 1 103 ? 39.768 -5.721 91.564 1.00 10.95 133 GLY H O 1
ATOM 16588 N N . VAL H 1 104 ? 37.505 -6.025 91.561 1.00 10.56 134 VAL H N 1
ATOM 16589 C CA . VAL H 1 104 ? 37.261 -4.660 92.092 1.00 10.58 134 VAL H CA 1
ATOM 16590 C C . VAL H 1 104 ? 37.993 -4.498 93.431 1.00 10.88 134 VAL H C 1
ATOM 16591 O O . VAL H 1 104 ? 38.643 -3.452 93.648 1.00 11.04 134 VAL H O 1
ATOM 16595 N N . LEU H 1 105 ? 37.966 -5.487 94.325 1.00 11.02 135 LEU H N 1
ATOM 16596 C CA . LEU H 1 105 ? 38.642 -5.359 95.631 1.00 11.36 135 LEU H CA 1
ATOM 16597 C C . LEU H 1 105 ? 40.114 -5.063 95.474 1.00 11.63 135 LEU H C 1
ATOM 16598 O O . LEU H 1 105 ? 40.643 -4.186 96.196 1.00 11.89 135 LEU H O 1
ATOM 16603 N N . ARG H 1 106 ? 40.748 -5.720 94.494 1.00 11.61 136 ARG H N 1
ATOM 16604 C CA . ARG H 1 106 ? 42.191 -5.488 94.257 1.00 11.92 136 ARG H CA 1
ATOM 16605 C C . ARG H 1 106 ? 42.448 -4.052 93.801 1.00 11.90 136 ARG H C 1
ATOM 16606 O O . ARG H 1 106 ? 43.447 -3.473 94.221 1.00 12.25 136 ARG H O 1
ATOM 16614 N N . GLU H 1 107 ? 41.622 -3.542 92.879 1.00 11.54 137 GLU H N 1
ATOM 16615 C CA . GLU H 1 107 ? 41.800 -2.159 92.325 1.00 11.52 137 GLU H CA 1
ATOM 16616 C C . GLU H 1 107 ? 41.504 -1.121 93.421 1.00 11.66 137 GLU H C 1
ATOM 16617 O O . GLU H 1 107 ? 42.252 -0.092 93.518 1.00 11.90 137 GLU H O 1
ATOM 16623 N N . VAL H 1 108 ? 40.563 -1.442 94.294 1.00 11.58 138 VAL H N 1
ATOM 16624 C CA . VAL H 1 108 ? 40.167 -0.513 95.385 1.00 11.74 138 VAL H CA 1
ATOM 16625 C C . VAL H 1 108 ? 41.344 -0.389 96.327 1.00 12.19 138 VAL H C 1
ATOM 16626 O O . VAL H 1 108 ? 41.646 0.733 96.762 1.00 12.43 138 VAL H O 1
ATOM 16630 N N . ALA H 1 109 ? 41.966 -1.532 96.595 1.00 12.35 139 ALA H N 1
ATOM 16631 C CA . ALA H 1 109 ? 43.061 -1.619 97.575 1.00 12.85 139 ALA H CA 1
ATOM 16632 C C . ALA H 1 109 ? 44.189 -0.748 97.117 1.00 13.22 139 ALA H C 1
ATOM 16633 O O . ALA H 1 109 ? 45.015 -0.393 97.924 1.00 14.17 139 ALA H O 1
ATOM 16635 N N . ARG H 1 110 ? 44.219 -0.412 95.828 1.00 12.91 140 ARG H N 1
ATOM 16636 C CA . ARG H 1 110 ? 45.391 0.276 95.273 1.00 14.08 140 ARG H CA 1
ATOM 16637 C C . ARG H 1 110 ? 45.409 1.698 95.838 1.00 15.06 140 ARG H C 1
ATOM 16638 O O . ARG H 1 110 ? 46.483 2.336 95.842 1.00 16.25 140 ARG H O 1
ATOM 16646 N N . HIS H 1 111 ? 44.251 2.189 96.308 1.00 16.08 141 HIS H N 1
ATOM 16647 C CA . HIS H 1 111 ? 44.120 3.553 96.909 1.00 15.71 141 HIS H CA 1
ATOM 16648 C C . HIS H 1 111 ? 44.499 3.526 98.393 1.00 18.43 141 HIS H C 1
ATOM 16649 O O . HIS H 1 111 ? 43.686 3.055 99.159 1.00 17.31 141 HIS H O 1
ATOM 16656 N N . ALA H 1 112 ? 45.620 4.156 98.738 1.00 20.31 142 ALA H N 1
ATOM 16657 C CA . ALA H 1 112 ? 46.228 4.133 100.093 1.00 23.68 142 ALA H CA 1
ATOM 16658 C C . ALA H 1 112 ? 45.262 4.726 101.112 1.00 23.54 142 ALA H C 1
ATOM 16659 O O . ALA H 1 112 ? 45.114 4.154 102.198 1.00 22.67 142 ALA H O 1
ATOM 16661 N N . SER H 1 113 ? 44.526 5.753 100.728 1.00 21.91 143 SER H N 1
ATOM 16662 C CA . SER H 1 113 ? 43.639 6.465 101.672 1.00 22.39 143 SER H CA 1
ATOM 16663 C C . SER H 1 113 ? 42.541 5.538 102.245 1.00 21.19 143 SER H C 1
ATOM 16664 O O . SER H 1 113 ? 41.998 5.771 103.376 1.00 19.64 143 SER H O 1
ATOM 16667 N N . ILE H 1 114 ? 42.184 4.465 101.557 1.00 19.45 144 ILE H N 1
ATOM 16668 C CA . ILE H 1 114 ? 41.040 3.599 101.966 1.00 18.66 144 ILE H CA 1
ATOM 16669 C C . ILE H 1 114 ? 41.316 2.933 103.338 1.00 19.07 144 ILE H C 1
ATOM 16670 O O . ILE H 1 114 ? 42.311 2.251 103.434 1.00 19.97 144 ILE H O 1
ATOM 16675 N N . GLU H 1 115 ? 40.393 3.071 104.262 1.00 18.55 145 GLU H N 1
ATOM 16676 C CA . GLU H 1 115 ? 40.440 2.495 105.637 1.00 20.99 145 GLU H CA 1
ATOM 16677 C C . GLU H 1 115 ? 39.584 1.260 105.657 1.00 18.89 145 GLU H C 1
ATOM 16678 O O . GLU H 1 115 ? 40.006 0.333 106.335 1.00 19.93 145 GLU H O 1
ATOM 16684 N N . GLN H 1 116 ? 38.378 1.279 105.064 1.00 17.86 146 GLN H N 1
ATOM 16685 C CA . GLN H 1 116 ? 37.604 0.009 105.002 1.00 17.12 146 GLN H CA 1
ATOM 16686 C C . GLN H 1 116 ? 37.012 -0.163 103.608 1.00 14.63 146 GLN H C 1
ATOM 16687 O O . GLN H 1 116 ? 36.518 0.813 103.063 1.00 13.34 146 GLN H O 1
ATOM 16693 N N . ILE H 1 117 ? 37.130 -1.398 103.127 1.00 13.35 147 ILE H N 1
ATOM 16694 C CA . ILE H 1 117 ? 36.373 -1.907 101.969 1.00 12.40 147 ILE H CA 1
ATOM 16695 C C . ILE H 1 117 ? 35.278 -2.871 102.395 1.00 12.25 147 ILE H C 1
ATOM 16696 O O . ILE H 1 117 ? 35.558 -4.088 102.529 1.00 13.44 147 ILE H O 1
ATOM 16701 N N . ASP H 1 118 ? 34.062 -2.395 102.499 1.00 12.13 148 ASP H N 1
ATOM 16702 C CA . ASP H 1 118 ? 32.928 -3.337 102.674 1.00 12.01 148 ASP H CA 1
ATOM 16703 C C . ASP H 1 118 ? 32.596 -4.028 101.341 1.00 11.65 148 ASP H C 1
ATOM 16704 O O . ASP H 1 118 ? 32.613 -3.389 100.326 1.00 11.46 148 ASP H O 1
ATOM 16709 N N . MET H 1 119 ? 32.204 -5.277 101.403 1.00 11.61 149 MET H N 1
ATOM 16710 C CA . MET H 1 119 ? 31.705 -5.977 100.181 1.00 11.31 149 MET H CA 1
ATOM 16711 C C . MET H 1 119 ? 30.482 -6.783 100.539 1.00 11.32 149 MET H C 1
ATOM 16712 O O . MET H 1 119 ? 30.459 -7.381 101.660 1.00 11.55 149 MET H O 1
ATOM 16717 N N . CYS H 1 120 ? 29.432 -6.690 99.738 1.00 11.13 150 CYS H N 1
ATOM 16718 C CA . CYS H 1 120 ? 28.267 -7.578 99.878 1.00 11.15 150 CYS H CA 1
ATOM 16719 C C . CYS H 1 120 ? 27.997 -8.331 98.556 1.00 10.94 150 CYS H C 1
ATOM 16720 O O . CYS H 1 120 ? 27.574 -7.730 97.605 1.00 10.79 150 CYS H O 1
ATOM 16723 N N . GLU H 1 121 ? 28.331 -9.614 98.553 1.00 10.98 151 GLU H N 1
ATOM 16724 C CA . GLU H 1 121 ? 28.167 -10.571 97.403 1.00 10.85 151 GLU H CA 1
ATOM 16725 C C . GLU H 1 121 ? 27.140 -11.646 97.732 1.00 10.99 151 GLU H C 1
ATOM 16726 O O . GLU H 1 121 ? 27.154 -12.193 98.853 1.00 11.19 151 GLU H O 1
ATOM 16732 N N . ILE H 1 122 ? 26.172 -11.819 96.834 1.00 10.91 152 ILE H N 1
ATOM 16733 C CA . ILE H 1 122 ? 24.993 -12.650 97.176 1.00 11.09 152 ILE H CA 1
ATOM 16734 C C . ILE H 1 122 ? 25.412 -14.142 97.143 1.00 11.19 152 ILE H C 1
ATOM 16735 O O . ILE H 1 122 ? 24.790 -14.963 97.906 1.00 11.41 152 ILE H O 1
ATOM 16740 N N . ASP H 1 123 ? 26.420 -14.520 96.330 1.00 11.07 153 ASP H N 1
ATOM 16741 C CA . ASP H 1 123 ? 26.635 -15.949 95.916 1.00 11.18 153 ASP H CA 1
ATOM 16742 C C . ASP H 1 123 ? 27.999 -16.442 96.424 1.00 11.27 153 ASP H C 1
ATOM 16743 O O . ASP H 1 123 ? 29.042 -16.069 95.878 1.00 11.16 153 ASP H O 1
ATOM 16748 N N . LYS H 1 124 ? 28.025 -17.081 97.629 1.00 11.52 154 LYS H N 1
ATOM 16749 C CA . LYS H 1 124 ? 29.292 -17.613 98.169 1.00 11.69 154 LYS H CA 1
ATOM 16750 C C . LYS H 1 124 ? 29.974 -18.616 97.220 1.00 11.74 154 LYS H C 1
ATOM 16751 O O . LYS H 1 124 ? 31.215 -18.715 97.277 1.00 11.83 154 LYS H O 1
ATOM 16757 N N . MET H 1 125 ? 29.260 -19.333 96.378 1.00 11.72 155 MET H N 1
ATOM 16758 C CA . MET H 1 125 ? 29.886 -20.234 95.364 1.00 11.78 155 MET H CA 1
ATOM 16759 C C . MET H 1 125 ? 30.776 -19.426 94.396 1.00 11.55 155 MET H C 1
ATOM 16760 O O . MET H 1 125 ? 31.855 -19.878 94.098 1.00 11.66 155 MET H O 1
ATOM 16765 N N . VAL H 1 126 ? 30.428 -18.159 94.104 1.00 11.29 156 VAL H N 1
ATOM 16766 C CA . VAL H 1 126 ? 31.291 -17.345 93.224 1.00 11.11 156 VAL H CA 1
ATOM 16767 C C . VAL H 1 126 ? 32.581 -17.028 93.988 1.00 11.22 156 VAL H C 1
ATOM 16768 O O . VAL H 1 126 ? 33.668 -17.069 93.405 1.00 11.26 156 VAL H O 1
ATOM 16772 N N . VAL H 1 127 ? 32.468 -16.676 95.282 1.00 11.32 157 VAL H N 1
ATOM 16773 C CA . VAL H 1 127 ? 33.681 -16.237 96.016 1.00 11.48 157 VAL H CA 1
ATOM 16774 C C . VAL H 1 127 ? 34.594 -17.452 96.036 1.00 11.77 157 VAL H C 1
ATOM 16775 O O . VAL H 1 127 ? 35.783 -17.269 95.891 1.00 11.89 157 VAL H O 1
ATOM 16779 N N . ASP H 1 128 ? 34.062 -18.616 96.437 1.00 11.96 158 ASP H N 1
ATOM 16780 C CA . ASP H 1 128 ? 34.909 -19.824 96.612 1.00 12.34 158 ASP H CA 1
ATOM 16781 C C . ASP H 1 128 ? 35.556 -20.226 95.284 1.00 12.29 158 ASP H C 1
ATOM 16782 O O . ASP H 1 128 ? 36.808 -20.443 95.260 1.00 12.53 158 ASP H O 1
ATOM 16787 N N . VAL H 1 129 ? 34.813 -20.209 94.182 1.00 12.03 159 VAL H N 1
ATOM 16788 C CA . VAL H 1 129 ? 35.438 -20.669 92.874 1.00 12.06 159 VAL H CA 1
ATOM 16789 C C . VAL H 1 129 ? 36.462 -19.668 92.319 1.00 11.95 159 VAL H C 1
ATOM 16790 O O . VAL H 1 129 ? 37.498 -20.132 91.856 1.00 12.16 159 VAL H O 1
ATOM 16794 N N . SER H 1 130 ? 36.258 -18.362 92.589 1.00 11.70 160 SER H N 1
ATOM 16795 C CA . SER H 1 130 ? 37.231 -17.314 92.203 1.00 11.63 160 SER H CA 1
ATOM 16796 C C . SER H 1 130 ? 38.502 -17.496 93.033 1.00 12.00 160 SER H C 1
ATOM 16797 O O . SER H 1 130 ? 39.577 -17.424 92.479 1.00 12.14 160 SER H O 1
ATOM 16800 N N . LYS H 1 131 ? 38.374 -17.726 94.367 1.00 12.20 161 LYS H N 1
ATOM 16801 C CA . LYS H 1 131 ? 39.583 -17.893 95.199 1.00 12.61 161 LYS H CA 1
ATOM 16802 C C . LYS H 1 131 ? 40.323 -19.156 94.749 1.00 12.95 161 LYS H C 1
ATOM 16803 O O . LYS H 1 131 ? 41.534 -19.200 94.774 1.00 13.27 161 LYS H O 1
ATOM 16809 N N . GLN H 1 132 ? 39.595 -20.169 94.401 1.00 12.92 162 GLN H N 1
ATOM 16810 C CA . GLN H 1 132 ? 40.237 -21.455 94.055 1.00 13.30 162 GLN H CA 1
ATOM 16811 C C . GLN H 1 132 ? 40.921 -21.372 92.685 1.00 13.68 162 GLN H C 1
ATOM 16812 O O . GLN H 1 132 ? 42.084 -21.803 92.566 1.00 15.07 162 GLN H O 1
ATOM 16818 N N . PHE H 1 133 ? 40.284 -20.780 91.681 1.00 12.85 163 PHE H N 1
ATOM 16819 C CA . PHE H 1 133 ? 40.705 -21.045 90.282 1.00 14.44 163 PHE H CA 1
ATOM 16820 C C . PHE H 1 133 ? 41.486 -19.853 89.772 1.00 14.77 163 PHE H C 1
ATOM 16821 O O . PHE H 1 133 ? 42.229 -20.029 88.830 1.00 18.02 163 PHE H O 1
ATOM 16829 N N . PHE H 1 134 ? 41.247 -18.663 90.307 1.00 14.20 164 PHE H N 1
ATOM 16830 C CA . PHE H 1 134 ? 41.876 -17.436 89.760 1.00 14.60 164 PHE H CA 1
ATOM 16831 C C . PHE H 1 134 ? 42.981 -16.992 90.722 1.00 18.41 164 PHE H C 1
ATOM 16832 O O . PHE H 1 134 ? 42.731 -16.484 91.809 1.00 20.40 164 PHE H O 1
ATOM 16840 N N . PRO H 1 135 ? 44.254 -16.999 90.298 1.00 22.24 165 PRO H N 1
ATOM 16841 C CA . PRO H 1 135 ? 45.331 -16.597 91.195 1.00 24.35 165 PRO H CA 1
ATOM 16842 C C . PRO H 1 135 ? 45.402 -15.107 91.570 1.00 22.75 165 PRO H C 1
ATOM 16843 O O . PRO H 1 135 ? 45.780 -14.793 92.674 1.00 26.76 165 PRO H O 1
ATOM 16847 N N . ASP H 1 136 ? 44.985 -14.221 90.670 1.00 21.71 166 ASP H N 1
ATOM 16848 C CA . ASP H 1 136 ? 45.401 -12.818 90.885 1.00 24.65 166 ASP H CA 1
ATOM 16849 C C . ASP H 1 136 ? 44.247 -11.910 90.491 1.00 21.38 166 ASP H C 1
ATOM 16850 O O . ASP H 1 136 ? 44.479 -10.711 90.260 1.00 21.99 166 ASP H O 1
ATOM 16855 N N . VAL H 1 137 ? 43.029 -12.464 90.514 1.00 18.44 167 VAL H N 1
ATOM 16856 C CA . VAL H 1 137 ? 41.782 -11.656 90.557 1.00 14.48 167 VAL H CA 1
ATOM 16857 C C . VAL H 1 137 ? 41.409 -11.654 92.027 1.00 15.47 167 VAL H C 1
ATOM 16858 O O . VAL H 1 137 ? 41.299 -10.543 92.530 1.00 15.86 167 VAL H O 1
ATOM 16862 N N . ALA H 1 138 ? 41.246 -12.857 92.610 1.00 16.41 168 ALA H N 1
ATOM 16863 C CA . ALA H 1 138 ? 40.779 -13.077 93.998 1.00 16.29 168 ALA H CA 1
ATOM 16864 C C . ALA H 1 138 ? 41.910 -12.791 95.005 1.00 19.11 168 ALA H C 1
ATOM 16865 O O . ALA H 1 138 ? 41.647 -12.828 96.252 1.00 15.22 168 ALA H O 1
ATOM 16867 N N . ILE H 1 139 ? 43.108 -12.386 94.528 1.00 21.12 169 ILE H N 1
ATOM 16868 C CA . ILE H 1 139 ? 44.095 -11.861 95.501 1.00 23.00 169 ILE H CA 1
ATOM 16869 C C . ILE H 1 139 ? 43.412 -10.681 96.229 1.00 22.46 169 ILE H C 1
ATOM 16870 O O . ILE H 1 139 ? 43.781 -10.457 97.394 1.00 19.85 169 ILE H O 1
ATOM 16875 N N . GLY H 1 140 ? 42.334 -10.071 95.652 1.00 20.52 170 GLY H N 1
ATOM 16876 C CA . GLY H 1 140 ? 41.534 -9.001 96.323 1.00 19.97 170 GLY H CA 1
ATOM 16877 C C . GLY H 1 140 ? 41.133 -9.304 97.775 1.00 18.80 170 GLY H C 1
ATOM 16878 O O . GLY H 1 140 ? 41.146 -8.375 98.645 1.00 20.25 170 GLY H O 1
ATOM 16879 N N . TYR H 1 141 ? 40.896 -10.569 98.110 1.00 19.48 171 TYR H N 1
ATOM 16880 C CA . TYR H 1 141 ? 40.349 -10.946 99.448 1.00 16.97 171 TYR H CA 1
ATOM 16881 C C . TYR H 1 141 ? 41.261 -10.880 100.695 1.00 20.58 171 TYR H C 1
ATOM 16882 O O . TYR H 1 141 ? 40.667 -10.822 101.784 1.00 20.11 171 TYR H O 1
ATOM 16891 N N . GLU H 1 142 ? 42.596 -10.876 100.615 1.00 23.68 172 GLU H N 1
ATOM 16892 C CA . GLU H 1 142 ? 43.330 -11.067 101.888 1.00 27.86 172 GLU H CA 1
ATOM 16893 C C . GLU H 1 142 ? 43.700 -9.726 102.522 1.00 25.03 172 GLU H C 1
ATOM 16894 O O . GLU H 1 142 ? 44.176 -9.726 103.668 1.00 28.27 172 GLU H O 1
ATOM 16900 N N . ASP H 1 143 ? 43.437 -8.642 101.846 1.00 22.44 173 ASP H N 1
ATOM 16901 C CA . ASP H 1 143 ? 43.743 -7.300 102.369 1.00 22.99 173 ASP H CA 1
ATOM 16902 C C . ASP H 1 143 ? 42.940 -7.066 103.667 1.00 22.85 173 ASP H C 1
ATOM 16903 O O . ASP H 1 143 ? 41.706 -7.208 103.718 1.00 19.79 173 ASP H O 1
ATOM 16908 N N . PRO H 1 144 ? 43.669 -6.777 104.754 1.00 23.20 174 PRO H N 1
ATOM 16909 C CA . PRO H 1 144 ? 43.066 -6.647 106.075 1.00 23.40 174 PRO H CA 1
ATOM 16910 C C . PRO H 1 144 ? 41.921 -5.626 106.054 1.00 20.65 174 PRO H C 1
ATOM 16911 O O . PRO H 1 144 ? 41.024 -5.797 106.931 1.00 20.05 174 PRO H O 1
ATOM 16915 N N . ARG H 1 145 ? 41.871 -4.729 105.045 1.00 17.46 175 ARG H N 1
ATOM 16916 C CA . ARG H 1 145 ? 40.804 -3.700 104.960 1.00 16.34 175 ARG H CA 1
ATOM 16917 C C . ARG H 1 145 ? 39.496 -4.289 104.420 1.00 14.60 175 ARG H C 1
ATOM 16918 O O . ARG H 1 145 ? 38.492 -3.550 104.446 1.00 13.45 175 ARG H O 1
ATOM 16926 N N . VAL H 1 146 ? 39.501 -5.536 103.946 1.00 14.38 176 VAL H N 1
ATOM 16927 C CA . VAL H 1 146 ? 38.317 -6.126 103.262 1.00 13.48 176 VAL H CA 1
ATOM 16928 C C . VAL H 1 146 ? 37.389 -6.734 104.292 1.00 13.05 176 VAL H C 1
ATOM 16929 O O . VAL H 1 146 ? 37.876 -7.394 105.159 1.00 13.40 176 VAL H O 1
ATOM 16933 N N . ASN H 1 147 ? 36.090 -6.451 104.188 1.00 12.77 177 ASN H N 1
ATOM 16934 C CA . ASN H 1 147 ? 35.041 -6.918 105.111 1.00 12.84 177 ASN H CA 1
ATOM 16935 C C . ASN H 1 147 ? 33.926 -7.499 104.270 1.00 12.47 177 ASN H C 1
ATOM 16936 O O . ASN H 1 147 ? 33.042 -6.716 103.804 1.00 12.23 177 ASN H O 1
ATOM 16941 N N . LEU H 1 148 ? 33.991 -8.802 104.055 1.00 12.45 178 LEU H N 1
ATOM 16942 C CA . LEU H 1 148 ? 33.080 -9.486 103.173 1.00 12.15 178 LEU H CA 1
ATOM 16943 C C . LEU H 1 148 ? 31.843 -9.943 103.913 1.00 12.22 178 LEU H C 1
ATOM 16944 O O . LEU H 1 148 ? 31.957 -10.754 104.891 1.00 12.51 178 LEU H O 1
ATOM 16949 N N . VAL H 1 149 ? 30.689 -9.539 103.413 1.00 12.00 179 VAL H N 1
ATOM 16950 C CA . VAL H 1 149 ? 29.365 -10.097 103.768 1.00 12.03 179 VAL H CA 1
ATOM 16951 C C . VAL H 1 149 ? 28.782 -10.891 102.600 1.00 11.79 179 VAL H C 1
ATOM 16952 O O . VAL H 1 149 ? 28.816 -10.383 101.454 1.00 11.54 179 VAL H O 1
ATOM 16956 N N . ILE H 1 150 ? 28.181 -12.031 102.891 1.00 11.91 180 ILE H N 1
ATOM 16957 C CA . ILE H 1 150 ? 27.399 -12.797 101.891 1.00 11.76 180 ILE H CA 1
ATOM 16958 C C . ILE H 1 150 ? 25.941 -12.454 102.014 1.00 11.79 180 ILE H C 1
ATOM 16959 O O . ILE H 1 150 ? 25.381 -12.790 103.044 1.00 12.37 180 ILE H O 1
ATOM 16964 N N . GLY H 1 151 ? 25.397 -11.706 101.075 1.00 11.59 181 GLY H N 1
ATOM 16965 C CA . GLY H 1 151 ? 23.965 -11.403 101.082 1.00 11.67 181 GLY H CA 1
ATOM 16966 C C . GLY H 1 151 ? 23.537 -10.640 99.845 1.00 11.47 181 GLY H C 1
ATOM 16967 O O . GLY H 1 151 ? 24.363 -10.298 99.048 1.00 11.26 181 GLY H O 1
ATOM 16968 N N . ASP H 1 152 ? 22.244 -10.341 99.766 1.00 11.58 182 ASP H N 1
ATOM 16969 C CA . ASP H 1 152 ? 21.715 -9.499 98.710 1.00 11.47 182 ASP H CA 1
ATOM 16970 C C . ASP H 1 152 ? 22.153 -8.059 98.981 1.00 11.42 182 ASP H C 1
ATOM 16971 O O . ASP H 1 152 ? 21.836 -7.532 100.116 1.00 11.63 182 ASP H O 1
ATOM 16976 N N . GLY H 1 153 ? 22.778 -7.412 97.991 1.00 11.20 183 GLY H N 1
ATOM 16977 C CA . GLY H 1 153 ? 23.134 -6.001 98.064 1.00 11.18 183 GLY H CA 1
ATOM 16978 C C . GLY H 1 153 ? 21.921 -5.148 98.398 1.00 11.40 183 GLY H C 1
ATOM 16979 O O . GLY H 1 153 ? 22.118 -4.132 99.035 1.00 11.50 183 GLY H O 1
ATOM 16980 N N . VAL H 1 154 ? 20.705 -5.530 97.992 1.00 11.53 184 VAL H N 1
ATOM 16981 C CA . VAL H 1 154 ? 19.485 -4.709 98.256 1.00 11.81 184 VAL H CA 1
ATOM 16982 C C . VAL H 1 154 ? 19.289 -4.585 99.805 1.00 12.06 184 VAL H C 1
ATOM 16983 O O . VAL H 1 154 ? 19.227 -3.468 100.373 1.00 12.21 184 VAL H O 1
ATOM 16987 N N . ALA H 1 155 ? 19.190 -5.708 100.499 1.00 12.14 185 ALA H N 1
ATOM 16988 C CA . ALA H 1 155 ? 19.082 -5.714 101.980 1.00 12.40 185 ALA H CA 1
ATOM 16989 C C . ALA H 1 155 ? 20.287 -5.007 102.639 1.00 12.32 185 ALA H C 1
ATOM 16990 O O . ALA H 1 155 ? 20.091 -4.184 103.602 1.00 12.57 185 ALA H O 1
ATOM 16992 N N . PHE H 1 156 ? 21.493 -5.248 102.183 1.00 12.06 186 PHE H N 1
ATOM 16993 C CA . PHE H 1 156 ? 22.703 -4.580 102.715 1.00 12.03 186 PHE H CA 1
ATOM 16994 C C . PHE H 1 156 ? 22.587 -3.047 102.692 1.00 12.11 186 PHE H C 1
ATOM 16995 O O . PHE H 1 156 ? 22.887 -2.344 103.734 1.00 12.33 186 PHE H O 1
ATOM 17003 N N . LEU H 1 157 ? 22.208 -2.482 101.564 1.00 11.98 187 LEU H N 1
ATOM 17004 C CA . LEU H 1 157 ? 22.083 -1.013 101.429 1.00 12.09 187 LEU H CA 1
ATOM 17005 C C . LEU H 1 157 ? 21.037 -0.508 102.440 1.00 12.47 187 LEU H C 1
ATOM 17006 O O . LEU H 1 157 ? 21.234 0.571 103.048 1.00 12.66 187 LEU H O 1
ATOM 17011 N N . LYS H 1 158 ? 19.936 -1.210 102.612 1.00 12.82 188 LYS H N 1
ATOM 17012 C CA . LYS H 1 158 ? 18.865 -0.748 103.517 1.00 14.61 188 LYS H CA 1
ATOM 17013 C C . LYS H 1 158 ? 19.404 -0.685 104.966 1.00 13.79 188 LYS H C 1
ATOM 17014 O O . LYS H 1 158 ? 18.839 0.063 105.757 1.00 13.73 188 LYS H O 1
ATOM 17020 N N . ASN H 1 159 ? 20.479 -1.424 105.285 1.00 13.04 189 ASN H N 1
ATOM 17021 C CA . ASN H 1 159 ? 21.043 -1.542 106.652 1.00 13.35 189 ASN H CA 1
ATOM 17022 C C . ASN H 1 159 ? 22.075 -0.444 106.895 1.00 13.64 189 ASN H C 1
ATOM 17023 O O . ASN H 1 159 ? 22.445 -0.197 108.068 1.00 13.56 189 ASN H O 1
ATOM 17028 N N . ALA H 1 160 ? 22.475 0.286 105.856 1.00 13.07 190 ALA H N 1
ATOM 17029 C CA . ALA H 1 160 ? 23.650 1.163 105.915 1.00 13.07 190 ALA H CA 1
ATOM 17030 C C . ALA H 1 160 ? 23.292 2.357 106.772 1.00 13.96 190 ALA H C 1
ATOM 17031 O O . ALA H 1 160 ? 22.107 2.731 106.757 1.00 13.79 190 ALA H O 1
ATOM 17033 N N . ALA H 1 161 ? 24.254 2.931 107.467 1.00 14.94 191 ALA H N 1
ATOM 17034 C CA . ALA H 1 161 ? 23.988 4.205 108.184 1.00 18.36 191 ALA H CA 1
ATOM 17035 C C . ALA H 1 161 ? 23.887 5.307 107.103 1.00 20.60 191 ALA H C 1
ATOM 17036 O O . ALA H 1 161 ? 24.620 5.154 106.082 1.00 18.88 191 ALA H O 1
ATOM 17038 N N . GLU H 1 162 ? 22.934 6.246 107.197 1.00 21.31 192 GLU H N 1
ATOM 17039 C CA . GLU H 1 162 ? 22.744 7.355 106.217 1.00 21.51 192 GLU H CA 1
ATOM 17040 C C . GLU H 1 162 ? 24.067 8.096 106.138 1.00 21.20 192 GLU H C 1
ATOM 17041 O O . GLU H 1 162 ? 24.674 8.301 107.195 1.00 22.26 192 GLU H O 1
ATOM 17047 N N . GLY H 1 163 ? 24.508 8.470 104.946 1.00 17.07 193 GLY H N 1
ATOM 17048 C CA . GLY H 1 163 ? 25.674 9.340 104.802 1.00 16.66 193 GLY H CA 1
ATOM 17049 C C . GLY H 1 163 ? 26.953 8.633 105.159 1.00 15.54 193 GLY H C 1
ATOM 17050 O O . GLY H 1 163 ? 27.963 9.315 105.386 1.00 16.18 193 GLY H O 1
ATOM 17051 N N . SER H 1 164 ? 26.970 7.308 105.187 1.00 14.66 194 SER H N 1
ATOM 17052 C CA . SER H 1 164 ? 28.136 6.597 105.755 1.00 15.26 194 SER H CA 1
ATOM 17053 C C . SER H 1 164 ? 29.247 6.282 104.737 1.00 15.88 194 SER H C 1
ATOM 17054 O O . SER H 1 164 ? 30.423 6.004 105.203 1.00 16.74 194 SER H O 1
ATOM 17057 N N . TYR H 1 165 ? 28.995 6.245 103.408 1.00 13.34 195 TYR H N 1
ATOM 17058 C CA . TYR H 1 165 ? 30.078 5.807 102.472 1.00 12.70 195 TYR H CA 1
ATOM 17059 C C . TYR H 1 165 ? 30.497 6.984 101.600 1.00 12.71 195 TYR H C 1
ATOM 17060 O O . TYR H 1 165 ? 29.600 7.708 101.155 1.00 12.72 195 TYR H O 1
ATOM 17069 N N . ASP H 1 166 ? 31.803 7.101 101.325 1.00 12.72 196 ASP H N 1
ATOM 17070 C CA . ASP H 1 166 ? 32.353 7.978 100.262 1.00 12.67 196 ASP H CA 1
ATOM 17071 C C . ASP H 1 166 ? 31.985 7.467 98.872 1.00 12.26 196 ASP H C 1
ATOM 17072 O O . ASP H 1 166 ? 31.896 8.313 97.976 1.00 12.24 196 ASP H O 1
ATOM 17077 N N . ALA H 1 167 ? 32.019 6.154 98.658 1.00 12.00 197 ALA H N 1
ATOM 17078 C CA . ALA H 1 167 ? 31.812 5.581 97.305 1.00 11.65 197 ALA H CA 1
ATOM 17079 C C . ALA H 1 167 ? 31.098 4.250 97.392 1.00 11.46 197 ALA H C 1
ATOM 17080 O O . ALA H 1 167 ? 31.428 3.451 98.352 1.00 11.54 197 ALA H O 1
ATOM 17082 N N . VAL H 1 168 ? 30.251 3.970 96.382 1.00 11.23 198 VAL H N 1
ATOM 17083 C CA . VAL H 1 168 ? 29.619 2.652 96.215 1.00 11.05 198 VAL H CA 1
ATOM 17084 C C . VAL H 1 168 ? 29.813 2.256 94.748 1.00 10.79 198 VAL H C 1
ATOM 17085 O O . VAL H 1 168 ? 29.419 3.003 93.906 1.00 10.76 198 VAL H O 1
ATOM 17089 N N . ILE H 1 169 ? 30.462 1.125 94.577 1.00 10.65 199 ILE H N 1
ATOM 17090 C CA . ILE H 1 169 ? 30.634 0.470 93.238 1.00 10.42 199 ILE H CA 1
ATOM 17091 C C . ILE H 1 169 ? 29.691 -0.738 93.156 1.00 10.33 199 ILE H C 1
ATOM 17092 O O . ILE H 1 169 ? 29.827 -1.709 94.015 1.00 10.37 199 ILE H O 1
ATOM 17097 N N . VAL H 1 170 ? 28.822 -0.747 92.144 1.00 10.24 200 VAL H N 1
ATOM 17098 C CA . VAL H 1 170 ? 27.841 -1.818 91.912 1.00 10.19 200 VAL H CA 1
ATOM 17099 C C . VAL H 1 170 ? 28.464 -2.709 90.842 1.00 10.03 200 VAL H C 1
ATOM 17100 O O . VAL H 1 170 ? 28.317 -2.393 89.639 1.00 9.96 200 VAL H O 1
ATOM 17104 N N . ASP H 1 171 ? 29.206 -3.757 91.228 1.00 10.00 201 ASP H N 1
ATOM 17105 C CA . ASP H 1 171 ? 29.851 -4.650 90.210 1.00 9.89 201 ASP H CA 1
ATOM 17106 C C . ASP H 1 171 ? 28.971 -5.895 90.019 1.00 9.89 201 ASP H C 1
ATOM 17107 O O . ASP H 1 171 ? 29.241 -6.959 90.613 1.00 9.94 201 ASP H O 1
ATOM 17112 N N . SER H 1 172 ? 27.801 -5.687 89.455 1.00 9.91 202 SER H N 1
ATOM 17113 C CA . SER H 1 172 ? 26.744 -6.714 89.426 1.00 9.98 202 SER H CA 1
ATOM 17114 C C . SER H 1 172 ? 26.758 -7.472 88.078 1.00 9.93 202 SER H C 1
ATOM 17115 O O . SER H 1 172 ? 27.152 -6.888 86.992 1.00 9.85 202 SER H O 1
ATOM 17118 N N . SER H 1 173 ? 26.215 -8.708 88.093 1.00 10.02 203 SER H N 1
ATOM 17119 C CA . SER H 1 173 ? 25.773 -9.413 86.854 1.00 10.06 203 SER H CA 1
ATOM 17120 C C . SER H 1 173 ? 24.599 -8.661 86.211 1.00 10.16 203 SER H C 1
ATOM 17121 O O . SER H 1 173 ? 24.222 -7.514 86.633 1.00 10.18 203 SER H O 1
ATOM 17124 N N . ASP H 1 174 ? 24.124 -9.203 85.109 1.00 10.25 204 ASP H N 1
ATOM 17125 C CA . ASP H 1 174 ? 23.019 -8.597 84.313 1.00 10.41 204 ASP H CA 1
ATOM 17126 C C . ASP H 1 174 ? 21.678 -8.631 85.048 1.00 10.65 204 ASP H C 1
ATOM 17127 O O . ASP H 1 174 ? 21.461 -9.385 85.955 1.00 10.71 204 ASP H O 1
ATOM 17132 N N . PRO H 1 175 ? 20.668 -7.905 84.578 1.00 10.85 205 PRO H N 1
ATOM 17133 C CA . PRO H 1 175 ? 19.368 -7.859 85.226 1.00 11.14 205 PRO H CA 1
ATOM 17134 C C . PRO H 1 175 ? 18.569 -9.144 85.169 1.00 11.38 205 PRO H C 1
ATOM 17135 O O . PRO H 1 175 ? 17.604 -9.220 85.989 1.00 11.62 205 PRO H O 1
ATOM 17139 N N . ILE H 1 176 ? 19.001 -10.131 84.380 1.00 11.34 206 ILE H N 1
ATOM 17140 C CA . ILE H 1 176 ? 18.346 -11.465 84.401 1.00 11.59 206 ILE H CA 1
ATOM 17141 C C . ILE H 1 176 ? 19.113 -12.316 85.428 1.00 11.42 206 ILE H C 1
ATOM 17142 O O . ILE H 1 176 ? 20.375 -12.606 85.226 1.00 11.15 206 ILE H O 1
ATOM 17147 N N . GLY H 1 177 ? 18.426 -12.684 86.519 1.00 11.59 207 GLY H N 1
ATOM 17148 C CA . GLY H 1 177 ? 19.008 -13.378 87.674 1.00 11.49 207 GLY H CA 1
ATOM 17149 C C . GLY H 1 177 ? 18.969 -12.476 88.912 1.00 11.43 207 GLY H C 1
ATOM 17150 O O . GLY H 1 177 ? 18.205 -11.515 88.989 1.00 11.55 207 GLY H O 1
ATOM 17151 N N . PRO H 1 178 ? 19.864 -12.744 89.863 1.00 11.27 208 PRO H N 1
ATOM 17152 C CA . PRO H 1 178 ? 19.787 -12.126 91.183 1.00 11.28 208 PRO H CA 1
ATOM 17153 C C . PRO H 1 178 ? 20.097 -10.630 91.223 1.00 11.13 208 PRO H C 1
ATOM 17154 O O . PRO H 1 178 ? 19.750 -9.952 92.223 1.00 11.22 208 PRO H O 1
ATOM 17158 N N . ALA H 1 179 ? 20.631 -10.067 90.129 1.00 10.95 209 ALA H N 1
ATOM 17159 C CA . ALA H 1 179 ? 21.021 -8.637 90.086 1.00 10.82 209 ALA H CA 1
ATOM 17160 C C . ALA H 1 179 ? 19.865 -7.753 89.630 1.00 11.03 209 ALA H C 1
ATOM 17161 O O . ALA H 1 179 ? 19.970 -6.519 89.726 1.00 11.00 209 ALA H O 1
ATOM 17163 N N . LYS H 1 180 ? 18.733 -8.338 89.305 1.00 11.29 210 LYS H N 1
ATOM 17164 C CA . LYS H 1 180 ? 17.598 -7.576 88.772 1.00 11.56 210 LYS H CA 1
ATOM 17165 C C . LYS H 1 180 ? 17.399 -6.253 89.519 1.00 11.63 210 LYS H C 1
ATOM 17166 O O . LYS H 1 180 ? 17.346 -5.164 88.841 1.00 11.65 210 LYS H O 1
ATOM 17172 N N . GLU H 1 181 ? 17.162 -6.307 90.840 1.00 11.72 211 GLU H N 1
ATOM 17173 C CA A GLU H 1 181 ? 16.664 -5.093 91.563 0.36 11.91 211 GLU H CA 1
ATOM 17174 C CA B GLU H 1 181 ? 16.683 -5.105 91.601 0.64 11.91 211 GLU H CA 1
ATOM 17175 C C . GLU H 1 181 ? 17.779 -4.043 91.718 1.00 11.65 211 GLU H C 1
ATOM 17176 O O . GLU H 1 181 ? 17.466 -2.868 92.153 1.00 11.81 211 GLU H O 1
ATOM 17187 N N . LEU H 1 182 ? 19.018 -4.390 91.447 1.00 11.32 212 LEU H N 1
ATOM 17188 C CA . LEU H 1 182 ? 20.135 -3.428 91.606 1.00 11.12 212 LEU H CA 1
ATOM 17189 C C . LEU H 1 182 ? 20.102 -2.415 90.451 1.00 11.12 212 LEU H C 1
ATOM 17190 O O . LEU H 1 182 ? 20.784 -1.409 90.544 1.00 11.04 212 LEU H O 1
ATOM 17195 N N . PHE H 1 183 ? 19.282 -2.697 89.464 1.00 11.25 213 PHE H N 1
ATOM 17196 C CA . PHE H 1 183 ? 19.071 -1.798 88.299 1.00 11.33 213 PHE H CA 1
ATOM 17197 C C . PHE H 1 183 ? 17.837 -0.915 88.497 1.00 11.72 213 PHE H C 1
ATOM 17198 O O . PHE H 1 183 ? 17.580 -0.059 87.547 1.00 11.85 213 PHE H O 1
ATOM 17206 N N . GLU H 1 184 ? 17.127 -1.042 89.627 1.00 12.33 214 GLU H N 1
ATOM 17207 C CA A GLU H 1 184 ? 15.809 -0.363 89.782 0.50 13.47 214 GLU H CA 1
ATOM 17208 C CA B GLU H 1 184 ? 15.796 -0.390 89.801 0.50 13.32 214 GLU H CA 1
ATOM 17209 C C . GLU H 1 184 ? 15.893 0.810 90.769 1.00 13.93 214 GLU H C 1
ATOM 17210 O O . GLU H 1 184 ? 16.865 0.941 91.497 1.00 12.28 214 GLU H O 1
ATOM 17221 N N . LYS H 1 185 ? 14.919 1.702 90.672 1.00 15.46 215 LYS H N 1
ATOM 17222 C CA . LYS H 1 185 ? 14.893 2.980 91.405 1.00 16.54 215 LYS H CA 1
ATOM 17223 C C . LYS H 1 185 ? 15.039 2.772 92.908 1.00 15.42 215 LYS H C 1
ATOM 17224 O O . LYS H 1 185 ? 15.858 3.429 93.503 1.00 15.78 215 LYS H O 1
ATOM 17230 N N . PRO H 1 186 ? 14.309 1.851 93.573 1.00 15.41 216 PRO H N 1
ATOM 17231 C CA . PRO H 1 186 ? 14.404 1.760 95.031 1.00 15.27 216 PRO H CA 1
ATOM 17232 C C . PRO H 1 186 ? 15.852 1.507 95.505 1.00 14.17 216 PRO H C 1
ATOM 17233 O O . PRO H 1 186 ? 16.360 2.195 96.422 1.00 13.63 216 PRO H O 1
ATOM 17237 N N . PHE H 1 187 ? 16.541 0.609 94.831 1.00 12.53 217 PHE H N 1
ATOM 17238 C CA . PHE H 1 187 ? 17.987 0.370 95.106 1.00 12.15 217 PHE H CA 1
ATOM 17239 C C . PHE H 1 187 ? 18.808 1.655 94.976 1.00 12.08 217 PHE H C 1
ATOM 17240 O O . PHE H 1 187 ? 19.476 2.022 95.975 1.00 12.07 217 PHE H O 1
ATOM 17248 N N . PHE H 1 188 ? 18.705 2.382 93.851 1.00 12.09 218 PHE H N 1
ATOM 17249 C CA . PHE H 1 188 ? 19.466 3.631 93.679 1.00 12.06 218 PHE H CA 1
ATOM 17250 C C . PHE H 1 188 ? 19.075 4.566 94.807 1.00 12.85 218 PHE H C 1
ATOM 17251 O O . PHE H 1 188 ? 20.026 5.157 95.271 1.00 13.26 218 PHE H O 1
ATOM 17259 N N . GLN H 1 189 ? 17.794 4.684 95.194 1.00 13.69 219 GLN H N 1
ATOM 17260 C CA . GLN H 1 189 ? 17.397 5.631 96.279 1.00 15.61 219 GLN H CA 1
ATOM 17261 C C . GLN H 1 189 ? 18.204 5.248 97.530 1.00 14.87 219 GLN H C 1
ATOM 17262 O O . GLN H 1 189 ? 18.703 6.140 98.225 1.00 15.03 219 GLN H O 1
ATOM 17268 N N . SER H 1 190 ? 18.302 3.961 97.834 1.00 13.81 220 SER H N 1
ATOM 17269 C CA . SER H 1 190 ? 18.979 3.483 99.075 1.00 14.14 220 SER H CA 1
ATOM 17270 C C . SER H 1 190 ? 20.491 3.795 98.977 1.00 12.59 220 SER H C 1
ATOM 17271 O O . SER H 1 190 ? 21.117 4.144 100.023 1.00 12.60 220 SER H O 1
ATOM 17274 N N . VAL H 1 191 ? 21.093 3.710 97.804 1.00 12.21 221 VAL H N 1
ATOM 17275 C CA . VAL H 1 191 ? 22.554 4.066 97.601 1.00 11.99 221 VAL H CA 1
ATOM 17276 C C . VAL H 1 191 ? 22.767 5.564 97.948 1.00 12.24 221 VAL H C 1
ATOM 17277 O O . VAL H 1 191 ? 23.786 5.980 98.591 1.00 12.27 221 VAL H O 1
ATOM 17281 N N . ALA H 1 192 ? 21.868 6.380 97.437 1.00 12.87 222 ALA H N 1
ATOM 17282 C CA . ALA H 1 192 ? 21.898 7.850 97.582 1.00 14.81 222 ALA H CA 1
ATOM 17283 C C . ALA H 1 192 ? 21.828 8.157 99.081 1.00 14.21 222 ALA H C 1
ATOM 17284 O O . ALA H 1 192 ? 22.753 8.797 99.573 1.00 14.46 222 ALA H O 1
ATOM 17286 N N . ARG H 1 193 ? 20.951 7.472 99.819 1.00 15.20 223 ARG H N 1
ATOM 17287 C CA . ARG H 1 193 ? 20.837 7.582 101.307 1.00 16.76 223 ARG H CA 1
ATOM 17288 C C . ARG H 1 193 ? 22.139 7.146 102.025 1.00 15.33 223 ARG H C 1
ATOM 17289 O O . ARG H 1 193 ? 22.570 7.811 102.950 1.00 15.32 223 ARG H O 1
ATOM 17297 N N . ALA H 1 194 ? 22.802 6.098 101.609 1.00 13.15 224 ALA H N 1
ATOM 17298 C CA . ALA H 1 194 ? 24.012 5.510 102.238 1.00 12.84 224 ALA H CA 1
ATOM 17299 C C . ALA H 1 194 ? 25.241 6.355 102.025 1.00 12.83 224 ALA H C 1
ATOM 17300 O O . ALA H 1 194 ? 26.237 6.183 102.791 1.00 12.89 224 ALA H O 1
ATOM 17302 N N . LEU H 1 195 ? 25.231 7.159 100.958 1.00 12.76 225 LEU H N 1
ATOM 17303 C CA . LEU H 1 195 ? 26.373 8.003 100.582 1.00 12.76 225 LEU H CA 1
ATOM 17304 C C . LEU H 1 195 ? 26.379 9.306 101.408 1.00 13.19 225 LEU H C 1
ATOM 17305 O O . LEU H 1 195 ? 25.297 9.892 101.613 1.00 14.29 225 LEU H O 1
ATOM 17310 N N . ARG H 1 196 ? 27.575 9.738 101.808 1.00 13.31 226 ARG H N 1
ATOM 17311 C CA . ARG H 1 196 ? 27.813 11.129 102.274 1.00 15.63 226 ARG H CA 1
ATOM 17312 C C . ARG H 1 196 ? 27.340 12.137 101.214 1.00 15.26 226 ARG H C 1
ATOM 17313 O O . ARG H 1 196 ? 27.088 11.785 100.079 1.00 13.44 226 ARG H O 1
ATOM 17321 N N . PRO H 1 197 ? 27.074 13.412 101.585 1.00 15.86 227 PRO H N 1
ATOM 17322 C CA . PRO H 1 197 ? 26.879 14.474 100.597 1.00 15.62 227 PRO H CA 1
ATOM 17323 C C . PRO H 1 197 ? 28.152 14.587 99.746 1.00 15.46 227 PRO H C 1
ATOM 17324 O O . PRO H 1 197 ? 29.249 14.568 100.287 1.00 15.02 227 PRO H O 1
ATOM 17328 N N . GLY H 1 198 ? 27.999 14.708 98.410 1.00 14.85 228 GLY H N 1
ATOM 17329 C CA . GLY H 1 198 ? 29.131 14.655 97.462 1.00 14.32 228 GLY H CA 1
ATOM 17330 C C . GLY H 1 198 ? 29.630 13.224 97.190 1.00 13.17 228 GLY H C 1
ATOM 17331 O O . GLY H 1 198 ? 30.561 13.096 96.397 1.00 12.96 228 GLY H O 1
ATOM 17332 N N . GLY H 1 199 ? 29.058 12.212 97.843 1.00 13.03 229 GLY H N 1
ATOM 17333 C CA . GLY H 1 199 ? 29.524 10.815 97.710 1.00 12.67 229 GLY H CA 1
ATOM 17334 C C . GLY H 1 199 ? 29.213 10.321 96.293 1.00 12.32 229 GLY H C 1
ATOM 17335 O O . GLY H 1 199 ? 28.309 10.880 95.717 1.00 12.39 229 GLY H O 1
ATOM 17336 N N . VAL H 1 200 ? 29.904 9.292 95.806 1.00 12.02 230 VAL H N 1
ATOM 17337 C CA . VAL H 1 200 ? 29.743 8.819 94.409 1.00 11.72 230 VAL H CA 1
ATOM 17338 C C . VAL H 1 200 ? 29.340 7.356 94.335 1.00 11.45 230 VAL H C 1
ATOM 17339 O O . VAL H 1 200 ? 29.708 6.508 95.220 1.00 11.43 230 VAL H O 1
ATOM 17343 N N . VAL H 1 201 ? 28.665 7.048 93.243 1.00 11.28 231 VAL H N 1
ATOM 17344 C CA . VAL H 1 201 ? 28.302 5.661 92.903 1.00 11.03 231 VAL H CA 1
ATOM 17345 C C . VAL H 1 201 ? 28.702 5.480 91.436 1.00 10.83 231 VAL H C 1
ATOM 17346 O O . VAL H 1 201 ? 28.538 6.417 90.624 1.00 10.90 231 VAL H O 1
ATOM 17350 N N . CYS H 1 202 ? 29.237 4.302 91.222 1.00 10.62 232 CYS H N 1
ATOM 17351 C CA . CYS H 1 202 ? 29.565 3.752 89.908 1.00 10.42 232 CYS H CA 1
ATOM 17352 C C . CYS H 1 202 ? 28.871 2.417 89.778 1.00 10.29 232 CYS H C 1
ATOM 17353 O O . CYS H 1 202 ? 29.003 1.634 90.698 1.00 10.28 232 CYS H O 1
ATOM 17356 N N . THR H 1 203 ? 28.115 2.198 88.692 1.00 10.23 233 THR H N 1
ATOM 17357 C CA . THR H 1 203 ? 27.351 0.952 88.471 1.00 10.16 233 THR H CA 1
ATOM 17358 C C . THR H 1 203 ? 27.744 0.363 87.113 1.00 10.02 233 THR H C 1
ATOM 17359 O O . THR H 1 203 ? 28.080 1.133 86.202 1.00 10.02 233 THR H O 1
ATOM 17363 N N . GLN H 1 204 ? 27.605 -0.927 87.009 1.00 9.94 234 GLN H N 1
ATOM 17364 C CA . GLN H 1 204 ? 27.682 -1.685 85.736 1.00 9.85 234 GLN H CA 1
ATOM 17365 C C . GLN H 1 204 ? 26.395 -1.356 84.976 1.00 9.98 234 GLN H C 1
ATOM 17366 O O . GLN H 1 204 ? 25.286 -1.678 85.450 1.00 10.11 234 GLN H O 1
ATOM 17372 N N . ALA H 1 205 ? 26.533 -0.657 83.830 1.00 10.00 235 ALA H N 1
ATOM 17373 C CA . ALA H 1 205 ? 25.346 -0.093 83.155 1.00 10.19 235 ALA H CA 1
ATOM 17374 C C . ALA H 1 205 ? 25.374 -0.497 81.658 1.00 10.20 235 ALA H C 1
ATOM 17375 O O . ALA H 1 205 ? 24.958 0.308 80.776 1.00 10.35 235 ALA H O 1
ATOM 17377 N N . GLU H 1 206 ? 25.802 -1.719 81.398 1.00 10.08 236 GLU H N 1
ATOM 17378 C CA . GLU H 1 206 ? 25.500 -2.508 80.159 1.00 10.14 236 GLU H CA 1
ATOM 17379 C C . GLU H 1 206 ? 26.012 -1.792 78.875 1.00 10.17 236 GLU H C 1
ATOM 17380 O O . GLU H 1 206 ? 27.054 -0.998 78.941 1.00 10.06 236 GLU H O 1
ATOM 17386 N N . SER H 1 207 ? 25.459 -2.212 77.735 1.00 10.31 237 SER H N 1
ATOM 17387 C CA . SER H 1 207 ? 26.055 -1.839 76.417 1.00 10.34 237 SER H CA 1
ATOM 17388 C C . SER H 1 207 ? 25.182 -0.816 75.691 1.00 10.60 237 SER H C 1
ATOM 17389 O O . SER H 1 207 ? 23.976 -1.073 75.435 1.00 10.84 237 SER H O 1
ATOM 17392 N N . LEU H 1 208 ? 25.805 0.305 75.317 1.00 10.59 238 LEU H N 1
ATOM 17393 C CA . LEU H 1 208 ? 25.112 1.358 74.535 1.00 10.87 238 LEU H CA 1
ATOM 17394 C C . LEU H 1 208 ? 24.638 0.847 73.161 1.00 11.09 238 LEU H C 1
ATOM 17395 O O . LEU H 1 208 ? 23.663 1.391 72.643 1.00 11.41 238 LEU H O 1
ATOM 17400 N N . TRP H 1 209 ? 25.234 -0.201 72.649 1.00 10.97 239 TRP H N 1
ATOM 17401 C CA . TRP H 1 209 ? 24.873 -0.848 71.338 1.00 11.20 239 TRP H CA 1
ATOM 17402 C C . TRP H 1 209 ? 23.649 -1.753 71.471 1.00 11.40 239 TRP H C 1
ATOM 17403 O O . TRP H 1 209 ? 22.952 -1.906 70.481 1.00 11.72 239 TRP H O 1
ATOM 17414 N N . LEU H 1 210 ? 23.494 -2.448 72.586 1.00 11.25 240 LEU H N 1
ATOM 17415 C CA . LEU H 1 210 ? 22.463 -3.508 72.760 1.00 11.44 240 LEU H CA 1
ATOM 17416 C C . LEU H 1 210 ? 21.274 -3.075 73.639 1.00 11.63 240 LEU H C 1
ATOM 17417 O O . LEU H 1 210 ? 20.201 -3.712 73.474 1.00 11.93 240 LEU H O 1
ATOM 17422 N N . HIS H 1 211 ? 21.470 -2.145 74.602 1.00 11.47 241 HIS H N 1
ATOM 17423 C CA . HIS H 1 211 ? 20.635 -1.946 75.814 1.00 11.55 241 HIS H CA 1
ATOM 17424 C C . HIS H 1 211 ? 20.283 -0.478 76.031 1.00 11.70 241 HIS H C 1
ATOM 17425 O O . HIS H 1 211 ? 20.084 -0.122 77.172 1.00 11.65 241 HIS H O 1
ATOM 17432 N N . MET H 1 212 ? 20.147 0.347 74.966 1.00 11.92 242 MET H N 1
ATOM 17433 C CA . MET H 1 212 ? 19.816 1.780 75.102 1.00 12.12 242 MET H CA 1
ATOM 17434 C C . MET H 1 212 ? 18.487 1.973 75.817 1.00 12.46 242 MET H C 1
ATOM 17435 O O . MET H 1 212 ? 18.416 2.898 76.631 1.00 12.48 242 MET H O 1
ATOM 17440 N N . ASP H 1 213 ? 17.494 1.120 75.560 1.00 13.07 243 ASP H N 1
ATOM 17441 C CA . ASP H 1 213 ? 16.195 1.186 76.272 1.00 14.84 243 ASP H CA 1
ATOM 17442 C C . ASP H 1 213 ? 16.397 1.027 77.786 1.00 13.88 243 ASP H C 1
ATOM 17443 O O . ASP H 1 213 ? 15.914 1.920 78.569 1.00 13.99 243 ASP H O 1
ATOM 17448 N N . ILE H 1 214 ? 17.136 0.006 78.215 1.00 12.91 244 ILE H N 1
ATOM 17449 C CA . ILE H 1 214 ? 17.479 -0.186 79.647 1.00 12.94 244 ILE H CA 1
ATOM 17450 C C . ILE H 1 214 ? 18.298 1.006 80.158 1.00 12.07 244 ILE H C 1
ATOM 17451 O O . ILE H 1 214 ? 18.018 1.465 81.318 1.00 12.52 244 ILE H O 1
ATOM 17456 N N . ILE H 1 215 ? 19.308 1.428 79.403 1.00 11.80 245 ILE H N 1
ATOM 17457 C CA . ILE H 1 215 ? 20.227 2.508 79.863 1.00 11.62 245 ILE H CA 1
ATOM 17458 C C . ILE H 1 215 ? 19.463 3.821 80.047 1.00 11.97 245 ILE H C 1
ATOM 17459 O O . ILE H 1 215 ? 19.735 4.567 81.040 1.00 11.93 245 ILE H O 1
ATOM 17464 N N . GLU H 1 216 ? 18.534 4.110 79.147 1.00 12.81 246 GLU H N 1
ATOM 17465 C CA . GLU H 1 216 ? 17.693 5.323 79.205 1.00 14.86 246 GLU H CA 1
ATOM 17466 C C . GLU H 1 216 ? 16.933 5.358 80.513 1.00 14.80 246 GLU H C 1
ATOM 17467 O O . GLU H 1 216 ? 16.899 6.447 81.197 1.00 14.90 246 GLU H O 1
ATOM 17473 N N . ASP H 1 217 ? 16.391 4.207 80.905 1.00 15.08 247 ASP H N 1
ATOM 17474 C CA . ASP H 1 217 ? 15.597 4.134 82.154 1.00 15.69 247 ASP H CA 1
ATOM 17475 C C . ASP H 1 217 ? 16.527 4.348 83.342 1.00 14.07 247 ASP H C 1
ATOM 17476 O O . ASP H 1 217 ? 16.142 5.067 84.267 1.00 14.16 247 ASP H O 1
ATOM 17481 N N . ILE H 1 218 ? 17.693 3.717 83.317 1.00 12.31 248 ILE H N 1
ATOM 17482 C CA . ILE H 1 218 ? 18.673 3.845 84.430 1.00 12.00 248 ILE H CA 1
ATOM 17483 C C . ILE H 1 218 ? 19.036 5.327 84.612 1.00 12.10 248 ILE H C 1
ATOM 17484 O O . ILE H 1 218 ? 18.928 5.852 85.725 1.00 12.20 248 ILE H O 1
ATOM 17489 N N . VAL H 1 219 ? 19.418 6.010 83.539 1.00 12.13 249 VAL H N 1
ATOM 17490 C CA . VAL H 1 219 ? 19.890 7.425 83.589 1.00 12.23 249 VAL H CA 1
ATOM 17491 C C . VAL H 1 219 ? 18.739 8.318 84.024 1.00 12.71 249 VAL H C 1
ATOM 17492 O O . VAL H 1 219 ? 18.982 9.241 84.848 1.00 13.23 249 VAL H O 1
ATOM 17496 N N . SER H 1 220 ? 17.533 8.013 83.578 1.00 13.56 250 SER H N 1
ATOM 17497 C CA . SER H 1 220 ? 16.353 8.829 83.931 1.00 17.22 250 SER H CA 1
ATOM 17498 C C . SER H 1 220 ? 16.112 8.715 85.468 1.00 17.45 250 SER H C 1
ATOM 17499 O O . SER H 1 220 ? 15.846 9.735 86.136 1.00 18.06 250 SER H O 1
ATOM 17502 N N . ASN H 1 221 ? 16.174 7.497 85.996 1.00 17.13 251 ASN H N 1
ATOM 17503 C CA . ASN H 1 221 ? 16.085 7.216 87.444 1.00 17.85 251 ASN H CA 1
ATOM 17504 C C . ASN H 1 221 ? 17.208 7.949 88.184 1.00 17.35 251 ASN H C 1
ATOM 17505 O O . ASN H 1 221 ? 16.886 8.569 89.177 1.00 18.97 251 ASN H O 1
ATOM 17510 N N . CYS H 1 222 ? 18.472 7.835 87.772 1.00 16.19 252 CYS H N 1
ATOM 17511 C CA . CYS H 1 222 ? 19.589 8.485 88.477 1.00 15.38 252 CYS H CA 1
ATOM 17512 C C . CYS H 1 222 ? 19.383 9.999 88.510 1.00 16.39 252 CYS H C 1
ATOM 17513 O O . CYS H 1 222 ? 19.692 10.655 89.535 1.00 15.32 252 CYS H O 1
ATOM 17516 N N . ARG H 1 223 ? 18.869 10.573 87.424 1.00 17.73 253 ARG H N 1
ATOM 17517 C CA . ARG H 1 223 ? 18.689 12.050 87.403 1.00 19.85 253 ARG H CA 1
ATOM 17518 C C . ARG H 1 223 ? 17.676 12.487 88.474 1.00 21.29 253 ARG H C 1
ATOM 17519 O O . ARG H 1 223 ? 17.872 13.557 89.050 1.00 23.07 253 ARG H O 1
ATOM 17527 N N . GLU H 1 224 ? 16.612 11.708 88.675 1.00 22.59 254 GLU H N 1
ATOM 17528 C CA . GLU H 1 224 ? 15.580 12.004 89.689 1.00 24.05 254 GLU H CA 1
ATOM 17529 C C . GLU H 1 224 ? 16.183 11.864 91.105 1.00 22.88 254 GLU H C 1
ATOM 17530 O O . GLU H 1 224 ? 15.821 12.684 91.962 1.00 22.41 254 GLU H O 1
ATOM 17536 N N . ILE H 1 225 ? 17.082 10.896 91.306 1.00 19.30 255 ILE H N 1
ATOM 17537 C CA . ILE H 1 225 ? 17.644 10.499 92.631 1.00 19.39 255 ILE H CA 1
ATOM 17538 C C . ILE H 1 225 ? 18.826 11.406 92.985 1.00 19.78 255 ILE H C 1
ATOM 17539 O O . ILE H 1 225 ? 18.836 11.934 94.117 1.00 18.22 255 ILE H O 1
ATOM 17544 N N . PHE H 1 226 ? 19.775 11.608 92.075 1.00 16.55 256 PHE H N 1
ATOM 17545 C CA . PHE H 1 226 ? 21.082 12.222 92.397 1.00 16.24 256 PHE H CA 1
ATOM 17546 C C . PHE H 1 226 ? 21.098 13.622 91.851 1.00 17.17 256 PHE H C 1
ATOM 17547 O O . PHE H 1 226 ? 20.880 13.844 90.631 1.00 18.23 256 PHE H O 1
ATOM 17555 N N . LYS H 1 227 ? 21.223 14.572 92.762 1.00 19.10 257 LYS H N 1
ATOM 17556 C CA . LYS H 1 227 ? 21.113 15.986 92.391 1.00 20.25 257 LYS H CA 1
ATOM 17557 C C . LYS H 1 227 ? 22.495 16.543 92.151 1.00 19.67 257 LYS H C 1
ATOM 17558 O O . LYS H 1 227 ? 22.545 17.733 91.817 1.00 21.84 257 LYS H O 1
ATOM 17564 N N . GLY H 1 228 ? 23.561 15.762 92.408 1.00 18.34 258 GLY H N 1
ATOM 17565 C CA . GLY H 1 228 ? 24.935 16.151 92.060 1.00 16.63 258 GLY H CA 1
ATOM 17566 C C . GLY H 1 228 ? 25.186 15.875 90.562 1.00 16.91 258 GLY H C 1
ATOM 17567 O O . GLY H 1 228 ? 24.337 16.218 89.755 1.00 20.35 258 GLY H O 1
ATOM 17568 N N . SER H 1 229 ? 26.312 15.301 90.192 1.00 14.38 259 SER H N 1
ATOM 17569 C CA . SER H 1 229 ? 26.612 14.919 88.770 1.00 14.33 259 SER H CA 1
ATOM 17570 C C . SER H 1 229 ? 25.875 13.632 88.415 1.00 13.07 259 SER H C 1
ATOM 17571 O O . SER H 1 229 ? 25.747 12.742 89.322 1.00 12.32 259 SER H O 1
ATOM 17574 N N . VAL H 1 230 ? 25.499 13.488 87.138 1.00 12.60 260 VAL H N 1
ATOM 17575 C CA . VAL H 1 230 ? 25.075 12.173 86.590 1.00 12.13 260 VAL H CA 1
ATOM 17576 C C . VAL H 1 230 ? 25.738 12.054 85.228 1.00 11.95 260 VAL H C 1
ATOM 17577 O O . VAL H 1 230 ? 25.540 12.973 84.339 1.00 12.18 260 VAL H O 1
ATOM 17581 N N . ASN H 1 231 ? 26.595 11.021 85.081 1.00 11.60 261 ASN H N 1
ATOM 17582 C CA . ASN H 1 231 ? 27.403 10.897 83.857 1.00 11.45 261 ASN H CA 1
ATOM 17583 C C . ASN H 1 231 ? 27.471 9.417 83.477 1.00 11.14 261 ASN H C 1
ATOM 17584 O O . ASN H 1 231 ? 27.260 8.543 84.347 1.00 11.02 261 ASN H O 1
ATOM 17589 N N . TYR H 1 232 ? 27.612 9.142 82.203 1.00 11.07 262 TYR H N 1
ATOM 17590 C CA . TYR H 1 232 ? 27.691 7.767 81.687 1.00 10.82 262 TYR H CA 1
ATOM 17591 C C . TYR H 1 232 ? 29.019 7.630 80.988 1.00 10.67 262 TYR H C 1
ATOM 17592 O O . TYR H 1 232 ? 29.277 8.529 80.061 1.00 10.81 262 TYR H O 1
ATOM 17601 N N . ALA H 1 233 ? 29.783 6.584 81.308 1.00 10.45 263 ALA H N 1
ATOM 17602 C CA . ALA H 1 233 ? 31.110 6.394 80.692 1.00 10.35 263 ALA H CA 1
ATOM 17603 C C . ALA H 1 233 ? 31.120 5.017 80.008 1.00 10.18 263 ALA H C 1
ATOM 17604 O O . ALA H 1 233 ? 30.373 4.075 80.512 1.00 10.10 263 ALA H O 1
ATOM 17606 N N . TRP H 1 234 ? 32.013 4.809 79.050 1.00 10.14 264 TRP H N 1
ATOM 17607 C CA . TRP H 1 234 ? 32.095 3.435 78.490 1.00 10.00 264 TRP H CA 1
ATOM 17608 C C . TRP H 1 234 ? 33.553 3.019 78.291 1.00 9.95 264 TRP H C 1
ATOM 17609 O O . TRP H 1 234 ? 34.429 3.876 78.379 1.00 10.03 264 TRP H O 1
ATOM 17620 N N . THR H 1 235 ? 33.785 1.715 78.167 1.00 9.85 265 THR H N 1
ATOM 17621 C CA . THR H 1 235 ? 35.127 1.211 77.860 1.00 9.85 265 THR H CA 1
ATOM 17622 C C . THR H 1 235 ? 35.010 -0.093 77.077 1.00 9.81 265 THR H C 1
ATOM 17623 O O . THR H 1 235 ? 33.872 -0.547 76.899 1.00 9.78 265 THR H O 1
ATOM 17627 N N . SER H 1 236 ? 36.168 -0.503 76.607 1.00 9.86 266 SER H N 1
ATOM 17628 C CA . SER H 1 236 ? 36.346 -1.737 75.788 1.00 9.87 266 SER H CA 1
ATOM 17629 C C . SER H 1 236 ? 36.482 -2.963 76.690 1.00 9.83 266 SER H C 1
ATOM 17630 O O . SER H 1 236 ? 37.480 -3.021 77.340 1.00 9.88 266 SER H O 1
ATOM 17633 N N . VAL H 1 237 ? 35.599 -3.941 76.564 1.00 9.78 267 VAL H N 1
ATOM 17634 C CA . VAL H 1 237 ? 35.855 -5.309 77.064 1.00 9.80 267 VAL H CA 1
ATOM 17635 C C . VAL H 1 237 ? 35.548 -6.305 75.963 1.00 9.87 267 VAL H C 1
ATOM 17636 O O . VAL H 1 237 ? 34.387 -6.616 75.717 1.00 9.86 267 VAL H O 1
ATOM 17640 N N . PRO H 1 238 ? 36.582 -6.895 75.373 1.00 9.99 268 PRO H N 1
ATOM 17641 C CA . PRO H 1 238 ? 36.354 -7.798 74.241 1.00 10.11 268 PRO H CA 1
ATOM 17642 C C . PRO H 1 238 ? 35.317 -8.910 74.508 1.00 10.11 268 PRO H C 1
ATOM 17643 O O . PRO H 1 238 ? 34.560 -9.279 73.551 1.00 10.20 268 PRO H O 1
ATOM 17647 N N . THR H 1 239 ? 35.355 -9.459 75.732 1.00 10.06 269 THR H N 1
ATOM 17648 C CA . THR H 1 239 ? 34.556 -10.667 76.030 1.00 10.12 269 THR H CA 1
ATOM 17649 C C . THR H 1 239 ? 33.254 -10.294 76.715 1.00 10.01 269 THR H C 1
ATOM 17650 O O . THR H 1 239 ? 32.770 -11.148 77.493 1.00 10.03 269 THR H O 1
ATOM 17654 N N . TYR H 1 240 ? 32.799 -9.034 76.643 1.00 9.91 270 TYR H N 1
ATOM 17655 C CA . TYR H 1 240 ? 31.443 -8.652 77.067 1.00 9.88 270 TYR H CA 1
ATOM 17656 C C . TYR H 1 240 ? 30.666 -8.357 75.799 1.00 9.99 270 TYR H C 1
ATOM 17657 O O . TYR H 1 240 ? 31.304 -8.001 74.776 1.00 10.03 270 TYR H O 1
ATOM 17666 N N . PRO H 1 241 ? 29.337 -8.629 75.830 1.00 10.09 271 PRO H N 1
ATOM 17667 C CA . PRO H 1 241 ? 28.527 -8.518 74.641 1.00 10.27 271 PRO H CA 1
ATOM 17668 C C . PRO H 1 241 ? 28.739 -7.155 73.976 1.00 10.26 271 PRO H C 1
ATOM 17669 O O . PRO H 1 241 ? 28.756 -6.099 74.759 1.00 10.14 271 PRO H O 1
ATOM 17673 N N . SER H 1 242 ? 28.948 -7.191 72.667 1.00 10.39 272 SER H N 1
ATOM 17674 C CA . SER H 1 242 ? 29.178 -6.017 71.776 1.00 10.44 272 SER H CA 1
ATOM 17675 C C . SER H 1 242 ? 30.588 -5.459 71.994 1.00 10.27 272 SER H C 1
ATOM 17676 O O . SER H 1 242 ? 31.016 -4.577 71.216 1.00 10.33 272 SER H O 1
ATOM 17679 N N . GLY H 1 243 ? 31.337 -5.980 72.930 1.00 10.13 273 GLY H N 1
ATOM 17680 C CA . GLY H 1 243 ? 32.766 -5.620 73.177 1.00 10.04 273 GLY H CA 1
ATOM 17681 C C . GLY H 1 243 ? 32.903 -4.256 73.904 1.00 9.94 273 GLY H C 1
ATOM 17682 O O . GLY H 1 243 ? 34.005 -3.795 74.118 1.00 9.91 273 GLY H O 1
ATOM 17683 N N . VAL H 1 244 ? 31.807 -3.711 74.335 1.00 9.93 274 VAL H N 1
ATOM 17684 C CA . VAL H 1 244 ? 31.839 -2.577 75.301 1.00 9.86 274 VAL H CA 1
ATOM 17685 C C . VAL H 1 244 ? 31.025 -2.845 76.569 1.00 9.80 274 VAL H C 1
ATOM 17686 O O . VAL H 1 244 ? 30.038 -3.573 76.505 1.00 9.85 274 VAL H O 1
ATOM 17690 N N . ILE H 1 245 ? 31.281 -2.029 77.582 1.00 9.74 275 ILE H N 1
ATOM 17691 C CA . ILE H 1 245 ? 30.501 -1.981 78.826 1.00 9.72 275 ILE H CA 1
ATOM 17692 C C . ILE H 1 245 ? 30.557 -0.546 79.322 1.00 9.75 275 ILE H C 1
ATOM 17693 O O . ILE H 1 245 ? 31.588 0.151 79.043 1.00 9.75 275 ILE H O 1
ATOM 17698 N N . GLY H 1 246 ? 29.466 -0.071 79.869 1.00 9.82 276 GLY H N 1
ATOM 17699 C CA . GLY H 1 246 ? 29.436 1.288 80.429 1.00 9.90 276 GLY H CA 1
ATOM 17700 C C . GLY H 1 246 ? 29.092 1.311 81.889 1.00 9.90 276 GLY H C 1
ATOM 17701 O O . GLY H 1 246 ? 28.779 0.243 82.490 1.00 9.84 276 GLY H O 1
ATOM 17702 N N . PHE H 1 247 ? 29.176 2.526 82.405 1.00 10.00 277 PHE H N 1
ATOM 17703 C CA . PHE H 1 247 ? 29.085 2.790 83.860 1.00 10.04 277 PHE H CA 1
ATOM 17704 C C . PHE H 1 247 ? 28.255 4.033 84.114 1.00 10.24 277 PHE H C 1
ATOM 17705 O O . PHE H 1 247 ? 28.593 5.081 83.440 1.00 10.34 277 PHE H O 1
ATOM 17713 N N . MET H 1 248 ? 27.302 3.963 85.058 1.00 10.34 278 MET H N 1
ATOM 17714 C CA . MET H 1 248 ? 26.650 5.211 85.590 1.00 10.59 278 MET H CA 1
ATOM 17715 C C . MET H 1 248 ? 27.614 5.747 86.608 1.00 10.60 278 MET H C 1
ATOM 17716 O O . MET H 1 248 ? 27.999 4.948 87.508 1.00 10.50 278 MET H O 1
ATOM 17721 N N . LEU H 1 249 ? 27.896 7.035 86.553 1.00 10.77 279 LEU H N 1
ATOM 17722 C CA . LEU H 1 249 ? 28.656 7.730 87.601 1.00 10.88 279 LEU H CA 1
ATOM 17723 C C . LEU H 1 249 ? 27.704 8.794 88.141 1.00 11.18 279 LEU H C 1
ATOM 17724 O O . LEU H 1 249 ? 27.259 9.659 87.347 1.00 11.34 279 LEU H O 1
ATOM 17729 N N . CYS H 1 250 ? 27.401 8.776 89.435 1.00 11.29 280 CYS H N 1
ATOM 17730 C CA . CYS H 1 250 ? 26.536 9.836 90.016 1.00 11.63 280 CYS H CA 1
ATOM 17731 C C . CYS H 1 250 ? 27.062 10.266 91.398 1.00 11.79 280 CYS H C 1
ATOM 17732 O O . CYS H 1 250 ? 27.676 9.461 92.109 1.00 11.65 280 CYS H O 1
ATOM 17735 N N . SER H 1 251 ? 26.871 11.549 91.708 1.00 12.13 281 SER H N 1
ATOM 17736 C CA . SER H 1 251 ? 27.180 12.162 93.017 1.00 12.39 281 SER H CA 1
ATOM 17737 C C . SER H 1 251 ? 25.905 12.778 93.589 1.00 13.09 281 SER H C 1
ATOM 17738 O O . SER H 1 251 ? 24.970 13.182 92.828 1.00 13.61 281 SER H O 1
ATOM 17741 N N . THR H 1 252 ? 25.836 12.717 94.913 1.00 13.38 282 THR H N 1
ATOM 17742 C CA . THR H 1 252 ? 24.746 13.280 95.733 1.00 14.58 282 THR H CA 1
ATOM 17743 C C . THR H 1 252 ? 25.043 14.753 95.916 1.00 15.75 282 THR H C 1
ATOM 17744 O O . THR H 1 252 ? 26.256 15.130 95.952 1.00 14.74 282 THR H O 1
ATOM 17748 N N . GLU H 1 253 ? 23.977 15.512 96.029 1.00 18.14 283 GLU H N 1
ATOM 17749 C CA . GLU H 1 253 ? 24.074 16.945 96.428 1.00 21.71 283 GLU H CA 1
ATOM 17750 C C . GLU H 1 253 ? 25.098 17.104 97.564 1.00 20.35 283 GLU H C 1
ATOM 17751 O O . GLU H 1 253 ? 25.034 16.375 98.520 1.00 18.52 283 GLU H O 1
ATOM 17757 N N . GLY H 1 254 ? 25.973 18.094 97.462 1.00 20.83 284 GLY H N 1
ATOM 17758 C CA . GLY H 1 254 ? 27.112 18.289 98.374 1.00 20.39 284 GLY H CA 1
ATOM 17759 C C . GLY H 1 254 ? 28.283 18.854 97.595 1.00 20.39 284 GLY H C 1
ATOM 17760 O O . GLY H 1 254 ? 28.068 19.557 96.638 1.00 18.59 284 GLY H O 1
ATOM 17761 N N . PRO H 1 255 ? 29.536 18.604 98.024 1.00 20.53 285 PRO H N 1
ATOM 17762 C CA . PRO H 1 255 ? 30.700 19.051 97.267 1.00 19.60 285 PRO H CA 1
ATOM 17763 C C . PRO H 1 255 ? 30.587 18.609 95.798 1.00 19.80 285 PRO H C 1
ATOM 17764 O O . PRO H 1 255 ? 30.281 17.467 95.560 1.00 17.88 285 PRO H O 1
ATOM 17768 N N . ASP H 1 256 ? 30.766 19.542 94.866 1.00 20.08 286 ASP H N 1
ATOM 17769 C CA . ASP H 1 256 ? 30.644 19.215 93.441 1.00 20.32 286 ASP H CA 1
ATOM 17770 C C . ASP H 1 256 ? 31.707 18.159 93.067 1.00 17.50 286 ASP H C 1
ATOM 17771 O O . ASP H 1 256 ? 32.863 18.136 93.572 1.00 15.45 286 ASP H O 1
ATOM 17776 N N . VAL H 1 257 ? 31.329 17.281 92.157 1.00 16.85 287 VAL H N 1
ATOM 17777 C CA . VAL H 1 257 ? 32.245 16.246 91.611 1.00 14.60 287 VAL H CA 1
ATOM 17778 C C . VAL H 1 257 ? 32.321 16.423 90.095 1.00 13.96 287 VAL H C 1
ATOM 17779 O O . VAL H 1 257 ? 31.257 16.499 89.422 1.00 14.01 287 VAL H O 1
ATOM 17783 N N . ASP H 1 258 ? 33.544 16.474 89.571 1.00 13.58 288 ASP H N 1
ATOM 17784 C CA . ASP H 1 258 ? 33.798 16.572 88.121 1.00 13.36 288 ASP H CA 1
ATOM 17785 C C . ASP H 1 258 ? 34.333 15.205 87.657 1.00 12.38 288 ASP H C 1
ATOM 17786 O O . ASP H 1 258 ? 35.604 15.026 87.524 1.00 12.38 288 ASP H O 1
ATOM 17791 N N . PHE H 1 259 ? 33.410 14.291 87.322 1.00 12.09 289 PHE H N 1
ATOM 17792 C CA . PHE H 1 259 ? 33.798 12.930 86.895 1.00 11.74 289 PHE H CA 1
ATOM 17793 C C . PHE H 1 259 ? 34.677 12.929 85.628 1.00 11.71 289 PHE H C 1
ATOM 17794 O O . PHE H 1 259 ? 35.556 12.024 85.427 1.00 11.50 289 PHE H O 1
ATOM 17802 N N . LYS H 1 260 ? 34.498 13.891 84.742 1.00 12.86 290 LYS H N 1
ATOM 17803 C CA . LYS H 1 260 ? 35.212 13.947 83.446 1.00 14.62 290 LYS H CA 1
ATOM 17804 C C . LYS H 1 260 ? 36.647 14.471 83.640 1.00 16.60 290 LYS H C 1
ATOM 17805 O O . LYS H 1 260 ? 37.458 14.287 82.703 1.00 19.62 290 LYS H O 1
ATOM 17811 N N . HIS H 1 261 ? 36.958 15.195 84.713 1.00 16.58 291 HIS H N 1
ATOM 17812 C CA . HIS H 1 261 ? 38.349 15.631 85.007 1.00 19.97 291 HIS H CA 1
ATOM 17813 C C . HIS H 1 261 ? 38.768 15.198 86.412 1.00 20.96 291 HIS H C 1
ATOM 17814 O O . HIS H 1 261 ? 38.603 15.898 87.395 1.00 20.77 291 HIS H O 1
ATOM 17821 N N . PRO H 1 262 ? 39.420 14.032 86.540 1.00 22.60 292 PRO H N 1
ATOM 17822 C CA . PRO H 1 262 ? 39.606 13.435 87.861 1.00 23.33 292 PRO H CA 1
ATOM 17823 C C . PRO H 1 262 ? 40.594 14.217 88.727 1.00 24.30 292 PRO H C 1
ATOM 17824 O O . PRO H 1 262 ? 41.604 14.576 88.172 1.00 21.54 292 PRO H O 1
ATOM 17828 N N . LEU H 1 263 ? 40.226 14.441 90.001 1.00 29.20 293 LEU H N 1
ATOM 17829 C CA . LEU H 1 263 ? 40.850 15.373 90.984 1.00 33.10 293 LEU H CA 1
ATOM 17830 C C . LEU H 1 263 ? 41.744 14.637 91.986 1.00 35.60 293 LEU H C 1
ATOM 17831 O O . LEU H 1 263 ? 42.271 15.312 92.931 1.00 33.95 293 LEU H O 1
ATOM 17836 N N . ASN H 1 264 ? 41.879 13.318 91.827 1.00 32.69 294 ASN H N 1
ATOM 17837 C CA . ASN H 1 264 ? 42.526 12.404 92.828 1.00 33.18 294 ASN H CA 1
ATOM 17838 C C . ASN H 1 264 ? 43.219 11.319 91.996 1.00 33.12 294 ASN H C 1
ATOM 17839 O O . ASN H 1 264 ? 42.911 10.131 92.151 1.00 31.94 294 ASN H O 1
ATOM 17844 N N . PRO H 1 265 ? 44.192 11.708 91.118 1.00 30.28 295 PRO H N 1
ATOM 17845 C CA . PRO H 1 265 ? 45.048 10.759 90.409 1.00 31.17 295 PRO H CA 1
ATOM 17846 C C . PRO H 1 265 ? 45.714 9.707 91.295 1.00 31.73 295 PRO H C 1
ATOM 17847 O O . PRO H 1 265 ? 46.146 10.037 92.394 1.00 26.92 295 PRO H O 1
ATOM 17851 N N . ILE H 1 266 ? 45.802 8.473 90.789 1.00 30.91 296 ILE H N 1
ATOM 17852 C CA . ILE H 1 266 ? 46.566 7.374 91.446 1.00 36.37 296 ILE H CA 1
ATOM 17853 C C . ILE H 1 266 ? 48.042 7.786 91.581 1.00 39.77 296 ILE H C 1
ATOM 17854 O O . ILE H 1 266 ? 48.490 7.812 92.757 1.00 39.72 296 ILE H O 1
ATOM 17859 N N . ASN H 1 274 ? 49.992 -5.080 93.528 1.00 46.61 304 ASN H N 1
ATOM 17860 C CA . ASN H 1 274 ? 49.611 -6.129 92.540 1.00 43.03 304 ASN H CA 1
ATOM 17861 C C . ASN H 1 274 ? 50.035 -5.717 91.120 1.00 40.68 304 ASN H C 1
ATOM 17862 O O . ASN H 1 274 ? 49.309 -6.014 90.129 1.00 41.80 304 ASN H O 1
ATOM 17867 N N . GLY H 1 275 ? 51.208 -5.100 91.001 1.00 36.91 305 GLY H N 1
ATOM 17868 C CA . GLY H 1 275 ? 51.767 -4.702 89.703 1.00 34.49 305 GLY H CA 1
ATOM 17869 C C . GLY H 1 275 ? 51.065 -3.468 89.130 1.00 30.97 305 GLY H C 1
ATOM 17870 O O . GLY H 1 275 ? 50.056 -2.972 89.643 1.00 30.07 305 GLY H O 1
ATOM 17871 N N . PRO H 1 276 ? 51.613 -2.891 88.058 1.00 29.07 306 PRO H N 1
ATOM 17872 C CA . PRO H 1 276 ? 51.127 -1.607 87.567 1.00 27.11 306 PRO H CA 1
ATOM 17873 C C . PRO H 1 276 ? 49.770 -1.775 86.855 1.00 22.32 306 PRO H C 1
ATOM 17874 O O . PRO H 1 276 ? 49.361 -2.909 86.555 1.00 21.71 306 PRO H O 1
ATOM 17878 N N . LEU H 1 277 ? 49.075 -0.649 86.711 1.00 18.22 307 LEU H N 1
ATOM 17879 C CA . LEU H 1 277 ? 47.797 -0.523 85.994 1.00 14.11 307 LEU H CA 1
ATOM 17880 C C . LEU H 1 277 ? 48.060 -0.890 84.532 1.00 13.25 307 LEU H C 1
ATOM 17881 O O . LEU H 1 277 ? 49.125 -0.620 84.013 1.00 14.17 307 LEU H O 1
ATOM 17886 N N . LYS H 1 278 ? 47.186 -1.650 83.950 1.00 12.00 308 LYS H N 1
ATOM 17887 C CA . LYS H 1 278 ? 47.411 -2.212 82.608 1.00 11.97 308 LYS H CA 1
ATOM 17888 C C . LYS H 1 278 ? 46.575 -1.419 81.614 1.00 11.66 308 LYS H C 1
ATOM 17889 O O . LYS H 1 278 ? 46.841 -1.537 80.409 1.00 11.68 308 LYS H O 1
ATOM 17895 N N . PHE H 1 279 ? 45.562 -0.717 82.080 1.00 11.41 309 PHE H N 1
ATOM 17896 C CA . PHE H 1 279 ? 44.453 -0.178 81.253 1.00 11.10 309 PHE H CA 1
ATOM 17897 C C . PHE H 1 279 ? 44.198 1.301 81.575 1.00 11.12 309 PHE H C 1
ATOM 17898 O O . PHE H 1 279 ? 44.478 2.194 80.730 1.00 11.20 309 PHE H O 1
ATOM 17906 N N . TYR H 1 280 ? 43.676 1.576 82.775 1.00 11.08 310 TYR H N 1
ATOM 17907 C CA . TYR H 1 280 ? 43.322 2.948 83.227 1.00 11.12 310 TYR H CA 1
ATOM 17908 C C . TYR H 1 280 ? 44.546 3.885 83.133 1.00 11.48 310 TYR H C 1
ATOM 17909 O O . TYR H 1 280 ? 45.700 3.498 83.414 1.00 11.77 310 TYR H O 1
ATOM 17918 N N . ASN H 1 281 ? 44.280 5.140 82.823 1.00 11.51 311 ASN H N 1
ATOM 17919 C CA . ASN H 1 281 ? 45.214 6.316 82.919 1.00 11.88 311 ASN H CA 1
ATOM 17920 C C . ASN H 1 281 ? 44.355 7.587 82.868 1.00 11.83 311 ASN H C 1
ATOM 17921 O O . ASN H 1 281 ? 43.118 7.473 82.557 1.00 11.52 311 ASN H O 1
ATOM 17926 N N . ALA H 1 282 ? 44.930 8.731 83.263 1.00 12.16 312 ALA H N 1
ATOM 17927 C CA . ALA H 1 282 ? 44.205 10.027 83.420 1.00 12.21 312 ALA H CA 1
ATOM 17928 C C . ALA H 1 282 ? 43.483 10.412 82.104 1.00 12.02 312 ALA H C 1
ATOM 17929 O O . ALA H 1 282 ? 42.325 10.893 82.150 1.00 11.88 312 ALA H O 1
ATOM 17931 N N . GLU H 1 283 ? 44.173 10.231 80.974 1.00 12.03 313 GLU H N 1
ATOM 17932 C CA . GLU H 1 283 ? 43.618 10.598 79.639 1.00 11.95 313 GLU H CA 1
ATOM 17933 C C . GLU H 1 283 ? 42.443 9.691 79.242 1.00 11.57 313 GLU H C 1
ATOM 17934 O O . GLU H 1 283 ? 41.407 10.225 78.818 1.00 11.47 313 GLU H O 1
ATOM 17940 N N . ILE H 1 284 ? 42.573 8.373 79.417 1.00 11.40 314 ILE H N 1
ATOM 17941 C CA . ILE H 1 284 ? 41.415 7.517 79.107 1.00 11.07 314 ILE H CA 1
ATOM 17942 C C . ILE H 1 284 ? 40.270 7.744 80.083 1.00 10.95 314 ILE H C 1
ATOM 17943 O O . ILE H 1 284 ? 39.112 7.483 79.699 1.00 10.76 314 ILE H O 1
ATOM 17948 N N . HIS H 1 285 ? 40.537 8.193 81.304 1.00 11.10 315 HIS H N 1
ATOM 17949 C CA . HIS H 1 285 ? 39.461 8.510 82.245 1.00 11.03 315 HIS H CA 1
ATOM 17950 C C . HIS H 1 285 ? 38.534 9.508 81.540 1.00 11.06 315 HIS H C 1
ATOM 17951 O O . HIS H 1 285 ? 37.307 9.271 81.567 1.00 10.91 315 HIS H O 1
ATOM 17958 N N . SER H 1 286 ? 39.078 10.643 81.050 1.00 11.30 316 SER H N 1
ATOM 17959 C CA . SER H 1 286 ? 38.301 11.696 80.362 1.00 11.40 316 SER H CA 1
ATOM 17960 C C . SER H 1 286 ? 37.637 11.148 79.103 1.00 11.22 316 SER H C 1
ATOM 17961 O O . SER H 1 286 ? 36.415 11.377 78.859 1.00 11.19 316 SER H O 1
ATOM 17964 N N . ALA H 1 287 ? 38.397 10.366 78.347 1.00 11.14 317 ALA H N 1
ATOM 17965 C CA . ALA H 1 287 ? 37.952 9.832 77.024 1.00 11.02 317 ALA H CA 1
ATOM 17966 C C . ALA H 1 287 ? 36.685 8.961 77.214 1.00 10.80 317 ALA H C 1
ATOM 17967 O O . ALA H 1 287 ? 35.811 8.968 76.378 1.00 10.79 317 ALA H O 1
ATOM 17969 N N . ALA H 1 288 ? 36.578 8.216 78.378 1.00 10.66 318 ALA H N 1
ATOM 17970 C CA . ALA H 1 288 ? 35.492 7.242 78.538 1.00 10.46 318 ALA H CA 1
ATOM 17971 C C . ALA H 1 288 ? 34.142 7.951 78.592 1.00 10.54 318 ALA H C 1
ATOM 17972 O O . ALA H 1 288 ? 33.150 7.326 78.389 1.00 10.46 318 ALA H O 1
ATOM 17974 N N . PHE H 1 289 ? 34.094 9.253 78.857 1.00 10.75 319 PHE H N 1
ATOM 17975 C CA . PHE H 1 289 ? 32.810 10.007 78.894 1.00 10.89 319 PHE H CA 1
ATOM 17976 C C . PHE H 1 289 ? 32.458 10.641 77.530 1.00 11.06 319 PHE H C 1
ATOM 17977 O O . PHE H 1 289 ? 31.349 11.213 77.380 1.00 11.23 319 PHE H O 1
ATOM 17985 N N . CYS H 1 290 ? 33.250 10.333 76.506 1.00 11.01 320 CYS H N 1
ATOM 17986 C CA . CYS H 1 290 ? 33.012 10.893 75.142 1.00 11.19 320 CYS H CA 1
ATOM 17987 C C . CYS H 1 290 ? 32.287 9.855 74.319 1.00 11.09 320 CYS H C 1
ATOM 17988 O O . CYS H 1 290 ? 32.930 8.880 73.903 1.00 10.93 320 CYS H O 1
ATOM 17991 N N . LEU H 1 291 ? 30.969 9.928 74.297 1.00 11.19 321 LEU H N 1
ATOM 17992 C CA . LEU H 1 291 ? 30.151 8.833 73.730 1.00 11.13 321 LEU H CA 1
ATOM 17993 C C . LEU H 1 291 ? 29.910 9.074 72.231 1.00 11.34 321 LEU H C 1
ATOM 17994 O O . LEU H 1 291 ? 29.933 10.203 71.704 1.00 11.59 321 LEU H O 1
ATOM 17999 N N . PRO H 1 292 ? 29.556 8.011 71.511 1.00 11.29 322 PRO H N 1
ATOM 18000 C CA . PRO H 1 292 ? 29.152 8.154 70.133 1.00 11.54 322 PRO H CA 1
ATOM 18001 C C . PRO H 1 292 ? 27.856 8.972 70.066 1.00 11.87 322 PRO H C 1
ATOM 18002 O O . PRO H 1 292 ? 27.104 9.006 71.019 1.00 11.87 322 PRO H O 1
ATOM 18006 N N . SER H 1 293 ? 27.677 9.702 68.964 1.00 12.18 323 SER H N 1
ATOM 18007 C CA . SER H 1 293 ? 26.520 10.603 68.735 1.00 12.60 323 SER H CA 1
ATOM 18008 C C . SER H 1 293 ? 25.149 9.972 69.026 1.00 12.72 323 SER H C 1
ATOM 18009 O O . SER H 1 293 ? 24.374 10.635 69.753 1.00 12.91 323 SER H O 1
ATOM 18012 N N . PHE H 1 294 ? 24.855 8.730 68.628 1.00 12.64 324 PHE H N 1
ATOM 18013 C CA . PHE H 1 294 ? 23.527 8.087 68.855 1.00 12.82 324 PHE H CA 1
ATOM 18014 C C . PHE H 1 294 ? 23.251 7.918 70.361 1.00 12.61 324 PHE H C 1
ATOM 18015 O O . PHE H 1 294 ? 22.091 7.990 70.761 1.00 12.87 324 PHE H O 1
ATOM 18023 N N . ALA H 1 295 ? 24.313 7.834 71.166 1.00 12.22 325 ALA H N 1
ATOM 18024 C CA . ALA H 1 295 ? 24.180 7.528 72.604 1.00 12.01 325 ALA H CA 1
ATOM 18025 C C . ALA H 1 295 ? 24.114 8.857 73.366 1.00 12.15 325 ALA H C 1
ATOM 18026 O O . ALA H 1 295 ? 23.272 8.973 74.283 1.00 12.26 325 ALA H O 1
ATOM 18028 N N . LYS H 1 296 ? 24.942 9.830 72.947 1.00 13.17 326 LYS H N 1
ATOM 18029 C CA . LYS H 1 296 ? 25.174 11.133 73.606 1.00 15.99 326 LYS H CA 1
ATOM 18030 C C . LYS H 1 296 ? 23.864 11.888 73.593 1.00 18.66 326 LYS H C 1
ATOM 18031 O O . LYS H 1 296 ? 23.455 12.424 74.681 1.00 18.46 326 LYS H O 1
ATOM 18037 N N . LYS H 1 297 ? 23.171 11.819 72.468 1.00 21.13 327 LYS H N 1
ATOM 18038 C CA . LYS H 1 297 ? 21.838 12.456 72.286 1.00 26.93 327 LYS H CA 1
ATOM 18039 C C . LYS H 1 297 ? 20.897 11.882 73.343 1.00 26.89 327 LYS H C 1
ATOM 18040 O O . LYS H 1 297 ? 20.368 12.681 74.125 1.00 31.71 327 LYS H O 1
ATOM 18046 N N . VAL H 1 298 ? 20.739 10.567 73.403 1.00 24.98 328 VAL H N 1
ATOM 18047 C CA . VAL H 1 298 ? 19.837 9.895 74.393 1.00 27.17 328 VAL H CA 1
ATOM 18048 C C . VAL H 1 298 ? 20.287 10.161 75.838 1.00 26.04 328 VAL H C 1
ATOM 18049 O O . VAL H 1 298 ? 19.451 10.487 76.653 1.00 28.96 328 VAL H O 1
ATOM 18053 N N . ILE H 1 299 ? 21.551 9.969 76.167 1.00 23.39 329 ILE H N 1
ATOM 18054 C CA . ILE H 1 299 ? 22.037 9.967 77.578 1.00 24.18 329 ILE H CA 1
ATOM 18055 C C . ILE H 1 299 ? 21.945 11.384 78.159 1.00 26.49 329 ILE H C 1
ATOM 18056 O O . ILE H 1 299 ? 21.568 11.518 79.332 1.00 25.59 329 ILE H O 1
ATOM 18061 N N . GLU H 1 300 ? 22.225 12.443 77.384 1.00 27.69 330 GLU H N 1
ATOM 18062 C CA . GLU H 1 300 ? 22.199 13.781 78.021 1.00 30.67 330 GLU H CA 1
ATOM 18063 C C . GLU H 1 300 ? 20.907 14.566 77.708 1.00 34.09 330 GLU H C 1
ATOM 18064 O O . GLU H 1 300 ? 20.809 15.710 78.186 1.00 35.28 330 GLU H O 1
ATOM 18070 N N . SER H 1 301 ? 19.915 13.935 77.069 1.00 34.66 331 SER H N 1
ATOM 18071 C CA . SER H 1 301 ? 18.600 14.526 76.675 1.00 37.24 331 SER H CA 1
ATOM 18072 C C . SER H 1 301 ? 17.822 15.080 77.881 1.00 35.69 331 SER H C 1
ATOM 18073 O O . SER H 1 301 ? 17.917 14.545 79.014 1.00 35.32 331 SER H O 1
#

Radius of gyration: 48.83 Å; Cα contacts (8 Å, |Δi|>4): 5621; chains: 8; bounding box: 97×82×142 Å

InterPro domains:
  IPR001045 Spermidine/spermine synthases [MF_00198] (46-330)
  IPR001045 Spermidine/spermine synthases [PTHR11558] (33-332)
  IPR001045 Spermidine/spermine synthases [TIGR00417] (47-324)
  IPR029063 S-adenosyl-L-methionine-dependent methyltransferase superfamily [G3DSA:3.40.50.150] (98-334)
  IPR029063 S-adenosyl-L-methionine-dependent methyltransferase superfamily [SSF53335] (43-330)
  IPR030373 Polyamine biosynthesis domain, conserved site [PS01330] (124-137)
  IPR030374 Polyamine biosynthesis domain [PS51006] (45-282)
  IPR030668 Spermidine/spermine synthase, eukaryotes [PIRSF000502] (38-332)
  IPR035246 Spermidine synthase, tetramerisation domain [PF17284] (46-100)
  IPR037163 Spermidine synthase, tetramerisation domain superfamily [G3DSA:2.30.140.10] (38-97)

Sequence (2333 aa):
KEPACFSTVIPGWFSEMSPMWPGEAHSLKVEKVLFQGKSDYQDVIVFQSATYGKKVLVLDGVIQLTERDECAYQEMITHLPLCSIPNPKKVLVIGGGDGGVLREVARHASIEQIDMCEIDKMVVDVSKQFFPDVAIGYEDPRVNNLVIGDGVAFLKNAAEGSYDAVIVDSSDPIGPAKELFEKPFFQSVARALRPGGVVCTQAESLWLHMDIIEDIVSNCREIFKGSVNYAWTSVPTYPSGVIGFMLCSTEGPDVDFKHPLNPIGPLKFYNAEIHSAAFCLPSFAKKVIESSNAKKEPACFSTVIPGWFSEMSPMWPGEAHSLKVEKVLFQGKSDYQDVIVFQSATYGKVLVLDGVIQLTERDECAYQEMITHLPLCSIPNPKKVLVIGGGDGGVLREVARHASIEQIDMCEIDKMVVDVSKQFFPDVAIGYEDPRVNLVIGDGVAFLKNAAEGSYDAVIVDSSDPIGPAKELFEKPFFQSVARALRPGGVVCTQAESLWLHMDIIEDIVSNCREIFKGSVNYAWTSVPTYPSGVIGFMLCSTEGPDVDFKHPLNPINGPLKFYNAEIHSAAFCLPSFAKKVIESEPACFSTVIPGWFSEMSPMWPGEAHSLKVEKVLFQGKSDYQDVIVFQSATYGKVLVLDGVIQLTERDECAYQQEMITHLPLCSIPNPKKVLVIGGGDGGVLREVARHASIEQIDMCEIDKMVVDVSKQFFPDVAIGYEDPRVNLVIGDGVAFLKNAAEGSYDAVIVDSSDPIGPAKEELFEKPFFQSVARALRPGGVVCTQAESLWLHMDIIEDDIVSNCREIFKGSVNYAWTSVPTYPSGVIGFMLCSTEGPDVDFKHPLNPIDGPLKFYNAEIHSAAFCLPSFAKKVIESKASNAKKEPACFSTVIPGWFSEMSPMWPGEAHSLKVEKVLFQGKSDYQDVIVFQSATYGKVLVLDGVIQLLTERDEECAYQQEMITHLPLCSIPNPKKVLVIGGGDGGVLREVARHASIEQIDMCEIDKMVVDVSKQFFPDVAIGYEDPRVNLVIGDGVAFLKNAAEGSYDAVIVDSSDPIGPAKELFEKPFFQSVARALRPGGVVCTQAESLWLHMDIIEDIVSNCREIFKGSVNYAWTSVPTYPSGVIGFMLCSTEGPDVDFKHPLNPIGPLKFYNAEIHSAAFCLPSFAKKVIESKEPACFSTVIPGWFSEMSPMWPGEAHSLKVEKVLFQGKSDYQDVIVFQSATYGKVLVLDGVIQLTERDECAYQEMITHLPLCSIPNPKKKVLVIGGGDGGVLREVARHASIEQIDMCEIDKMVVDVSKQFFPDVAIGYEDPRVNLVIGDGVAFLKNAAEGSYDAVIVDSSDPIGPAKEELFEKPFFQSVARALRPGGVVCTQAESLWLHMDIIEDDIVSNCREIIFKGSVNYAWTSVPTYPSGVIGFMLCSTEGPDVDFKHPLNPIDGPLKFYNAEIHSAAFCLPSFAKKVIESSNAKKEPACFSTVIPGWFSEMSPMMWPGEAHSLKVEKVLFQGKSDYQDVIVFQSATYGKVLVLDGVIQLTERDECAYQEMITHLPLCSIPNPKKVLVIGGGDGGVLREVARHASIEQIDMCEIDKMVVDVSKQFFPDVAIGYEDPRVNLVIGDGVAFLKNAAEGSYDAVIVDSSDPIGPAKELFEKPFFQSVARALRPGGVVCTQAESLWLHMDIIEDIVSNCREIFKGSVNYAWTSVPTYPSGVIGFMLCSTEGPDVDFKHPLNPIGPLKFYNAEIHSAAFCLPSFAKKVIESKEPACFSTVIPGWFSEMSPMWPGEAHSLKVEKVLFQGKSDYQDVIVFQSATYGKVLVLDGVIQLLTERDECAYQEMITHLPLCSIPNPKKVLVIGGGDGGVLREVARHASIEQIDMCEIDKMVVDVSKQFFPDVAIGYEDPRVNLVIGDGVAFLKNAAEGSYDAVIVDSSDPIGPAKELFEKPFFQSVARALRPGGVVCTQAESLWLHMDIIEDIVSNCREIIFKGSVNYAWTSVPTYPSGVIGFMLCSTEGPDVDFKHPLNPIGPLKFYNAEIHSAAFCLPSFAKKVIESSNAKKEPACFSTVIPGWFSEMSPMWPGEAHSLKVEKVLFQGKSDYQDVIVFQSATYGKVLVLDGVIQLTERDECAYQEMITHLPLCSIPNPKKVLVIGGGDGGVLREVARHASIEQIDMCEIDKMVVDVSKQFFPDVAIGYEDPRVNLVIGDGVAFLKNAAEGSYDAVIVDSSDPIGPAKEELFEEKPFFQSVARALRPGGVVCTQAESLWLHMDIIEDIVSNCREIFKGSVNYAWTSVPTYPSGVIGFMLCSTEGPDVDFKHPLNPINGPLKFYNAEIHSAAFCLPSFAKKVIES

Nearest PDB structures (foldseek):
  6o65-assembly4_H  TM=1.003E+00  e=1.011E-68  Arabidopsis thaliana
  6o65-assembly2_C  TM=9.869E-01  e=1.214E-62  Arabidopsis thaliana
  6o63-assembly1_B  TM=9.941E-01  e=5.045E-62  Arabidopsis thaliana
  6o63-assembly1_A  TM=9.740E-01  e=1.446E-61  Arabidopsis thaliana
  6o64-assembly3_E  TM=9.887E-01  e=5.139E-58  Arabidopsis thaliana